Protein 2Q1F (pdb70)

GO terms:
  GO:0000287 magnesium ion binding (F, IDA)
  GO:0005509 calcium ion binding (F, IDA)
  GO:0034001 chondroitin-sulfate-ABC exolyase activity (F, IDA)
  GO:0030209 dermatan sulfate proteoglycan catabolic process (P, IDA)
  GO:0006027 glycosaminoglycan catabolic process (P, IDA)

CATH classification: 2.60.120.430 (+3 more: 1.50.10.100, 2.70.98.10, 2.60.220.10)

Structure (mmCIF, N/CA/C/O backbone):
data_2Q1F
#
_entry.id   2Q1F
#
_cell.length_a   223.362
_cell.length_b   223.362
_cell.length_c   112.639
_cell.angle_alpha   90.00
_cell.angle_beta   90.00
_cell.angle_gamma   120.00
#
_symmetry.space_group_name_H-M   'P 63'
#
loop_
_entity.id
_entity.type
_entity.pdbx_description
1 polymer Chondroitinase
2 non-polymer 'CALCIUM ION'
3 non-polymer 'PHOSPHATE ION'
4 water water
#
loop_
_atom_site.group_PDB
_atom_site.id
_atom_site.type_symbol
_atom_site.label_atom_id
_atom_site.label_alt_id
_atom_site.label_comp_id
_atom_site.label_asym_id
_atom_site.label_entity_id
_atom_site.label_seq_id
_atom_site.pdbx_PDB_ins_code
_atom_site.Cartn_x
_atom_site.Cartn_y
_atom_site.Cartn_z
_atom_site.occupancy
_atom_site.B_iso_or_equiv
_atom_site.auth_seq_id
_atom_site.auth_comp_id
_atom_site.auth_asym_id
_atom_site.auth_atom_id
_atom_site.pdbx_PDB_model_num
ATOM 1 N N . ALA A 1 14 ? 4.493 49.213 16.264 1.00 66.60 14 ALA A N 1
ATOM 2 C CA . ALA A 1 14 ? 5.103 50.384 15.564 1.00 67.07 14 ALA A CA 1
ATOM 3 C C . ALA A 1 14 ? 5.686 49.984 14.214 1.00 67.55 14 ALA A C 1
ATOM 4 O O . ALA A 1 14 ? 6.202 48.873 14.055 1.00 67.77 14 ALA A O 1
ATOM 6 N N . GLN A 1 15 ? 5.595 50.896 13.246 1.00 68.17 15 GLN A N 1
ATOM 7 C CA . GLN A 1 15 ? 6.201 50.693 11.928 1.00 68.50 15 GLN A CA 1
ATOM 8 C C . GLN A 1 15 ? 7.687 51.033 11.969 1.00 68.66 15 GLN A C 1
ATOM 9 O O . GLN A 1 15 ? 8.088 52.057 12.528 1.00 68.99 15 GLN A O 1
ATOM 15 N N . ILE A 1 16 ? 8.503 50.161 11.389 1.00 69.32 16 ILE A N 1
ATOM 16 C CA . ILE A 1 16 ? 9.943 50.395 11.308 1.00 69.97 16 ILE A CA 1
ATOM 17 C C . ILE A 1 16 ? 10.238 51.351 10.158 1.00 69.10 16 ILE A C 1
ATOM 18 O O . ILE A 1 16 ? 9.784 51.126 9.035 1.00 69.47 16 ILE A O 1
ATOM 23 N N . VAL A 1 17 ? 10.985 52.417 10.454 1.00 68.15 17 VAL A N 1
ATOM 24 C CA . VAL A 1 17 ? 11.317 53.478 9.483 1.00 67.50 17 VAL A CA 1
ATOM 25 C C . VAL A 1 17 ? 10.119 54.379 9.157 1.00 66.18 17 VAL A C 1
ATOM 26 O O . VAL A 1 17 ? 9.128 53.932 8.568 1.00 65.51 17 VAL A O 1
ATOM 30 N N . THR A 1 18 ? 10.227 55.647 9.548 1.00 65.19 18 THR A N 1
ATOM 31 C CA . THR A 1 18 ? 9.231 56.656 9.196 1.00 64.40 18 THR A CA 1
ATOM 32 C C . THR A 1 18 ? 9.849 57.663 8.234 1.00 63.34 18 THR A C 1
ATOM 33 O O . THR A 1 18 ? 10.836 58.330 8.557 1.00 63.26 18 THR A O 1
ATOM 37 N N . ASP A 1 19 ? 9.257 57.758 7.048 1.00 62.61 19 ASP A N 1
ATOM 38 C CA . ASP A 1 19 ? 9.786 58.590 5.978 1.00 62.11 19 ASP A CA 1
ATOM 39 C C . ASP A 1 19 ? 8.659 59.134 5.111 1.00 61.78 19 ASP A C 1
ATOM 40 O O . ASP A 1 19 ? 7.624 58.489 4.943 1.00 61.44 19 ASP A O 1
ATOM 45 N N . GLU A 1 20 ? 8.882 60.321 4.559 1.00 61.90 20 GLU A N 1
ATOM 46 C CA . GLU A 1 20 ? 7.940 60.981 3.658 1.00 62.30 20 GLU A CA 1
ATOM 47 C C . GLU A 1 20 ? 7.641 60.143 2.409 1.00 61.30 20 GLU A C 1
ATOM 48 O O . GLU A 1 20 ? 6.577 60.277 1.805 1.00 61.12 20 GLU A O 1
ATOM 54 N N . ARG A 1 21 ? 8.594 59.290 2.034 1.00 60.93 21 ARG A N 1
ATOM 55 C CA . ARG A 1 21 ? 8.484 58.416 0.862 1.00 60.39 21 ARG A CA 1
ATOM 56 C C . ARG A 1 21 ? 7.875 57.072 1.236 1.00 60.58 21 ARG A C 1
ATOM 57 O O . ARG A 1 21 ? 7.498 56.285 0.363 1.00 59.98 21 ARG A O 1
ATOM 73 N N . PHE A 1 23 ? 5.084 54.730 2.714 1.00 60.18 23 PHE A N 1
ATOM 74 C CA . PHE A 1 23 ? 3.650 54.577 2.955 1.00 59.38 23 PHE A CA 1
ATOM 75 C C . PHE A 1 23 ? 3.349 53.243 3.634 1.00 59.13 23 PHE A C 1
ATOM 76 O O . PHE A 1 23 ? 3.522 52.179 3.036 1.00 58.82 23 PHE A O 1
ATOM 84 N N . SER A 1 24 ? 2.889 53.312 4.879 1.00 59.22 24 SER A N 1
ATOM 85 C CA . SER A 1 24 ? 2.625 52.123 5.683 1.00 59.18 24 SER A CA 1
ATOM 86 C C . SER A 1 24 ? 1.190 52.089 6.236 1.00 59.03 24 SER A C 1
ATOM 87 O O . SER A 1 24 ? 0.764 51.082 6.812 1.00 58.50 24 SER A O 1
ATOM 90 N N . PHE A 1 25 ? 0.462 53.194 6.053 1.00 58.48 25 PHE A N 1
ATOM 91 C CA . PHE A 1 25 ? -0.977 53.289 6.348 1.00 57.76 25 PHE A CA 1
ATOM 92 C C . PHE A 1 25 ? -1.346 53.011 7.809 1.00 58.33 25 PHE A C 1
ATOM 93 O O . PHE A 1 25 ? -2.354 52.359 8.090 1.00 58.54 25 PHE A O 1
ATOM 101 N N . GLU A 1 26 ? -0.541 53.516 8.739 1.00 58.80 26 GLU A N 1
ATOM 102 C CA . GLU A 1 26 ? -0.779 53.243 10.155 1.00 59.69 26 GLU A CA 1
ATOM 103 C C . GLU A 1 26 ? -1.649 54.296 10.828 1.00 60.58 26 GLU A C 1
ATOM 104 O O . GLU A 1 26 ? -1.897 54.233 12.034 1.00 61.32 26 GLU A O 1
ATOM 110 N N . GLU A 1 27 ? -2.116 55.257 10.037 1.00 61.82 27 GLU A N 1
ATOM 111 C CA . GLU A 1 27 ? -2.970 56.331 10.535 1.00 62.61 27 GLU A CA 1
ATOM 112 C C . GLU A 1 27 ? -4.449 55.984 10.358 1.00 62.24 27 GLU A C 1
ATOM 113 O O . GLU A 1 27 ? -4.801 55.257 9.427 1.00 62.09 27 GLU A O 1
ATOM 119 N N . PRO A 1 28 ? -5.318 56.494 11.256 1.00 62.05 28 PRO A N 1
ATOM 120 C CA . PRO A 1 28 ? -6.755 56.204 11.209 1.00 61.78 28 PRO A CA 1
ATOM 121 C C . PRO A 1 28 ? -7.409 56.619 9.889 1.00 61.94 28 PRO A C 1
ATOM 122 O O . PRO A 1 28 ? -8.204 55.856 9.334 1.00 61.75 28 PRO A O 1
ATOM 126 N N . GLN A 1 29 ? -7.073 57.812 9.397 1.00 62.08 29 GLN A N 1
ATOM 127 C CA . GLN A 1 29 ? -7.561 58.280 8.101 1.00 62.47 29 GLN A CA 1
ATOM 128 C C . GLN A 1 29 ? -6.598 57.934 6.969 1.00 62.45 29 GLN A C 1
ATOM 129 O O . GLN A 1 29 ? -5.385 57.840 7.181 1.00 62.55 29 GLN A O 1
ATOM 135 N N . LEU A 1 30 ? -7.154 57.738 5.774 1.00 62.21 30 LEU A N 1
ATOM 136 C CA . LEU A 1 30 ? -6.375 57.555 4.546 1.00 61.65 30 LEU A CA 1
ATOM 137 C C . LEU A 1 30 ? -5.576 58.808 4.208 1.00 60.97 30 LEU A C 1
ATOM 138 O O . LEU A 1 30 ? -6.043 59.920 4.476 1.00 61.40 30 LEU A O 1
ATOM 143 N N . PRO A 1 31 ? -4.379 58.640 3.608 1.00 60.13 31 PRO A N 1
ATOM 144 C CA . PRO A 1 31 ? -3.640 59.796 3.095 1.00 59.55 31 PRO A CA 1
ATOM 145 C C . PRO A 1 31 ? -4.431 60.514 2.006 1.00 59.19 31 PRO A C 1
ATOM 146 O O . PRO A 1 31 ? -4.962 59.869 1.097 1.00 58.60 31 PRO A O 1
ATOM 150 N N . ALA A 1 32 ? -4.511 61.840 2.119 1.00 59.50 32 ALA A N 1
ATOM 151 C CA . ALA A 1 32 ? -5.266 62.686 1.187 1.00 59.28 32 ALA A CA 1
ATOM 152 C C . ALA A 1 32 ? -4.767 62.594 -0.259 1.00 59.56 32 ALA A C 1
ATOM 153 O O . ALA A 1 32 ? -5.535 62.797 -1.201 1.00 59.95 32 ALA A O 1
ATOM 155 N N . CYS A 1 33 ? -3.483 62.279 -0.420 1.00 59.65 33 CYS A N 1
ATOM 156 C CA . CYS A 1 33 ? -2.849 62.193 -1.734 1.00 59.74 33 CYS A CA 1
ATOM 157 C C . CYS A 1 33 ? -3.213 60.924 -2.513 1.00 59.81 33 CYS A C 1
ATOM 158 O O . CYS A 1 33 ? -2.887 60.808 -3.697 1.00 59.96 33 CYS A O 1
ATOM 161 N N . ILE A 1 34 ? -3.878 59.977 -1.851 1.00 59.85 34 ILE A N 1
ATOM 162 C CA . ILE A 1 34 ? -4.291 58.725 -2.491 1.00 60.06 34 ILE A CA 1
ATOM 163 C C . ILE A 1 34 ? -5.788 58.721 -2.785 1.00 59.68 34 ILE A C 1
ATOM 164 O O . ILE A 1 34 ? -6.608 58.831 -1.874 1.00 60.35 34 ILE A O 1
ATOM 169 N N . THR A 1 35 ? -6.129 58.595 -4.064 1.00 59.22 35 THR A N 1
ATOM 170 C CA . THR A 1 35 ? -7.524 58.569 -4.511 1.00 58.92 35 THR A CA 1
ATOM 171 C C . THR A 1 35 ? -7.802 57.330 -5.363 1.00 58.99 35 THR A C 1
ATOM 172 O O . THR A 1 35 ? -6.898 56.794 -6.007 1.00 58.66 35 THR A O 1
ATOM 176 N N . GLY A 1 36 ? -9.055 56.879 -5.357 1.00 59.42 36 GLY A N 1
ATOM 177 C CA . GLY A 1 36 ? -9.452 55.676 -6.088 1.00 59.33 36 GLY A CA 1
ATOM 178 C C . GLY A 1 36 ? -10.465 55.961 -7.179 1.00 59.59 36 GLY A C 1
ATOM 179 O O . GLY A 1 36 ? -11.443 56.677 -6.959 1.00 59.43 36 GLY A O 1
ATOM 180 N N . VAL A 1 37 ? -10.221 55.395 -8.359 1.00 59.80 37 VAL A N 1
ATOM 181 C CA . VAL A 1 37 ? -11.109 55.553 -9.510 1.00 59.95 37 VAL A CA 1
ATOM 182 C C . VAL A 1 37 ? -11.823 54.231 -9.793 1.00 59.94 37 VAL A C 1
ATOM 183 O O . VAL A 1 37 ? -11.173 53.193 -9.960 1.00 59.90 37 VAL A O 1
ATOM 187 N N . GLN A 1 38 ? -13.156 54.283 -9.834 1.00 60.17 38 GLN A N 1
ATOM 188 C CA . GLN A 1 38 ? -14.015 53.102 -10.009 1.00 60.32 38 GLN A CA 1
ATOM 189 C C . GLN A 1 38 ? -13.586 51.961 -9.074 1.00 60.34 38 GLN A C 1
ATOM 190 O O . GLN A 1 38 ? -13.508 50.796 -9.468 1.00 60.46 38 GLN A O 1
ATOM 196 N N . SER A 1 39 ? -13.307 52.332 -7.828 1.00 60.35 39 SER A N 1
ATOM 197 C CA . SER A 1 39 ? -12.821 51.418 -6.800 1.00 60.58 39 SER A CA 1
ATOM 198 C C . SER A 1 39 ? -12.997 52.064 -5.428 1.00 60.78 39 SER A C 1
ATOM 199 O O . SER A 1 39 ? -13.174 53.284 -5.324 1.00 60.53 39 SER A O 1
ATOM 202 N N . GLN A 1 40 ? -12.953 51.244 -4.380 1.00 60.85 40 GLN A N 1
ATOM 203 C CA . GLN A 1 40 ? -13.077 51.747 -3.015 1.00 61.58 40 GLN A CA 1
ATOM 204 C C . GLN A 1 40 ? -11.845 51.438 -2.169 1.00 60.90 40 GLN A C 1
ATOM 205 O O . GLN A 1 40 ? -11.262 50.354 -2.262 1.00 61.57 40 GLN A O 1
ATOM 211 N N . LEU A 1 41 ? -11.458 52.407 -1.347 1.00 60.24 41 LEU A N 1
ATOM 212 C CA . LEU A 1 41 ? -10.264 52.300 -0.518 1.00 59.39 41 LEU A CA 1
ATOM 213 C C . LEU A 1 41 ? -10.627 52.270 0.961 1.00 59.14 41 LEU A C 1
ATOM 214 O O . LEU A 1 41 ? -11.643 52.831 1.373 1.00 59.10 41 LEU A O 1
ATOM 219 N N . GLY A 1 42 ? -9.787 51.617 1.756 1.00 59.08 42 GLY A N 1
ATOM 220 C CA . GLY A 1 42 ? -9.994 51.549 3.197 1.00 59.17 42 GLY A CA 1
ATOM 221 C C . GLY A 1 42 ? -8.779 51.029 3.935 1.00 59.27 42 GLY A C 1
ATOM 222 O O . GLY A 1 42 ? -7.969 50.292 3.369 1.00 59.27 42 GLY A O 1
ATOM 223 N N . ILE A 1 43 ? -8.652 51.429 5.200 1.00 59.20 43 ILE A N 1
ATOM 224 C CA . ILE A 1 43 ? -7.600 50.924 6.078 1.00 58.97 43 ILE A CA 1
ATOM 225 C C . ILE A 1 43 ? -8.073 49.606 6.682 1.00 58.78 43 ILE A C 1
ATOM 226 O O . ILE A 1 43 ? -9.121 49.554 7.327 1.00 58.86 43 ILE A O 1
ATOM 231 N N . SER A 1 44 ? -7.300 48.547 6.459 1.00 58.74 44 SER A N 1
ATOM 232 C CA . SER A 1 44 ? -7.644 47.215 6.946 1.00 58.62 44 SER A CA 1
ATOM 233 C C . SER A 1 44 ? -6.595 46.674 7.910 1.00 58.59 44 SER A C 1
ATOM 234 O O . SER A 1 44 ? -5.395 46.887 7.719 1.00 58.90 44 SER A O 1
ATOM 237 N N . GLY A 1 45 ? -7.058 45.967 8.938 1.00 58.12 45 GLY A N 1
ATOM 238 C CA . GLY A 1 45 ? -6.172 45.323 9.907 1.00 56.91 45 GLY A CA 1
ATOM 239 C C . GLY A 1 45 ? -6.088 43.822 9.705 1.00 56.44 45 GLY A C 1
ATOM 240 O O . GLY A 1 45 ? -5.513 43.109 10.528 1.00 56.67 45 GLY A O 1
ATOM 241 N N . ALA A 1 46 ? -6.661 43.345 8.603 1.00 56.04 46 ALA A N 1
ATOM 242 C CA . ALA A 1 46 ? -6.714 41.916 8.302 1.00 56.27 46 ALA A CA 1
ATOM 243 C C . ALA A 1 46 ? -5.380 41.369 7.792 1.00 56.09 46 ALA A C 1
ATOM 244 O O . ALA A 1 46 ? -5.062 40.198 8.001 1.00 55.59 46 ALA A O 1
ATOM 246 N N . HIS A 1 47 ? -4.619 42.220 7.109 1.00 56.33 47 HIS A N 1
ATOM 247 C CA . HIS A 1 47 ? -3.306 41.860 6.577 1.00 56.86 47 HIS A CA 1
ATOM 248 C C . HIS A 1 47 ? -2.355 43.043 6.717 1.00 57.46 47 HIS A C 1
ATOM 249 O O . HIS A 1 47 ? -2.775 44.190 6.568 1.00 57.77 47 HIS A O 1
ATOM 256 N N . TYR A 1 48 ? -1.084 42.761 7.005 1.00 57.50 48 TYR A N 1
ATOM 257 C CA . TYR A 1 48 ? -0.068 43.808 7.190 1.00 57.28 48 TYR A CA 1
ATOM 258 C C . TYR A 1 48 ? 1.351 43.265 7.068 1.00 58.24 48 TYR A C 1
ATOM 259 O O . TYR A 1 48 ? 1.657 42.184 7.581 1.00 59.15 48 TYR A O 1
ATOM 268 N N . LYS A 1 49 ? 2.213 44.019 6.387 1.00 58.42 49 LYS A N 1
ATOM 269 C CA . LYS A 1 49 ? 3.619 43.642 6.245 1.00 58.03 49 LYS A CA 1
ATOM 270 C C . LYS A 1 49 ? 4.526 44.475 7.156 1.00 58.29 49 LYS A C 1
ATOM 271 O O . LYS A 1 49 ? 5.649 44.074 7.464 1.00 58.17 49 LYS A O 1
ATOM 277 N N . ASP A 1 50 ? 4.036 45.638 7.576 1.00 58.67 50 ASP A N 1
ATOM 278 C CA . ASP A 1 50 ? 4.665 46.385 8.661 1.00 59.68 50 ASP A CA 1
ATOM 279 C C . ASP A 1 50 ? 3.621 47.195 9.421 1.00 59.10 50 ASP A C 1
ATOM 280 O O . ASP A 1 50 ? 2.588 47.575 8.863 1.00 58.60 50 ASP A O 1
ATOM 285 N N . GLY A 1 51 ? 3.895 47.450 10.694 1.00 58.81 51 GLY A N 1
ATOM 286 C CA . GLY A 1 51 ? 2.911 48.055 11.568 1.00 58.19 51 GLY A CA 1
ATOM 287 C C . GLY A 1 51 ? 1.832 47.035 11.848 1.00 58.33 51 GLY A C 1
ATOM 288 O O . GLY A 1 51 ? 2.125 45.880 12.170 1.00 57.99 51 GLY A O 1
ATOM 289 N N . LYS A 1 52 ? 0.581 47.454 11.699 1.00 58.62 52 LYS A N 1
ATOM 290 C CA . LYS A 1 52 ? -0.554 46.609 12.041 1.00 59.08 52 LYS A CA 1
ATOM 291 C C . LYS A 1 52 ? -1.703 46.793 11.047 1.00 58.76 52 LYS A C 1
ATOM 292 O O . LYS A 1 52 ? -2.786 46.226 11.227 1.00 59.49 52 LYS A O 1
ATOM 298 N N . HIS A 1 53 ? -1.450 47.574 9.995 1.00 57.51 53 HIS A N 1
ATOM 299 C CA . HIS A 1 53 ? -2.472 47.917 9.006 1.00 56.80 53 HIS A CA 1
ATOM 300 C C . HIS A 1 53 ? -1.962 47.886 7.560 1.00 56.79 53 HIS A C 1
ATOM 301 O O . HIS A 1 53 ? -0.755 47.929 7.303 1.00 56.85 53 HIS A O 1
ATOM 308 N N . SER A 1 54 ? -2.900 47.807 6.619 1.00 56.39 54 SER A N 1
ATOM 309 C CA . SER A 1 54 ? -2.590 47.925 5.198 1.00 56.23 54 SER A CA 1
ATOM 310 C C . SER A 1 54 ? -3.729 48.617 4.453 1.00 56.25 54 SER A C 1
ATOM 311 O O . SER A 1 54 ? -4.807 48.835 5.011 1.00 55.70 54 SER A O 1
ATOM 314 N N . LEU A 1 55 ? -3.475 48.957 3.193 1.00 56.77 55 LEU A N 1
ATOM 315 C CA . LEU A 1 55 ? -4.464 49.609 2.347 1.00 57.43 55 LEU A CA 1
ATOM 316 C C . LEU A 1 55 ? -5.278 48.595 1.551 1.00 57.85 55 LEU A C 1
ATOM 317 O O . LEU A 1 55 ? -4.751 47.926 0.663 1.00 58.06 55 LEU A O 1
ATOM 322 N N . GLU A 1 56 ? -6.563 48.493 1.879 1.00 58.39 56 GLU A N 1
ATOM 323 C CA . GLU A 1 56 ? -7.477 47.619 1.158 1.00 58.49 56 GLU A CA 1
ATOM 324 C C . GLU A 1 56 ? -7.971 48.335 -0.089 1.00 58.68 56 GLU A C 1
ATOM 325 O O . GLU A 1 56 ? -8.669 49.350 -0.006 1.00 59.29 56 GLU A O 1
ATOM 331 N N . TRP A 1 57 ? -7.591 47.801 -1.242 1.00 58.48 57 TRP A N 1
ATOM 332 C CA . TRP A 1 57 ? -8.000 48.358 -2.518 1.00 58.87 57 TRP A CA 1
ATOM 333 C C . TRP A 1 57 ? -8.949 47.395 -3.226 1.00 59.24 57 TRP A C 1
ATOM 334 O O . TRP A 1 57 ? -8.510 46.434 -3.862 1.00 59.83 57 TRP A O 1
ATOM 345 N N . THR A 1 58 ? -10.249 47.650 -3.087 1.00 59.14 58 THR A N 1
ATOM 346 C CA . THR A 1 58 ? -11.281 46.825 -3.714 1.00 59.56 58 THR A CA 1
ATOM 347 C C . THR A 1 58 ? -11.709 47.471 -5.027 1.00 59.40 58 THR A C 1
ATOM 348 O O . THR A 1 58 ? -12.281 48.564 -5.034 1.00 59.30 58 THR A O 1
ATOM 352 N N . PHE A 1 59 ? -11.431 46.789 -6.135 1.00 59.44 59 PHE A N 1
ATOM 353 C CA . PHE A 1 59 ? -11.602 47.386 -7.458 1.00 59.61 59 PHE A CA 1
ATOM 354 C C . PHE A 1 59 ? -12.671 46.742 -8.334 1.00 60.01 59 PHE A C 1
ATOM 355 O O . PHE A 1 59 ? -12.942 45.543 -8.232 1.00 60.48 59 PHE A O 1
ATOM 363 N N . GLU A 1 60 ? -13.277 47.566 -9.185 1.00 60.24 60 GLU A N 1
ATOM 364 C CA . GLU A 1 60 ? -14.110 47.105 -10.291 1.00 60.31 60 GLU A CA 1
ATOM 365 C C . GLU A 1 60 ? -13.190 46.931 -11.503 1.00 59.81 60 GLU A C 1
ATOM 366 O O . GLU A 1 60 ? -12.045 47.392 -11.468 1.00 59.57 60 GLU A O 1
ATOM 372 N N . PRO A 1 61 ? -13.668 46.254 -12.572 1.00 59.66 61 PRO A N 1
ATOM 373 C CA . PRO A 1 61 ? -12.800 46.019 -13.731 1.00 59.29 61 PRO A CA 1
ATOM 374 C C . PRO A 1 61 ? -12.177 47.307 -14.264 1.00 59.12 61 PRO A C 1
ATOM 375 O O . PRO A 1 61 ? -12.891 48.284 -14.509 1.00 59.22 61 PRO A O 1
ATOM 379 N N . ASN A 1 62 ? -10.852 47.297 -14.410 1.00 58.75 62 ASN A N 1
ATOM 380 C CA . ASN A 1 62 ? -10.076 48.430 -14.945 1.00 58.59 62 ASN A CA 1
ATOM 381 C C . ASN A 1 62 ? -10.030 49.675 -14.047 1.00 58.55 62 ASN A C 1
ATOM 382 O O . ASN A 1 62 ? -9.776 50.787 -14.519 1.00 58.04 62 ASN A O 1
ATOM 387 N N . GLY A 1 63 ? -10.256 49.471 -12.750 1.00 58.78 63 GLY A N 1
ATOM 388 C CA . GLY A 1 63 ? -10.181 50.547 -11.763 1.00 59.20 63 GLY A CA 1
ATOM 389 C C . GLY A 1 63 ? -8.751 50.953 -11.461 1.00 59.64 63 GLY A C 1
ATOM 390 O O . GLY A 1 63 ? -7.833 50.137 -11.554 1.00 59.73 63 GLY A O 1
ATOM 391 N N . ARG A 1 64 ? -8.564 52.217 -11.095 1.00 60.05 64 ARG A N 1
ATOM 392 C CA . ARG A 1 64 ? -7.233 52.755 -10.819 1.00 60.51 64 ARG A CA 1
ATOM 393 C C . ARG A 1 64 ? -7.069 53.133 -9.350 1.00 60.31 64 ARG A C 1
ATOM 394 O O . ARG A 1 64 ? -8.033 53.529 -8.691 1.00 60.42 64 ARG A O 1
ATOM 402 N N . LEU A 1 65 ? -5.845 53.002 -8.845 1.00 59.98 65 LEU A N 1
ATOM 403 C CA . LEU A 1 65 ? -5.459 53.599 -7.570 1.00 60.03 65 LEU A CA 1
ATOM 404 C C . LEU A 1 65 ? -4.409 54.661 -7.861 1.00 60.15 65 LEU A C 1
ATOM 405 O O . LEU A 1 65 ? -3.366 54.363 -8.449 1.00 61.32 65 LEU A O 1
ATOM 410 N N . GLU A 1 66 ? -4.683 55.895 -7.451 1.00 59.26 66 GLU A N 1
ATOM 411 C CA . GLU A 1 66 ? -3.807 57.010 -7.783 1.00 58.89 66 GLU A CA 1
ATOM 412 C C . GLU A 1 66 ? -3.172 57.628 -6.547 1.00 58.30 66 GLU A C 1
ATOM 413 O O . GLU A 1 66 ? -3.868 58.050 -5.627 1.00 58.49 66 GLU A O 1
ATOM 419 N N . LEU A 1 67 ? -1.843 57.669 -6.535 1.00 57.80 67 LEU A N 1
ATOM 420 C CA . LEU A 1 67 ? -1.090 58.313 -5.466 1.00 57.68 67 LEU A CA 1
ATOM 421 C C . LEU A 1 67 ? -0.426 59.569 -6.025 1.00 57.74 67 LEU A C 1
ATOM 422 O O . LEU A 1 67 ? 0.525 59.477 -6.804 1.00 57.77 67 LEU A O 1
ATOM 427 N N . ARG A 1 68 ? -0.936 60.731 -5.623 1.00 57.58 68 ARG A N 1
ATOM 428 C CA . ARG A 1 68 ? -0.439 62.010 -6.126 1.00 58.15 68 ARG A CA 1
ATOM 429 C C . ARG A 1 68 ? 0.500 62.712 -5.143 1.00 58.16 68 ARG A C 1
ATOM 430 O O . ARG A 1 68 ? 0.078 63.528 -4.317 1.00 58.71 68 ARG A O 1
ATOM 438 N N . LYS A 1 69 ? 1.782 62.378 -5.253 1.00 57.95 69 LYS A N 1
ATOM 439 C CA . LYS A 1 69 ? 2.832 62.954 -4.424 1.00 58.10 69 LYS A CA 1
ATOM 440 C C . LYS A 1 69 ? 4.146 62.893 -5.187 1.00 58.07 69 LYS A C 1
ATOM 441 O O . LYS A 1 69 ? 4.347 62.000 -6.011 1.00 58.11 69 LYS A O 1
ATOM 447 N N . ASP A 1 70 ? 5.033 63.846 -4.914 1.00 58.42 70 ASP A N 1
ATOM 448 C CA . ASP A 1 70 ? 6.387 63.835 -5.461 1.00 59.08 70 ASP A CA 1
ATOM 449 C C . ASP A 1 70 ? 7.062 62.503 -5.124 1.00 58.63 70 ASP A C 1
ATOM 450 O O . ASP A 1 70 ? 7.318 62.211 -3.951 1.00 58.80 70 ASP A O 1
ATOM 455 N N . LEU A 1 71 ? 7.329 61.696 -6.152 1.00 57.69 71 LEU A N 1
ATOM 456 C CA . LEU A 1 71 ? 7.863 60.343 -5.958 1.00 57.52 71 LEU A CA 1
ATOM 457 C C . LEU A 1 71 ? 9.309 60.334 -5.461 1.00 57.89 71 LEU A C 1
ATOM 458 O O . LEU A 1 71 ? 9.794 59.317 -4.952 1.00 57.37 71 LEU A O 1
ATOM 463 N N . LYS A 1 72 ? 9.974 61.480 -5.611 1.00 58.17 72 LYS A N 1
ATOM 464 C CA . LYS A 1 72 ? 11.360 61.703 -5.167 1.00 58.13 72 LYS A CA 1
ATOM 465 C C . LYS A 1 72 ? 12.360 60.707 -5.759 1.00 57.41 72 LYS A C 1
ATOM 466 O O . LYS A 1 72 ? 13.271 60.236 -5.079 1.00 57.37 72 LYS A O 1
ATOM 472 N N . PHE A 1 73 ? 12.172 60.406 -7.041 1.00 57.09 73 PHE A N 1
ATOM 473 C CA . PHE A 1 73 ? 13.118 59.612 -7.811 1.00 57.32 73 PHE A CA 1
ATOM 474 C C . PHE A 1 73 ? 14.360 60.439 -8.113 1.00 57.88 73 PHE A C 1
ATOM 475 O O . PHE A 1 73 ? 14.259 61.609 -8.477 1.00 58.02 73 PHE A O 1
ATOM 483 N N . GLU A 1 74 ? 15.528 59.828 -7.951 1.00 58.88 74 GLU A N 1
ATOM 484 C CA . GLU A 1 74 ? 16.778 60.476 -8.327 1.00 59.93 74 GLU A CA 1
ATOM 485 C C . GLU A 1 74 ? 17.551 59.638 -9.338 1.00 59.77 74 GLU A C 1
ATOM 486 O O . GLU A 1 74 ? 17.677 58.421 -9.181 1.00 60.61 74 GLU A O 1
ATOM 492 N N . LYS A 1 75 ? 18.034 60.304 -10.385 1.00 59.40 75 LYS A N 1
ATOM 493 C CA . LYS A 1 75 ? 18.851 59.688 -11.430 1.00 59.45 75 LYS A CA 1
ATOM 494 C C . LYS A 1 75 ? 20.140 59.113 -10.848 1.00 59.37 75 LYS A C 1
ATOM 495 O O . LYS A 1 75 ? 20.683 59.650 -9.877 1.00 59.35 75 LYS A O 1
ATOM 501 N N . LYS A 1 76 ? 20.633 58.033 -11.454 1.00 58.90 76 LYS A N 1
ATOM 502 C CA . LYS A 1 76 ? 21.900 57.419 -11.054 1.00 58.58 76 LYS A CA 1
ATOM 503 C C . LYS A 1 76 ? 23.072 58.399 -11.133 1.00 58.55 76 LYS A C 1
ATOM 504 O O . LYS A 1 76 ? 23.057 59.336 -11.936 1.00 58.77 76 LYS A O 1
ATOM 510 N N . ASP A 1 77 ? 24.074 58.173 -10.286 1.00 58.36 77 ASP A N 1
ATOM 511 C CA . ASP A 1 77 ? 25.270 59.010 -10.213 1.00 58.19 77 ASP A CA 1
ATOM 512 C C . ASP A 1 77 ? 25.940 59.097 -11.586 1.00 58.61 77 ASP A C 1
ATOM 513 O O . ASP A 1 77 ? 26.393 58.084 -12.116 1.00 59.76 77 ASP A O 1
ATOM 518 N N . PRO A 1 78 ? 25.978 60.306 -12.179 1.00 58.74 78 PRO A N 1
ATOM 519 C CA . PRO A 1 78 ? 26.568 60.471 -13.508 1.00 58.90 78 PRO A CA 1
ATOM 520 C C . PRO A 1 78 ? 28.074 60.187 -13.573 1.00 59.19 78 PRO A C 1
ATOM 521 O O . PRO A 1 78 ? 28.581 59.855 -14.645 1.00 59.64 78 PRO A O 1
ATOM 525 N N . THR A 1 79 ? 28.772 60.313 -12.445 1.00 59.37 79 THR A N 1
ATOM 526 C CA . THR A 1 79 ? 30.222 60.080 -12.403 1.00 59.67 79 THR A CA 1
ATOM 527 C C . THR A 1 79 ? 30.576 58.595 -12.403 1.00 59.40 79 THR A C 1
ATOM 528 O O . THR A 1 79 ? 31.669 58.219 -12.821 1.00 60.14 79 THR A O 1
ATOM 532 N N . GLY A 1 80 ? 29.655 57.762 -11.925 1.00 58.87 80 GLY A N 1
ATOM 533 C CA . GLY A 1 80 ? 29.879 56.321 -11.843 1.00 58.21 80 GLY A CA 1
ATOM 534 C C . GLY A 1 80 ? 30.488 55.864 -10.528 1.00 58.56 80 GLY A C 1
ATOM 535 O O . GLY A 1 80 ? 30.630 54.662 -10.296 1.00 58.43 80 GLY A O 1
ATOM 536 N N . LYS A 1 81 ? 30.851 56.823 -9.672 1.00 58.98 81 LYS A N 1
ATOM 537 C CA . LYS A 1 81 ? 31.358 56.542 -8.324 1.00 59.36 81 LYS A CA 1
ATOM 538 C C . LYS A 1 81 ? 30.371 55.707 -7.506 1.00 59.16 81 LYS A C 1
ATOM 539 O O . LYS A 1 81 ? 30.745 54.712 -6.887 1.00 59.33 81 LYS A O 1
ATOM 545 N N . ASP A 1 82 ? 29.112 56.135 -7.499 1.00 59.24 82 ASP A N 1
ATOM 546 C CA . ASP A 1 82 ? 28.054 55.447 -6.772 1.00 59.05 82 ASP A CA 1
ATOM 547 C C . ASP A 1 82 ? 27.250 54.593 -7.745 1.00 58.40 82 ASP A C 1
ATOM 548 O O . ASP A 1 82 ? 26.731 55.091 -8.744 1.00 57.68 82 ASP A O 1
ATOM 553 N N . LEU A 1 83 ? 27.159 53.301 -7.446 1.00 58.57 83 LEU A N 1
ATOM 554 C CA . LEU A 1 83 ? 26.512 52.347 -8.345 1.00 58.73 83 LEU A CA 1
ATOM 555 C C . LEU A 1 83 ? 25.062 52.044 -7.972 1.00 58.55 83 LEU A C 1
ATOM 556 O O . LEU A 1 83 ? 24.368 51.341 -8.709 1.00 59.19 83 LEU A O 1
ATOM 561 N N . TYR A 1 84 ? 24.611 52.575 -6.837 1.00 57.68 84 TYR A N 1
ATOM 562 C CA . TYR A 1 84 ? 23.253 52.337 -6.354 1.00 57.58 84 TYR A CA 1
ATOM 563 C C . TYR A 1 84 ? 22.209 52.933 -7.296 1.00 57.83 84 TYR A C 1
ATOM 564 O O . TYR A 1 84 ? 22.370 54.049 -7.802 1.00 57.66 84 TYR A O 1
ATOM 573 N N . LEU A 1 85 ? 21.143 52.173 -7.525 1.00 57.88 85 LEU A N 1
ATOM 574 C CA . LEU A 1 85 ? 20.046 52.602 -8.382 1.00 58.23 85 LEU A CA 1
ATOM 575 C C . LEU A 1 85 ? 18.782 52.860 -7.572 1.00 58.43 85 LEU A C 1
ATOM 576 O O . LEU A 1 85 ? 18.495 52.145 -6.611 1.00 58.21 85 LEU A O 1
ATOM 581 N N . SER A 1 86 ? 18.038 53.892 -7.962 1.00 58.84 86 SER A N 1
ATOM 582 C CA . SER A 1 86 ? 16.768 54.231 -7.317 1.00 58.66 86 SER A CA 1
ATOM 583 C C . SER A 1 86 ? 15.708 53.175 -7.624 1.00 58.38 86 SER A C 1
ATOM 584 O O . SER A 1 86 ? 15.495 52.811 -8.781 1.00 58.67 86 SER A O 1
ATOM 587 N N . ALA A 1 87 ? 15.047 52.684 -6.582 1.00 57.91 87 ALA A N 1
ATOM 588 C CA . ALA A 1 87 ? 14.085 51.606 -6.744 1.00 57.75 87 ALA A CA 1
ATOM 589 C C . ALA A 1 87 ? 12.733 51.890 -6.102 1.00 57.79 87 ALA A C 1
ATOM 590 O O . ALA A 1 87 ? 12.639 52.604 -5.099 1.00 58.35 87 ALA A O 1
ATOM 592 N N . PHE A 1 88 ? 11.694 51.323 -6.708 1.00 56.54 88 PHE A N 1
ATOM 593 C CA . PHE A 1 88 ? 10.354 51.319 -6.157 1.00 55.63 88 PHE A CA 1
ATOM 594 C C . PHE A 1 88 ? 10.138 49.989 -5.442 1.00 56.00 88 PHE A C 1
ATOM 595 O O . PHE A 1 88 ? 10.489 48.933 -5.971 1.00 55.85 88 PHE A O 1
ATOM 603 N N . ILE A 1 89 ? 9.561 50.047 -4.242 1.00 55.52 89 ILE A N 1
ATOM 604 C CA . ILE A 1 89 ? 9.384 48.866 -3.400 1.00 55.10 89 ILE A CA 1
ATOM 605 C C . ILE A 1 89 ? 7.947 48.765 -2.871 1.00 56.77 89 ILE A C 1
ATOM 606 O O . ILE A 1 89 ? 7.435 49.715 -2.276 1.00 57.26 89 ILE A O 1
ATOM 611 N N . VAL A 1 90 ? 7.303 47.619 -3.096 1.00 57.66 90 VAL A N 1
ATOM 612 C CA . VAL A 1 90 ? 5.982 47.336 -2.511 1.00 59.09 90 VAL A CA 1
ATOM 613 C C . VAL A 1 90 ? 5.807 45.902 -2.050 1.00 59.66 90 VAL A C 1
ATOM 614 O O . VAL A 1 90 ? 6.485 44.992 -2.529 1.00 59.93 90 VAL A O 1
ATOM 618 N N . TRP A 1 91 ? 4.863 45.724 -1.129 1.00 59.81 91 TRP A N 1
ATOM 619 C CA . TRP A 1 91 ? 4.314 44.419 -0.790 1.00 59.38 91 TRP A CA 1
ATOM 620 C C . TRP A 1 91 ? 2.827 44.398 -1.139 1.00 59.03 91 TRP A C 1
ATOM 621 O O . TRP A 1 91 ? 2.066 45.261 -0.696 1.00 59.62 91 TRP A O 1
ATOM 632 N N . ILE A 1 92 ? 2.424 43.419 -1.943 1.00 58.40 92 ILE A N 1
ATOM 633 C CA . ILE A 1 92 ? 1.024 43.253 -2.324 1.00 58.32 92 ILE A CA 1
ATOM 634 C C . ILE A 1 92 ? 0.460 41.980 -1.692 1.00 57.79 92 ILE A C 1
ATOM 635 O O . ILE A 1 92 ? 1.128 40.949 -1.661 1.00 57.54 92 ILE A O 1
ATOM 640 N N . TYR A 1 93 ? -0.763 42.068 -1.175 1.00 58.22 93 TYR A N 1
ATOM 641 C CA . TYR A 1 93 ? -1.466 40.904 -0.648 1.00 58.83 93 TYR A CA 1
ATOM 642 C C . TYR A 1 93 ? -2.691 40.579 -1.478 1.00 58.86 93 TYR A C 1
ATOM 643 O O . TYR A 1 93 ? -3.447 41.471 -1.857 1.00 59.32 93 TYR A O 1
ATOM 652 N N . ASN A 1 94 ? -2.884 39.290 -1.733 1.00 59.02 94 ASN A N 1
ATOM 653 C CA . ASN A 1 94 ? -4.052 38.799 -2.446 1.00 58.92 94 ASN A CA 1
ATOM 654 C C . ASN A 1 94 ? -4.711 37.652 -1.682 1.00 59.38 94 ASN A C 1
ATOM 655 O O . ASN A 1 94 ? -4.046 36.680 -1.308 1.00 59.35 94 ASN A O 1
ATOM 660 N N . GLU A 1 95 ? -6.016 37.778 -1.446 1.00 59.52 95 GLU A N 1
ATOM 661 C CA . GLU A 1 95 ? -6.795 36.712 -0.817 1.00 59.27 95 GLU A CA 1
ATOM 662 C C . GLU A 1 95 ? -7.274 35.689 -1.843 1.00 59.31 95 GLU A C 1
ATOM 663 O O . GLU A 1 95 ? -7.368 34.501 -1.538 1.00 59.12 95 GLU A O 1
ATOM 669 N N . GLN A 1 96 ? -7.568 36.165 -3.052 1.00 59.61 96 GLN A N 1
ATOM 670 C CA . GLN A 1 96 ? -8.093 35.337 -4.140 1.00 60.78 96 GLN A CA 1
ATOM 671 C C . GLN A 1 96 ? -7.193 35.419 -5.375 1.00 60.54 96 GLN A C 1
ATOM 672 O O . GLN A 1 96 ? -7.210 36.431 -6.081 1.00 61.12 96 GLN A O 1
ATOM 678 N N . PRO A 1 97 ? -6.419 34.351 -5.657 1.00 60.12 97 PRO A N 1
ATOM 679 C CA . PRO A 1 97 ? -5.511 34.368 -6.806 1.00 59.83 97 PRO A CA 1
ATOM 680 C C . PRO A 1 97 ? -6.246 34.537 -8.135 1.00 60.08 97 PRO A C 1
ATOM 681 O O . PRO A 1 97 ? -7.314 33.951 -8.332 1.00 59.73 97 PRO A O 1
ATOM 685 N N . GLN A 1 98 ? -5.672 35.346 -9.024 1.00 60.40 98 GLN A N 1
ATOM 686 C CA . GLN A 1 98 ? -6.222 35.576 -10.359 1.00 60.87 98 GLN A CA 1
ATOM 687 C C . GLN A 1 98 ? -5.158 35.376 -11.427 1.00 60.23 98 GLN A C 1
ATOM 688 O O . GLN A 1 98 ? -4.043 35.884 -11.301 1.00 60.11 98 GLN A O 1
ATOM 694 N N . ASP A 1 99 ? -5.512 34.648 -12.483 1.00 60.19 99 ASP A N 1
ATOM 695 C CA . ASP A 1 99 ? -4.630 34.447 -13.634 1.00 60.26 99 ASP A CA 1
ATOM 696 C C . ASP A 1 99 ? -4.535 35.734 -14.463 1.00 60.06 99 ASP A C 1
ATOM 697 O O . ASP A 1 99 ? -4.910 35.764 -15.642 1.00 60.18 99 ASP A O 1
ATOM 702 N N . ALA A 1 100 ? -4.029 36.790 -13.827 1.00 59.54 100 ALA A N 1
ATOM 703 C CA . ALA A 1 100 ? -3.977 38.128 -14.412 1.00 59.62 100 ALA A CA 1
ATOM 704 C C . ALA A 1 100 ? -2.815 38.941 -13.834 1.00 60.20 100 ALA A C 1
ATOM 705 O O . ALA A 1 100 ? -2.051 38.444 -13.000 1.00 60.42 100 ALA A O 1
ATOM 707 N N . ALA A 1 101 ? -2.687 40.191 -14.278 1.00 60.73 101 ALA A N 1
ATOM 708 C CA . ALA A 1 101 ? -1.612 41.069 -13.819 1.00 60.99 101 ALA A CA 1
ATOM 709 C C . ALA A 1 101 ? -2.044 42.521 -13.612 1.00 61.47 101 ALA A C 1
ATOM 710 O O . ALA A 1 101 ? -2.806 43.084 -14.398 1.00 61.32 101 ALA A O 1
ATOM 712 N N . ILE A 1 102 ? -1.540 43.098 -12.527 1.00 62.30 102 ILE A N 1
ATOM 713 C CA . ILE A 1 102 ? -1.647 44.517 -12.212 1.00 62.42 102 ILE A CA 1
ATOM 714 C C . ILE A 1 102 ? -0.606 45.288 -13.015 1.00 61.60 102 ILE A C 1
ATOM 715 O O . ILE A 1 102 ? 0.465 44.759 -13.311 1.00 62.30 102 ILE A O 1
ATOM 720 N N . GLU A 1 103 ? -0.912 46.531 -13.368 1.00 60.85 103 GLU A N 1
ATOM 721 C CA . GLU A 1 103 ? 0.067 47.389 -14.024 1.00 60.80 103 GLU A CA 1
ATOM 722 C C . GLU A 1 103 ? 0.431 48.566 -13.125 1.00 60.45 103 GLU A C 1
ATOM 723 O O . GLU A 1 103 ? -0.447 49.264 -12.616 1.00 60.84 103 GLU A O 1
ATOM 729 N N . PHE A 1 104 ? 1.732 48.760 -12.918 1.00 60.10 104 PHE A N 1
ATOM 730 C CA . PHE A 1 104 ? 2.252 49.900 -12.165 1.00 59.65 104 PHE A CA 1
ATOM 731 C C . PHE A 1 104 ? 2.691 50.992 -13.124 1.00 60.07 104 PHE A C 1
ATOM 732 O O . PHE A 1 104 ? 3.533 50.760 -13.991 1.00 60.67 104 PHE A O 1
ATOM 740 N N . GLU A 1 105 ? 2.115 52.180 -12.970 1.00 60.08 105 GLU A N 1
ATOM 741 C CA . GLU A 1 105 ? 2.405 53.297 -13.869 1.00 59.87 105 GLU A CA 1
ATOM 742 C C . GLU A 1 105 ? 2.925 54.502 -13.105 1.00 59.72 105 GLU A C 1
ATOM 743 O O . GLU A 1 105 ? 2.419 54.839 -12.032 1.00 60.90 105 GLU A O 1
ATOM 749 N N . PHE A 1 106 ? 3.947 55.139 -13.663 1.00 58.77 106 PHE A N 1
ATOM 750 C CA . PHE A 1 106 ? 4.600 56.265 -13.016 1.00 58.82 106 PHE A CA 1
ATOM 751 C C . PHE A 1 106 ? 4.547 57.466 -13.948 1.00 59.30 106 PHE A C 1
ATOM 752 O O . PHE A 1 106 ? 5.005 57.388 -15.093 1.00 59.96 106 PHE A O 1
ATOM 760 N N . LEU A 1 107 ? 3.967 58.567 -13.473 1.00 59.21 107 LEU A N 1
ATOM 761 C CA . LEU A 1 107 ? 3.700 59.711 -14.347 1.00 59.35 107 LEU A CA 1
ATOM 762 C C . LEU A 1 107 ? 4.249 61.029 -13.815 1.00 58.98 107 LEU A C 1
ATOM 763 O O . LEU A 1 107 ? 4.278 61.262 -12.606 1.00 58.86 107 LEU A O 1
ATOM 768 N N . LYS A 1 108 ? 4.682 61.885 -14.738 1.00 58.79 108 LYS A N 1
ATOM 769 C CA . LYS A 1 108 ? 5.021 63.266 -14.421 1.00 58.72 108 LYS A CA 1
ATOM 770 C C . LYS A 1 108 ? 3.913 64.175 -14.947 1.00 59.04 108 LYS A C 1
ATOM 771 O O . LYS A 1 108 ? 3.686 64.262 -16.159 1.00 58.99 108 LYS A O 1
ATOM 777 N N . ASP A 1 109 ? 3.229 64.838 -14.017 1.00 59.82 109 ASP A N 1
ATOM 778 C CA . ASP A 1 109 ? 2.050 65.664 -14.305 1.00 61.02 109 ASP A CA 1
ATOM 779 C C . ASP A 1 109 ? 0.932 64.883 -15.011 1.00 61.31 109 ASP A C 1
ATOM 780 O O . ASP A 1 109 ? -0.009 64.427 -14.362 1.00 62.18 109 ASP A O 1
ATOM 785 N N . GLY A 1 110 ? 1.044 64.712 -16.323 1.00 61.22 110 GLY A N 1
ATOM 786 C CA . GLY A 1 110 ? 0.004 64.029 -17.083 1.00 61.03 110 GLY A CA 1
ATOM 787 C C . GLY A 1 110 ? 0.413 62.697 -17.681 1.00 60.47 110 GLY A C 1
ATOM 788 O O . GLY A 1 110 ? -0.269 61.690 -17.488 1.00 59.94 110 GLY A O 1
ATOM 789 N N . ARG A 1 111 ? 1.525 62.700 -18.412 1.00 60.53 111 ARG A N 1
ATOM 790 C CA . ARG A 1 111 ? 1.948 61.550 -19.215 1.00 61.13 111 ARG A CA 1
ATOM 791 C C . ARG A 1 111 ? 2.725 60.521 -18.407 1.00 61.39 111 ARG A C 1
ATOM 792 O O . ARG A 1 111 ? 3.484 60.873 -17.501 1.00 61.13 111 ARG A O 1
ATOM 800 N N . LYS A 1 112 ? 2.526 59.248 -18.744 1.00 61.69 112 LYS A N 1
ATOM 801 C CA . LYS A 1 112 ? 3.285 58.164 -18.130 1.00 62.26 112 LYS A CA 1
ATOM 802 C C . LYS A 1 112 ? 4.688 58.115 -18.729 1.00 61.62 112 LYS A C 1
ATOM 803 O O . LYS A 1 112 ? 4.867 58.348 -19.927 1.00 61.03 112 LYS A O 1
ATOM 809 N N . CYS A 1 113 ? 5.675 57.834 -17.882 1.00 61.33 113 CYS A N 1
ATOM 810 C CA . CYS A 1 113 ? 7.068 57.765 -18.309 1.00 61.27 113 CYS A CA 1
ATOM 811 C C . CYS A 1 113 ? 7.593 56.343 -18.170 1.00 61.03 113 CYS A C 1
ATOM 812 O O . CYS A 1 113 ? 8.300 55.838 -19.049 1.00 61.26 113 CYS A O 1
ATOM 815 N N . ALA A 1 114 ? 7.242 55.705 -17.058 1.00 60.08 114 ALA A N 1
ATOM 816 C CA . ALA A 1 114 ? 7.691 54.355 -16.771 1.00 59.42 114 ALA A CA 1
ATOM 817 C C . ALA A 1 114 ? 6.551 53.482 -16.262 1.00 59.28 114 ALA A C 1
ATOM 818 O O . ALA A 1 114 ? 5.645 53.964 -15.580 1.00 59.93 114 ALA A O 1
ATOM 820 N N . SER A 1 115 ? 6.602 52.198 -16.605 1.00 58.75 115 SER A N 1
ATOM 821 C CA . SER A 1 115 ? 5.597 51.231 -16.170 1.00 58.87 115 SER A CA 1
ATOM 822 C C . SER A 1 115 ? 6.206 49.845 -15.967 1.00 59.19 115 SER A C 1
ATOM 823 O O . SER A 1 115 ? 7.249 49.530 -16.542 1.00 59.75 115 SER A O 1
ATOM 826 N N . PHE A 1 116 ? 5.569 49.037 -15.121 1.00 58.97 116 PHE A N 1
ATOM 827 C CA . PHE A 1 116 ? 5.930 47.623 -14.983 1.00 58.83 116 PHE A CA 1
ATOM 828 C C . PHE A 1 116 ? 4.740 46.740 -14.581 1.00 58.98 116 PHE A C 1
ATOM 829 O O . PHE A 1 116 ? 3.924 47.144 -13.749 1.00 59.61 116 PHE A O 1
ATOM 837 N N . PRO A 1 117 ? 4.631 45.543 -15.189 1.00 58.23 117 PRO A N 1
ATOM 838 C CA . PRO A 1 117 ? 3.564 44.610 -14.833 1.00 57.72 117 PRO A CA 1
ATOM 839 C C . PRO A 1 117 ? 3.860 43.855 -13.537 1.00 57.44 117 PRO A C 1
ATOM 840 O O . PRO A 1 117 ? 5.022 43.647 -13.193 1.00 57.48 117 PRO A O 1
ATOM 844 N N . PHE A 1 118 ? 2.807 43.449 -12.832 1.00 56.94 118 PHE A N 1
ATOM 845 C CA . PHE A 1 118 ? 2.939 42.711 -11.578 1.00 56.74 118 PHE A CA 1
ATOM 846 C C . PHE A 1 118 ? 1.877 41.616 -11.518 1.00 57.16 118 PHE A C 1
ATOM 847 O O . PHE A 1 118 ? 0.686 41.909 -11.384 1.00 57.21 118 PHE A O 1
ATOM 855 N N . GLY A 1 119 ? 2.311 40.362 -11.628 1.00 57.47 119 GLY A N 1
ATOM 856 C CA . GLY A 1 119 ? 1.397 39.218 -11.598 1.00 58.63 119 GLY A CA 1
ATOM 857 C C . GLY A 1 119 ? 0.685 39.092 -10.263 1.00 59.44 119 GLY A C 1
ATOM 858 O O . GLY A 1 119 ? 1.269 39.373 -9.218 1.00 59.50 119 GLY A O 1
ATOM 859 N N . ILE A 1 120 ? -0.583 38.689 -10.295 1.00 59.91 120 ILE A N 1
ATOM 860 C CA . ILE A 1 120 ? -1.355 38.501 -9.061 1.00 59.91 120 ILE A CA 1
ATOM 861 C C . ILE A 1 120 ? -1.993 37.114 -8.959 1.00 60.61 120 ILE A C 1
ATOM 862 O O . ILE A 1 120 ? -3.090 36.952 -8.411 1.00 61.36 120 ILE A O 1
ATOM 867 N N . ASN A 1 121 ? -1.290 36.114 -9.484 1.00 60.68 121 ASN A N 1
ATOM 868 C CA . ASN A 1 121 ? -1.730 34.729 -9.380 1.00 60.35 121 ASN A CA 1
ATOM 869 C C . ASN A 1 121 ? -1.114 34.077 -8.144 1.00 60.44 121 ASN A C 1
ATOM 870 O O . ASN A 1 121 ? -0.363 33.102 -8.245 1.00 60.66 121 ASN A O 1
ATOM 875 N N . PHE A 1 122 ? -1.433 34.636 -6.979 1.00 59.75 122 PHE A N 1
ATOM 876 C CA . PHE A 1 122 ? -0.900 34.148 -5.716 1.00 59.01 122 PHE A CA 1
ATOM 877 C C . PHE A 1 122 ? -1.848 34.377 -4.544 1.00 59.43 122 PHE A C 1
ATOM 878 O O . PHE A 1 122 ? -2.772 35.185 -4.631 1.00 59.29 122 PHE A O 1
ATOM 886 N N . LYS A 1 123 ? -1.596 33.661 -3.450 1.00 60.07 123 LYS A N 1
ATOM 887 C CA . LYS A 1 123 ? -2.342 33.816 -2.211 1.00 60.52 123 LYS A CA 1
ATOM 888 C C . LYS A 1 123 ? -1.359 34.187 -1.111 1.00 61.09 123 LYS A C 1
ATOM 889 O O . LYS A 1 123 ? -0.441 33.421 -0.812 1.00 63.10 123 LYS A O 1
ATOM 895 N N . GLY A 1 124 ? -1.540 35.363 -0.517 1.00 61.08 124 GLY A N 1
ATOM 896 C CA . GLY A 1 124 ? -0.643 35.842 0.538 1.00 59.58 124 GLY A CA 1
ATOM 897 C C . GLY A 1 124 ? 0.130 37.081 0.130 1.00 58.85 124 GLY A C 1
ATOM 898 O O . GLY A 1 124 ? -0.284 37.807 -0.778 1.00 58.68 124 GLY A O 1
ATOM 899 N N . TRP A 1 125 ? 1.251 37.321 0.808 1.00 58.06 125 TRP A N 1
ATOM 900 C CA . TRP A 1 125 ? 2.117 38.467 0.528 1.00 57.36 125 TRP A CA 1
ATOM 901 C C . TRP A 1 125 ? 3.155 38.145 -0.544 1.00 57.62 125 TRP A C 1
ATOM 902 O O . TRP A 1 125 ? 3.759 37.069 -0.528 1.00 57.72 125 TRP A O 1
ATOM 913 N N . ARG A 1 126 ? 3.343 39.077 -1.476 1.00 57.72 126 ARG A N 1
ATOM 914 C CA . ARG A 1 126 ? 4.459 39.044 -2.425 1.00 57.82 126 ARG A CA 1
ATOM 915 C C . ARG A 1 126 ? 5.064 40.435 -2.557 1.00 58.04 126 ARG A C 1
ATOM 916 O O . ARG A 1 126 ? 4.349 41.437 -2.496 1.00 58.26 126 ARG A O 1
ATOM 924 N N . ALA A 1 127 ? 6.376 40.493 -2.756 1.00 57.67 127 ALA A N 1
ATOM 925 C CA . ALA A 1 127 ? 7.075 41.767 -2.879 1.00 57.71 127 ALA A CA 1
ATOM 926 C C . ALA A 1 127 ? 7.478 42.087 -4.312 1.00 58.55 127 ALA A C 1
ATOM 927 O O . ALA A 1 127 ? 7.418 41.230 -5.197 1.00 59.51 127 ALA A O 1
ATOM 929 N N . ALA A 1 128 ? 7.877 43.340 -4.525 1.00 58.98 128 ALA A N 1
ATOM 930 C CA . ALA A 1 128 ? 8.522 43.771 -5.760 1.00 58.75 128 ALA A CA 1
ATOM 931 C C . ALA A 1 128 ? 9.460 44.933 -5.464 1.00 58.66 128 ALA A C 1
ATOM 932 O O . ALA A 1 128 ? 9.021 45.988 -5.000 1.00 59.57 128 ALA A O 1
ATOM 934 N N . TRP A 1 129 ? 10.753 44.708 -5.690 1.00 57.70 129 TRP A N 1
ATOM 935 C CA . TRP A 1 129 ? 11.756 45.764 -5.684 1.00 56.79 129 TRP A CA 1
ATOM 936 C C . TRP A 1 129 ? 12.143 45.957 -7.135 1.00 57.58 129 TRP A C 1
ATOM 937 O O . TRP A 1 129 ? 12.747 45.063 -7.740 1.00 58.57 129 TRP A O 1
ATOM 948 N N . VAL A 1 130 ? 11.791 47.110 -7.697 1.00 57.70 130 VAL A N 1
ATOM 949 C CA . VAL A 1 130 ? 12.008 47.376 -9.119 1.00 58.01 130 VAL A CA 1
ATOM 950 C C . VAL A 1 130 ? 12.792 48.670 -9.308 1.00 58.56 130 VAL A C 1
ATOM 951 O O . VAL A 1 130 ? 12.378 49.729 -8.839 1.00 59.21 130 VAL A O 1
ATOM 955 N N . CYS A 1 131 ? 13.929 48.578 -9.990 1.00 58.90 131 CYS A N 1
ATOM 956 C CA . CYS A 1 131 ? 14.731 49.758 -10.290 1.00 59.58 131 CYS A CA 1
ATOM 957 C C . CYS A 1 131 ? 14.167 50.511 -11.489 1.00 59.82 131 CYS A C 1
ATOM 958 O O . CYS A 1 131 ? 13.937 49.923 -12.553 1.00 60.46 131 CYS A O 1
ATOM 961 N N . TYR A 1 132 ? 13.949 51.812 -11.296 1.00 59.14 132 TYR A N 1
ATOM 962 C CA . TYR A 1 132 ? 13.343 52.686 -12.298 1.00 58.30 132 TYR A CA 1
ATOM 963 C C . TYR A 1 132 ? 14.036 52.639 -13.660 1.00 58.91 132 TYR A C 1
ATOM 964 O O . TYR A 1 132 ? 13.372 52.560 -14.696 1.00 58.75 132 TYR A O 1
ATOM 973 N N . GLU A 1 133 ? 15.366 52.676 -13.649 1.00 58.87 133 GLU A N 1
ATOM 974 C CA . GLU A 1 133 ? 16.147 52.824 -14.872 1.00 59.28 133 GLU A CA 1
ATOM 975 C C . GLU A 1 133 ? 16.385 51.512 -15.616 1.00 59.78 133 GLU A C 1
ATOM 976 O O . GLU A 1 133 ? 16.352 51.478 -16.847 1.00 60.64 133 GLU A O 1
ATOM 982 N N . ARG A 1 134 ? 16.615 50.437 -14.868 1.00 59.50 134 ARG A N 1
ATOM 983 C CA . ARG A 1 134 ? 16.975 49.148 -15.451 1.00 59.14 134 ARG A CA 1
ATOM 984 C C . ARG A 1 134 ? 15.772 48.246 -15.724 1.00 59.48 134 ARG A C 1
ATOM 985 O O . ARG A 1 134 ? 15.642 47.698 -16.818 1.00 59.57 134 ARG A O 1
ATOM 993 N N . ASP A 1 135 ? 14.896 48.100 -14.734 1.00 60.32 135 ASP A N 1
ATOM 994 C CA . ASP A 1 135 ? 13.855 47.073 -14.770 1.00 61.50 135 ASP A CA 1
ATOM 995 C C . ASP A 1 135 ? 12.512 47.535 -15.343 1.00 62.72 135 ASP A C 1
ATOM 996 O O . ASP A 1 135 ? 11.661 46.710 -15.688 1.00 62.81 135 ASP A O 1
ATOM 1009 N N . GLN A 1 137 ? 9.732 49.556 -17.876 1.00 62.96 137 GLN A N 1
ATOM 1010 C CA . GLN A 1 137 ? 9.431 49.860 -19.267 1.00 62.14 137 GLN A CA 1
ATOM 1011 C C . GLN A 1 137 ? 9.401 51.376 -19.438 1.00 61.95 137 GLN A C 1
ATOM 1012 O O . GLN A 1 137 ? 8.897 52.090 -18.572 1.00 62.33 137 GLN A O 1
ATOM 1018 N N . GLY A 1 138 ? 9.949 51.867 -20.546 1.00 61.56 138 GLY A N 1
ATOM 1019 C CA . GLY A 1 138 ? 10.005 53.305 -20.804 1.00 61.01 138 GLY A CA 1
ATOM 1020 C C . GLY A 1 138 ? 11.231 53.969 -20.200 1.00 60.98 138 GLY A C 1
ATOM 1021 O O . GLY A 1 138 ? 12.286 53.338 -20.068 1.00 61.38 138 GLY A O 1
ATOM 1022 N N . THR A 1 139 ? 11.090 55.243 -19.831 1.00 60.16 139 THR A N 1
ATOM 1023 C CA . THR A 1 139 ? 12.203 56.033 -19.297 1.00 59.61 139 THR A CA 1
ATOM 1024 C C . THR A 1 139 ? 11.750 56.895 -18.114 1.00 59.26 139 THR A C 1
ATOM 1025 O O . THR A 1 139 ? 10.862 57.733 -18.271 1.00 59.68 139 THR A O 1
ATOM 1029 N N . PRO A 1 140 ? 12.357 56.693 -16.925 1.00 58.92 140 PRO A N 1
ATOM 1030 C CA . PRO A 1 140 ? 11.998 57.487 -15.743 1.00 58.59 140 PRO A CA 1
ATOM 1031 C C . PRO A 1 140 ? 12.550 58.910 -15.803 1.00 59.01 140 PRO A C 1
ATOM 1032 O O . PRO A 1 140 ? 13.609 59.144 -16.393 1.00 59.28 140 PRO A O 1
ATOM 1036 N N . GLU A 1 141 ? 11.823 59.847 -15.197 1.00 59.22 141 GLU A N 1
ATOM 1037 C CA . GLU A 1 141 ? 12.187 61.264 -15.218 1.00 59.22 141 GLU A CA 1
ATOM 1038 C C . GLU A 1 141 ? 12.198 61.835 -13.812 1.00 59.23 141 GLU A C 1
ATOM 1039 O O . GLU A 1 141 ? 11.295 61.564 -13.018 1.00 58.64 141 GLU A O 1
ATOM 1045 N N . GLU A 1 142 ? 13.209 62.645 -13.518 1.00 59.58 142 GLU A N 1
ATOM 1046 C CA . GLU A 1 142 ? 13.300 63.312 -12.228 1.00 59.64 142 GLU A CA 1
ATOM 1047 C C . GLU A 1 142 ? 12.198 64.359 -12.111 1.00 59.72 142 GLU A C 1
ATOM 1048 O O . GLU A 1 142 ? 12.111 65.284 -12.923 1.00 60.32 142 GLU A O 1
ATOM 1054 N N . GLY A 1 143 ? 11.339 64.185 -11.112 1.00 59.86 143 GLY A N 1
ATOM 1055 C CA . GLY A 1 143 ? 10.242 65.115 -10.864 1.00 59.74 143 GLY A CA 1
ATOM 1056 C C . GLY A 1 143 ? 8.860 64.558 -11.150 1.00 60.08 143 GLY A C 1
ATOM 1057 O O . GLY A 1 143 ? 7.883 65.306 -11.159 1.00 59.33 143 GLY A O 1
ATOM 1066 N N . ASN A 1 145 ? 5.426 62.836 -10.298 1.00 60.23 145 ASN A N 1
ATOM 1067 C CA . ASN A 1 145 ? 4.642 63.025 -9.077 1.00 59.66 145 ASN A CA 1
ATOM 1068 C C . ASN A 1 145 ? 3.315 62.268 -9.003 1.00 59.20 145 ASN A C 1
ATOM 1069 O O . ASN A 1 145 ? 2.368 62.732 -8.360 1.00 59.09 145 ASN A O 1
ATOM 1074 N N . GLU A 1 146 ? 3.247 61.107 -9.649 1.00 58.51 146 GLU A N 1
ATOM 1075 C CA . GLU A 1 146 ? 2.028 60.304 -9.624 1.00 58.73 146 GLU A CA 1
ATOM 1076 C C . GLU A 1 146 ? 2.309 58.822 -9.780 1.00 58.79 146 GLU A C 1
ATOM 1077 O O . GLU A 1 146 ? 3.137 58.417 -10.596 1.00 59.17 146 GLU A O 1
ATOM 1083 N N . LEU A 1 147 ? 1.606 58.022 -8.985 1.00 58.90 147 LEU A N 1
ATOM 1084 C CA . LEU A 1 147 ? 1.658 56.575 -9.103 1.00 59.20 147 LEU A CA 1
ATOM 1085 C C . LEU A 1 147 ? 0.266 56.032 -9.410 1.00 59.84 147 LEU A C 1
ATOM 1086 O O . LEU A 1 147 ? -0.671 56.226 -8.631 1.00 60.17 147 LEU A O 1
ATOM 1091 N N . ARG A 1 148 ? 0.141 55.371 -10.558 1.00 59.89 148 ARG A N 1
ATOM 1092 C CA . ARG A 1 148 ? -1.094 54.710 -10.965 1.00 59.74 148 ARG A CA 1
ATOM 1093 C C . ARG A 1 148 ? -0.937 53.205 -10.828 1.00 60.03 148 ARG A C 1
ATOM 1094 O O . ARG A 1 148 ? 0.079 52.643 -11.242 1.00 60.19 148 ARG A O 1
ATOM 1102 N N . ILE A 1 149 ? -1.938 52.556 -10.243 1.00 60.24 149 ILE A N 1
ATOM 1103 C CA . ILE A 1 149 ? -1.978 51.097 -10.199 1.00 60.40 149 ILE A CA 1
ATOM 1104 C C . ILE A 1 149 ? -3.219 50.616 -10.956 1.00 61.00 149 ILE A C 1
ATOM 1105 O O . ILE A 1 149 ? -4.323 50.587 -10.408 1.00 61.75 149 ILE A O 1
ATOM 1110 N N . VAL A 1 150 ? -3.029 50.255 -12.223 1.00 60.79 150 VAL A N 1
ATOM 1111 C CA . VAL A 1 150 ? -4.145 49.879 -13.089 1.00 60.95 150 VAL A CA 1
ATOM 1112 C C . VAL A 1 150 ? -4.512 48.403 -12.931 1.00 61.08 150 VAL A C 1
ATOM 1113 O O . VAL A 1 150 ? -3.687 47.519 -13.164 1.00 61.76 150 VAL A O 1
ATOM 1117 N N . ALA A 1 151 ? -5.760 48.161 -12.534 1.00 60.82 151 ALA A N 1
ATOM 1118 C CA . ALA A 1 151 ? -6.306 46.814 -12.390 1.00 60.54 151 ALA A CA 1
ATOM 1119 C C . ALA A 1 151 ? -6.527 46.157 -13.753 1.00 60.76 151 ALA A C 1
ATOM 1120 O O . ALA A 1 151 ? -6.657 46.857 -14.755 1.00 62.14 151 ALA A O 1
ATOM 1122 N N . PRO A 1 152 ? -6.570 44.810 -13.797 1.00 60.79 152 PRO A N 1
ATOM 1123 C CA . PRO A 1 152 ? -6.887 44.105 -15.040 1.00 60.72 152 PRO A CA 1
ATOM 1124 C C . PRO A 1 152 ? -8.368 44.223 -15.416 1.00 60.72 152 PRO A C 1
ATOM 1125 O O . PRO A 1 152 ? -9.139 44.875 -14.707 1.00 60.66 152 PRO A O 1
ATOM 1129 N N . ASP A 1 153 ? -8.757 43.586 -16.518 1.00 60.80 153 ASP A N 1
ATOM 1130 C CA . ASP A 1 153 ? -10.131 43.651 -17.013 1.00 60.61 153 ASP A CA 1
ATOM 1131 C C . ASP A 1 153 ? -11.081 42.723 -16.240 1.00 60.49 153 ASP A C 1
ATOM 1132 O O . ASP A 1 153 ? -11.926 42.044 -16.829 1.00 60.07 153 ASP A O 1
ATOM 1137 N N . ALA A 1 154 ? -10.935 42.712 -14.915 1.00 60.69 154 ALA A N 1
ATOM 1138 C CA . ALA A 1 154 ? -11.748 41.882 -14.026 1.00 60.98 154 ALA A CA 1
ATOM 1139 C C . ALA A 1 154 ? -11.816 42.507 -12.639 1.00 60.98 154 ALA A C 1
ATOM 1140 O O . ALA A 1 154 ? -10.947 43.294 -12.268 1.00 61.47 154 ALA A O 1
ATOM 1142 N N . LYS A 1 155 ? -12.849 42.155 -11.876 1.00 60.87 155 LYS A N 1
ATOM 1143 C CA . LYS A 1 155 ? -12.987 42.627 -10.498 1.00 60.84 155 LYS A CA 1
ATOM 1144 C C . LYS A 1 155 ? -12.135 41.798 -9.530 1.00 61.05 155 LYS A C 1
ATOM 1145 O O . LYS A 1 155 ? -11.692 40.694 -9.863 1.00 61.13 155 LYS A O 1
ATOM 1151 N N . GLY A 1 156 ? -11.911 42.343 -8.336 1.00 60.68 156 GLY A N 1
ATOM 1152 C CA . GLY A 1 156 ? -11.131 41.668 -7.306 1.00 60.09 156 GLY A CA 1
ATOM 1153 C C . GLY A 1 156 ? -10.637 42.617 -6.233 1.00 60.17 156 GLY A C 1
ATOM 1154 O O . GLY A 1 156 ? -10.958 43.807 -6.245 1.00 59.80 156 GLY A O 1
ATOM 1155 N N . ARG A 1 157 ? -9.844 42.086 -5.307 1.00 60.45 157 ARG A N 1
ATOM 1156 C CA . ARG A 1 157 ? -9.350 42.863 -4.178 1.00 61.13 157 ARG A CA 1
ATOM 1157 C C . ARG A 1 157 ? -7.872 42.590 -3.907 1.00 60.87 157 ARG A C 1
ATOM 1158 O O . ARG A 1 157 ? -7.406 41.457 -4.032 1.00 61.31 157 ARG A O 1
ATOM 1166 N N . LEU A 1 158 ? -7.144 43.642 -3.542 1.00 60.40 158 LEU A N 1
ATOM 1167 C CA . LEU A 1 158 ? -5.746 43.524 -3.136 1.00 59.78 158 LEU A CA 1
ATOM 1168 C C . LEU A 1 158 ? -5.456 44.420 -1.942 1.00 59.49 158 LEU A C 1
ATOM 1169 O O . LEU A 1 158 ? -6.057 45.486 -1.797 1.00 60.47 158 LEU A O 1
ATOM 1174 N N . PHE A 1 159 ? -4.535 43.984 -1.092 1.00 58.89 159 PHE A N 1
ATOM 1175 C CA . PHE A 1 159 ? -4.074 44.796 0.026 1.00 58.70 159 PHE A CA 1
ATOM 1176 C C . PHE A 1 159 ? -2.651 45.269 -0.241 1.00 59.00 159 PHE A C 1
ATOM 1177 O O . PHE A 1 159 ? -1.789 44.481 -0.633 1.00 58.99 159 PHE A O 1
ATOM 1185 N N . ILE A 1 160 ? -2.418 46.560 -0.028 1.00 59.43 160 ILE A N 1
ATOM 1186 C CA . ILE A 1 160 ? -1.121 47.185 -0.291 1.00 59.51 160 ILE A CA 1
ATOM 1187 C C . ILE A 1 160 ? -0.484 47.674 1.010 1.00 59.64 160 ILE A C 1
ATOM 1188 O O . ILE A 1 160 ? -1.130 48.360 1.806 1.00 60.32 160 ILE A O 1
ATOM 1193 N N . ASP A 1 161 ? 0.779 47.309 1.220 1.00 58.79 161 ASP A N 1
ATOM 1194 C CA . ASP A 1 161 ? 1.543 47.778 2.375 1.00 58.44 161 ASP A CA 1
ATOM 1195 C C . ASP A 1 161 ? 3.026 47.888 2.039 1.00 58.58 161 ASP A C 1
ATOM 1196 O O . ASP A 1 161 ? 3.479 47.333 1.031 1.00 58.61 161 ASP A O 1
ATOM 1201 N N . HIS A 1 162 ? 3.771 48.606 2.884 1.00 58.09 162 HIS A N 1
ATOM 1202 C CA . HIS A 1 162 ? 5.220 48.773 2.734 1.00 58.30 162 HIS A CA 1
ATOM 1203 C C . HIS A 1 162 ? 5.560 49.351 1.358 1.00 58.55 162 HIS A C 1
ATOM 1204 O O . HIS A 1 162 ? 6.302 48.747 0.576 1.00 59.19 162 HIS A O 1
ATOM 1211 N N . LEU A 1 163 ? 4.993 50.516 1.061 1.00 58.28 163 LEU A N 1
ATOM 1212 C CA . LEU A 1 163 ? 5.231 51.174 -0.221 1.00 58.43 163 LEU A CA 1
ATOM 1213 C C . LEU A 1 163 ? 6.268 52.286 -0.080 1.00 58.55 163 LEU A C 1
ATOM 1214 O O . LEU A 1 163 ? 6.020 53.302 0.578 1.00 59.48 163 LEU A O 1
ATOM 1219 N N . ILE A 1 164 ? 7.434 52.085 -0.684 1.00 57.77 164 ILE A N 1
ATOM 1220 C CA . ILE A 1 164 ? 8.423 53.153 -0.787 1.00 57.84 164 ILE A CA 1
ATOM 1221 C C . ILE A 1 164 ? 8.445 53.632 -2.236 1.00 58.49 164 ILE A C 1
ATOM 1222 O O . ILE A 1 164 ? 8.702 52.845 -3.151 1.00 59.31 164 ILE A O 1
ATOM 1227 N N . THR A 1 165 ? 8.165 54.918 -2.439 1.00 58.51 165 THR A N 1
ATOM 1228 C CA . THR A 1 165 ? 8.072 55.483 -3.785 1.00 58.65 165 THR A CA 1
ATOM 1229 C C . THR A 1 165 ? 9.389 55.331 -4.538 1.00 58.85 165 THR A C 1
ATOM 1230 O O . THR A 1 165 ? 9.440 54.671 -5.579 1.00 59.61 165 THR A O 1
ATOM 1234 N N . ALA A 1 166 ? 10.451 55.930 -4.006 1.00 58.76 166 ALA A N 1
ATOM 1235 C CA . ALA A 1 166 ? 11.775 55.825 -4.613 1.00 58.87 166 ALA A CA 1
ATOM 1236 C C . ALA A 1 166 ? 12.870 56.001 -3.578 1.00 58.88 166 ALA A C 1
ATOM 1237 O O . ALA A 1 166 ? 12.815 56.915 -2.750 1.00 59.42 166 ALA A O 1
ATOM 1239 N N . THR A 1 167 ? 13.860 55.115 -3.628 1.00 58.12 167 THR A N 1
ATOM 1240 C CA . THR A 1 167 ? 15.049 55.230 -2.783 1.00 57.84 167 THR A CA 1
ATOM 1241 C C . THR A 1 167 ? 16.236 54.490 -3.405 1.00 57.70 167 THR A C 1
ATOM 1242 O O . THR A 1 167 ? 16.058 53.471 -4.082 1.00 57.82 167 THR A O 1
ATOM 1246 N N . LYS A 1 168 ? 17.440 55.015 -3.185 1.00 57.72 168 LYS A N 1
ATOM 1247 C CA . LYS A 1 168 ? 18.653 54.397 -3.730 1.00 57.63 168 LYS A CA 1
ATOM 1248 C C . LYS A 1 168 ? 18.945 53.080 -3.030 1.00 57.36 168 LYS A C 1
ATOM 1249 O O . LYS A 1 168 ? 18.875 52.981 -1.801 1.00 57.77 168 LYS A O 1
ATOM 1255 N N . VAL A 1 169 ? 19.270 52.073 -3.831 1.00 57.42 169 VAL A N 1
ATOM 1256 C CA . VAL A 1 169 ? 19.404 50.699 -3.362 1.00 57.44 169 VAL A CA 1
ATOM 1257 C C . VAL A 1 169 ? 20.554 49.985 -4.090 1.00 57.61 169 VAL A C 1
ATOM 1258 O O . VAL A 1 169 ? 20.819 50.270 -5.258 1.00 57.43 169 VAL A O 1
ATOM 1262 N N . ASP A 1 170 ? 21.247 49.086 -3.387 1.00 58.37 170 ASP A N 1
ATOM 1263 C CA . ASP A 1 170 ? 22.274 48.227 -3.996 1.00 58.50 170 ASP A CA 1
ATOM 1264 C C . ASP A 1 170 ? 21.694 47.505 -5.211 1.00 58.65 170 ASP A C 1
ATOM 1265 O O . ASP A 1 170 ? 20.870 46.599 -5.075 1.00 58.92 170 ASP A O 1
ATOM 1270 N N . ALA A 1 171 ? 22.153 47.921 -6.391 1.00 58.81 171 ALA A N 1
ATOM 1271 C CA . ALA A 1 171 ? 21.563 47.528 -7.668 1.00 58.81 171 ALA A CA 1
ATOM 1272 C C . ALA A 1 171 ? 21.795 46.068 -8.064 1.00 59.52 171 ALA A C 1
ATOM 1273 O O . ALA A 1 171 ? 21.147 45.567 -8.984 1.00 60.83 171 ALA A O 1
ATOM 1275 N N . ARG A 1 172 ? 22.705 45.389 -7.371 1.00 58.85 172 ARG A N 1
ATOM 1276 C CA . ARG A 1 172 ? 23.055 44.009 -7.699 1.00 58.56 172 ARG A CA 1
ATOM 1277 C C . ARG A 1 172 ? 21.986 42.995 -7.289 1.00 59.16 172 ARG A C 1
ATOM 1278 O O . ARG A 1 172 ? 21.910 41.908 -7.865 1.00 59.06 172 ARG A O 1
ATOM 1286 N N . GLN A 1 173 ? 21.153 43.368 -6.316 1.00 59.68 173 GLN A N 1
ATOM 1287 C CA . GLN A 1 173 ? 20.462 42.396 -5.453 1.00 59.43 173 GLN A CA 1
ATOM 1288 C C . GLN A 1 173 ? 18.986 42.101 -5.725 1.00 59.98 173 GLN A C 1
ATOM 1289 O O . GLN A 1 173 ? 18.468 41.088 -5.242 1.00 60.39 173 GLN A O 1
ATOM 1295 N N . GLN A 1 174 ? 18.304 42.965 -6.474 1.00 60.04 174 GLN A N 1
ATOM 1296 C CA . GLN A 1 174 ? 16.882 42.724 -6.768 1.00 60.37 174 GLN A CA 1
ATOM 1297 C C . GLN A 1 174 ? 16.685 41.486 -7.628 1.00 60.49 174 GLN A C 1
ATOM 1298 O O . GLN A 1 174 ? 17.354 41.309 -8.643 1.00 60.64 174 GLN A O 1
ATOM 1304 N N . THR A 1 175 ? 15.764 40.635 -7.193 1.00 60.51 175 THR A N 1
ATOM 1305 C CA . THR A 1 175 ? 15.584 39.313 -7.774 1.00 61.41 175 THR A CA 1
ATOM 1306 C C . THR A 1 175 ? 14.217 39.146 -8.434 1.00 60.90 175 THR A C 1
ATOM 1307 O O . THR A 1 175 ? 13.214 39.677 -7.954 1.00 61.13 175 THR A O 1
ATOM 1311 N N . ALA A 1 176 ? 14.199 38.398 -9.535 1.00 60.57 176 ALA A N 1
ATOM 1312 C CA . ALA A 1 176 ? 12.978 38.110 -10.278 1.00 59.82 176 ALA A CA 1
ATOM 1313 C C . ALA A 1 176 ? 12.253 36.897 -9.703 1.00 60.15 176 ALA A C 1
ATOM 1314 O O . ALA A 1 176 ? 12.880 36.000 -9.131 1.00 61.12 176 ALA A O 1
ATOM 1316 N N . ASP A 1 177 ? 10.929 36.884 -9.851 1.00 59.53 177 ASP A N 1
ATOM 1317 C CA . ASP A 1 177 ? 10.105 35.726 -9.500 1.00 58.76 177 ASP A CA 1
ATOM 1318 C C . ASP A 1 177 ? 8.884 35.653 -10.408 1.00 58.18 177 ASP A C 1
ATOM 1319 O O . ASP A 1 177 ? 8.847 36.307 -11.447 1.00 58.52 177 ASP A O 1
ATOM 1324 N N . LEU A 1 178 ? 7.886 34.868 -10.010 1.00 57.87 178 LEU A N 1
ATOM 1325 C CA . LEU A 1 178 ? 6.669 34.677 -10.807 1.00 57.31 178 LEU A CA 1
ATOM 1326 C C . LEU A 1 178 ? 5.851 35.951 -11.009 1.00 57.59 178 LEU A C 1
ATOM 1327 O O . LEU A 1 178 ? 5.149 36.083 -12.010 1.00 58.21 178 LEU A O 1
ATOM 1332 N N . GLN A 1 179 ? 5.952 36.881 -10.063 1.00 57.66 179 GLN A N 1
ATOM 1333 C CA . GLN A 1 179 ? 5.243 38.159 -10.139 1.00 57.87 179 GLN A CA 1
ATOM 1334 C C . GLN A 1 179 ? 5.995 39.193 -10.963 1.00 58.19 179 GLN A C 1
ATOM 1335 O O . GLN A 1 179 ? 5.377 40.001 -11.661 1.00 59.68 179 GLN A O 1
ATOM 1341 N N . VAL A 1 180 ? 7.323 39.171 -10.879 1.00 57.78 180 VAL A N 1
ATOM 1342 C CA . VAL A 1 180 ? 8.163 40.114 -11.626 1.00 57.74 180 VAL A CA 1
ATOM 1343 C C . VAL A 1 180 ? 9.341 39.422 -12.348 1.00 57.91 180 VAL A C 1
ATOM 1344 O O . VAL A 1 180 ? 10.496 39.581 -11.948 1.00 58.64 180 VAL A O 1
ATOM 1348 N N . PRO A 1 181 ? 9.051 38.668 -13.427 1.00 57.65 181 PRO A N 1
ATOM 1349 C CA . PRO A 1 181 ? 10.071 37.851 -14.101 1.00 58.13 181 PRO A CA 1
ATOM 1350 C C . PRO A 1 181 ? 11.137 38.658 -14.854 1.00 58.62 181 PRO A C 1
ATOM 1351 O O . PRO A 1 181 ? 12.209 38.133 -15.163 1.00 59.18 181 PRO A O 1
ATOM 1355 N N . PHE A 1 182 ? 10.831 39.922 -15.131 1.00 58.74 182 PHE A N 1
ATOM 1356 C CA . PHE A 1 182 ? 11.685 40.808 -15.920 1.00 58.05 182 PHE A CA 1
ATOM 1357 C C . PHE A 1 182 ? 12.832 41.437 -15.124 1.00 58.17 182 PHE A C 1
ATOM 1358 O O . PHE A 1 182 ? 13.801 41.920 -15.713 1.00 58.43 182 PHE A O 1
ATOM 1366 N N . VAL A 1 183 ? 12.708 41.447 -13.797 1.00 58.23 183 VAL A N 1
ATOM 1367 C CA . VAL A 1 183 ? 13.668 42.134 -12.921 1.00 58.69 183 VAL A CA 1
ATOM 1368 C C . VAL A 1 183 ? 15.078 41.559 -13.038 1.00 58.57 183 VAL A C 1
ATOM 1369 O O . VAL A 1 183 ? 15.258 40.343 -13.108 1.00 58.45 183 VAL A O 1
ATOM 1373 N N . ASN A 1 184 ? 16.059 42.460 -13.074 1.00 58.77 184 ASN A N 1
ATOM 1374 C CA . ASN A 1 184 ? 17.480 42.121 -13.152 1.00 58.95 184 ASN A CA 1
ATOM 1375 C C . ASN A 1 184 ? 17.783 41.036 -14.188 1.00 59.16 184 ASN A C 1
ATOM 1376 O O . ASN A 1 184 ? 18.400 40.020 -13.874 1.00 59.65 184 ASN A O 1
ATOM 1381 N N . ALA A 1 185 ? 17.348 41.268 -15.424 1.00 59.44 185 ALA A N 1
ATOM 1382 C CA . ALA A 1 185 ? 17.452 40.275 -16.490 1.00 59.82 185 ALA A CA 1
ATOM 1383 C C . ALA A 1 185 ? 18.895 39.854 -16.798 1.00 60.76 185 ALA A C 1
ATOM 1384 O O . ALA A 1 185 ? 19.141 38.715 -17.214 1.00 60.80 185 ALA A O 1
ATOM 1386 N N . GLY A 1 186 ? 19.838 40.768 -16.571 1.00 60.81 186 GLY A N 1
ATOM 1387 C CA . GLY A 1 186 ? 21.245 40.532 -16.893 1.00 61.34 186 GLY A CA 1
ATOM 1388 C C . GLY A 1 186 ? 22.003 39.591 -15.969 1.00 61.16 186 GLY A C 1
ATOM 1389 O O . GLY A 1 186 ? 22.931 38.904 -16.408 1.00 61.42 186 GLY A O 1
ATOM 1390 N N . THR A 1 187 ? 21.604 39.549 -14.698 1.00 60.85 187 THR A N 1
ATOM 1391 C CA . THR A 1 187 ? 22.373 38.866 -13.649 1.00 60.61 187 THR A CA 1
ATOM 1392 C C . THR A 1 187 ? 22.566 37.361 -13.848 1.00 60.33 187 THR A C 1
ATOM 1393 O O . THR A 1 187 ? 21.690 36.667 -14.372 1.00 60.43 187 THR A O 1
ATOM 1397 N N . THR A 1 188 ? 23.735 36.880 -13.430 1.00 60.10 188 THR A N 1
ATOM 1398 C CA . THR A 1 188 ? 24.050 35.450 -13.412 1.00 59.37 188 THR A CA 1
ATOM 1399 C C . THR A 1 188 ? 24.412 35.014 -11.992 1.00 59.24 188 THR A C 1
ATOM 1400 O O . THR A 1 188 ? 24.926 33.914 -11.780 1.00 59.27 188 THR A O 1
ATOM 1404 N N . ASN A 1 189 ? 24.136 35.896 -11.032 1.00 59.61 189 ASN A N 1
ATOM 1405 C CA . ASN A 1 189 ? 24.381 35.660 -9.612 1.00 60.28 189 ASN A CA 1
ATOM 1406 C C . ASN A 1 189 ? 23.655 34.399 -9.133 1.00 60.98 189 ASN A C 1
ATOM 1407 O O . ASN A 1 189 ? 22.427 34.308 -9.229 1.00 60.78 189 ASN A O 1
ATOM 1412 N N . HIS A 1 190 ? 24.421 33.436 -8.619 1.00 61.36 190 HIS A N 1
ATOM 1413 C CA . HIS A 1 190 ? 23.870 32.140 -8.215 1.00 62.09 190 HIS A CA 1
ATOM 1414 C C . HIS A 1 190 ? 22.769 32.237 -7.158 1.00 61.97 190 HIS A C 1
ATOM 1415 O O . HIS A 1 190 ? 21.964 31.317 -7.011 1.00 62.78 190 HIS A O 1
ATOM 1422 N N . TRP A 1 191 ? 22.729 33.355 -6.442 1.00 61.68 191 TRP A N 1
ATOM 1423 C CA . TRP A 1 191 ? 21.730 33.565 -5.399 1.00 62.04 191 TRP A CA 1
ATOM 1424 C C . TRP A 1 191 ? 20.369 33.942 -5.970 1.00 62.15 191 TRP A C 1
ATOM 1425 O O . TRP A 1 191 ? 19.335 33.633 -5.375 1.00 62.80 191 TRP A O 1
ATOM 1436 N N . LEU A 1 192 ? 20.380 34.611 -7.121 1.00 61.86 192 LEU A N 1
ATOM 1437 C CA . LEU A 1 192 ? 19.205 35.329 -7.615 1.00 61.17 192 LEU A CA 1
ATOM 1438 C C . LEU A 1 192 ? 18.457 34.619 -8.741 1.00 60.32 192 LEU A C 1
ATOM 1439 O O . LEU A 1 192 ? 17.418 35.094 -9.200 1.00 61.19 192 LEU A O 1
ATOM 1444 N N . VAL A 1 193 ? 18.973 33.473 -9.165 1.00 59.67 193 VAL A N 1
ATOM 1445 C CA . VAL A 1 193 ? 18.455 32.786 -10.347 1.00 58.77 193 VAL A CA 1
ATOM 1446 C C . VAL A 1 193 ? 17.404 3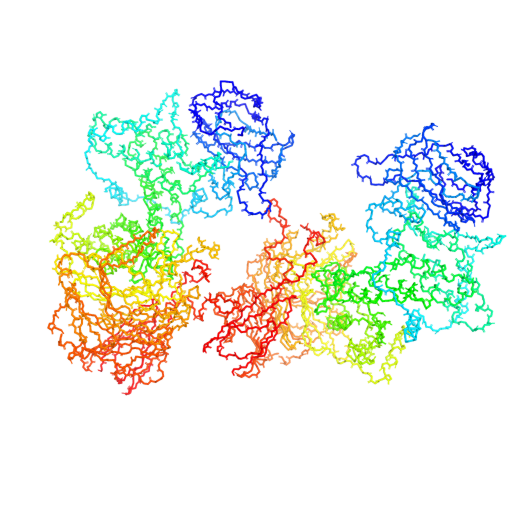1.710 -10.044 1.00 58.68 193 VAL A C 1
ATOM 1447 O O . VAL A 1 193 ? 17.255 30.759 -10.817 1.00 58.56 193 VAL A O 1
ATOM 1451 N N . LEU A 1 194 ? 16.671 31.867 -8.939 1.00 58.12 194 LEU A N 1
ATOM 1452 C CA . LEU A 1 194 ? 15.635 30.899 -8.560 1.00 57.76 194 LEU A CA 1
ATOM 1453 C C . LEU A 1 194 ? 14.593 30.738 -9.665 1.00 58.49 194 LEU A C 1
ATOM 1454 O O . LEU A 1 194 ? 14.230 29.614 -10.018 1.00 59.00 194 LEU A O 1
ATOM 1459 N N . TYR A 1 195 ? 14.123 31.860 -10.207 1.00 58.68 195 TYR A N 1
ATOM 1460 C CA . TYR A 1 195 ? 13.109 31.839 -11.255 1.00 58.41 195 TYR A CA 1
ATOM 1461 C C . TYR A 1 195 ? 13.642 31.276 -12.572 1.00 59.18 195 TYR A C 1
ATOM 1462 O O . TYR A 1 195 ? 13.029 30.380 -13.159 1.00 59.59 195 TYR A O 1
ATOM 1471 N N . LYS A 1 196 ? 14.779 31.807 -13.025 1.00 59.82 196 LYS A N 1
ATOM 1472 C CA . LYS A 1 196 ? 15.382 31.413 -14.300 1.00 60.51 196 LYS A CA 1
ATOM 1473 C C . LYS A 1 196 ? 15.613 29.906 -14.359 1.00 60.11 196 LYS A C 1
ATOM 1474 O O . LYS A 1 196 ? 15.247 29.260 -15.337 1.00 59.81 196 LYS A O 1
ATOM 1480 N N . HIS A 1 197 ? 16.197 29.356 -13.296 1.00 60.11 197 HIS A N 1
ATOM 1481 C CA . HIS A 1 197 ? 16.539 27.936 -13.245 1.00 59.98 197 HIS A CA 1
ATOM 1482 C C . HIS A 1 197 ? 15.387 27.006 -12.869 1.00 59.91 197 HIS A C 1
ATOM 1483 O O . HIS A 1 197 ? 15.496 25.791 -13.051 1.00 60.43 197 HIS A O 1
ATOM 1490 N N . SER A 1 198 ? 14.291 27.567 -12.358 1.00 58.94 198 SER A N 1
ATOM 1491 C CA . SER A 1 198 ? 13.083 26.785 -12.085 1.00 57.93 198 SER A CA 1
ATOM 1492 C C . SER A 1 198 ? 12.385 26.381 -13.383 1.00 57.89 198 SER A C 1
ATOM 1493 O O . SER A 1 198 ? 11.561 25.470 -13.393 1.00 58.13 198 SER A O 1
ATOM 1496 N N . LEU A 1 199 ? 12.729 27.065 -14.471 1.00 58.42 199 LEU A N 1
ATOM 1497 C CA . LEU A 1 199 ? 12.160 26.801 -15.793 1.00 58.77 199 LEU A CA 1
ATOM 1498 C C . LEU A 1 199 ? 12.835 25.627 -16.500 1.00 58.85 199 LEU A C 1
ATOM 1499 O O . LEU A 1 199 ? 12.330 25.138 -17.513 1.00 59.25 199 LEU A O 1
ATOM 1504 N N . LEU A 1 200 ? 13.976 25.188 -15.971 1.00 59.05 200 LEU A N 1
ATOM 1505 C CA . LEU A 1 200 ? 14.744 24.096 -16.570 1.00 59.82 200 LEU A CA 1
ATOM 1506 C C . LEU A 1 200 ? 13.963 22.782 -16.611 1.00 60.13 200 LEU A C 1
ATOM 1507 O O . LEU A 1 200 ? 13.192 22.477 -15.699 1.00 60.03 200 LEU A O 1
ATOM 1512 N N . LYS A 1 201 ? 14.168 22.021 -17.684 1.00 60.44 201 LYS A N 1
ATOM 1513 C CA . LYS A 1 201 ? 13.453 20.769 -17.908 1.00 61.17 201 LYS A CA 1
ATOM 1514 C C . LYS A 1 201 ? 14.418 19.577 -17.893 1.00 60.82 201 LYS A C 1
ATOM 1515 O O . LYS A 1 201 ? 15.590 19.727 -18.250 1.00 60.82 201 LYS A O 1
ATOM 1521 N N . PRO A 1 202 ? 13.930 18.389 -17.476 1.00 60.57 202 PRO A N 1
ATOM 1522 C CA . PRO A 1 202 ? 14.756 17.176 -17.445 1.00 60.02 202 PRO A CA 1
ATOM 1523 C C . PRO A 1 202 ? 15.125 16.661 -18.832 1.00 59.99 202 PRO A C 1
ATOM 1524 O O . PRO A 1 202 ? 14.452 16.982 -19.810 1.00 59.91 202 PRO A O 1
ATOM 1528 N N . ASP A 1 203 ? 16.188 15.865 -18.903 1.00 60.64 203 ASP A N 1
ATOM 1529 C CA . ASP A 1 203 ? 16.561 15.177 -20.138 1.00 60.97 203 ASP A CA 1
ATOM 1530 C C . ASP A 1 203 ? 16.564 13.659 -19.955 1.00 60.60 203 ASP A C 1
ATOM 1531 O O . ASP A 1 203 ? 16.383 12.916 -20.919 1.00 61.35 203 ASP A O 1
ATOM 1536 N N . ILE A 1 204 ? 16.783 13.208 -18.720 1.00 60.27 204 ILE A N 1
ATOM 1537 C CA . ILE A 1 204 ? 16.582 11.807 -18.353 1.00 60.21 204 ILE A CA 1
ATOM 1538 C C . ILE A 1 204 ? 15.117 11.470 -18.592 1.00 60.39 204 ILE A C 1
ATOM 1539 O O . ILE A 1 204 ? 14.230 12.163 -18.094 1.00 59.72 204 ILE A O 1
ATOM 1544 N N . GLU A 1 205 ? 14.871 10.413 -19.359 1.00 61.52 205 GLU A N 1
ATOM 1545 C CA . GLU A 1 205 ? 13.514 10.064 -19.773 1.00 63.34 205 GLU A CA 1
ATOM 1546 C C . GLU A 1 205 ? 12.626 9.584 -18.622 1.00 62.20 205 GLU A C 1
ATOM 1547 O O . GLU A 1 205 ? 13.093 8.914 -17.696 1.00 61.80 205 GLU A O 1
ATOM 1553 N N . LEU A 1 206 ? 11.348 9.952 -18.695 1.00 61.50 206 LEU A N 1
ATOM 1554 C CA . LEU A 1 206 ? 10.336 9.522 -17.733 1.00 61.01 206 LEU A CA 1
ATOM 1555 C C . LEU A 1 206 ? 10.057 8.029 -17.835 1.00 60.23 206 LEU A C 1
ATOM 1556 O O . LEU A 1 206 ? 9.798 7.510 -18.921 1.00 60.45 206 LEU A O 1
ATOM 1561 N N . THR A 1 207 ? 10.118 7.346 -16.697 1.00 59.56 207 THR A N 1
ATOM 1562 C CA . THR A 1 207 ? 9.770 5.929 -16.612 1.00 59.17 207 THR A CA 1
ATOM 1563 C C . THR A 1 207 ? 8.786 5.736 -15.456 1.00 58.91 207 THR A C 1
ATOM 1564 O O . THR A 1 207 ? 8.783 6.535 -14.516 1.00 58.64 207 THR A O 1
ATOM 1568 N N . PRO A 1 208 ? 7.929 4.695 -15.527 1.00 58.91 208 PRO A N 1
ATOM 1569 C CA . PRO A 1 208 ? 7.095 4.390 -14.362 1.00 59.01 208 PRO A CA 1
ATOM 1570 C C . PRO A 1 208 ? 7.935 3.865 -13.195 1.00 59.39 208 PRO A C 1
ATOM 1571 O O . PRO A 1 208 ? 9.110 3.522 -13.379 1.00 58.97 208 PRO A O 1
ATOM 1575 N N . VAL A 1 209 ? 7.340 3.815 -12.006 1.00 59.72 209 VAL A N 1
ATOM 1576 C CA . VAL A 1 209 ? 8.053 3.362 -10.810 1.00 59.50 209 VAL A CA 1
ATOM 1577 C C . VAL A 1 209 ? 7.792 1.877 -10.539 1.00 59.72 209 VAL A C 1
ATOM 1578 O O . VAL A 1 209 ? 6.640 1.446 -10.428 1.00 59.75 209 VAL A O 1
ATOM 1582 N N . SER A 1 210 ? 8.873 1.104 -10.450 1.00 59.53 210 SER A N 1
ATOM 1583 C CA . SER A 1 210 ? 8.794 -0.322 -10.150 1.00 59.57 210 SER A CA 1
ATOM 1584 C C . SER A 1 210 ? 8.737 -0.558 -8.645 1.00 59.86 210 SER A C 1
ATOM 1585 O O . SER A 1 210 ? 9.053 0.337 -7.857 1.00 59.52 210 SER A O 1
ATOM 1588 N N . ASP A 1 211 ? 8.336 -1.769 -8.260 1.00 60.42 211 ASP A N 1
ATOM 1589 C CA . ASP A 1 211 ? 8.241 -2.165 -6.853 1.00 61.35 211 ASP A CA 1
ATOM 1590 C C . ASP A 1 211 ? 9.567 -1.986 -6.109 1.00 61.94 211 ASP A C 1
ATOM 1591 O O . ASP A 1 211 ? 9.589 -1.488 -4.981 1.00 62.00 211 ASP A O 1
ATOM 1596 N N . LYS A 1 212 ? 10.661 -2.391 -6.754 1.00 62.30 212 LYS A N 1
ATOM 1597 C CA . LYS A 1 212 ? 12.007 -2.245 -6.207 1.00 62.52 212 LYS A CA 1
ATOM 1598 C C . LYS A 1 212 ? 12.367 -0.776 -6.036 1.00 62.39 212 LYS A C 1
ATOM 1599 O O . LYS A 1 212 ? 12.951 -0.393 -5.020 1.00 63.45 212 LYS A O 1
ATOM 1605 N N . GLN A 1 213 ? 12.016 0.035 -7.034 1.00 61.88 213 GLN A N 1
ATOM 1606 C CA . GLN A 1 213 ? 12.266 1.480 -7.003 1.00 60.78 213 GLN A CA 1
ATOM 1607 C C . GLN A 1 213 ? 11.439 2.194 -5.939 1.00 61.04 213 GLN A C 1
ATOM 1608 O O . GLN A 1 213 ? 11.896 3.173 -5.355 1.00 60.75 213 GLN A O 1
ATOM 1614 N N . ARG A 1 214 ? 10.225 1.707 -5.690 1.00 61.83 214 ARG A N 1
ATOM 1615 C CA . ARG A 1 214 ? 9.377 2.290 -4.651 1.00 62.55 214 ARG A CA 1
ATOM 1616 C C . ARG A 1 214 ? 9.920 1.993 -3.253 1.00 62.36 214 ARG A C 1
ATOM 1617 O O . ARG A 1 214 ? 9.878 2.857 -2.374 1.00 62.12 214 ARG A O 1
ATOM 1625 N N . GLN A 1 215 ? 10.437 0.777 -3.064 1.00 62.61 215 GLN A N 1
ATOM 1626 C CA . GLN A 1 215 ? 11.106 0.393 -1.813 1.00 62.99 215 GLN A CA 1
ATOM 1627 C C . GLN A 1 215 ? 12.417 1.153 -1.588 1.00 62.27 215 GLN A C 1
ATOM 1628 O O . GLN A 1 215 ? 12.790 1.425 -0.447 1.00 62.16 215 GLN A O 1
ATOM 1634 N N . GLU A 1 216 ? 13.098 1.499 -2.678 1.00 62.05 216 GLU A N 1
ATOM 1635 C CA . GLU A 1 216 ? 14.345 2.253 -2.612 1.00 62.64 216 GLU A CA 1
ATOM 1636 C C . GLU A 1 216 ? 14.115 3.700 -2.191 1.00 63.30 216 GLU A C 1
ATOM 1637 O O . GLU A 1 216 ? 14.890 4.254 -1.411 1.00 63.50 216 GLU A O 1
ATOM 1651 N N . LYS A 1 218 ? 11.658 4.632 -0.382 1.00 63.76 218 LYS A N 1
ATOM 1652 C CA . LYS A 1 218 ? 11.311 4.473 1.023 1.00 62.78 218 LYS A CA 1
ATOM 1653 C C . LYS A 1 218 ? 12.583 4.433 1.869 1.00 61.64 218 LYS A C 1
ATOM 1654 O O . LYS A 1 218 ? 12.626 5.002 2.961 1.00 61.83 218 LYS A O 1
ATOM 1660 N N . LEU A 1 219 ? 13.614 3.772 1.338 1.00 60.06 219 LEU A N 1
ATOM 1661 C CA . LEU A 1 219 ? 14.902 3.615 2.013 1.00 58.30 219 LEU A CA 1
ATOM 1662 C C . LEU A 1 219 ? 15.687 4.925 2.098 1.00 58.78 219 LEU A C 1
ATOM 1663 O O . LEU A 1 219 ? 16.308 5.201 3.124 1.00 59.54 219 LEU A O 1
ATOM 1668 N N . LEU A 1 220 ? 15.664 5.726 1.032 1.00 58.56 220 LEU A N 1
ATOM 1669 C CA . LEU A 1 220 ? 16.362 7.019 1.044 1.00 58.50 220 LEU A CA 1
ATOM 1670 C C . LEU A 1 220 ? 15.766 7.948 2.093 1.00 58.57 220 LEU A C 1
ATOM 1671 O O . LEU A 1 220 ? 16.493 8.689 2.752 1.00 59.35 220 LEU A O 1
ATOM 1676 N N . GLU A 1 221 ? 14.447 7.889 2.253 1.00 58.84 221 GLU A N 1
ATOM 1677 C CA . GLU A 1 221 ? 13.754 8.695 3.256 1.00 59.99 221 GLU A CA 1
ATOM 1678 C C . GLU A 1 221 ? 14.148 8.314 4.678 1.00 59.77 221 GLU A C 1
ATOM 1679 O O . GLU A 1 221 ? 14.384 9.193 5.506 1.00 59.63 221 GLU A O 1
ATOM 1685 N N . LYS A 1 222 ? 14.215 7.012 4.959 1.00 59.61 222 LYS A N 1
ATOM 1686 C CA . LYS A 1 222 ? 14.649 6.539 6.273 1.00 59.87 222 LYS A CA 1
ATOM 1687 C C . LYS A 1 222 ? 16.089 6.970 6.531 1.00 59.34 222 LYS A C 1
ATOM 1688 O O . LYS A 1 222 ? 16.402 7.501 7.597 1.00 59.99 222 LYS A O 1
ATOM 1694 N N . ARG A 1 223 ? 16.952 6.750 5.542 1.00 57.98 223 ARG A N 1
ATOM 1695 C CA . ARG A 1 223 ? 18.349 7.140 5.626 1.00 57.24 223 ARG A CA 1
ATOM 1696 C C . ARG A 1 223 ? 18.509 8.641 5.874 1.00 58.09 223 ARG A C 1
ATOM 1697 O O . ARG A 1 223 ? 19.338 9.054 6.693 1.00 58.93 223 ARG A O 1
ATOM 1705 N N . PHE A 1 224 ? 17.708 9.449 5.178 1.00 58.06 224 PHE A N 1
ATOM 1706 C CA . PHE A 1 224 ? 17.761 10.903 5.336 1.00 58.09 224 PHE A CA 1
ATOM 1707 C C . PHE A 1 224 ? 17.216 11.373 6.686 1.00 57.92 224 PHE A C 1
ATOM 1708 O O . PHE A 1 224 ? 17.796 12.256 7.320 1.00 58.30 224 PHE A O 1
ATOM 1716 N N . ARG A 1 225 ? 16.105 10.788 7.118 1.00 57.41 225 ARG A N 1
ATOM 1717 C CA . ARG A 1 225 ? 15.528 11.131 8.412 1.00 57.85 225 ARG A CA 1
ATOM 1718 C C . ARG A 1 225 ? 16.501 10.812 9.549 1.00 59.31 225 ARG A C 1
ATOM 1719 O O . ARG A 1 225 ? 16.702 11.630 10.446 1.00 59.97 225 ARG A O 1
ATOM 1727 N N . ASP A 1 226 ? 17.116 9.631 9.490 1.00 61.07 226 ASP A N 1
ATOM 1728 C CA . ASP A 1 226 ? 18.100 9.202 10.487 1.00 62.53 226 ASP A CA 1
ATOM 1729 C C . ASP A 1 226 ? 19.340 10.089 10.479 1.00 63.62 226 ASP A C 1
ATOM 1730 O O . ASP A 1 226 ? 20.053 10.189 11.483 1.00 63.78 226 ASP A O 1
ATOM 1743 N N . ILE A 1 228 ? 19.410 13.495 9.725 1.00 62.32 228 ILE A N 1
ATOM 1744 C CA . ILE A 1 228 ? 19.145 14.837 10.233 1.00 59.84 228 ILE A CA 1
ATOM 1745 C C . ILE A 1 228 ? 18.490 14.809 11.605 1.00 58.31 228 ILE A C 1
ATOM 1746 O O . ILE A 1 228 ? 18.350 15.848 12.243 1.00 57.93 228 ILE A O 1
ATOM 1751 N N . TYR A 1 229 ? 18.093 13.620 12.055 1.00 57.69 229 TYR A N 1
ATOM 1752 C CA . TYR A 1 229 ? 17.330 13.475 13.296 1.00 57.66 229 TYR A CA 1
ATOM 1753 C C . TYR A 1 229 ? 17.562 12.132 14.000 1.00 58.35 229 TYR A C 1
ATOM 1754 O O . TYR A 1 229 ? 17.627 11.085 13.354 1.00 59.26 229 TYR A O 1
ATOM 1763 N N . THR A 1 230 ? 17.673 12.182 15.326 1.00 59.11 230 THR A N 1
ATOM 1764 C CA . THR A 1 230 ? 17.775 10.988 16.163 1.00 60.19 230 THR A CA 1
ATOM 1765 C C . THR A 1 230 ? 16.835 11.147 17.356 1.00 60.52 230 THR A C 1
ATOM 1766 O O . THR A 1 230 ? 16.810 12.204 17.991 1.00 60.41 230 THR A O 1
ATOM 1770 N N . LYS A 1 231 ? 16.060 10.104 17.653 1.00 61.33 231 LYS A N 1
ATOM 1771 C CA . LYS A 1 231 ? 15.069 10.174 18.727 1.00 62.52 231 LYS A CA 1
ATOM 1772 C C . LYS A 1 231 ? 15.703 10.567 20.058 1.00 62.38 231 LYS A C 1
ATOM 1773 O O . LYS A 1 231 ? 16.721 10.002 20.471 1.00 63.09 231 LYS A O 1
ATOM 1779 N N . GLY A 1 232 ? 15.096 11.554 20.708 1.00 61.71 232 GLY A N 1
ATOM 1780 C CA . GLY A 1 232 ? 15.563 12.055 21.992 1.00 61.19 232 GLY A CA 1
ATOM 1781 C C . GLY A 1 232 ? 14.414 12.376 22.929 1.00 61.34 232 GLY A C 1
ATOM 1782 O O . GLY A 1 232 ? 13.276 11.960 22.703 1.00 61.81 232 GLY A O 1
ATOM 1783 N N . LYS A 1 233 ? 14.719 13.123 23.984 1.00 61.39 233 LYS A N 1
ATOM 1784 C CA . LYS A 1 233 ? 13.744 13.463 25.012 1.00 61.75 233 LYS A CA 1
ATOM 1785 C C . LYS A 1 233 ? 13.441 14.959 24.975 1.00 61.05 233 LYS A C 1
ATOM 1786 O O . LYS A 1 233 ? 14.334 15.773 24.744 1.00 61.24 233 LYS A O 1
ATOM 1792 N N . VAL A 1 234 ? 12.183 15.317 25.199 1.00 59.73 234 VAL A N 1
ATOM 1793 C CA . VAL A 1 234 ? 11.800 16.723 25.276 1.00 58.74 234 VAL A CA 1
ATOM 1794 C C . VAL A 1 234 ? 11.708 17.171 26.743 1.00 57.97 234 VAL A C 1
ATOM 1795 O O . VAL A 1 234 ? 10.771 16.813 27.465 1.00 58.08 234 VAL A O 1
ATOM 1799 N N . THR A 1 235 ? 12.707 17.938 27.172 1.00 56.76 235 THR A N 1
ATOM 1800 C CA . THR A 1 235 ? 12.795 18.418 28.554 1.00 55.63 235 THR A CA 1
ATOM 1801 C C . THR A 1 235 ? 11.803 19.548 28.823 1.00 54.12 235 THR A C 1
ATOM 1802 O O . THR A 1 235 ? 11.391 20.251 27.901 1.00 53.56 235 THR A O 1
ATOM 1806 N N . GLU A 1 236 ? 11.433 19.714 30.093 1.00 53.21 236 GLU A N 1
ATOM 1807 C CA . GLU A 1 236 ? 10.551 20.801 30.531 1.00 53.37 236 GLU A CA 1
ATOM 1808 C C . GLU A 1 236 ? 11.144 22.171 30.175 1.00 51.83 236 GLU A C 1
ATOM 1809 O O . GLU A 1 236 ? 10.412 23.110 29.845 1.00 50.46 236 GLU A O 1
ATOM 1815 N N . LYS A 1 237 ? 12.472 22.263 30.244 1.00 52.08 237 LYS A N 1
ATOM 1816 C CA . LYS A 1 237 ? 13.217 23.473 29.895 1.00 53.43 237 LYS A CA 1
ATOM 1817 C C . LYS A 1 237 ? 13.111 23.762 28.402 1.00 53.56 237 LYS A C 1
ATOM 1818 O O . LYS A 1 237 ? 12.838 24.900 28.000 1.00 52.86 237 LYS A O 1
ATOM 1824 N N . GLU A 1 238 ? 13.316 22.725 27.592 1.00 54.56 238 GLU A N 1
ATOM 1825 C CA . GLU A 1 238 ? 13.179 22.827 26.137 1.00 56.59 238 GLU A CA 1
ATOM 1826 C C . GLU A 1 238 ? 11.772 23.283 25.722 1.00 57.64 238 GLU A C 1
ATOM 1827 O O . GLU A 1 238 ? 11.621 24.123 24.831 1.00 57.99 238 GLU A O 1
ATOM 1833 N N . ALA A 1 239 ? 10.756 22.731 26.383 1.00 58.37 239 ALA A N 1
ATOM 1834 C CA . ALA A 1 239 ? 9.363 23.061 26.103 1.00 59.46 239 ALA A CA 1
ATOM 1835 C C . ALA A 1 239 ? 9.022 24.499 26.492 1.00 60.74 239 ALA A C 1
ATOM 1836 O O . ALA A 1 239 ? 8.277 25.174 25.777 1.00 61.16 239 ALA A O 1
ATOM 1838 N N . GLU A 1 240 ? 9.561 24.964 27.619 1.00 61.61 240 GLU A N 1
ATOM 1839 C CA . GLU A 1 240 ? 9.333 26.343 28.056 1.00 62.31 240 GLU A CA 1
ATOM 1840 C C . GLU A 1 240 ? 9.991 27.365 27.126 1.00 61.50 240 GLU A C 1
ATOM 1841 O O . GLU A 1 240 ? 9.397 28.398 26.822 1.00 61.31 240 GLU A O 1
ATOM 1847 N N . THR A 1 241 ? 11.204 27.063 26.665 1.00 60.73 241 THR A N 1
ATOM 1848 C CA . THR A 1 241 ? 11.896 27.922 25.704 1.00 60.07 241 THR A CA 1
ATOM 1849 C C . THR A 1 241 ? 11.097 28.054 24.407 1.00 59.57 241 THR A C 1
ATOM 1850 O O . THR A 1 241 ? 10.965 29.157 23.868 1.00 59.67 241 THR A O 1
ATOM 1854 N N . ILE A 1 242 ? 10.565 26.929 23.927 1.00 58.41 242 ILE A N 1
ATOM 1855 C CA . ILE A 1 242 ? 9.756 26.892 22.704 1.00 56.65 242 ILE A CA 1
ATOM 1856 C C . ILE A 1 242 ? 8.540 27.809 22.817 1.00 56.81 242 ILE A C 1
ATOM 1857 O O . ILE A 1 242 ? 8.269 28.598 21.914 1.00 57.15 242 ILE A O 1
ATOM 1862 N N . ARG A 1 243 ? 7.828 27.717 23.934 1.00 56.81 243 ARG A N 1
ATOM 1863 C CA . ARG A 1 243 ? 6.624 28.512 24.135 1.00 57.67 243 ARG A CA 1
ATOM 1864 C C . ARG A 1 243 ? 6.928 30.006 24.201 1.00 58.36 243 ARG A C 1
ATOM 1865 O O . ARG A 1 243 ? 6.188 30.813 23.641 1.00 58.19 243 ARG A O 1
ATOM 1873 N N . LYS A 1 244 ? 8.030 30.359 24.863 1.00 59.78 244 LYS A N 1
ATOM 1874 C CA . LYS A 1 244 ? 8.461 31.752 24.992 1.00 60.74 244 LYS A CA 1
ATOM 1875 C C . LYS A 1 244 ? 8.817 32.361 23.636 1.00 59.93 244 LYS A C 1
ATOM 1876 O O . LYS A 1 244 ? 8.399 33.476 23.329 1.00 60.10 244 LYS A O 1
ATOM 1882 N N . LYS A 1 245 ? 9.579 31.618 22.835 1.00 59.32 245 LYS A N 1
ATOM 1883 C CA . LYS A 1 245 ? 9.980 32.060 21.500 1.00 59.57 245 LYS A CA 1
ATOM 1884 C C . LYS A 1 245 ? 8.803 32.152 20.522 1.00 59.75 245 LYS A C 1
ATOM 1885 O O . LYS A 1 245 ? 8.742 33.068 19.700 1.00 60.53 245 LYS A O 1
ATOM 1891 N N . TYR A 1 246 ? 7.875 31.202 20.619 1.00 59.16 246 TYR A N 1
ATOM 1892 C CA . TYR A 1 246 ? 6.724 31.135 19.722 1.00 58.62 246 TYR A CA 1
ATOM 1893 C C . TYR A 1 246 ? 5.707 32.249 19.977 1.00 59.10 246 TYR A C 1
ATOM 1894 O O . TYR A 1 246 ? 5.107 32.771 19.034 1.00 59.35 246 TYR A O 1
ATOM 1903 N N . ASP A 1 247 ? 5.516 32.607 21.245 1.00 59.47 247 ASP A N 1
ATOM 1904 C CA . ASP A 1 247 ? 4.535 33.629 21.620 1.00 59.73 247 ASP A CA 1
ATOM 1905 C C . ASP A 1 247 ? 4.870 35.024 21.091 1.00 59.70 247 ASP A C 1
ATOM 1906 O O . ASP A 1 247 ? 3.966 35.822 20.830 1.00 60.09 247 ASP A O 1
ATOM 1911 N N . LEU A 1 248 ? 6.160 35.304 20.914 1.00 59.35 248 LEU A N 1
ATOM 1912 C CA . LEU A 1 248 ? 6.613 36.619 20.469 1.00 58.87 248 LEU A CA 1
ATOM 1913 C C . LEU A 1 248 ? 6.244 36.906 19.019 1.00 58.57 248 LEU A C 1
ATOM 1914 O O . LEU A 1 248 ? 6.251 38.061 18.590 1.00 58.85 248 LEU A O 1
ATOM 1919 N N . TYR A 1 249 ? 5.916 35.852 18.275 1.00 57.76 249 TYR A N 1
ATOM 1920 C CA . TYR A 1 249 ? 5.503 35.989 16.883 1.00 57.00 249 TYR A CA 1
ATOM 1921 C C . TYR A 1 249 ? 4.036 36.384 16.759 1.00 57.37 249 TYR A C 1
ATOM 1922 O O . TYR A 1 249 ? 3.600 36.828 15.698 1.00 57.42 249 TYR A O 1
ATOM 1931 N N . GLN A 1 250 ? 3.286 36.222 17.849 1.00 58.00 250 GLN A N 1
ATOM 1932 C CA . GLN A 1 250 ? 1.882 36.658 17.940 1.00 58.33 250 GLN A CA 1
ATOM 1933 C C . GLN A 1 250 ? 1.009 36.128 16.809 1.00 57.36 250 GLN A C 1
ATOM 1934 O O . GLN A 1 250 ? 0.173 36.861 16.272 1.00 57.63 250 GLN A O 1
ATOM 1940 N N . ILE A 1 251 ? 1.203 34.865 16.443 1.00 56.41 251 ILE A N 1
ATOM 1941 C CA . ILE A 1 251 ? 0.420 34.258 15.368 1.00 55.31 251 ILE A CA 1
ATOM 1942 C C . ILE A 1 251 ? -1.033 34.062 15.809 1.00 55.33 251 ILE A C 1
ATOM 1943 O O . ILE A 1 251 ? -1.305 33.399 16.810 1.00 54.65 251 ILE A O 1
ATOM 1948 N N . THR A 1 252 ? -1.951 34.664 15.059 1.00 55.68 252 THR A N 1
ATOM 1949 C CA . THR A 1 252 ? -3.380 34.623 15.375 1.00 56.29 252 THR A CA 1
ATOM 1950 C C . THR A 1 252 ? -4.248 34.480 14.122 1.00 56.21 252 THR A C 1
ATOM 1951 O O . THR A 1 252 ? -3.785 34.723 13.005 1.00 56.88 252 THR A O 1
ATOM 1955 N N . TYR A 1 253 ? -5.509 34.095 14.326 1.00 55.61 253 TYR A N 1
ATOM 1956 C CA . TYR A 1 253 ? -6.468 33.887 13.236 1.00 54.22 253 TYR A CA 1
ATOM 1957 C C . TYR A 1 253 ? -7.686 34.799 13.344 1.00 55.53 253 TYR A C 1
ATOM 1958 O O . TYR A 1 253 ? -8.273 34.944 14.421 1.00 55.82 253 TYR A O 1
ATOM 1967 N N . LYS A 1 254 ? -8.053 35.410 12.219 1.00 56.92 254 LYS A N 1
ATOM 1968 C CA . LYS A 1 254 ? -9.233 36.270 12.123 1.00 58.07 254 LYS A CA 1
ATOM 1969 C C . LYS A 1 254 ? -10.029 35.933 10.872 1.00 57.68 254 LYS A C 1
ATOM 1970 O O . LYS A 1 254 ? -9.541 36.101 9.757 1.00 57.72 254 LYS A O 1
ATOM 1976 N N . ASP A 1 255 ? -11.256 35.455 11.067 1.00 57.63 255 ASP A N 1
ATOM 1977 C CA . ASP A 1 255 ? -12.156 35.078 9.969 1.00 57.27 255 ASP A CA 1
ATOM 1978 C C . ASP A 1 255 ? -11.507 34.118 8.976 1.00 57.19 255 ASP A C 1
ATOM 1979 O O . ASP A 1 255 ? -11.717 34.233 7.768 1.00 57.52 255 ASP A O 1
ATOM 1984 N N . GLY A 1 256 ? -10.720 33.176 9.484 1.00 57.02 256 GLY A N 1
ATOM 1985 C CA . GLY A 1 256 ? -10.012 32.230 8.632 1.00 58.19 256 GLY A CA 1
ATOM 1986 C C . GLY A 1 256 ? -8.641 32.707 8.188 1.00 59.14 256 GLY A C 1
ATOM 1987 O O . GLY A 1 256 ? -7.818 31.899 7.764 1.00 59.60 256 GLY A O 1
ATOM 1988 N N . GLN A 1 257 ? -8.393 34.013 8.294 1.00 59.74 257 GLN A N 1
ATOM 1989 C CA . GLN A 1 257 ? -7.128 34.617 7.863 1.00 60.52 257 GLN A CA 1
ATOM 1990 C C . GLN A 1 257 ? -6.041 34.514 8.924 1.00 60.73 257 GLN A C 1
ATOM 1991 O O . GLN A 1 257 ? -6.310 34.682 10.112 1.00 60.79 257 GLN A O 1
ATOM 1997 N N . VAL A 1 258 ? -4.811 34.264 8.478 1.00 60.72 258 VAL A N 1
ATOM 1998 C CA . VAL A 1 258 ? -3.654 34.156 9.371 1.00 60.40 258 VAL A CA 1
ATOM 1999 C C . VAL A 1 258 ? -2.890 35.466 9.393 1.00 59.82 258 VAL A C 1
ATOM 2000 O O . VAL A 1 258 ? -2.645 36.067 8.349 1.00 59.63 258 VAL A O 1
ATOM 2004 N N . SER A 1 259 ? -2.505 35.899 10.586 1.00 60.03 259 SER A N 1
ATOM 2005 C CA . SER A 1 259 ? -1.667 37.085 10.741 1.00 59.90 259 SER A CA 1
ATOM 2006 C C . SER A 1 259 ? -0.698 36.908 11.911 1.00 59.68 259 SER A C 1
ATOM 2007 O O . SER A 1 259 ? -0.852 35.990 12.724 1.00 60.10 259 SER A O 1
ATOM 2010 N N . GLY A 1 260 ? 0.294 37.791 11.982 1.00 58.76 260 GLY A N 1
ATOM 2011 C CA . GLY A 1 260 ? 1.271 37.785 13.063 1.00 58.49 260 GLY A CA 1
ATOM 2012 C C . GLY A 1 260 ? 2.403 38.745 12.773 1.00 58.64 260 GLY A C 1
ATOM 2013 O O . GLY A 1 260 ? 2.347 39.507 11.805 1.00 59.60 260 GLY A O 1
ATOM 2014 N N . VAL A 1 261 ? 3.433 38.712 13.611 1.00 57.84 261 VAL A N 1
ATOM 2015 C CA . VAL A 1 261 ? 4.594 39.572 13.427 1.00 56.73 261 VAL A CA 1
ATOM 2016 C C . VAL A 1 261 ? 5.250 39.254 12.088 1.00 57.11 261 VAL A C 1
ATOM 2017 O O . VAL A 1 261 ? 5.623 38.106 11.842 1.00 58.67 261 VAL A O 1
ATOM 2021 N N . PRO A 1 262 ? 5.369 40.265 11.207 1.00 56.55 262 PRO A N 1
ATOM 2022 C CA . PRO A 1 262 ? 5.994 40.076 9.900 1.00 56.02 262 PRO A CA 1
ATOM 2023 C C . PRO A 1 262 ? 7.455 39.652 10.017 1.00 56.55 262 PRO A C 1
ATOM 2024 O O . PRO A 1 262 ? 8.195 40.190 10.842 1.00 57.17 262 PRO A O 1
ATOM 2028 N N . VAL A 1 263 ? 7.855 38.685 9.199 1.00 56.62 263 VAL A N 1
ATOM 2029 C CA . VAL A 1 263 ? 9.219 38.168 9.220 1.00 57.13 263 VAL A CA 1
ATOM 2030 C C . VAL A 1 263 ? 9.896 38.407 7.876 1.00 57.77 263 VAL A C 1
ATOM 2031 O O . VAL A 1 263 ? 9.338 38.080 6.827 1.00 57.97 263 VAL A O 1
ATOM 2035 N N . PHE A 1 264 ? 11.092 38.994 7.928 1.00 57.98 264 PHE A N 1
ATOM 2036 C CA . PHE A 1 264 ? 11.895 39.286 6.741 1.00 57.70 264 PHE A CA 1
ATOM 2037 C C . PHE A 1 264 ? 13.185 38.485 6.787 1.00 58.33 264 PHE A C 1
ATOM 2038 O O . PHE A 1 264 ? 13.604 38.037 7.856 1.00 58.42 264 PHE A O 1
ATOM 2054 N N . VAL A 1 266 ? 17.265 38.769 6.400 1.00 58.52 266 VAL A N 1
ATOM 2055 C CA . VAL A 1 266 ? 18.140 39.863 6.856 1.00 57.36 266 VAL A CA 1
ATOM 2056 C C . VAL A 1 266 ? 18.371 40.999 5.847 1.00 57.58 266 VAL A C 1
ATOM 2057 O O . VAL A 1 266 ? 18.312 42.171 6.215 1.00 58.75 266 VAL A O 1
ATOM 2061 N N . ARG A 1 267 ? 18.596 40.647 4.584 1.00 57.15 267 ARG A N 1
ATOM 2062 C CA . ARG A 1 267 ? 18.980 41.616 3.558 1.00 56.82 267 ARG A CA 1
ATOM 2063 C C . ARG A 1 267 ? 17.867 42.578 3.153 1.00 57.20 267 ARG A C 1
ATOM 2064 O O . ARG A 1 267 ? 18.117 43.549 2.439 1.00 57.83 267 ARG A O 1
ATOM 2072 N N . ALA A 1 268 ? 16.646 42.314 3.609 1.00 57.44 268 ALA A N 1
ATOM 2073 C CA . ALA A 1 268 ? 15.518 43.207 3.351 1.00 57.08 268 ALA A CA 1
ATOM 2074 C C . ALA A 1 268 ? 15.762 44.596 3.938 1.00 56.69 268 ALA A C 1
ATOM 2075 O O . ALA A 1 268 ? 15.072 45.551 3.590 1.00 57.12 268 ALA A O 1
ATOM 2077 N N . SER A 1 269 ? 16.758 44.693 4.816 1.00 56.45 269 SER A N 1
ATOM 2078 C CA . SER A 1 269 ? 17.135 45.947 5.461 1.00 56.94 269 SER A CA 1
ATOM 2079 C C . SER A 1 269 ? 17.787 46.916 4.482 1.00 57.25 269 SER A C 1
ATOM 2080 O O . SER A 1 269 ? 17.875 48.115 4.751 1.00 57.59 269 SER A O 1
ATOM 2083 N N . GLU A 1 270 ? 18.242 46.384 3.350 1.00 57.24 270 GLU A N 1
ATOM 2084 C CA . GLU A 1 270 ? 18.924 47.176 2.331 1.00 57.29 270 GLU A CA 1
ATOM 2085 C C . GLU A 1 270 ? 17.998 48.206 1.680 1.00 57.33 270 GLU A C 1
ATOM 2086 O O . GLU A 1 270 ? 18.460 49.115 0.986 1.00 57.97 270 GLU A O 1
ATOM 2092 N N . ALA A 1 271 ? 16.697 48.053 1.921 1.00 56.91 271 ALA A N 1
ATOM 2093 C CA . ALA A 1 271 ? 15.688 49.016 1.494 1.00 56.43 271 ALA A CA 1
ATOM 2094 C C . ALA A 1 271 ? 15.846 50.350 2.222 1.00 56.49 271 ALA A C 1
ATOM 2095 O O . ALA A 1 271 ? 15.678 51.413 1.624 1.00 57.13 271 ALA A O 1
ATOM 2097 N N . TYR A 1 272 ? 16.182 50.284 3.508 1.00 56.32 272 TYR A N 1
ATOM 2098 C CA . TYR A 1 272 ? 16.288 51.474 4.350 1.00 55.83 272 TYR A CA 1
ATOM 2099 C C . TYR A 1 272 ? 17.714 52.025 4.418 1.00 55.95 272 TYR A C 1
ATOM 2100 O O . TYR A 1 272 ? 17.978 52.978 5.152 1.00 56.16 272 TYR A O 1
ATOM 2109 N N . GLU A 1 273 ? 18.619 51.438 3.634 1.00 55.68 273 GLU A N 1
ATOM 2110 C CA . GLU A 1 273 ? 20.044 51.778 3.672 1.00 55.50 273 GLU A CA 1
ATOM 2111 C C . GLU A 1 273 ? 20.322 53.262 3.463 1.00 56.29 273 GLU A C 1
ATOM 2112 O O . GLU A 1 273 ? 21.089 53.857 4.218 1.00 57.58 273 GLU A O 1
ATOM 2118 N N . ARG A 1 274 ? 19.697 53.852 2.445 1.00 57.02 274 ARG A N 1
ATOM 2119 C CA . ARG A 1 274 ? 19.860 55.279 2.144 1.00 57.14 274 ARG A CA 1
ATOM 2120 C C . ARG A 1 274 ? 18.734 56.119 2.757 1.00 58.31 274 ARG A C 1
ATOM 2121 O O . ARG A 1 274 ? 18.501 57.257 2.345 1.00 57.71 274 ARG A O 1
ATOM 2137 N N . ILE A 1 276 ? 17.847 55.750 6.575 1.00 62.14 276 ILE A N 1
ATOM 2138 C CA . ILE A 1 276 ? 18.149 56.067 7.974 1.00 62.06 276 ILE A CA 1
ATOM 2139 C C . ILE A 1 276 ? 19.640 56.331 8.229 1.00 62.34 276 ILE A C 1
ATOM 2140 O O . ILE A 1 276 ? 20.503 55.584 7.758 1.00 61.76 276 ILE A O 1
ATOM 2145 N N . PRO A 1 277 ? 19.939 57.422 8.961 1.00 62.85 277 PRO A N 1
ATOM 2146 C CA . PRO A 1 277 ? 21.308 57.921 9.159 1.00 63.60 277 PRO A CA 1
ATOM 2147 C C . PRO A 1 277 ? 22.222 56.950 9.916 1.00 64.25 277 PRO A C 1
ATOM 2148 O O . PRO A 1 277 ? 23.440 56.944 9.701 1.00 64.12 277 PRO A O 1
ATOM 2152 N N . ASP A 1 278 ? 21.615 56.137 10.779 1.00 64.65 278 ASP A N 1
ATOM 2153 C CA . ASP A 1 278 ? 22.304 55.199 11.664 1.00 64.53 278 ASP A CA 1
ATOM 2154 C C . ASP A 1 278 ? 22.082 53.754 11.214 1.00 63.11 278 ASP A C 1
ATOM 2155 O O . ASP A 1 278 ? 21.874 52.864 12.044 1.00 63.71 278 ASP A O 1
ATOM 2160 N N . TRP A 1 279 ? 22.122 53.524 9.905 1.00 60.31 279 TRP A N 1
ATOM 2161 C CA . TRP A 1 279 ? 21.698 52.247 9.342 1.00 57.16 279 TRP A CA 1
ATOM 2162 C C . TRP A 1 279 ? 22.573 51.078 9.789 1.00 56.88 279 TRP A C 1
ATOM 2163 O O . TRP A 1 279 ? 23.802 51.177 9.825 1.00 57.18 279 TRP A O 1
ATOM 2174 N N . ASP A 1 280 ? 21.907 49.982 10.141 1.00 56.19 280 ASP A N 1
ATOM 2175 C CA . ASP A 1 280 ? 22.551 48.748 10.561 1.00 55.75 280 ASP A CA 1
ATOM 2176 C C . ASP A 1 280 ? 22.089 47.619 9.644 1.00 55.84 280 ASP A C 1
ATOM 2177 O O . ASP A 1 280 ? 20.896 47.337 9.552 1.00 55.21 280 ASP A O 1
ATOM 2182 N N . LYS A 1 281 ? 23.035 46.974 8.968 1.00 56.42 281 LYS A N 1
ATOM 2183 C CA . LYS A 1 281 ? 22.713 45.888 8.043 1.00 56.69 281 LYS A CA 1
ATOM 2184 C C . LYS A 1 281 ? 21.989 44.723 8.720 1.00 57.31 281 LYS A C 1
ATOM 2185 O O . LYS A 1 281 ? 21.267 43.971 8.063 1.00 57.89 281 LYS A O 1
ATOM 2191 N N . ASP A 1 282 ? 22.172 44.594 10.033 1.00 58.02 282 ASP A N 1
ATOM 2192 C CA . ASP A 1 282 ? 21.641 43.460 10.792 1.00 59.03 282 ASP A CA 1
ATOM 2193 C C . ASP A 1 282 ? 20.477 43.842 11.707 1.00 59.63 282 ASP A C 1
ATOM 2194 O O . ASP A 1 282 ? 20.104 43.083 12.608 1.00 59.06 282 ASP A O 1
ATOM 2207 N N . LEU A 1 284 ? 17.279 43.896 11.381 1.00 59.13 284 LEU A N 1
ATOM 2208 C CA . LEU A 1 284 ? 16.144 42.985 11.427 1.00 57.99 284 LEU A CA 1
ATOM 2209 C C . LEU A 1 284 ? 16.426 41.765 12.302 1.00 58.39 284 LEU A C 1
ATOM 2210 O O . LEU A 1 284 ? 15.519 41.250 12.951 1.00 59.14 284 LEU A O 1
ATOM 2215 N N . THR A 1 285 ? 17.681 41.320 12.336 1.00 58.28 285 THR A N 1
ATOM 2216 C CA . THR A 1 285 ? 18.065 40.221 13.214 1.00 58.28 285 THR A CA 1
ATOM 2217 C C . THR A 1 285 ? 18.026 40.676 14.668 1.00 59.80 285 THR A C 1
ATOM 2218 O O . THR A 1 285 ? 17.610 39.921 15.546 1.00 60.98 285 THR A O 1
ATOM 2222 N N . LYS A 1 286 ? 18.438 41.919 14.913 1.00 60.95 286 LYS A N 1
ATOM 2223 C CA . LYS A 1 286 ? 18.456 42.477 16.267 1.00 61.65 286 LYS A CA 1
ATOM 2224 C C . LYS A 1 286 ? 17.053 42.705 16.809 1.00 62.26 286 LYS A C 1
ATOM 2225 O O . LYS A 1 286 ? 16.868 42.835 18.014 1.00 62.65 286 LYS A O 1
ATOM 2239 N N . GLY A 1 288 ? 14.587 40.508 16.272 1.00 62.65 288 GLY A N 1
ATOM 2240 C CA . GLY A 1 288 ? 13.970 39.187 16.403 1.00 61.42 288 GLY A CA 1
ATOM 2241 C C . GLY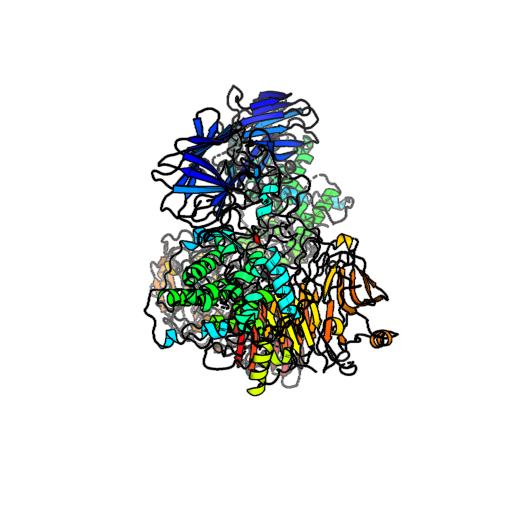 A 1 288 ? 12.942 38.922 15.319 1.00 60.87 288 GLY A C 1
ATOM 2242 O O . GLY A 1 288 ? 12.017 38.125 15.497 1.00 61.12 288 GLY A O 1
ATOM 2243 N N . ILE A 1 289 ? 13.135 39.585 14.185 1.00 60.34 289 ILE A N 1
ATOM 2244 C CA . ILE A 1 289 ? 12.175 39.617 13.090 1.00 59.18 289 ILE A CA 1
ATOM 2245 C C . ILE A 1 289 ? 12.702 38.893 11.837 1.00 59.00 289 ILE A C 1
ATOM 2246 O O . ILE A 1 289 ? 12.014 38.816 10.817 1.00 58.84 289 ILE A O 1
ATOM 2251 N N . GLU A 1 290 ? 13.908 38.336 11.940 1.00 58.89 290 GLU A N 1
ATOM 2252 C CA . GLU A 1 290 ? 14.592 37.709 10.808 1.00 58.67 290 GLU A CA 1
ATOM 2253 C C . GLU A 1 290 ? 14.215 36.225 10.645 1.00 58.24 290 GLU A C 1
ATOM 2254 O O . GLU A 1 290 ? 13.657 35.610 11.555 1.00 58.04 290 GLU A O 1
ATOM 2268 N N . ARG A 1 292 ? 16.146 33.351 10.036 1.00 59.48 292 ARG A N 1
ATOM 2269 C CA . ARG A 1 292 ? 16.957 32.288 10.630 1.00 60.05 292 ARG A CA 1
ATOM 2270 C C . ARG A 1 292 ? 16.338 31.784 11.932 1.00 58.62 292 ARG A C 1
ATOM 2271 O O . ARG A 1 292 ? 16.085 30.588 12.072 1.00 58.27 292 ARG A O 1
ATOM 2279 N N . ALA A 1 293 ? 16.072 32.709 12.853 1.00 56.94 293 ALA A N 1
ATOM 2280 C CA . ALA A 1 293 ? 15.427 32.407 14.127 1.00 56.32 293 ALA A CA 1
ATOM 2281 C C . ALA A 1 293 ? 14.098 31.685 13.945 1.00 57.35 293 ALA A C 1
ATOM 2282 O O . ALA A 1 293 ? 13.782 30.765 14.703 1.00 58.76 293 ALA A O 1
ATOM 2284 N N . TYR A 1 294 ? 13.333 32.109 12.938 1.00 56.58 294 TYR A N 1
ATOM 2285 C CA . TYR A 1 294 ? 12.009 31.565 12.661 1.00 55.22 294 TYR A CA 1
ATOM 2286 C C . TYR A 1 294 ? 12.092 30.109 12.228 1.00 55.31 294 TYR A C 1
ATOM 2287 O O . TYR A 1 294 ? 11.444 29.250 12.817 1.00 56.03 294 TYR A O 1
ATOM 2296 N N . PHE A 1 295 ? 12.894 29.831 11.205 1.00 55.54 295 PHE A N 1
ATOM 2297 C CA . PHE A 1 295 ? 13.048 28.467 10.710 1.00 56.32 295 PHE A CA 1
ATOM 2298 C C . PHE A 1 295 ? 13.805 27.568 11.689 1.00 57.77 295 PHE A C 1
ATOM 2299 O O . PHE A 1 295 ? 13.629 26.345 11.663 1.00 58.18 295 PHE A O 1
ATOM 2307 N N . ASP A 1 296 ? 14.640 28.168 12.544 1.00 58.62 296 ASP A N 1
ATOM 2308 C CA . ASP A 1 296 ? 15.319 27.425 13.612 1.00 58.91 296 ASP A CA 1
ATOM 2309 C C . ASP A 1 296 ? 14.305 26.923 14.633 1.00 58.74 296 ASP A C 1
ATOM 2310 O O . ASP A 1 296 ? 14.410 25.794 15.116 1.00 59.25 296 ASP A O 1
ATOM 2315 N N . LEU A 1 297 ? 13.321 27.763 14.948 1.00 57.62 297 LEU A N 1
ATOM 2316 C CA . LEU A 1 297 ? 12.263 27.411 15.890 1.00 56.98 297 LEU A CA 1
ATOM 2317 C C . LEU A 1 297 ? 11.367 26.313 15.316 1.00 57.98 297 LEU A C 1
ATOM 2318 O O . LEU A 1 297 ? 10.909 25.432 16.043 1.00 57.99 297 LEU A O 1
ATOM 2331 N N . LYS A 1 299 ? 12.235 23.946 13.113 1.00 58.52 299 LYS A N 1
ATOM 2332 C CA . LYS A 1 299 ? 13.026 22.723 13.259 1.00 57.66 299 LYS A CA 1
ATOM 2333 C C . LYS A 1 299 ? 12.933 22.224 14.704 1.00 57.22 299 LYS A C 1
ATOM 2334 O O . LYS A 1 299 ? 12.639 21.054 14.948 1.00 56.97 299 LYS A O 1
ATOM 2340 N N . ARG A 1 300 ? 13.168 23.140 15.642 1.00 57.24 300 ARG A N 1
ATOM 2341 C CA . ARG A 1 300 ? 13.112 22.879 17.076 1.00 57.57 300 ARG A CA 1
ATOM 2342 C C . ARG A 1 300 ? 11.784 22.222 17.463 1.00 57.41 300 ARG A C 1
ATOM 2343 O O . ARG A 1 300 ? 11.757 21.227 18.196 1.00 57.34 300 ARG A O 1
ATOM 2351 N N . ILE A 1 301 ? 10.693 22.795 16.957 1.00 56.54 301 ILE A N 1
ATOM 2352 C CA . ILE A 1 301 ? 9.339 22.303 17.203 1.00 55.28 301 ILE A CA 1
ATOM 2353 C C . ILE A 1 301 ? 9.103 20.969 16.489 1.00 55.45 301 ILE A C 1
ATOM 2354 O O . ILE A 1 301 ? 8.528 20.047 17.070 1.00 56.19 301 ILE A O 1
ATOM 2359 N N . ALA A 1 302 ? 9.556 20.865 15.240 1.00 55.02 302 ALA A N 1
ATOM 2360 C CA . ALA A 1 302 ? 9.434 19.620 14.480 1.00 55.45 302 ALA A CA 1
ATOM 2361 C C . ALA A 1 302 ? 10.148 18.465 15.179 1.00 56.41 302 ALA A C 1
ATOM 2362 O O . ALA A 1 302 ? 9.638 17.344 15.204 1.00 57.27 302 ALA A O 1
ATOM 2364 N N . VAL A 1 303 ? 11.318 18.750 15.749 1.00 56.70 303 VAL A N 1
ATOM 2365 C CA . VAL A 1 303 ? 12.079 17.762 16.517 1.00 56.81 303 VAL A CA 1
ATOM 2366 C C . VAL A 1 303 ? 11.320 17.359 17.788 1.00 56.93 303 VAL A C 1
ATOM 2367 O O . VAL A 1 303 ? 11.246 16.175 18.121 1.00 57.65 303 VAL A O 1
ATOM 2371 N N . ALA A 1 304 ? 10.738 18.344 18.472 1.00 56.47 304 ALA A N 1
ATOM 2372 C CA . ALA A 1 304 ? 9.986 18.109 19.705 1.00 55.69 304 ALA A CA 1
ATOM 2373 C C . ALA A 1 304 ? 8.749 17.247 19.476 1.00 56.24 304 ALA A C 1
ATOM 2374 O O . ALA A 1 304 ? 8.400 16.416 20.321 1.00 57.00 304 ALA A O 1
ATOM 2376 N N . TYR A 1 305 ? 8.095 17.450 18.333 1.00 56.15 305 TYR A N 1
ATOM 2377 C CA . TYR A 1 305 ? 6.926 16.664 17.944 1.00 56.08 305 TYR A CA 1
ATOM 2378 C C . TYR A 1 305 ? 7.280 15.192 17.751 1.00 56.48 305 TYR A C 1
ATOM 2379 O O . TYR A 1 305 ? 6.553 14.307 18.214 1.00 56.71 305 TYR A O 1
ATOM 2388 N N . ASN A 1 306 ? 8.397 14.944 17.068 1.00 55.97 306 ASN A N 1
ATOM 2389 C CA . ASN A 1 306 ? 8.869 13.585 16.812 1.00 56.07 306 ASN A CA 1
ATOM 2390 C C . ASN A 1 306 ? 9.423 12.886 18.055 1.00 56.65 306 ASN A C 1
ATOM 2391 O O . ASN A 1 306 ? 9.525 11.657 18.089 1.00 57.03 306 ASN A O 1
ATOM 2396 N N . ASN A 1 307 ? 9.765 13.676 19.072 1.00 56.97 307 ASN A N 1
ATOM 2397 C CA . ASN A 1 307 ? 10.253 13.153 20.345 1.00 57.25 307 ASN A CA 1
ATOM 2398 C C . ASN A 1 307 ? 9.149 13.007 21.394 1.00 57.97 307 ASN A C 1
ATOM 2399 O O . ASN A 1 307 ? 9.429 12.834 22.582 1.00 58.59 307 ASN A O 1
ATOM 2404 N N . SER A 1 308 ? 7.897 13.073 20.953 1.00 58.47 308 SER A N 1
ATOM 2405 C CA . SER A 1 308 ? 6.758 12.961 21.864 1.00 59.56 308 SER A CA 1
ATOM 2406 C C . SER A 1 308 ? 5.858 11.768 21.541 1.00 60.05 308 SER A C 1
ATOM 2407 O O . SER A 1 308 ? 5.693 11.396 20.378 1.00 60.02 308 SER A O 1
ATOM 2410 N N . GLU A 1 309 ? 5.285 11.180 22.590 1.00 60.52 309 GLU A N 1
ATOM 2411 C CA . GLU A 1 309 ? 4.415 10.009 22.486 1.00 61.34 309 GLU A CA 1
ATOM 2412 C C . GLU A 1 309 ? 3.111 10.349 21.764 1.00 61.07 309 GLU A C 1
ATOM 2413 O O . GLU A 1 309 ? 2.487 11.373 22.047 1.00 60.45 309 GLU A O 1
ATOM 2419 N N . ALA A 1 310 ? 2.703 9.480 20.840 1.00 61.16 310 ALA A N 1
ATOM 2420 C CA . ALA A 1 310 ? 1.470 9.666 20.069 1.00 60.86 310 ALA A CA 1
ATOM 2421 C C . ALA A 1 310 ? 0.243 9.765 20.971 1.00 60.73 310 ALA A C 1
ATOM 2422 O O . ALA A 1 310 ? -0.014 8.876 21.785 1.00 60.78 310 ALA A O 1
ATOM 2424 N N . GLY A 1 311 ? -0.500 10.859 20.826 1.00 60.97 311 GLY A N 1
ATOM 2425 C CA . GLY A 1 311 ? -1.718 11.087 21.603 1.00 60.92 311 GLY A CA 1
ATOM 2426 C C . GLY A 1 311 ? -1.530 11.909 22.867 1.00 60.99 311 GLY A C 1
ATOM 2427 O O . GLY A 1 311 ? -2.494 12.158 23.594 1.00 60.77 311 GLY A O 1
ATOM 2428 N N . SER A 1 312 ? -0.292 12.328 23.134 1.00 61.05 312 SER A N 1
ATOM 2429 C CA . SER A 1 312 ? 0.013 13.156 24.303 1.00 60.94 312 SER A CA 1
ATOM 2430 C C . SER A 1 312 ? -0.298 14.631 24.025 1.00 60.86 312 SER A C 1
ATOM 2431 O O . SER A 1 312 ? -0.283 15.051 22.865 1.00 60.88 312 SER A O 1
ATOM 2434 N N . PRO A 1 313 ? -0.589 15.418 25.086 1.00 60.82 313 PRO A N 1
ATOM 2435 C CA . PRO A 1 313 ? -0.916 16.838 24.920 1.00 60.57 313 PRO A CA 1
ATOM 2436 C C . PRO A 1 313 ? 0.226 17.657 24.316 1.00 60.73 313 PRO A C 1
ATOM 2437 O O . PRO A 1 313 ? -0.030 18.615 23.583 1.00 61.57 313 PRO A O 1
ATOM 2441 N N . ILE A 1 314 ? 1.468 17.279 24.617 1.00 60.26 314 ILE A N 1
ATOM 2442 C CA . ILE A 1 314 ? 2.642 17.982 24.091 1.00 59.82 314 ILE A CA 1
ATOM 2443 C C . ILE A 1 314 ? 2.846 17.738 22.591 1.00 59.75 314 ILE A C 1
ATOM 2444 O O . ILE A 1 314 ? 3.216 18.655 21.861 1.00 60.24 314 ILE A O 1
ATOM 2449 N N . ARG A 1 315 ? 2.596 16.509 22.137 1.00 59.45 315 ARG A N 1
ATOM 2450 C CA . ARG A 1 315 ? 2.677 16.182 20.714 1.00 58.90 315 ARG A CA 1
ATOM 2451 C C . ARG A 1 315 ? 1.645 16.986 19.935 1.00 59.33 315 ARG A C 1
ATOM 2452 O O . ARG A 1 315 ? 1.963 17.574 18.900 1.00 59.67 315 ARG A O 1
ATOM 2460 N N . LYS A 1 316 ? 0.416 17.017 20.446 1.00 59.52 316 LYS A N 1
ATOM 2461 C CA . LYS A 1 316 ? -0.645 17.812 19.840 1.00 60.34 316 LYS A CA 1
ATOM 2462 C C . LYS A 1 316 ? -0.318 19.302 19.881 1.00 60.22 316 LYS A C 1
ATOM 2463 O O . LYS A 1 316 ? -0.642 20.033 18.944 1.00 60.13 316 LYS A O 1
ATOM 2469 N N . GLU A 1 317 ? 0.335 19.739 20.958 1.00 60.01 317 GLU A N 1
ATOM 2470 C CA . GLU A 1 317 ? 0.735 21.139 21.108 1.00 60.18 317 GLU A CA 1
ATOM 2471 C C . GLU A 1 317 ? 1.788 21.540 20.069 1.00 60.06 317 GLU A C 1
ATOM 2472 O O . GLU A 1 317 ? 1.657 22.581 19.416 1.00 59.94 317 GLU A O 1
ATOM 2486 N N . ARG A 1 319 ? 2.467 19.946 17.254 1.00 58.83 319 ARG A N 1
ATOM 2487 C CA . ARG A 1 319 ? 1.814 19.833 15.949 1.00 58.92 319 ARG A CA 1
ATOM 2488 C C . ARG A 1 319 ? 1.045 21.111 15.623 1.00 59.41 319 ARG A C 1
ATOM 2489 O O . ARG A 1 319 ? 1.116 21.617 14.499 1.00 59.64 319 ARG A O 1
ATOM 2497 N N . ARG A 1 320 ? 0.321 21.618 16.622 1.00 59.84 320 ARG A N 1
ATOM 2498 C CA . ARG A 1 320 ? -0.453 22.856 16.518 1.00 60.23 320 ARG A CA 1
ATOM 2499 C C . ARG A 1 320 ? 0.454 24.065 16.265 1.00 59.54 320 ARG A C 1
ATOM 2500 O O . ARG A 1 320 ? 0.176 24.873 15.375 1.00 59.65 320 ARG A O 1
ATOM 2508 N N . LYS A 1 321 ? 1.540 24.170 17.035 1.00 58.48 321 LYS A N 1
ATOM 2509 C CA . LYS A 1 321 ? 2.499 25.269 16.884 1.00 57.34 321 LYS A CA 1
ATOM 2510 C C . LYS A 1 321 ? 3.207 25.253 15.529 1.00 56.74 321 LYS A C 1
ATOM 2511 O O . LYS A 1 321 ? 3.380 26.304 14.907 1.00 57.24 321 LYS A O 1
ATOM 2517 N N . PHE A 1 322 ? 3.615 24.069 15.075 1.00 55.66 322 PHE A N 1
ATOM 2518 C CA . PHE A 1 322 ? 4.299 23.953 13.789 1.00 54.91 322 PHE A CA 1
ATOM 2519 C C . PHE A 1 322 ? 3.417 24.478 12.660 1.00 55.46 322 PHE A C 1
ATOM 2520 O O . PHE A 1 322 ? 3.856 25.300 11.853 1.00 56.31 322 PHE A O 1
ATOM 2528 N N . LEU A 1 323 ? 2.174 24.000 12.615 1.00 55.21 323 LEU A N 1
ATOM 2529 C CA . LEU A 1 323 ? 1.243 24.371 11.552 1.00 54.74 323 LEU A CA 1
ATOM 2530 C C . LEU A 1 323 ? 0.928 25.864 11.547 1.00 54.91 323 LEU A C 1
ATOM 2531 O O . LEU A 1 323 ? 0.886 26.488 10.485 1.00 54.51 323 LEU A O 1
ATOM 2536 N N . ALA A 1 324 ? 0.718 26.427 12.736 1.00 55.00 324 ALA A N 1
ATOM 2537 C CA . ALA A 1 324 ? 0.489 27.860 12.882 1.00 55.49 324 ALA A CA 1
ATOM 2538 C C . ALA A 1 324 ? 1.668 28.662 12.331 1.00 56.93 324 ALA A C 1
ATOM 2539 O O . ALA A 1 324 ? 1.474 29.670 11.652 1.00 57.37 324 ALA A O 1
ATOM 2549 N N . TYR A 1 326 ? 3.789 27.446 10.094 1.00 57.19 326 TYR A N 1
ATOM 2550 C CA . TYR A 1 326 ? 3.766 27.149 8.665 1.00 55.90 326 TYR A CA 1
ATOM 2551 C C . TYR A 1 326 ? 2.826 28.088 7.924 1.00 56.13 326 TYR A C 1
ATOM 2552 O O . TYR A 1 326 ? 3.209 28.694 6.924 1.00 56.53 326 TYR A O 1
ATOM 2561 N N . ASP A 1 327 ? 1.593 28.193 8.412 1.00 56.39 327 ASP A N 1
ATOM 2562 C CA . ASP A 1 327 ? 0.582 29.017 7.759 1.00 56.56 327 ASP A CA 1
ATOM 2563 C C . ASP A 1 327 ? 1.049 30.459 7.657 1.00 55.72 327 ASP A C 1
ATOM 2564 O O . ASP A 1 327 ? 0.934 31.080 6.600 1.00 57.07 327 ASP A O 1
ATOM 2569 N N . HIS A 1 328 ? 1.605 30.973 8.749 1.00 53.54 328 HIS A N 1
ATOM 2570 C CA . HIS A 1 328 ? 2.041 32.361 8.800 1.00 51.75 328 HIS A CA 1
ATOM 2571 C C . HIS A 1 328 ? 3.225 32.660 7.869 1.00 51.33 328 HIS A C 1
ATOM 2572 O O . HIS A 1 328 ? 3.192 33.643 7.129 1.00 51.88 328 HIS A O 1
ATOM 2579 N N . ILE A 1 329 ? 4.257 31.818 7.885 1.00 50.66 329 ILE A N 1
ATOM 2580 C CA . ILE A 1 329 ? 5.411 32.046 7.012 1.00 50.24 329 ILE A CA 1
ATOM 2581 C C . ILE A 1 329 ? 5.089 31.889 5.532 1.00 50.64 329 ILE A C 1
ATOM 2582 O O . ILE A 1 329 ? 5.653 32.594 4.692 1.00 50.42 329 ILE A O 1
ATOM 2587 N N . THR A 1 330 ? 4.177 30.972 5.221 1.00 51.74 330 THR A N 1
ATOM 2588 C CA . THR A 1 330 ? 3.709 30.793 3.850 1.00 53.38 330 THR A CA 1
ATOM 2589 C C . THR A 1 330 ? 2.913 32.029 3.436 1.00 54.69 330 THR A C 1
ATOM 2590 O O . THR A 1 330 ? 3.052 32.513 2.312 1.00 55.64 330 THR A O 1
ATOM 2594 N N . ASP A 1 331 ? 2.105 32.547 4.363 1.00 55.30 331 ASP A N 1
ATOM 2595 C CA . ASP A 1 331 ? 1.337 33.773 4.144 1.00 55.60 331 ASP A CA 1
ATOM 2596 C C . ASP A 1 331 ? 2.253 34.981 3.968 1.00 55.87 331 ASP A C 1
ATOM 2597 O O . ASP A 1 331 ? 1.952 35.885 3.191 1.00 56.52 331 ASP A O 1
ATOM 2602 N N . GLN A 1 332 ? 3.371 34.990 4.688 1.00 55.95 332 GLN A N 1
ATOM 2603 C CA . GLN A 1 332 ? 4.320 36.097 4.601 1.00 56.51 332 GLN A CA 1
ATOM 2604 C C . GLN A 1 332 ? 5.078 36.122 3.273 1.00 55.76 332 GLN A C 1
ATOM 2605 O O . GLN A 1 332 ? 5.650 37.145 2.908 1.00 55.67 332 GLN A O 1
ATOM 2611 N N . GLY A 1 333 ? 5.082 35.001 2.559 1.00 54.90 333 GLY A N 1
ATOM 2612 C CA . GLY A 1 333 ? 5.686 34.957 1.234 1.00 55.26 333 GLY A CA 1
ATOM 2613 C C . GLY A 1 333 ? 6.747 33.901 0.993 1.00 55.36 333 GLY A C 1
ATOM 2614 O O . GLY A 1 333 ? 7.358 33.867 -0.074 1.00 55.60 333 GLY A O 1
ATOM 2615 N N . VAL A 1 334 ? 6.980 33.041 1.977 1.00 55.34 334 VAL A N 1
ATOM 2616 C CA . VAL A 1 334 ? 7.877 31.915 1.780 1.00 55.48 334 VAL A CA 1
ATOM 2617 C C . VAL A 1 334 ? 7.071 30.831 1.076 1.00 56.29 334 VAL A C 1
ATOM 2618 O O . VAL A 1 334 ? 6.420 30.004 1.726 1.00 57.65 334 VAL A O 1
ATOM 2622 N N . ALA A 1 335 ? 7.097 30.876 -0.257 1.00 55.84 335 ALA A N 1
ATOM 2623 C CA . ALA A 1 335 ? 6.311 29.983 -1.111 1.00 55.71 335 ALA A CA 1
ATOM 2624 C C . ALA A 1 335 ? 6.908 29.927 -2.508 1.00 56.01 335 ALA A C 1
ATOM 2625 O O . ALA A 1 335 ? 7.765 30.743 -2.851 1.00 56.52 335 ALA A O 1
ATOM 2627 N N . TYR A 1 336 ? 6.449 28.967 -3.311 1.00 55.76 336 TYR A N 1
ATOM 2628 C CA . TYR A 1 336 ? 6.916 28.821 -4.688 1.00 55.74 336 TYR A CA 1
ATOM 2629 C C . TYR A 1 336 ? 6.649 30.089 -5.488 1.00 56.38 336 TYR A C 1
ATOM 2630 O O . TYR A 1 336 ? 5.564 30.664 -5.407 1.00 57.47 336 TYR A O 1
ATOM 2639 N N . GLY A 1 337 ? 7.646 30.517 -6.256 1.00 56.57 337 GLY A N 1
ATOM 2640 C CA . GLY A 1 337 ? 7.503 31.671 -7.137 1.00 57.10 337 GLY A CA 1
ATOM 2641 C C . GLY A 1 337 ? 7.587 33.003 -6.418 1.00 57.57 337 GLY A C 1
ATOM 2642 O O . GLY A 1 337 ? 7.063 34.006 -6.905 1.00 58.32 337 GLY A O 1
ATOM 2643 N N . SER A 1 338 ? 8.249 33.013 -5.262 1.00 56.71 338 SER A N 1
ATOM 2644 C CA . SER A 1 338 ? 8.368 34.214 -4.444 1.00 56.32 338 SER A CA 1
ATOM 2645 C C . SER A 1 338 ? 9.809 34.432 -4.005 1.00 57.02 338 SER A C 1
ATOM 2646 O O . SER A 1 338 ? 10.434 33.533 -3.434 1.00 57.88 338 SER A O 1
ATOM 2649 N N . CYS A 1 339 ? 10.331 35.627 -4.268 1.00 56.79 339 CYS A N 1
ATOM 2650 C CA . CYS A 1 339 ? 11.716 35.940 -3.925 1.00 56.56 339 CYS A CA 1
ATOM 2651 C C . CYS A 1 339 ? 11.880 37.227 -3.123 1.00 56.83 339 CYS A C 1
ATOM 2652 O O . CYS A 1 339 ? 13.000 37.679 -2.891 1.00 57.69 339 CYS A O 1
ATOM 2655 N N . TRP A 1 340 ? 10.753 37.798 -2.697 1.00 56.68 340 TRP A N 1
ATOM 2656 C CA . TRP A 1 340 ? 10.706 38.919 -1.739 1.00 56.20 340 TRP A CA 1
ATOM 2657 C C . TRP A 1 340 ? 11.426 40.195 -2.185 1.00 56.11 340 TRP A C 1
ATOM 2658 O O . TRP A 1 340 ? 11.769 41.038 -1.355 1.00 55.70 340 TRP A O 1
ATOM 2669 N N . GLY A 1 341 ? 11.641 40.338 -3.489 1.00 56.40 341 GLY A N 1
ATOM 2670 C CA . GLY A 1 341 ? 12.278 41.530 -4.048 1.00 56.36 341 GLY A CA 1
ATOM 2671 C C . GLY A 1 341 ? 13.792 41.534 -3.966 1.00 56.07 341 GLY A C 1
ATOM 2672 O O . GLY A 1 341 ? 14.461 42.127 -4.808 1.00 55.50 341 GLY A O 1
ATOM 2673 N N . ASN A 1 342 ? 14.327 40.867 -2.945 1.00 56.26 342 ASN A N 1
ATOM 2674 C CA . ASN A 1 342 ? 15.761 40.806 -2.685 1.00 56.59 342 ASN A CA 1
ATOM 2675 C C . ASN A 1 342 ? 16.085 39.531 -1.921 1.00 57.35 342 ASN A C 1
ATOM 2676 O O . ASN A 1 342 ? 15.657 39.366 -0.777 1.00 58.33 342 ASN A O 1
ATOM 2681 N N . ILE A 1 343 ? 16.853 38.639 -2.544 1.00 57.66 343 ILE A N 1
ATOM 2682 C CA . ILE A 1 343 ? 17.081 37.308 -1.979 1.00 57.48 343 ILE A CA 1
ATOM 2683 C C . ILE A 1 343 ? 18.566 36.904 -1.852 1.00 57.96 343 ILE A C 1
ATOM 2684 O O . ILE A 1 343 ? 18.874 35.765 -1.501 1.00 58.31 343 ILE A O 1
ATOM 2689 N N . HIS A 1 344 ? 19.482 37.839 -2.096 1.00 57.89 344 HIS A N 1
ATOM 2690 C CA . HIS A 1 344 ? 20.907 37.508 -2.057 1.00 57.91 344 HIS A CA 1
ATOM 2691 C C . HIS A 1 344 ? 21.364 37.040 -0.664 1.00 57.79 344 HIS A C 1
ATOM 2692 O O . HIS A 1 344 ? 21.072 37.684 0.343 1.00 57.34 344 HIS A O 1
ATOM 2699 N N . HIS A 1 345 ? 22.063 35.904 -0.632 1.00 57.51 345 HIS A N 1
ATOM 2700 C CA . HIS A 1 345 ? 22.563 35.281 0.601 1.00 56.78 345 HIS A CA 1
ATOM 2701 C C . HIS A 1 345 ? 21.457 34.740 1.500 1.00 56.92 345 HIS A C 1
ATOM 2702 O O . HIS A 1 345 ? 21.599 34.738 2.726 1.00 58.51 345 HIS A O 1
ATOM 2709 N N . TYR A 1 346 ? 20.369 34.266 0.896 1.00 55.84 346 TYR A N 1
ATOM 2710 C CA . TYR A 1 346 ? 19.243 33.716 1.658 1.00 55.52 346 TYR A CA 1
ATOM 2711 C C . TYR A 1 346 ? 19.553 32.361 2.276 1.00 55.57 346 TYR A C 1
ATOM 2712 O O . TYR A 1 346 ? 18.895 31.943 3.228 1.00 55.65 346 TYR A O 1
ATOM 2721 N N . GLY A 1 347 ? 20.554 31.684 1.722 1.00 55.80 347 GLY A N 1
ATOM 2722 C CA . GLY A 1 347 ? 20.971 30.359 2.183 1.00 56.42 347 GLY A CA 1
ATOM 2723 C C . GLY A 1 347 ? 21.051 30.189 3.689 1.00 57.09 347 GLY A C 1
ATOM 2724 O O . GLY A 1 347 ? 20.474 29.249 4.239 1.00 56.65 347 GLY A O 1
ATOM 2725 N N . TYR A 1 348 ? 21.751 31.109 4.349 1.00 58.45 348 TYR A N 1
ATOM 2726 C CA . TYR A 1 348 ? 21.991 31.039 5.795 1.00 60.70 348 TYR A CA 1
ATOM 2727 C C . TYR A 1 348 ? 20.723 31.222 6.630 1.00 59.83 348 TYR A C 1
ATOM 2728 O O . TYR A 1 348 ? 20.567 30.594 7.678 1.00 61.11 348 TYR A O 1
ATOM 2737 N N . SER A 1 349 ? 19.811 32.065 6.154 1.00 58.20 349 SER A N 1
ATOM 2738 C CA . SER A 1 349 ? 18.556 32.327 6.855 1.00 56.46 349 SER A CA 1
ATOM 2739 C C . SER A 1 349 ? 17.568 31.175 6.703 1.00 56.23 349 SER A C 1
ATOM 2740 O O . SER A 1 349 ? 16.646 31.022 7.507 1.00 57.36 349 SER A O 1
ATOM 2743 N N . VAL A 1 350 ? 17.776 30.361 5.675 1.00 55.15 350 VAL A N 1
ATOM 2744 C CA . VAL A 1 350 ? 16.790 29.373 5.266 1.00 54.19 350 VAL A CA 1
ATOM 2745 C C . VAL A 1 350 ? 17.248 27.931 5.579 1.00 54.38 350 VAL A C 1
ATOM 2746 O O . VAL A 1 350 ? 16.612 26.958 5.177 1.00 53.67 350 VAL A O 1
ATOM 2750 N N . ARG A 1 351 ? 18.344 27.816 6.330 1.00 55.89 351 ARG A N 1
ATOM 2751 C CA . ARG A 1 351 ? 18.951 26.529 6.684 1.00 56.78 351 ARG A CA 1
ATOM 2752 C C . ARG A 1 351 ? 17.973 25.611 7.418 1.00 55.59 351 ARG A C 1
ATOM 2753 O O . ARG A 1 351 ? 17.939 24.406 7.167 1.00 55.63 351 ARG A O 1
ATOM 2761 N N . GLY A 1 352 ? 17.181 26.188 8.319 1.00 55.09 352 GLY A N 1
ATOM 2762 C CA . GLY A 1 352 ? 16.200 25.430 9.095 1.00 55.42 352 GLY A CA 1
ATOM 2763 C C . GLY A 1 352 ? 14.993 24.937 8.309 1.00 55.71 352 GLY A C 1
ATOM 2764 O O . GLY A 1 352 ? 14.385 23.931 8.667 1.00 56.38 352 GLY A O 1
ATOM 2765 N N . LEU A 1 353 ? 14.651 25.651 7.240 1.00 55.90 353 LEU A N 1
ATOM 2766 C CA . LEU A 1 353 ? 13.488 25.357 6.401 1.00 56.54 353 LEU A CA 1
ATOM 2767 C C . LEU A 1 353 ? 13.355 23.872 6.055 1.00 57.43 353 LEU A C 1
ATOM 2768 O O . LEU A 1 353 ? 12.346 23.237 6.373 1.00 58.87 353 LEU A O 1
ATOM 2773 N N . TYR A 1 354 ? 14.384 23.327 5.413 1.00 57.15 354 TYR A N 1
ATOM 2774 C CA . TYR A 1 354 ? 14.304 22.002 4.797 1.00 56.75 354 TYR A CA 1
ATOM 2775 C C . TYR A 1 354 ? 14.152 20.835 5.781 1.00 57.54 354 TYR A C 1
ATOM 2776 O O . TYR A 1 354 ? 13.273 19.999 5.587 1.00 58.30 354 TYR A O 1
ATOM 2785 N N . PRO A 1 355 ? 14.994 20.763 6.833 1.00 58.11 355 PRO A N 1
ATOM 2786 C CA . PRO A 1 355 ? 14.765 19.684 7.803 1.00 57.93 355 PRO A CA 1
ATOM 2787 C C . PRO A 1 355 ? 13.452 19.829 8.581 1.00 57.67 355 PRO A C 1
ATOM 2788 O O . PRO A 1 355 ? 12.841 18.824 8.935 1.00 57.78 355 PRO A O 1
ATOM 2792 N N . ALA A 1 356 ? 13.024 21.065 8.830 1.00 57.29 356 ALA A N 1
ATOM 2793 C CA . ALA A 1 356 ? 11.788 21.325 9.569 1.00 57.32 356 ALA A CA 1
ATOM 2794 C C . ALA A 1 356 ? 10.569 20.819 8.811 1.00 57.19 356 ALA A C 1
ATOM 2795 O O . ALA A 1 356 ? 9.655 20.243 9.403 1.00 57.65 356 ALA A O 1
ATOM 2797 N N . TYR A 1 357 ? 10.565 21.034 7.499 1.00 56.56 357 TYR A N 1
ATOM 2798 C CA . TYR A 1 357 ? 9.459 20.602 6.650 1.00 55.47 357 TYR A CA 1
ATOM 2799 C C . TYR A 1 357 ? 9.478 19.096 6.402 1.00 55.45 357 TYR A C 1
ATOM 2800 O O . TYR A 1 357 ? 8.423 18.463 6.350 1.00 55.96 357 TYR A O 1
ATOM 2809 N N . PHE A 1 358 ? 10.674 18.526 6.256 1.00 55.22 358 PHE A N 1
ATOM 2810 C CA . PHE A 1 358 ? 10.799 17.093 6.014 1.00 54.84 358 PHE A CA 1
ATOM 2811 C C . PHE A 1 358 ? 10.378 16.257 7.221 1.00 55.42 358 PHE A C 1
ATOM 2812 O O . PHE A 1 358 ? 9.647 15.277 7.072 1.00 55.43 358 PHE A O 1
ATOM 2820 N N . LEU A 1 359 ? 10.843 16.649 8.406 1.00 55.82 359 LEU A N 1
ATOM 2821 C CA . LEU A 1 359 ? 10.514 15.954 9.650 1.00 56.35 359 LEU A CA 1
ATOM 2822 C C . LEU A 1 359 ? 9.019 15.964 9.922 1.00 57.22 359 LEU A C 1
ATOM 2823 O O . LEU A 1 359 ? 8.531 15.281 10.827 1.00 57.91 359 LEU A O 1
ATOM 2836 N N . LYS A 1 361 ? 6.581 15.737 7.292 1.00 58.39 361 LYS A N 1
ATOM 2837 C CA . LYS A 1 361 ? 5.989 15.329 6.016 1.00 57.82 361 LYS A CA 1
ATOM 2838 C C . LYS A 1 361 ? 4.564 14.803 6.152 1.00 57.98 361 LYS A C 1
ATOM 2839 O O . LYS A 1 361 ? 3.648 15.326 5.524 1.00 58.19 361 LYS A O 1
ATOM 2845 N N . ASP A 1 362 ? 4.398 13.766 6.973 1.00 58.77 362 ASP A N 1
ATOM 2846 C CA . ASP A 1 362 ? 3.121 13.061 7.128 1.00 59.07 362 ASP A CA 1
ATOM 2847 C C . ASP A 1 362 ? 1.998 13.952 7.652 1.00 58.91 362 ASP A C 1
ATOM 2848 O O . ASP A 1 362 ? 0.850 13.829 7.215 1.00 59.21 362 ASP A O 1
ATOM 2853 N N . VAL A 1 363 ? 2.334 14.843 8.582 1.00 57.74 363 VAL A N 1
ATOM 2854 C CA . VAL A 1 363 ? 1.355 15.765 9.154 1.00 57.22 363 VAL A CA 1
ATOM 2855 C C . VAL A 1 363 ? 0.950 16.840 8.142 1.00 57.01 363 VAL A C 1
ATOM 2856 O O . VAL A 1 363 ? -0.218 17.236 8.083 1.00 57.71 363 VAL A O 1
ATOM 2860 N N . LEU A 1 364 ? 1.903 17.278 7.324 1.00 55.97 364 LEU A N 1
ATOM 2861 C CA . LEU A 1 364 ? 1.603 18.210 6.239 1.00 55.16 364 LEU A CA 1
ATOM 2862 C C . LEU A 1 364 ? 0.690 17.597 5.176 1.00 56.32 364 LEU A C 1
ATOM 2863 O O . LEU A 1 364 ? -0.147 18.295 4.603 1.00 56.75 364 LEU A O 1
ATOM 2868 N N . ARG A 1 365 ? 0.844 16.298 4.923 1.00 56.95 365 ARG A N 1
ATOM 2869 C CA . ARG A 1 365 ? -0.042 15.588 3.997 1.00 57.77 365 ARG A CA 1
ATOM 2870 C C . ARG A 1 365 ? -1.455 15.471 4.573 1.00 58.05 365 ARG A C 1
ATOM 2871 O O . ARG A 1 365 ? -2.434 15.696 3.867 1.00 58.19 365 ARG A O 1
ATOM 2879 N N . GLU A 1 366 ? -1.542 15.124 5.856 1.00 58.50 366 GLU A N 1
ATOM 2880 C CA . GLU A 1 366 ? -2.817 15.003 6.557 1.00 59.40 366 GLU A CA 1
ATOM 2881 C C . GLU A 1 366 ? -3.601 16.307 6.512 1.00 58.71 366 GLU A C 1
ATOM 2882 O O . GLU A 1 366 ? -4.828 16.304 6.456 1.00 58.34 366 GLU A O 1
ATOM 2888 N N . GLU A 1 367 ? -2.870 17.417 6.523 1.00 58.65 367 GLU A N 1
ATOM 2889 C CA . GLU A 1 367 ? -3.457 18.748 6.510 1.00 58.73 367 GLU A CA 1
ATOM 2890 C C . GLU A 1 367 ? -3.699 19.236 5.080 1.00 58.28 367 GLU A C 1
ATOM 2891 O O . GLU A 1 367 ? -4.240 20.321 4.870 1.00 58.43 367 GLU A O 1
ATOM 2897 N N . GLY A 1 368 ? -3.294 18.422 4.107 1.00 58.26 368 GLY A N 1
ATOM 2898 C CA . GLY A 1 368 ? -3.481 18.724 2.690 1.00 58.13 368 GLY A CA 1
ATOM 2899 C C . GLY A 1 368 ? -2.562 19.814 2.180 1.00 58.29 368 GLY A C 1
ATOM 2900 O O . GLY A 1 368 ? -2.880 20.494 1.208 1.00 58.42 368 GLY A O 1
ATOM 2901 N N . LYS A 1 369 ? -1.412 19.966 2.830 1.00 58.48 369 LYS A N 1
ATOM 2902 C CA . LYS A 1 369 ? -0.484 21.054 2.532 1.00 57.96 369 LYS A CA 1
ATOM 2903 C C . LYS A 1 369 ? 0.883 20.576 2.034 1.00 57.47 369 LYS A C 1
ATOM 2904 O O . LYS A 1 369 ? 1.785 21.389 1.819 1.00 57.93 369 LYS A O 1
ATOM 2910 N N . LEU A 1 370 ? 1.027 19.267 1.841 1.00 57.15 370 LEU A N 1
ATOM 2911 C CA . LEU A 1 370 ? 2.304 18.675 1.435 1.00 56.96 370 LEU A CA 1
ATOM 2912 C C . LEU A 1 370 ? 2.773 19.111 0.045 1.00 57.69 370 LEU A C 1
ATOM 2913 O O . LEU A 1 370 ? 3.935 19.487 -0.120 1.00 58.43 370 LEU A O 1
ATOM 2918 N N . LEU A 1 371 ? 1.879 19.057 -0.945 1.00 58.23 371 LEU A N 1
ATOM 2919 C CA . LEU A 1 371 ? 2.227 19.427 -2.321 1.00 58.64 371 LEU A CA 1
ATOM 2920 C C . LEU A 1 371 ? 2.731 20.866 -2.360 1.00 59.21 371 LEU A C 1
ATOM 2921 O O . LEU A 1 371 ? 3.738 21.162 -3.005 1.00 59.43 371 LEU A O 1
ATOM 2926 N N . GLU A 1 372 ? 2.024 21.749 -1.659 1.00 59.33 372 GLU A N 1
ATOM 2927 C CA . GLU A 1 372 ? 2.461 23.126 -1.489 1.00 59.14 372 GLU A CA 1
ATOM 2928 C C . GLU A 1 372 ? 3.865 23.164 -0.888 1.00 58.63 372 GLU A C 1
ATOM 2929 O O . GLU A 1 372 ? 4.775 23.744 -1.477 1.00 58.69 372 GLU A O 1
ATOM 2935 N N . ALA A 1 373 ? 4.031 22.517 0.266 1.00 58.02 373 ALA A N 1
ATOM 2936 C CA . ALA A 1 373 ? 5.311 22.474 0.977 1.00 58.03 373 ALA A CA 1
ATOM 2937 C C . ALA A 1 373 ? 6.454 21.963 0.098 1.00 58.07 373 ALA A C 1
ATOM 2938 O O . ALA A 1 373 ? 7.533 22.551 0.071 1.00 57.40 373 ALA A O 1
ATOM 2940 N N . GLU A 1 374 ? 6.194 20.871 -0.617 1.00 58.49 374 GLU A N 1
ATOM 2941 C CA . GLU A 1 374 ? 7.127 20.293 -1.582 1.00 58.63 374 GLU A CA 1
ATOM 2942 C C . GLU A 1 374 ? 7.628 21.340 -2.577 1.00 58.76 374 GLU A C 1
ATOM 2943 O O . GLU A 1 374 ? 8.834 21.479 -2.795 1.00 58.51 374 GLU A O 1
ATOM 2949 N N . ARG A 1 375 ? 6.692 22.079 -3.166 1.00 58.76 375 ARG A N 1
ATOM 2950 C CA . ARG A 1 375 ? 7.020 23.060 -4.196 1.00 58.43 375 ARG A CA 1
ATOM 2951 C C . ARG A 1 375 ? 7.859 24.226 -3.670 1.00 58.12 375 ARG A C 1
ATOM 2952 O O . ARG A 1 375 ? 8.751 24.704 -4.371 1.00 58.15 375 ARG A O 1
ATOM 2960 N N . THR A 1 376 ? 7.599 24.674 -2.442 1.00 57.59 376 THR A N 1
ATOM 2961 C CA . THR A 1 376 ? 8.365 25.796 -1.903 1.00 57.39 376 THR A CA 1
ATOM 2962 C C . THR A 1 376 ? 9.811 25.379 -1.641 1.00 57.39 376 THR A C 1
ATOM 2963 O O . THR A 1 376 ? 10.735 26.153 -1.892 1.00 58.14 376 THR A O 1
ATOM 2967 N N . LEU A 1 377 ? 9.997 24.149 -1.163 1.00 56.56 377 LEU A N 1
ATOM 2968 C CA . LEU A 1 377 ? 11.333 23.609 -0.931 1.00 55.65 377 LEU A CA 1
ATOM 2969 C C . LEU A 1 377 ? 12.099 23.483 -2.240 1.00 55.60 377 LEU A C 1
ATOM 2970 O O . LEU A 1 377 ? 13.260 23.878 -2.319 1.00 55.90 377 LEU A O 1
ATOM 2975 N N . ARG A 1 378 ? 11.440 22.948 -3.265 1.00 55.63 378 ARG A N 1
ATOM 2976 C CA . ARG A 1 378 ? 12.042 22.842 -4.591 1.00 55.41 378 ARG A CA 1
ATOM 2977 C C . ARG A 1 378 ? 12.445 24.208 -5.130 1.00 55.90 378 ARG A C 1
ATOM 2978 O O . ARG A 1 378 ? 13.507 24.353 -5.732 1.00 57.18 378 ARG A O 1
ATOM 2986 N N . TRP A 1 379 ? 11.598 25.204 -4.883 1.00 55.70 379 TRP A N 1
ATOM 2987 C CA . TRP A 1 379 ? 11.850 26.575 -5.310 1.00 55.49 379 TRP A CA 1
ATOM 2988 C C . TRP A 1 379 ? 13.113 27.159 -4.667 1.00 56.11 379 TRP A C 1
ATOM 2989 O O . TRP A 1 379 ? 14.007 27.635 -5.367 1.00 57.01 379 TRP A O 1
ATOM 3000 N N . TYR A 1 380 ? 13.183 27.111 -3.339 1.00 55.83 380 TYR A N 1
ATOM 3001 C CA . TYR A 1 380 ? 14.269 27.759 -2.599 1.00 55.52 380 TYR A CA 1
ATOM 3002 C C . TYR A 1 380 ? 15.581 26.976 -2.586 1.00 55.46 380 TYR A C 1
ATOM 3003 O O . TYR A 1 380 ? 16.632 27.535 -2.283 1.00 55.30 380 TYR A O 1
ATOM 3012 N N . ALA A 1 381 ? 15.513 25.689 -2.913 1.00 55.49 381 ALA A N 1
ATOM 3013 C CA . ALA A 1 381 ? 16.705 24.858 -3.036 1.00 55.05 381 ALA A CA 1
ATOM 3014 C C . ALA A 1 381 ? 17.233 24.861 -4.467 1.00 55.59 381 ALA A C 1
ATOM 3015 O O . ALA A 1 381 ? 18.299 24.307 -4.738 1.00 55.73 381 ALA A O 1
ATOM 3017 N N . ILE A 1 382 ? 16.485 25.503 -5.367 1.00 56.36 382 ILE A N 1
ATOM 3018 C CA . ILE A 1 382 ? 16.762 25.503 -6.813 1.00 56.94 382 ILE A CA 1
ATOM 3019 C C . ILE A 1 382 ? 17.069 24.084 -7.303 1.00 57.44 382 ILE A C 1
ATOM 3020 O O . ILE A 1 382 ? 18.104 23.832 -7.923 1.00 58.00 382 ILE A O 1
ATOM 3025 N N . THR A 1 383 ? 16.152 23.165 -7.008 1.00 57.50 383 THR A N 1
ATOM 3026 C CA . THR A 1 383 ? 16.339 21.743 -7.271 1.00 56.97 383 THR A CA 1
ATOM 3027 C C . THR A 1 383 ? 16.449 21.438 -8.763 1.00 57.34 383 THR A C 1
ATOM 3028 O O . THR A 1 383 ? 17.151 20.510 -9.156 1.00 57.67 383 THR A O 1
ATOM 3032 N N . ASN A 1 384 ? 15.771 22.228 -9.592 1.00 57.53 384 ASN A N 1
ATOM 3033 C CA . ASN A 1 384 ? 15.823 22.033 -11.039 1.00 57.13 384 ASN A CA 1
ATOM 3034 C C . ASN A 1 384 ? 17.221 22.201 -11.630 1.00 57.34 384 ASN A C 1
ATOM 3035 O O . ASN A 1 384 ? 17.463 21.791 -12.762 1.00 57.86 384 ASN A O 1
ATOM 3040 N N . GLU A 1 385 ? 18.135 22.797 -10.862 1.00 58.01 385 GLU A N 1
ATOM 3041 C CA . GLU A 1 385 ? 19.540 22.915 -11.271 1.00 59.44 385 GLU A CA 1
ATOM 3042 C C . GLU A 1 385 ? 20.187 21.542 -11.424 1.00 59.17 385 GLU A C 1
ATOM 3043 O O . GLU A 1 385 ? 21.282 21.415 -11.973 1.00 59.65 385 GLU A O 1
ATOM 3049 N N . VAL A 1 386 ? 19.488 20.522 -10.940 1.00 58.66 386 VAL A N 1
ATOM 3050 C CA . VAL A 1 386 ? 19.978 19.155 -10.959 1.00 58.16 386 VAL A CA 1
ATOM 3051 C C . VAL A 1 386 ? 19.645 18.459 -12.283 1.00 58.29 386 VAL A C 1
ATOM 3052 O O . VAL A 1 386 ? 20.201 17.402 -12.594 1.00 58.77 386 VAL A O 1
ATOM 3056 N N . TYR A 1 387 ? 18.750 19.075 -13.057 1.00 57.84 387 TYR A N 1
ATOM 3057 C CA . TYR A 1 387 ? 18.275 18.529 -14.331 1.00 57.07 387 TYR A CA 1
ATOM 3058 C C . TYR A 1 387 ? 19.329 18.418 -15.439 1.00 57.34 387 TYR A C 1
ATOM 3059 O O . TYR A 1 387 ? 19.471 17.348 -16.033 1.00 57.56 387 TYR A O 1
ATOM 3068 N N . PRO A 1 388 ? 20.058 19.518 -15.733 1.00 57.71 388 PRO A N 1
ATOM 3069 C CA . PRO A 1 388 ? 21.012 19.495 -16.846 1.00 58.15 388 PRO A CA 1
ATOM 3070 C C . PRO A 1 388 ? 22.045 18.374 -16.759 1.00 58.89 388 PRO A C 1
ATOM 3071 O O . PRO A 1 388 ? 22.440 17.973 -15.663 1.00 59.39 388 PRO A O 1
ATOM 3075 N N . LYS A 1 389 ? 22.459 17.880 -17.921 1.00 60.01 389 LYS A N 1
ATOM 3076 C CA . LYS A 1 389 ? 23.543 16.914 -18.033 1.00 60.97 389 LYS A CA 1
ATOM 3077 C C . LYS A 1 389 ? 24.870 17.622 -17.766 1.00 60.86 389 LYS A C 1
ATOM 3078 O O . LYS A 1 389 ? 25.197 18.593 -18.448 1.00 61.57 389 LYS A O 1
ATOM 3084 N N . PRO A 1 390 ? 25.631 17.153 -16.762 1.00 61.04 390 PRO A N 1
ATOM 3085 C CA . PRO A 1 390 ? 26.947 17.723 -16.478 1.00 61.66 390 PRO A CA 1
ATOM 3086 C C . PRO A 1 390 ? 27.834 17.722 -17.717 1.00 62.46 390 PRO A C 1
ATOM 3087 O O . PRO A 1 390 ? 27.924 16.708 -18.415 1.00 62.38 390 PRO A O 1
ATOM 3091 N N . GLU A 1 391 ? 28.466 18.861 -17.993 1.00 64.19 391 GLU A N 1
ATOM 3092 C CA . GLU A 1 391 ? 29.316 18.996 -19.180 1.00 65.63 391 GLU A CA 1
ATOM 3093 C C . GLU A 1 391 ? 30.691 18.365 -18.964 1.00 64.67 391 GLU A C 1
ATOM 3094 O O . GLU A 1 391 ? 31.361 17.982 -19.928 1.00 64.67 391 GLU A O 1
ATOM 3100 N N . GLY A 1 392 ? 31.095 18.254 -17.699 1.00 62.92 392 GLY A N 1
ATOM 3101 C CA . GLY A 1 392 ? 32.355 17.612 -17.337 1.00 61.87 392 GLY A CA 1
ATOM 3102 C C . GLY A 1 392 ? 32.367 17.117 -15.906 1.00 61.32 392 GLY A C 1
ATOM 3103 O O . GLY A 1 392 ? 31.333 17.104 -15.235 1.00 61.72 392 GLY A O 1
ATOM 3104 N N . ASN A 1 393 ? 33.544 16.713 -15.436 1.00 60.79 393 ASN A N 1
ATOM 3105 C CA . ASN A 1 393 ? 33.709 16.257 -14.057 1.00 60.11 393 ASN A CA 1
ATOM 3106 C C . ASN A 1 393 ? 33.831 17.418 -13.082 1.00 60.11 393 ASN A C 1
ATOM 3107 O O . ASN A 1 393 ? 34.427 18.447 -13.400 1.00 60.67 393 ASN A O 1
ATOM 3112 N N . GLY A 1 394 ? 33.265 17.239 -11.893 1.00 60.04 394 GLY A N 1
ATOM 3113 C CA . GLY A 1 394 ? 33.445 18.177 -10.795 1.00 59.63 394 GLY A CA 1
ATOM 3114 C C . GLY A 1 394 ? 32.444 19.309 -10.737 1.00 59.84 394 GLY A C 1
ATOM 3115 O O . GLY A 1 394 ? 31.953 19.773 -11.764 1.00 60.40 394 GLY A O 1
ATOM 3116 N N . ILE A 1 395 ? 32.138 19.735 -9.515 1.00 60.06 395 ILE A N 1
ATOM 3117 C CA . ILE A 1 395 ? 31.355 20.942 -9.249 1.00 59.62 395 ILE A CA 1
ATOM 3118 C C . ILE A 1 395 ? 32.034 21.735 -8.132 1.00 60.65 395 ILE A C 1
ATOM 3119 O O . ILE A 1 395 ? 32.973 21.240 -7.496 1.00 60.41 395 ILE A O 1
ATOM 3124 N N . ASP A 1 396 ? 31.563 22.963 -7.911 1.00 61.33 396 ASP A N 1
ATOM 3125 C CA . ASP A 1 396 ? 32.080 23.841 -6.862 1.00 62.17 396 ASP A CA 1
ATOM 3126 C C . ASP A 1 396 ? 31.983 23.136 -5.511 1.00 62.90 396 ASP A C 1
ATOM 3127 O O . ASP A 1 396 ? 30.925 22.620 -5.156 1.00 63.09 396 ASP A O 1
ATOM 3140 N N . ASP A 1 398 ? 31.664 24.363 -2.776 1.00 64.50 398 ASP A N 1
ATOM 3141 C CA . ASP A 1 398 ? 30.611 25.046 -2.030 1.00 65.13 398 ASP A CA 1
ATOM 3142 C C . ASP A 1 398 ? 29.221 24.473 -2.312 1.00 63.77 398 ASP A C 1
ATOM 3143 O O . ASP A 1 398 ? 28.332 24.584 -1.469 1.00 63.78 398 ASP A O 1
ATOM 3148 N N . SER A 1 399 ? 29.042 23.861 -3.485 1.00 62.33 399 SER A N 1
ATOM 3149 C CA . SER A 1 399 ? 27.787 23.185 -3.818 1.00 61.58 399 SER A CA 1
ATOM 3150 C C . SER A 1 399 ? 27.547 21.993 -2.894 1.00 61.25 399 SER A C 1
ATOM 3151 O O . SER A 1 399 ? 26.481 21.885 -2.278 1.00 61.44 399 SER A O 1
ATOM 3154 N N . PHE A 1 400 ? 28.543 21.110 -2.792 1.00 60.38 400 PHE A N 1
ATOM 3155 C CA . PHE A 1 400 ? 28.495 19.986 -1.852 1.00 59.62 400 PHE A CA 1
ATOM 3156 C C . PHE A 1 400 ? 28.260 20.489 -0.433 1.00 59.60 400 PHE A C 1
ATOM 3157 O O . PHE A 1 400 ? 27.576 19.843 0.362 1.00 59.39 400 PHE A O 1
ATOM 3165 N N . ASN A 1 401 ? 28.820 21.659 -0.140 1.00 59.85 401 ASN A N 1
ATOM 3166 C CA . ASN A 1 401 ? 28.785 22.242 1.196 1.00 60.41 401 ASN A CA 1
ATOM 3167 C C . ASN A 1 401 ? 27.433 22.828 1.607 1.00 60.83 401 ASN A C 1
ATOM 3168 O O . ASN A 1 401 ? 27.116 22.857 2.794 1.00 61.64 401 ASN A O 1
ATOM 3173 N N . THR A 1 402 ? 26.646 23.297 0.637 1.00 60.36 402 THR A N 1
ATOM 3174 C CA . THR A 1 402 ? 25.444 24.079 0.947 1.00 60.92 402 THR A CA 1
ATOM 3175 C C . THR A 1 402 ? 24.171 23.660 0.204 1.00 62.03 402 THR A C 1
ATOM 3176 O O . THR A 1 402 ? 23.064 23.882 0.701 1.00 63.02 402 THR A O 1
ATOM 3180 N N . GLN A 1 403 ? 24.319 23.066 -0.976 1.00 61.56 403 GLN A N 1
ATOM 3181 C CA . GLN A 1 403 ? 23.167 22.792 -1.833 1.00 61.69 403 GLN A CA 1
ATOM 3182 C C . GLN A 1 403 ? 22.587 21.373 -1.734 1.00 61.13 403 GLN A C 1
ATOM 3183 O O . GLN A 1 403 ? 21.511 21.109 -2.270 1.00 61.80 403 GLN A O 1
ATOM 3189 N N . THR A 1 404 ? 23.280 20.466 -1.051 1.00 59.94 404 THR A N 1
ATOM 3190 C CA . THR A 1 404 ? 22.849 19.064 -1.026 1.00 58.27 404 THR A CA 1
ATOM 3191 C C . THR A 1 404 ? 21.637 18.807 -0.128 1.00 57.84 404 THR A C 1
ATOM 3192 O O . THR A 1 404 ? 20.679 18.171 -0.562 1.00 57.61 404 THR A O 1
ATOM 3196 N N . THR A 1 405 ? 21.679 19.300 1.111 1.00 57.36 405 THR A N 1
ATOM 3197 C CA . THR A 1 405 ? 20.618 19.032 2.088 1.00 57.27 405 THR A CA 1
ATOM 3198 C C . THR A 1 405 ? 19.238 19.493 1.612 1.00 57.42 405 THR A C 1
ATOM 3199 O O . THR A 1 405 ? 18.275 18.726 1.637 1.00 57.58 405 THR A O 1
ATOM 3203 N N . GLY A 1 406 ? 19.154 20.742 1.171 1.00 57.85 406 GLY A N 1
ATOM 3204 C CA . GLY A 1 406 ? 17.896 21.317 0.714 1.00 57.38 406 GLY A CA 1
ATOM 3205 C C . GLY A 1 406 ? 17.323 20.610 -0.493 1.00 57.45 406 GLY A C 1
ATOM 3206 O O . GLY A 1 406 ? 16.129 20.310 -0.535 1.00 58.42 406 GLY A O 1
ATOM 3207 N N . ARG A 1 407 ? 18.177 20.336 -1.474 1.00 56.83 407 ARG A N 1
ATOM 3208 C CA . ARG A 1 407 ? 17.738 19.710 -2.719 1.00 56.58 407 ARG A CA 1
ATOM 3209 C C . ARG A 1 407 ? 17.214 18.290 -2.523 1.00 57.11 407 ARG A C 1
ATOM 3210 O O . ARG A 1 407 ? 16.189 17.921 -3.094 1.00 57.59 407 ARG A O 1
ATOM 3218 N N . ILE A 1 408 ? 17.907 17.497 -1.710 1.00 56.92 408 ILE A N 1
ATOM 3219 C CA . ILE A 1 408 ? 17.478 16.125 -1.476 1.00 56.88 408 ILE A CA 1
ATOM 3220 C C . ILE A 1 408 ? 16.201 16.071 -0.637 1.00 57.77 408 ILE A C 1
ATOM 3221 O O . ILE A 1 408 ? 15.335 15.227 -0.879 1.00 58.95 408 ILE A O 1
ATOM 3226 N N . ALA A 1 409 ? 16.078 16.985 0.324 1.00 58.14 409 ALA A N 1
ATOM 3227 C CA . ALA A 1 409 ? 14.880 17.069 1.160 1.00 58.26 409 ALA A CA 1
ATOM 3228 C C . ALA A 1 409 ? 13.657 17.390 0.310 1.00 58.53 409 ALA A C 1
ATOM 3229 O O . ALA A 1 409 ? 12.602 16.778 0.473 1.00 59.23 409 ALA A O 1
ATOM 3231 N N . SER A 1 410 ? 13.820 18.337 -0.611 1.00 58.45 410 SER A N 1
ATOM 3232 C CA . SER A 1 410 ? 12.741 18.765 -1.493 1.00 58.61 410 SER A CA 1
ATOM 3233 C C . SER A 1 410 ? 12.246 17.633 -2.388 1.00 58.21 410 SER A C 1
ATOM 3234 O O . SER A 1 410 ? 11.055 17.560 -2.691 1.00 59.07 410 SER A O 1
ATOM 3237 N N . ILE A 1 411 ? 13.158 16.755 -2.800 1.00 57.56 411 ILE A N 1
ATOM 3238 C CA . ILE A 1 411 ? 12.799 15.620 -3.647 1.00 57.32 411 ILE A CA 1
ATOM 3239 C C . ILE A 1 411 ? 12.109 14.520 -2.844 1.00 57.58 411 ILE A C 1
ATOM 3240 O O . ILE A 1 411 ? 11.190 13.862 -3.340 1.00 57.10 411 ILE A O 1
ATOM 3245 N N . LEU A 1 412 ? 12.544 14.337 -1.602 1.00 58.00 412 LEU A N 1
ATOM 3246 C CA . LEU A 1 412 ? 11.954 13.326 -0.729 1.00 58.73 412 LEU A CA 1
ATOM 3247 C C . LEU A 1 412 ? 10.590 13.754 -0.194 1.00 60.19 412 LEU A C 1
ATOM 3248 O O . LEU A 1 412 ? 9.850 12.939 0.358 1.00 60.58 412 LEU A O 1
ATOM 3269 N N . GLU A 1 415 ? 5.466 12.836 -3.574 1.00 63.00 415 GLU A N 1
ATOM 3270 C CA . GLU A 1 415 ? 4.782 11.556 -3.558 1.00 62.71 415 GLU A CA 1
ATOM 3271 C C . GLU A 1 415 ? 5.550 10.607 -4.472 1.00 62.46 415 GLU A C 1
ATOM 3272 O O . GLU A 1 415 ? 6.302 11.056 -5.343 1.00 62.03 415 GLU A O 1
ATOM 3278 N N . ASP A 1 416 ? 5.375 9.303 -4.267 1.00 62.45 416 ASP A N 1
ATOM 3279 C CA . ASP A 1 416 ? 6.162 8.296 -4.984 1.00 62.42 416 ASP A CA 1
ATOM 3280 C C . ASP A 1 416 ? 5.766 8.175 -6.459 1.00 61.51 416 ASP A C 1
ATOM 3281 O O . ASP A 1 416 ? 5.268 7.141 -6.910 1.00 62.02 416 ASP A O 1
ATOM 3286 N N . THR A 1 417 ? 6.020 9.250 -7.200 1.00 60.75 417 THR A N 1
ATOM 3287 C CA . THR A 1 417 ? 5.578 9.402 -8.582 1.00 60.17 417 THR A CA 1
ATOM 3288 C C . THR A 1 417 ? 6.758 9.258 -9.549 1.00 59.68 417 THR A C 1
ATOM 3289 O O . THR A 1 417 ? 7.909 9.408 -9.137 1.00 59.30 417 THR A O 1
ATOM 3293 N N . PRO A 1 418 ? 6.478 8.950 -10.834 1.00 59.51 418 PRO A N 1
ATOM 3294 C CA . PRO A 1 418 ? 7.524 8.904 -11.863 1.00 59.37 418 PRO A CA 1
ATOM 3295 C C . PRO A 1 418 ? 8.351 10.191 -11.953 1.00 59.31 418 PRO A C 1
ATOM 3296 O O . PRO A 1 418 ? 9.522 10.146 -12.336 1.00 59.57 418 PRO A O 1
ATOM 3300 N N . GLU A 1 419 ? 7.741 11.318 -11.591 1.00 59.52 419 GLU A N 1
ATOM 3301 C CA . GLU A 1 419 ? 8.417 12.617 -11.579 1.00 59.68 419 GLU A CA 1
ATOM 3302 C C . GLU A 1 419 ? 9.494 12.685 -10.494 1.00 59.18 419 GLU A C 1
ATOM 3303 O O . GLU A 1 419 ? 10.529 13.332 -10.679 1.00 59.37 419 GLU A O 1
ATOM 3309 N N . LYS A 1 420 ? 9.238 12.012 -9.372 1.00 58.31 420 LYS A N 1
ATOM 3310 C CA . LYS A 1 420 ? 10.186 11.921 -8.256 1.00 57.45 420 LYS A CA 1
ATOM 3311 C C . LYS A 1 420 ? 11.402 11.058 -8.613 1.00 57.63 420 LYS A C 1
ATOM 3312 O O . LYS A 1 420 ? 12.528 11.375 -8.222 1.00 57.73 420 LYS A O 1
ATOM 3318 N N . LEU A 1 421 ? 11.165 9.975 -9.351 1.00 57.57 421 LEU A N 1
ATOM 3319 C CA . LEU A 1 421 ? 12.234 9.089 -9.816 1.00 57.47 421 LEU A CA 1
ATOM 3320 C C . LEU A 1 421 ? 13.151 9.832 -10.786 1.00 57.60 421 LEU A C 1
ATOM 3321 O O . LEU A 1 421 ? 14.374 9.708 -10.714 1.00 57.29 421 LEU A O 1
ATOM 3326 N N . GLN A 1 422 ? 12.542 10.603 -11.685 1.00 58.04 422 GLN A N 1
ATOM 3327 C CA . GLN A 1 422 ? 13.262 11.430 -12.648 1.00 58.52 422 GLN A CA 1
ATOM 3328 C C . GLN A 1 422 ? 14.164 12.444 -11.935 1.00 58.48 422 GLN A C 1
ATOM 3329 O O . GLN A 1 422 ? 15.309 12.658 -12.338 1.00 58.58 422 GLN A O 1
ATOM 3335 N N . TYR A 1 423 ? 13.637 13.054 -10.875 1.00 58.17 423 TYR A N 1
ATOM 3336 C CA . TYR A 1 423 ? 14.406 13.954 -10.021 1.00 58.30 423 TYR A CA 1
ATOM 3337 C C . TYR A 1 423 ? 15.567 13.230 -9.333 1.00 58.08 423 TYR A C 1
ATOM 3338 O O . TYR A 1 423 ? 16.689 13.733 -9.309 1.00 58.34 423 TYR A O 1
ATOM 3347 N N . LEU A 1 424 ? 15.281 12.053 -8.777 1.00 57.08 424 LEU A N 1
ATOM 3348 C CA . LEU A 1 424 ? 16.286 11.215 -8.125 1.00 56.26 424 LEU A CA 1
ATOM 3349 C C . LEU A 1 424 ? 17.409 10.799 -9.076 1.00 56.24 424 LEU A C 1
ATOM 3350 O O . LEU A 1 424 ? 18.590 10.935 -8.741 1.00 55.66 424 LEU A O 1
ATOM 3355 N N . LYS A 1 425 ? 17.036 10.305 -10.258 1.00 55.96 425 LYS A N 1
ATOM 3356 C CA . LYS A 1 425 ? 18.010 9.951 -11.291 1.00 56.03 425 LYS A CA 1
ATOM 3357 C C . LYS A 1 425 ? 18.878 11.158 -11.639 1.00 56.56 425 LYS A C 1
ATOM 3358 O O . LYS A 1 425 ? 20.098 11.033 -11.770 1.00 57.52 425 LYS A O 1
ATOM 3364 N N . SER A 1 426 ? 18.242 12.321 -11.763 1.00 56.13 426 SER A N 1
ATOM 3365 C CA . SER A 1 426 ? 18.932 13.570 -12.064 1.00 56.12 426 SER A CA 1
ATOM 3366 C C . SER A 1 426 ? 19.869 13.998 -10.939 1.00 56.50 426 SER A C 1
ATOM 3367 O O . SER A 1 426 ? 20.965 14.493 -11.195 1.00 56.92 426 SER A O 1
ATOM 3370 N N . PHE A 1 427 ? 19.428 13.808 -9.697 1.00 56.72 427 PHE A N 1
ATOM 3371 C CA . PHE A 1 427 ? 20.195 14.204 -8.519 1.00 56.22 427 PHE A CA 1
ATOM 3372 C C . PHE A 1 427 ? 21.428 13.330 -8.369 1.00 57.44 427 PHE A C 1
ATOM 3373 O O . PHE A 1 427 ? 22.527 13.835 -8.138 1.00 57.95 427 PHE A O 1
ATOM 3381 N N . SER A 1 428 ? 21.238 12.019 -8.510 1.00 58.14 428 SER A N 1
ATOM 3382 C CA . SER A 1 428 ? 22.334 11.062 -8.435 1.00 57.61 428 SER A CA 1
ATOM 3383 C C . SER A 1 428 ? 23.387 11.366 -9.492 1.00 57.40 428 SER A C 1
ATOM 3384 O O . SER A 1 428 ? 24.583 11.331 -9.208 1.00 58.27 428 SER A O 1
ATOM 3387 N N . ARG A 1 429 ? 22.932 11.684 -10.701 1.00 57.14 429 ARG A N 1
ATOM 3388 C CA . ARG A 1 429 ? 23.824 12.005 -11.809 1.00 57.03 429 ARG A CA 1
ATOM 3389 C C . ARG A 1 429 ? 24.658 13.249 -11.498 1.00 56.55 429 ARG A C 1
ATOM 3390 O O . ARG A 1 429 ? 25.840 13.319 -11.839 1.00 56.94 429 ARG A O 1
ATOM 3398 N N . TRP A 1 430 ? 24.031 14.216 -10.836 1.00 55.89 430 TRP A N 1
ATOM 3399 C CA . TRP A 1 430 ? 24.666 15.479 -10.484 1.00 55.37 430 TRP A CA 1
ATOM 3400 C C . TRP A 1 430 ? 25.781 15.265 -9.461 1.00 55.79 430 TRP A C 1
ATOM 3401 O O . TRP A 1 430 ? 26.902 15.749 -9.646 1.00 56.46 430 TRP A O 1
ATOM 3412 N N . ILE A 1 431 ? 25.466 14.527 -8.399 1.00 55.62 431 ILE A N 1
ATOM 3413 C CA . ILE A 1 431 ? 26.441 14.147 -7.380 1.00 55.07 431 ILE A CA 1
ATOM 3414 C C . ILE A 1 431 ? 27.555 13.285 -7.983 1.00 55.82 431 ILE A C 1
ATOM 3415 O O . ILE A 1 431 ? 28.736 13.494 -7.683 1.00 55.85 431 ILE A O 1
ATOM 3420 N N . ASP A 1 432 ? 27.169 12.333 -8.838 1.00 55.40 432 ASP A N 1
ATOM 3421 C CA . ASP A 1 432 ? 28.106 11.411 -9.471 1.00 55.45 432 ASP A CA 1
ATOM 3422 C C . ASP A 1 432 ? 29.233 12.159 -10.177 1.00 56.40 432 ASP A C 1
ATOM 3423 O O . ASP A 1 432 ? 30.395 12.043 -9.789 1.00 57.39 432 ASP A O 1
ATOM 3428 N N . TYR A 1 433 ? 28.888 12.942 -11.194 1.00 56.45 433 TYR A N 1
ATOM 3429 C CA . TYR A 1 433 ? 29.885 13.691 -11.953 1.00 56.11 433 TYR A CA 1
ATOM 3430 C C . TYR A 1 433 ? 30.596 14.742 -11.105 1.00 56.38 433 TYR A C 1
ATOM 3431 O O . TYR A 1 433 ? 31.755 15.058 -11.358 1.00 56.77 433 TYR A O 1
ATOM 3440 N N . GLY A 1 434 ? 29.905 15.259 -10.088 1.00 56.72 434 GLY A N 1
ATOM 3441 C CA . GLY A 1 434 ? 30.491 16.215 -9.145 1.00 57.02 434 GLY A CA 1
ATOM 3442 C C . GLY A 1 434 ? 31.655 15.640 -8.354 1.00 58.36 434 GLY A C 1
ATOM 3443 O O . GLY A 1 434 ? 32.616 16.349 -8.043 1.00 59.44 434 GLY A O 1
ATOM 3444 N N . CYS A 1 435 ? 31.572 14.350 -8.037 1.00 58.18 435 CYS A N 1
ATOM 3445 C CA . CYS A 1 435 ? 32.612 13.661 -7.277 1.00 57.51 435 CYS A CA 1
ATOM 3446 C C . CYS A 1 435 ? 33.801 13.218 -8.129 1.00 57.04 435 CYS A C 1
ATOM 3447 O O . CYS A 1 435 ? 34.870 12.938 -7.595 1.00 57.72 435 CYS A O 1
ATOM 3450 N N . ARG A 1 436 ? 33.617 13.152 -9.445 1.00 56.01 436 ARG A N 1
ATOM 3451 C CA . ARG A 1 436 ? 34.656 12.649 -10.350 1.00 55.54 436 ARG A CA 1
ATOM 3452 C C . ARG A 1 436 ? 35.861 13.584 -10.470 1.00 55.67 436 ARG A C 1
ATOM 3453 O O . ARG A 1 436 ? 35.718 14.789 -10.281 1.00 56.72 436 ARG A O 1
ATOM 3461 N N . PRO A 1 437 ? 37.052 13.029 -10.788 1.00 55.61 437 PRO A N 1
ATOM 3462 C CA . PRO A 1 437 ? 38.276 13.827 -10.855 1.00 55.40 437 PRO A CA 1
ATOM 3463 C C . PRO A 1 437 ? 38.141 15.040 -11.773 1.00 56.10 437 PRO A C 1
ATOM 3464 O O . PRO A 1 437 ? 37.949 14.893 -12.986 1.00 56.17 437 PRO A O 1
ATOM 3468 N N . ALA A 1 438 ? 38.239 16.225 -11.176 1.00 56.60 438 ALA A N 1
ATOM 3469 C CA . ALA A 1 438 ? 38.078 17.487 -11.889 1.00 57.23 438 ALA A CA 1
ATOM 3470 C C . ALA A 1 438 ? 39.381 17.948 -12.539 1.00 57.65 438 ALA A C 1
ATOM 3471 O O . ALA A 1 438 ? 40.460 17.728 -11.984 1.00 58.05 438 ALA A O 1
ATOM 3473 N N . PRO A 1 439 ? 39.286 18.589 -13.721 1.00 57.73 439 PRO A N 1
ATOM 3474 C CA . PRO A 1 439 ? 40.486 19.056 -14.417 1.00 58.19 439 PRO A CA 1
ATOM 3475 C C . PRO A 1 439 ? 41.099 20.315 -13.793 1.00 59.16 439 PRO A C 1
ATOM 3476 O O . PRO A 1 439 ? 40.418 21.048 -13.067 1.00 59.93 439 PRO A O 1
ATOM 3480 N N . GLY A 1 440 ? 42.381 20.542 -14.077 1.00 59.27 440 GLY A N 1
ATOM 3481 C CA . GLY A 1 440 ? 43.083 21.761 -13.676 1.00 58.68 440 GLY A CA 1
ATOM 3482 C C . GLY A 1 440 ? 42.956 22.124 -12.212 1.00 58.63 440 GLY A C 1
ATOM 3483 O O . GLY A 1 440 ? 43.175 21.288 -11.334 1.00 59.57 440 GLY A O 1
ATOM 3484 N N . LEU A 1 441 ? 42.600 23.380 -11.959 1.00 58.07 441 LEU A N 1
ATOM 3485 C CA . LEU A 1 441 ? 42.433 23.884 -10.599 1.00 58.22 441 LEU A CA 1
ATOM 3486 C C . LEU A 1 441 ? 40.958 23.909 -10.212 1.00 58.89 441 LEU A C 1
ATOM 3487 O O . LEU A 1 441 ? 40.594 24.400 -9.140 1.00 59.57 441 LEU A O 1
ATOM 3492 N N . ALA A 1 442 ? 40.118 23.357 -11.084 1.00 58.82 442 ALA A N 1
ATOM 3493 C CA . ALA A 1 442 ? 38.663 23.436 -10.945 1.00 59.32 442 ALA A CA 1
ATOM 3494 C C . ALA A 1 442 ? 38.062 22.374 -10.025 1.00 60.13 442 ALA A C 1
ATOM 3495 O O . ALA A 1 442 ? 38.762 21.772 -9.202 1.00 58.77 442 ALA A O 1
ATOM 3497 N N . GLY A 1 443 ? 36.747 22.185 -10.175 1.00 61.89 443 GLY A N 1
ATOM 3498 C CA . GLY A 1 443 ? 35.988 21.092 -9.562 1.00 60.91 443 GLY A CA 1
ATOM 3499 C C . GLY A 1 443 ? 36.240 20.929 -8.086 1.00 60.55 443 GLY A C 1
ATOM 3500 O O . GLY A 1 443 ? 36.681 21.869 -7.418 1.00 61.04 443 GLY A O 1
ATOM 3501 N N . SER A 1 444 ? 35.968 19.729 -7.581 1.00 59.87 444 SER A N 1
ATOM 3502 C CA . SER A 1 444 ? 36.162 19.435 -6.163 1.00 58.92 444 SER A CA 1
ATOM 3503 C C . SER A 1 444 ? 37.325 18.489 -5.897 1.00 58.13 444 SER A C 1
ATOM 3504 O O . SER A 1 444 ? 38.267 18.850 -5.192 1.00 58.71 444 SER A O 1
ATOM 3507 N N . PHE A 1 445 ? 37.266 17.290 -6.469 1.00 57.45 445 PHE A N 1
ATOM 3508 C CA . PHE A 1 445 ? 38.209 16.232 -6.110 1.00 57.42 445 PHE A CA 1
ATOM 3509 C C . PHE A 1 445 ? 39.128 15.810 -7.258 1.00 57.40 445 PHE A C 1
ATOM 3510 O O . PHE A 1 445 ? 38.749 15.899 -8.429 1.00 58.53 445 PHE A O 1
ATOM 3518 N N . LYS A 1 446 ? 40.337 15.367 -6.911 1.00 56.55 446 LYS A N 1
ATOM 3519 C CA . LYS A 1 446 ? 41.381 15.086 -7.902 1.00 57.09 446 LYS A CA 1
ATOM 3520 C C . LYS A 1 446 ? 41.788 13.610 -7.932 1.00 57.36 446 LYS A C 1
ATOM 3521 O O . LYS A 1 446 ? 41.480 12.861 -7.009 1.00 57.86 446 LYS A O 1
ATOM 3527 N N . VAL A 1 447 ? 42.480 13.204 -8.997 1.00 57.69 447 VAL A N 1
ATOM 3528 C CA . VAL A 1 447 ? 42.930 11.814 -9.169 1.00 57.58 447 VAL A CA 1
ATOM 3529 C C . VAL A 1 447 ? 43.898 11.324 -8.100 1.00 58.00 447 VAL A C 1
ATOM 3530 O O . VAL A 1 447 ? 43.926 10.133 -7.801 1.00 58.79 447 VAL A O 1
ATOM 3534 N N . ASP A 1 448 ? 44.689 12.231 -7.535 1.00 58.43 448 ASP A N 1
ATOM 3535 C CA . ASP A 1 448 ? 45.685 11.862 -6.530 1.00 59.13 448 ASP A CA 1
ATOM 3536 C C . ASP A 1 448 ? 45.178 12.011 -5.095 1.00 59.50 448 ASP A C 1
ATOM 3537 O O . ASP A 1 448 ? 45.911 11.742 -4.143 1.00 60.29 448 ASP A O 1
ATOM 3542 N N . GLY A 1 449 ? 43.925 12.435 -4.948 1.00 59.58 449 GLY A N 1
ATOM 3543 C CA . GLY A 1 449 ? 43.307 12.603 -3.634 1.00 59.55 449 GLY A CA 1
ATOM 3544 C C . GLY A 1 449 ? 43.229 14.041 -3.148 1.00 59.36 449 GLY A C 1
ATOM 3545 O O . GLY A 1 449 ? 42.789 14.296 -2.026 1.00 59.47 449 GLY A O 1
ATOM 3546 N N . GLY A 1 450 ? 43.662 14.980 -3.986 1.00 58.68 450 GLY A N 1
ATOM 3547 C CA . GLY A 1 450 ? 43.598 16.400 -3.655 1.00 58.44 450 GLY A CA 1
ATOM 3548 C C . GLY A 1 450 ? 42.170 16.907 -3.693 1.00 59.06 450 GLY A C 1
ATOM 3549 O O . GLY A 1 450 ? 41.336 16.378 -4.436 1.00 59.73 450 GLY A O 1
ATOM 3550 N N . ALA A 1 451 ? 41.889 17.925 -2.883 1.00 58.57 451 ALA A N 1
ATOM 3551 C CA . ALA A 1 451 ? 40.558 18.518 -2.817 1.00 57.62 451 ALA A CA 1
ATOM 3552 C C . ALA A 1 451 ? 40.647 20.037 -2.950 1.00 57.36 451 ALA A C 1
ATOM 3553 O O . ALA A 1 451 ? 41.243 20.710 -2.104 1.00 57.79 451 ALA A O 1
ATOM 3555 N N . PHE A 1 452 ? 40.040 20.568 -4.009 1.00 56.50 452 PHE A N 1
ATOM 3556 C CA . PHE A 1 452 ? 40.288 21.945 -4.429 1.00 56.18 452 PHE A CA 1
ATOM 3557 C C . PHE A 1 452 ? 39.166 22.948 -4.168 1.00 56.60 452 PHE A C 1
ATOM 3558 O O . PHE A 1 452 ? 37.990 22.682 -4.421 1.00 56.59 452 PHE A O 1
ATOM 3566 N N . HIS A 1 453 ? 39.568 24.107 -3.657 1.00 57.58 453 HIS A N 1
ATOM 3567 C CA . HIS A 1 453 ? 38.720 25.290 -3.544 1.00 58.63 453 HIS A CA 1
ATOM 3568 C C . HIS A 1 453 ? 39.645 26.509 -3.513 1.00 59.02 453 HIS A C 1
ATOM 3569 O O . HIS A 1 453 ? 40.751 26.432 -2.969 1.00 59.47 453 HIS A O 1
ATOM 3576 N N . HIS A 1 454 ? 39.196 27.622 -4.095 1.00 58.46 454 HIS A N 1
ATOM 3577 C CA . HIS A 1 454 ? 40.057 28.791 -4.347 1.00 58.21 454 HIS A CA 1
ATOM 3578 C C . HIS A 1 454 ? 41.292 28.428 -5.184 1.00 58.38 454 HIS A C 1
ATOM 3579 O O . HIS A 1 454 ? 42.361 29.027 -5.033 1.00 59.04 454 HIS A O 1
ATOM 3586 N N . ARG A 1 455 ? 41.127 27.432 -6.056 1.00 58.31 455 ARG A N 1
ATOM 3587 C CA . ARG A 1 455 ? 42.136 27.037 -7.055 1.00 57.93 455 ARG A CA 1
ATOM 3588 C C . ARG A 1 455 ? 43.426 26.426 -6.484 1.00 57.52 455 ARG A C 1
ATOM 3589 O O . ARG A 1 455 ? 44.486 26.488 -7.114 1.00 58.45 455 ARG A O 1
ATOM 3597 N N . ASN A 1 456 ? 43.322 25.839 -5.294 1.00 56.43 456 ASN A N 1
ATOM 3598 C CA . ASN A 1 456 ? 44.393 25.024 -4.711 1.00 56.19 456 ASN A CA 1
ATOM 3599 C C . ASN A 1 456 ? 43.798 23.995 -3.754 1.00 56.34 456 ASN A C 1
ATOM 3600 O O . ASN A 1 456 ? 42.594 24.004 -3.492 1.00 57.06 456 ASN A O 1
ATOM 3605 N N . ASN A 1 457 ? 44.644 23.102 -3.252 1.00 56.18 457 ASN A N 1
ATOM 3606 C CA . ASN A 1 457 ? 44.260 22.142 -2.228 1.00 56.54 457 ASN A CA 1
ATOM 3607 C C . ASN A 1 457 ? 43.961 22.878 -0.919 1.00 57.14 457 ASN A C 1
ATOM 3608 O O . ASN A 1 457 ? 44.853 23.483 -0.315 1.00 58.50 457 ASN A O 1
ATOM 3613 N N . TYR A 1 458 ? 42.700 22.837 -0.496 1.00 56.79 458 TYR A N 1
ATOM 3614 C CA . TYR A 1 458 ? 42.245 23.628 0.644 1.00 56.19 458 TYR A CA 1
ATOM 3615 C C . TYR A 1 458 ? 41.449 22.771 1.634 1.00 55.74 458 TYR A C 1
ATOM 3616 O O . TYR A 1 458 ? 40.217 22.740 1.575 1.00 55.14 458 TYR A O 1
ATOM 3625 N N . PRO A 1 459 ? 42.153 22.074 2.549 1.00 55.27 459 PRO A N 1
ATOM 3626 C CA . PRO A 1 459 ? 41.505 21.196 3.526 1.00 56.08 459 PRO A CA 1
ATOM 3627 C C . PRO A 1 459 ? 40.316 21.834 4.256 1.00 57.07 459 PRO A C 1
ATOM 3628 O O . PRO A 1 459 ? 39.249 21.225 4.322 1.00 57.30 459 PRO A O 1
ATOM 3632 N N . ALA A 1 460 ? 40.496 23.053 4.769 1.00 58.43 460 ALA A N 1
ATOM 3633 C CA . ALA A 1 460 ? 39.444 23.769 5.508 1.00 59.35 460 ALA A CA 1
ATOM 3634 C C . ALA A 1 460 ? 38.117 23.870 4.750 1.00 59.50 460 ALA A C 1
ATOM 3635 O O . ALA A 1 460 ? 37.049 23.810 5.359 1.00 60.69 460 ALA A O 1
ATOM 3637 N N . TYR A 1 461 ? 38.192 24.024 3.431 1.00 59.19 461 TYR A N 1
ATOM 3638 C CA . TYR A 1 461 ? 37.004 24.044 2.588 1.00 59.61 461 TYR A CA 1
ATOM 3639 C C . TYR A 1 461 ? 36.562 22.636 2.203 1.00 59.89 461 TYR A C 1
ATOM 3640 O O . TYR A 1 461 ? 35.362 22.355 2.111 1.00 60.40 461 TYR A O 1
ATOM 3649 N N . ALA A 1 462 ? 37.544 21.764 1.974 1.00 60.00 462 ALA A N 1
ATOM 3650 C CA . ALA A 1 462 ? 37.304 20.373 1.585 1.00 59.20 462 ALA A CA 1
ATOM 3651 C C . ALA A 1 462 ? 36.440 19.670 2.620 1.00 58.94 462 ALA A C 1
ATOM 3652 O O . ALA A 1 462 ? 35.482 18.980 2.282 1.00 58.76 462 ALA A O 1
ATOM 3654 N N . VAL A 1 463 ? 36.799 19.876 3.883 1.00 58.97 463 VAL A N 1
ATOM 3655 C CA . VAL A 1 463 ? 36.079 19.360 5.038 1.00 58.22 463 VAL A CA 1
ATOM 3656 C C . VAL A 1 463 ? 34.567 19.633 4.962 1.00 58.68 463 VAL A C 1
ATOM 3657 O O . VAL A 1 463 ? 33.761 18.754 5.252 1.00 59.91 463 VAL A O 1
ATOM 3661 N N . GLY A 1 464 ? 34.191 20.837 4.544 1.00 58.27 464 GLY A N 1
ATOM 3662 C CA . GLY A 1 464 ? 32.784 21.206 4.443 1.00 57.98 464 GLY A CA 1
ATOM 3663 C C . GLY A 1 464 ? 32.126 20.556 3.245 1.00 58.18 464 GLY A C 1
ATOM 3664 O O . GLY A 1 464 ? 30.996 20.069 3.331 1.00 58.77 464 GLY A O 1
ATOM 3665 N N . GLY A 1 465 ? 32.840 20.551 2.123 1.00 58.23 465 GLY A N 1
ATOM 3666 C CA . GLY A 1 465 ? 32.353 19.926 0.898 1.00 57.53 465 GLY A CA 1
ATOM 3667 C C . GLY A 1 465 ? 32.196 18.427 1.051 1.00 57.40 465 GLY A C 1
ATOM 3668 O O . GLY A 1 465 ? 31.266 17.834 0.512 1.00 57.42 465 GLY A O 1
ATOM 3669 N N . LEU A 1 466 ? 33.106 17.812 1.799 1.00 57.60 466 LEU A N 1
ATOM 3670 C CA . LEU A 1 466 ? 33.046 16.376 2.037 1.00 58.07 466 LEU A CA 1
ATOM 3671 C C . LEU A 1 466 ? 31.772 15.972 2.776 1.00 59.33 466 LEU A C 1
ATOM 3672 O O . LEU A 1 466 ? 31.187 14.945 2.457 1.00 60.18 466 LEU A O 1
ATOM 3677 N N . ASP A 1 467 ? 31.327 16.796 3.727 1.00 60.16 467 ASP A N 1
ATOM 3678 C CA . ASP A 1 467 ? 30.036 16.595 4.392 1.00 60.02 467 ASP A CA 1
ATOM 3679 C C . ASP A 1 467 ? 28.941 16.253 3.389 1.00 59.53 467 ASP A C 1
ATOM 3680 O O . ASP A 1 467 ? 28.214 15.277 3.562 1.00 59.69 467 ASP A O 1
ATOM 3685 N N . GLY A 1 468 ? 28.837 17.057 2.336 1.00 58.67 468 GLY A N 1
ATOM 3686 C CA . GLY A 1 468 ? 27.816 16.860 1.318 1.00 58.24 468 GLY A CA 1
ATOM 3687 C C . GLY A 1 468 ? 28.041 15.619 0.486 1.00 57.92 468 GLY A C 1
ATOM 3688 O O . GLY A 1 468 ? 27.166 14.752 0.410 1.00 58.11 468 GLY A O 1
ATOM 3689 N N . ALA A 1 469 ? 29.217 15.536 -0.135 1.00 57.90 469 ALA A N 1
ATOM 3690 C CA . ALA A 1 469 ? 29.567 14.409 -0.998 1.00 57.83 469 ALA A CA 1
ATOM 3691 C C . ALA A 1 469 ? 29.445 13.090 -0.247 1.00 57.95 469 ALA A C 1
ATOM 3692 O O . ALA A 1 469 ? 28.793 12.158 -0.717 1.00 58.54 469 ALA A O 1
ATOM 3694 N N . THR A 1 470 ? 30.048 13.043 0.937 1.00 56.98 470 THR A N 1
ATOM 3695 C CA . THR A 1 470 ? 30.048 11.859 1.778 1.00 56.86 470 THR A CA 1
ATOM 3696 C C . THR A 1 470 ? 28.617 11.417 2.118 1.00 57.01 470 THR A C 1
ATOM 3697 O O . THR A 1 470 ? 28.269 10.248 1.933 1.00 57.61 470 THR A O 1
ATOM 3701 N N . ASN A 1 471 ? 27.784 12.362 2.555 1.00 56.98 471 ASN A N 1
ATOM 3702 C CA . ASN A 1 471 ? 26.401 12.062 2.941 1.00 57.39 471 ASN A CA 1
ATOM 3703 C C . ASN A 1 471 ? 25.518 11.608 1.777 1.00 58.08 471 ASN A C 1
ATOM 3704 O O . ASN A 1 471 ? 24.681 10.723 1.937 1.00 58.47 471 ASN A O 1
ATOM 3717 N N . ILE A 1 473 ? 26.653 10.211 -1.138 1.00 57.67 473 ILE A N 1
ATOM 3718 C CA . ILE A 1 473 ? 27.167 8.900 -1.550 1.00 56.53 473 ILE A CA 1
ATOM 3719 C C . ILE A 1 473 ? 26.480 7.803 -0.741 1.00 55.77 473 ILE A C 1
ATOM 3720 O O . ILE A 1 473 ? 25.943 6.857 -1.310 1.00 56.10 473 ILE A O 1
ATOM 3725 N N . TYR A 1 474 ? 26.499 7.942 0.583 1.00 55.30 474 TYR A N 1
ATOM 3726 C CA . TYR A 1 474 ? 25.872 6.964 1.468 1.00 55.56 474 TYR A CA 1
ATOM 3727 C C . TYR A 1 474 ? 24.378 6.853 1.210 1.00 56.39 474 TYR A C 1
ATOM 3728 O O . TYR A 1 474 ? 23.839 5.748 1.112 1.00 56.75 474 TYR A O 1
ATOM 3737 N N . LEU A 1 475 ? 23.716 8.002 1.109 1.00 56.99 475 LEU A N 1
ATOM 3738 C CA . LEU A 1 475 ? 22.273 8.044 0.916 1.00 57.51 475 LEU A CA 1
ATOM 3739 C C . LEU A 1 475 ? 21.841 7.212 -0.291 1.00 57.82 475 LEU A C 1
ATOM 3740 O O . LEU A 1 475 ? 20.879 6.454 -0.211 1.00 58.25 475 LEU A O 1
ATOM 3745 N N . PHE A 1 476 ? 22.579 7.341 -1.391 1.00 57.58 476 PHE A N 1
ATOM 3746 C CA . PHE A 1 476 ? 22.253 6.647 -2.628 1.00 57.52 476 PHE A CA 1
ATOM 3747 C C . PHE A 1 476 ? 22.900 5.272 -2.750 1.00 57.40 476 PHE A C 1
ATOM 3748 O O . PHE A 1 476 ? 22.604 4.532 -3.688 1.00 58.22 476 PHE A O 1
ATOM 3756 N N . SER A 1 477 ? 23.757 4.925 -1.792 1.00 57.03 477 SER A N 1
ATOM 3757 C CA . SER A 1 477 ? 24.554 3.697 -1.855 1.00 57.01 477 SER A CA 1
ATOM 3758 C C . SER A 1 477 ? 23.735 2.402 -1.856 1.00 57.17 477 SER A C 1
ATOM 3759 O O . SER A 1 477 ? 22.621 2.360 -1.325 1.00 56.17 477 SER A O 1
ATOM 3762 N N . ARG A 1 478 ? 24.314 1.354 -2.452 1.00 58.00 478 ARG A N 1
ATOM 3763 C CA . ARG A 1 478 ? 23.728 0.006 -2.490 1.00 58.85 478 ARG A CA 1
ATOM 3764 C C . ARG A 1 478 ? 22.271 0.042 -2.954 1.00 58.40 478 ARG A C 1
ATOM 3765 O O . ARG A 1 478 ? 21.371 -0.486 -2.296 1.00 58.58 478 ARG A O 1
ATOM 3773 N N . THR A 1 479 ? 22.072 0.673 -4.108 1.00 57.69 479 THR A N 1
ATOM 3774 C CA . THR A 1 479 ? 20.761 0.985 -4.651 1.00 57.00 479 THR A CA 1
ATOM 3775 C C . THR A 1 479 ? 20.925 1.195 -6.157 1.00 57.22 479 THR A C 1
ATOM 3776 O O . THR A 1 479 ? 22.025 1.509 -6.623 1.00 56.85 479 THR A O 1
ATOM 3780 N N . SER A 1 480 ? 19.847 0.994 -6.916 1.00 57.49 480 SER A N 1
ATOM 3781 C CA . SER A 1 480 ? 19.862 1.211 -8.366 1.00 57.89 480 SER A CA 1
ATOM 3782 C C . SER A 1 480 ? 20.262 2.645 -8.726 1.00 58.44 480 SER A C 1
ATOM 3783 O O . SER A 1 480 ? 20.657 2.918 -9.860 1.00 59.26 480 SER A O 1
ATOM 3786 N N . LEU A 1 481 ? 20.154 3.546 -7.750 1.00 57.82 481 LEU A N 1
ATOM 3787 C CA . LEU A 1 481 ? 20.462 4.961 -7.931 1.00 57.47 481 LEU A CA 1
ATOM 3788 C C . LEU A 1 481 ? 21.847 5.332 -7.395 1.00 57.53 481 LEU A C 1
ATOM 3789 O O . LEU A 1 481 ? 22.186 6.513 -7.304 1.00 57.57 481 LEU A O 1
ATOM 3794 N N . ALA A 1 482 ? 22.641 4.326 -7.037 1.00 57.45 482 ALA A N 1
ATOM 3795 C CA . ALA A 1 482 ? 23.990 4.548 -6.512 1.00 56.63 482 ALA A CA 1
ATOM 3796 C C . ALA A 1 482 ? 24.879 5.250 -7.531 1.00 56.62 482 ALA A C 1
ATOM 3797 O O . ALA A 1 482 ? 24.724 5.051 -8.737 1.00 57.24 482 ALA A O 1
ATOM 3799 N N . VAL A 1 483 ? 25.801 6.076 -7.042 1.00 56.70 483 VAL A N 1
ATOM 3800 C CA . VAL A 1 483 ? 26.760 6.758 -7.913 1.00 56.41 483 VAL A CA 1
ATOM 3801 C C . VAL A 1 483 ? 27.788 5.758 -8.437 1.00 56.89 483 VAL A C 1
ATOM 3802 O O . VAL A 1 483 ? 28.003 4.707 -7.831 1.00 57.38 483 VAL A O 1
ATOM 3806 N N . SER A 1 484 ? 28.415 6.090 -9.562 1.00 57.42 484 SER A N 1
ATOM 3807 C CA . SER A 1 484 ? 29.403 5.220 -10.198 1.00 58.05 484 SER A CA 1
ATOM 3808 C C . SER A 1 484 ? 30.571 4.880 -9.276 1.00 58.44 484 SER A C 1
ATOM 3809 O O . SER A 1 484 ? 30.842 5.597 -8.310 1.00 58.41 484 SER A O 1
ATOM 3812 N N . GLU A 1 485 ? 31.260 3.784 -9.590 1.00 59.23 485 GLU A N 1
ATOM 3813 C CA . GLU A 1 485 ? 32.445 3.363 -8.852 1.00 59.54 485 GLU A CA 1
ATOM 3814 C C . GLU A 1 485 ? 33.500 4.467 -8.839 1.00 59.18 485 GLU A C 1
ATOM 3815 O O . GLU A 1 485 ? 34.156 4.699 -7.820 1.00 59.02 485 GLU A O 1
ATOM 3821 N N . LEU A 1 486 ? 33.647 5.142 -9.978 1.00 58.63 486 LEU A N 1
ATOM 3822 C CA . LEU A 1 486 ? 34.618 6.216 -10.142 1.00 57.95 486 LEU A CA 1
ATOM 3823 C C . LEU A 1 486 ? 34.398 7.321 -9.115 1.00 57.75 486 LEU A C 1
ATOM 3824 O O . LEU A 1 486 ? 35.343 7.753 -8.447 1.00 57.92 486 LEU A O 1
ATOM 3829 N N . ALA A 1 487 ? 33.146 7.758 -8.989 1.00 56.94 487 ALA A N 1
ATOM 3830 C CA . ALA A 1 487 ? 32.774 8.822 -8.063 1.00 56.07 487 ALA A CA 1
ATOM 3831 C C . ALA A 1 487 ? 33.038 8.417 -6.616 1.00 55.54 487 ALA A C 1
ATOM 3832 O O . ALA A 1 487 ? 33.648 9.161 -5.846 1.00 55.40 487 ALA A O 1
ATOM 3834 N N . HIS A 1 488 ? 32.579 7.222 -6.268 1.00 55.86 488 HIS A N 1
ATOM 3835 C CA . HIS A 1 488 ? 32.728 6.661 -4.931 1.00 55.90 488 HIS A CA 1
ATOM 3836 C C . HIS A 1 488 ? 34.204 6.483 -4.543 1.00 56.98 488 HIS A C 1
ATOM 3837 O O . HIS A 1 488 ? 34.606 6.894 -3.455 1.00 57.55 488 HIS A O 1
ATOM 3844 N N . ARG A 1 489 ? 35.004 5.891 -5.431 1.00 57.29 489 ARG A N 1
ATOM 3845 C CA . ARG A 1 489 ? 36.432 5.682 -5.167 1.00 58.81 489 ARG A CA 1
ATOM 3846 C C . ARG A 1 489 ? 37.239 6.990 -5.056 1.00 58.29 489 ARG A C 1
ATOM 3847 O O . ARG A 1 489 ? 38.152 7.092 -4.225 1.00 57.87 489 ARG A O 1
ATOM 3855 N N . THR A 1 490 ? 36.900 7.981 -5.882 1.00 57.20 490 THR A N 1
ATOM 3856 C CA . THR A 1 490 ? 37.586 9.277 -5.846 1.00 57.32 490 THR A CA 1
ATOM 3857 C C . THR A 1 490 ? 37.513 9.920 -4.456 1.00 57.74 490 THR A C 1
ATOM 3858 O O . THR A 1 490 ? 38.541 10.299 -3.891 1.00 58.02 490 THR A O 1
ATOM 3862 N N . VAL A 1 491 ? 36.298 10.023 -3.918 1.00 57.55 491 VAL A N 1
ATOM 3863 C CA . VAL A 1 491 ? 36.059 10.588 -2.587 1.00 56.91 491 VAL A CA 1
ATOM 3864 C C . VAL A 1 491 ? 36.762 9.758 -1.511 1.00 56.57 491 VAL A C 1
ATOM 3865 O O . VAL A 1 491 ? 37.397 10.311 -0.609 1.00 57.33 491 VAL A O 1
ATOM 3869 N N . LYS A 1 492 ? 36.655 8.434 -1.621 1.00 55.77 492 LYS A N 1
ATOM 3870 C CA . LYS A 1 492 ? 37.354 7.524 -0.715 1.00 54.66 492 LYS A CA 1
ATOM 3871 C C . LYS A 1 492 ? 38.855 7.793 -0.689 1.00 54.98 492 LYS A C 1
ATOM 3872 O O . LYS A 1 492 ? 39.455 7.858 0.385 1.00 54.68 492 LYS A O 1
ATOM 3878 N N . ASP A 1 493 ? 39.446 7.959 -1.874 1.00 55.68 493 ASP A N 1
ATOM 3879 C CA . ASP A 1 493 ? 40.879 8.240 -2.009 1.00 55.93 493 ASP A CA 1
ATOM 3880 C C . ASP A 1 493 ? 41.261 9.611 -1.464 1.00 55.30 493 ASP A C 1
ATOM 3881 O O . ASP A 1 493 ? 42.361 9.778 -0.939 1.00 55.58 493 ASP A O 1
ATOM 3886 N N . VAL A 1 494 ? 40.355 10.579 -1.597 1.00 54.55 494 VAL A N 1
ATOM 3887 C CA . VAL A 1 494 ? 40.544 11.916 -1.026 1.00 54.20 494 VAL A CA 1
ATOM 3888 C C . VAL A 1 494 ? 40.618 11.830 0.497 1.00 54.35 494 VAL A C 1
ATOM 3889 O O . VAL A 1 494 ? 41.496 12.432 1.121 1.00 54.86 494 VAL A O 1
ATOM 3893 N N . LEU A 1 495 ? 39.699 11.068 1.080 1.00 54.09 495 LEU A N 1
ATOM 3894 C CA . LEU A 1 495 ? 39.662 10.874 2.522 1.00 54.52 495 LEU A CA 1
ATOM 3895 C C . LEU A 1 495 ? 40.875 10.105 3.028 1.00 54.03 495 LEU A C 1
ATOM 3896 O O . LEU A 1 495 ? 41.415 10.417 4.089 1.00 53.85 495 LEU A O 1
ATOM 3901 N N . LEU A 1 496 ? 41.308 9.114 2.256 1.00 54.23 496 LEU A N 1
ATOM 3902 C CA . LEU A 1 496 ? 42.494 8.335 2.601 1.00 55.03 496 LEU A CA 1
ATOM 3903 C C . LEU A 1 496 ? 43.753 9.186 2.528 1.00 55.64 496 LEU A C 1
ATOM 3904 O O . LEU A 1 496 ? 44.669 9.013 3.335 1.00 56.18 496 LEU A O 1
ATOM 3909 N N . ALA A 1 497 ? 43.789 10.104 1.565 1.00 56.26 497 ALA A N 1
ATOM 3910 C CA . ALA A 1 497 ? 44.887 11.060 1.450 1.00 57.09 497 ALA A CA 1
ATOM 3911 C C . ALA A 1 497 ? 44.892 12.032 2.623 1.00 58.17 497 ALA A C 1
ATOM 3912 O O . ALA A 1 497 ? 45.949 12.299 3.193 1.00 59.14 497 ALA A O 1
ATOM 3922 N N . ARG A 1 499 ? 43.602 11.678 5.703 1.00 56.62 499 ARG A N 1
ATOM 3923 C CA . ARG A 1 499 ? 44.041 10.909 6.863 1.00 55.21 499 ARG A CA 1
ATOM 3924 C C . ARG A 1 499 ? 45.561 10.752 6.867 1.00 55.32 499 ARG A C 1
ATOM 3925 O O . ARG A 1 499 ? 46.180 10.633 7.923 1.00 55.15 499 ARG A O 1
ATOM 3933 N N . PHE A 1 500 ? 46.151 10.748 5.674 1.00 55.89 500 PHE A N 1
ATOM 3934 C CA . PHE A 1 500 ? 47.593 10.584 5.509 1.00 55.59 500 PHE A CA 1
ATOM 3935 C C . PHE A 1 500 ? 48.353 11.882 5.777 1.00 55.45 500 PHE A C 1
ATOM 3936 O O . PHE A 1 500 ? 49.337 11.875 6.519 1.00 54.75 500 PHE A O 1
ATOM 3944 N N . TYR A 1 501 ? 47.904 12.990 5.184 1.00 55.26 501 TYR A N 1
ATOM 3945 C CA . TYR A 1 501 ? 48.606 14.263 5.374 1.00 54.79 501 TYR A CA 1
ATOM 3946 C C . TYR A 1 501 ? 48.247 15.025 6.656 1.00 54.76 501 TYR A C 1
ATOM 3947 O O . TYR A 1 501 ? 49.021 15.865 7.107 1.00 55.72 501 TYR A O 1
ATOM 3956 N N . CYS A 1 502 ? 47.090 14.727 7.243 1.00 53.69 502 CYS A N 1
ATOM 3957 C CA . CYS A 1 502 ? 46.778 15.207 8.585 1.00 52.00 502 CYS A CA 1
ATOM 3958 C C . CYS A 1 502 ? 47.454 14.283 9.576 1.00 52.41 502 CYS A C 1
ATOM 3959 O O . CYS A 1 502 ? 47.701 13.123 9.265 1.00 53.02 502 CYS A O 1
ATOM 3962 N N . ASN A 1 503 ? 47.764 14.802 10.760 1.00 52.72 503 ASN A N 1
ATOM 3963 C CA . ASN A 1 503 ? 48.399 14.010 11.806 1.00 53.00 503 ASN A CA 1
ATOM 3964 C C . ASN A 1 503 ? 48.191 14.653 13.180 1.00 55.05 503 ASN A C 1
ATOM 3965 O O . ASN A 1 503 ? 48.714 15.743 13.445 1.00 57.27 503 ASN A O 1
ATOM 3970 N N . LYS A 1 504 ? 47.391 14.020 14.041 1.00 55.49 504 LYS A N 1
ATOM 3971 C CA . LYS A 1 504 ? 46.591 12.854 13.687 1.00 54.35 504 LYS A CA 1
ATOM 3972 C C . LYS A 1 504 ? 45.349 13.313 12.939 1.00 54.53 504 LYS A C 1
ATOM 3973 O O . LYS A 1 504 ? 45.035 12.775 11.883 1.00 54.89 504 LYS A O 1
ATOM 3979 N N . LEU A 1 505 ? 44.670 14.326 13.473 1.00 54.59 505 LEU A N 1
ATOM 3980 C CA . LEU A 1 505 ? 43.471 14.871 12.841 1.00 54.79 505 LEU A CA 1
ATOM 3981 C C . LEU A 1 505 ? 43.699 16.258 12.252 1.00 55.54 505 LEU A C 1
ATOM 3982 O O . LEU A 1 505 ? 42.943 16.692 11.383 1.00 56.14 505 LEU A O 1
ATOM 3987 N N . ASN A 1 506 ? 44.744 16.941 12.721 1.00 56.58 506 ASN A N 1
ATOM 3988 C CA . ASN A 1 506 ? 45.002 18.345 12.367 1.00 56.58 506 ASN A CA 1
ATOM 3989 C C . ASN A 1 506 ? 45.651 18.529 11.004 1.00 56.80 506 ASN A C 1
ATOM 3990 O O . ASN A 1 506 ? 46.483 17.723 10.596 1.00 56.97 506 ASN A O 1
ATOM 3995 N N . PHE A 1 507 ? 45.294 19.617 10.324 1.00 57.07 507 PHE A N 1
ATOM 3996 C CA . PHE A 1 507 ? 45.997 20.031 9.111 1.00 56.53 507 PHE A CA 1
ATOM 3997 C C . PHE A 1 507 ? 47.407 20.470 9.476 1.00 56.48 507 PHE A C 1
ATOM 3998 O O . PHE A 1 507 ? 47.605 21.089 10.520 1.00 57.00 507 PHE A O 1
ATOM 4006 N N . PRO A 1 508 ? 48.397 20.147 8.624 1.00 56.63 508 PRO A N 1
ATOM 4007 C CA . PRO A 1 508 ? 49.722 20.721 8.829 1.00 56.77 508 PRO A CA 1
ATOM 4008 C C . PRO A 1 508 ? 49.688 22.223 8.573 1.00 57.05 508 PRO A C 1
ATOM 4009 O O . PRO A 1 508 ? 48.804 22.709 7.861 1.00 57.92 508 PRO A O 1
ATOM 4013 N N . LEU A 1 509 ? 50.646 22.941 9.151 1.00 57.23 509 LEU A N 1
ATOM 4014 C CA . LEU A 1 509 ? 50.701 24.402 9.082 1.00 57.52 509 LEU A CA 1
ATOM 4015 C C . LEU A 1 509 ? 50.622 24.948 7.656 1.00 57.81 509 LEU A C 1
ATOM 4016 O O . LEU A 1 509 ? 49.842 25.858 7.376 1.00 57.65 509 LEU A O 1
ATOM 4021 N N . SER A 1 510 ? 51.438 24.380 6.769 1.00 58.31 510 SER A N 1
ATOM 4022 C CA . SER A 1 510 ? 51.516 24.804 5.369 1.00 58.36 510 SER A CA 1
ATOM 4023 C C . SER A 1 510 ? 50.202 24.643 4.608 1.00 59.40 510 SER A C 1
ATOM 4024 O O . SER A 1 510 ? 49.971 25.319 3.602 1.00 59.75 510 SER A O 1
ATOM 4035 N N . SER A 1 512 ? 47.188 25.043 6.055 1.00 59.89 512 SER A N 1
ATOM 4036 C CA . SER A 1 512 ? 46.173 25.731 6.849 1.00 59.46 512 SER A CA 1
ATOM 4037 C C . SER A 1 512 ? 45.415 26.802 6.068 1.00 59.45 512 SER A C 1
ATOM 4038 O O . SER A 1 512 ? 44.425 27.348 6.564 1.00 60.66 512 SER A O 1
ATOM 4041 N N . GLY A 1 513 ? 45.875 27.103 4.856 1.00 58.57 513 GLY A N 1
ATOM 4042 C CA . GLY A 1 513 ? 45.251 28.134 4.030 1.00 58.10 513 GLY A CA 1
ATOM 4043 C C . GLY A 1 513 ? 45.375 29.513 4.649 1.00 58.62 513 GLY A C 1
ATOM 4044 O O . GLY A 1 513 ? 46.490 29.992 4.889 1.00 59.86 513 GLY A O 1
ATOM 4045 N N . ARG A 1 514 ? 44.235 30.153 4.913 1.00 57.50 514 ARG A N 1
ATOM 4046 C CA . ARG A 1 514 ? 44.233 31.497 5.510 1.00 56.18 514 ARG A CA 1
ATOM 4047 C C . ARG A 1 514 ? 43.990 31.474 7.022 1.00 56.69 514 ARG A C 1
ATOM 4048 O O . ARG A 1 514 ? 43.860 32.523 7.656 1.00 57.01 514 ARG A O 1
ATOM 4056 N N . HIS A 1 515 ? 43.952 30.271 7.594 1.00 57.11 515 HIS A N 1
ATOM 4057 C CA . HIS A 1 515 ? 43.808 30.111 9.040 1.00 56.65 515 HIS A CA 1
ATOM 4058 C C . HIS A 1 515 ? 44.936 29.266 9.639 1.00 56.33 515 HIS A C 1
ATOM 4059 O O . HIS A 1 515 ? 44.692 28.151 10.097 1.00 56.48 515 HIS A O 1
ATOM 4066 N N . PRO A 1 516 ? 46.178 29.793 9.645 1.00 56.65 516 PRO A N 1
ATOM 4067 C CA . PRO A 1 516 ? 47.258 29.050 10.294 1.00 57.01 516 PRO A CA 1
ATOM 4068 C C . PRO A 1 516 ? 47.198 29.144 11.823 1.00 58.31 516 PRO A C 1
ATOM 4069 O O . PRO A 1 516 ? 48.153 29.604 12.459 1.00 59.04 516 PRO A O 1
ATOM 4073 N N . ASP A 1 517 ? 46.077 28.705 12.396 1.00 58.62 517 ASP A N 1
ATOM 4074 C CA . ASP A 1 517 ? 45.867 28.752 13.842 1.00 59.21 517 ASP A CA 1
ATOM 4075 C C . ASP A 1 517 ? 46.131 27.406 14.513 1.00 59.33 517 ASP A C 1
ATOM 4076 O O . ASP A 1 517 ? 46.156 27.312 15.743 1.00 59.02 517 ASP A O 1
ATOM 4081 N N . GLY A 1 518 ? 46.329 26.373 13.697 1.00 59.48 518 GLY A N 1
ATOM 4082 C CA . GLY A 1 518 ? 46.571 25.018 14.189 1.00 59.22 518 GLY A CA 1
ATOM 4083 C C . GLY A 1 518 ? 45.326 24.362 14.756 1.00 59.17 518 GLY A C 1
ATOM 4084 O O . GLY A 1 518 ? 45.422 23.444 15.573 1.00 59.13 518 GLY A O 1
ATOM 4085 N N . LYS A 1 519 ? 44.158 24.829 14.322 1.00 58.72 519 LYS A N 1
ATOM 4086 C CA . LYS A 1 519 ? 42.895 24.328 14.852 1.00 59.01 519 LYS A CA 1
ATOM 4087 C C . LYS A 1 519 ? 42.167 23.400 13.871 1.00 59.03 519 LYS A C 1
ATOM 4088 O O . LYS A 1 519 ? 41.561 22.410 14.292 1.00 59.47 519 LYS A O 1
ATOM 4094 N N . GLY A 1 520 ? 42.245 23.719 12.577 1.00 58.41 520 GLY A N 1
ATOM 4095 C CA . GLY A 1 520 ? 41.587 22.942 11.524 1.00 58.05 520 GLY A CA 1
ATOM 4096 C C . GLY A 1 520 ? 41.874 21.455 11.603 1.00 58.37 520 GLY A C 1
ATOM 4097 O O . GLY A 1 520 ? 43.026 21.045 11.744 1.00 58.34 520 GLY A O 1
ATOM 4098 N N . LYS A 1 521 ? 40.813 20.654 11.528 1.00 59.05 521 LYS A N 1
ATOM 4099 C CA . LYS A 1 521 ? 40.901 19.199 11.653 1.00 58.53 521 LYS A CA 1
ATOM 4100 C C . LYS A 1 521 ? 40.064 18.514 10.580 1.00 57.26 521 LYS A C 1
ATOM 4101 O O . LYS A 1 521 ? 39.168 19.130 9.994 1.00 57.10 521 LYS A O 1
ATOM 4107 N N . LEU A 1 522 ? 40.358 17.241 10.327 1.00 56.61 522 LEU A N 1
ATOM 4108 C CA . LEU A 1 522 ? 39.502 16.410 9.479 1.00 56.93 522 LEU A CA 1
ATOM 4109 C C . LEU A 1 522 ? 38.291 15.950 10.285 1.00 56.98 522 LEU A C 1
ATOM 4110 O O . LEU A 1 522 ? 38.342 15.919 11.513 1.00 58.28 522 LEU A O 1
ATOM 4115 N N . VAL A 1 523 ? 37.208 15.595 9.601 1.00 56.66 523 VAL A N 1
ATOM 4116 C CA . VAL A 1 523 ? 35.995 15.143 10.286 1.00 55.78 523 VAL A CA 1
ATOM 4117 C C . VAL A 1 523 ? 35.870 13.620 10.267 1.00 54.71 523 VAL A C 1
ATOM 4118 O O . VAL A 1 523 ? 35.615 13.033 9.214 1.00 54.26 523 VAL A O 1
ATOM 4122 N N . PRO A 1 524 ? 36.065 12.973 11.433 1.00 54.45 524 PRO A N 1
ATOM 4123 C CA . PRO A 1 524 ? 35.906 11.525 11.547 1.00 55.31 524 PRO A CA 1
ATOM 4124 C C . PRO A 1 524 ? 34.605 10.989 10.951 1.00 56.54 524 PRO A C 1
ATOM 4125 O O . PRO A 1 524 ? 34.615 9.922 10.348 1.00 57.09 524 PRO A O 1
ATOM 4137 N N . HIS A 1 526 ? 32.996 11.663 8.269 1.00 57.42 526 HIS A N 1
ATOM 4138 C CA . HIS A 1 526 ? 33.155 11.348 6.848 1.00 55.89 526 HIS A CA 1
ATOM 4139 C C . HIS A 1 526 ? 33.528 9.890 6.638 1.00 55.86 526 HIS A C 1
ATOM 4140 O O . HIS A 1 526 ? 33.031 9.241 5.723 1.00 56.03 526 HIS A O 1
ATOM 4147 N N . TYR A 1 527 ? 34.415 9.389 7.492 1.00 55.32 527 TYR A N 1
ATOM 4148 C CA . TYR A 1 527 ? 34.918 8.028 7.389 1.00 54.90 527 TYR A CA 1
ATOM 4149 C C . TYR A 1 527 ? 33.880 7.001 7.825 1.00 56.15 527 TYR A C 1
ATOM 4150 O O . TYR A 1 527 ? 33.696 5.981 7.165 1.00 56.86 527 TYR A O 1
ATOM 4159 N N . ALA A 1 528 ? 33.188 7.281 8.924 1.00 57.01 528 ALA A N 1
ATOM 4160 C CA . ALA A 1 528 ? 32.139 6.388 9.404 1.00 56.42 528 ALA A CA 1
ATOM 4161 C C . ALA A 1 528 ? 30.974 6.297 8.426 1.00 56.63 528 ALA A C 1
ATOM 4162 O O . ALA A 1 528 ? 30.442 5.213 8.207 1.00 58.70 528 ALA A O 1
ATOM 4164 N N . ILE A 1 529 ? 30.586 7.427 7.837 1.00 56.11 529 ILE A N 1
ATOM 4165 C CA . ILE A 1 529 ? 29.504 7.453 6.851 1.00 55.71 529 ILE A CA 1
ATOM 4166 C C . ILE A 1 529 ? 29.868 6.639 5.611 1.00 56.48 529 ILE A C 1
ATOM 4167 O O . ILE A 1 529 ? 29.046 5.880 5.091 1.00 56.46 529 ILE A O 1
ATOM 4180 N N . ALA A 1 531 ? 32.054 4.250 5.541 1.00 55.89 531 ALA A N 1
ATOM 4181 C CA . ALA A 1 531 ? 32.218 2.861 5.941 1.00 55.45 531 ALA A CA 1
ATOM 4182 C C . ALA A 1 531 ? 30.917 2.100 5.740 1.00 55.87 531 ALA A C 1
ATOM 4183 O O . ALA A 1 531 ? 30.924 0.992 5.206 1.00 56.12 531 ALA A O 1
ATOM 4185 N N . ILE A 1 532 ? 29.801 2.700 6.154 1.00 55.24 532 ILE A N 1
ATOM 4186 C CA . ILE A 1 532 ? 28.491 2.069 5.983 1.00 54.65 532 ILE A CA 1
ATOM 4187 C C . ILE A 1 532 ? 27.877 2.345 4.603 1.00 54.98 532 ILE A C 1
ATOM 4188 O O . ILE A 1 532 ? 26.770 1.899 4.308 1.00 54.85 532 ILE A O 1
ATOM 4193 N N . ALA A 1 533 ? 28.608 3.075 3.762 1.00 55.46 533 ALA A N 1
ATOM 4194 C CA . ALA A 1 533 ? 28.218 3.255 2.366 1.00 56.64 533 ALA A CA 1
ATOM 4195 C C . ALA A 1 533 ? 28.578 2.019 1.539 1.00 57.40 533 ALA A C 1
ATOM 4196 O O . ALA A 1 533 ? 27.984 1.769 0.489 1.00 58.89 533 ALA A O 1
ATOM 4198 N N . GLY A 1 534 ? 29.546 1.247 2.026 1.00 57.62 534 GLY A N 1
ATOM 4199 C CA . GLY A 1 534 ? 30.005 0.046 1.338 1.00 57.84 534 GLY A CA 1
ATOM 4200 C C . GLY A 1 534 ? 31.108 0.338 0.342 1.00 58.10 534 GLY A C 1
ATOM 4201 O O . GLY A 1 534 ? 31.456 1.497 0.105 1.00 58.47 534 GLY A O 1
ATOM 4202 N N . THR A 1 535 ? 31.658 -0.719 -0.244 1.00 57.96 535 THR A N 1
ATOM 4203 C CA . THR A 1 535 ? 32.734 -0.586 -1.218 1.00 57.83 535 THR A CA 1
ATOM 4204 C C . THR A 1 535 ? 32.243 0.127 -2.482 1.00 58.15 535 THR A C 1
ATOM 4205 O O . THR A 1 535 ? 31.070 -0.004 -2.852 1.00 58.56 535 THR A O 1
ATOM 4209 N N . PRO A 1 536 ? 33.130 0.912 -3.129 1.00 58.07 536 PRO A N 1
ATOM 4210 C CA . PRO A 1 536 ? 32.805 1.632 -4.364 1.00 57.63 536 PRO A CA 1
ATOM 4211 C C . PRO A 1 536 ? 32.154 0.789 -5.465 1.00 58.19 536 PRO A C 1
ATOM 4212 O O . PRO A 1 536 ? 31.330 1.312 -6.215 1.00 58.49 536 PRO A O 1
ATOM 4216 N N . ASP A 1 537 ? 32.513 -0.492 -5.563 1.00 59.23 537 ASP A N 1
ATOM 4217 C CA . ASP A 1 537 ? 31.906 -1.382 -6.561 1.00 60.36 537 ASP A CA 1
ATOM 4218 C C . ASP A 1 537 ? 30.512 -1.880 -6.160 1.00 60.60 537 ASP A C 1
ATOM 4219 O O . ASP A 1 537 ? 29.775 -2.404 -6.994 1.00 61.61 537 ASP A O 1
ATOM 4224 N N . GLY A 1 538 ? 30.167 -1.722 -4.884 1.00 60.86 538 GLY A N 1
ATOM 4225 C CA . GLY A 1 538 ? 28.849 -2.099 -4.373 1.00 60.56 538 GLY A CA 1
ATOM 4226 C C . GLY A 1 538 ? 28.762 -3.525 -3.859 1.00 61.15 538 GLY A C 1
ATOM 4227 O O . GLY A 1 538 ? 27.730 -3.932 -3.323 1.00 61.82 538 GLY A O 1
ATOM 4228 N N . LYS A 1 539 ? 29.849 -4.277 -4.008 1.00 61.31 539 LYS A N 1
ATOM 4229 C CA . LYS A 1 539 ? 29.867 -5.703 -3.677 1.00 62.51 539 LYS A CA 1
ATOM 4230 C C . LYS A 1 539 ? 30.047 -5.993 -2.181 1.00 61.88 539 LYS A C 1
ATOM 4231 O O . LYS A 1 539 ? 29.763 -7.102 -1.719 1.00 61.96 539 LYS A O 1
ATOM 4237 N N . GLY A 1 540 ? 30.525 -4.999 -1.436 1.00 61.56 540 GLY A N 1
ATOM 4238 C CA . GLY A 1 540 ? 30.718 -5.127 0.009 1.00 60.76 540 GLY A CA 1
ATOM 4239 C C . GLY A 1 540 ? 29.749 -4.260 0.792 1.00 60.60 540 GLY A C 1
ATOM 4240 O O . GLY A 1 540 ? 29.520 -3.102 0.434 1.00 60.44 540 GLY A O 1
ATOM 4241 N N . ASP A 1 541 ? 29.177 -4.823 1.858 1.00 60.41 541 ASP A N 1
ATOM 4242 C CA . ASP A 1 541 ? 28.234 -4.101 2.713 1.00 60.13 541 ASP A CA 1
ATOM 4243 C C . ASP A 1 541 ? 28.928 -2.970 3.462 1.00 58.93 541 ASP A C 1
ATOM 4244 O O . ASP A 1 541 ? 28.360 -1.893 3.636 1.00 58.57 541 ASP A O 1
ATOM 4249 N N . PHE A 1 542 ? 30.156 -3.236 3.904 1.00 57.70 542 PHE A N 1
ATOM 4250 C CA . PHE A 1 542 ? 30.981 -2.255 4.597 1.00 55.94 542 PHE A CA 1
ATOM 4251 C C . PHE A 1 542 ? 32.230 -1.950 3.788 1.00 55.49 542 PHE A C 1
ATOM 4252 O O . PHE A 1 542 ? 32.682 -2.778 3.007 1.00 55.27 542 PHE A O 1
ATOM 4260 N N . ASP A 1 543 ? 32.779 -0.756 3.973 1.00 56.00 543 ASP A N 1
ATOM 4261 C CA . ASP A 1 543 ? 34.091 -0.434 3.437 1.00 55.62 543 ASP A CA 1
ATOM 4262 C C . ASP A 1 543 ? 35.145 -0.588 4.532 1.00 55.62 543 ASP A C 1
ATOM 4263 O O . ASP A 1 543 ? 35.201 0.206 5.468 1.00 54.43 543 ASP A O 1
ATOM 4268 N N . LYS A 1 544 ? 35.970 -1.623 4.396 1.00 56.73 544 LYS A N 1
ATOM 4269 C CA . LYS A 1 544 ? 36.961 -1.994 5.400 1.00 58.07 544 LYS A CA 1
ATOM 4270 C C . LYS A 1 544 ? 37.994 -0.898 5.649 1.00 57.42 544 LYS A C 1
ATOM 4271 O O . LYS A 1 544 ? 38.334 -0.615 6.801 1.00 56.90 544 LYS A O 1
ATOM 4277 N N . GLU A 1 545 ? 38.486 -0.288 4.572 1.00 57.17 545 GLU A N 1
ATOM 4278 C CA . GLU A 1 545 ? 39.505 0.761 4.664 1.00 57.49 545 GLU A CA 1
ATOM 4279 C C . GLU A 1 545 ? 38.957 1.978 5.387 1.00 56.88 545 GLU A C 1
ATOM 4280 O O . GLU A 1 545 ? 39.646 2.596 6.193 1.00 56.53 545 GLU A O 1
ATOM 4294 N N . ALA A 1 547 ? 36.267 2.009 7.494 1.00 55.87 547 ALA A N 1
ATOM 4295 C CA . ALA A 1 547 ? 35.879 1.671 8.857 1.00 55.66 547 ALA A CA 1
ATOM 4296 C C . ALA A 1 547 ? 37.054 1.711 9.832 1.00 55.87 547 ALA A C 1
ATOM 4297 O O . ALA A 1 547 ? 36.950 2.287 10.918 1.00 55.74 547 ALA A O 1
ATOM 4299 N N . SER A 1 548 ? 38.164 1.090 9.444 1.00 55.84 548 SER A N 1
ATOM 4300 C CA . SER A 1 548 ? 39.360 1.056 10.282 1.00 55.99 548 SER A CA 1
ATOM 4301 C C . SER A 1 548 ? 40.071 2.404 10.308 1.00 55.67 548 SER A C 1
ATOM 4302 O O . SER A 1 548 ? 40.705 2.762 11.302 1.00 55.40 548 SER A O 1
ATOM 4305 N N . ALA A 1 549 ? 39.959 3.154 9.217 1.00 54.99 549 ALA A N 1
ATOM 4306 C CA . ALA A 1 549 ? 40.425 4.529 9.212 1.00 55.50 549 ALA A CA 1
ATOM 4307 C C . ALA A 1 549 ? 39.622 5.349 10.222 1.00 55.46 549 ALA A C 1
ATOM 4308 O O . ALA A 1 549 ? 40.198 6.136 10.976 1.00 56.03 549 ALA A O 1
ATOM 4310 N N . TYR A 1 550 ? 38.303 5.145 10.249 1.00 54.71 550 TYR A N 1
ATOM 4311 C CA . TYR A 1 550 ? 37.443 5.856 11.192 1.00 54.69 550 TYR A CA 1
ATOM 4312 C C . TYR A 1 550 ? 37.816 5.552 12.638 1.00 54.70 550 TYR A C 1
ATOM 4313 O O . TYR A 1 550 ? 37.981 6.466 13.444 1.00 56.38 550 TYR A O 1
ATOM 4322 N N . LEU A 1 551 ? 37.940 4.267 12.957 1.00 53.56 551 LEU A N 1
ATOM 4323 C CA . LEU A 1 551 ? 38.182 3.827 14.324 1.00 52.71 551 LEU A CA 1
ATOM 4324 C C . LEU A 1 551 ? 39.558 4.209 14.867 1.00 53.90 551 LEU A C 1
ATOM 4325 O O . LEU A 1 551 ? 39.766 4.208 16.085 1.00 55.04 551 LEU A O 1
ATOM 4330 N N . ARG A 1 552 ? 40.493 4.531 13.972 1.00 54.33 552 ARG A N 1
ATOM 4331 C CA . ARG A 1 552 ? 41.794 5.060 14.385 1.00 53.60 552 ARG A CA 1
ATOM 4332 C C . ARG A 1 552 ? 41.644 6.517 14.800 1.00 53.40 552 ARG A C 1
ATOM 4333 O O . ARG A 1 552 ? 42.272 6.960 15.759 1.00 53.31 552 ARG A O 1
ATOM 4341 N N . LEU A 1 553 ? 40.798 7.247 14.080 1.00 53.26 553 LEU A N 1
ATOM 4342 C CA . LEU A 1 553 ? 40.649 8.684 14.285 1.00 53.34 553 LEU A CA 1
ATOM 4343 C C . LEU A 1 553 ? 39.885 9.026 15.557 1.00 54.80 553 LEU A C 1
ATOM 4344 O O . LEU A 1 553 ? 40.038 10.125 16.097 1.00 55.43 553 LEU A O 1
ATOM 4349 N N . VAL A 1 554 ? 39.081 8.078 16.037 1.00 56.35 554 VAL A N 1
ATOM 4350 C CA . VAL A 1 554 ? 38.324 8.249 17.282 1.00 57.25 554 VAL A CA 1
ATOM 4351 C C . VAL A 1 554 ? 38.865 7.372 18.412 1.00 58.36 554 VAL A C 1
ATOM 4352 O O . VAL A 1 554 ? 38.262 7.291 19.479 1.00 59.12 554 VAL A O 1
ATOM 4356 N N . SER A 1 555 ? 40.000 6.721 18.172 1.00 60.41 555 SER A N 1
ATOM 4357 C CA . SER A 1 555 ? 40.617 5.848 19.169 1.00 62.80 555 SER A CA 1
ATOM 4358 C C . SER A 1 555 ? 40.946 6.622 20.440 1.00 64.43 555 SER A C 1
ATOM 4359 O O . SER A 1 555 ? 41.518 7.714 20.389 1.00 64.86 555 SER A O 1
ATOM 4362 N N . SER A 1 556 ? 40.569 6.039 21.574 1.00 66.61 556 SER A N 1
ATOM 4363 C CA . SER A 1 556 ? 40.620 6.717 22.869 1.00 67.90 556 SER A CA 1
ATOM 4364 C C . SER A 1 556 ? 42.034 6.918 23.416 1.00 68.31 556 SER A C 1
ATOM 4365 O O . SER A 1 556 ? 42.367 8.020 23.860 1.00 68.41 556 SER A O 1
ATOM 4368 N N . ASP A 1 557 ? 42.847 5.859 23.371 1.00 69.18 557 ASP A N 1
ATOM 4369 C CA . ASP A 1 557 ? 44.181 5.812 24.004 1.00 70.21 557 ASP A CA 1
ATOM 4370 C C . ASP A 1 557 ? 44.207 6.410 25.416 1.00 69.44 557 ASP A C 1
ATOM 4371 O O . ASP A 1 557 ? 45.135 6.168 26.189 1.00 69.34 557 ASP A O 1
ATOM 4384 N N . PRO A 1 569 ? 34.467 3.066 21.127 1.00 76.06 569 PRO A N 1
ATOM 4385 C CA . PRO A 1 569 ? 35.036 4.390 21.402 1.00 74.96 569 PRO A CA 1
ATOM 4386 C C . PRO A 1 569 ? 34.035 5.354 22.045 1.00 74.04 569 PRO A C 1
ATOM 4387 O O . PRO A 1 569 ? 32.845 5.039 22.153 1.00 73.34 569 PRO A O 1
ATOM 4391 N N . LYS A 1 570 ? 34.529 6.515 22.472 1.00 73.91 570 LYS A N 1
ATOM 4392 C CA . LYS A 1 570 ? 33.682 7.568 23.034 1.00 74.16 570 LYS A CA 1
ATOM 4393 C C . LYS A 1 570 ? 33.479 8.702 22.026 1.00 72.85 570 LYS A C 1
ATOM 4394 O O . LYS A 1 570 ? 34.449 9.242 21.484 1.00 73.11 570 LYS A O 1
ATOM 4400 N N . VAL A 1 571 ? 32.216 9.037 21.767 1.00 71.54 571 VAL A N 1
ATOM 4401 C CA . VAL A 1 571 ? 31.868 10.104 20.827 1.00 71.46 571 VAL A CA 1
ATOM 4402 C C . VAL A 1 571 ? 30.603 10.856 21.272 1.00 71.35 571 VAL A C 1
ATOM 4403 O O . VAL A 1 571 ? 29.771 10.310 22.005 1.00 71.81 571 VAL A O 1
ATOM 4407 N N . SER A 1 572 ? 30.475 12.106 20.826 1.00 70.52 572 SER A N 1
ATOM 4408 C CA . SER A 1 572 ? 29.409 12.996 21.278 1.00 69.60 572 SER A CA 1
ATOM 4409 C C . SER A 1 572 ? 28.157 12.946 20.397 1.00 68.33 572 SER A C 1
ATOM 4410 O O . SER A 1 572 ? 27.056 12.718 20.902 1.00 68.23 572 SER A O 1
ATOM 4413 N N . ASN A 1 573 ? 28.332 13.164 19.092 1.00 66.98 573 ASN A N 1
ATOM 4414 C CA . ASN A 1 573 ? 27.218 13.218 18.136 1.00 66.19 573 ASN A CA 1
ATOM 4415 C C . ASN A 1 573 ? 26.430 11.906 18.071 1.00 65.81 573 ASN A C 1
ATOM 4416 O O . ASN A 1 573 ? 27.009 10.831 17.892 1.00 65.94 573 ASN A O 1
ATOM 4421 N N . ALA A 1 574 ? 25.109 12.011 18.208 1.00 65.59 574 ALA A N 1
ATOM 4422 C CA . ALA A 1 574 ? 24.233 10.842 18.358 1.00 64.89 574 ALA A CA 1
ATOM 4423 C C . ALA A 1 574 ? 24.244 9.879 17.165 1.00 64.53 574 ALA A C 1
ATOM 4424 O O . ALA A 1 574 ? 24.386 8.668 17.355 1.00 63.85 574 ALA A O 1
ATOM 4426 N N . GLN A 1 575 ? 24.092 10.409 15.948 1.00 64.09 575 GLN A N 1
ATOM 4427 C CA . GLN A 1 575 ? 24.063 9.555 14.752 1.00 65.04 575 GLN A CA 1
ATOM 4428 C C . GLN A 1 575 ? 25.418 8.919 14.398 1.00 65.13 575 GLN A C 1
ATOM 4429 O O . GLN A 1 575 ? 25.459 7.843 13.796 1.00 65.71 575 GLN A O 1
ATOM 4435 N N . GLU A 1 576 ? 26.513 9.580 14.778 1.00 64.34 576 GLU A N 1
ATOM 4436 C CA . GLU A 1 576 ? 27.857 9.022 14.621 1.00 62.91 576 GLU A CA 1
ATOM 4437 C C . GLU A 1 576 ? 28.078 7.872 15.593 1.00 62.58 576 GLU A C 1
ATOM 4438 O O . GLU A 1 576 ? 28.712 6.877 15.247 1.00 63.16 576 GLU A O 1
ATOM 4444 N N . ARG A 1 577 ? 27.558 8.014 16.808 1.00 62.25 577 ARG A N 1
ATOM 4445 C CA . ARG A 1 577 ? 27.698 6.985 17.834 1.00 62.29 577 ARG A CA 1
ATOM 4446 C C . ARG A 1 577 ? 26.994 5.697 17.408 1.00 61.80 577 ARG A C 1
ATOM 4447 O O . ARG A 1 577 ? 27.461 4.598 17.715 1.00 61.38 577 ARG A O 1
ATOM 4455 N N . LYS A 1 578 ? 25.885 5.848 16.683 1.00 61.41 578 LYS A N 1
ATOM 4456 C CA . LYS A 1 578 ? 25.137 4.715 16.150 1.00 61.42 578 LYS A CA 1
ATOM 4457 C C . LYS A 1 578 ? 25.993 3.923 15.161 1.00 59.80 578 LYS A C 1
ATOM 4458 O O . LYS A 1 578 ? 26.167 2.714 15.324 1.00 60.13 578 LYS A O 1
ATOM 4464 N N . ILE A 1 579 ? 26.534 4.613 14.156 1.00 57.92 579 ILE A N 1
ATOM 4465 C CA . ILE A 1 579 ? 27.415 4.003 13.154 1.00 56.89 579 ILE A CA 1
ATOM 4466 C C . ILE A 1 579 ? 28.612 3.301 13.803 1.00 57.12 579 ILE A C 1
ATOM 4467 O O . ILE A 1 579 ? 28.926 2.159 13.467 1.00 57.47 579 ILE A O 1
ATOM 4472 N N . ALA A 1 580 ? 29.267 3.992 14.733 1.00 57.37 580 ALA A N 1
ATOM 4473 C CA . ALA A 1 580 ? 30.441 3.459 15.421 1.00 57.95 580 ALA A CA 1
ATOM 4474 C C . ALA A 1 580 ? 30.131 2.167 16.173 1.00 58.10 580 ALA A C 1
ATOM 4475 O O . ALA A 1 580 ? 30.947 1.243 16.185 1.00 57.64 580 ALA A O 1
ATOM 4477 N N . LYS A 1 581 ? 28.949 2.112 16.788 1.00 58.44 581 LYS A N 1
ATOM 4478 C CA . LYS A 1 581 ? 28.497 0.921 17.503 1.00 58.57 581 LYS A CA 1
ATOM 4479 C C . LYS A 1 581 ? 28.335 -0.251 16.539 1.00 58.29 581 LYS A C 1
ATOM 4480 O O . LYS A 1 581 ? 28.731 -1.377 16.854 1.00 57.95 581 LYS A O 1
ATOM 4486 N N . ARG A 1 582 ? 27.767 0.030 15.364 1.00 57.68 582 ARG A N 1
ATOM 4487 C CA . ARG A 1 582 ? 27.582 -0.975 14.316 1.00 56.95 582 ARG A CA 1
ATOM 4488 C C . ARG A 1 582 ? 28.921 -1.518 13.826 1.00 56.29 582 ARG A C 1
ATOM 4489 O O . ARG A 1 582 ? 29.085 -2.727 13.674 1.00 55.81 582 ARG A O 1
ATOM 4497 N N . LEU A 1 583 ? 29.875 -0.618 13.597 1.00 55.75 583 LEU A N 1
ATOM 4498 C CA . LEU A 1 583 ? 31.197 -1.002 13.105 1.00 55.46 583 LEU A CA 1
ATOM 4499 C C . LEU A 1 583 ? 31.967 -1.879 14.090 1.00 56.15 583 LEU A C 1
ATOM 4500 O O . LEU A 1 583 ? 32.594 -2.857 13.690 1.00 57.14 583 LEU A O 1
ATOM 4505 N N . VAL A 1 584 ? 31.909 -1.538 15.373 1.00 56.46 584 VAL A N 1
ATOM 4506 C CA . VAL A 1 584 ? 32.563 -2.348 16.399 1.00 56.70 584 VAL A CA 1
ATOM 4507 C C . VAL A 1 584 ? 31.909 -3.728 16.503 1.00 56.99 584 VAL A C 1
ATOM 4508 O O . VAL A 1 584 ? 32.605 -4.736 16.613 1.00 57.07 584 VAL A O 1
ATOM 4512 N N . GLU A 1 585 ? 30.578 -3.765 16.440 1.00 57.84 585 GLU A N 1
ATOM 4513 C CA . GLU A 1 585 ? 29.821 -5.023 16.516 1.00 58.33 585 GLU A CA 1
ATOM 4514 C C . GLU A 1 585 ? 30.084 -5.936 15.324 1.00 56.95 585 GLU A C 1
ATOM 4515 O O . GLU A 1 585 ? 30.018 -7.157 15.445 1.00 57.16 585 GLU A O 1
ATOM 4521 N N . ASN A 1 586 ? 30.383 -5.336 14.176 1.00 55.92 586 ASN A N 1
ATOM 4522 C CA . ASN A 1 586 ? 30.736 -6.095 12.983 1.00 54.68 586 ASN A CA 1
ATOM 4523 C C . ASN A 1 586 ? 32.221 -6.451 12.903 1.00 54.24 586 ASN A C 1
ATOM 4524 O O . ASN A 1 586 ? 32.710 -6.870 11.857 1.00 53.65 586 ASN A O 1
ATOM 4529 N N . GLY A 1 587 ? 32.927 -6.275 14.016 1.00 54.29 587 GLY A N 1
ATOM 4530 C CA . GLY A 1 587 ? 34.282 -6.792 14.177 1.00 53.53 587 GLY A CA 1
ATOM 4531 C C . GLY A 1 587 ? 35.409 -5.942 13.632 1.00 53.88 587 GLY A C 1
ATOM 4532 O O . GLY A 1 587 ? 36.542 -6.409 13.537 1.00 53.96 587 GLY A O 1
ATOM 4533 N N . PHE A 1 588 ? 35.110 -4.696 13.272 1.00 53.94 588 PHE A N 1
ATOM 4534 C CA . PHE A 1 588 ? 36.131 -3.788 12.757 1.00 53.62 588 PHE A CA 1
ATOM 4535 C C . PHE A 1 588 ? 36.988 -3.222 13.874 1.00 54.11 588 PHE A C 1
ATOM 4536 O O . PHE A 1 588 ? 36.489 -2.912 14.954 1.00 54.50 588 PHE A O 1
ATOM 4544 N N . ARG A 1 589 ? 38.283 -3.105 13.600 1.00 54.83 589 ARG A N 1
ATOM 4545 C CA . ARG A 1 589 ? 39.253 -2.548 14.541 1.00 55.10 589 ARG A CA 1
ATOM 4546 C C . ARG A 1 589 ? 39.953 -1.350 13.912 1.00 52.49 589 ARG A C 1
ATOM 4547 O O . ARG A 1 589 ? 39.882 -1.154 12.700 1.00 51.77 589 ARG A O 1
ATOM 4555 N N . ALA A 1 590 ? 40.637 -0.563 14.739 1.00 51.26 590 ALA A N 1
ATOM 4556 C CA . ALA A 1 590 ? 41.367 0.614 14.269 1.00 49.47 590 ALA A CA 1
ATOM 4557 C C . ALA A 1 590 ? 42.567 0.260 13.396 1.00 49.28 590 ALA A C 1
ATOM 4558 O O . ALA A 1 590 ? 43.263 -0.729 13.635 1.00 48.57 590 ALA A O 1
ATOM 4560 N N . GLU A 1 591 ? 42.780 1.082 12.374 1.00 50.26 591 GLU A N 1
ATOM 4561 C CA . GLU A 1 591 ? 43.995 1.088 11.570 1.00 51.31 591 GLU A CA 1
ATOM 4562 C C . GLU A 1 591 ? 45.267 1.207 12.403 1.00 52.20 591 GLU A C 1
ATOM 4563 O O . GLU A 1 591 ? 45.278 1.895 13.432 1.00 53.30 591 GLU A O 1
ATOM 4569 N N . PRO A 1 592 ? 46.352 0.546 11.960 1.00 52.21 592 PRO A N 1
ATOM 4570 C CA . PRO A 1 592 ? 47.655 1.010 12.415 1.00 52.64 592 PRO A CA 1
ATOM 4571 C C . PRO A 1 592 ? 47.969 2.323 11.701 1.00 53.58 592 PRO A C 1
ATOM 4572 O O . PRO A 1 592 ? 47.436 2.557 10.611 1.00 53.94 592 PRO A O 1
ATOM 4576 N N . ASP A 1 593 ? 48.794 3.175 12.312 1.00 53.98 593 ASP A N 1
ATOM 4577 C CA . ASP A 1 593 ? 49.183 4.451 11.705 1.00 54.31 593 ASP A CA 1
ATOM 4578 C C . ASP A 1 593 ? 49.642 4.222 10.264 1.00 54.85 593 ASP A C 1
ATOM 4579 O O . ASP A 1 593 ? 50.532 3.401 10.029 1.00 55.57 593 ASP A O 1
ATOM 4584 N N . PRO A 1 594 ? 49.032 4.932 9.296 1.00 54.75 594 PRO A N 1
ATOM 4585 C CA . PRO A 1 594 ? 49.344 4.722 7.876 1.00 54.88 594 PRO A CA 1
ATOM 4586 C C . PRO A 1 594 ? 50.826 4.923 7.559 1.00 55.36 594 PRO A C 1
ATOM 4587 O O . PRO A 1 594 ? 51.444 5.850 8.078 1.00 55.79 594 PRO A O 1
ATOM 4591 N N . GLN A 1 595 ? 51.378 4.047 6.719 1.00 56.08 595 GLN A N 1
ATOM 4592 C CA . GLN A 1 595 ? 52.811 4.037 6.385 1.00 56.15 595 GLN A CA 1
ATOM 4593 C C . GLN A 1 595 ? 53.055 4.322 4.902 1.00 56.43 595 GLN A C 1
ATOM 4594 O O . GLN A 1 595 ? 52.183 4.078 4.075 1.00 56.60 595 GLN A O 1
ATOM 4600 N N . GLY A 1 596 ? 54.247 4.809 4.563 1.00 56.80 596 GLY A N 1
ATOM 4601 C CA . GLY A 1 596 ? 54.655 4.975 3.162 1.00 57.38 596 GLY A CA 1
ATOM 4602 C C . GLY A 1 596 ? 54.825 6.410 2.694 1.00 57.93 596 GLY A C 1
ATOM 4603 O O . GLY A 1 596 ? 55.213 7.281 3.477 1.00 57.71 596 GLY A O 1
ATOM 4604 N N . ASN A 1 597 ? 54.530 6.646 1.413 1.00 58.53 597 ASN A N 1
ATOM 4605 C CA . ASN A 1 597 ? 54.688 7.963 0.784 1.00 59.04 597 ASN A CA 1
ATOM 4606 C C . ASN A 1 597 ? 53.461 8.417 -0.001 1.00 60.04 597 ASN A C 1
ATOM 4607 O O . ASN A 1 597 ? 52.845 7.633 -0.730 1.00 61.26 597 ASN A O 1
ATOM 4612 N N . LEU A 1 598 ? 53.118 9.692 0.152 1.00 60.43 598 LEU A N 1
ATOM 4613 C CA . LEU A 1 598 ? 52.047 10.321 -0.612 1.00 60.89 598 LEU A CA 1
ATOM 4614 C C . LEU A 1 598 ? 52.651 11.448 -1.425 1.00 61.57 598 LEU A C 1
ATOM 4615 O O . LEU A 1 598 ? 53.476 12.208 -0.905 1.00 61.89 598 LEU A O 1
ATOM 4620 N N . SER A 1 599 ? 52.252 11.557 -2.692 1.00 61.70 599 SER A N 1
ATOM 4621 C CA . SER A 1 599 ? 52.589 12.736 -3.494 1.00 62.04 599 SER A CA 1
ATOM 4622 C C . SER A 1 599 ? 51.364 13.333 -4.186 1.00 61.45 599 SER A C 1
ATOM 4623 O O . SER A 1 599 ? 50.790 12.737 -5.105 1.00 61.98 599 SER A O 1
ATOM 4626 N N . LEU A 1 600 ? 50.963 14.504 -3.703 1.00 60.30 600 LEU A N 1
ATOM 4627 C CA . LEU A 1 600 ? 49.882 15.277 -4.291 1.00 59.50 600 LEU A CA 1
ATOM 4628 C C . LEU A 1 600 ? 50.425 16.205 -5.370 1.00 59.77 600 LEU A C 1
ATOM 4629 O O . LEU A 1 600 ? 50.971 17.269 -5.068 1.00 60.20 600 LEU A O 1
ATOM 4634 N N . GLY A 1 601 ? 50.296 15.785 -6.625 1.00 59.20 601 GLY A N 1
ATOM 4635 C CA . GLY A 1 601 ? 50.613 16.646 -7.759 1.00 58.70 601 GLY A CA 1
ATOM 4636 C C . GLY A 1 601 ? 49.685 17.845 -7.752 1.00 59.18 601 GLY A C 1
ATOM 4637 O O . GLY A 1 601 ? 50.123 18.986 -7.902 1.00 59.45 601 GLY A O 1
ATOM 4638 N N . TYR A 1 602 ? 48.394 17.579 -7.568 1.00 59.34 602 TYR A N 1
ATOM 4639 C CA . TYR A 1 602 ? 47.407 18.630 -7.387 1.00 58.92 602 TYR A CA 1
ATOM 4640 C C . TYR A 1 602 ? 47.455 19.139 -5.949 1.00 59.26 602 TYR A C 1
ATOM 4641 O O . TYR A 1 602 ? 46.729 18.655 -5.075 1.00 58.90 602 TYR A O 1
ATOM 4650 N N . GLY A 1 603 ? 48.329 20.113 -5.711 1.00 59.15 603 GLY A N 1
ATOM 4651 C CA . GLY A 1 603 ? 48.527 20.670 -4.376 1.00 59.46 603 GLY A CA 1
ATOM 4652 C C . GLY A 1 603 ? 49.993 20.815 -4.016 1.00 59.82 603 GLY A C 1
ATOM 4653 O O . GLY A 1 603 ? 50.330 21.452 -3.014 1.00 59.99 603 GLY A O 1
ATOM 4654 N N . CYS A 1 604 ? 50.857 20.212 -4.834 1.00 59.97 604 CYS A N 1
ATOM 4655 C CA . CYS A 1 604 ? 52.312 20.301 -4.690 1.00 59.20 604 CYS A CA 1
ATOM 4656 C C . CYS A 1 604 ? 52.796 19.908 -3.287 1.00 59.40 604 CYS A C 1
ATOM 4657 O O . CYS A 1 604 ? 53.554 20.640 -2.645 1.00 59.67 604 CYS A O 1
ATOM 4660 N N . VAL A 1 605 ? 52.346 18.742 -2.828 1.00 59.25 605 VAL A N 1
ATOM 4661 C CA . VAL A 1 605 ? 52.635 18.245 -1.482 1.00 59.04 605 VAL A CA 1
ATOM 4662 C C . VAL A 1 605 ? 53.145 16.804 -1.533 1.00 60.34 605 VAL A C 1
ATOM 4663 O O . VAL A 1 605 ? 52.599 15.965 -2.260 1.00 60.87 605 VAL A O 1
ATOM 4667 N N . SER A 1 606 ? 54.192 16.531 -0.757 1.00 60.18 606 SER A N 1
ATOM 4668 C CA . SER A 1 606 ? 54.706 15.178 -0.583 1.00 60.38 606 SER A CA 1
ATOM 4669 C C . SER A 1 606 ? 54.744 14.843 0.909 1.00 59.73 606 SER A C 1
ATOM 4670 O O . SER A 1 606 ? 55.119 15.685 1.728 1.00 60.54 606 SER A O 1
ATOM 4673 N N . VAL A 1 607 ? 54.337 13.626 1.266 1.00 58.20 607 VAL A N 1
ATOM 4674 C CA . VAL A 1 607 ? 54.310 13.211 2.672 1.00 57.44 607 VAL A CA 1
ATOM 4675 C C . VAL A 1 607 ? 54.975 11.854 2.866 1.00 57.50 607 VAL A C 1
ATOM 4676 O O . VAL A 1 607 ? 54.638 10.890 2.180 1.00 57.53 607 VAL A O 1
ATOM 4680 N N . GLN A 1 608 ? 55.915 11.785 3.804 1.00 56.62 608 GLN A N 1
ATOM 4681 C CA . GLN A 1 608 ? 56.543 10.522 4.179 1.00 56.58 608 GLN A CA 1
ATOM 4682 C C . GLN A 1 608 ? 56.054 10.100 5.558 1.00 56.65 608 GLN A C 1
ATOM 4683 O O . GLN A 1 608 ? 55.996 10.917 6.478 1.00 57.17 608 GLN A O 1
ATOM 4689 N N . ARG A 1 609 ? 55.707 8.824 5.699 1.00 56.62 609 ARG A N 1
ATOM 4690 C CA . ARG A 1 609 ? 55.169 8.308 6.956 1.00 56.59 609 ARG A CA 1
ATOM 4691 C C . ARG A 1 609 ? 55.810 6.992 7.383 1.00 56.54 609 ARG A C 1
ATOM 4692 O O . ARG A 1 609 ? 55.729 5.992 6.668 1.00 57.42 609 ARG A O 1
ATOM 4700 N N . ARG A 1 610 ? 56.453 7.006 8.544 1.00 56.10 610 ARG A N 1
ATOM 4701 C CA . ARG A 1 610 ? 56.879 5.779 9.208 1.00 56.25 610 ARG A CA 1
ATOM 4702 C C . ARG A 1 610 ? 56.476 5.866 10.665 1.00 56.12 610 ARG A C 1
ATOM 4703 O O . ARG A 1 610 ? 56.404 6.963 11.228 1.00 55.72 610 ARG A O 1
ATOM 4711 N N . GLU A 1 611 ? 56.215 4.709 11.268 1.00 55.96 611 GLU A N 1
ATOM 4712 C CA . GLU A 1 611 ? 55.821 4.630 12.665 1.00 56.40 611 GLU A CA 1
ATOM 4713 C C . GLU A 1 611 ? 54.584 5.503 12.872 1.00 56.83 611 GLU A C 1
ATOM 4714 O O . GLU A 1 611 ? 53.610 5.373 12.130 1.00 57.41 611 GLU A O 1
ATOM 4720 N N . ASN A 1 612 ? 54.632 6.403 13.851 1.00 57.10 612 ASN A N 1
ATOM 4721 C CA . ASN A 1 612 ? 53.517 7.306 14.135 1.00 56.82 612 ASN A CA 1
ATOM 4722 C C . ASN A 1 612 ? 53.697 8.715 13.562 1.00 56.83 612 ASN A C 1
ATOM 4723 O O . ASN A 1 612 ? 52.754 9.511 13.563 1.00 58.21 612 ASN A O 1
ATOM 4728 N N . TRP A 1 613 ? 54.904 9.016 13.082 1.00 55.78 613 TRP A N 1
ATOM 4729 C CA . TRP A 1 613 ? 55.243 10.366 12.626 1.00 54.80 613 TRP A CA 1
ATOM 4730 C C . TRP A 1 613 ? 54.947 10.610 11.155 1.00 55.08 613 TRP A C 1
ATOM 4731 O O . TRP A 1 613 ? 54.646 9.676 10.409 1.00 56.60 613 TRP A O 1
ATOM 4742 N N . SER A 1 614 ? 55.031 11.875 10.748 1.00 54.63 614 SER A N 1
ATOM 4743 C CA . SER A 1 614 ? 54.937 12.242 9.334 1.00 54.74 614 SER A CA 1
ATOM 4744 C C . SER A 1 614 ? 55.847 13.416 9.000 1.00 54.39 614 SER A C 1
ATOM 4745 O O . SER A 1 614 ? 56.151 14.239 9.857 1.00 55.01 614 SER A O 1
ATOM 4748 N N . ALA A 1 615 ? 56.295 13.476 7.753 1.00 54.33 615 ALA A N 1
ATOM 4749 C CA . ALA A 1 615 ? 57.075 14.602 7.273 1.00 54.68 615 ALA A CA 1
ATOM 4750 C C . ALA A 1 615 ? 56.406 15.137 6.025 1.00 55.45 615 ALA A C 1
ATOM 4751 O O . ALA A 1 615 ? 56.355 14.454 4.997 1.00 56.34 615 ALA A O 1
ATOM 4753 N N . VAL A 1 616 ? 55.875 16.352 6.115 1.00 55.83 616 VAL A N 1
ATOM 4754 C CA . VAL A 1 616 ? 55.089 16.908 5.015 1.00 56.40 616 VAL A CA 1
ATOM 4755 C C . VAL A 1 616 ? 55.767 18.087 4.339 1.00 56.96 616 VAL A C 1
ATOM 4756 O O . VAL A 1 616 ? 56.102 19.090 4.978 1.00 57.59 616 VAL A O 1
ATOM 4760 N N . ALA A 1 617 ? 55.988 17.932 3.037 1.00 57.18 617 ALA A N 1
ATOM 4761 C CA . ALA A 1 617 ? 56.631 18.948 2.215 1.00 57.28 617 ALA A CA 1
ATOM 4762 C C . ALA A 1 617 ? 55.595 19.647 1.360 1.00 58.00 617 ALA A C 1
ATOM 4763 O O . ALA A 1 617 ? 54.697 19.006 0.812 1.00 58.91 617 ALA A O 1
ATOM 4765 N N . ARG A 1 618 ? 55.713 20.966 1.258 1.00 58.13 618 ARG A N 1
ATOM 4766 C CA . ARG A 1 618 ? 54.843 21.743 0.387 1.00 58.08 618 ARG A CA 1
ATOM 4767 C C . ARG A 1 618 ? 55.612 22.830 -0.346 1.00 57.84 618 ARG A C 1
ATOM 4768 O O . ARG A 1 618 ? 56.391 23.571 0.259 1.00 57.91 618 ARG A O 1
ATOM 4776 N N . GLY A 1 619 ? 55.382 22.907 -1.653 1.00 57.39 619 GLY A N 1
ATOM 4777 C CA . GLY A 1 619 ? 55.914 23.980 -2.482 1.00 57.06 619 GLY A CA 1
ATOM 4778 C C . GLY A 1 619 ? 54.799 24.659 -3.253 1.00 56.58 619 GLY A C 1
ATOM 4779 O O . GLY A 1 619 ? 53.624 24.523 -2.905 1.00 56.12 619 GLY A O 1
ATOM 4780 N N . HIS A 1 620 ? 55.173 25.398 -4.295 1.00 56.78 620 HIS A N 1
ATOM 4781 C CA . HIS A 1 620 ? 54.208 26.037 -5.188 1.00 56.87 620 HIS A CA 1
ATOM 4782 C C . HIS A 1 620 ? 54.783 26.228 -6.589 1.00 57.38 620 HIS A C 1
ATOM 4783 O O . HIS A 1 620 ? 56.001 26.212 -6.776 1.00 58.56 620 HIS A O 1
ATOM 4790 N N . SER A 1 621 ? 53.898 26.411 -7.565 1.00 57.58 621 SER A N 1
ATOM 4791 C CA . SER A 1 621 ? 54.290 26.480 -8.969 1.00 58.05 621 SER A CA 1
ATOM 4792 C C . SER A 1 621 ? 53.642 27.666 -9.681 1.00 58.76 621 SER A C 1
ATOM 4793 O O . SER A 1 621 ? 53.090 28.558 -9.038 1.00 59.65 621 SER A O 1
ATOM 4796 N N . ARG A 1 622 ? 53.718 27.671 -11.011 1.00 58.76 622 ARG A N 1
ATOM 4797 C CA . ARG A 1 622 ? 53.036 28.676 -11.827 1.00 58.07 622 ARG A CA 1
ATOM 4798 C C . ARG A 1 622 ? 51.544 28.362 -11.985 1.00 57.88 622 ARG A C 1
ATOM 4799 O O . ARG A 1 622 ? 50.813 29.095 -12.658 1.00 57.70 622 ARG A O 1
ATOM 4807 N N . TYR A 1 623 ? 51.109 27.267 -11.363 1.00 57.90 623 TYR A N 1
ATOM 4808 C CA . TYR A 1 623 ? 49.710 26.851 -11.377 1.00 58.35 623 TYR A CA 1
ATOM 4809 C C . TYR A 1 623 ? 49.107 26.970 -9.985 1.00 58.34 623 TYR A C 1
ATOM 4810 O O . TYR A 1 623 ? 47.911 27.214 -9.838 1.00 59.29 623 TYR A O 1
ATOM 4819 N N . LEU A 1 624 ? 49.944 26.801 -8.965 1.00 57.90 624 LEU A N 1
ATOM 4820 C CA . LEU A 1 624 ? 49.468 26.726 -7.589 1.00 57.78 624 LEU A CA 1
ATOM 4821 C C . LEU A 1 624 ? 50.067 27.810 -6.703 1.00 57.38 624 LEU A C 1
ATOM 4822 O O . LEU A 1 624 ? 51.288 27.949 -6.619 1.00 56.85 624 LEU A O 1
ATOM 4827 N N . TRP A 1 625 ? 49.195 28.570 -6.045 1.00 57.30 625 TRP A N 1
ATOM 4828 C CA . TRP A 1 625 ? 49.626 29.678 -5.196 1.00 57.04 625 TRP A CA 1
ATOM 4829 C C . TRP A 1 625 ? 50.315 29.229 -3.914 1.00 57.22 625 TRP A C 1
ATOM 4830 O O . TRP A 1 625 ? 50.073 28.124 -3.425 1.00 57.34 625 TRP A O 1
ATOM 4841 N N . ALA A 1 626 ? 51.175 30.095 -3.382 1.00 57.70 626 ALA A N 1
ATOM 4842 C CA . ALA A 1 626 ? 51.945 29.797 -2.177 1.00 58.26 626 ALA A CA 1
ATOM 4843 C C . ALA A 1 626 ? 51.084 29.823 -0.912 1.00 58.47 626 ALA A C 1
ATOM 4844 O O . ALA A 1 626 ? 50.980 28.820 -0.211 1.00 58.41 626 ALA A O 1
ATOM 4846 N N . ALA A 1 627 ? 50.469 30.971 -0.632 1.00 59.67 627 ALA A N 1
ATOM 4847 C CA . ALA A 1 627 ? 49.645 31.153 0.569 1.00 59.52 627 ALA A CA 1
ATOM 4848 C C . ALA A 1 627 ? 48.488 32.120 0.328 1.00 58.77 627 ALA A C 1
ATOM 4849 O O . ALA A 1 627 ? 48.620 33.083 -0.431 1.00 58.78 627 ALA A O 1
ATOM 4851 N N . GLU A 1 628 ? 47.358 31.851 0.975 1.00 58.03 628 GLU A N 1
ATOM 4852 C CA . GLU A 1 628 ? 46.202 32.736 0.900 1.00 57.64 628 GLU A CA 1
ATOM 4853 C C . GLU A 1 628 ? 46.275 33.789 1.997 1.00 57.10 628 GLU A C 1
ATOM 4854 O O . GLU A 1 628 ? 46.388 33.457 3.179 1.00 56.95 628 GLU A O 1
ATOM 4860 N N . HIS A 1 629 ? 46.215 35.055 1.588 1.00 56.74 629 HIS A N 1
ATOM 4861 C CA . HIS A 1 629 ? 46.230 36.187 2.511 1.00 55.93 629 HIS A CA 1
ATOM 4862 C C . HIS A 1 629 ? 44.955 37.017 2.364 1.00 55.81 629 HIS A C 1
ATOM 4863 O O . HIS A 1 629 ? 44.645 37.510 1.277 1.00 55.24 629 HIS A O 1
ATOM 4870 N N . TYR A 1 630 ? 44.220 37.159 3.462 1.00 56.16 630 TYR A N 1
ATOM 4871 C CA . TYR A 1 630 ? 43.042 38.020 3.517 1.00 57.00 630 TYR A CA 1
ATOM 4872 C C . TYR A 1 630 ? 43.313 39.142 4.512 1.00 57.29 630 TYR A C 1
ATOM 4873 O O . TYR A 1 630 ? 44.282 39.075 5.275 1.00 57.98 630 TYR A O 1
ATOM 4882 N N . LEU A 1 631 ? 42.468 40.172 4.504 1.00 57.57 631 LEU A N 1
ATOM 4883 C CA . LEU A 1 631 ? 42.516 41.192 5.546 1.00 57.52 631 LEU A CA 1
ATOM 4884 C C . LEU A 1 631 ? 42.229 40.532 6.887 1.00 57.45 631 LEU A C 1
ATOM 4885 O O . LEU A 1 631 ? 41.199 39.874 7.054 1.00 57.78 631 LEU A O 1
ATOM 4890 N N . GLY A 1 632 ? 43.158 40.689 7.826 1.00 57.34 632 GLY A N 1
ATOM 4891 C CA . GLY A 1 632 ? 43.010 40.141 9.172 1.00 56.76 632 GLY A CA 1
ATOM 4892 C C . GLY A 1 632 ? 43.036 38.625 9.248 1.00 56.80 632 GLY A C 1
ATOM 4893 O O . GLY A 1 632 ? 42.510 38.045 10.197 1.00 56.76 632 GLY A O 1
ATOM 4894 N N . HIS A 1 633 ? 43.636 37.989 8.241 1.00 56.29 633 HIS A N 1
ATOM 4895 C CA . HIS A 1 633 ? 43.816 36.536 8.215 1.00 55.93 633 HIS A CA 1
ATOM 4896 C C . HIS A 1 633 ? 45.106 36.161 7.488 1.00 56.22 633 HIS A C 1
ATOM 4897 O O . HIS A 1 633 ? 45.308 36.542 6.331 1.00 56.88 633 HIS A O 1
ATOM 4904 N N . ASN A 1 634 ? 45.963 35.412 8.183 1.00 56.28 634 ASN A N 1
ATOM 4905 C CA . ASN A 1 634 ? 47.279 34.985 7.684 1.00 56.49 634 ASN A CA 1
ATOM 4906 C C . ASN A 1 634 ? 48.141 36.145 7.170 1.00 56.69 634 ASN A C 1
ATOM 4907 O O . ASN A 1 634 ? 48.434 36.245 5.974 1.00 56.85 634 ASN A O 1
ATOM 4912 N N . LEU A 1 635 ? 48.533 37.022 8.092 1.00 56.21 635 LEU A N 1
ATOM 4913 C CA . LEU A 1 635 ? 49.317 38.209 7.759 1.00 55.92 635 LEU A CA 1
ATOM 4914 C C . LEU A 1 635 ? 50.755 37.866 7.357 1.00 56.37 635 LEU A C 1
ATOM 4915 O O . LEU A 1 635 ? 51.313 38.486 6.453 1.00 57.23 635 LEU A O 1
ATOM 4920 N N . TYR A 1 636 ? 51.333 36.862 8.012 1.00 56.35 636 TYR A N 1
ATOM 4921 C CA . TYR A 1 636 ? 52.777 36.633 7.963 1.00 56.64 636 TYR A CA 1
ATOM 4922 C C . TYR A 1 636 ? 53.206 35.321 7.306 1.00 57.43 636 TYR A C 1
ATOM 4923 O O . TYR A 1 636 ? 54.367 34.919 7.416 1.00 58.08 636 TYR A O 1
ATOM 4932 N N . GLY A 1 637 ? 52.283 34.664 6.612 1.00 58.03 637 GLY A N 1
ATOM 4933 C CA . GLY A 1 637 ? 52.552 33.346 6.041 1.00 58.57 637 GLY A CA 1
ATOM 4934 C C . GLY A 1 637 ? 53.134 33.336 4.641 1.00 59.54 637 GLY A C 1
ATOM 4935 O O . GLY A 1 637 ? 52.905 32.392 3.882 1.00 60.47 637 GLY A O 1
ATOM 4936 N N . ARG A 1 638 ? 53.901 34.370 4.300 1.00 59.53 638 ARG A N 1
ATOM 4937 C CA . ARG A 1 638 ? 54.509 34.488 2.968 1.00 59.30 638 ARG A CA 1
ATOM 4938 C C . ARG A 1 638 ? 55.319 33.253 2.574 1.00 59.98 638 ARG A C 1
ATOM 4939 O O . ARG A 1 638 ? 55.354 32.873 1.400 1.00 60.32 638 ARG A O 1
ATOM 4947 N N . TYR A 1 639 ? 55.952 32.632 3.567 1.00 60.33 639 TYR A N 1
ATOM 4948 C CA . TYR A 1 639 ? 56.908 31.549 3.342 1.00 60.39 639 TYR A CA 1
ATOM 4949 C C . TYR A 1 639 ? 56.343 30.131 3.507 1.00 60.42 639 TYR A C 1
ATOM 4950 O O . TYR A 1 639 ? 57.087 29.154 3.397 1.00 60.93 639 TYR A O 1
ATOM 4959 N N . LEU A 1 640 ? 55.037 30.020 3.755 1.00 59.89 640 LEU A N 1
ATOM 4960 C CA . LEU A 1 640 ? 54.390 28.725 4.024 1.00 58.96 640 LEU A CA 1
ATOM 4961 C C . LEU A 1 640 ? 54.644 27.651 2.961 1.00 59.34 640 LEU A C 1
ATOM 4962 O O . LEU A 1 640 ? 54.623 26.460 3.272 1.00 59.75 640 LEU A O 1
ATOM 4967 N N . ALA A 1 641 ? 54.882 28.074 1.720 1.00 60.08 641 ALA A N 1
ATOM 4968 C CA . ALA A 1 641 ? 55.160 27.141 0.623 1.00 60.36 641 ALA A CA 1
ATOM 4969 C C . ALA A 1 641 ? 56.525 27.372 -0.039 1.00 60.85 641 ALA A C 1
ATOM 4970 O O . ALA A 1 641 ? 56.731 27.016 -1.203 1.00 61.83 641 ALA A O 1
ATOM 4972 N N . HIS A 1 642 ? 57.456 27.960 0.708 1.00 60.40 642 HIS A N 1
ATOM 4973 C CA . HIS A 1 642 ? 58.821 28.147 0.226 1.00 60.00 642 HIS A CA 1
ATOM 4974 C C . HIS A 1 642 ? 59.650 26.878 0.437 1.00 60.38 642 HIS A C 1
ATOM 4975 O O . HIS A 1 642 ? 60.780 26.931 0.929 1.00 60.75 642 HIS A O 1
ATOM 4982 N N . GLY A 1 643 ? 59.078 25.743 0.042 1.00 59.81 643 GLY A N 1
ATOM 4983 C CA . GLY A 1 643 ? 59.677 24.436 0.279 1.00 59.19 643 GLY A CA 1
ATOM 4984 C C . GLY A 1 643 ? 59.688 24.079 1.753 1.00 58.93 643 GLY A C 1
ATOM 4985 O O . GLY A 1 643 ? 60.730 23.717 2.296 1.00 59.80 643 GLY A O 1
ATOM 4986 N N . SER A 1 644 ? 58.530 24.191 2.403 1.00 58.14 644 SER A N 1
ATOM 4987 C CA . SER A 1 644 ? 58.419 23.882 3.827 1.00 58.89 644 SER A CA 1
ATOM 4988 C C . SER A 1 644 ? 58.473 22.381 4.069 1.00 59.90 644 SER A C 1
ATOM 4989 O O . SER A 1 644 ? 58.146 21.591 3.180 1.00 61.60 644 SER A O 1
ATOM 4992 N N . LEU A 1 645 ? 58.901 21.995 5.270 1.00 59.27 645 LEU A N 1
ATOM 4993 C CA . LEU A 1 645 ? 58.982 20.590 5.654 1.00 59.02 645 LEU A CA 1
ATOM 4994 C C . LEU A 1 645 ? 58.751 20.463 7.148 1.00 58.65 645 LEU A C 1
ATOM 4995 O O . LEU A 1 645 ? 59.661 20.678 7.951 1.00 59.44 645 LEU A O 1
ATOM 5000 N N . GLN A 1 646 ? 57.516 20.125 7.506 1.00 58.17 646 GLN A N 1
ATOM 5001 C CA . GLN A 1 646 ? 57.098 20.025 8.900 1.00 58.57 646 GLN A CA 1
ATOM 5002 C C . GLN A 1 646 ? 57.130 18.572 9.367 1.00 58.58 646 GLN A C 1
ATOM 5003 O O . GLN A 1 646 ? 56.678 17.670 8.654 1.00 58.79 646 GLN A O 1
ATOM 5009 N N . ILE A 1 647 ? 57.673 18.355 10.561 1.00 57.76 647 ILE A N 1
ATOM 5010 C CA . ILE A 1 647 ? 57.714 17.026 11.152 1.00 57.74 647 ILE A CA 1
ATOM 5011 C C . ILE A 1 647 ? 56.648 16.907 12.232 1.00 57.47 647 ILE A C 1
ATOM 5012 O O . ILE A 1 647 ? 56.756 17.518 13.290 1.00 58.26 647 ILE A O 1
ATOM 5017 N N . LEU A 1 648 ? 55.615 16.125 11.950 1.00 57.33 648 LEU A N 1
ATOM 5018 C CA . LEU A 1 648 ? 54.536 15.913 12.898 1.00 56.62 648 LEU A CA 1
ATOM 5019 C C . LEU A 1 648 ? 54.792 14.624 13.663 1.00 56.02 648 LEU A C 1
ATOM 5020 O O . LEU A 1 648 ? 54.853 13.549 13.069 1.00 55.46 648 LEU A O 1
ATOM 5025 N N . THR A 1 649 ? 54.955 14.743 14.981 1.00 55.89 649 THR A N 1
ATOM 5026 C CA . THR A 1 649 ? 55.387 13.616 15.812 1.00 56.48 649 THR A CA 1
ATOM 5027 C C . THR A 1 649 ? 54.858 13.648 17.247 1.00 56.86 649 THR A C 1
ATOM 5028 O O . THR A 1 649 ? 54.304 14.655 17.698 1.00 57.34 649 THR A O 1
ATOM 5032 N N . ALA A 1 650 ? 55.045 12.530 17.946 1.00 57.04 650 ALA A N 1
ATOM 5033 C CA . ALA A 1 650 ? 54.627 12.354 19.334 1.00 57.68 650 ALA A CA 1
ATOM 5034 C C . ALA A 1 650 ? 55.290 11.103 19.918 1.00 58.25 650 ALA A C 1
ATOM 5035 O O . ALA A 1 650 ? 55.667 10.199 19.170 1.00 58.75 650 ALA A O 1
ATOM 5037 N N . PRO A 1 651 ? 55.449 11.046 21.255 1.00 58.66 651 PRO A N 1
ATOM 5038 C CA . PRO A 1 651 ? 55.912 9.797 21.851 1.00 59.50 651 PRO A CA 1
ATOM 5039 C C . PRO A 1 651 ? 54.937 8.658 21.543 1.00 60.34 651 PRO A C 1
ATOM 5040 O O . PRO A 1 651 ? 53.731 8.815 21.752 1.00 60.51 651 PRO A O 1
ATOM 5044 N N . PRO A 1 652 ? 55.453 7.523 21.028 1.00 61.07 652 PRO A N 1
ATOM 5045 C CA . PRO A 1 652 ? 54.630 6.358 20.689 1.00 60.92 652 PRO A CA 1
ATOM 5046 C C . PRO A 1 652 ? 53.565 6.081 21.747 1.00 60.49 652 PRO A C 1
ATOM 5047 O O . PRO A 1 652 ? 53.888 5.946 22.928 1.00 59.81 652 PRO A O 1
ATOM 5051 N N . GLY A 1 653 ? 52.306 6.017 21.319 1.00 60.42 653 GLY A N 1
ATOM 5052 C CA . GLY A 1 653 ? 51.188 5.799 22.233 1.00 60.67 653 GLY A CA 1
ATOM 5053 C C . GLY A 1 653 ? 50.327 7.033 22.450 1.00 61.19 653 GLY A C 1
ATOM 5054 O O . GLY A 1 653 ? 49.152 6.916 22.808 1.00 62.05 653 GLY A O 1
ATOM 5055 N N . GLN A 1 654 ? 50.916 8.213 22.251 1.00 60.78 654 GLN A N 1
ATOM 5056 C CA . GLN A 1 654 ? 50.196 9.486 22.350 1.00 60.40 654 GLN A CA 1
ATOM 5057 C C . GLN A 1 654 ? 49.771 9.966 20.966 1.00 59.45 654 GLN A C 1
ATOM 5058 O O . GLN A 1 654 ? 50.460 9.693 19.981 1.00 60.05 654 GLN A O 1
ATOM 5064 N N . THR A 1 655 ? 48.649 10.682 20.889 1.00 58.36 655 THR A N 1
ATOM 5065 C CA . THR A 1 655 ? 48.137 11.153 19.595 1.00 57.86 655 THR A CA 1
ATOM 5066 C C . THR A 1 655 ? 48.904 12.382 19.120 1.00 57.04 655 THR A C 1
ATOM 5067 O O . THR A 1 655 ? 49.163 13.296 19.899 1.00 55.68 655 THR A O 1
ATOM 5071 N N . VAL A 1 656 ? 49.258 12.391 17.838 1.00 57.06 656 VAL A N 1
ATOM 5072 C CA . VAL A 1 656 ? 50.026 13.490 17.257 1.00 56.74 656 VAL A CA 1
ATOM 5073 C C . VAL A 1 656 ? 49.193 14.770 17.168 1.00 57.62 656 VAL A C 1
ATOM 5074 O O . VAL A 1 656 ? 48.084 14.777 16.630 1.00 58.18 656 VAL A O 1
ATOM 5078 N N . THR A 1 657 ? 49.760 15.840 17.714 1.00 58.40 657 THR A N 1
ATOM 5079 C CA . THR A 1 657 ? 49.141 17.156 17.783 1.00 59.26 657 THR A CA 1
ATOM 5080 C C . THR A 1 657 ? 50.237 18.157 17.408 1.00 59.94 657 THR A C 1
ATOM 5081 O O . THR A 1 657 ? 51.420 17.860 17.608 1.00 60.76 657 THR A O 1
ATOM 5085 N N . PRO A 1 658 ? 49.866 19.323 16.829 1.00 59.67 658 PRO A N 1
ATOM 5086 C CA . PRO A 1 658 ? 50.844 20.409 16.671 1.00 58.95 658 PRO A CA 1
ATOM 5087 C C . PRO A 1 658 ? 51.625 20.696 17.960 1.00 58.52 658 PRO A C 1
ATOM 5088 O O . PRO A 1 658 ? 52.841 20.883 17.915 1.00 59.18 658 PRO A O 1
ATOM 5092 N N . THR A 1 659 ? 50.926 20.712 19.092 1.00 58.23 659 THR A N 1
ATOM 5093 C CA . THR A 1 659 ? 51.551 20.903 20.400 1.00 58.10 659 THR A CA 1
ATOM 5094 C C . THR A 1 659 ? 52.613 19.838 20.676 1.00 58.75 659 THR A C 1
ATOM 5095 O O . THR A 1 659 ? 53.677 20.136 21.217 1.00 59.84 659 THR A O 1
ATOM 5099 N N . THR A 1 660 ? 52.324 18.604 20.283 1.00 59.05 660 THR A N 1
ATOM 5100 C CA . THR A 1 660 ? 53.245 17.496 20.489 1.00 59.59 660 THR A CA 1
ATOM 5101 C C . THR A 1 660 ? 54.381 17.535 19.463 1.00 59.35 660 THR A C 1
ATOM 5102 O O . THR A 1 660 ? 55.495 17.074 19.731 1.00 59.34 660 THR A O 1
ATOM 5106 N N . SER A 1 661 ? 54.086 18.107 18.298 1.00 59.09 661 SER A N 1
ATOM 5107 C CA . SER A 1 661 ? 55.056 18.257 17.221 1.00 58.58 661 SER A CA 1
ATOM 5108 C C . SER A 1 661 ? 55.928 19.494 17.425 1.00 58.78 661 SER A C 1
ATOM 5109 O O . SER A 1 661 ? 56.775 19.815 16.587 1.00 59.25 661 SER A O 1
ATOM 5112 N N . GLY A 1 662 ? 55.722 20.179 18.546 1.00 58.79 662 GLY A N 1
ATOM 5113 C CA . GLY A 1 662 ? 56.526 21.342 18.908 1.00 58.98 662 GLY A CA 1
ATOM 5114 C C . GLY A 1 662 ? 56.124 22.610 18.182 1.00 59.42 662 GLY A C 1
ATOM 5115 O O . GLY A 1 662 ? 56.980 23.416 17.811 1.00 60.20 662 GLY A O 1
ATOM 5116 N N . TRP A 1 663 ? 54.821 22.786 17.973 1.00 59.20 663 TRP A N 1
ATOM 5117 C CA . TRP A 1 663 ? 54.312 24.005 17.358 1.00 59.01 663 TRP A CA 1
ATOM 5118 C C . TRP A 1 663 ? 53.183 24.654 18.146 1.00 59.73 663 TRP A C 1
ATOM 5119 O O . TRP A 1 663 ? 52.231 23.995 18.575 1.00 60.61 663 TRP A O 1
ATOM 5130 N N . GLN A 1 664 ? 53.316 25.961 18.327 1.00 60.25 664 GLN A N 1
ATOM 5131 C CA . GLN A 1 664 ? 52.237 26.816 18.799 1.00 60.71 664 GLN A CA 1
ATOM 5132 C C . GLN A 1 664 ? 52.310 28.123 18.011 1.00 61.25 664 GLN A C 1
ATOM 5133 O O . GLN A 1 664 ? 53.310 28.400 17.345 1.00 61.63 664 GLN A O 1
ATOM 5139 N N . GLN A 1 665 ? 51.246 28.912 18.074 1.00 61.37 665 GLN A N 1
ATOM 5140 C CA . GLN A 1 665 ? 51.194 30.182 17.368 1.00 60.64 665 GLN A CA 1
ATOM 5141 C C . GLN A 1 665 ? 51.997 31.264 18.098 1.00 60.77 665 GLN A C 1
ATOM 5142 O O . GLN A 1 665 ? 52.800 31.974 17.483 1.00 60.58 665 GLN A O 1
ATOM 5148 N N . GLU A 1 666 ? 51.787 31.378 19.407 1.00 60.64 666 GLU A N 1
ATOM 5149 C CA . GLU A 1 666 ? 52.436 32.426 20.201 1.00 60.61 666 GLU A CA 1
ATOM 5150 C C . GLU A 1 666 ? 53.964 32.297 20.257 1.00 60.20 666 GLU A C 1
ATOM 5151 O O . GLU A 1 666 ? 54.497 31.283 20.714 1.00 60.32 666 GLU A O 1
ATOM 5157 N N . GLY A 1 667 ? 54.651 33.329 19.770 1.00 59.74 667 GLY A N 1
ATOM 5158 C CA . GLY A 1 667 ? 56.116 33.386 19.794 1.00 59.13 667 GLY A CA 1
ATOM 5159 C C . GLY A 1 667 ? 56.802 32.886 18.532 1.00 58.74 667 GLY A C 1
ATOM 5160 O O . GLY A 1 667 ? 58.020 33.029 18.380 1.00 58.35 667 GLY A O 1
ATOM 5161 N N . PHE A 1 668 ? 56.012 32.310 17.628 1.00 58.55 668 PHE A N 1
ATOM 5162 C CA . PHE A 1 668 ? 56.502 31.674 16.404 1.00 58.01 668 PHE A CA 1
ATOM 5163 C C . PHE A 1 668 ? 57.106 32.677 15.416 1.00 58.38 668 PHE A C 1
ATOM 5164 O O . PHE A 1 668 ? 56.442 33.621 14.984 1.00 58.71 668 PHE A O 1
ATOM 5172 N N . ASP A 1 669 ? 58.375 32.466 15.079 1.00 58.58 669 ASP A N 1
ATOM 5173 C CA . ASP A 1 669 ? 59.065 33.259 14.069 1.00 58.83 669 ASP A CA 1
ATOM 5174 C C . ASP A 1 669 ? 58.538 32.862 12.690 1.00 59.11 669 ASP A C 1
ATOM 5175 O O . ASP A 1 669 ? 58.900 31.808 12.157 1.00 59.20 669 ASP A O 1
ATOM 5180 N N . TRP A 1 670 ? 57.687 33.716 12.123 1.00 58.55 670 TRP A N 1
ATOM 5181 C CA . TRP A 1 670 ? 57.021 33.448 10.845 1.00 58.42 670 TRP A CA 1
ATOM 5182 C C . TRP A 1 670 ? 57.968 33.368 9.647 1.00 58.94 670 TRP A C 1
ATOM 5183 O O . TRP A 1 670 ? 57.620 32.794 8.608 1.00 58.84 670 TRP A O 1
ATOM 5194 N N . ASN A 1 671 ? 59.154 33.955 9.796 1.00 59.32 671 ASN A N 1
ATOM 5195 C CA . ASN A 1 671 ? 60.195 33.890 8.775 1.00 59.71 671 ASN A CA 1
ATOM 5196 C C . ASN A 1 671 ? 60.804 32.503 8.687 1.00 59.78 671 ASN A C 1
ATOM 5197 O O . ASN A 1 671 ? 61.178 32.052 7.605 1.00 59.96 671 ASN A O 1
ATOM 5202 N N . ARG A 1 672 ? 60.902 31.836 9.835 1.00 59.91 672 ARG A N 1
ATOM 5203 C CA . ARG A 1 672 ? 61.577 30.543 9.922 1.00 60.02 672 ARG A CA 1
ATOM 5204 C C . ARG A 1 672 ? 60.606 29.360 9.927 1.00 59.83 672 ARG A C 1
ATOM 5205 O O . ARG A 1 672 ? 60.587 28.549 10.858 1.00 59.60 672 ARG A O 1
ATOM 5213 N N . ILE A 1 673 ? 59.801 29.275 8.870 1.00 59.23 673 ILE A N 1
ATOM 5214 C CA . ILE A 1 673 ? 58.949 28.119 8.633 1.00 59.04 673 ILE A CA 1
ATOM 5215 C C . ILE A 1 673 ? 59.875 26.922 8.429 1.00 59.56 673 ILE A C 1
ATOM 5216 O O . ILE A 1 673 ? 60.748 26.967 7.560 1.00 60.35 673 ILE A O 1
ATOM 5221 N N . PRO A 1 674 ? 59.715 25.861 9.246 1.00 59.45 674 PRO A N 1
ATOM 5222 C CA . PRO A 1 674 ? 60.581 24.683 9.125 1.00 59.30 674 PRO A CA 1
ATOM 5223 C C . PRO A 1 674 ? 60.817 24.247 7.673 1.00 58.84 674 PRO A C 1
ATOM 5224 O O . PRO A 1 674 ? 59.857 24.034 6.926 1.00 58.72 674 PRO A O 1
ATOM 5228 N N . GLY A 1 675 ? 62.092 24.162 7.287 1.00 58.30 675 GLY A N 1
ATOM 5229 C CA . GLY A 1 675 ? 62.493 23.665 5.972 1.00 57.62 675 GLY A CA 1
ATOM 5230 C C . GLY A 1 675 ? 62.712 24.697 4.877 1.00 57.74 675 GLY A C 1
ATOM 5231 O O . GLY A 1 675 ? 63.421 24.422 3.910 1.00 57.87 675 GLY A O 1
ATOM 5232 N N . VAL A 1 676 ? 62.115 25.880 5.019 1.00 58.12 676 VAL A N 1
ATOM 5233 C CA . VAL A 1 676 ? 62.144 26.891 3.949 1.00 58.01 676 VAL A CA 1
ATOM 5234 C C . VAL A 1 676 ? 63.467 27.646 3.827 1.00 58.43 676 VAL A C 1
ATOM 5235 O O . VAL A 1 676 ? 64.218 27.766 4.799 1.00 59.13 676 VAL A O 1
ATOM 5239 N N . THR A 1 677 ? 63.734 28.145 2.619 1.00 58.61 677 THR A N 1
ATOM 5240 C CA . THR A 1 677 ? 64.793 29.120 2.370 1.00 58.31 677 THR A CA 1
ATOM 5241 C C . THR A 1 677 ? 64.129 30.470 2.177 1.00 58.34 677 THR A C 1
ATOM 5242 O O . THR A 1 677 ? 63.355 30.653 1.236 1.00 57.52 677 THR A O 1
ATOM 5246 N N . SER A 1 678 ? 64.440 31.414 3.061 1.00 58.57 678 SER A N 1
ATOM 5247 C CA . SER A 1 678 ? 63.750 32.700 3.078 1.00 58.69 678 SER A CA 1
ATOM 5248 C C . SER A 1 678 ? 64.595 33.826 3.658 1.00 58.86 678 SER A C 1
ATOM 5249 O O . SER A 1 678 ? 65.539 33.584 4.414 1.00 59.21 678 SER A O 1
ATOM 5252 N N . ILE A 1 679 ? 64.237 35.057 3.305 1.00 59.11 679 ILE A N 1
ATOM 5253 C CA . ILE A 1 679 ? 64.900 36.240 3.846 1.00 58.34 679 ILE A CA 1
ATOM 5254 C C . ILE A 1 679 ? 64.208 36.665 5.141 1.00 58.51 679 ILE A C 1
ATOM 5255 O O . ILE A 1 679 ? 62.993 36.874 5.168 1.00 59.16 679 ILE A O 1
ATOM 5260 N N . HIS A 1 680 ? 64.996 36.776 6.209 1.00 58.24 680 HIS A N 1
ATOM 5261 C CA . HIS A 1 680 ? 64.484 37.069 7.546 1.00 58.31 680 HIS A CA 1
ATOM 5262 C C . HIS A 1 680 ? 64.095 38.541 7.681 1.00 58.38 680 HIS A C 1
ATOM 5263 O O . HIS A 1 680 ? 64.956 39.416 7.783 1.00 59.74 680 HIS A O 1
ATOM 5270 N N . LEU A 1 681 ? 62.791 38.801 7.682 1.00 57.50 681 LEU A N 1
ATOM 5271 C CA . LEU A 1 681 ? 62.261 40.164 7.711 1.00 57.41 681 LEU A CA 1
ATOM 5272 C C . LEU A 1 681 ? 61.650 40.542 9.063 1.00 57.23 681 LEU A C 1
ATOM 5273 O O . LEU A 1 681 ? 61.236 39.665 9.822 1.00 56.84 681 LEU A O 1
ATOM 5278 N N . PRO A 1 682 ? 61.626 41.851 9.384 1.00 57.64 682 PRO A N 1
ATOM 5279 C CA . PRO A 1 682 ? 60.777 42.324 10.477 1.00 58.07 682 PRO A CA 1
ATOM 5280 C C . PRO A 1 682 ? 59.309 42.157 10.098 1.00 59.01 682 PRO A C 1
ATOM 5281 O O . PRO A 1 682 ? 58.959 42.291 8.920 1.00 59.07 682 PRO A O 1
ATOM 5285 N N . LEU A 1 683 ? 58.467 41.869 11.090 1.00 59.73 683 LEU A N 1
ATOM 5286 C CA . LEU A 1 683 ? 57.067 41.481 10.860 1.00 59.74 683 LEU A CA 1
ATOM 5287 C C . LEU A 1 683 ? 56.241 42.496 10.065 1.00 59.68 683 LEU A C 1
ATOM 5288 O O . LEU A 1 683 ? 55.333 42.114 9.328 1.00 59.87 683 LEU A O 1
ATOM 5293 N N . ASP A 1 684 ? 56.556 43.781 10.216 1.00 59.57 684 ASP A N 1
ATOM 5294 C CA . ASP A 1 684 ? 55.868 44.839 9.469 1.00 59.44 684 ASP A CA 1
ATOM 5295 C C . ASP A 1 684 ? 56.213 44.809 7.974 1.00 59.35 684 ASP A C 1
ATOM 5296 O O . ASP A 1 684 ? 55.436 45.282 7.141 1.00 60.06 684 ASP A O 1
ATOM 5301 N N . LEU A 1 685 ? 57.374 44.245 7.647 1.00 58.65 685 LEU A N 1
ATOM 5302 C CA . LEU A 1 685 ? 57.779 44.055 6.255 1.00 57.87 685 LEU A CA 1
ATOM 5303 C C . LEU A 1 685 ? 57.397 42.677 5.722 1.00 58.02 685 LEU A C 1
ATOM 5304 O O . LEU A 1 685 ? 57.252 42.503 4.511 1.00 58.54 685 LEU A O 1
ATOM 5309 N N . LEU A 1 686 ? 57.238 41.708 6.626 1.00 58.03 686 LEU A N 1
ATOM 5310 C CA . LEU A 1 686 ? 56.792 40.358 6.260 1.00 57.43 686 LEU A CA 1
ATOM 5311 C C . LEU A 1 686 ? 55.278 40.292 6.059 1.00 57.54 686 LEU A C 1
ATOM 5312 O O . LEU A 1 686 ? 54.787 39.463 5.295 1.00 58.73 686 LEU A O 1
ATOM 5317 N N . LYS A 1 687 ? 54.549 41.165 6.752 1.00 57.35 687 LYS A N 1
ATOM 5318 C CA . LYS A 1 687 ? 53.095 41.258 6.616 1.00 57.34 687 LYS A CA 1
ATOM 5319 C C . LYS A 1 687 ? 52.697 41.370 5.146 1.00 57.52 687 LYS A C 1
ATOM 5320 O O . LYS A 1 687 ? 53.380 42.022 4.353 1.00 58.14 687 LYS A O 1
ATOM 5326 N N . ALA A 1 688 ? 51.602 40.711 4.785 1.00 57.28 688 ALA A N 1
ATOM 5327 C CA . ALA A 1 688 ? 51.115 40.750 3.416 1.00 57.49 688 ALA A CA 1
ATOM 5328 C C . ALA A 1 688 ? 50.427 42.081 3.130 1.00 57.54 688 ALA A C 1
ATOM 5329 O O . ALA A 1 688 ? 49.508 42.484 3.846 1.00 57.53 688 ALA A O 1
ATOM 5331 N N . ASN A 1 689 ? 50.905 42.765 2.094 1.00 57.88 689 ASN A N 1
ATOM 5332 C CA . ASN A 1 689 ? 50.298 44.000 1.618 1.00 58.10 689 ASN A CA 1
ATOM 5333 C C . ASN A 1 689 ? 49.114 43.660 0.713 1.00 57.85 689 ASN A C 1
ATOM 5334 O O . ASN A 1 689 ? 49.234 43.611 -0.515 1.00 57.92 689 ASN A O 1
ATOM 5339 N N . VAL A 1 690 ? 47.973 43.420 1.349 1.00 57.52 690 VAL A N 1
ATOM 5340 C CA . VAL A 1 690 ? 46.784 42.897 0.683 1.00 56.97 690 VAL A CA 1
ATOM 5341 C C . VAL A 1 690 ? 46.100 43.969 -0.170 1.00 56.96 690 VAL A C 1
ATOM 5342 O O . VAL A 1 690 ? 45.767 45.048 0.324 1.00 56.99 690 VAL A O 1
ATOM 5346 N N . LEU A 1 691 ? 45.905 43.656 -1.450 1.00 56.72 691 LEU A N 1
ATOM 5347 C CA . LEU A 1 691 ? 45.282 44.570 -2.409 1.00 57.01 691 LEU A CA 1
ATOM 5348 C C . LEU A 1 691 ? 44.184 43.901 -3.232 1.00 57.45 691 LEU A C 1
ATOM 5349 O O . LEU A 1 691 ? 44.122 42.671 -3.323 1.00 57.93 691 LEU A O 1
ATOM 5354 N N . ASN A 1 692 ? 43.315 44.723 -3.817 1.00 57.50 692 ASN A N 1
ATOM 5355 C CA . ASN A 1 692 ? 42.359 44.265 -4.820 1.00 57.93 692 ASN A CA 1
ATOM 5356 C C . ASN A 1 692 ? 42.957 44.503 -6.201 1.00 58.16 692 ASN A C 1
ATOM 5357 O O . ASN A 1 692 ? 42.854 45.596 -6.760 1.00 58.58 692 ASN A O 1
ATOM 5362 N N . VAL A 1 693 ? 43.584 43.466 -6.743 1.00 58.68 693 VAL A N 1
ATOM 5363 C CA . VAL A 1 693 ? 44.414 43.606 -7.937 1.00 58.73 693 VAL A CA 1
ATOM 5364 C C . VAL A 1 693 ? 43.621 43.745 -9.240 1.00 59.14 693 VAL A C 1
ATOM 5365 O O . VAL A 1 693 ? 44.019 44.499 -10.126 1.00 59.99 693 VAL A O 1
ATOM 5369 N N . ASP A 1 694 ? 42.514 43.014 -9.355 1.00 59.46 694 ASP A N 1
ATOM 5370 C CA . ASP A 1 694 ? 41.682 43.055 -10.562 1.00 59.88 694 ASP A CA 1
ATOM 5371 C C . ASP A 1 694 ? 40.198 42.812 -10.271 1.00 60.01 694 ASP A C 1
ATOM 5372 O O . ASP A 1 694 ? 39.800 42.628 -9.118 1.00 60.29 694 ASP A O 1
ATOM 5377 N N . THR A 1 695 ? 39.392 42.810 -11.331 1.00 60.01 695 THR A N 1
ATOM 5378 C CA . THR A 1 695 ? 37.945 42.612 -11.236 1.00 60.30 695 THR A CA 1
ATOM 5379 C C . THR A 1 695 ? 37.538 41.175 -10.862 1.00 60.36 695 THR A C 1
ATOM 5380 O O . THR A 1 695 ? 36.387 40.927 -10.493 1.00 60.80 695 THR A O 1
ATOM 5384 N N . PHE A 1 696 ? 38.488 40.245 -10.951 1.00 60.37 696 PHE A N 1
ATOM 5385 C CA . PHE A 1 696 ? 38.223 38.825 -10.719 1.00 60.04 696 PHE A CA 1
ATOM 5386 C C . PHE A 1 696 ? 38.394 38.387 -9.264 1.00 60.06 696 PHE A C 1
ATOM 5387 O O . PHE A 1 696 ? 38.199 37.214 -8.939 1.00 60.68 696 PHE A O 1
ATOM 5395 N N . SER A 1 697 ? 38.749 39.326 -8.391 1.00 59.67 697 SER A N 1
ATOM 5396 C CA . SER A 1 697 ? 39.020 39.009 -6.990 1.00 59.36 697 SER A CA 1
ATOM 5397 C C . SER A 1 697 ? 38.558 40.108 -6.031 1.00 59.06 697 SER A C 1
ATOM 5398 O O . SER A 1 697 ? 38.057 41.149 -6.460 1.00 59.34 697 SER A O 1
ATOM 5401 N N . GLY A 1 698 ? 38.720 39.856 -4.734 1.00 59.06 698 GLY A N 1
ATOM 5402 C CA . GLY A 1 698 ? 38.454 40.847 -3.695 1.00 59.47 698 GLY A CA 1
ATOM 5403 C C . GLY A 1 698 ? 39.744 41.287 -3.029 1.00 60.09 698 GLY A C 1
ATOM 5404 O O . GLY A 1 698 ? 40.797 41.331 -3.670 1.00 59.78 698 GLY A O 1
ATOM 5413 N N . GLU A 1 700 ? 42.529 40.333 -1.412 1.00 61.52 700 GLU A N 1
ATOM 5414 C CA . GLU A 1 700 ? 43.244 39.068 -1.223 1.00 61.18 700 GLU A CA 1
ATOM 5415 C C . GLU A 1 700 ? 44.620 39.040 -1.889 1.00 60.95 700 GLU A C 1
ATOM 5416 O O . GLU A 1 700 ? 44.851 39.733 -2.884 1.00 61.39 700 GLU A O 1
ATOM 5422 N N . GLU A 1 701 ? 45.524 38.239 -1.325 1.00 60.81 701 GLU A N 1
ATOM 5423 C CA . GLU A 1 701 ? 46.832 37.973 -1.928 1.00 61.63 701 GLU A CA 1
ATOM 5424 C C . GLU A 1 701 ? 47.077 36.472 -2.054 1.00 62.46 701 GLU A C 1
ATOM 5425 O O . GLU A 1 701 ? 47.061 35.746 -1.057 1.00 61.67 701 GLU A O 1
ATOM 5439 N N . LEU A 1 703 ? 49.830 34.380 -4.263 1.00 62.94 703 LEU A N 1
ATOM 5440 C CA . LEU A 1 703 ? 50.964 34.489 -5.184 1.00 61.21 703 LEU A CA 1
ATOM 5441 C C . LEU A 1 703 ? 51.496 33.153 -5.701 1.00 61.08 703 LEU A C 1
ATOM 5442 O O . LEU A 1 703 ? 52.019 32.337 -4.935 1.00 61.66 703 LEU A O 1
ATOM 5447 N N . TYR A 1 704 ? 51.350 32.943 -7.006 1.00 60.78 704 TYR A N 1
ATOM 5448 C CA . TYR A 1 704 ? 51.911 31.770 -7.676 1.00 60.90 704 TYR A CA 1
ATOM 5449 C C . TYR A 1 704 ? 53.171 32.163 -8.441 1.00 60.64 704 TYR A C 1
ATOM 5450 O O . TYR A 1 704 ? 53.298 33.306 -8.889 1.00 60.48 704 TYR A O 1
ATOM 5459 N N . SER A 1 705 ? 54.099 31.219 -8.580 1.00 60.22 705 SER A N 1
ATOM 5460 C CA . SER A 1 705 ? 55.404 31.501 -9.181 1.00 60.67 705 SER A CA 1
ATOM 5461 C C . SER A 1 705 ? 55.368 31.534 -10.715 1.00 60.72 705 SER A C 1
ATOM 5462 O O . SER A 1 705 ? 54.295 31.516 -11.324 1.00 60.98 705 SER A O 1
ATOM 5465 N N . ASP A 1 706 ? 56.550 31.612 -11.322 1.00 60.43 706 ASP A N 1
ATOM 5466 C CA . ASP A 1 706 ? 56.700 31.590 -12.775 1.00 59.89 706 ASP A CA 1
ATOM 5467 C C . ASP A 1 706 ? 57.405 30.312 -13.224 1.00 60.18 706 ASP A C 1
ATOM 5468 O O . ASP A 1 706 ? 57.740 30.153 -14.404 1.00 60.39 706 ASP A O 1
ATOM 5473 N N . GLU A 1 707 ? 57.634 29.412 -12.270 1.00 59.76 707 GLU A N 1
ATOM 5474 C CA . GLU A 1 707 ? 58.301 28.147 -12.540 1.00 59.98 707 GLU A CA 1
ATOM 5475 C C . GLU A 1 707 ? 57.281 27.022 -12.520 1.00 60.21 707 GLU A C 1
ATOM 5476 O O . GLU A 1 707 ? 56.404 26.986 -11.651 1.00 60.78 707 GLU A O 1
ATOM 5482 N N . ALA A 1 708 ? 57.400 26.112 -13.483 1.00 60.02 708 ALA A N 1
ATOM 5483 C CA . ALA A 1 708 ? 56.505 24.962 -13.576 1.00 59.60 708 ALA A CA 1
ATOM 5484 C C . ALA A 1 708 ? 57.017 23.769 -12.771 1.00 59.63 708 ALA A C 1
ATOM 5485 O O . ALA A 1 708 ? 56.245 22.864 -12.437 1.00 60.89 708 ALA A O 1
ATOM 5487 N N . PHE A 1 709 ? 58.311 23.776 -12.456 1.00 58.95 709 PHE A N 1
ATOM 5488 C CA . PHE A 1 709 ? 58.955 22.630 -11.824 1.00 58.67 709 PHE A CA 1
ATOM 5489 C C . PHE A 1 709 ? 58.851 22.661 -10.307 1.00 58.65 709 PHE A C 1
ATOM 5490 O O . PHE A 1 709 ? 59.703 23.235 -9.627 1.00 58.50 709 PHE A O 1
ATOM 5498 N N . ALA A 1 710 ? 57.794 22.036 -9.792 1.00 59.22 710 ALA A N 1
ATOM 5499 C CA . ALA A 1 710 ? 57.579 21.878 -8.358 1.00 59.39 710 ALA A CA 1
ATOM 5500 C C . ALA A 1 710 ? 56.630 20.712 -8.108 1.00 59.62 710 ALA A C 1
ATOM 5501 O O . ALA A 1 710 ? 55.509 20.698 -8.609 1.00 60.09 710 ALA A O 1
ATOM 5503 N N . GLY A 1 711 ? 57.089 19.733 -7.334 1.00 59.79 711 GLY A N 1
ATOM 5504 C CA . GLY A 1 711 ? 56.290 18.551 -7.022 1.00 59.53 711 GLY A CA 1
ATOM 5505 C C . GLY A 1 711 ? 57.141 17.381 -6.565 1.00 59.88 711 GLY A C 1
ATOM 5506 O O . GLY A 1 711 ? 58.349 17.528 -6.339 1.00 60.37 711 GLY A O 1
ATOM 5507 N N . GLY A 1 712 ? 56.509 16.218 -6.428 1.00 59.39 712 GLY A N 1
ATOM 5508 C CA . GLY A 1 712 ? 57.194 15.020 -5.955 1.00 59.57 712 GLY A CA 1
ATOM 5509 C C . GLY A 1 712 ? 56.851 13.755 -6.719 1.00 59.98 712 GLY A C 1
ATOM 5510 O O . GLY A 1 712 ? 55.923 13.746 -7.535 1.00 60.10 712 GLY A O 1
ATOM 5511 N N . LEU A 1 713 ? 57.623 12.695 -6.472 1.00 59.85 713 LEU A N 1
ATOM 5512 C CA . LEU A 1 713 ? 57.254 11.349 -6.919 1.00 59.80 713 LEU A CA 1
ATOM 5513 C C . LEU A 1 713 ? 57.136 10.395 -5.748 1.00 59.66 713 LEU A C 1
ATOM 5514 O O . LEU A 1 713 ? 57.776 10.582 -4.718 1.00 60.52 713 LEU A O 1
ATOM 5519 N N . SER A 1 714 ? 56.314 9.369 -5.927 1.00 59.84 714 SER A N 1
ATOM 5520 C CA . SER A 1 714 ? 56.038 8.389 -4.894 1.00 59.21 714 SER A CA 1
ATOM 5521 C C . SER A 1 714 ? 56.318 6.995 -5.452 1.00 59.58 714 SER A C 1
ATOM 5522 O O . SER A 1 714 ? 55.602 6.527 -6.343 1.00 60.26 714 SER A O 1
ATOM 5525 N N . GLN A 1 715 ? 57.369 6.346 -4.950 1.00 59.27 715 GLN A N 1
ATOM 5526 C CA . GLN A 1 715 ? 57.717 4.992 -5.390 1.00 59.74 715 GLN A CA 1
ATOM 5527 C C . GLN A 1 715 ? 57.022 3.937 -4.542 1.00 58.77 715 GLN A C 1
ATOM 5528 O O . GLN A 1 715 ? 57.177 3.918 -3.322 1.00 58.79 715 GLN A O 1
ATOM 5534 N N . GLY A 1 716 ? 56.259 3.072 -5.207 1.00 58.21 716 GLY A N 1
ATOM 5535 C CA . GLY A 1 716 ? 55.513 1.994 -4.560 1.00 58.34 716 GLY A CA 1
ATOM 5536 C C . GLY A 1 716 ? 54.727 2.411 -3.332 1.00 58.82 716 GLY A C 1
ATOM 5537 O O . GLY A 1 716 ? 54.618 1.639 -2.379 1.00 58.78 716 GLY A O 1
ATOM 5538 N N . LYS A 1 717 ? 54.192 3.636 -3.361 1.00 59.17 717 LYS A N 1
ATOM 5539 C CA . LYS A 1 717 ? 53.477 4.254 -2.236 1.00 59.87 717 LYS A CA 1
ATOM 5540 C C . LYS A 1 717 ? 54.270 4.200 -0.925 1.00 60.75 717 LYS A C 1
ATOM 5541 O O . LYS A 1 717 ? 53.699 4.343 0.159 1.00 60.72 717 LYS A O 1
ATOM 5555 N N . ASN A 1 719 ? 58.200 5.155 -0.716 1.00 59.65 719 ASN A N 1
ATOM 5556 C CA . ASN A 1 719 ? 59.250 6.169 -0.669 1.00 58.71 719 ASN A CA 1
ATOM 5557 C C . ASN A 1 719 ? 59.059 7.198 -1.776 1.00 58.74 719 ASN A C 1
ATOM 5558 O O . ASN A 1 719 ? 58.111 7.105 -2.554 1.00 59.81 719 ASN A O 1
ATOM 5563 N N . GLY A 1 720 ? 59.955 8.176 -1.852 1.00 58.12 720 GLY A N 1
ATOM 5564 C CA . GLY A 1 720 ? 59.905 9.149 -2.935 1.00 58.42 720 GLY A CA 1
ATOM 5565 C C . GLY A 1 720 ? 60.796 10.357 -2.747 1.00 58.69 720 GLY A C 1
ATOM 5566 O O . GLY A 1 720 ? 61.594 10.415 -1.810 1.00 58.88 720 GLY A O 1
ATOM 5567 N N . ASN A 1 721 ? 60.660 11.320 -3.654 1.00 58.46 721 ASN A N 1
ATOM 5568 C CA . ASN A 1 721 ? 61.420 12.562 -3.580 1.00 59.09 721 ASN A CA 1
ATOM 5569 C C . ASN A 1 721 ? 60.599 13.776 -3.999 1.00 59.31 721 ASN A C 1
ATOM 5570 O O . ASN A 1 721 ? 59.517 13.634 -4.563 1.00 59.82 721 ASN A O 1
ATOM 5575 N N . PHE A 1 722 ? 61.128 14.961 -3.713 1.00 59.74 722 PHE A N 1
ATOM 5576 C CA . PHE A 1 722 ? 60.458 16.226 -3.992 1.00 60.12 722 PHE A CA 1
ATOM 5577 C C . PHE A 1 722 ? 61.497 17.219 -4.487 1.00 60.78 722 PHE A C 1
ATOM 5578 O O . PHE A 1 722 ? 62.632 17.224 -4.013 1.00 60.62 722 PHE A O 1
ATOM 5586 N N . GLY A 1 723 ? 61.110 18.057 -5.440 1.00 61.45 723 GLY A N 1
ATOM 5587 C CA . GLY A 1 723 ? 62.011 19.080 -5.965 1.00 62.24 723 GLY A CA 1
ATOM 5588 C C . GLY A 1 723 ? 61.261 20.313 -6.424 1.00 62.98 723 GLY A C 1
ATOM 5589 O O . GLY A 1 723 ? 60.132 20.213 -6.918 1.00 63.34 723 GLY A O 1
ATOM 5598 N N . LYS A 1 725 ? 61.880 24.578 -8.108 1.00 61.83 725 LYS A N 1
ATOM 5599 C CA . LYS A 1 725 ? 62.551 25.821 -8.438 1.00 61.31 725 LYS A CA 1
ATOM 5600 C C . LYS A 1 725 ? 61.791 26.924 -7.715 1.00 60.79 725 LYS A C 1
ATOM 5601 O O . LYS A 1 725 ? 60.749 27.382 -8.189 1.00 61.10 725 LYS A O 1
ATOM 5607 N N . LEU A 1 726 ? 62.301 27.320 -6.550 1.00 60.21 726 LEU A N 1
ATOM 5608 C CA . LEU A 1 726 ? 61.710 28.399 -5.757 1.00 59.33 726 LEU A CA 1
ATOM 5609 C C . LEU A 1 726 ? 62.005 29.744 -6.402 1.00 58.73 726 LEU A C 1
ATOM 5610 O O . LEU A 1 726 ? 63.131 29.990 -6.819 1.00 58.70 726 LEU A O 1
ATOM 5615 N N . HIS A 1 727 ? 60.984 30.593 -6.493 1.00 59.11 727 HIS A N 1
ATOM 5616 C CA . HIS A 1 727 ? 61.118 31.947 -7.040 1.00 59.40 727 HIS A CA 1
ATOM 5617 C C . HIS A 1 727 ? 60.036 32.869 -6.467 1.00 59.54 727 HIS A C 1
ATOM 5618 O O . HIS A 1 727 ? 58.890 32.866 -6.927 1.00 59.48 727 HIS A O 1
ATOM 5625 N N . GLU A 1 728 ? 60.412 33.652 -5.460 1.00 59.53 728 GLU A N 1
ATOM 5626 C CA . GLU A 1 728 ? 59.494 34.590 -4.810 1.00 59.91 728 GLU A CA 1
ATOM 5627 C C . GLU A 1 728 ? 58.964 35.634 -5.797 1.00 59.88 728 GLU A C 1
ATOM 5628 O O . GLU A 1 728 ? 59.681 36.073 -6.703 1.00 60.09 728 GLU A O 1
ATOM 5634 N N . HIS A 1 729 ? 57.701 36.013 -5.617 1.00 59.68 729 HIS A N 1
ATOM 5635 C CA . HIS A 1 729 ? 57.031 36.968 -6.497 1.00 59.98 729 HIS A CA 1
ATOM 5636 C C . HIS A 1 729 ? 57.704 38.339 -6.437 1.00 59.90 729 HIS A C 1
ATOM 5637 O O . HIS A 1 729 ? 58.242 38.732 -5.398 1.00 59.88 729 HIS A O 1
ATOM 5644 N N . ASP A 1 730 ? 57.667 39.058 -7.558 1.00 59.73 730 ASP A N 1
ATOM 5645 C CA . ASP A 1 730 ? 58.300 40.376 -7.678 1.00 59.74 730 ASP A CA 1
ATOM 5646 C C . ASP A 1 730 ? 57.679 41.442 -6.776 1.00 59.97 730 ASP A C 1
ATOM 5647 O O . ASP A 1 730 ? 58.283 42.494 -6.550 1.00 60.40 730 ASP A O 1
ATOM 5652 N N . LYS A 1 731 ? 56.480 41.161 -6.268 1.00 59.86 731 LYS A N 1
ATOM 5653 C CA . LYS A 1 731 ? 55.779 42.043 -5.334 1.00 59.43 731 LYS A CA 1
ATOM 5654 C C . LYS A 1 731 ? 56.629 42.310 -4.092 1.00 59.64 731 LYS A C 1
ATOM 5655 O O . LYS A 1 731 ? 56.640 43.424 -3.569 1.00 60.98 731 LYS A O 1
ATOM 5661 N N . TYR A 1 732 ? 57.344 41.283 -3.637 1.00 59.43 732 TYR A N 1
ATOM 5662 C CA . TYR A 1 732 ? 58.253 41.406 -2.502 1.00 59.45 732 TYR A CA 1
ATOM 5663 C C . TYR A 1 732 ? 59.701 41.220 -2.962 1.00 59.40 732 TYR A C 1
ATOM 5664 O O . TYR A 1 732 ? 60.175 41.980 -3.806 1.00 60.41 732 TYR A O 1
ATOM 5673 N N . ASN A 1 733 ? 60.395 40.221 -2.424 1.00 59.12 733 ASN A N 1
ATOM 5674 C CA . ASN A 1 733 ? 61.781 39.963 -2.814 1.00 58.96 733 ASN A CA 1
ATOM 5675 C C . ASN A 1 733 ? 61.882 39.077 -4.054 1.00 59.25 733 ASN A C 1
ATOM 5676 O O . ASN A 1 733 ? 62.117 37.872 -3.953 1.00 59.84 733 ASN A O 1
ATOM 5681 N N . GLY A 1 734 ? 61.715 39.692 -5.222 1.00 59.31 734 GLY A N 1
ATOM 5682 C CA . GLY A 1 734 ? 61.655 38.969 -6.493 1.00 59.32 734 GLY A CA 1
ATOM 5683 C C . GLY A 1 734 ? 62.959 38.381 -7.000 1.00 59.51 734 GLY A C 1
ATOM 5684 O O . GLY A 1 734 ? 62.956 37.543 -7.902 1.00 60.24 734 GLY A O 1
ATOM 5685 N N . THR A 1 735 ? 64.075 38.819 -6.428 1.00 59.38 735 THR A N 1
ATOM 5686 C CA . THR A 1 735 ? 65.387 38.307 -6.816 1.00 59.66 735 THR A CA 1
ATOM 5687 C C . THR A 1 735 ? 65.683 36.978 -6.127 1.00 59.74 735 THR A C 1
ATOM 5688 O O . THR A 1 735 ? 66.591 36.246 -6.535 1.00 60.46 735 THR A O 1
ATOM 5692 N N . HIS A 1 736 ? 64.902 36.670 -5.093 1.00 59.37 736 HIS A N 1
ATOM 5693 C CA . HIS A 1 736 ? 65.120 35.484 -4.273 1.00 58.75 736 HIS A CA 1
ATOM 5694 C C . HIS A 1 736 ? 64.649 34.210 -4.952 1.00 58.69 736 HIS A C 1
ATOM 5695 O O . HIS A 1 736 ? 63.447 33.977 -5.102 1.00 58.89 736 HIS A O 1
ATOM 5702 N N . ARG A 1 737 ? 65.610 33.389 -5.359 1.00 58.89 737 ARG A N 1
ATOM 5703 C CA . ARG A 1 737 ? 65.314 32.077 -5.935 1.00 59.73 737 ARG A CA 1
ATOM 5704 C C . ARG A 1 737 ? 66.244 30.982 -5.400 1.00 59.87 737 ARG A C 1
ATOM 5705 O O . ARG A 1 737 ? 67.345 31.269 -4.924 1.00 60.75 737 ARG A O 1
ATOM 5713 N N . ALA A 1 738 ? 65.779 29.735 -5.456 1.00 59.84 738 ALA A N 1
ATOM 5714 C CA . ALA A 1 738 ? 66.517 28.598 -4.909 1.00 59.49 738 ALA A CA 1
ATOM 5715 C C . ALA A 1 738 ? 66.085 27.285 -5.546 1.00 59.36 738 ALA A C 1
ATOM 5716 O O . ALA A 1 738 ? 64.939 27.139 -5.970 1.00 59.47 738 ALA A O 1
ATOM 5718 N N . ARG A 1 739 ? 67.016 26.336 -5.616 1.00 58.90 739 ARG A N 1
ATOM 5719 C CA . ARG A 1 739 ? 66.694 24.965 -5.988 1.00 58.47 739 ARG A CA 1
ATOM 5720 C C . ARG A 1 739 ? 66.757 24.075 -4.751 1.00 58.22 739 ARG A C 1
ATOM 5721 O O . ARG A 1 739 ? 67.821 23.882 -4.162 1.00 58.20 739 ARG A O 1
ATOM 5729 N N . LYS A 1 740 ? 65.602 23.552 -4.359 1.00 58.29 740 LYS A N 1
ATOM 5730 C CA . LYS A 1 740 ? 65.482 22.743 -3.153 1.00 58.41 740 LYS A CA 1
ATOM 5731 C C . LYS A 1 740 ? 64.915 21.362 -3.474 1.00 58.89 740 LYS A C 1
ATOM 5732 O O . LYS A 1 740 ? 64.053 21.221 -4.350 1.00 59.11 740 LYS A O 1
ATOM 5738 N N . SER A 1 741 ? 65.400 20.350 -2.756 1.00 58.47 741 SER A N 1
ATOM 5739 C CA . SER A 1 741 ? 64.932 18.979 -2.941 1.00 57.81 741 SER A CA 1
ATOM 5740 C C . SER A 1 741 ? 64.822 18.214 -1.628 1.00 57.45 741 SER A C 1
ATOM 5741 O O . SER A 1 741 ? 65.571 18.464 -0.680 1.00 58.23 741 SER A O 1
ATOM 5744 N N . PHE A 1 742 ? 63.873 17.287 -1.585 1.00 56.76 742 PHE A N 1
ATOM 5745 C CA . PHE A 1 742 ? 63.697 16.400 -0.448 1.00 56.32 742 PHE A CA 1
ATOM 5746 C C . PHE A 1 742 ? 63.784 14.964 -0.929 1.00 56.00 742 PHE A C 1
ATOM 5747 O O . PHE A 1 742 ? 63.282 14.638 -2.004 1.00 55.08 742 PHE A O 1
ATOM 5755 N N . HIS A 1 743 ? 64.422 14.109 -0.138 1.00 56.00 743 HIS A N 1
ATOM 5756 C CA . HIS A 1 743 ? 64.558 12.703 -0.497 1.00 56.40 743 HIS A CA 1
ATOM 5757 C C . HIS A 1 743 ? 64.110 11.820 0.660 1.00 56.84 743 HIS A C 1
ATOM 5758 O O . HIS A 1 743 ? 64.782 11.732 1.692 1.00 57.12 743 HIS A O 1
ATOM 5765 N N . PHE A 1 744 ? 62.957 11.184 0.473 1.00 56.87 744 PHE A N 1
ATOM 5766 C CA . PHE A 1 744 ? 62.311 10.391 1.512 1.00 56.42 744 PHE A CA 1
ATOM 5767 C C . PHE A 1 744 ? 62.644 8.907 1.357 1.00 57.18 744 PHE A C 1
ATOM 5768 O O . PHE A 1 744 ? 62.050 8.211 0.531 1.00 57.70 744 PHE A O 1
ATOM 5776 N N . ILE A 1 745 ? 63.601 8.437 2.153 1.00 57.79 745 ILE A N 1
ATOM 5777 C CA . ILE A 1 745 ? 64.026 7.039 2.141 1.00 58.47 745 ILE A CA 1
ATOM 5778 C C . ILE A 1 745 ? 63.778 6.432 3.522 1.00 59.15 745 ILE A C 1
ATOM 5779 O O . ILE A 1 745 ? 64.375 6.865 4.509 1.00 59.45 745 ILE A O 1
ATOM 5784 N N . ASP A 1 746 ? 62.901 5.432 3.582 1.00 59.80 746 ASP A N 1
ATOM 5785 C CA . ASP A 1 746 ? 62.530 4.772 4.834 1.00 60.31 746 ASP A CA 1
ATOM 5786 C C . ASP A 1 746 ? 62.231 5.787 5.947 1.00 60.34 746 ASP A C 1
ATOM 5787 O O . ASP A 1 746 ? 61.365 6.650 5.781 1.00 60.18 746 ASP A O 1
ATOM 5792 N N . GLY A 1 747 ? 62.954 5.694 7.063 1.00 60.16 747 GLY A N 1
ATOM 5793 C CA . GLY A 1 747 ? 62.751 6.589 8.200 1.00 60.44 747 GLY A CA 1
ATOM 5794 C C . GLY A 1 747 ? 63.700 7.773 8.210 1.00 61.13 747 GLY A C 1
ATOM 5795 O O . GLY A 1 747 ? 64.149 8.211 9.274 1.00 61.06 747 GLY A O 1
ATOM 5804 N N . ILE A 1 749 ? 64.704 11.619 6.016 1.00 60.32 749 ILE A N 1
ATOM 5805 C CA . ILE A 1 749 ? 64.354 12.670 5.066 1.00 59.32 749 ILE A CA 1
ATOM 5806 C C . ILE A 1 749 ? 65.568 13.562 4.860 1.00 59.72 749 ILE A C 1
ATOM 5807 O O . ILE A 1 749 ? 65.933 14.344 5.741 1.00 60.19 749 ILE A O 1
ATOM 5812 N N . VAL A 1 750 ? 66.200 13.441 3.701 1.00 59.79 750 VAL A N 1
ATOM 5813 C CA . VAL A 1 750 ? 67.400 14.223 3.427 1.00 60.22 750 VAL A CA 1
ATOM 5814 C C . VAL A 1 750 ? 67.080 15.449 2.568 1.00 60.23 750 VAL A C 1
ATOM 5815 O O . VAL A 1 750 ? 66.493 15.335 1.488 1.00 60.02 750 VAL A O 1
ATOM 5819 N N . CYS A 1 751 ? 67.458 16.617 3.087 1.00 60.39 751 CYS A N 1
ATOM 5820 C CA . CYS A 1 751 ? 67.160 17.901 2.462 1.00 60.38 751 CYS A CA 1
ATOM 5821 C C . CYS A 1 751 ? 68.395 18.491 1.798 1.00 59.81 751 CYS A C 1
ATOM 5822 O O . CYS A 1 751 ? 69.425 18.701 2.445 1.00 59.77 751 CYS A O 1
ATOM 5825 N N . LEU A 1 752 ? 68.278 18.749 0.499 1.00 59.68 752 LEU A N 1
ATOM 5826 C CA . LEU A 1 752 ? 69.373 19.292 -0.302 1.00 59.78 752 LEU A CA 1
ATOM 5827 C C . LEU A 1 752 ? 68.983 20.613 -0.955 1.00 59.28 752 LEU A C 1
ATOM 5828 O O . LEU A 1 752 ? 67.842 20.789 -1.393 1.00 59.46 752 LEU A O 1
ATOM 5833 N N . GLY A 1 753 ? 69.936 21.537 -1.020 1.00 58.55 753 GLY A N 1
ATOM 5834 C CA . GLY A 1 753 ? 69.685 22.842 -1.615 1.00 58.54 753 GLY A CA 1
ATOM 5835 C C . GLY A 1 753 ? 70.895 23.453 -2.281 1.00 58.09 753 GLY A C 1
ATOM 5836 O O . GLY A 1 753 ? 72.021 23.290 -1.812 1.00 57.61 753 GLY A O 1
ATOM 5837 N N . SER A 1 754 ? 70.652 24.155 -3.384 1.00 58.16 754 SER A N 1
ATOM 5838 C CA . SER A 1 754 ? 71.702 24.865 -4.109 1.00 59.15 754 SER A CA 1
ATOM 5839 C C . SER A 1 754 ? 71.128 26.056 -4.870 1.00 59.71 754 SER A C 1
ATOM 5840 O O . SER A 1 754 ? 69.905 26.201 -4.979 1.00 59.85 754 SER A O 1
ATOM 5843 N N . ASP A 1 755 ? 72.024 26.903 -5.379 1.00 60.08 755 ASP A N 1
ATOM 5844 C CA . ASP A 1 755 ? 71.671 28.069 -6.202 1.00 60.76 755 ASP A CA 1
ATOM 5845 C C . ASP A 1 755 ? 70.766 29.071 -5.481 1.00 60.85 755 ASP A C 1
ATOM 5846 O O . ASP A 1 755 ? 69.914 29.715 -6.100 1.00 61.42 755 ASP A O 1
ATOM 5851 N N . ILE A 1 756 ? 70.969 29.193 -4.171 1.00 60.77 756 ILE A N 1
ATOM 5852 C CA . ILE A 1 756 ? 70.241 30.148 -3.343 1.00 60.87 756 ILE A CA 1
ATOM 5853 C C . ILE A 1 756 ? 70.809 31.548 -3.578 1.00 60.61 756 ILE A C 1
ATOM 5854 O O . ILE A 1 756 ? 72.017 31.767 -3.435 1.00 61.01 756 ILE A O 1
ATOM 5859 N N . GLU A 1 757 ? 69.934 32.482 -3.951 1.00 60.12 757 GLU A N 1
ATOM 5860 C CA . GLU A 1 757 ? 70.361 33.827 -4.344 1.00 60.65 757 GLU A CA 1
ATOM 5861 C C . GLU A 1 757 ? 69.280 34.893 -4.182 1.00 59.82 757 GLU A C 1
ATOM 5862 O O . GLU A 1 757 ? 68.103 34.636 -4.429 1.00 59.89 757 GLU A O 1
ATOM 5868 N N . ASN A 1 758 ? 69.707 36.080 -3.753 1.00 59.33 758 ASN A N 1
ATOM 5869 C CA . ASN A 1 758 ? 68.912 37.312 -3.814 1.00 59.30 758 ASN A CA 1
ATOM 5870 C C . ASN A 1 758 ? 69.823 38.537 -3.736 1.00 59.17 758 ASN A C 1
ATOM 5871 O O . ASN A 1 758 ? 71.033 38.398 -3.537 1.00 59.23 758 ASN A O 1
ATOM 5876 N N . THR A 1 759 ? 69.249 39.728 -3.906 1.00 59.01 759 THR A N 1
ATOM 5877 C CA . THR A 1 759 ? 70.027 40.972 -3.855 1.00 59.13 759 THR A CA 1
ATOM 5878 C C . THR A 1 759 ? 69.677 41.833 -2.638 1.00 59.94 759 THR A C 1
ATOM 5879 O O . THR A 1 759 ? 69.982 43.027 -2.603 1.00 60.94 759 THR A O 1
ATOM 5883 N N . ASN A 1 760 ? 69.038 41.222 -1.643 1.00 60.53 760 ASN A N 1
ATOM 5884 C CA . ASN A 1 760 ? 68.699 41.921 -0.410 1.00 61.61 760 ASN A CA 1
ATOM 5885 C C . ASN A 1 760 ? 69.904 42.024 0.522 1.00 63.12 760 ASN A C 1
ATOM 5886 O O . ASN A 1 760 ? 70.345 41.028 1.100 1.00 63.56 760 ASN A O 1
ATOM 5899 N N . ASP A 1 762 ? 69.981 44.115 3.186 1.00 62.98 762 ASP A N 1
ATOM 5900 C CA . ASP A 1 762 ? 69.524 44.624 4.475 1.00 61.34 762 ASP A CA 1
ATOM 5901 C C . ASP A 1 762 ? 69.267 43.491 5.457 1.00 60.16 762 ASP A C 1
ATOM 5902 O O . ASP A 1 762 ? 69.463 43.654 6.664 1.00 59.75 762 ASP A O 1
ATOM 5907 N N . TYR A 1 763 ? 68.821 42.349 4.933 1.00 59.08 763 TYR A N 1
ATOM 5908 C CA . TYR A 1 763 ? 68.386 41.224 5.765 1.00 58.21 763 TYR A CA 1
ATOM 5909 C C . TYR A 1 763 ? 68.901 39.872 5.254 1.00 57.85 763 TYR A C 1
ATOM 5910 O O . TYR A 1 763 ? 68.921 39.633 4.044 1.00 58.11 763 TYR A O 1
ATOM 5919 N N . PRO A 1 764 ? 69.321 38.986 6.182 1.00 57.59 764 PRO A N 1
ATOM 5920 C CA . PRO A 1 764 ? 69.956 37.705 5.846 1.00 57.70 764 PRO A CA 1
ATOM 5921 C C . PRO A 1 764 ? 69.014 36.663 5.242 1.00 57.88 764 PRO A C 1
ATOM 5922 O O . PRO A 1 764 ? 67.811 36.685 5.502 1.00 58.75 764 PRO A O 1
ATOM 5926 N N . THR A 1 765 ? 69.576 35.757 4.445 1.00 58.00 765 THR A N 1
ATOM 5927 C CA . THR A 1 765 ? 68.839 34.610 3.917 1.00 58.15 765 THR A CA 1
ATOM 5928 C C . THR A 1 765 ? 69.144 33.385 4.774 1.00 58.76 765 THR A C 1
ATOM 5929 O O . THR A 1 765 ? 70.302 33.123 5.111 1.00 58.46 765 THR A O 1
ATOM 5933 N N . GLU A 1 766 ? 68.094 32.652 5.137 1.00 59.22 766 GLU A N 1
ATOM 5934 C CA . GLU A 1 766 ? 68.224 31.494 6.013 1.00 59.82 766 GLU A CA 1
ATOM 5935 C C . GLU A 1 766 ? 67.388 30.319 5.531 1.00 60.23 766 GLU A C 1
ATOM 5936 O O . GLU A 1 766 ? 66.260 30.494 5.064 1.00 60.93 766 GLU A O 1
ATOM 5942 N N . THR A 1 767 ? 67.958 29.124 5.640 1.00 60.36 767 THR A N 1
ATOM 5943 C CA . THR A 1 767 ? 67.178 27.892 5.640 1.00 60.45 767 THR A CA 1
ATOM 5944 C C . THR A 1 767 ? 67.098 27.438 7.082 1.00 60.17 767 THR A C 1
ATOM 5945 O O . THR A 1 767 ? 68.101 27.466 7.803 1.00 60.55 767 THR A O 1
ATOM 5949 N N . THR A 1 768 ? 65.913 27.022 7.509 1.00 59.61 768 THR A N 1
ATOM 5950 C CA . THR A 1 768 ? 65.729 26.605 8.893 1.00 59.14 768 THR A CA 1
ATOM 5951 C C . THR A 1 768 ? 65.583 25.096 9.004 1.00 58.45 768 THR A C 1
ATOM 5952 O O . THR A 1 768 ? 64.655 24.506 8.453 1.00 58.77 768 THR A O 1
ATOM 5956 N N . ILE A 1 769 ? 66.533 24.482 9.705 1.00 58.03 769 ILE A N 1
ATOM 5957 C CA . ILE A 1 769 ? 66.522 23.044 9.943 1.00 57.64 769 ILE A CA 1
ATOM 5958 C C . ILE A 1 769 ? 65.346 22.685 10.851 1.00 57.82 769 ILE A C 1
ATOM 5959 O O . ILE A 1 769 ? 64.553 21.807 10.512 1.00 58.01 769 ILE A O 1
ATOM 5964 N N . PHE A 1 770 ? 65.231 23.372 11.987 1.00 57.78 770 PHE A N 1
ATOM 5965 C CA . PHE A 1 770 ? 64.050 23.247 12.845 1.00 58.24 770 PHE A CA 1
ATOM 5966 C C . PHE A 1 770 ? 63.768 24.495 13.682 1.00 58.87 770 PHE A C 1
ATOM 5967 O O . PHE A 1 770 ? 64.688 25.217 14.069 1.00 59.56 770 PHE A O 1
ATOM 5975 N N . GLN A 1 771 ? 62.484 24.738 13.936 1.00 59.24 771 GLN A N 1
ATOM 5976 C CA . GLN A 1 771 ? 62.033 25.719 14.919 1.00 59.30 771 GLN A CA 1
ATOM 5977 C C . GLN A 1 771 ? 60.965 25.046 15.776 1.00 59.42 771 GLN A C 1
ATOM 5978 O O . GLN A 1 771 ? 59.910 24.655 15.268 1.00 60.43 771 GLN A O 1
ATOM 5984 N N . LEU A 1 772 ? 61.245 24.901 17.068 1.00 58.61 772 LEU A N 1
ATOM 5985 C CA . LEU A 1 772 ? 60.385 24.113 17.946 1.00 58.27 772 LEU A CA 1
ATOM 5986 C C . LEU A 1 772 ? 60.039 24.821 19.243 1.00 58.54 772 LEU A C 1
ATOM 5987 O O . LEU A 1 772 ? 60.885 25.474 19.857 1.00 59.08 772 LEU A O 1
ATOM 5992 N N . ALA A 1 773 ? 58.782 24.680 19.650 1.00 58.45 773 ALA A N 1
ATOM 5993 C CA . ALA A 1 773 ? 58.283 25.287 20.873 1.00 58.14 773 ALA A CA 1
ATOM 5994 C C . ALA A 1 773 ? 58.702 24.478 22.094 1.00 58.00 773 ALA A C 1
ATOM 5995 O O . ALA A 1 773 ? 58.703 23.244 22.069 1.00 57.60 773 ALA A O 1
ATOM 5997 N N . VAL A 1 774 ? 59.069 25.189 23.156 1.00 58.47 774 VAL A N 1
ATOM 5998 C CA . VAL A 1 774 ? 59.430 24.572 24.426 1.00 59.03 774 VAL A CA 1
ATOM 5999 C C . VAL A 1 774 ? 58.358 24.948 25.448 1.00 59.59 774 VAL A C 1
ATOM 6000 O O . VAL A 1 774 ? 58.271 26.101 25.880 1.00 59.47 774 VAL A O 1
ATOM 6004 N N . THR A 1 775 ? 57.534 23.970 25.814 1.00 60.34 775 THR A N 1
ATOM 6005 C CA . THR A 1 775 ? 56.332 24.239 26.605 1.00 61.83 775 THR A CA 1
ATOM 6006 C C . THR A 1 775 ? 56.377 23.666 28.021 1.00 62.00 775 THR A C 1
ATOM 6007 O O . THR A 1 775 ? 56.338 24.421 28.994 1.00 62.88 775 THR A O 1
ATOM 6011 N N . ASP A 1 776 ? 56.458 22.341 28.138 1.00 61.92 776 ASP A N 1
ATOM 6012 C CA . ASP A 1 776 ? 56.479 21.689 29.453 1.00 61.59 776 ASP A CA 1
ATOM 6013 C C . ASP A 1 776 ? 57.847 21.771 30.138 1.00 60.84 776 ASP A C 1
ATOM 6014 O O . ASP A 1 776 ? 58.836 22.186 29.527 1.00 60.36 776 ASP A O 1
ATOM 6019 N N . LYS A 1 777 ? 57.878 21.391 31.414 1.00 60.53 777 LYS A N 1
ATOM 6020 C CA . LYS A 1 777 ? 59.092 21.403 32.234 1.00 60.32 777 LYS A CA 1
ATOM 6021 C C . LYS A 1 777 ? 60.215 20.555 31.632 1.00 59.83 777 LYS A C 1
ATOM 6022 O O . LYS A 1 777 ? 61.369 20.988 31.578 1.00 59.51 777 LYS A O 1
ATOM 6028 N N . ALA A 1 778 ? 59.863 19.350 31.184 1.00 59.68 778 ALA A N 1
ATOM 6029 C CA . ALA A 1 778 ? 60.826 18.396 30.628 1.00 59.66 778 ALA A CA 1
ATOM 6030 C C . ALA A 1 778 ? 61.554 18.932 29.393 1.00 59.77 778 ALA A C 1
ATOM 6031 O O . ALA A 1 778 ? 62.729 18.624 29.176 1.00 59.70 778 ALA A O 1
ATOM 6033 N N . ALA A 1 779 ? 60.852 19.733 28.595 1.00 59.83 779 ALA A N 1
ATOM 6034 C CA . ALA A 1 779 ? 61.433 20.358 27.411 1.00 60.12 779 ALA A CA 1
ATOM 6035 C C . ALA A 1 779 ? 62.478 21.412 27.777 1.00 60.35 779 ALA A C 1
ATOM 6036 O O . ALA A 1 779 ? 63.499 21.539 27.097 1.00 60.76 779 ALA A O 1
ATOM 6038 N N . HIS A 1 780 ? 62.218 22.160 28.849 1.00 60.62 780 HIS A N 1
ATOM 6039 C CA . HIS A 1 780 ? 63.151 23.180 29.334 1.00 60.74 780 HIS A CA 1
ATOM 6040 C C . HIS A 1 780 ? 64.436 22.569 29.890 1.00 60.44 780 HIS A C 1
ATOM 6041 O O . HIS A 1 780 ? 65.530 23.085 29.648 1.00 60.55 780 HIS A O 1
ATOM 6048 N N . ASP A 1 781 ? 64.290 21.466 30.624 1.00 60.03 781 ASP A N 1
ATOM 6049 C CA . ASP A 1 781 ? 65.423 20.759 31.225 1.00 59.64 781 ASP A CA 1
ATOM 6050 C C . ASP A 1 781 ? 66.323 20.092 30.184 1.00 58.87 781 ASP A C 1
ATOM 6051 O O . ASP A 1 781 ? 67.529 19.958 30.392 1.00 58.43 781 ASP A O 1
ATOM 6056 N N . TYR A 1 782 ? 65.726 19.680 29.067 1.00 58.24 782 TYR A N 1
ATOM 6057 C CA . TYR A 1 782 ? 66.456 19.019 27.986 1.00 57.59 782 TYR A CA 1
ATOM 6058 C C . TYR A 1 782 ? 67.464 19.948 27.315 1.00 58.10 782 TYR A C 1
ATOM 6059 O O . TYR A 1 782 ? 68.526 19.501 26.877 1.00 58.51 782 TYR A O 1
ATOM 6068 N N . TRP A 1 783 ? 67.124 21.234 27.240 1.00 58.22 783 TRP A N 1
ATOM 6069 C CA . TRP A 1 783 ? 67.958 22.219 26.552 1.00 58.52 783 TRP A CA 1
ATOM 6070 C C . TRP A 1 783 ? 68.955 22.942 27.456 1.00 59.41 783 TRP A C 1
ATOM 6071 O O . TRP A 1 783 ? 69.735 23.769 26.979 1.00 59.32 783 TRP A O 1
ATOM 6082 N N . LYS A 1 784 ? 68.942 22.616 28.749 1.00 60.75 784 LYS A N 1
ATOM 6083 C CA . LYS A 1 784 ? 69.788 23.299 29.737 1.00 62.35 784 LYS A CA 1
ATOM 6084 C C . LYS A 1 784 ? 71.247 23.467 29.305 1.00 63.33 784 LYS A C 1
ATOM 6085 O O . LYS A 1 784 ? 71.841 24.525 29.533 1.00 63.88 784 LYS A O 1
ATOM 6091 N N . ASN A 1 785 ? 71.813 22.433 28.681 1.00 63.94 785 ASN A N 1
ATOM 6092 C CA . ASN A 1 785 ? 73.186 22.494 28.159 1.00 64.45 785 ASN A CA 1
ATOM 6093 C C . ASN A 1 785 ? 73.450 21.574 26.956 1.00 64.19 785 ASN A C 1
ATOM 6094 O O . ASN A 1 785 ? 74.607 21.278 26.632 1.00 63.80 785 ASN A O 1
ATOM 6099 N N . ASN A 1 786 ? 72.377 21.143 26.291 1.00 63.88 786 ASN A N 1
ATOM 6100 C CA . ASN A 1 786 ? 72.488 20.250 25.137 1.00 64.08 786 ASN A CA 1
ATOM 6101 C C . ASN A 1 786 ? 73.124 20.951 23.934 1.00 64.05 786 ASN A C 1
ATOM 6102 O O . ASN A 1 786 ? 72.511 21.823 23.308 1.00 63.39 786 ASN A O 1
ATOM 6107 N N . ALA A 1 787 ? 74.356 20.548 23.625 1.00 64.63 787 ALA A N 1
ATOM 6108 C CA . ALA A 1 787 ? 75.224 21.267 22.680 1.00 64.73 787 ALA A CA 1
ATOM 6109 C C . ALA A 1 787 ? 74.744 21.390 21.216 1.00 64.72 787 ALA A C 1
ATOM 6110 O O . ALA A 1 787 ? 74.817 22.488 20.664 1.00 64.84 787 ALA A O 1
ATOM 6112 N N . GLY A 1 788 ? 74.285 20.312 20.566 1.00 64.77 788 GLY A N 1
ATOM 6113 C CA . GLY A 1 788 ? 74.310 18.930 21.064 1.00 65.45 788 GLY A CA 1
ATOM 6114 C C . GLY A 1 788 ? 75.631 18.255 20.738 1.00 66.29 788 GLY A C 1
ATOM 6115 O O . GLY A 1 788 ? 76.227 17.595 21.595 1.00 65.80 788 GLY A O 1
ATOM 6116 N N . GLU A 1 789 ? 76.081 18.419 19.494 1.00 67.21 789 GLU A N 1
ATOM 6117 C CA . GLU A 1 789 ? 77.450 18.070 19.099 1.00 68.03 789 GLU A CA 1
ATOM 6118 C C . GLU A 1 789 ? 78.129 19.268 18.376 1.00 67.87 789 GLU A C 1
ATOM 6119 O O . GLU A 1 789 ? 78.038 20.388 18.885 1.00 68.30 789 GLU A O 1
ATOM 6125 N N . GLY A 1 790 ? 78.791 19.095 17.224 1.00 66.97 790 GLY A N 1
ATOM 6126 C CA . GLY A 1 790 ? 78.888 17.852 16.460 1.00 64.91 790 GLY A CA 1
ATOM 6127 C C . GLY A 1 790 ? 78.138 17.958 15.146 1.00 63.45 790 GLY A C 1
ATOM 6128 O O . GLY A 1 790 ? 77.474 18.965 14.884 1.00 62.58 790 GLY A O 1
ATOM 6129 N N . LYS A 1 791 ? 78.245 16.918 14.322 1.00 62.59 791 LYS A N 1
ATOM 6130 C CA . LYS A 1 791 ? 77.480 16.825 13.076 1.00 61.98 791 LYS A CA 1
ATOM 6131 C C . LYS A 1 791 ? 76.080 16.257 13.334 1.00 61.36 791 LYS A C 1
ATOM 6132 O O . LYS A 1 791 ? 75.314 16.008 12.396 1.00 61.10 791 LYS A O 1
ATOM 6138 N N . VAL A 1 792 ? 75.752 16.065 14.610 1.00 60.81 792 VAL A N 1
ATOM 6139 C CA . VAL A 1 792 ? 74.514 15.401 15.005 1.00 60.86 792 VAL A CA 1
ATOM 6140 C C . VAL A 1 792 ? 73.742 16.161 16.091 1.00 60.98 792 VAL A C 1
ATOM 6141 O O . VAL A 1 792 ? 74.271 16.461 17.164 1.00 61.01 792 VAL A O 1
ATOM 6145 N N . TRP A 1 793 ? 72.487 16.476 15.779 1.00 61.81 793 TRP A N 1
ATOM 6146 C CA . TRP A 1 793 ? 71.570 17.129 16.707 1.00 63.04 793 TRP A CA 1
ATOM 6147 C C . TRP A 1 793 ? 70.402 16.207 17.040 1.00 64.44 793 TRP A C 1
ATOM 6148 O O . TRP A 1 793 ? 70.068 15.308 16.262 1.00 64.48 793 TRP A O 1
ATOM 6167 N N . ASP A 1 795 ? 66.472 16.833 19.102 1.00 62.32 795 ASP A N 1
ATOM 6168 C CA . ASP A 1 795 ? 65.570 17.695 19.858 1.00 60.71 795 ASP A CA 1
ATOM 6169 C C . ASP A 1 795 ? 64.871 16.974 21.012 1.00 59.54 795 ASP A C 1
ATOM 6170 O O . ASP A 1 795 ? 65.121 15.793 21.265 1.00 58.97 795 ASP A O 1
ATOM 6175 N N . HIS A 1 796 ? 63.996 17.701 21.702 1.00 58.90 796 HIS A N 1
ATOM 6176 C CA . HIS A 1 796 ? 63.260 17.177 22.853 1.00 58.63 796 HIS A CA 1
ATOM 6177 C C . HIS A 1 796 ? 62.073 16.309 22.444 1.00 58.53 796 HIS A C 1
ATOM 6178 O O . HIS A 1 796 ? 61.423 15.692 23.291 1.00 58.52 796 HIS A O 1
ATOM 6185 N N . LEU A 1 797 ? 61.804 16.255 21.143 1.00 58.20 797 LEU A N 1
ATOM 6186 C CA . LEU A 1 797 ? 60.694 15.469 20.614 1.00 57.67 797 LEU A CA 1
ATOM 6187 C C . LEU A 1 797 ? 61.160 14.132 20.040 1.00 57.83 797 LEU A C 1
ATOM 6188 O O . LEU A 1 797 ? 60.374 13.399 19.438 1.00 58.40 797 LEU A O 1
ATOM 6193 N N . GLY A 1 798 ? 62.441 13.824 20.231 1.00 57.83 798 GLY A N 1
ATOM 6194 C CA . GLY A 1 798 ? 63.003 12.536 19.837 1.00 57.94 798 GLY A CA 1
ATOM 6195 C C . GLY A 1 798 ? 63.408 12.402 18.379 1.00 58.14 798 GLY A C 1
ATOM 6196 O O . GLY A 1 798 ? 63.732 11.301 17.924 1.00 58.37 798 GLY A O 1
ATOM 6197 N N . THR A 1 799 ? 63.390 13.513 17.642 1.00 57.56 799 THR A N 1
ATOM 6198 C CA . THR A 1 799 ? 63.818 13.514 16.237 1.00 57.55 799 THR A CA 1
ATOM 6199 C C . THR A 1 799 ? 65.258 14.003 16.061 1.00 57.71 799 THR A C 1
ATOM 6200 O O . THR A 1 799 ? 65.643 15.039 16.611 1.00 57.69 799 THR A O 1
ATOM 6204 N N . GLY A 1 800 ? 66.039 13.247 15.288 1.00 57.58 800 GLY A N 1
ATOM 6205 C CA . GLY A 1 800 ? 67.458 13.531 15.065 1.00 57.42 800 GLY A CA 1
ATOM 6206 C C . GLY A 1 800 ? 67.744 14.330 13.807 1.00 57.76 800 GLY A C 1
ATOM 6207 O O . GLY A 1 800 ? 67.001 14.255 12.828 1.00 57.49 800 GLY A O 1
ATOM 6208 N N . TYR A 1 801 ? 68.829 15.099 13.841 1.00 58.37 801 TYR A N 1
ATOM 6209 C CA . TYR A 1 801 ? 69.232 15.939 12.714 1.00 58.70 801 TYR A CA 1
ATOM 6210 C C . TYR A 1 801 ? 70.716 15.772 12.406 1.00 58.76 801 TYR A C 1
ATOM 6211 O O . TYR A 1 801 ? 71.569 16.140 13.218 1.00 58.91 801 TYR A O 1
ATOM 6220 N N . TYR A 1 802 ? 71.021 15.215 11.238 1.00 58.46 802 TYR A N 1
ATOM 6221 C CA . TYR A 1 802 ? 72.403 15.114 10.784 1.00 58.56 802 TYR A CA 1
ATOM 6222 C C . TYR A 1 802 ? 72.754 16.352 9.968 1.00 58.92 802 TYR A C 1
ATOM 6223 O O . TYR A 1 802 ? 72.220 16.553 8.872 1.00 58.94 802 TYR A O 1
ATOM 6232 N N . VAL A 1 803 ? 73.638 17.182 10.521 1.00 58.77 803 VAL A N 1
ATOM 6233 C CA . VAL A 1 803 ? 73.994 18.468 9.915 1.00 58.40 803 VAL A CA 1
ATOM 6234 C C . VAL A 1 803 ? 75.511 18.580 9.705 1.00 58.70 803 VAL A C 1
ATOM 6235 O O . VAL A 1 803 ? 76.241 18.977 10.621 1.00 58.64 803 VAL A O 1
ATOM 6239 N N . PRO A 1 804 ? 75.989 18.208 8.499 1.00 58.90 804 PRO A N 1
ATOM 6240 C CA . PRO A 1 804 ? 77.409 18.315 8.136 1.00 58.91 804 PRO A CA 1
ATOM 6241 C C . PRO A 1 804 ? 77.870 19.741 7.805 1.00 59.13 804 PRO A C 1
ATOM 6242 O O . PRO A 1 804 ? 79.052 20.053 7.967 1.00 59.31 804 PRO A O 1
ATOM 6246 N N . VAL A 1 805 ? 76.950 20.585 7.342 1.00 59.55 805 VAL A N 1
ATOM 6247 C CA . VAL A 1 805 ? 77.258 21.984 7.023 1.00 59.89 805 VAL A CA 1
ATOM 6248 C C . VAL A 1 805 ? 77.181 22.874 8.267 1.00 60.01 805 VAL A C 1
ATOM 6249 O O . VAL A 1 805 ? 76.553 22.505 9.262 1.00 60.27 805 VAL A O 1
ATOM 6253 N N . ALA A 1 806 ? 77.825 24.039 8.201 1.00 59.86 806 ALA A N 1
ATOM 6254 C CA . ALA A 1 806 ? 77.817 25.002 9.303 1.00 59.25 806 ALA A CA 1
ATOM 6255 C C . ALA A 1 806 ? 76.410 25.537 9.577 1.00 58.89 806 ALA A C 1
ATOM 6256 O O . ALA A 1 806 ? 75.717 25.984 8.659 1.00 58.15 806 ALA A O 1
ATOM 6258 N N . ALA A 1 807 ? 75.998 25.478 10.843 1.00 58.91 807 ALA A N 1
ATOM 6259 C CA . ALA A 1 807 ? 74.655 25.892 11.261 1.00 59.17 807 ALA A CA 1
ATOM 6260 C C . ALA A 1 807 ? 74.659 26.663 12.586 1.00 59.46 807 ALA A C 1
ATOM 6261 O O . ALA A 1 807 ? 75.479 26.395 13.468 1.00 58.96 807 ALA A O 1
ATOM 6263 N N . ARG A 1 808 ? 73.729 27.609 12.712 1.00 60.60 808 ARG A N 1
ATOM 6264 C CA . ARG A 1 808 ? 73.613 28.458 13.898 1.00 62.06 808 ARG A CA 1
ATOM 6265 C C . ARG A 1 808 ? 72.430 28.048 14.772 1.00 61.98 808 ARG A C 1
ATOM 6266 O O . ARG A 1 808 ? 71.324 27.829 14.276 1.00 61.87 808 ARG A O 1
ATOM 6274 N N . PHE A 1 809 ? 72.672 27.976 16.077 1.00 62.21 809 PHE A N 1
ATOM 6275 C CA . PHE A 1 809 ? 71.673 27.546 17.049 1.00 61.64 809 PHE A CA 1
ATOM 6276 C C . PHE A 1 809 ? 71.231 28.717 17.925 1.00 61.00 809 PHE A C 1
ATOM 6277 O O . PHE A 1 809 ? 72.067 29.455 18.454 1.00 61.16 809 PHE A O 1
ATOM 6285 N N . GLU A 1 810 ? 69.917 28.879 18.071 1.00 60.15 810 GLU A N 1
ATOM 6286 C CA . GLU A 1 810 ? 69.350 29.944 18.900 1.00 59.94 810 GLU A CA 1
ATOM 6287 C C . GLU A 1 810 ? 68.430 29.401 19.985 1.00 59.44 810 GLU A C 1
ATOM 6288 O O . GLU A 1 810 ? 67.544 28.588 19.712 1.00 60.20 810 GLU A O 1
ATOM 6294 N N . LYS A 1 811 ? 68.654 29.849 21.216 1.00 58.81 811 LYS A N 1
ATOM 6295 C CA . LYS A 1 811 ? 67.791 29.502 22.338 1.00 58.63 811 LYS A CA 1
ATOM 6296 C C . LYS A 1 811 ? 67.134 30.777 22.865 1.00 58.79 811 LYS A C 1
ATOM 6297 O O . LYS A 1 811 ? 67.659 31.445 23.763 1.00 59.85 811 LYS A O 1
ATOM 6303 N N . ASN A 1 812 ? 65.986 31.115 22.286 1.00 58.28 812 ASN A N 1
ATOM 6304 C CA . ASN A 1 812 ? 65.299 32.356 22.618 1.00 58.07 812 ASN A CA 1
ATOM 6305 C C . ASN A 1 812 ? 64.194 32.144 23.653 1.00 58.56 812 ASN A C 1
ATOM 6306 O O . ASN A 1 812 ? 63.057 31.808 23.308 1.00 58.60 812 ASN A O 1
ATOM 6311 N N . PHE A 1 813 ? 64.553 32.320 24.923 1.00 59.18 813 PHE A N 1
ATOM 6312 C CA . PHE A 1 813 ? 63.601 32.259 26.030 1.00 59.91 813 PHE A CA 1
ATOM 6313 C C . PHE A 1 813 ? 63.416 33.655 26.648 1.00 60.30 813 PHE A C 1
ATOM 6314 O O . PHE A 1 813 ? 64.234 34.078 27.469 1.00 60.69 813 PHE A O 1
ATOM 6322 N N . PRO A 1 814 ? 62.344 34.373 26.258 1.00 60.30 814 PRO A N 1
ATOM 6323 C CA . PRO A 1 814 ? 61.340 33.978 25.273 1.00 60.53 814 PRO A CA 1
ATOM 6324 C C . PRO A 1 814 ? 61.636 34.500 23.860 1.00 60.43 814 PRO A C 1
ATOM 6325 O O . PRO A 1 814 ? 62.698 35.079 23.621 1.00 60.93 814 PRO A O 1
ATOM 6329 N N . GLN A 1 815 ? 60.705 34.265 22.938 1.00 59.83 815 GLN A N 1
ATOM 6330 C CA . GLN A 1 815 ? 60.778 34.801 21.580 1.00 59.17 815 GLN A CA 1
ATOM 6331 C C . GLN A 1 815 ? 59.488 35.558 21.288 1.00 58.80 815 GLN A C 1
ATOM 6332 O O . GLN A 1 815 ? 58.407 35.128 21.691 1.00 58.96 815 GLN A O 1
ATOM 6338 N N . TYR A 1 816 ? 59.605 36.686 20.594 1.00 58.23 816 TYR A N 1
ATOM 6339 C CA . TYR A 1 816 ? 58.455 37.549 20.341 1.00 58.35 816 TYR A CA 1
ATOM 6340 C C . TYR A 1 816 ? 57.933 37.432 18.914 1.00 57.97 816 TYR A C 1
ATOM 6341 O O . TYR A 1 816 ? 58.705 37.285 17.967 1.00 58.06 816 TYR A O 1
ATOM 6350 N N . SER A 1 817 ? 56.611 37.502 18.780 1.00 57.76 817 SER A N 1
ATOM 6351 C CA . SER A 1 817 ? 55.931 37.391 17.490 1.00 57.99 817 SER A CA 1
ATOM 6352 C C . SER A 1 817 ? 54.579 38.100 17.543 1.00 58.10 817 SER A C 1
ATOM 6353 O O . SER A 1 817 ? 54.295 38.842 18.487 1.00 58.42 817 SER A O 1
ATOM 6356 N N . ARG A 1 818 ? 53.754 37.877 16.522 1.00 58.54 818 ARG A N 1
ATOM 6357 C CA . ARG A 1 818 ? 52.408 38.441 16.462 1.00 59.54 818 ARG A CA 1
ATOM 6358 C C . ARG A 1 818 ? 51.401 37.379 15.999 1.00 60.27 818 ARG A C 1
ATOM 6359 O O . ARG A 1 818 ? 51.781 36.405 15.345 1.00 59.69 818 ARG A O 1
ATOM 6375 N N . GLN A 1 820 ? 48.459 35.539 13.891 1.00 60.26 820 GLN A N 1
ATOM 6376 C CA . GLN A 1 820 ? 48.242 35.418 12.441 1.00 59.23 820 GLN A CA 1
ATOM 6377 C C . GLN A 1 820 ? 47.129 36.321 11.913 1.00 58.86 820 GLN A C 1
ATOM 6378 O O . GLN A 1 820 ? 47.182 36.775 10.768 1.00 58.44 820 GLN A O 1
ATOM 6384 N N . ASP A 1 821 ? 46.129 36.569 12.756 1.00 58.92 821 ASP A N 1
ATOM 6385 C CA . ASP A 1 821 ? 44.944 37.327 12.365 1.00 59.01 821 ASP A CA 1
ATOM 6386 C C . ASP A 1 821 ? 44.935 38.761 12.898 1.00 58.82 821 ASP A C 1
ATOM 6387 O O . ASP A 1 821 ? 44.819 39.713 12.125 1.00 59.17 821 ASP A O 1
ATOM 6392 N N . THR A 1 822 ? 45.064 38.904 14.215 1.00 58.78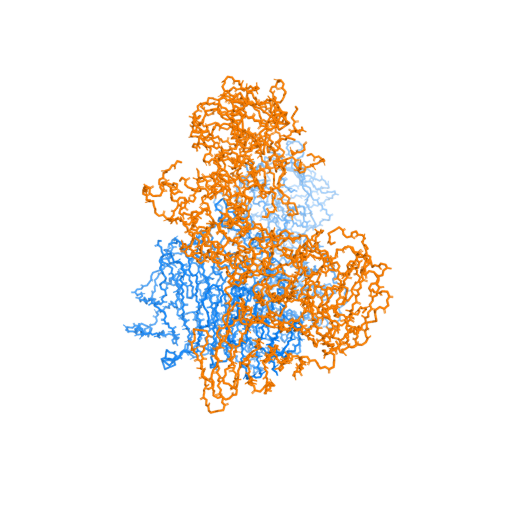 822 THR A N 1
ATOM 6393 C CA . THR A 1 822 ? 44.931 40.195 14.885 1.00 59.02 822 THR A CA 1
ATOM 6394 C C . THR A 1 822 ? 46.214 41.017 14.798 1.00 58.94 822 THR A C 1
ATOM 6395 O O . THR A 1 822 ? 46.170 42.249 14.778 1.00 58.57 822 THR A O 1
ATOM 6399 N N . GLY A 1 823 ? 47.352 40.329 14.760 1.00 59.22 823 GLY A N 1
ATOM 6400 C CA . GLY A 1 823 ? 48.656 40.989 14.764 1.00 59.24 823 GLY A CA 1
ATOM 6401 C C . GLY A 1 823 ? 49.121 41.394 16.151 1.00 59.13 823 GLY A C 1
ATOM 6402 O O . GLY A 1 823 ? 50.162 42.036 16.294 1.00 59.58 823 GLY A O 1
ATOM 6403 N N . LYS A 1 824 ? 48.343 41.024 17.169 1.00 58.96 824 LYS A N 1
ATOM 6404 C CA . LYS A 1 824 ? 48.672 41.302 18.568 1.00 59.45 824 LYS A CA 1
ATOM 6405 C C . LYS A 1 824 ? 49.955 40.602 18.992 1.00 59.32 824 LYS A C 1
ATOM 6406 O O . LYS A 1 824 ? 50.235 39.492 18.549 1.00 58.51 824 LYS A O 1
ATOM 6412 N N . GLU A 1 825 ? 50.725 41.259 19.856 1.00 60.32 825 GLU A N 1
ATOM 6413 C CA . GLU A 1 825 ? 52.012 40.729 20.310 1.00 61.58 825 GLU A CA 1
ATOM 6414 C C . GLU A 1 825 ? 51.871 39.433 21.104 1.00 60.93 825 GLU A C 1
ATOM 6415 O O . GLU A 1 825 ? 51.064 39.342 22.032 1.00 61.12 825 GLU A O 1
ATOM 6421 N N . THR A 1 826 ? 52.660 38.435 20.714 1.00 60.27 826 THR A N 1
ATOM 6422 C CA . THR A 1 826 ? 52.663 37.123 21.360 1.00 60.15 826 THR A CA 1
ATOM 6423 C C . THR A 1 826 ? 54.078 36.686 21.702 1.00 60.42 826 THR A C 1
ATOM 6424 O O . THR A 1 826 ? 55.035 37.083 21.032 1.00 60.82 826 THR A O 1
ATOM 6428 N N . LYS A 1 827 ? 54.206 35.859 22.737 1.00 60.60 827 LYS A N 1
ATOM 6429 C CA . LYS A 1 827 ? 55.509 35.329 23.142 1.00 60.85 827 LYS A CA 1
ATOM 6430 C C . LYS A 1 827 ? 55.468 33.837 23.476 1.00 60.47 827 LYS A C 1
ATOM 6431 O O . LYS A 1 827 ? 54.409 33.286 23.786 1.00 60.34 827 LYS A O 1
ATOM 6437 N N . GLY A 1 828 ? 56.635 33.202 23.407 1.00 60.48 828 GLY A N 1
ATOM 6438 C CA . GLY A 1 828 ? 56.799 31.796 23.765 1.00 59.54 828 GLY A CA 1
ATOM 6439 C C . GLY A 1 828 ? 58.264 31.406 23.803 1.00 59.31 828 GLY A C 1
ATOM 6440 O O . GLY A 1 828 ? 59.111 32.086 23.221 1.00 58.90 828 GLY A O 1
ATOM 6441 N N . ASP A 1 829 ? 58.562 30.312 24.498 1.00 59.26 829 ASP A N 1
ATOM 6442 C CA . ASP A 1 829 ? 59.918 29.768 24.542 1.00 59.24 829 ASP A CA 1
ATOM 6443 C C . ASP A 1 829 ? 60.192 28.915 23.305 1.00 59.34 829 ASP A C 1
ATOM 6444 O O . ASP A 1 829 ? 59.569 27.870 23.110 1.00 58.97 829 ASP A O 1
ATOM 6449 N N . TRP A 1 830 ? 61.127 29.371 22.475 1.00 59.95 830 TRP A N 1
ATOM 6450 C CA . TRP A 1 830 ? 61.425 28.713 21.204 1.00 60.00 830 TRP A CA 1
ATOM 6451 C C . TRP A 1 830 ? 62.901 28.376 21.022 1.00 60.54 830 TRP A C 1
ATOM 6452 O O . TRP A 1 830 ? 63.786 29.111 21.467 1.00 60.82 830 TRP A O 1
ATOM 6463 N N . VAL A 1 831 ? 63.146 27.259 20.346 1.00 60.67 831 VAL A N 1
ATOM 6464 C CA . VAL A 1 831 ? 64.492 26.780 20.072 1.00 60.75 831 VAL A CA 1
ATOM 6465 C C . VAL A 1 831 ? 64.653 26.573 18.557 1.00 61.06 831 VAL A C 1
ATOM 6466 O O . VAL A 1 831 ? 63.779 25.990 17.910 1.00 61.78 831 VAL A O 1
ATOM 6470 N N . SER A 1 832 ? 65.748 27.081 17.992 1.00 60.94 832 SER A N 1
ATOM 6471 C CA . SER A 1 832 ? 65.929 27.087 16.533 1.00 60.31 832 SER A CA 1
ATOM 6472 C C . SER A 1 832 ? 67.336 26.706 16.071 1.00 60.12 832 SER A C 1
ATOM 6473 O O . SER A 1 832 ? 68.329 27.081 16.698 1.00 59.98 832 SER A O 1
ATOM 6476 N N . LEU A 1 833 ? 67.402 25.965 14.966 1.00 59.78 833 LEU A N 1
ATOM 6477 C CA . LEU A 1 833 ? 68.663 25.651 14.297 1.00 59.35 833 LEU A CA 1
ATOM 6478 C C . LEU A 1 833 ? 68.540 26.057 12.834 1.00 59.59 833 LEU A C 1
ATOM 6479 O O . LEU A 1 833 ? 67.705 25.523 12.100 1.00 59.69 833 LEU A O 1
ATOM 6484 N N . ILE A 1 834 ? 69.363 27.013 12.418 1.00 59.99 834 ILE A N 1
ATOM 6485 C CA . ILE A 1 834 ? 69.284 27.561 11.064 1.00 60.54 834 ILE A CA 1
ATOM 6486 C C . ILE A 1 834 ? 70.618 27.482 10.331 1.00 59.86 834 ILE A C 1
ATOM 6487 O O . ILE A 1 834 ? 71.680 27.508 10.954 1.00 59.77 834 ILE A O 1
ATOM 6492 N N . ILE A 1 835 ? 70.555 27.375 9.007 1.00 59.12 835 ILE A N 1
ATOM 6493 C CA . ILE A 1 835 ? 71.748 27.477 8.178 1.00 58.82 835 ILE A CA 1
ATOM 6494 C C . ILE A 1 835 ? 71.846 28.907 7.667 1.00 58.96 835 ILE A C 1
ATOM 6495 O O . ILE A 1 835 ? 70.984 29.378 6.919 1.00 59.05 835 ILE A O 1
ATOM 6500 N N . ASP A 1 836 ? 72.902 29.587 8.101 1.00 59.19 836 ASP A N 1
ATOM 6501 C CA . ASP A 1 836 ? 73.100 30.996 7.821 1.00 59.06 836 ASP A CA 1
ATOM 6502 C C . ASP A 1 836 ? 73.774 31.207 6.470 1.00 59.09 836 ASP A C 1
ATOM 6503 O O . ASP A 1 836 ? 74.996 31.096 6.355 1.00 58.36 836 ASP A O 1
ATOM 6508 N N . HIS A 1 837 ? 72.970 31.485 5.446 1.00 59.42 837 HIS A N 1
ATOM 6509 C CA . HIS A 1 837 ? 73.485 32.073 4.216 1.00 60.27 837 HIS A CA 1
ATOM 6510 C C . HIS A 1 837 ? 73.673 33.559 4.522 1.00 60.52 837 HIS A C 1
ATOM 6511 O O . HIS A 1 837 ? 73.070 34.078 5.466 1.00 61.50 837 HIS A O 1
ATOM 6518 N N . GLY A 1 838 ? 74.506 34.246 3.748 1.00 59.99 838 GLY A N 1
ATOM 6519 C CA . GLY A 1 838 ? 74.794 35.654 4.028 1.00 60.80 838 GLY A CA 1
ATOM 6520 C C . GLY A 1 838 ? 73.654 36.604 3.698 1.00 60.96 838 GLY A C 1
ATOM 6521 O O . GLY A 1 838 ? 72.519 36.182 3.451 1.00 60.72 838 GLY A O 1
ATOM 6522 N N . LYS A 1 839 ? 73.959 37.897 3.721 1.00 60.61 839 LYS A N 1
ATOM 6523 C CA . LYS A 1 839 ? 73.076 38.903 3.150 1.00 59.62 839 LYS A CA 1
ATOM 6524 C C . LYS A 1 839 ? 73.357 38.939 1.652 1.00 59.20 839 LYS A C 1
ATOM 6525 O O . LYS A 1 839 ? 74.518 38.968 1.238 1.00 59.14 839 LYS A O 1
ATOM 6531 N N . ALA A 1 840 ? 72.293 38.916 0.851 1.00 59.28 840 ALA A N 1
ATOM 6532 C CA . ALA A 1 840 ? 72.383 38.836 -0.615 1.00 59.06 840 ALA A CA 1
ATOM 6533 C C . ALA A 1 840 ? 73.332 37.737 -1.127 1.00 59.29 840 ALA A C 1
ATOM 6534 O O . ALA A 1 840 ? 74.377 38.043 -1.707 1.00 59.67 840 ALA A O 1
ATOM 6536 N N . PRO A 1 841 ? 72.963 36.454 -0.924 1.00 59.51 841 PRO A N 1
ATOM 6537 C CA . PRO A 1 841 ? 73.827 35.350 -1.347 1.00 59.88 841 PRO A CA 1
ATOM 6538 C C . PRO A 1 841 ? 73.889 35.222 -2.866 1.00 60.65 841 PRO A C 1
ATOM 6539 O O . PRO A 1 841 ? 72.947 35.615 -3.558 1.00 60.91 841 PRO A O 1
ATOM 6543 N N . LYS A 1 842 ? 74.993 34.674 -3.367 1.00 61.37 842 LYS A N 1
ATOM 6544 C CA . LYS A 1 842 ? 75.215 34.538 -4.805 1.00 61.51 842 LYS A CA 1
ATOM 6545 C C . LYS A 1 842 ? 74.933 33.121 -5.310 1.00 61.75 842 LYS A C 1
ATOM 6546 O O . LYS A 1 842 ? 74.288 32.948 -6.347 1.00 62.29 842 LYS A O 1
ATOM 6552 N N . ALA A 1 843 ? 75.405 32.115 -4.572 1.00 61.26 843 ALA A N 1
ATOM 6553 C CA . ALA A 1 843 ? 75.171 30.710 -4.927 1.00 60.85 843 ALA A CA 1
ATOM 6554 C C . ALA A 1 843 ? 75.124 29.786 -3.700 1.00 60.45 843 ALA A C 1
ATOM 6555 O O . ALA A 1 843 ? 75.778 28.737 -3.672 1.00 60.41 843 ALA A O 1
ATOM 6557 N N . GLY A 1 844 ? 74.332 30.177 -2.701 1.00 59.65 844 GLY A N 1
ATOM 6558 C CA . GLY A 1 844 ? 74.244 29.454 -1.430 1.00 58.83 844 GLY A CA 1
ATOM 6559 C C . GLY A 1 844 ? 73.731 28.029 -1.546 1.00 58.82 844 GLY A C 1
ATOM 6560 O O . GLY A 1 844 ? 73.000 27.694 -2.482 1.00 59.03 844 GLY A O 1
ATOM 6561 N N . SER A 1 845 ? 74.113 27.194 -0.581 1.00 58.56 845 SER A N 1
ATOM 6562 C CA . SER A 1 845 ? 73.761 25.774 -0.585 1.00 58.28 845 SER A CA 1
ATOM 6563 C C . SER A 1 845 ? 73.601 25.216 0.831 1.00 58.74 845 SER A C 1
ATOM 6564 O O . SER A 1 845 ? 74.084 25.815 1.800 1.00 58.86 845 SER A O 1
ATOM 6567 N N . TYR A 1 846 ? 72.928 24.068 0.938 1.00 58.31 846 TYR A N 1
ATOM 6568 C CA . TYR A 1 846 ? 72.804 23.351 2.211 1.00 57.82 846 TYR A CA 1
ATOM 6569 C C . TYR A 1 846 ? 72.659 21.839 2.020 1.00 58.33 846 TYR A C 1
ATOM 6570 O O . TYR A 1 846 ? 72.239 21.376 0.957 1.00 58.75 846 TYR A O 1
ATOM 6579 N N . GLU A 1 847 ? 73.014 21.083 3.059 1.00 58.96 847 GLU A N 1
ATOM 6580 C CA . GLU A 1 847 ? 72.818 19.632 3.101 1.00 59.78 847 GLU A CA 1
ATOM 6581 C C . GLU A 1 847 ? 72.625 19.183 4.545 1.00 59.69 847 GLU A C 1
ATOM 6582 O O . GLU A 1 847 ? 73.527 19.342 5.369 1.00 60.15 847 GLU A O 1
ATOM 6588 N N . TYR A 1 848 ? 71.450 18.632 4.844 1.00 59.44 848 TYR A N 1
ATOM 6589 C CA . TYR A 1 848 ? 71.153 18.060 6.162 1.00 59.73 848 TYR A CA 1
ATOM 6590 C C . TYR A 1 848 ? 70.072 16.973 6.062 1.00 60.45 848 TYR A C 1
ATOM 6591 O O . TYR A 1 848 ? 69.275 16.964 5.117 1.00 60.92 848 TYR A O 1
ATOM 6600 N N . ALA A 1 849 ? 70.045 16.063 7.036 1.00 60.09 849 ALA A N 1
ATOM 6601 C CA . ALA A 1 849 ? 69.056 14.977 7.053 1.00 59.42 849 ALA A CA 1
ATOM 6602 C C . ALA A 1 849 ? 68.298 14.888 8.379 1.00 59.44 849 ALA A C 1
ATOM 6603 O O . ALA A 1 849 ? 68.871 15.115 9.446 1.00 59.75 849 ALA A O 1
ATOM 6605 N N . ILE A 1 850 ? 67.011 14.549 8.291 1.00 58.82 850 ILE A N 1
ATOM 6606 C CA . ILE A 1 850 ? 66.133 14.444 9.456 1.00 57.85 850 ILE A CA 1
ATOM 6607 C C . ILE A 1 850 ? 65.666 13.002 9.662 1.00 57.70 850 ILE A C 1
ATOM 6608 O O . ILE A 1 850 ? 65.108 12.386 8.750 1.00 58.05 850 ILE A O 1
ATOM 6613 N N . LEU A 1 851 ? 65.906 12.471 10.859 1.00 57.34 851 LEU A N 1
ATOM 6614 C CA . LEU A 1 851 ? 65.405 11.151 11.233 1.00 57.40 851 LEU A CA 1
ATOM 6615 C C . LEU A 1 851 ? 64.472 11.270 12.438 1.00 57.59 851 LEU A C 1
ATOM 6616 O O . LEU A 1 851 ? 64.934 11.380 13.572 1.00 57.94 851 LEU A O 1
ATOM 6621 N N . PRO A 1 852 ? 63.150 11.262 12.195 1.00 57.97 852 PRO A N 1
ATOM 6622 C CA . PRO A 1 852 ? 62.184 11.385 13.283 1.00 58.11 852 PRO A CA 1
ATOM 6623 C C . PRO A 1 852 ? 62.045 10.103 14.100 1.00 58.40 852 PRO A C 1
ATOM 6624 O O . PRO A 1 852 ? 62.233 9.006 13.565 1.00 59.06 852 PRO A O 1
ATOM 6628 N N . GLY A 1 853 ? 61.719 10.254 15.384 1.00 58.15 853 GLY A N 1
ATOM 6629 C CA . GLY A 1 853 ? 61.514 9.122 16.292 1.00 58.82 853 GLY A CA 1
ATOM 6630 C C . GLY A 1 853 ? 62.691 8.166 16.370 1.00 59.03 853 GLY A C 1
ATOM 6631 O O . GLY A 1 853 ? 62.535 6.958 16.177 1.00 58.81 853 GLY A O 1
ATOM 6632 N N . THR A 1 854 ? 63.869 8.712 16.655 1.00 59.43 854 THR A N 1
ATOM 6633 C CA . THR A 1 854 ? 65.104 7.929 16.692 1.00 59.76 854 THR A CA 1
ATOM 6634 C C . THR A 1 854 ? 65.713 7.867 18.095 1.00 60.07 854 THR A C 1
ATOM 6635 O O . THR A 1 854 ? 65.099 8.303 19.070 1.00 60.00 854 THR A O 1
ATOM 6639 N N . ASP A 1 855 ? 66.919 7.309 18.182 1.00 60.57 855 ASP A N 1
ATOM 6640 C CA . ASP A 1 855 ? 67.673 7.248 19.429 1.00 61.28 855 ASP A CA 1
ATOM 6641 C C . ASP A 1 855 ? 69.094 7.780 19.239 1.00 61.20 855 ASP A C 1
ATOM 6642 O O . ASP A 1 855 ? 69.566 7.927 18.107 1.00 60.60 855 ASP A O 1
ATOM 6647 N N . ARG A 1 856 ? 69.759 8.059 20.360 1.00 61.69 856 ARG A N 1
ATOM 6648 C CA . ARG A 1 856 ? 71.126 8.584 20.399 1.00 62.18 856 ARG A CA 1
ATOM 6649 C C . ARG A 1 856 ? 72.119 7.693 19.645 1.00 61.77 856 ARG A C 1
ATOM 6650 O O . ARG A 1 856 ? 72.974 8.190 18.908 1.00 61.18 856 ARG A O 1
ATOM 6658 N N . LYS A 1 857 ? 71.985 6.381 19.837 1.00 61.86 857 LYS A N 1
ATOM 6659 C CA . LYS A 1 857 ? 72.867 5.378 19.236 1.00 61.99 857 LYS A CA 1
ATOM 6660 C C . LYS A 1 857 ? 72.845 5.391 17.706 1.00 61.33 857 LYS A C 1
ATOM 6661 O O . LYS A 1 857 ? 73.901 5.381 17.068 1.00 61.58 857 LYS A O 1
ATOM 6667 N N . THR A 1 858 ? 71.644 5.399 17.129 1.00 60.54 858 THR A N 1
ATOM 6668 C CA . THR A 1 858 ? 71.467 5.428 15.674 1.00 60.26 858 THR A CA 1
ATOM 6669 C C . THR A 1 858 ? 72.083 6.694 15.076 1.00 60.46 858 THR A C 1
ATOM 6670 O O . THR A 1 858 ? 72.703 6.648 14.011 1.00 59.90 858 THR A O 1
ATOM 6682 N N . THR A 1 860 ? 74.611 8.690 16.350 1.00 61.93 860 THR A N 1
ATOM 6683 C CA . THR A 1 860 ? 76.078 8.668 16.390 1.00 62.17 860 THR A CA 1
ATOM 6684 C C . THR A 1 860 ? 76.642 7.759 15.296 1.00 61.73 860 THR A C 1
ATOM 6685 O O . THR A 1 860 ? 77.656 8.087 14.678 1.00 62.15 860 THR A O 1
ATOM 6689 N N . ALA A 1 861 ? 75.970 6.633 15.056 1.00 60.67 861 ALA A N 1
ATOM 6690 C CA . ALA A 1 861 ? 76.358 5.692 14.004 1.00 59.83 861 ALA A CA 1
ATOM 6691 C C . ALA A 1 861 ? 76.120 6.279 12.616 1.00 59.35 861 ALA A C 1
ATOM 6692 O O . ALA A 1 861 ? 76.846 5.970 11.670 1.00 59.35 861 ALA A O 1
ATOM 6694 N N . PHE A 1 862 ? 75.095 7.123 12.510 1.00 59.17 862 PHE A N 1
ATOM 6695 C CA . PHE A 1 862 ? 74.761 7.814 11.266 1.00 58.79 862 PHE A CA 1
ATOM 6696 C C . PHE A 1 862 ? 75.810 8.876 10.946 1.00 58.72 862 PHE A C 1
ATOM 6697 O O . PHE A 1 862 ? 76.139 9.102 9.783 1.00 58.54 862 PHE A O 1
ATOM 6705 N N . ALA A 1 863 ? 76.328 9.525 11.986 1.00 58.72 863 ALA A N 1
ATOM 6706 C CA . ALA A 1 863 ? 77.355 10.549 11.828 1.00 59.18 863 ALA A CA 1
ATOM 6707 C C . ALA A 1 863 ? 78.674 9.956 11.325 1.00 59.48 863 ALA A C 1
ATOM 6708 O O . ALA A 1 863 ? 79.348 10.560 10.488 1.00 59.63 863 ALA A O 1
ATOM 6710 N N . LYS A 1 864 ? 79.027 8.774 11.832 1.00 59.52 864 LYS A N 1
ATOM 6711 C CA . LYS A 1 864 ? 80.246 8.075 11.417 1.00 59.52 864 LYS A CA 1
ATOM 6712 C C . LYS A 1 864 ? 80.107 7.525 10.001 1.00 59.37 864 LYS A C 1
ATOM 6713 O O . LYS A 1 864 ? 81.027 7.651 9.189 1.00 59.26 864 LYS A O 1
ATOM 6719 N N . LYS A 1 865 ? 78.958 6.906 9.721 1.00 59.13 865 LYS A N 1
ATOM 6720 C CA . LYS A 1 865 ? 78.650 6.357 8.398 1.00 58.78 865 LYS A CA 1
ATOM 6721 C C . LYS A 1 865 ? 77.247 6.775 7.957 1.00 58.69 865 LYS A C 1
ATOM 6722 O O . LYS A 1 865 ? 76.267 6.101 8.290 1.00 58.82 865 LYS A O 1
ATOM 6728 N N . PRO A 1 866 ? 77.138 7.907 7.232 1.00 58.51 866 PRO A N 1
ATOM 6729 C CA . PRO A 1 866 ? 75.841 8.336 6.697 1.00 58.09 866 PRO A CA 1
ATOM 6730 C C . PRO A 1 866 ? 75.241 7.305 5.744 1.00 57.85 866 PRO A C 1
ATOM 6731 O O . PRO A 1 866 ? 75.959 6.704 4.942 1.00 57.58 866 PRO A O 1
ATOM 6735 N N . ALA A 1 867 ? 73.929 7.106 5.848 1.00 57.80 867 ALA A N 1
ATOM 6736 C CA . ALA A 1 867 ? 73.221 6.093 5.065 1.00 57.35 867 ALA A CA 1
ATOM 6737 C C . ALA A 1 867 ? 73.034 6.493 3.600 1.00 57.29 867 ALA A C 1
ATOM 6738 O O . ALA A 1 867 ? 72.579 5.685 2.782 1.00 57.30 867 ALA A O 1
ATOM 6740 N N . TYR A 1 868 ? 73.393 7.736 3.279 1.00 57.23 868 TYR A N 1
ATOM 6741 C CA . TYR A 1 868 ? 73.329 8.248 1.912 1.00 57.18 868 TYR A CA 1
ATOM 6742 C C . TYR A 1 868 ? 74.671 8.827 1.449 1.00 57.42 868 TYR A C 1
ATOM 6743 O O . TYR A 1 868 ? 75.551 9.117 2.263 1.00 56.91 868 TYR A O 1
ATOM 6752 N N . SER A 1 869 ? 74.805 8.991 0.133 1.00 58.06 869 SER A N 1
ATOM 6753 C CA . SER A 1 869 ? 75.934 9.689 -0.482 1.00 58.74 869 SER A CA 1
ATOM 6754 C C . SER A 1 869 ? 75.416 10.581 -1.603 1.00 59.35 869 SER A C 1
ATOM 6755 O O . SER A 1 869 ? 74.617 10.141 -2.435 1.00 60.30 869 SER A O 1
ATOM 6758 N N . VAL A 1 870 ? 75.860 11.835 -1.617 1.00 59.32 870 VAL A N 1
ATOM 6759 C CA . VAL A 1 870 ? 75.450 12.787 -2.653 1.00 59.07 870 VAL A CA 1
ATOM 6760 C C . VAL A 1 870 ? 76.202 12.541 -3.958 1.00 58.69 870 VAL A C 1
ATOM 6761 O O . VAL A 1 870 ? 77.434 12.523 -3.977 1.00 58.55 870 VAL A O 1
ATOM 6765 N N . LEU A 1 871 ? 75.456 12.341 -5.041 1.00 58.33 871 LEU A N 1
ATOM 6766 C CA . LEU A 1 871 ? 76.059 12.095 -6.349 1.00 58.25 871 LEU A CA 1
ATOM 6767 C C . LEU A 1 871 ? 76.360 13.395 -7.095 1.00 58.17 871 LEU A C 1
ATOM 6768 O O . LEU A 1 871 ? 77.462 13.568 -7.617 1.00 58.17 871 LEU A O 1
ATOM 6773 N N . GLN A 1 872 ? 75.377 14.292 -7.153 1.00 58.15 872 GLN A N 1
ATOM 6774 C CA . GLN A 1 872 ? 75.612 15.681 -7.564 1.00 57.94 872 GLN A CA 1
ATOM 6775 C C . GLN A 1 872 ? 74.579 16.618 -6.933 1.00 58.54 872 GLN A C 1
ATOM 6776 O O . GLN A 1 872 ? 73.484 16.190 -6.557 1.00 58.84 872 GLN A O 1
ATOM 6782 N N . GLN A 1 873 ? 74.949 17.889 -6.806 1.00 58.95 873 GLN A N 1
ATOM 6783 C CA . GLN A 1 873 ? 74.125 18.879 -6.129 1.00 59.15 873 GLN A CA 1
ATOM 6784 C C . GLN A 1 873 ? 74.373 20.261 -6.725 1.00 59.67 873 GLN A C 1
ATOM 6785 O O . GLN A 1 873 ? 75.111 21.070 -6.160 1.00 60.11 873 GLN A O 1
ATOM 6791 N N . ASP A 1 874 ? 73.759 20.517 -7.877 1.00 59.98 874 ASP A N 1
ATOM 6792 C CA . ASP A 1 874 ? 73.907 21.793 -8.582 1.00 60.34 874 ASP A CA 1
ATOM 6793 C C . ASP A 1 874 ? 72.622 22.168 -9.317 1.00 60.31 874 ASP A C 1
ATOM 6794 O O . ASP A 1 874 ? 71.607 21.480 -9.180 1.00 60.36 874 ASP A O 1
ATOM 6799 N N . ARG A 1 875 ? 72.674 23.246 -10.101 1.00 60.23 875 ARG A N 1
ATOM 6800 C CA . ARG A 1 875 ? 71.493 23.743 -10.815 1.00 60.87 875 ARG A CA 1
ATOM 6801 C C . ARG A 1 875 ? 70.856 22.698 -11.736 1.00 60.99 875 ARG A C 1
ATOM 6802 O O . ARG A 1 875 ? 69.645 22.721 -11.966 1.00 61.63 875 ARG A O 1
ATOM 6810 N N . ASN A 1 876 ? 71.673 21.779 -12.243 1.00 60.72 876 ASN A N 1
ATOM 6811 C CA . ASN A 1 876 ? 71.193 20.718 -13.121 1.00 60.32 876 ASN A CA 1
ATOM 6812 C C . ASN A 1 876 ? 70.400 19.648 -12.383 1.00 60.28 876 ASN A C 1
ATOM 6813 O O . ASN A 1 876 ? 69.299 19.291 -12.808 1.00 60.77 876 ASN A O 1
ATOM 6818 N N . ALA A 1 877 ? 70.955 19.144 -11.279 1.00 59.95 877 ALA A N 1
ATOM 6819 C CA . ALA A 1 877 ? 70.325 18.050 -10.532 1.00 59.37 877 ALA A CA 1
ATOM 6820 C C . ALA A 1 877 ? 70.776 17.908 -9.075 1.00 59.15 877 ALA A C 1
ATOM 6821 O O . ALA A 1 877 ? 71.874 18.324 -8.699 1.00 58.79 877 ALA A O 1
ATOM 6823 N N . HIS A 1 878 ? 69.893 17.330 -8.263 1.00 59.63 878 HIS A N 1
ATOM 6824 C CA . HIS A 1 878 ? 70.235 16.840 -6.932 1.00 59.85 878 HIS A CA 1
ATOM 6825 C C . HIS A 1 878 ? 70.061 15.326 -6.951 1.00 60.06 878 HIS A C 1
ATOM 6826 O O . HIS A 1 878 ? 68.934 14.824 -6.915 1.00 60.50 878 HIS A O 1
ATOM 6833 N N . ILE A 1 879 ? 71.176 14.605 -7.035 1.00 59.97 879 ILE A N 1
ATOM 6834 C CA . ILE A 1 879 ? 71.142 13.144 -7.102 1.00 60.04 879 ILE A CA 1
ATOM 6835 C C . ILE A 1 879 ? 71.795 12.532 -5.859 1.00 60.20 879 ILE A C 1
ATOM 6836 O O . ILE A 1 879 ? 72.797 13.043 -5.351 1.00 60.61 879 ILE A O 1
ATOM 6841 N N . LEU A 1 880 ? 71.208 11.438 -5.380 1.00 60.06 880 LEU A N 1
ATOM 6842 C CA . LEU A 1 880 ? 71.579 10.836 -4.105 1.00 60.38 880 LEU A CA 1
ATOM 6843 C C . LEU A 1 880 ? 71.264 9.344 -4.101 1.00 60.86 880 LEU A C 1
ATOM 6844 O O . LEU A 1 880 ? 70.249 8.918 -4.651 1.00 61.21 880 LEU A O 1
ATOM 6849 N N . GLU A 1 881 ? 72.133 8.554 -3.477 1.00 61.20 881 GLU A N 1
ATOM 6850 C CA . GLU A 1 881 ? 71.909 7.113 -3.360 1.00 61.64 881 GLU A CA 1
ATOM 6851 C C . GLU A 1 881 ? 72.059 6.595 -1.926 1.00 61.28 881 GLU A C 1
ATOM 6852 O O . GLU A 1 881 ? 72.788 7.175 -1.118 1.00 61.66 881 GLU A O 1
ATOM 6858 N N . SER A 1 882 ? 71.357 5.504 -1.626 1.00 60.60 882 SER A N 1
ATOM 6859 C CA . SER A 1 882 ? 71.453 4.830 -0.336 1.00 60.35 882 SER A CA 1
ATOM 6860 C C . SER A 1 882 ? 71.733 3.341 -0.551 1.00 60.65 882 SER A C 1
ATOM 6861 O O . SER A 1 882 ? 70.828 2.593 -0.924 1.00 60.58 882 SER A O 1
ATOM 6864 N N . PRO A 1 883 ? 72.987 2.905 -0.310 1.00 61.25 883 PRO A N 1
ATOM 6865 C CA . PRO A 1 883 ? 73.398 1.523 -0.587 1.00 61.48 883 PRO A CA 1
ATOM 6866 C C . PRO A 1 883 ? 72.649 0.484 0.257 1.00 61.90 883 PRO A C 1
ATOM 6867 O O . PRO A 1 883 ? 72.357 -0.611 -0.234 1.00 62.33 883 PRO A O 1
ATOM 6871 N N . SER A 1 884 ? 72.342 0.835 1.505 1.00 62.04 884 SER A N 1
ATOM 6872 C CA . SER A 1 884 ? 71.633 -0.059 2.419 1.00 62.38 884 SER A CA 1
ATOM 6873 C C . SER A 1 884 ? 70.184 -0.272 1.986 1.00 62.53 884 SER A C 1
ATOM 6874 O O . SER A 1 884 ? 69.674 -1.392 2.037 1.00 62.95 884 SER A O 1
ATOM 6877 N N . ASP A 1 885 ? 69.534 0.806 1.555 1.00 62.85 885 ASP A N 1
ATOM 6878 C CA . ASP A 1 885 ? 68.153 0.756 1.080 1.00 63.22 885 ASP A CA 1
ATOM 6879 C C . ASP A 1 885 ? 68.048 0.375 -0.402 1.00 62.84 885 ASP A C 1
ATOM 6880 O O . ASP A 1 885 ? 66.947 0.137 -0.906 1.00 62.82 885 ASP A O 1
ATOM 6885 N N . ARG A 1 886 ? 69.196 0.323 -1.083 1.00 62.48 886 ARG A N 1
ATOM 6886 C CA . ARG A 1 886 ? 69.298 -0.034 -2.509 1.00 62.06 886 ARG A CA 1
ATOM 6887 C C . ARG A 1 886 ? 68.572 0.960 -3.425 1.00 61.09 886 ARG A C 1
ATOM 6888 O O . ARG A 1 886 ? 67.988 0.572 -4.436 1.00 61.63 886 ARG A O 1
ATOM 6896 N N . ILE A 1 887 ? 68.633 2.242 -3.074 1.00 59.83 887 ILE A N 1
ATOM 6897 C CA . ILE A 1 887 ? 67.856 3.281 -3.754 1.00 59.14 887 ILE A CA 1
ATOM 6898 C C . ILE A 1 887 ? 68.718 4.413 -4.327 1.00 58.77 887 ILE A C 1
ATOM 6899 O O . ILE A 1 887 ? 69.653 4.876 -3.679 1.00 58.61 887 ILE A O 1
ATOM 6904 N N . THR A 1 888 ? 68.391 4.846 -5.543 1.00 58.79 888 THR A N 1
ATOM 6905 C CA . THR A 1 888 ? 69.004 6.031 -6.152 1.00 59.06 888 THR A CA 1
ATOM 6906 C C . THR A 1 888 ? 67.925 7.070 -6.479 1.00 58.97 888 THR A C 1
ATOM 6907 O O . THR A 1 888 ? 66.966 6.776 -7.197 1.00 59.34 888 THR A O 1
ATOM 6911 N N . SER A 1 889 ? 68.090 8.280 -5.950 1.00 58.59 889 SER A N 1
ATOM 6912 C CA . SER A 1 889 ? 67.094 9.342 -6.101 1.00 58.45 889 SER A CA 1
ATOM 6913 C C . SER A 1 889 ? 67.545 10.426 -7.071 1.00 58.41 889 SER A C 1
ATOM 6914 O O . SER A 1 889 ? 68.626 10.992 -6.919 1.00 58.64 889 SER A O 1
ATOM 6917 N N . TYR A 1 890 ? 66.700 10.717 -8.056 1.00 58.36 890 TYR A N 1
ATOM 6918 C CA . TYR A 1 890 ? 67.007 11.701 -9.090 1.00 57.89 890 TYR A CA 1
ATOM 6919 C C . TYR A 1 890 ? 66.015 12.861 -9.086 1.00 58.09 890 TYR A C 1
ATOM 6920 O O . TYR A 1 890 ? 64.829 12.681 -9.376 1.00 59.01 890 TYR A O 1
ATOM 6929 N N . VAL A 1 891 ? 66.502 14.048 -8.745 1.00 57.95 891 VAL A N 1
ATOM 6930 C CA . VAL A 1 891 ? 65.741 15.277 -8.955 1.00 57.87 891 VAL A CA 1
ATOM 6931 C C . VAL A 1 891 ? 66.460 16.077 -10.039 1.00 57.95 891 VAL A C 1
ATOM 6932 O O . VAL A 1 891 ? 67.499 16.693 -9.791 1.00 58.07 891 VAL A O 1
ATOM 6936 N N . LEU A 1 892 ? 65.902 16.035 -11.246 1.00 57.41 892 LEU A N 1
ATOM 6937 C CA . LEU A 1 892 ? 66.537 16.611 -12.422 1.00 56.23 892 LEU A CA 1
ATOM 6938 C C . LEU A 1 892 ? 65.828 17.897 -12.838 1.00 56.65 892 LEU A C 1
ATOM 6939 O O . LEU A 1 892 ? 64.766 17.857 -13.466 1.00 56.45 892 LEU A O 1
ATOM 6944 N N . PHE A 1 893 ? 66.425 19.032 -12.469 1.00 57.18 893 PHE A N 1
ATOM 6945 C CA . PHE A 1 893 ? 65.858 20.357 -12.744 1.00 57.71 893 PHE A CA 1
ATOM 6946 C C . PHE A 1 893 ? 65.938 20.761 -14.216 1.00 58.49 893 PHE A C 1
ATOM 6947 O O . PHE A 1 893 ? 65.082 21.499 -14.707 1.00 59.20 893 PHE A O 1
ATOM 6955 N N . GLU A 1 894 ? 66.970 20.286 -14.906 1.00 58.78 894 GLU A N 1
ATOM 6956 C CA . GLU A 1 894 ? 67.162 20.596 -16.317 1.00 59.77 894 GLU A CA 1
ATOM 6957 C C . GLU A 1 894 ? 67.493 19.326 -17.096 1.00 60.39 894 GLU A C 1
ATOM 6958 O O . GLU A 1 894 ? 67.888 18.311 -16.507 1.00 60.51 894 GLU A O 1
ATOM 6964 N N . THR A 1 895 ? 67.320 19.385 -18.416 1.00 60.64 895 THR A N 1
ATOM 6965 C CA . THR A 1 895 ? 67.739 18.306 -19.305 1.00 61.02 895 THR A CA 1
ATOM 6966 C C . THR A 1 895 ? 69.243 18.091 -19.116 1.00 61.36 895 THR A C 1
ATOM 6967 O O . THR A 1 895 ? 70.033 19.015 -19.320 1.00 61.68 895 THR A O 1
ATOM 6971 N N . PRO A 1 896 ? 69.639 16.874 -18.701 1.00 61.66 896 PRO A N 1
ATOM 6972 C CA . PRO A 1 896 ? 71.020 16.623 -18.288 1.00 61.90 896 PRO A CA 1
ATOM 6973 C C . PRO A 1 896 ? 71.971 16.310 -19.441 1.00 62.15 896 PRO A C 1
ATOM 6974 O O . PRO A 1 896 ? 72.157 15.139 -19.787 1.00 63.23 896 PRO A O 1
ATOM 6978 N N . GLN A 1 897 ? 72.565 17.350 -20.023 1.00 61.84 897 GLN A N 1
ATOM 6979 C CA . GLN A 1 897 ? 73.628 17.159 -21.001 1.00 62.85 897 GLN A CA 1
ATOM 6980 C C . GLN A 1 897 ? 74.885 16.707 -20.283 1.00 62.91 897 GLN A C 1
ATOM 6981 O O . GLN A 1 897 ? 75.640 17.509 -19.718 1.00 63.65 897 GLN A O 1
ATOM 6987 N N . SER A 1 898 ? 75.027 15.385 -20.317 1.00 62.16 898 SER A N 1
ATOM 6988 C CA . SER A 1 898 ? 76.073 14.582 -19.755 1.00 61.39 898 SER A CA 1
ATOM 6989 C C . SER A 1 898 ? 75.508 13.282 -19.189 1.00 60.28 898 SER A C 1
ATOM 6990 O O . SER A 1 898 ? 74.359 13.214 -18.745 1.00 59.89 898 SER A O 1
ATOM 6993 N N . LEU A 1 899 ? 76.362 12.265 -19.198 1.00 59.58 899 LEU A N 1
ATOM 6994 C CA . LEU A 1 899 ? 76.122 10.988 -18.549 1.00 59.07 899 LEU A CA 1
ATOM 6995 C C . LEU A 1 899 ? 75.818 11.175 -17.057 1.00 59.06 899 LEU A C 1
ATOM 6996 O O . LEU A 1 899 ? 76.665 11.659 -16.298 1.00 59.09 899 LEU A O 1
ATOM 7001 N N . LEU A 1 900 ? 74.604 10.797 -16.655 1.00 58.34 900 LEU A N 1
ATOM 7002 C CA . LEU A 1 900 ? 74.159 10.892 -15.263 1.00 57.77 900 LEU A CA 1
ATOM 7003 C C . LEU A 1 900 ? 74.834 9.855 -14.372 1.00 58.28 900 LEU A C 1
ATOM 7004 O O . LEU A 1 900 ? 75.027 8.713 -14.789 1.00 58.75 900 LEU A O 1
ATOM 7009 N N . PRO A 1 901 ? 75.194 10.249 -13.137 1.00 58.63 901 PRO A N 1
ATOM 7010 C CA . PRO A 1 901 ? 75.780 9.306 -12.188 1.00 58.92 901 PRO A CA 1
ATOM 7011 C C . PRO A 1 901 ? 74.728 8.337 -11.658 1.00 59.27 901 PRO A C 1
ATOM 7012 O O . PRO A 1 901 ? 73.531 8.613 -11.761 1.00 59.19 901 PRO A O 1
ATOM 7016 N N . GLY A 1 902 ? 75.176 7.215 -11.100 1.00 59.63 902 GLY A N 1
ATOM 7017 C CA . GLY A 1 902 ? 74.270 6.210 -10.551 1.00 59.77 902 GLY A CA 1
ATOM 7018 C C . GLY A 1 902 ? 74.565 4.815 -11.058 1.00 59.89 902 GLY A C 1
ATOM 7019 O O . GLY A 1 902 ? 74.473 3.843 -10.307 1.00 60.29 902 GLY A O 1
ATOM 7020 N N . GLY A 1 903 ? 74.912 4.713 -12.337 1.00 59.86 903 GLY A N 1
ATOM 7021 C CA . GLY A 1 903 ? 75.277 3.433 -12.927 1.00 60.46 903 GLY A CA 1
ATOM 7022 C C . GLY A 1 903 ? 74.213 2.819 -13.817 1.00 60.74 903 GLY A C 1
ATOM 7023 O O . GLY A 1 903 ? 74.542 2.110 -14.773 1.00 61.74 903 GLY A O 1
ATOM 7024 N N . LEU A 1 904 ? 72.941 3.079 -13.509 1.00 60.15 904 LEU A N 1
ATOM 7025 C CA . LEU A 1 904 ? 71.846 2.537 -14.316 1.00 59.86 904 LEU A CA 1
ATOM 7026 C C . LEU A 1 904 ? 71.145 3.592 -15.176 1.00 59.70 904 LEU A C 1
ATOM 7027 O O . LEU A 1 904 ? 71.033 3.418 -16.391 1.00 59.77 904 LEU A O 1
ATOM 7032 N N . LEU A 1 905 ? 70.673 4.671 -14.555 1.00 59.26 905 LEU A N 1
ATOM 7033 C CA . LEU A 1 905 ? 70.070 5.771 -15.305 1.00 59.26 905 LEU A CA 1
ATOM 7034 C C . LEU A 1 905 ? 71.171 6.602 -15.963 1.00 59.77 905 LEU A C 1
ATOM 7035 O O . LEU A 1 905 ? 72.019 7.184 -15.278 1.00 60.34 905 LEU A O 1
ATOM 7040 N N . GLN A 1 906 ? 71.150 6.653 -17.292 1.00 59.56 906 GLN A N 1
ATOM 7041 C CA . GLN A 1 906 ? 72.205 7.314 -18.052 1.00 59.51 906 GLN A CA 1
ATOM 7042 C C . GLN A 1 906 ? 71.817 8.715 -18.527 1.00 59.83 906 GLN A C 1
ATOM 7043 O O . GLN A 1 906 ? 72.531 9.683 -18.260 1.00 59.90 906 GLN A O 1
ATOM 7049 N N . ARG A 1 907 ? 70.693 8.818 -19.231 1.00 60.09 907 ARG A N 1
ATOM 7050 C CA . ARG A 1 907 ? 70.235 10.102 -19.759 1.00 60.73 907 ARG A CA 1
ATOM 7051 C C . ARG A 1 907 ? 68.741 10.318 -19.582 1.00 60.48 907 ARG A C 1
ATOM 7052 O O . ARG A 1 907 ? 67.987 9.375 -19.331 1.00 60.58 907 ARG A O 1
ATOM 7060 N N . THR A 1 908 ? 68.330 11.576 -19.726 1.00 60.33 908 THR A N 1
ATOM 7061 C CA . THR A 1 908 ? 66.938 11.981 -19.586 1.00 59.97 908 THR A CA 1
ATOM 7062 C C . THR A 1 908 ? 66.533 12.963 -20.693 1.00 59.96 908 THR A C 1
ATOM 7063 O O . THR A 1 908 ? 67.318 13.817 -21.111 1.00 60.02 908 THR A O 1
ATOM 7067 N N . ASP A 1 909 ? 65.301 12.803 -21.163 1.00 60.35 909 ASP A N 1
ATOM 7068 C CA . ASP A 1 909 ? 64.708 13.600 -22.232 1.00 60.48 909 ASP A CA 1
ATOM 7069 C C . ASP A 1 909 ? 64.521 15.061 -21.826 1.00 60.70 909 ASP A C 1
ATOM 7070 O O . ASP A 1 909 ? 64.899 15.974 -22.558 1.00 60.92 909 ASP A O 1
ATOM 7075 N N . THR A 1 910 ? 63.926 15.254 -20.650 1.00 60.68 910 THR A N 1
ATOM 7076 C CA . THR A 1 910 ? 63.480 16.557 -20.158 1.00 60.90 910 THR A CA 1
ATOM 7077 C C . THR A 1 910 ? 63.494 16.562 -18.632 1.00 60.90 910 THR A C 1
ATOM 7078 O O . THR A 1 910 ? 63.363 15.509 -18.008 1.00 61.52 910 THR A O 1
ATOM 7082 N N . SER A 1 911 ? 63.631 17.748 -18.039 1.00 60.42 911 SER A N 1
ATOM 7083 C CA . SER A 1 911 ? 63.594 17.917 -16.584 1.00 60.28 911 SER A CA 1
ATOM 7084 C C . SER A 1 911 ? 62.485 17.079 -15.946 1.00 59.81 911 SER A C 1
ATOM 7085 O O . SER A 1 911 ? 61.328 17.169 -16.356 1.00 60.46 911 SER A O 1
ATOM 7088 N N . CYS A 1 912 ? 62.840 16.262 -14.954 1.00 59.17 912 CYS A N 1
ATOM 7089 C CA . CYS A 1 912 ? 61.877 15.346 -14.330 1.00 58.74 912 CYS A CA 1
ATOM 7090 C C . CYS A 1 912 ? 62.347 14.773 -12.992 1.00 58.10 912 CYS A C 1
ATOM 7091 O O . CYS A 1 912 ? 63.424 15.103 -12.498 1.00 58.26 912 CYS A O 1
ATOM 7094 N N . LEU A 1 913 ? 61.514 13.908 -12.423 1.00 57.48 913 LEU A N 1
ATOM 7095 C CA . LEU A 1 913 ? 61.810 13.201 -11.186 1.00 57.20 913 LEU A CA 1
ATOM 7096 C C . LEU A 1 913 ? 61.903 11.701 -11.452 1.00 57.45 913 LEU A C 1
ATOM 7097 O O . LEU A 1 913 ? 61.011 11.120 -12.076 1.00 57.31 913 LEU A O 1
ATOM 7102 N N . VAL A 1 914 ? 62.986 11.082 -10.984 1.00 57.53 914 VAL A N 1
ATOM 7103 C CA . VAL A 1 914 ? 63.207 9.644 -11.160 1.00 57.55 914 VAL A CA 1
ATOM 7104 C C . VAL A 1 914 ? 63.691 9.005 -9.853 1.00 58.44 914 VAL A C 1
ATOM 7105 O O . VAL A 1 914 ? 64.379 9.650 -9.061 1.00 57.76 914 VAL A O 1
ATOM 7117 N N . VAL A 1 916 ? 65.189 4.948 -8.547 1.00 60.02 916 VAL A N 1
ATOM 7118 C CA . VAL A 1 916 ? 65.568 3.586 -8.918 1.00 58.71 916 VAL A CA 1
ATOM 7119 C C . VAL A 1 916 ? 65.775 2.741 -7.666 1.00 58.78 916 VAL A C 1
ATOM 7120 O O . VAL A 1 916 ? 66.560 3.108 -6.791 1.00 59.50 916 VAL A O 1
ATOM 7124 N N . ARG A 1 917 ? 65.062 1.619 -7.580 1.00 58.52 917 ARG A N 1
ATOM 7125 C CA . ARG A 1 917 ? 65.252 0.665 -6.488 1.00 58.82 917 ARG A CA 1
ATOM 7126 C C . ARG A 1 917 ? 65.704 -0.685 -7.030 1.00 58.66 917 ARG A C 1
ATOM 7127 O O . ARG A 1 917 ? 65.076 -1.248 -7.929 1.00 59.26 917 ARG A O 1
ATOM 7135 N N . LYS A 1 918 ? 66.792 -1.202 -6.469 1.00 57.88 918 LYS A N 1
ATOM 7136 C CA . LYS A 1 918 ? 67.371 -2.454 -6.925 1.00 57.75 918 LYS A CA 1
ATOM 7137 C C . LYS A 1 918 ? 66.968 -3.608 -6.005 1.00 56.86 918 LYS A C 1
ATOM 7138 O O . LYS A 1 918 ? 67.388 -3.662 -4.848 1.00 57.01 918 LYS A O 1
ATOM 7144 N N . GLU A 1 919 ? 66.130 -4.512 -6.513 1.00 56.46 919 GLU A N 1
ATOM 7145 C CA . GLU A 1 919 ? 65.726 -5.697 -5.748 1.00 56.79 919 GLU A CA 1
ATOM 7146 C C . GLU A 1 919 ? 66.873 -6.705 -5.727 1.00 56.50 919 GLU A C 1
ATOM 7147 O O . GLU A 1 919 ? 67.171 -7.302 -4.691 1.00 55.99 919 GLU A O 1
ATOM 7153 N N . SER A 1 920 ? 67.501 -6.882 -6.887 1.00 56.97 920 SER A N 1
ATOM 7154 C CA . SER A 1 920 ? 68.706 -7.692 -7.042 1.00 58.29 920 SER A CA 1
ATOM 7155 C C . SER A 1 920 ? 69.429 -7.235 -8.310 1.00 59.06 920 SER A C 1
ATOM 7156 O O . SER A 1 920 ? 69.019 -6.262 -8.946 1.00 59.47 920 SER A O 1
ATOM 7159 N N . ALA A 1 921 ? 70.498 -7.932 -8.682 1.00 60.27 921 ALA A N 1
ATOM 7160 C CA . ALA A 1 921 ? 71.222 -7.617 -9.913 1.00 61.28 921 ALA A CA 1
ATOM 7161 C C . ALA A 1 921 ? 70.356 -7.850 -11.159 1.00 61.94 921 ALA A C 1
ATOM 7162 O O . ALA A 1 921 ? 70.699 -7.398 -12.255 1.00 62.34 921 ALA A O 1
ATOM 7164 N N . ASP A 1 922 ? 69.231 -8.543 -10.973 1.00 62.18 922 ASP A N 1
ATOM 7165 C CA . ASP A 1 922 ? 68.342 -8.922 -12.073 1.00 62.09 922 ASP A CA 1
ATOM 7166 C C . ASP A 1 922 ? 67.044 -8.116 -12.121 1.00 61.42 922 ASP A C 1
ATOM 7167 O O . ASP A 1 922 ? 66.503 -7.878 -13.201 1.00 61.02 922 ASP A O 1
ATOM 7172 N N . LYS A 1 923 ? 66.548 -7.706 -10.955 1.00 61.02 923 LYS A N 1
ATOM 7173 C CA . LYS A 1 923 ? 65.253 -7.022 -10.865 1.00 60.75 923 LYS A CA 1
ATOM 7174 C C . LYS A 1 923 ? 65.339 -5.601 -10.300 1.00 59.82 923 LYS A C 1
ATOM 7175 O O . LYS A 1 923 ? 65.908 -5.370 -9.230 1.00 60.02 923 LYS A O 1
ATOM 7181 N N . VAL A 1 924 ? 64.759 -4.659 -11.037 1.00 58.41 924 VAL A N 1
ATOM 7182 C CA . VAL A 1 924 ? 64.836 -3.237 -10.710 1.00 57.37 924 VAL A CA 1
ATOM 7183 C C . VAL A 1 924 ? 63.452 -2.598 -10.815 1.00 56.99 924 VAL A C 1
ATOM 7184 O O . VAL A 1 924 ? 62.686 -2.913 -11.726 1.00 57.29 924 VAL A O 1
ATOM 7188 N N . LEU A 1 925 ? 63.133 -1.715 -9.873 1.00 56.20 925 LEU A N 1
ATOM 7189 C CA . LEU A 1 925 ? 61.894 -0.949 -9.918 1.00 55.35 925 LEU A CA 1
ATOM 7190 C C . LEU A 1 925 ? 62.199 0.489 -10.326 1.00 56.14 925 LEU A C 1
ATOM 7191 O O . LEU A 1 925 ? 62.898 1.209 -9.614 1.00 56.37 925 LEU A O 1
ATOM 7196 N N . LEU A 1 926 ? 61.685 0.884 -11.490 1.00 56.96 926 LEU A N 1
ATOM 7197 C CA . LEU A 1 926 ? 61.903 2.218 -12.048 1.00 57.28 926 LEU A CA 1
ATOM 7198 C C . LEU A 1 926 ? 60.623 3.023 -11.912 1.00 58.55 926 LEU A C 1
ATOM 7199 O O . LEU A 1 926 ? 59.542 2.539 -12.255 1.00 59.11 926 LEU A O 1
ATOM 7204 N N . THR A 1 927 ? 60.747 4.252 -11.420 1.00 58.98 927 THR A N 1
ATOM 7205 C CA . THR A 1 927 ? 59.592 5.135 -11.280 1.00 59.71 927 THR A CA 1
ATOM 7206 C C . THR A 1 927 ? 59.908 6.576 -11.702 1.00 59.29 927 THR A C 1
ATOM 7207 O O . THR A 1 927 ? 60.947 7.132 -11.340 1.00 59.54 927 THR A O 1
ATOM 7211 N N . VAL A 1 928 ? 59.004 7.157 -12.488 1.00 58.74 928 VAL A N 1
ATOM 7212 C CA . VAL A 1 928 ? 59.208 8.475 -13.090 1.00 58.01 928 VAL A CA 1
ATOM 7213 C C . VAL A 1 928 ? 57.995 9.376 -12.856 1.00 58.25 928 VAL A C 1
ATOM 7214 O O . VAL A 1 928 ? 56.849 8.920 -12.898 1.00 58.37 928 VAL A O 1
ATOM 7218 N N . ALA A 1 929 ? 58.261 10.655 -12.603 1.00 58.29 929 ALA A N 1
ATOM 7219 C CA . ALA A 1 929 ? 57.208 11.650 -12.462 1.00 58.69 929 ALA A CA 1
ATOM 7220 C C . ALA A 1 929 ? 57.594 12.945 -13.156 1.00 59.34 929 ALA A C 1
ATOM 7221 O O . ALA A 1 929 ? 58.771 13.308 -13.200 1.00 59.72 929 ALA A O 1
ATOM 7223 N N . GLN A 1 930 ? 56.592 13.630 -13.699 1.00 60.08 930 GLN A N 1
ATOM 7224 C CA . GLN A 1 930 ? 56.787 14.940 -14.311 1.00 60.02 930 GLN A CA 1
ATOM 7225 C C . GLN A 1 930 ? 56.009 15.989 -13.517 1.00 60.10 930 GLN A C 1
ATOM 7226 O O . GLN A 1 930 ? 54.792 16.102 -13.674 1.00 59.91 930 GLN A O 1
ATOM 7232 N N . PRO A 1 931 ? 56.714 16.758 -12.659 1.00 60.45 931 PRO A N 1
ATOM 7233 C CA . PRO A 1 931 ? 56.102 17.751 -11.757 1.00 60.71 931 PRO A CA 1
ATOM 7234 C C . PRO A 1 931 ? 55.302 18.831 -12.485 1.00 60.51 931 PRO A C 1
ATOM 7235 O O . PRO A 1 931 ? 54.360 19.385 -11.912 1.00 60.35 931 PRO A O 1
ATOM 7239 N N . ASP A 1 932 ? 55.677 19.122 -13.731 1.00 59.96 932 ASP A N 1
ATOM 7240 C CA . ASP A 1 932 ? 54.941 20.084 -14.543 1.00 59.36 932 ASP A CA 1
ATOM 7241 C C . ASP A 1 932 ? 53.537 19.565 -14.857 1.00 59.26 932 ASP A C 1
ATOM 7242 O O . ASP A 1 932 ? 53.358 18.699 -15.723 1.00 59.71 932 ASP A O 1
ATOM 7247 N N . LEU A 1 933 ? 52.553 20.102 -14.134 1.00 58.71 933 LEU A N 1
ATOM 7248 C CA . LEU A 1 933 ? 51.133 19.800 -14.350 1.00 57.80 933 LEU A CA 1
ATOM 7249 C C . LEU A 1 933 ? 50.686 20.076 -15.784 1.00 58.07 933 LEU A C 1
ATOM 7250 O O . LEU A 1 933 ? 49.775 19.421 -16.287 1.00 58.38 933 LEU A O 1
ATOM 7255 N N . ALA A 1 934 ? 51.332 21.052 -16.423 1.00 57.83 934 ALA A N 1
ATOM 7256 C CA . ALA A 1 934 ? 51.109 21.395 -17.833 1.00 57.73 934 ALA A CA 1
ATOM 7257 C C . ALA A 1 934 ? 49.670 21.799 -18.165 1.00 57.81 934 ALA A C 1
ATOM 7258 O O . ALA A 1 934 ? 49.065 21.263 -19.098 1.00 57.79 934 ALA A O 1
ATOM 7260 N N . LEU A 1 935 ? 49.133 22.747 -17.400 1.00 57.68 935 LEU A N 1
ATOM 7261 C CA . LEU A 1 935 ? 47.807 23.296 -17.678 1.00 57.58 935 LEU A CA 1
ATOM 7262 C C . LEU A 1 935 ? 47.859 24.220 -18.898 1.00 58.17 935 LEU A C 1
ATOM 7263 O O . LEU A 1 935 ? 46.883 24.339 -19.639 1.00 58.56 935 LEU A O 1
ATOM 7268 N N . TYR A 1 936 ? 49.005 24.871 -19.090 1.00 58.34 936 TYR A N 1
ATOM 7269 C CA . TYR A 1 936 ? 49.341 25.516 -20.363 1.00 58.44 936 TYR A CA 1
ATOM 7270 C C . TYR A 1 936 ? 50.771 25.141 -20.760 1.00 59.11 936 TYR A C 1
ATOM 7271 O O . TYR A 1 936 ? 51.583 24.775 -19.901 1.00 58.58 936 TYR A O 1
ATOM 7280 N N . ARG A 1 937 ? 51.074 25.234 -22.054 1.00 59.94 937 ARG A N 1
ATOM 7281 C CA . ARG A 1 937 ? 52.277 24.594 -22.601 1.00 60.87 937 ARG A CA 1
ATOM 7282 C C . ARG A 1 937 ? 53.529 25.473 -22.766 1.00 61.05 937 ARG A C 1
ATOM 7283 O O . ARG A 1 937 ? 54.648 24.992 -22.569 1.00 61.99 937 ARG A O 1
ATOM 7291 N N . GLY A 1 938 ? 53.353 26.743 -23.118 1.00 60.12 938 GLY A N 1
ATOM 7292 C CA . GLY A 1 938 ? 54.495 27.604 -23.438 1.00 59.80 938 GLY A CA 1
ATOM 7293 C C . GLY A 1 938 ? 55.280 28.125 -22.243 1.00 59.45 938 GLY A C 1
ATOM 7294 O O . GLY A 1 938 ? 55.253 27.520 -21.166 1.00 59.17 938 GLY A O 1
ATOM 7295 N N . PRO A 1 939 ? 56.010 29.246 -22.436 1.00 58.98 939 PRO A N 1
ATOM 7296 C CA . PRO A 1 939 ? 56.656 29.975 -21.340 1.00 58.42 939 PRO A CA 1
ATOM 7297 C C . PRO A 1 939 ? 55.624 30.551 -20.372 1.00 58.14 939 PRO A C 1
ATOM 7298 O O . PRO A 1 939 ? 54.456 30.711 -20.740 1.00 57.30 939 PRO A O 1
ATOM 7302 N N . SER A 1 940 ? 56.069 30.860 -19.154 1.00 58.56 940 SER A N 1
ATOM 7303 C CA . SER A 1 940 ? 55.207 31.345 -18.068 1.00 58.50 940 SER A CA 1
ATOM 7304 C C . SER A 1 940 ? 54.253 32.466 -18.492 1.00 58.42 940 SER A C 1
ATOM 7305 O O . SER A 1 940 ? 54.667 33.428 -19.141 1.00 58.31 940 SER A O 1
ATOM 7308 N N . ASP A 1 941 ? 52.978 32.323 -18.125 1.00 58.13 941 ASP A N 1
ATOM 7309 C CA . ASP A 1 941 ? 51.951 33.325 -18.424 1.00 58.34 941 ASP A CA 1
ATOM 7310 C C . ASP A 1 941 ? 52.141 34.536 -17.519 1.00 58.50 941 ASP A C 1
ATOM 7311 O O . ASP A 1 941 ? 51.853 34.482 -16.324 1.00 58.27 941 ASP A O 1
ATOM 7316 N N . GLU A 1 942 ? 52.626 35.628 -18.100 1.00 59.22 942 GLU A N 1
ATOM 7317 C CA . GLU A 1 942 ? 53.015 36.785 -17.311 1.00 59.68 942 GLU A CA 1
ATOM 7318 C C . GLU A 1 942 ? 52.599 38.103 -17.952 1.00 59.51 942 GLU A C 1
ATOM 7319 O O . GLU A 1 942 ? 52.554 38.229 -19.178 1.00 59.97 942 GLU A O 1
ATOM 7325 N N . ALA A 1 943 ? 52.285 39.075 -17.102 1.00 59.17 943 ALA A N 1
ATOM 7326 C CA . ALA A 1 943 ? 52.088 40.452 -17.527 1.00 58.67 943 ALA A CA 1
ATOM 7327 C C . ALA A 1 943 ? 53.222 41.281 -16.934 1.00 58.70 943 ALA A C 1
ATOM 7328 O O . ALA A 1 943 ? 53.393 41.329 -15.711 1.00 58.02 943 ALA A O 1
ATOM 7330 N N . PHE A 1 944 ? 54.007 41.910 -17.805 1.00 59.22 944 PHE A N 1
ATOM 7331 C CA . PHE A 1 944 ? 55.242 42.568 -17.387 1.00 58.83 944 PHE A CA 1
ATOM 7332 C C . PHE A 1 944 ? 55.103 44.068 -17.143 1.00 59.19 944 PHE A C 1
ATOM 7333 O O . PHE A 1 944 ? 54.238 44.733 -17.719 1.00 59.03 944 PHE A O 1
ATOM 7341 N N . ASP A 1 945 ? 55.976 44.578 -16.278 1.00 59.98 945 ASP A N 1
ATOM 7342 C CA . ASP A 1 945 ? 56.029 45.990 -15.922 1.00 60.51 945 ASP A CA 1
ATOM 7343 C C . ASP A 1 945 ? 56.791 46.796 -16.973 1.00 60.82 945 ASP A C 1
ATOM 7344 O O . ASP A 1 945 ? 57.326 46.238 -17.935 1.00 60.52 945 ASP A O 1
ATOM 7349 N N . LYS A 1 946 ? 56.828 48.113 -16.779 1.00 61.94 946 LYS A N 1
ATOM 7350 C CA . LYS A 1 946 ? 57.678 49.014 -17.557 1.00 62.55 946 LYS A CA 1
ATOM 7351 C C . LYS A 1 946 ? 59.156 48.676 -17.325 1.00 62.95 946 LYS A C 1
ATOM 7352 O O . LYS A 1 946 ? 59.982 48.792 -18.235 1.00 62.15 946 LYS A O 1
ATOM 7358 N N . ASP A 1 947 ? 59.465 48.239 -16.103 1.00 63.78 947 ASP A N 1
ATOM 7359 C CA . ASP A 1 947 ? 60.824 47.870 -15.703 1.00 63.87 947 ASP A CA 1
ATOM 7360 C C . ASP A 1 947 ? 61.123 46.381 -15.910 1.00 63.72 947 ASP A C 1
ATOM 7361 O O . ASP A 1 947 ? 62.283 45.969 -15.872 1.00 64.29 947 ASP A O 1
ATOM 7366 N N . GLY A 1 948 ? 60.079 45.582 -16.119 1.00 62.94 948 GLY A N 1
ATOM 7367 C CA . GLY A 1 948 ? 60.241 44.152 -16.382 1.00 62.12 948 GLY A CA 1
ATOM 7368 C C . GLY A 1 948 ? 59.907 43.256 -15.204 1.00 62.20 948 GLY A C 1
ATOM 7369 O O . GLY A 1 948 ? 60.252 42.073 -15.199 1.00 62.31 948 GLY A O 1
ATOM 7370 N N . LYS A 1 949 ? 59.234 43.820 -14.206 1.00 62.15 949 LYS A N 1
ATOM 7371 C CA . LYS A 1 949 ? 58.812 43.066 -13.028 1.00 62.13 949 LYS A CA 1
ATOM 7372 C C . LYS A 1 949 ? 57.469 42.375 -13.270 1.00 61.92 949 LYS A C 1
ATOM 7373 O O . LYS A 1 949 ? 56.623 42.887 -14.011 1.00 61.40 949 LYS A O 1
ATOM 7379 N N . ARG A 1 950 ? 57.293 41.206 -12.655 1.00 62.30 950 ARG A N 1
ATOM 7380 C CA . ARG A 1 950 ? 56.044 40.445 -12.736 1.00 62.70 950 ARG A CA 1
ATOM 7381 C C . ARG A 1 950 ? 54.921 41.210 -12.047 1.00 63.39 950 ARG A C 1
ATOM 7382 O O . ARG A 1 950 ? 55.082 41.669 -10.914 1.00 63.35 950 ARG A O 1
ATOM 7398 N N . GLU A 1 952 ? 51.227 41.437 -10.269 1.00 63.52 952 GLU A N 1
ATOM 7399 C CA . GLU A 1 952 ? 50.289 40.629 -9.494 1.00 61.49 952 GLU A CA 1
ATOM 7400 C C . GLU A 1 952 ? 48.947 40.545 -10.216 1.00 59.99 952 GLU A C 1
ATOM 7401 O O . GLU A 1 952 ? 48.300 41.561 -10.471 1.00 59.29 952 GLU A O 1
ATOM 7407 N N . ARG A 1 953 ? 48.565 39.325 -10.578 1.00 59.04 953 ARG A N 1
ATOM 7408 C CA . ARG A 1 953 ? 47.249 39.040 -11.139 1.00 58.17 953 ARG A CA 1
ATOM 7409 C C . ARG A 1 953 ? 46.670 37.855 -10.378 1.00 58.27 953 ARG A C 1
ATOM 7410 O O . ARG A 1 953 ? 47.354 36.842 -10.186 1.00 58.05 953 ARG A O 1
ATOM 7418 N N . SER A 1 954 ? 45.420 37.984 -9.939 1.00 58.12 954 SER A N 1
ATOM 7419 C CA . SER A 1 954 ? 44.754 36.912 -9.199 1.00 58.24 954 SER A CA 1
ATOM 7420 C C . SER A 1 954 ? 44.600 35.680 -10.078 1.00 58.31 954 SER A C 1
ATOM 7421 O O . SER A 1 954 ? 44.390 35.796 -11.289 1.00 58.18 954 SER A O 1
ATOM 7424 N N . ILE A 1 955 ? 44.699 34.506 -9.462 1.00 58.45 955 ILE A N 1
ATOM 7425 C CA . ILE A 1 955 ? 44.575 33.241 -10.187 1.00 57.66 955 ILE A CA 1
ATOM 7426 C C . ILE A 1 955 ? 43.234 33.126 -10.934 1.00 57.51 955 ILE A C 1
ATOM 7427 O O . ILE A 1 955 ? 43.177 32.563 -12.027 1.00 58.39 955 ILE A O 1
ATOM 7432 N N . TYR A 1 956 ? 42.177 33.697 -10.357 1.00 56.78 956 TYR A N 1
ATOM 7433 C CA . TYR A 1 956 ? 40.833 33.642 -10.940 1.00 56.44 956 TYR A CA 1
ATOM 7434 C C . TYR A 1 956 ? 40.750 34.290 -12.321 1.00 56.19 956 TYR A C 1
ATOM 7435 O O . TYR A 1 956 ? 39.857 33.967 -13.107 1.00 56.15 956 TYR A O 1
ATOM 7444 N N . SER A 1 957 ? 41.686 35.193 -12.607 1.00 55.97 957 SER A N 1
ATOM 7445 C CA . SER A 1 957 ? 41.690 35.954 -13.859 1.00 55.41 957 SER A CA 1
ATOM 7446 C C . SER A 1 957 ? 42.292 35.184 -15.035 1.00 55.38 957 SER A C 1
ATOM 7447 O O . SER A 1 957 ? 42.151 35.599 -16.187 1.00 55.44 957 SER A O 1
ATOM 7450 N N . ARG A 1 958 ? 42.959 34.069 -14.743 1.00 55.71 958 ARG A N 1
ATOM 7451 C CA . ARG A 1 958 ? 43.657 33.307 -15.779 1.00 56.15 958 ARG A CA 1
ATOM 7452 C C . ARG A 1 958 ? 42.695 32.397 -16.541 1.00 57.11 958 ARG A C 1
ATOM 7453 O O . ARG A 1 958 ? 41.826 31.768 -15.932 1.00 57.71 958 ARG A O 1
ATOM 7461 N N . PRO A 1 959 ? 42.847 32.327 -17.878 1.00 57.84 959 PRO A N 1
ATOM 7462 C CA . PRO A 1 959 ? 41.904 31.577 -18.711 1.00 57.57 959 PRO A CA 1
ATOM 7463 C C . PRO A 1 959 ? 42.165 30.070 -18.760 1.00 56.84 959 PRO A C 1
ATOM 7464 O O . PRO A 1 959 ? 41.359 29.335 -19.330 1.00 57.05 959 PRO A O 1
ATOM 7468 N N . TRP A 1 960 ? 43.270 29.623 -18.165 1.00 56.29 960 TRP A N 1
ATOM 7469 C CA . TRP A 1 960 ? 43.701 28.224 -18.252 1.00 56.12 960 TRP A CA 1
ATOM 7470 C C . TRP A 1 960 ? 43.405 27.395 -16.998 1.00 56.45 960 TRP A C 1
ATOM 7471 O O . TRP A 1 960 ? 43.789 26.227 -16.916 1.00 57.10 960 TRP A O 1
ATOM 7482 N N . ILE A 1 961 ? 42.712 27.997 -16.035 1.00 56.30 961 ILE A N 1
ATOM 7483 C CA . ILE A 1 961 ? 42.489 27.390 -14.714 1.00 55.25 961 ILE A CA 1
ATOM 7484 C C . ILE A 1 961 ? 41.622 26.125 -14.696 1.00 56.19 961 ILE A C 1
ATOM 7485 O O . ILE A 1 961 ? 41.571 25.427 -13.681 1.00 57.12 961 ILE A O 1
ATOM 7490 N N . ASP A 1 962 ? 40.944 25.838 -15.807 1.00 56.80 962 ASP A N 1
ATOM 7491 C CA . ASP A 1 962 ? 40.091 24.650 -15.922 1.00 56.84 962 ASP A CA 1
ATOM 7492 C C . ASP A 1 962 ? 40.639 23.634 -16.926 1.00 57.51 962 ASP A C 1
ATOM 7493 O O . ASP A 1 962 ? 39.959 22.662 -17.268 1.00 57.72 962 ASP A O 1
ATOM 7498 N N . ASN A 1 963 ? 41.866 23.864 -17.392 1.00 57.69 963 ASN A N 1
ATOM 7499 C CA . ASN A 1 963 ? 42.486 23.021 -18.411 1.00 58.18 963 ASN A CA 1
ATOM 7500 C C . ASN A 1 963 ? 42.840 21.629 -17.914 1.00 58.88 963 ASN A C 1
ATOM 7501 O O . ASN A 1 963 ? 43.268 21.458 -16.771 1.00 59.22 963 ASN A O 1
ATOM 7506 N N . GLU A 1 964 ? 42.652 20.640 -18.786 1.00 59.62 964 GLU A N 1
ATOM 7507 C CA . GLU A 1 964 ? 43.139 19.288 -18.554 1.00 60.07 964 GLU A CA 1
ATOM 7508 C C . GLU A 1 964 ? 44.654 19.333 -18.410 1.00 59.67 964 GLU A C 1
ATOM 7509 O O . GLU A 1 964 ? 45.326 20.063 -19.141 1.00 60.16 964 GLU A O 1
ATOM 7515 N N . SER A 1 965 ? 45.189 18.569 -17.464 1.00 59.57 965 SER A N 1
ATOM 7516 C CA . SER A 1 965 ? 46.636 18.421 -17.341 1.00 59.72 965 SER A CA 1
ATOM 7517 C C . SER A 1 965 ? 47.203 17.864 -18.647 1.00 59.92 965 SER A C 1
ATOM 7518 O O . SER A 1 965 ? 46.742 16.834 -19.146 1.00 60.49 965 SER A O 1
ATOM 7521 N N . GLY A 1 966 ? 48.189 18.563 -19.199 1.00 59.70 966 GLY A N 1
ATOM 7522 C CA . GLY A 1 966 ? 48.782 18.183 -20.472 1.00 59.80 966 GLY A CA 1
ATOM 7523 C C . GLY A 1 966 ? 49.716 16.996 -20.358 1.00 60.04 966 GLY A C 1
ATOM 7524 O O . GLY A 1 966 ? 50.454 16.865 -19.376 1.00 60.03 966 GLY A O 1
ATOM 7525 N N . GLU A 1 967 ? 49.682 16.130 -21.367 1.00 59.88 967 GLU A N 1
ATOM 7526 C CA . GLU A 1 967 ? 50.562 14.973 -21.414 1.00 60.22 967 GLU A CA 1
ATOM 7527 C C . GLU A 1 967 ? 51.975 15.385 -21.815 1.00 60.33 967 GLU A C 1
ATOM 7528 O O . GLU A 1 967 ? 52.166 16.073 -22.821 1.00 60.74 967 GLU A O 1
ATOM 7534 N N . ILE A 1 968 ? 52.962 14.975 -21.021 1.00 60.15 968 ILE A N 1
ATOM 7535 C CA . ILE A 1 968 ? 54.364 15.228 -21.362 1.00 60.13 968 ILE A CA 1
ATOM 7536 C C . ILE A 1 968 ? 55.125 13.913 -21.509 1.00 60.10 968 ILE A C 1
ATOM 7537 O O . ILE A 1 968 ? 55.195 13.128 -20.561 1.00 60.89 968 ILE A O 1
ATOM 7542 N N . PRO A 1 969 ? 55.672 13.656 -22.710 1.00 59.61 969 PRO A N 1
ATOM 7543 C CA . PRO A 1 969 ? 56.517 12.482 -22.910 1.00 59.50 969 PRO A CA 1
ATOM 7544 C C . PRO A 1 969 ? 57.878 12.637 -22.226 1.00 59.44 969 PRO A C 1
ATOM 7545 O O . PRO A 1 969 ? 58.546 13.663 -22.391 1.00 60.63 969 PRO A O 1
ATOM 7549 N N . VAL A 1 970 ? 58.265 11.629 -21.451 1.00 58.03 970 VAL A N 1
ATOM 7550 C CA . VAL A 1 970 ? 59.562 11.604 -20.782 1.00 56.78 970 VAL A CA 1
ATOM 7551 C C . VAL A 1 970 ? 60.301 10.332 -21.195 1.00 56.71 970 VAL A C 1
ATOM 7552 O O . VAL A 1 970 ? 59.814 9.226 -20.965 1.00 56.74 970 VAL A O 1
ATOM 7556 N N . THR A 1 971 ? 61.465 10.496 -21.816 1.00 56.54 971 THR A N 1
ATOM 7557 C CA . THR A 1 971 ? 62.262 9.362 -22.278 1.00 56.88 971 THR A CA 1
ATOM 7558 C C . THR A 1 971 ? 63.487 9.149 -21.387 1.00 57.50 971 THR A C 1
ATOM 7559 O O . THR A 1 971 ? 64.282 10.070 -21.183 1.00 58.00 971 THR A O 1
ATOM 7563 N N . VAL A 1 972 ? 63.628 7.934 -20.854 1.00 57.51 972 VAL A N 1
ATOM 7564 C CA . VAL A 1 972 ? 64.778 7.584 -20.012 1.00 57.53 972 VAL A CA 1
ATOM 7565 C C . VAL A 1 972 ? 65.719 6.580 -20.685 1.00 57.73 972 VAL A C 1
ATOM 7566 O O . VAL A 1 972 ? 65.272 5.651 -21.358 1.00 57.62 972 VAL A O 1
ATOM 7570 N N . THR A 1 973 ? 67.021 6.787 -20.500 1.00 57.80 973 THR A N 1
ATOM 7571 C CA . THR A 1 973 ? 68.043 5.914 -21.071 1.00 57.69 973 THR A CA 1
ATOM 7572 C C . THR A 1 973 ? 68.717 5.093 -19.975 1.00 57.69 973 THR A C 1
ATOM 7573 O O . THR A 1 973 ? 69.250 5.649 -19.010 1.00 57.52 973 THR A O 1
ATOM 7577 N N . LEU A 1 974 ? 68.689 3.772 -20.138 1.00 57.55 974 LEU A N 1
ATOM 7578 C CA . LEU A 1 974 ? 69.187 2.850 -19.121 1.00 57.72 974 LEU A CA 1
ATOM 7579 C C . LEU A 1 974 ? 70.300 1.971 -19.659 1.00 58.34 974 LEU A C 1
ATOM 7580 O O . LEU A 1 974 ? 70.238 1.513 -20.800 1.00 59.41 974 LEU A O 1
ATOM 7585 N N . LYS A 1 975 ? 71.306 1.723 -18.826 1.00 58.83 975 LYS A N 1
ATOM 7586 C CA . LYS A 1 975 ? 72.447 0.886 -19.202 1.00 59.27 975 LYS A CA 1
ATOM 7587 C C . LYS A 1 975 ? 72.079 -0.601 -19.211 1.00 59.30 975 LYS A C 1
ATOM 7588 O O . LYS A 1 975 ? 71.496 -1.112 -18.251 1.00 59.46 975 LYS A O 1
ATOM 7594 N N . GLY A 1 976 ? 72.416 -1.283 -20.302 1.00 59.36 976 GLY A N 1
ATOM 7595 C CA . GLY A 1 976 ? 72.205 -2.727 -20.417 1.00 59.85 976 GLY A CA 1
ATOM 7596 C C . GLY A 1 976 ? 70.850 -3.124 -20.972 1.00 60.07 976 GLY A C 1
ATOM 7597 O O . GLY A 1 976 ? 69.984 -2.274 -21.185 1.00 60.41 976 GLY A O 1
ATOM 7598 N N . ARG A 1 977 ? 70.675 -4.423 -21.204 1.00 60.13 977 ARG A N 1
ATOM 7599 C CA . ARG A 1 977 ? 69.423 -4.966 -21.729 1.00 60.35 977 ARG A CA 1
ATOM 7600 C C . ARG A 1 977 ? 68.395 -5.155 -20.616 1.00 60.29 977 ARG A C 1
ATOM 7601 O O . ARG A 1 977 ? 68.679 -5.793 -19.597 1.00 60.32 977 ARG A O 1
ATOM 7609 N N . TRP A 1 978 ? 67.203 -4.597 -20.817 1.00 59.87 978 TRP A N 1
ATOM 7610 C CA . TRP A 1 978 ? 66.118 -4.710 -19.845 1.00 59.53 978 TRP A CA 1
ATOM 7611 C C . TRP A 1 978 ? 64.782 -5.044 -20.503 1.00 59.56 978 TRP A C 1
ATOM 7612 O O . TRP A 1 978 ? 64.431 -4.491 -21.544 1.00 59.62 978 TRP A O 1
ATOM 7623 N N . LYS A 1 979 ? 64.049 -5.959 -19.880 1.00 59.94 979 LYS A N 1
ATOM 7624 C CA . LYS A 1 979 ? 62.741 -6.378 -20.362 1.00 60.66 979 LYS A CA 1
ATOM 7625 C C . LYS A 1 979 ? 61.660 -5.774 -19.469 1.00 60.47 979 LYS A C 1
ATOM 7626 O O . LYS A 1 979 ? 61.751 -5.838 -18.241 1.00 60.77 979 LYS A O 1
ATOM 7632 N N . VAL A 1 980 ? 60.649 -5.172 -20.091 1.00 60.02 980 VAL A N 1
ATOM 7633 C CA . VAL A 1 980 ? 59.559 -4.525 -19.364 1.00 59.54 980 VAL A CA 1
ATOM 7634 C C . VAL A 1 980 ? 58.205 -4.950 -19.935 1.00 60.00 980 VAL A C 1
ATOM 7635 O O . VAL A 1 980 ? 58.084 -5.221 -21.131 1.00 60.15 980 VAL A O 1
ATOM 7639 N N . VAL A 1 981 ? 57.196 -5.025 -19.072 1.00 60.68 981 VAL A N 1
ATOM 7640 C CA . VAL A 1 981 ? 55.833 -5.290 -19.522 1.00 60.93 981 VAL A CA 1
ATOM 7641 C C . VAL A 1 981 ? 55.200 -3.959 -19.930 1.00 60.99 981 VAL A C 1
ATOM 7642 O O . VAL A 1 981 ? 55.074 -3.047 -19.107 1.00 60.49 981 VAL A O 1
ATOM 7646 N N . GLU A 1 982 ? 54.822 -3.859 -21.205 1.00 61.28 982 GLU A N 1
ATOM 7647 C CA . GLU A 1 982 ? 54.290 -2.619 -21.776 1.00 61.52 982 GLU A CA 1
ATOM 7648 C C . GLU A 1 982 ? 52.911 -2.239 -21.246 1.00 61.62 982 GLU A C 1
ATOM 7649 O O . GLU A 1 982 ? 52.031 -3.086 -21.087 1.00 61.90 982 GLU A O 1
ATOM 7655 N N . THR A 1 983 ? 52.750 -0.948 -20.979 1.00 61.74 983 THR A N 1
ATOM 7656 C CA . THR A 1 983 ? 51.512 -0.376 -20.467 1.00 61.84 983 THR A CA 1
ATOM 7657 C C . THR A 1 983 ? 51.116 0.793 -21.373 1.00 62.59 983 THR A C 1
ATOM 7658 O O . THR A 1 983 ? 51.942 1.266 -22.158 1.00 62.34 983 THR A O 1
ATOM 7662 N N . PRO A 1 984 ? 49.858 1.276 -21.265 1.00 63.20 984 PRO A N 1
ATOM 7663 C CA . PRO A 1 984 ? 49.453 2.450 -22.053 1.00 62.73 984 PRO A CA 1
ATOM 7664 C C . PRO A 1 984 ? 50.329 3.671 -21.787 1.00 62.23 984 PRO A C 1
ATOM 7665 O O . PRO A 1 984 ? 50.392 4.575 -22.620 1.00 62.40 984 PRO A O 1
ATOM 7669 N N . TYR A 1 985 ? 51.002 3.683 -20.638 1.00 61.80 985 TYR A N 1
ATOM 7670 C CA . TYR A 1 985 ? 51.816 4.825 -20.224 1.00 61.67 985 TYR A CA 1
ATOM 7671 C C . TYR A 1 985 ? 53.328 4.592 -20.316 1.00 60.90 985 TYR A C 1
ATOM 7672 O O . TYR A 1 985 ? 54.108 5.521 -20.105 1.00 60.08 985 TYR A O 1
ATOM 7681 N N . CYS A 1 986 ? 53.738 3.361 -20.617 1.00 60.93 986 CYS A N 1
ATOM 7682 C CA . CYS A 1 986 ? 55.162 3.044 -20.763 1.00 60.58 986 CYS A CA 1
ATOM 7683 C C . CYS A 1 986 ? 55.440 2.106 -21.932 1.00 60.18 986 CYS A C 1
ATOM 7684 O O . CYS A 1 986 ? 54.875 1.016 -22.016 1.00 60.49 986 CYS A O 1
ATOM 7687 N N . LYS A 1 987 ? 56.328 2.541 -22.819 1.00 59.97 987 LYS A N 1
ATOM 7688 C CA . LYS A 1 987 ? 56.671 1.802 -24.030 1.00 59.92 987 LYS A CA 1
ATOM 7689 C C . LYS A 1 987 ? 58.184 1.805 -24.223 1.00 59.47 987 LYS A C 1
ATOM 7690 O O . LYS A 1 987 ? 58.840 2.828 -24.015 1.00 59.80 987 LYS A O 1
ATOM 7696 N N . VAL A 1 988 ? 58.735 0.657 -24.607 1.00 58.80 988 VAL A N 1
ATOM 7697 C CA . VAL A 1 988 ? 60.148 0.576 -24.974 1.00 58.27 988 VAL A CA 1
ATOM 7698 C C . VAL A 1 988 ? 60.336 1.135 -26.388 1.00 57.46 988 VAL A C 1
ATOM 7699 O O . VAL A 1 988 ? 59.656 0.717 -27.326 1.00 56.95 988 VAL A O 1
ATOM 7703 N N . VAL A 1 989 ? 61.245 2.097 -26.521 1.00 57.57 989 VAL A N 1
ATOM 7704 C CA . VAL A 1 989 ? 61.415 2.841 -27.770 1.00 57.82 989 VAL A CA 1
ATOM 7705 C C . VAL A 1 989 ? 62.607 2.331 -28.588 1.00 58.44 989 VAL A C 1
ATOM 7706 O O . VAL A 1 989 ? 62.463 2.031 -29.774 1.00 59.56 989 VAL A O 1
ATOM 7710 N N . SER A 1 990 ? 63.770 2.231 -27.952 1.00 58.81 990 SER A N 1
ATOM 7711 C CA . SER A 1 990 ? 64.986 1.763 -28.613 1.00 59.28 990 SER A CA 1
ATOM 7712 C C . SER A 1 990 ? 65.696 0.729 -27.751 1.00 59.56 990 SER A C 1
ATOM 7713 O O . SER A 1 990 ? 65.643 0.796 -26.522 1.00 59.89 990 SER A O 1
ATOM 7716 N N . GLU A 1 991 ? 66.367 -0.221 -28.397 1.00 59.72 991 GLU A N 1
ATOM 7717 C CA . GLU A 1 991 ? 66.975 -1.338 -27.684 1.00 60.21 991 GLU A CA 1
ATOM 7718 C C . GLU A 1 991 ? 68.170 -1.927 -28.432 1.00 60.13 991 GLU A C 1
ATOM 7719 O O . GLU A 1 991 ? 68.095 -2.203 -29.632 1.00 59.95 991 GLU A O 1
ATOM 7725 N N . ASP A 1 992 ? 69.273 -2.103 -27.709 1.00 60.00 992 ASP A N 1
ATOM 7726 C CA . ASP A 1 992 ? 70.437 -2.832 -28.208 1.00 59.79 992 ASP A CA 1
ATOM 7727 C C . ASP A 1 992 ? 71.169 -3.524 -27.054 1.00 59.52 992 ASP A C 1
ATOM 7728 O O . ASP A 1 992 ? 70.630 -3.628 -25.948 1.00 59.22 992 ASP A O 1
ATOM 7733 N N . LYS A 1 993 ? 72.385 -3.996 -27.319 1.00 59.43 993 LYS A N 1
ATOM 7734 C CA . LYS A 1 993 ? 73.172 -4.729 -26.327 1.00 59.59 993 LYS A CA 1
ATOM 7735 C C . LYS A 1 993 ? 73.646 -3.844 -25.179 1.00 59.57 993 LYS A C 1
ATOM 7736 O O . LYS A 1 993 ? 73.832 -4.320 -24.057 1.00 59.66 993 LYS A O 1
ATOM 7742 N N . LYS A 1 994 ? 73.828 -2.557 -25.461 1.00 59.60 994 LYS A N 1
ATOM 7743 C CA . LYS A 1 994 ? 74.374 -1.626 -24.478 1.00 59.89 994 LYS A CA 1
ATOM 7744 C C . LYS A 1 994 ? 73.319 -0.802 -23.737 1.00 60.09 994 LYS A C 1
ATOM 7745 O O . LYS A 1 994 ? 73.518 -0.455 -22.573 1.00 60.73 994 LYS A O 1
ATOM 7751 N N . GLN A 1 995 ? 72.203 -0.497 -24.403 1.00 60.03 995 GLN A N 1
ATOM 7752 C CA . GLN A 1 995 ? 71.201 0.432 -23.855 1.00 59.42 995 GLN A CA 1
ATOM 7753 C C . GLN A 1 995 ? 69.756 -0.052 -23.980 1.00 58.53 995 GLN A C 1
ATOM 7754 O O . GLN A 1 995 ? 69.446 -0.922 -24.796 1.00 58.58 995 GLN A O 1
ATOM 7760 N N . THR A 1 996 ? 68.884 0.536 -23.162 1.00 57.96 996 THR A N 1
ATOM 7761 C CA . THR A 1 996 ? 67.435 0.338 -23.232 1.00 57.56 996 THR A CA 1
ATOM 7762 C C . THR A 1 996 ? 66.752 1.667 -22.916 1.00 57.70 996 THR A C 1
ATOM 7763 O O . THR A 1 996 ? 66.883 2.178 -21.802 1.00 58.17 996 THR A O 1
ATOM 7767 N N . VAL A 1 997 ? 66.035 2.232 -23.888 1.00 57.60 997 VAL A N 1
ATOM 7768 C CA . VAL A 1 997 ? 65.324 3.498 -23.663 1.00 57.54 997 VAL A CA 1
ATOM 7769 C C . VAL A 1 997 ? 63.806 3.310 -23.645 1.00 57.21 997 VAL A C 1
ATOM 7770 O O . VAL A 1 997 ? 63.250 2.584 -24.469 1.00 57.11 997 VAL A O 1
ATOM 7774 N N . LEU A 1 998 ? 63.153 3.966 -22.690 1.00 57.42 998 LEU A N 1
ATOM 7775 C CA . LEU A 1 998 ? 61.712 3.831 -22.487 1.00 57.00 998 LEU A CA 1
ATOM 7776 C C . LEU A 1 998 ? 61.033 5.195 -22.531 1.00 57.10 998 LEU A C 1
ATOM 7777 O O . LEU A 1 998 ? 61.614 6.193 -22.106 1.00 56.67 998 LEU A O 1
ATOM 7782 N N . ARG A 1 999 ? 59.805 5.234 -23.042 1.00 57.61 999 ARG A N 1
ATOM 7783 C CA . ARG A 1 999 ? 59.024 6.471 -23.080 1.00 58.33 999 ARG A CA 1
ATOM 7784 C C . ARG A 1 999 ? 57.829 6.416 -22.134 1.00 58.87 999 ARG A C 1
ATOM 7785 O O . ARG A 1 999 ? 56.946 5.569 -22.280 1.00 59.42 999 ARG A O 1
ATOM 7793 N N . PHE A 1 1000 ? 57.815 7.333 -21.172 1.00 59.33 1000 PHE A N 1
ATOM 7794 C CA . PHE A 1 1000 ? 56.716 7.461 -20.222 1.00 59.74 1000 PHE A CA 1
ATOM 7795 C C . PHE A 1 1000 ? 55.768 8.577 -20.653 1.00 60.23 1000 PHE A C 1
ATOM 7796 O O . PHE A 1 1000 ? 56.206 9.688 -20.964 1.00 61.40 1000 PHE A O 1
ATOM 7804 N N . LEU A 1 1001 ? 54.473 8.274 -20.676 1.00 59.76 1001 LEU A N 1
ATOM 7805 C CA . LEU A 1 1001 ? 53.455 9.270 -20.996 1.00 59.49 1001 LEU A CA 1
ATOM 7806 C C . LEU A 1 1001 ? 52.857 9.844 -19.712 1.00 59.52 1001 LEU A C 1
ATOM 7807 O O . LEU A 1 1001 ? 51.969 9.245 -19.106 1.00 60.03 1001 LEU A O 1
ATOM 7812 N N . CYS A 1 1002 ? 53.351 11.012 -19.310 1.00 59.72 1002 CYS A N 1
ATOM 7813 C CA . CYS A 1 1002 ? 53.045 11.583 -17.998 1.00 60.14 1002 CYS A CA 1
ATOM 7814 C C . CYS A 1 1002 ? 51.897 12.588 -17.987 1.00 60.52 1002 CYS A C 1
ATOM 7815 O O . CYS A 1 1002 ? 51.738 13.375 -18.919 1.00 60.57 1002 CYS A O 1
ATOM 7818 N N . LYS A 1 1003 ? 51.126 12.558 -16.901 1.00 61.07 1003 LYS A N 1
ATOM 7819 C CA . LYS A 1 1003 ? 50.010 13.472 -16.662 1.00 61.84 1003 LYS A CA 1
ATOM 7820 C C . LYS A 1 1003 ? 49.878 13.749 -15.170 1.00 61.12 1003 LYS A C 1
ATOM 7821 O O . LYS A 1 1003 ? 50.392 12.988 -14.346 1.00 61.92 1003 LYS A O 1
ATOM 7827 N N . ASP A 1 1004 ? 49.184 14.836 -14.832 1.00 59.81 1004 ASP A N 1
ATOM 7828 C CA . ASP A 1 1004 ? 48.725 15.114 -13.459 1.00 58.24 1004 ASP A CA 1
ATOM 7829 C C . ASP A 1 1004 ? 49.825 15.226 -12.397 1.00 57.65 1004 ASP A C 1
ATOM 7830 O O . ASP A 1 1004 ? 49.527 15.263 -11.198 1.00 58.86 1004 ASP A O 1
ATOM 7835 N N . GLY A 1 1005 ? 51.084 15.273 -12.828 1.00 55.69 1005 GLY A N 1
ATOM 7836 C CA . GLY A 1 1005 ? 52.217 15.216 -11.903 1.00 53.57 1005 GLY A CA 1
ATOM 7837 C C . GLY A 1 1005 ? 52.275 13.901 -11.142 1.00 52.17 1005 GLY A C 1
ATOM 7838 O O . GLY A 1 1005 ? 52.880 13.820 -10.075 1.00 52.06 1005 GLY A O 1
ATOM 7839 N N . ALA A 1 1006 ? 51.644 12.872 -11.703 1.00 51.30 1006 ALA A N 1
ATOM 7840 C CA . ALA A 1 1006 ? 51.547 11.563 -11.066 1.00 51.83 1006 ALA A CA 1
ATOM 7841 C C . ALA A 1 1006 ? 52.835 10.770 -11.218 1.00 52.63 1006 ALA A C 1
ATOM 7842 O O . ALA A 1 1006 ? 53.694 11.113 -12.038 1.00 53.21 1006 ALA A O 1
ATOM 7844 N N . SER A 1 1007 ? 52.958 9.712 -10.419 1.00 53.32 1007 SER A N 1
ATOM 7845 C CA . SER A 1 1007 ? 54.117 8.835 -10.470 1.00 54.43 1007 SER A CA 1
ATOM 7846 C C . SER A 1 1007 ? 53.778 7.569 -11.234 1.00 55.59 1007 SER A C 1
ATOM 7847 O O . SER A 1 1007 ? 52.848 6.844 -10.876 1.00 56.38 1007 SER A O 1
ATOM 7850 N N . TYR A 1 1008 ? 54.538 7.321 -12.294 1.00 56.46 1008 TYR A N 1
ATOM 7851 C CA . TYR A 1 1008 ? 54.373 6.137 -13.111 1.00 57.77 1008 TYR A CA 1
ATOM 7852 C C . TYR A 1 1008 ? 55.558 5.211 -12.873 1.00 58.74 1008 TYR A C 1
ATOM 7853 O O . TYR A 1 1008 ? 56.708 5.648 -12.955 1.00 58.47 1008 TYR A O 1
ATOM 7862 N N . GLU A 1 1009 ? 55.287 3.941 -12.568 1.00 59.65 1009 GLU A N 1
ATOM 7863 C CA . GLU A 1 1009 ? 56.371 2.983 -12.335 1.00 60.82 1009 GLU A CA 1
ATOM 7864 C C . GLU A 1 1009 ? 56.227 1.642 -13.049 1.00 60.90 1009 GLU A C 1
ATOM 7865 O O . GLU A 1 1009 ? 55.117 1.166 -13.290 1.00 61.23 1009 GLU A O 1
ATOM 7871 N N . VAL A 1 1010 ? 57.376 1.060 -13.391 1.00 60.86 1010 VAL A N 1
ATOM 7872 C CA . VAL A 1 1010 ? 57.448 -0.226 -14.081 1.00 60.78 1010 VAL A CA 1
ATOM 7873 C C . VAL A 1 1010 ? 58.458 -1.155 -13.420 1.00 60.90 1010 VAL A C 1
ATOM 7874 O O . VAL A 1 1010 ? 59.424 -0.702 -12.800 1.00 60.88 1010 VAL A O 1
ATOM 7878 N N . GLU A 1 1011 ? 58.228 -2.456 -13.562 1.00 61.13 1011 GLU A N 1
ATOM 7879 C CA . GLU A 1 1011 ? 59.159 -3.454 -13.064 1.00 61.38 1011 GLU A CA 1
ATOM 7880 C C . GLU A 1 1011 ? 60.088 -3.886 -14.197 1.00 60.57 1011 GLU A C 1
ATOM 7881 O O . GLU A 1 1011 ? 59.629 -4.248 -15.284 1.00 60.18 1011 GLU A O 1
ATOM 7887 N N . LEU A 1 1012 ? 61.391 -3.828 -13.933 1.00 60.21 1012 LEU A N 1
ATOM 7888 C CA . LEU A 1 1012 ? 62.423 -4.166 -14.913 1.00 59.87 1012 LEU A CA 1
ATOM 7889 C C . LEU A 1 1012 ? 63.094 -5.494 -14.588 1.00 60.49 1012 LEU A C 1
ATOM 7890 O O . LEU A 1 1012 ? 63.346 -5.799 -13.422 1.00 60.80 1012 LEU A O 1
ATOM 7895 N N . GLU A 1 1013 ? 63.379 -6.275 -15.627 1.00 61.05 1013 GLU A N 1
ATOM 7896 C CA . GLU A 1 1013 ? 64.090 -7.540 -15.475 1.00 62.47 1013 GLU A CA 1
ATOM 7897 C C . GLU A 1 1013 ? 65.172 -7.683 -16.549 1.00 62.37 1013 GLU A C 1
ATOM 7898 O O . GLU A 1 1013 ? 64.916 -7.457 -17.735 1.00 62.19 1013 GLU A O 1
ATOM 7904 N N . LYS A 1 1014 ? 66.376 -8.056 -16.118 1.00 62.82 1014 LYS A N 1
ATOM 7905 C CA . LYS A 1 1014 ? 67.532 -8.192 -17.008 1.00 63.36 1014 LYS A CA 1
ATOM 7906 C C . LYS A 1 1014 ? 67.433 -9.441 -17.883 1.00 62.79 1014 LYS A C 1
ATOM 7907 O O . LYS A 1 1014 ? 66.989 -10.494 -17.428 1.00 62.39 1014 LYS A O 1
ATOM 7913 N N . ALA B 1 14 ? 63.143 62.975 -59.075 1.00 66.51 14 ALA B N 1
ATOM 7914 C CA . ALA B 1 14 ? 61.887 62.353 -58.565 1.00 66.99 14 ALA B CA 1
ATOM 7915 C C . ALA B 1 14 ? 62.123 61.614 -57.248 1.00 67.52 14 ALA B C 1
ATOM 7916 O O . ALA B 1 14 ? 63.183 61.017 -57.041 1.00 67.73 14 ALA B O 1
ATOM 7918 N N . GLN B 1 15 ? 61.135 61.665 -56.357 1.00 68.10 15 GLN B N 1
ATOM 7919 C CA . GLN B 1 15 ? 61.209 60.935 -55.093 1.00 68.41 15 GLN B CA 1
ATOM 7920 C C . GLN B 1 15 ? 60.749 59.496 -55.284 1.00 68.62 15 GLN B C 1
ATOM 7921 O O . GLN B 1 15 ? 59.746 59.235 -55.956 1.00 68.92 15 GLN B O 1
ATOM 7927 N N . ILE B 1 16 ? 61.507 58.560 -54.722 1.00 69.25 16 ILE B N 1
ATOM 7928 C CA . ILE B 1 16 ? 61.148 57.150 -54.816 1.00 69.85 16 ILE B CA 1
ATOM 7929 C C . ILE B 1 16 ? 60.094 56.793 -53.765 1.00 69.05 16 ILE B C 1
ATOM 7930 O O . ILE B 1 16 ? 60.232 57.142 -52.590 1.00 69.36 16 ILE B O 1
ATOM 7935 N N . VAL B 1 17 ? 59.045 56.111 -54.224 1.00 68.09 17 VAL B N 1
ATOM 7936 C CA . VAL B 1 17 ? 57.842 55.771 -53.440 1.00 67.40 17 VAL B CA 1
ATOM 7937 C C . VAL B 1 17 ? 56.968 56.981 -53.081 1.00 66.13 17 VAL B C 1
ATOM 7938 O O . VAL B 1 17 ? 57.401 57.907 -52.386 1.00 65.51 17 VAL B O 1
ATOM 7942 N N . THR B 1 18 ? 55.740 56.963 -53.592 1.00 65.11 18 THR B N 1
ATOM 7943 C CA . THR B 1 18 ? 54.749 57.991 -53.295 1.00 64.38 18 THR B CA 1
ATOM 7944 C C . THR B 1 18 ? 53.621 57.358 -52.488 1.00 63.36 18 THR B C 1
ATOM 7945 O O . THR B 1 18 ? 52.941 56.446 -52.964 1.00 63.23 18 THR B O 1
ATOM 7949 N N . ASP B 1 19 ? 53.436 57.839 -51.263 1.00 62.64 19 ASP B N 1
ATOM 7950 C CA . ASP B 1 19 ? 52.433 57.284 -50.359 1.00 62.18 19 ASP B CA 1
ATOM 7951 C C . ASP B 1 19 ? 51.879 58.361 -49.430 1.00 61.84 19 ASP B C 1
ATOM 7952 O O . ASP B 1 19 ? 52.572 59.332 -49.108 1.00 61.49 19 ASP B O 1
ATOM 7957 N N . GLU B 1 20 ? 50.630 58.181 -49.003 1.00 61.88 20 GLU B N 1
ATOM 7958 C CA . GLU B 1 20 ? 49.971 59.124 -48.096 1.00 62.23 20 GLU B CA 1
ATOM 7959 C C . GLU B 1 20 ? 50.651 59.219 -46.722 1.00 61.30 20 GLU B C 1
ATOM 7960 O O . GLU B 1 20 ? 50.487 60.213 -46.014 1.00 61.10 20 GLU B O 1
ATOM 7966 N N . ARG B 1 21 ? 51.411 58.187 -46.363 1.00 60.89 21 ARG B N 1
ATOM 7967 C CA . ARG B 1 21 ? 52.156 58.158 -45.103 1.00 60.47 21 ARG B CA 1
ATOM 7968 C C . ARG B 1 21 ? 53.585 58.677 -45.283 1.00 60.63 21 ARG B C 1
ATOM 7969 O O . ARG B 1 21 ? 54.295 58.935 -44.306 1.00 59.93 21 ARG B O 1
ATOM 7985 N N . PHE B 1 23 ? 56.202 61.426 -46.279 1.00 60.19 23 PHE B N 1
ATOM 7986 C CA . PHE B 1 23 ? 56.430 62.862 -46.414 1.00 59.42 23 PHE B CA 1
ATOM 7987 C C . PHE B 1 23 ? 57.850 63.166 -46.880 1.00 59.17 23 PHE B C 1
ATOM 7988 O O . PHE B 1 23 ? 58.828 62.885 -46.181 1.00 58.80 23 PHE B O 1
ATOM 7996 N N . SER B 1 24 ? 57.937 63.740 -48.077 1.00 59.23 24 SER B N 1
ATOM 7997 C CA . SER B 1 24 ? 59.212 64.017 -48.732 1.00 59.20 24 SER B CA 1
ATOM 7998 C C . SER B 1 24 ? 59.365 65.495 -49.111 1.00 58.98 24 SER B C 1
ATOM 7999 O O . SER B 1 24 ? 60.446 65.925 -49.523 1.00 58.54 24 SER B O 1
ATOM 8002 N N . PHE B 1 25 ? 58.274 66.252 -48.973 1.00 58.46 25 PHE B N 1
ATOM 8003 C CA . PHE B 1 25 ? 58.246 67.715 -49.154 1.00 57.84 25 PHE B CA 1
ATOM 8004 C C . PHE B 1 25 ? 58.736 68.189 -50.527 1.00 58.34 25 PHE B C 1
ATOM 8005 O O . PHE B 1 25 ? 59.479 69.168 -50.633 1.00 58.53 25 PHE B O 1
ATOM 8013 N N . GLU B 1 26 ? 58.291 67.499 -51.572 1.00 58.82 26 GLU B N 1
ATOM 8014 C CA . GLU B 1 26 ? 58.713 67.794 -52.938 1.00 59.79 26 GLU B CA 1
ATOM 8015 C C . GLU B 1 26 ? 57.806 68.822 -53.627 1.00 60.65 26 GLU B C 1
ATOM 8016 O O . GLU B 1 26 ? 58.049 69.210 -54.774 1.00 61.26 26 GLU B O 1
ATOM 8022 N N . GLU B 1 27 ? 56.768 69.260 -52.919 1.00 61.80 27 GLU B N 1
ATOM 8023 C CA . GLU B 1 27 ? 55.816 70.242 -53.446 1.00 62.56 27 GLU B CA 1
ATOM 8024 C C . GLU B 1 27 ? 56.210 71.676 -53.065 1.00 62.25 27 GLU B C 1
ATOM 8025 O O . GLU B 1 27 ? 56.822 71.890 -52.012 1.00 62.09 27 GLU B O 1
ATOM 8031 N N . PRO B 1 28 ? 55.877 72.659 -53.933 1.00 62.05 28 PRO B N 1
ATOM 8032 C CA . PRO B 1 28 ? 56.224 74.067 -53.691 1.00 61.81 28 PRO B CA 1
ATOM 8033 C C . PRO B 1 28 ? 55.683 74.612 -52.366 1.00 61.93 28 PRO B C 1
ATOM 8034 O O . PRO B 1 28 ? 56.399 75.320 -51.655 1.00 61.74 28 PRO B O 1
ATOM 8038 N N . GLN B 1 29 ? 54.435 74.272 -52.047 1.00 62.08 29 GLN B N 1
ATOM 8039 C CA . GLN B 1 29 ? 53.789 74.681 -50.803 1.00 62.44 29 GLN B CA 1
ATOM 8040 C C . GLN B 1 29 ? 54.006 73.623 -49.721 1.00 62.39 29 GLN B C 1
ATOM 8041 O O . GLN B 1 29 ? 54.090 72.430 -50.020 1.00 62.49 29 GLN B O 1
ATOM 8047 N N . LEU B 1 30 ? 54.104 74.069 -48.470 1.00 62.16 30 LEU B N 1
ATOM 8048 C CA . LEU B 1 30 ? 54.163 73.161 -47.325 1.00 61.63 30 LEU B CA 1
ATOM 8049 C C . LEU B 1 30 ? 52.821 72.444 -47.123 1.00 60.99 30 LEU B C 1
ATOM 8050 O O . LEU B 1 30 ? 51.766 73.011 -47.431 1.00 61.34 30 LEU B O 1
ATOM 8055 N N . PRO B 1 31 ? 52.856 71.183 -46.646 1.00 60.19 31 PRO B N 1
ATOM 8056 C CA . PRO B 1 31 ? 51.614 70.468 -46.333 1.00 59.58 31 PRO B CA 1
ATOM 8057 C C . PRO B 1 31 ? 50.815 71.178 -45.242 1.00 59.21 31 PRO B C 1
ATOM 8058 O O . PRO B 1 31 ? 51.380 71.575 -44.218 1.00 58.65 31 PRO B O 1
ATOM 8062 N N . ALA B 1 32 ? 49.514 71.336 -45.478 1.00 59.44 32 ALA B N 1
ATOM 8063 C CA . ALA B 1 32 ? 48.618 72.059 -44.571 1.00 59.31 32 ALA B CA 1
ATOM 8064 C C . ALA B 1 32 ? 48.528 71.431 -43.179 1.00 59.56 32 ALA B C 1
ATOM 8065 O O . ALA B 1 32 ? 48.259 72.123 -42.195 1.00 59.87 32 ALA B O 1
ATOM 8067 N N . CYS B 1 33 ? 48.764 70.123 -43.107 1.00 59.67 33 CYS B N 1
ATOM 8068 C CA . CYS B 1 33 ? 48.671 69.379 -41.854 1.00 59.77 33 CYS B CA 1
ATOM 8069 C C . CYS B 1 33 ? 49.873 69.590 -40.925 1.00 59.83 33 CYS B C 1
ATOM 8070 O O . CYS B 1 33 ? 49.850 69.159 -39.770 1.00 59.96 33 CYS B O 1
ATOM 8073 N N . ILE B 1 34 ? 50.912 70.254 -41.428 1.00 59.85 34 ILE B N 1
ATOM 8074 C CA . ILE B 1 34 ? 52.104 70.547 -40.629 1.00 60.02 34 ILE B CA 1
ATOM 8075 C C . ILE B 1 34 ? 52.142 72.016 -40.196 1.00 59.72 34 ILE B C 1
ATOM 8076 O O . ILE B 1 34 ? 52.159 72.923 -41.033 1.00 60.30 34 ILE B O 1
ATOM 8081 N N . THR B 1 35 ? 52.148 72.233 -38.882 1.00 59.28 35 THR B N 1
ATOM 8082 C CA . THR B 1 35 ? 52.206 73.577 -38.301 1.00 58.96 35 THR B CA 1
ATOM 8083 C C . THR B 1 35 ? 53.363 73.702 -37.309 1.00 59.00 35 THR B C 1
ATOM 8084 O O . THR B 1 35 ? 53.773 72.716 -36.694 1.00 58.70 35 THR B O 1
ATOM 8088 N N . GLY B 1 36 ? 53.883 74.919 -37.161 1.00 59.38 36 GLY B N 1
ATOM 8089 C CA . GLY B 1 36 ? 55.011 75.180 -36.267 1.00 59.36 36 GLY B CA 1
ATOM 8090 C C . GLY B 1 36 ? 54.660 76.109 -35.120 1.00 59.58 36 GLY B C 1
ATOM 8091 O O . GLY B 1 36 ? 54.026 77.145 -35.324 1.00 59.41 36 GLY B O 1
ATOM 8092 N N . VAL B 1 37 ? 55.074 75.730 -33.911 1.00 59.81 37 VAL B N 1
ATOM 8093 C CA . VAL B 1 37 ? 54.838 76.537 -32.711 1.00 59.94 37 VAL B CA 1
ATOM 8094 C C . VAL B 1 37 ? 56.156 77.133 -32.222 1.00 59.93 37 VAL B C 1
ATOM 8095 O O . VAL B 1 37 ? 57.129 76.406 -31.997 1.00 59.87 37 VAL B O 1
ATOM 8099 N N . GLN B 1 38 ? 56.172 78.458 -32.067 1.00 60.18 38 GLN B N 1
ATOM 8100 C CA . GLN B 1 38 ? 57.370 79.219 -31.687 1.00 60.35 38 GLN B CA 1
ATOM 8101 C C . GLN B 1 38 ? 58.580 78.812 -32.540 1.00 60.35 38 GLN B C 1
ATOM 8102 O O . GLN B 1 38 ? 59.694 78.630 -32.038 1.00 60.44 38 GLN B O 1
ATOM 8108 N N . SER B 1 39 ? 58.329 78.667 -33.839 1.00 60.35 39 SER B N 1
ATOM 8109 C CA . SER B 1 39 ? 59.326 78.239 -34.812 1.00 60.56 39 SER B CA 1
ATOM 8110 C C . SER B 1 39 ? 58.842 78.571 -36.221 1.00 60.75 39 SER B C 1
ATOM 8111 O O . SER B 1 39 ? 57.651 78.810 -36.436 1.00 60.51 39 SER B O 1
ATOM 8114 N N . GLN B 1 40 ? 59.768 78.592 -37.176 1.00 60.87 40 GLN B N 1
ATOM 8115 C CA . GLN B 1 40 ? 59.424 78.857 -38.574 1.00 61.45 40 GLN B CA 1
ATOM 8116 C C . GLN B 1 40 ? 59.764 77.681 -39.490 1.00 60.88 40 GLN B C 1
ATOM 8117 O O . GLN B 1 40 ? 60.803 77.033 -39.335 1.00 61.46 40 GLN B O 1
ATOM 8123 N N . LEU B 1 41 ? 58.871 77.416 -40.438 1.00 60.23 41 LEU B N 1
ATOM 8124 C CA . LEU B 1 41 ? 59.012 76.292 -41.357 1.00 59.42 41 LEU B CA 1
ATOM 8125 C C . LEU B 1 41 ? 59.197 76.778 -42.790 1.00 59.18 41 LEU B C 1
ATOM 8126 O O . LEU B 1 41 ? 58.721 77.856 -43.155 1.00 59.12 41 LEU B O 1
ATOM 8131 N N . GLY B 1 42 ? 59.894 75.981 -43.595 1.00 59.06 42 GLY B N 1
ATOM 8132 C CA . GLY B 1 42 ? 60.123 76.313 -44.997 1.00 59.14 42 GLY B CA 1
ATOM 8133 C C . GLY B 1 42 ? 60.666 75.146 -45.793 1.00 59.23 42 GLY B C 1
ATOM 8134 O O . GLY B 1 42 ? 61.309 74.254 -45.239 1.00 59.24 42 GLY B O 1
ATOM 8135 N N . ILE B 1 43 ? 60.394 75.149 -47.096 1.00 59.17 43 ILE B N 1
ATOM 8136 C CA . ILE B 1 43 ? 60.944 74.148 -48.004 1.00 58.99 43 ILE B CA 1
ATOM 8137 C C . ILE B 1 43 ? 62.336 74.599 -48.442 1.00 58.80 43 ILE B C 1
ATOM 8138 O O . ILE B 1 43 ? 62.500 75.689 -48.993 1.00 58.87 43 ILE B O 1
ATOM 8143 N N . SER B 1 44 ? 63.330 73.755 -48.178 1.00 58.75 44 SER B N 1
ATOM 8144 C CA . SER B 1 44 ? 64.727 74.059 -48.482 1.00 58.65 44 SER B CA 1
ATOM 8145 C C . SER B 1 44 ? 65.317 73.077 -49.486 1.00 58.59 44 SER B C 1
ATOM 8146 O O . SER B 1 44 ? 65.040 71.877 -49.430 1.00 58.94 44 SER B O 1
ATOM 8149 N N . GLY B 1 45 ? 66.138 73.597 -50.394 1.00 58.06 45 GLY B N 1
ATOM 8150 C CA . GLY B 1 45 ? 66.838 72.770 -51.371 1.00 56.94 45 GLY B CA 1
ATOM 8151 C C . GLY B 1 45 ? 68.305 72.588 -51.029 1.00 56.50 45 GLY B C 1
ATOM 8152 O O . GLY B 1 45 ? 69.071 72.049 -51.829 1.00 56.70 45 GLY B O 1
ATOM 8153 N N . ALA B 1 46 ? 68.692 73.035 -49.835 1.00 56.11 46 ALA B N 1
ATOM 8154 C CA . ALA B 1 46 ? 70.083 72.975 -49.382 1.00 56.25 46 ALA B CA 1
ATOM 8155 C C . ALA B 1 46 ? 70.510 71.570 -48.961 1.00 56.12 46 ALA B C 1
ATOM 8156 O O . ALA B 1 46 ? 71.681 71.211 -49.093 1.00 55.65 46 ALA B O 1
ATOM 8158 N N . HIS B 1 47 ? 69.559 70.793 -48.443 1.00 56.44 47 HIS B N 1
ATOM 8159 C CA . HIS B 1 47 ? 69.798 69.409 -48.023 1.00 56.88 47 HIS B CA 1
ATOM 8160 C C . HIS B 1 47 ? 68.591 68.541 -48.366 1.00 57.43 47 HIS B C 1
ATOM 8161 O O . HIS B 1 47 ? 67.450 69.000 -48.276 1.00 57.75 47 HIS B O 1
ATOM 8168 N N . TYR B 1 48 ? 68.847 67.297 -48.769 1.00 57.46 48 TYR B N 1
ATOM 8169 C CA . TYR B 1 48 ? 67.780 66.357 -49.134 1.00 57.29 48 TYR B CA 1
ATOM 8170 C C . TYR B 1 48 ? 68.233 64.900 -49.067 1.00 58.18 48 TYR B C 1
ATOM 8171 O O . TYR B 1 48 ? 69.347 64.569 -49.475 1.00 59.09 48 TYR B O 1
ATOM 8180 N N . LYS B 1 49 ? 67.357 64.041 -48.552 1.00 58.41 49 LYS B N 1
ATOM 8181 C CA . LYS B 1 49 ? 67.622 62.606 -48.463 1.00 58.07 49 LYS B CA 1
ATOM 8182 C C . LYS B 1 49 ? 66.872 61.826 -49.548 1.00 58.30 49 LYS B C 1
ATOM 8183 O O . LYS B 1 49 ? 67.252 60.708 -49.896 1.00 58.23 49 LYS B O 1
ATOM 8189 N N . ASP B 1 50 ? 65.794 62.415 -50.058 1.00 58.71 50 ASP B N 1
ATOM 8190 C CA . ASP B 1 50 ? 65.118 61.911 -51.253 1.00 59.65 50 ASP B CA 1
ATOM 8191 C C . ASP B 1 50 ? 64.469 63.067 -52.005 1.00 59.07 50 ASP B C 1
ATOM 8192 O O . ASP B 1 50 ? 64.081 64.072 -51.403 1.00 58.60 50 ASP B O 1
ATOM 8197 N N . GLY B 1 51 ? 64.357 62.920 -53.321 1.00 58.82 51 GLY B N 1
ATOM 8198 C CA . GLY B 1 51 ? 63.895 64.006 -54.171 1.00 58.26 51 GLY B CA 1
ATOM 8199 C C . GLY B 1 51 ? 64.978 65.058 -54.272 1.00 58.32 51 GLY B C 1
ATOM 8200 O O . GLY B 1 51 ? 66.136 64.737 -54.542 1.00 57.96 51 GLY B O 1
ATOM 8201 N N . LYS B 1 52 ? 64.603 66.310 -54.033 1.00 58.62 52 LYS B N 1
ATOM 8202 C CA . LYS B 1 52 ? 65.529 67.436 -54.139 1.00 59.02 52 LYS B CA 1
ATOM 8203 C C . LYS B 1 52 ? 65.289 68.491 -53.060 1.00 58.71 52 LYS B C 1
ATOM 8204 O O . LYS B 1 52 ? 65.928 69.547 -53.065 1.00 59.41 52 LYS B O 1
ATOM 8210 N N . HIS B 1 53 ? 64.373 68.199 -52.136 1.00 57.55 53 HIS B N 1
ATOM 8211 C CA . HIS B 1 53 ? 63.971 69.157 -51.103 1.00 56.87 53 HIS B CA 1
ATOM 8212 C C . HIS B 1 53 ? 63.832 68.512 -49.723 1.00 56.76 53 HIS B C 1
ATOM 8213 O O . HIS B 1 53 ? 63.717 67.289 -49.608 1.00 56.88 53 HIS B O 1
ATOM 8220 N N . SER B 1 54 ? 63.843 69.344 -48.684 1.00 56.37 54 SER B N 1
ATOM 8221 C CA . SER B 1 54 ? 63.556 68.905 -47.318 1.00 56.30 54 SER B CA 1
ATOM 8222 C C . SER B 1 54 ? 62.867 70.016 -46.532 1.00 56.31 54 SER B C 1
ATOM 8223 O O . SER B 1 54 ? 62.786 71.155 -46.997 1.00 55.79 54 SER B O 1
ATOM 8226 N N . LEU B 1 55 ? 62.372 69.680 -45.343 1.00 56.84 55 LEU B N 1
ATOM 8227 C CA . LEU B 1 55 ? 61.680 70.648 -44.498 1.00 57.44 55 LEU B CA 1
ATOM 8228 C C . LEU B 1 55 ? 62.645 71.311 -43.522 1.00 57.84 55 LEU B C 1
ATOM 8229 O O . LEU B 1 55 ? 63.195 70.659 -42.632 1.00 58.05 55 LEU B O 1
ATOM 8234 N N . GLU B 1 56 ? 62.841 72.614 -43.703 1.00 58.37 56 GLU B N 1
ATOM 8235 C CA . GLU B 1 56 ? 63.683 73.405 -42.815 1.00 58.51 56 GLU B CA 1
ATOM 8236 C C . GLU B 1 56 ? 62.873 73.844 -41.603 1.00 58.68 56 GLU B C 1
ATOM 8237 O O . GLU B 1 56 ? 61.920 74.619 -41.722 1.00 59.26 56 GLU B O 1
ATOM 8243 N N . TRP B 1 57 ? 63.253 73.327 -40.439 1.00 58.53 57 TRP B N 1
ATOM 8244 C CA . TRP B 1 57 ? 62.588 73.668 -39.189 1.00 58.90 57 TRP B CA 1
ATOM 8245 C C . TRP B 1 57 ? 63.525 74.485 -38.302 1.00 59.24 57 TRP B C 1
ATOM 8246 O O . TRP B 1 57 ? 64.384 73.935 -37.606 1.00 59.81 57 TRP B O 1
ATOM 8257 N N . THR B 1 58 ? 63.361 75.805 -38.359 1.00 59.18 58 THR B N 1
ATOM 8258 C CA . THR B 1 58 ? 64.158 76.734 -37.562 1.00 59.55 58 THR B CA 1
ATOM 8259 C C . THR B 1 58 ? 63.390 77.072 -36.287 1.00 59.44 58 THR B C 1
ATOM 8260 O O . THR B 1 58 ? 62.328 77.699 -36.339 1.00 59.33 58 THR B O 1
ATOM 8264 N N . PHE B 1 59 ? 63.932 76.656 -35.145 1.00 59.51 59 PHE B N 1
ATOM 8265 C CA . PHE B 1 59 ? 63.200 76.732 -33.880 1.00 59.67 59 PHE B CA 1
ATOM 8266 C C . PHE B 1 59 ? 63.799 77.669 -32.834 1.00 60.01 59 PHE B C 1
ATOM 8267 O O . PHE B 1 59 ? 65.014 77.878 -32.781 1.00 60.48 59 PHE B O 1
ATOM 8275 N N . GLU B 1 60 ? 62.917 78.244 -32.021 1.00 60.22 60 GLU B N 1
ATOM 8276 C CA . GLU B 1 60 ? 63.297 78.943 -30.800 1.00 60.27 60 GLU B CA 1
ATOM 8277 C C . GLU B 1 60 ? 63.316 77.900 -29.676 1.00 59.82 60 GLU B C 1
ATOM 8278 O O . GLU B 1 60 ? 62.783 76.801 -29.857 1.00 59.56 60 GLU B O 1
ATOM 8284 N N . PRO B 1 61 ? 63.940 78.225 -28.521 1.00 59.68 61 PRO B N 1
ATOM 8285 C CA . PRO B 1 61 ? 63.973 77.270 -27.408 1.00 59.34 61 PRO B CA 1
ATOM 8286 C C . PRO B 1 61 ? 62.596 76.695 -27.063 1.00 59.13 61 PRO B C 1
ATOM 8287 O O . PRO B 1 61 ? 61.640 77.449 -26.859 1.00 59.23 61 PRO B O 1
ATOM 8291 N N . ASN B 1 62 ? 62.518 75.364 -27.025 1.00 58.76 62 ASN B N 1
ATOM 8292 C CA . ASN B 1 62 ? 61.297 74.614 -26.686 1.00 58.55 62 ASN B CA 1
ATOM 8293 C C . ASN B 1 62 ? 60.164 74.713 -27.716 1.00 58.52 62 ASN B C 1
ATOM 8294 O O . ASN B 1 62 ? 58.995 74.479 -27.391 1.00 58.09 62 ASN B O 1
ATOM 8299 N N . GLY B 1 63 ? 60.519 75.045 -28.956 1.00 58.70 63 GLY B N 1
ATOM 8300 C CA . GLY B 1 63 ? 59.554 75.116 -30.052 1.00 59.17 63 GLY B CA 1
ATOM 8301 C C . GLY B 1 63 ? 59.117 73.742 -30.529 1.00 59.65 63 GLY B C 1
ATOM 8302 O O . GLY B 1 63 ? 59.878 72.775 -30.448 1.00 59.72 63 GLY B O 1
ATOM 8303 N N . ARG B 1 64 ? 57.887 73.654 -31.026 1.00 60.06 64 ARG B N 1
ATOM 8304 C CA . ARG B 1 64 ? 57.340 72.383 -31.494 1.00 60.49 64 ARG B CA 1
ATOM 8305 C C . ARG B 1 64 ? 57.060 72.372 -32.995 1.00 60.30 64 ARG B C 1
ATOM 8306 O O . ARG B 1 64 ? 56.759 73.409 -33.593 1.00 60.35 64 ARG B O 1
ATOM 8314 N N . LEU B 1 65 ? 57.189 71.190 -33.592 1.00 60.02 65 LEU B N 1
ATOM 8315 C CA . LEU B 1 65 ? 56.742 70.936 -34.956 1.00 60.03 65 LEU B CA 1
ATOM 8316 C C . LEU B 1 65 ? 55.600 69.930 -34.871 1.00 60.11 65 LEU B C 1
ATOM 8317 O O . LEU B 1 65 ? 55.777 68.825 -34.355 1.00 61.22 65 LEU B O 1
ATOM 8322 N N . GLU B 1 66 ? 54.431 70.316 -35.372 1.00 59.35 66 GLU B N 1
ATOM 8323 C CA . GLU B 1 66 ? 53.239 69.482 -35.246 1.00 58.98 66 GLU B CA 1
ATOM 8324 C C . GLU B 1 66 ? 52.713 69.003 -36.597 1.00 58.35 66 GLU B C 1
ATOM 8325 O O . GLU B 1 66 ? 52.404 69.808 -37.477 1.00 58.47 66 GLU B O 1
ATOM 8331 N N . LEU B 1 67 ? 52.629 67.683 -36.750 1.00 57.80 67 LEU B N 1
ATOM 8332 C CA . LEU B 1 67 ? 52.054 67.062 -37.939 1.00 57.68 67 LEU B CA 1
ATOM 8333 C C . LEU B 1 67 ? 50.713 66.432 -37.568 1.00 57.73 67 LEU B C 1
ATOM 8334 O O . LEU B 1 67 ? 50.667 65.424 -36.860 1.00 57.75 67 LEU B O 1
ATOM 8339 N N . ARG B 1 68 ? 49.629 67.042 -38.043 1.00 57.64 68 ARG B N 1
ATOM 8340 C CA . ARG B 1 68 ? 48.270 66.596 -37.728 1.00 58.12 68 ARG B CA 1
ATOM 8341 C C . ARG B 1 68 ? 47.645 65.770 -38.852 1.00 58.15 68 ARG B C 1
ATOM 8342 O O . ARG B 1 68 ? 46.938 66.301 -39.712 1.00 58.66 68 ARG B O 1
ATOM 8350 N N . LYS B 1 69 ? 47.915 64.468 -38.831 1.00 57.97 69 LYS B N 1
ATOM 8351 C CA . LYS B 1 69 ? 47.352 63.526 -39.797 1.00 58.07 69 LYS B CA 1
ATOM 8352 C C . LYS B 1 69 ? 47.297 62.135 -39.177 1.00 58.08 69 LYS B C 1
ATOM 8353 O O . LYS B 1 69 ? 48.103 61.811 -38.303 1.00 58.12 69 LYS B O 1
ATOM 8359 N N . ASP B 1 70 ? 46.334 61.330 -39.623 1.00 58.42 70 ASP B N 1
ATOM 8360 C CA . ASP B 1 70 ? 46.223 59.931 -39.218 1.00 59.00 70 ASP B CA 1
ATOM 8361 C C . ASP B 1 70 ? 47.552 59.227 -39.483 1.00 58.60 70 ASP B C 1
ATOM 8362 O O . ASP B 1 70 ? 47.952 59.055 -40.637 1.00 58.78 70 ASP B O 1
ATOM 8367 N N . LEU B 1 71 ? 48.233 58.839 -38.406 1.00 57.77 71 LEU B N 1
ATOM 8368 C CA . LEU B 1 71 ? 49.570 58.245 -38.496 1.00 57.56 71 LEU B CA 1
ATOM 8369 C C . LEU B 1 71 ? 49.556 56.852 -39.126 1.00 57.87 71 LEU B C 1
ATOM 8370 O O . LEU B 1 71 ? 50.592 56.361 -39.583 1.00 57.44 71 LEU B O 1
ATOM 8375 N N . LYS B 1 72 ? 48.374 56.237 -39.145 1.00 58.11 72 LYS B N 1
ATOM 8376 C CA . LYS B 1 72 ? 48.139 54.921 -39.750 1.00 58.13 72 LYS B CA 1
ATOM 8377 C C . LYS B 1 72 ? 49.036 53.819 -39.161 1.00 57.49 72 LYS B C 1
ATOM 8378 O O . LYS B 1 72 ? 49.567 52.966 -39.880 1.00 57.37 72 LYS B O 1
ATOM 8384 N N . PHE B 1 73 ? 49.191 53.857 -37.839 1.00 57.21 73 PHE B N 1
ATOM 8385 C CA . PHE B 1 73 ? 49.853 52.793 -37.097 1.00 57.37 73 PHE B CA 1
ATOM 8386 C C . PHE B 1 73 ? 48.943 51.572 -36.993 1.00 57.95 73 PHE B C 1
ATOM 8387 O O . PHE B 1 73 ? 47.744 51.696 -36.720 1.00 58.00 73 PHE B O 1
ATOM 8395 N N . GLU B 1 74 ? 49.529 50.398 -37.216 1.00 58.90 74 GLU B N 1
ATOM 8396 C CA . GLU B 1 74 ? 48.828 49.123 -37.095 1.00 59.96 74 GLU B CA 1
ATOM 8397 C C . GLU B 1 74 ? 49.484 48.279 -36.010 1.00 59.79 74 GLU B C 1
ATOM 8398 O O . GLU B 1 74 ? 50.706 48.113 -36.006 1.00 60.53 74 GLU B O 1
ATOM 8404 N N . LYS B 1 75 ? 48.677 47.740 -35.098 1.00 59.46 75 LYS B N 1
ATOM 8405 C CA . LYS B 1 75 ? 49.189 46.847 -34.059 1.00 59.45 75 LYS B CA 1
ATOM 8406 C C . LYS B 1 75 ? 49.695 45.536 -34.663 1.00 59.31 75 LYS B C 1
ATOM 8407 O O . LYS B 1 75 ? 49.233 45.115 -35.727 1.00 59.31 75 LYS B O 1
ATOM 8413 N N . LYS B 1 76 ? 50.659 44.914 -33.986 1.00 58.89 76 LYS B N 1
ATOM 8414 C CA . LYS B 1 76 ? 51.256 43.650 -34.428 1.00 58.69 76 LYS B CA 1
ATOM 8415 C C . LYS B 1 76 ? 50.213 42.546 -34.593 1.00 58.59 76 LYS B C 1
ATOM 8416 O O . LYS B 1 76 ? 49.190 42.540 -33.901 1.00 58.76 76 LYS B O 1
ATOM 8422 N N . ASP B 1 77 ? 50.482 41.621 -35.515 1.00 58.44 77 ASP B N 1
ATOM 8423 C CA . ASP B 1 77 ? 49.595 40.489 -35.779 1.00 58.31 77 ASP B CA 1
ATOM 8424 C C . ASP B 1 77 ? 49.341 39.686 -34.498 1.00 58.64 77 ASP B C 1
ATOM 8425 O O . ASP B 1 77 ? 50.276 39.128 -33.921 1.00 59.68 77 ASP B O 1
ATOM 8430 N N . PRO B 1 78 ? 48.073 39.640 -34.046 1.00 58.76 78 PRO B N 1
ATOM 8431 C CA . PRO B 1 78 ? 47.725 38.958 -32.797 1.00 58.93 78 PRO B CA 1
ATOM 8432 C C . PRO B 1 78 ? 47.941 37.445 -32.838 1.00 59.21 78 PRO B C 1
ATOM 8433 O O . PRO B 1 78 ? 48.138 36.831 -31.788 1.00 59.62 78 PRO B O 1
ATOM 8437 N N . THR B 1 79 ? 47.902 36.854 -34.032 1.00 59.35 79 THR B N 1
ATOM 8438 C CA . THR B 1 79 ? 48.070 35.405 -34.182 1.00 59.59 79 THR B CA 1
ATOM 8439 C C . THR B 1 79 ? 49.532 34.965 -34.086 1.00 59.42 79 THR B C 1
ATOM 8440 O O . THR B 1 79 ? 49.815 33.816 -33.742 1.00 60.05 79 THR B O 1
ATOM 8444 N N . GLY B 1 80 ? 50.451 35.879 -34.392 1.00 58.93 80 GLY B N 1
ATOM 8445 C CA . GLY B 1 80 ? 51.883 35.587 -34.345 1.00 58.27 80 GLY B CA 1
ATOM 8446 C C . GLY B 1 80 ? 52.449 35.084 -35.661 1.00 58.54 80 GLY B C 1
ATOM 8447 O O . GLY B 1 80 ? 53.657 34.874 -35.777 1.00 58.40 80 GLY B O 1
ATOM 8448 N N . LYS B 1 81 ? 51.573 34.887 -36.647 1.00 58.95 81 LYS B N 1
ATOM 8449 C CA . LYS B 1 81 ? 51.973 34.458 -37.990 1.00 59.33 81 LYS B CA 1
ATOM 8450 C C . LYS B 1 81 ? 52.922 35.462 -38.635 1.00 59.17 81 LYS B C 1
ATOM 8451 O O . LYS B 1 81 ? 53.969 35.086 -39.163 1.00 59.37 81 LYS B O 1
ATOM 8457 N N . ASP B 1 82 ? 52.539 36.737 -38.583 1.00 59.26 82 ASP B N 1
ATOM 8458 C CA . ASP B 1 82 ? 53.348 37.832 -39.112 1.00 59.04 82 ASP B CA 1
ATOM 8459 C C . ASP B 1 82 ? 54.146 38.483 -37.985 1.00 58.43 82 ASP B C 1
ATOM 8460 O O . ASP B 1 82 ? 53.580 38.939 -36.989 1.00 57.78 82 ASP B O 1
ATOM 8465 N N . LEU B 1 83 ? 55.463 38.518 -38.158 1.00 58.50 83 LEU B N 1
ATOM 8466 C CA . LEU B 1 83 ? 56.384 38.990 -37.128 1.00 58.73 83 LEU B CA 1
ATOM 8467 C C . LEU B 1 83 ? 56.780 40.463 -37.298 1.00 58.55 83 LEU B C 1
ATOM 8468 O O . LEU B 1 83 ? 57.433 41.040 -36.423 1.00 59.16 83 LEU B O 1
ATOM 8473 N N . TYR B 1 84 ? 56.372 41.063 -38.415 1.00 57.70 84 TYR B N 1
ATOM 8474 C CA . TYR B 1 84 ? 56.718 42.450 -38.735 1.00 57.58 84 TYR B CA 1
ATOM 8475 C C . TYR B 1 84 ? 56.089 43.440 -37.760 1.00 57.81 84 TYR B C 1
ATOM 8476 O O . TYR B 1 84 ? 54.918 43.314 -37.398 1.00 57.69 84 TYR B O 1
ATOM 8485 N N . LEU B 1 85 ? 56.881 44.424 -37.344 1.00 57.93 85 LEU B N 1
ATOM 8486 C CA . LEU B 1 85 ? 56.419 45.472 -36.441 1.00 58.20 85 LEU B CA 1
ATOM 8487 C C . LEU B 1 85 ? 56.306 46.805 -37.167 1.00 58.44 85 LEU B C 1
ATOM 8488 O O . LEU B 1 85 ? 57.124 47.119 -38.037 1.00 58.20 85 LEU B O 1
ATOM 8493 N N . SER B 1 86 ? 55.284 47.579 -36.804 1.00 58.83 86 SER B N 1
ATOM 8494 C CA . SER B 1 86 ? 55.065 48.907 -37.373 1.00 58.67 86 SER B CA 1
ATOM 8495 C C . SER B 1 86 ? 56.108 49.884 -36.845 1.00 58.34 86 SER B C 1
ATOM 8496 O O . SER B 1 86 ? 56.334 49.971 -35.636 1.00 58.57 86 SER B O 1
ATOM 8499 N N . ALA B 1 87 ? 56.743 50.611 -37.759 1.00 57.86 87 ALA B N 1
ATOM 8500 C CA . ALA B 1 87 ? 57.848 51.488 -37.392 1.00 57.76 87 ALA B CA 1
ATOM 8501 C C . ALA B 1 87 ? 57.708 52.905 -37.934 1.00 57.74 87 ALA B C 1
ATOM 8502 O O . ALA B 1 87 ? 57.107 53.131 -38.988 1.00 58.29 87 ALA B O 1
ATOM 8504 N N . PHE B 1 88 ? 58.265 53.851 -37.185 1.00 56.55 88 PHE B N 1
ATOM 8505 C CA . PHE B 1 88 ? 58.397 55.230 -37.620 1.00 55.73 88 PHE B CA 1
ATOM 8506 C C . PHE B 1 88 ? 59.800 55.427 -38.193 1.00 55.97 88 PHE B C 1
ATOM 8507 O O . PHE B 1 88 ? 60.783 54.958 -37.614 1.00 55.86 88 PHE B O 1
ATOM 8515 N N . ILE B 1 89 ? 59.884 56.112 -39.331 1.00 55.48 89 ILE B N 1
ATOM 8516 C CA . ILE B 1 89 ? 61.157 56.307 -40.027 1.00 55.26 89 ILE B CA 1
ATOM 8517 C C . ILE B 1 89 ? 61.381 57.776 -40.390 1.00 56.81 89 ILE B C 1
ATOM 8518 O O . ILE B 1 89 ? 60.518 58.404 -41.006 1.00 57.28 89 ILE B O 1
ATOM 8523 N N . VAL B 1 90 ? 62.538 58.312 -39.997 1.00 57.70 90 VAL B N 1
ATOM 8524 C CA . VAL B 1 90 ? 62.942 59.674 -40.362 1.00 59.04 90 VAL B CA 1
ATOM 8525 C C . VAL B 1 90 ? 64.422 59.813 -40.681 1.00 59.58 90 VAL B C 1
ATOM 8526 O O . VAL B 1 90 ? 65.252 59.028 -40.218 1.00 59.87 90 VAL B O 1
ATOM 8530 N N . TRP B 1 91 ? 64.729 60.837 -41.473 1.00 59.72 91 TRP B N 1
ATOM 8531 C CA . TRP B 1 91 ? 66.088 61.317 -41.655 1.00 59.31 91 TRP B CA 1
ATOM 8532 C C . TRP B 1 91 ? 66.163 62.771 -41.194 1.00 59.01 91 TRP B C 1
ATOM 8533 O O . TRP B 1 91 ? 65.393 63.621 -41.651 1.00 59.53 91 TRP B O 1
ATOM 8544 N N . ILE B 1 92 ? 67.081 63.042 -40.272 1.00 58.42 92 ILE B N 1
ATOM 8545 C CA . ILE B 1 92 ? 67.266 64.380 -39.718 1.00 58.30 92 ILE B CA 1
ATOM 8546 C C . ILE B 1 92 ? 68.625 64.929 -40.137 1.00 57.81 92 ILE B C 1
ATOM 8547 O O . ILE B 1 92 ? 69.627 64.216 -40.093 1.00 57.63 92 ILE B O 1
ATOM 8552 N N . TYR B 1 93 ? 68.649 66.190 -40.557 1.00 58.13 93 TYR B N 1
ATOM 8553 C CA . TYR B 1 93 ? 69.897 66.859 -40.904 1.00 58.66 93 TYR B CA 1
ATOM 8554 C C . TYR B 1 93 ? 70.192 67.990 -39.929 1.00 58.86 93 TYR B C 1
ATOM 8555 O O . TYR B 1 93 ? 69.299 68.758 -39.564 1.00 59.29 93 TYR B O 1
ATOM 8564 N N . ASN B 1 94 ? 71.454 68.085 -39.518 1.00 58.99 94 ASN B N 1
ATOM 8565 C CA . ASN B 1 94 ? 71.911 69.178 -38.666 1.00 58.94 94 ASN B CA 1
ATOM 8566 C C . ASN B 1 94 ? 73.157 69.842 -39.244 1.00 59.37 94 ASN B C 1
ATOM 8567 O O . ASN B 1 94 ? 74.132 69.163 -39.582 1.00 59.35 94 ASN B O 1
ATOM 8572 N N . GLU B 1 95 ? 73.110 71.167 -39.364 1.00 59.42 95 GLU B N 1
ATOM 8573 C CA . GLU B 1 95 ? 74.254 71.949 -39.824 1.00 59.26 95 GLU B CA 1
ATOM 8574 C C . GLU B 1 95 ? 75.196 72.262 -38.665 1.00 59.33 95 GLU B C 1
ATOM 8575 O O . GLU B 1 95 ? 76.413 72.338 -38.847 1.00 59.17 95 GLU B O 1
ATOM 8581 N N . GLN B 1 96 ? 74.621 72.442 -37.476 1.00 59.62 96 GLN B N 1
ATOM 8582 C CA . GLN B 1 96 ? 75.377 72.843 -36.295 1.00 60.74 96 GLN B CA 1
ATOM 8583 C C . GLN B 1 96 ? 75.098 71.878 -35.138 1.00 60.48 96 GLN B C 1
ATOM 8584 O O . GLN B 1 96 ? 74.005 71.892 -34.567 1.00 60.99 96 GLN B O 1
ATOM 8590 N N . PRO B 1 97 ? 76.089 71.032 -34.794 1.00 60.13 97 PRO B N 1
ATOM 8591 C CA . PRO B 1 97 ? 75.897 70.007 -33.767 1.00 59.89 97 PRO B CA 1
ATOM 8592 C C . PRO B 1 97 ? 75.637 70.613 -32.391 1.00 60.09 97 PRO B C 1
ATOM 8593 O O . PRO B 1 97 ? 76.267 71.607 -32.022 1.00 59.81 97 PRO B O 1
ATOM 8597 N N . GLN B 1 98 ? 74.703 70.022 -31.651 1.00 60.35 98 GLN B N 1
ATOM 8598 C CA . GLN B 1 98 ? 74.393 70.464 -30.294 1.00 60.83 98 GLN B CA 1
ATOM 8599 C C . GLN B 1 98 ? 74.412 69.294 -29.320 1.00 60.23 98 GLN B C 1
ATOM 8600 O O . GLN B 1 98 ? 73.862 68.230 -29.608 1.00 60.10 98 GLN B O 1
ATOM 8606 N N . ASP B 1 99 ? 75.039 69.501 -28.164 1.00 60.15 99 ASP B N 1
ATOM 8607 C CA . ASP B 1 99 ? 75.069 68.499 -27.098 1.00 60.21 99 ASP B CA 1
ATOM 8608 C C . ASP B 1 99 ? 73.699 68.410 -26.411 1.00 60.05 99 ASP B C 1
ATOM 8609 O O . ASP B 1 99 ? 73.566 68.673 -25.212 1.00 60.20 99 ASP B O 1
ATOM 8614 N N . ALA B 1 100 ? 72.687 68.037 -27.193 1.00 59.60 100 ALA B N 1
ATOM 8615 C CA . ALA B 1 100 ? 71.300 67.979 -26.734 1.00 59.68 100 ALA B CA 1
ATOM 8616 C C . ALA B 1 100 ? 70.504 66.924 -27.507 1.00 60.22 100 ALA B C 1
ATOM 8617 O O . ALA B 1 100 ? 71.058 66.200 -28.343 1.00 60.37 100 ALA B O 1
ATOM 8619 N N . ALA B 1 101 ? 69.205 66.840 -27.221 1.00 60.72 101 ALA B N 1
ATOM 8620 C CA . ALA B 1 101 ? 68.338 65.859 -27.872 1.00 61.03 101 ALA B CA 1
ATOM 8621 C C . ALA B 1 101 ? 66.939 66.388 -28.188 1.00 61.50 101 ALA B C 1
ATOM 8622 O O . ALA B 1 101 ? 66.332 67.120 -27.401 1.00 61.39 101 ALA B O 1
ATOM 8624 N N . ILE B 1 102 ? 66.455 66.001 -29.364 1.00 62.22 102 ILE B N 1
ATOM 8625 C CA . ILE B 1 102 ? 65.087 66.237 -29.799 1.00 62.38 102 ILE B CA 1
ATOM 8626 C C . ILE B 1 102 ? 64.180 65.173 -29.184 1.00 61.64 102 ILE B C 1
ATOM 8627 O O . ILE B 1 102 ? 64.615 64.046 -28.939 1.00 62.24 102 ILE B O 1
ATOM 8632 N N . GLU B 1 103 ? 62.925 65.535 -28.933 1.00 60.88 103 GLU B N 1
ATOM 8633 C CA . GLU B 1 103 ? 61.934 64.585 -28.443 1.00 60.72 103 GLU B CA 1
ATOM 8634 C C . GLU B 1 103 ? 60.858 64.342 -29.502 1.00 60.40 103 GLU B C 1
ATOM 8635 O O . GLU B 1 103 ? 60.261 65.286 -30.018 1.00 60.81 103 GLU B O 1
ATOM 8641 N N . PHE B 1 104 ? 60.632 63.074 -29.833 1.00 60.09 104 PHE B N 1
ATOM 8642 C CA . PHE B 1 104 ? 59.564 62.686 -30.751 1.00 59.75 104 PHE B CA 1
ATOM 8643 C C . PHE B 1 104 ? 58.347 62.221 -29.962 1.00 60.08 104 PHE B C 1
ATOM 8644 O O . PHE B 1 104 ? 58.439 61.289 -29.164 1.00 60.64 104 PHE B O 1
ATOM 8652 N N . GLU B 1 105 ? 57.213 62.877 -30.188 1.00 60.06 105 GLU B N 1
ATOM 8653 C CA . GLU B 1 105 ? 55.987 62.583 -29.450 1.00 59.97 105 GLU B CA 1
ATOM 8654 C C . GLU B 1 105 ? 54.853 62.177 -30.385 1.00 59.78 105 GLU B C 1
ATOM 8655 O O . GLU B 1 105 ? 54.655 62.788 -31.438 1.00 60.80 105 GLU B O 1
ATOM 8661 N N . PHE B 1 106 ? 54.116 61.142 -29.988 1.00 58.91 106 PHE B N 1
ATOM 8662 C CA . PHE B 1 106 ? 53.010 60.615 -30.783 1.00 58.90 106 PHE B CA 1
ATOM 8663 C C . PHE B 1 106 ? 51.721 60.632 -29.969 1.00 59.30 106 PHE B C 1
ATOM 8664 O O . PHE B 1 106 ? 51.648 60.040 -28.888 1.00 59.84 106 PHE B O 1
ATOM 8672 N N . LEU B 1 107 ? 50.710 61.317 -30.499 1.00 59.24 107 LEU B N 1
ATOM 8673 C CA . LEU B 1 107 ? 49.502 61.631 -29.740 1.00 59.30 107 LEU B CA 1
ATOM 8674 C C . LEU B 1 107 ? 48.225 61.189 -30.447 1.00 58.99 107 LEU B C 1
ATOM 8675 O O . LEU B 1 107 ? 48.122 61.265 -31.674 1.00 58.85 107 LEU B O 1
ATOM 8680 N N . LYS B 1 108 ? 47.258 60.732 -29.654 1.00 58.84 108 LYS B N 1
ATOM 8681 C CA . LYS B 1 108 ? 45.904 60.468 -30.129 1.00 58.80 108 LYS B CA 1
ATOM 8682 C C . LYS B 1 108 ? 44.997 61.576 -29.602 1.00 59.08 108 LYS B C 1
ATOM 8683 O O . LYS B 1 108 ? 44.795 61.695 -28.391 1.00 59.00 108 LYS B O 1
ATOM 8689 N N . ASP B 1 109 ? 44.471 62.386 -30.522 1.00 59.84 109 ASP B N 1
ATOM 8690 C CA . ASP B 1 109 ? 43.662 63.575 -30.202 1.00 60.98 109 ASP B CA 1
ATOM 8691 C C . ASP B 1 109 ? 44.420 64.596 -29.343 1.00 61.31 109 ASP B C 1
ATOM 8692 O O . ASP B 1 109 ? 44.971 65.565 -29.869 1.00 62.13 109 ASP B O 1
ATOM 8697 N N . GLY B 1 110 ? 44.454 64.366 -28.032 1.00 61.24 110 GLY B N 1
ATOM 8698 C CA . GLY B 1 110 ? 45.096 65.288 -27.098 1.00 61.00 110 GLY B CA 1
ATOM 8699 C C . GLY B 1 110 ? 46.326 64.744 -26.394 1.00 60.50 110 GLY B C 1
ATOM 8700 O O . GLY B 1 110 ? 47.383 65.376 -26.410 1.00 59.95 110 GLY B O 1
ATOM 8701 N N . ARG B 1 111 ? 46.185 63.571 -25.777 1.00 60.59 111 ARG B N 1
ATOM 8702 C CA . ARG B 1 111 ? 47.225 63.001 -24.912 1.00 61.14 111 ARG B CA 1
ATOM 8703 C C . ARG B 1 111 ? 48.299 62.264 -25.701 1.00 61.37 111 ARG B C 1
ATOM 8704 O O . ARG B 1 111 ? 48.005 61.616 -26.708 1.00 61.12 111 ARG B O 1
ATOM 8712 N N . LYS B 1 112 ? 49.541 62.353 -25.228 1.00 61.67 112 LYS B N 1
ATOM 8713 C CA . LYS B 1 112 ? 50.633 61.581 -25.812 1.00 62.20 112 LYS B CA 1
ATOM 8714 C C . LYS B 1 112 ? 50.575 60.137 -25.319 1.00 61.61 112 LYS B C 1
ATOM 8715 O O . LYS B 1 112 ? 50.240 59.878 -24.160 1.00 61.05 112 LYS B O 1
ATOM 8721 N N . CYS B 1 113 ? 50.880 59.201 -26.212 1.00 61.37 113 CYS B N 1
ATOM 8722 C CA . CYS B 1 113 ? 50.878 57.785 -25.864 1.00 61.31 113 CYS B CA 1
ATOM 8723 C C . CYS B 1 113 ? 52.276 57.189 -25.957 1.00 61.02 113 CYS B C 1
ATOM 8724 O O . CYS B 1 113 ? 52.660 56.361 -25.128 1.00 61.25 113 CYS B O 1
ATOM 8727 N N . ALA B 1 114 ? 53.029 57.618 -26.967 1.00 60.10 114 ALA B N 1
ATOM 8728 C CA . ALA B 1 114 ? 54.381 57.121 -27.189 1.00 59.50 114 ALA B CA 1
ATOM 8729 C C . ALA B 1 114 ? 55.366 58.251 -27.482 1.00 59.33 114 ALA B C 1
ATOM 8730 O O . ALA B 1 114 ? 55.014 59.244 -28.124 1.00 59.88 114 ALA B O 1
ATOM 8732 N N . SER B 1 115 ? 56.599 58.085 -27.004 1.00 58.79 115 SER B N 1
ATOM 8733 C CA . SER B 1 115 ? 57.664 59.069 -27.199 1.00 58.90 115 SER B CA 1
ATOM 8734 C C . SER B 1 115 ? 59.030 58.398 -27.342 1.00 59.20 115 SER B C 1
ATOM 8735 O O . SER B 1 115 ? 59.236 57.292 -26.837 1.00 59.76 115 SER B O 1
ATOM 8738 N N . PHE B 1 116 ? 59.951 59.058 -28.046 1.00 58.98 116 PHE B N 1
ATOM 8739 C CA . PHE B 1 116 ? 61.358 58.629 -28.081 1.00 58.85 116 PHE B CA 1
ATOM 8740 C C . PHE B 1 116 ? 62.330 59.802 -28.281 1.00 58.94 116 PHE B C 1
ATOM 8741 O O . PHE B 1 116 ? 62.049 60.712 -29.067 1.00 59.51 116 PHE B O 1
ATOM 8749 N N . PRO B 1 117 ? 63.469 59.789 -27.554 1.00 58.29 117 PRO B N 1
ATOM 8750 C CA . PRO B 1 117 ? 64.469 60.842 -27.726 1.00 57.75 117 PRO B CA 1
ATOM 8751 C C . PRO B 1 117 ? 65.347 60.606 -28.957 1.00 57.51 117 PRO B C 1
ATOM 8752 O O . PRO B 1 117 ? 65.531 59.462 -29.381 1.00 57.49 117 PRO B O 1
ATOM 8756 N N . PHE B 1 118 ? 65.872 61.688 -29.523 1.00 57.01 118 PHE B N 1
ATOM 8757 C CA . PHE B 1 118 ? 66.761 61.613 -30.679 1.00 56.74 118 PHE B CA 1
ATOM 8758 C C . PHE B 1 118 ? 67.883 62.633 -30.527 1.00 57.21 118 PHE B C 1
ATOM 8759 O O . PHE B 1 118 ? 67.647 63.845 -30.589 1.00 57.26 118 PHE B O 1
ATOM 8767 N N . GLY B 1 119 ? 69.100 62.133 -30.319 1.00 57.51 119 GLY B N 1
ATOM 8768 C CA . GLY B 1 119 ? 70.276 62.986 -30.157 1.00 58.63 119 GLY B CA 1
ATOM 8769 C C . GLY B 1 119 ? 70.578 63.800 -31.403 1.00 59.45 119 GLY B C 1
ATOM 8770 O O . GLY B 1 119 ? 70.401 63.318 -32.523 1.00 59.48 119 GLY B O 1
ATOM 8771 N N . ILE B 1 120 ? 71.021 65.041 -31.204 1.00 59.95 120 ILE B N 1
ATOM 8772 C CA . ILE B 1 120 ? 71.365 65.937 -32.317 1.00 59.93 120 ILE B CA 1
ATOM 8773 C C . ILE B 1 120 ? 72.804 66.466 -32.241 1.00 60.57 120 ILE B C 1
ATOM 8774 O O . ILE B 1 120 ? 73.094 67.576 -32.698 1.00 61.27 120 ILE B O 1
ATOM 8779 N N . ASN B 1 121 ? 73.700 65.666 -31.669 1.00 60.63 121 ASN B N 1
ATOM 8780 C CA . ASN B 1 121 ? 75.116 66.019 -31.606 1.00 60.31 121 ASN B CA 1
ATOM 8781 C C . ASN B 1 121 ? 75.864 65.476 -32.824 1.00 60.41 121 ASN B C 1
ATOM 8782 O O . ASN B 1 121 ? 76.774 64.652 -32.699 1.00 60.66 121 ASN B O 1
ATOM 8787 N N . PHE B 1 122 ? 75.460 65.940 -34.006 1.00 59.83 122 PHE B N 1
ATOM 8788 C CA . PHE B 1 122 ? 76.043 65.483 -35.266 1.00 59.14 122 PHE B CA 1
ATOM 8789 C C . PHE B 1 122 ? 75.979 66.544 -36.362 1.00 59.51 122 PHE B C 1
ATOM 8790 O O . PHE B 1 122 ? 75.197 67.496 -36.277 1.00 59.32 122 PHE B O 1
ATOM 8798 N N . LYS B 1 123 ? 76.808 66.365 -37.388 1.00 60.09 123 LYS B N 1
ATOM 8799 C CA . LYS B 1 123 ? 76.778 67.213 -38.574 1.00 60.60 123 LYS B CA 1
ATOM 8800 C C . LYS B 1 123 ? 76.507 66.347 -39.795 1.00 61.06 123 LYS B C 1
ATOM 8801 O O . LYS B 1 123 ? 77.265 65.422 -40.087 1.00 62.99 123 LYS B O 1
ATOM 8807 N N . GLY B 1 124 ? 75.418 66.646 -40.495 1.00 60.99 124 GLY B N 1
ATOM 8808 C CA . GLY B 1 124 ? 75.005 65.866 -41.658 1.00 59.56 124 GLY B CA 1
ATOM 8809 C C . GLY B 1 124 ? 73.695 65.131 -41.440 1.00 58.89 124 GLY B C 1
ATOM 8810 O O . GLY B 1 124 ? 72.908 65.491 -40.562 1.00 58.80 124 GLY B O 1
ATOM 8811 N N . TRP B 1 125 ? 73.464 64.100 -42.249 1.00 58.05 125 TRP B N 1
ATOM 8812 C CA . TRP B 1 125 ? 72.252 63.290 -42.165 1.00 57.32 125 TRP B CA 1
ATOM 8813 C C . TRP B 1 125 ? 72.402 62.142 -41.174 1.00 57.57 125 TRP B C 1
ATOM 8814 O O . TRP B 1 125 ? 73.418 61.450 -41.170 1.00 57.75 125 TRP B O 1
ATOM 8825 N N . ARG B 1 126 ? 71.386 61.949 -40.336 1.00 57.66 126 ARG B N 1
ATOM 8826 C CA . ARG B 1 126 ? 71.269 60.740 -39.513 1.00 57.85 126 ARG B CA 1
ATOM 8827 C C . ARG B 1 126 ? 69.840 60.208 -39.574 1.00 58.04 126 ARG B C 1
ATOM 8828 O O . ARG B 1 126 ? 68.887 60.983 -39.692 1.00 58.27 126 ARG B O 1
ATOM 8836 N N . ALA B 1 127 ? 69.697 58.888 -39.496 1.00 57.66 127 ALA B N 1
ATOM 8837 C CA . ALA B 1 127 ? 68.384 58.257 -39.590 1.00 57.83 127 ALA B CA 1
ATOM 8838 C C . ALA B 1 127 ? 67.893 57.719 -38.252 1.00 58.56 127 ALA B C 1
ATOM 8839 O O . ALA B 1 127 ? 68.655 57.629 -37.288 1.00 59.48 127 ALA B O 1
ATOM 8841 N N . ALA B 1 128 ? 66.607 57.379 -38.211 1.00 58.90 128 ALA B N 1
ATOM 8842 C CA . ALA B 1 128 ? 66.008 56.678 -37.082 1.00 58.75 128 ALA B CA 1
ATOM 8843 C C . ALA B 1 128 ? 64.856 55.812 -37.574 1.00 58.67 128 ALA B C 1
ATOM 8844 O O . ALA B 1 128 ? 63.863 56.327 -38.093 1.00 59.52 128 ALA B O 1
ATOM 8846 N N . TRP B 1 129 ? 65.014 54.498 -37.439 1.00 57.72 129 TRP B N 1
ATOM 8847 C CA . TRP B 1 129 ? 63.926 53.550 -37.652 1.00 56.93 129 TRP B CA 1
ATOM 8848 C C . TRP B 1 129 ? 63.530 53.049 -36.270 1.00 57.60 129 TRP B C 1
ATOM 8849 O O . TRP B 1 129 ? 64.304 52.342 -35.617 1.00 58.49 129 TRP B O 1
ATOM 8860 N N . VAL B 1 130 ? 62.340 53.435 -35.815 1.00 57.71 130 VAL B N 1
ATOM 8861 C CA . VAL B 1 130 ? 61.897 53.129 -34.454 1.00 58.02 130 VAL B CA 1
ATOM 8862 C C . VAL B 1 130 ? 60.558 52.395 -34.466 1.00 58.57 130 VAL B C 1
ATOM 8863 O O . VAL B 1 130 ? 59.572 52.902 -35.002 1.00 59.17 130 VAL B O 1
ATOM 8867 N N . CYS B 1 131 ? 60.535 51.202 -33.875 1.00 58.92 131 CYS B N 1
ATOM 8868 C CA . CYS B 1 131 ? 59.307 50.420 -33.748 1.00 59.58 131 CYS B CA 1
ATOM 8869 C C . CYS B 1 131 ? 58.450 50.937 -32.605 1.00 59.74 131 CYS B C 1
ATOM 8870 O O . CYS B 1 131 ? 58.922 51.051 -31.472 1.00 60.38 131 CYS B O 1
ATOM 8873 N N . TYR B 1 132 ? 57.188 51.233 -32.913 1.00 59.15 132 TYR B N 1
ATOM 8874 C CA . TYR B 1 132 ? 56.240 51.801 -31.953 1.00 58.37 132 TYR B CA 1
ATOM 8875 C C . TYR B 1 132 ? 56.114 50.990 -30.666 1.00 58.83 132 TYR B C 1
ATOM 8876 O O . TYR B 1 132 ? 56.118 51.549 -29.568 1.00 58.66 132 TYR B O 1
ATOM 8885 N N . GLU B 1 133 ? 56.013 49.672 -30.810 1.00 58.89 133 GLU B N 1
ATOM 8886 C CA . GLU B 1 133 ? 55.698 48.793 -29.686 1.00 59.37 133 GLU B CA 1
ATOM 8887 C C . GLU B 1 133 ? 56.911 48.389 -28.847 1.00 59.78 133 GLU B C 1
ATOM 8888 O O . GLU B 1 133 ? 56.809 48.281 -27.624 1.00 60.60 133 GLU B O 1
ATOM 8894 N N . ARG B 1 134 ? 58.054 48.184 -29.498 1.00 59.52 134 ARG B N 1
ATOM 8895 C CA . ARG B 1 134 ? 59.251 47.695 -28.812 1.00 59.23 134 ARG B CA 1
ATOM 8896 C C . ARG B 1 134 ? 60.175 48.812 -28.326 1.00 59.53 134 ARG B C 1
ATOM 8897 O O . ARG B 1 134 ? 60.593 48.813 -27.167 1.00 59.53 134 ARG B O 1
ATOM 8905 N N . ASP B 1 135 ? 60.485 49.756 -29.211 1.00 60.45 135 ASP B N 1
ATOM 8906 C CA . ASP B 1 135 ? 61.548 50.739 -28.964 1.00 61.59 135 ASP B CA 1
ATOM 8907 C C . ASP B 1 135 ? 61.091 52.052 -28.325 1.00 62.68 135 ASP B C 1
ATOM 8908 O O . ASP B 1 135 ? 61.916 52.817 -27.821 1.00 62.78 135 ASP B O 1
ATOM 8921 N N . GLN B 1 137 ? 58.956 54.717 -25.748 1.00 62.94 137 GLN B N 1
ATOM 8922 C CA . GLN B 1 137 ? 58.501 54.908 -24.374 1.00 62.25 137 GLN B CA 1
ATOM 8923 C C . GLN B 1 137 ? 56.977 54.994 -24.363 1.00 61.94 137 GLN B C 1
ATOM 8924 O O . GLN B 1 137 ? 56.384 55.611 -25.248 1.00 62.28 137 GLN B O 1
ATOM 8930 N N . GLY B 1 138 ? 56.349 54.375 -23.367 1.00 61.49 138 GLY B N 1
ATOM 8931 C CA . GLY B 1 138 ? 54.889 54.376 -23.259 1.00 61.02 138 GLY B CA 1
ATOM 8932 C C . GLY B 1 138 ? 54.234 53.253 -24.043 1.00 60.94 138 GLY B C 1
ATOM 8933 O O . GLY B 1 138 ? 54.818 52.180 -24.210 1.00 61.28 138 GLY B O 1
ATOM 8934 N N . THR B 1 139 ? 53.016 53.502 -24.523 1.00 60.19 139 THR B N 1
ATOM 8935 C CA . THR B 1 139 ? 52.241 52.494 -25.249 1.00 59.66 139 THR B CA 1
ATOM 8936 C C . THR B 1 139 ? 51.521 53.102 -26.459 1.00 59.28 139 THR B C 1
ATOM 8937 O O . THR B 1 139 ? 50.709 54.014 -26.298 1.00 59.63 139 THR B O 1
ATOM 8941 N N . PRO B 1 140 ? 51.818 52.594 -27.672 1.00 58.92 140 PRO B N 1
ATOM 8942 C CA . PRO B 1 140 ? 51.178 53.082 -28.897 1.00 58.65 140 PRO B CA 1
ATOM 8943 C C . PRO B 1 140 ? 49.732 52.606 -29.028 1.00 59.03 140 PRO B C 1
ATOM 8944 O O . PRO B 1 140 ? 49.390 51.515 -28.562 1.00 59.25 140 PRO B O 1
ATOM 8948 N N . GLU B 1 141 ? 48.896 53.425 -29.661 1.00 59.23 141 GLU B N 1
ATOM 8949 C CA . GLU B 1 141 ? 47.479 53.116 -29.828 1.00 59.18 141 GLU B CA 1
ATOM 8950 C C . GLU B 1 141 ? 47.025 53.298 -31.272 1.00 59.21 141 GLU B C 1
ATOM 8951 O O . GLU B 1 141 ? 47.405 54.263 -31.937 1.00 58.69 141 GLU B O 1
ATOM 8957 N N . GLU B 1 142 ? 46.214 52.355 -31.745 1.00 59.54 142 GLU B N 1
ATOM 8958 C CA . GLU B 1 142 ? 45.643 52.397 -33.088 1.00 59.66 142 GLU B CA 1
ATOM 8959 C C . GLU B 1 142 ? 44.711 53.599 -33.213 1.00 59.76 142 GLU B C 1
ATOM 8960 O O . GLU B 1 142 ? 43.706 53.688 -32.504 1.00 60.28 142 GLU B O 1
ATOM 8966 N N . GLY B 1 143 ? 45.060 54.526 -34.101 1.00 59.84 143 GLY B N 1
ATOM 8967 C CA . GLY B 1 143 ? 44.226 55.698 -34.358 1.00 59.78 143 GLY B CA 1
ATOM 8968 C C . GLY B 1 143 ? 44.795 57.022 -33.882 1.00 60.11 143 GLY B C 1
ATOM 8969 O O . GLY B 1 143 ? 44.085 58.031 -33.861 1.00 59.40 143 GLY B O 1
ATOM 8978 N N . ASN B 1 145 ? 46.754 60.426 -34.244 1.00 60.26 145 ASN B N 1
ATOM 8979 C CA . ASN B 1 145 ? 46.733 61.321 -35.401 1.00 59.62 145 ASN B CA 1
ATOM 8980 C C . ASN B 1 145 ? 47.559 62.603 -35.267 1.00 59.17 145 ASN B C 1
ATOM 8981 O O . ASN B 1 145 ? 47.235 63.620 -35.886 1.00 59.08 145 ASN B O 1
ATOM 8986 N N . GLU B 1 146 ? 48.625 62.556 -34.471 1.00 58.54 146 GLU B N 1
ATOM 8987 C CA . GLU B 1 146 ? 49.486 63.724 -34.286 1.00 58.70 146 GLU B CA 1
ATOM 8988 C C . GLU B 1 146 ? 50.939 63.343 -34.019 1.00 58.85 146 GLU B C 1
ATOM 8989 O O . GLU B 1 146 ? 51.222 62.426 -33.243 1.00 59.15 146 GLU B O 1
ATOM 8995 N N . LEU B 1 147 ? 51.849 64.054 -34.678 1.00 58.95 147 LEU B N 1
ATOM 8996 C CA . LEU B 1 147 ? 53.277 63.921 -34.428 1.00 59.24 147 LEU B CA 1
ATOM 8997 C C . LEU B 1 147 ? 53.842 65.249 -33.930 1.00 59.84 147 LEU B C 1
ATOM 8998 O O . LEU B 1 147 ? 53.773 66.266 -34.626 1.00 60.16 147 LEU B O 1
ATOM 9003 N N . ARG B 1 148 ? 54.382 65.229 -32.716 1.00 59.92 148 ARG B N 1
ATOM 9004 C CA . ARG B 1 148 ? 55.064 66.384 -32.149 1.00 59.77 148 ARG B CA 1
ATOM 9005 C C . ARG B 1 148 ? 56.566 66.145 -32.113 1.00 60.05 148 ARG B C 1
ATOM 9006 O O . ARG B 1 148 ? 57.023 65.063 -31.740 1.00 60.20 148 ARG B O 1
ATOM 9014 N N . ILE B 1 149 ? 57.326 67.155 -32.524 1.00 60.25 149 ILE B N 1
ATOM 9015 C CA . ILE B 1 149 ? 58.781 67.116 -32.431 1.00 60.37 149 ILE B CA 1
ATOM 9016 C C . ILE B 1 149 ? 59.242 68.258 -31.522 1.00 60.93 149 ILE B C 1
ATOM 9017 O O . ILE B 1 149 ? 59.378 69.403 -31.961 1.00 61.70 149 ILE B O 1
ATOM 9022 N N . VAL B 1 150 ? 59.461 67.931 -30.250 1.00 60.77 150 VAL B N 1
ATOM 9023 C CA . VAL B 1 150 ? 59.801 68.918 -29.222 1.00 60.90 150 VAL B CA 1
ATOM 9024 C C . VAL B 1 150 ? 61.299 69.228 -29.219 1.00 61.05 150 VAL B C 1
ATOM 9025 O O . VAL B 1 150 ? 62.127 68.342 -28.997 1.00 61.65 150 VAL B O 1
ATOM 9029 N N . ALA B 1 151 ? 61.632 70.493 -29.465 1.00 60.85 151 ALA B N 1
ATOM 9030 C CA . ALA B 1 151 ? 63.015 70.965 -29.427 1.00 60.59 151 ALA B CA 1
ATOM 9031 C C . ALA B 1 151 ? 63.526 71.063 -27.984 1.00 60.83 151 ALA B C 1
ATOM 9032 O O . ALA B 1 151 ? 62.723 71.183 -27.054 1.00 62.03 151 ALA B O 1
ATOM 9034 N N . PRO B 1 152 ? 64.861 71.001 -27.789 1.00 60.85 152 PRO B N 1
ATOM 9035 C CA . PRO B 1 152 ? 65.431 71.180 -26.448 1.00 60.76 152 PRO B CA 1
ATOM 9036 C C . PRO B 1 152 ? 65.350 72.629 -25.957 1.00 60.70 152 PRO B C 1
ATOM 9037 O O . PRO B 1 152 ? 64.819 73.493 -26.660 1.00 60.62 152 PRO B O 1
ATOM 9041 N N . ASP B 1 153 ? 65.882 72.885 -24.762 1.00 60.76 153 ASP B N 1
ATOM 9042 C CA . ASP B 1 153 ? 65.835 74.216 -24.152 1.00 60.59 153 ASP B CA 1
ATOM 9043 C C . ASP B 1 153 ? 66.888 75.166 -24.743 1.00 60.49 153 ASP B C 1
ATOM 9044 O O . ASP B 1 153 ? 67.546 75.917 -24.018 1.00 60.16 153 ASP B O 1
ATOM 9049 N N . ALA B 1 154 ? 67.031 75.130 -26.066 1.00 60.69 154 ALA B N 1
ATOM 9050 C CA . ALA B 1 154 ? 67.972 75.987 -26.789 1.00 60.98 154 ALA B CA 1
ATOM 9051 C C . ALA B 1 154 ? 67.519 76.200 -28.232 1.00 61.05 154 ALA B C 1
ATOM 9052 O O . ALA B 1 154 ? 66.761 75.392 -28.780 1.00 61.43 154 ALA B O 1
ATOM 9054 N N . LYS B 1 155 ? 67.984 77.293 -28.837 1.00 60.90 155 LYS B N 1
ATOM 9055 C CA . LYS B 1 155 ? 67.696 77.595 -30.240 1.00 60.88 155 LYS B CA 1
ATOM 9056 C C . LYS B 1 155 ? 68.562 76.763 -31.194 1.00 61.02 155 LYS B C 1
ATOM 9057 O O . LYS B 1 155 ? 69.595 76.216 -30.798 1.00 61.12 155 LYS B O 1
ATOM 9063 N N . GLY B 1 156 ? 68.129 76.673 -32.450 1.00 60.67 156 GLY B N 1
ATOM 9064 C CA . GLY B 1 156 ? 68.861 75.934 -33.473 1.00 60.11 156 GLY B CA 1
ATOM 9065 C C . GLY B 1 156 ? 68.013 75.602 -34.685 1.00 60.20 156 GLY B C 1
ATOM 9066 O O . GLY B 1 156 ? 66.850 76.005 -34.773 1.00 59.74 156 GLY B O 1
ATOM 9067 N N . ARG B 1 157 ? 68.598 74.849 -35.613 1.00 60.46 157 ARG B N 1
ATOM 9068 C CA . ARG B 1 157 ? 67.950 74.529 -36.877 1.00 61.06 157 ARG B CA 1
ATOM 9069 C C . ARG B 1 157 ? 68.175 73.071 -37.262 1.00 60.88 157 ARG B C 1
ATOM 9070 O O . ARG B 1 157 ? 69.268 72.531 -37.076 1.00 61.26 157 ARG B O 1
ATOM 9078 N N . LEU B 1 158 ? 67.129 72.444 -37.796 1.00 60.44 158 LEU B N 1
ATOM 9079 C CA . LEU B 1 158 ? 67.200 71.077 -38.305 1.00 59.76 158 LEU B CA 1
ATOM 9080 C C . LEU B 1 158 ? 66.434 70.943 -39.612 1.00 59.48 158 LEU B C 1
ATOM 9081 O O . LEU B 1 158 ? 65.422 71.614 -39.819 1.00 60.32 158 LEU B O 1
ATOM 9086 N N . PHE B 1 159 ? 66.920 70.066 -40.486 1.00 58.93 159 PHE B N 1
ATOM 9087 C CA . PHE B 1 159 ? 66.239 69.755 -41.737 1.00 58.77 159 PHE B CA 1
ATOM 9088 C C . PHE B 1 159 ? 65.670 68.340 -41.661 1.00 59.02 159 PHE B C 1
ATOM 9089 O O . PHE B 1 159 ? 66.379 67.402 -41.291 1.00 59.00 159 PHE B O 1
ATOM 9097 N N . ILE B 1 160 ? 64.391 68.194 -42.002 1.00 59.47 160 ILE B N 1
ATOM 9098 C CA . ILE B 1 160 ? 63.716 66.893 -41.947 1.00 59.53 160 ILE B CA 1
ATOM 9099 C C . ILE B 1 160 ? 63.297 66.436 -43.343 1.00 59.60 160 ILE B C 1
ATOM 9100 O O . ILE B 1 160 ? 62.723 67.208 -44.115 1.00 60.26 160 ILE B O 1
ATOM 9105 N N . ASP B 1 161 ? 63.609 65.182 -43.660 1.00 58.75 161 ASP B N 1
ATOM 9106 C CA . ASP B 1 161 ? 63.189 64.561 -44.913 1.00 58.34 161 ASP B CA 1
ATOM 9107 C C . ASP B 1 161 ? 63.012 63.058 -44.707 1.00 58.58 161 ASP B C 1
ATOM 9108 O O . ASP B 1 161 ? 63.431 62.516 -43.678 1.00 58.65 161 ASP B O 1
ATOM 9113 N N . HIS B 1 162 ? 62.381 62.403 -45.685 1.00 58.21 162 HIS B N 1
ATOM 9114 C CA . HIS B 1 162 ? 62.132 60.958 -45.664 1.00 58.31 162 HIS B CA 1
ATOM 9115 C C . HIS B 1 162 ? 61.387 60.541 -44.393 1.00 58.54 162 HIS B C 1
ATOM 9116 O O . HIS B 1 162 ? 61.858 59.693 -43.631 1.00 59.06 162 HIS B O 1
ATOM 9123 N N . LEU B 1 163 ? 60.227 61.155 -44.170 1.00 58.37 163 LEU B N 1
ATOM 9124 C CA . LEU B 1 163 ? 59.404 60.861 -43.000 1.00 58.44 163 LEU B CA 1
ATOM 9125 C C . LEU B 1 163 ? 58.273 59.902 -43.359 1.00 58.51 163 LEU B C 1
ATOM 9126 O O . LEU B 1 163 ? 57.360 60.257 -44.106 1.00 59.44 163 LEU B O 1
ATOM 9131 N N . ILE B 1 164 ? 58.348 58.685 -42.832 1.00 57.86 164 ILE B N 1
ATOM 9132 C CA . ILE B 1 164 ? 57.248 57.732 -42.940 1.00 57.89 164 ILE B CA 1
ATOM 9133 C C . ILE B 1 164 ? 56.619 57.594 -41.558 1.00 58.46 164 ILE B C 1
ATOM 9134 O O . ILE B 1 164 ? 57.291 57.197 -40.602 1.00 59.20 164 ILE B O 1
ATOM 9139 N N . THR B 1 165 ? 55.336 57.941 -41.460 1.00 58.50 165 THR B N 1
ATOM 9140 C CA . THR B 1 165 ? 54.629 57.947 -40.178 1.00 58.65 165 THR B CA 1
ATOM 9141 C C . THR B 1 165 ? 54.628 56.563 -39.537 1.00 58.85 165 THR B C 1
ATOM 9142 O O . THR B 1 165 ? 55.177 56.380 -38.451 1.00 59.53 165 THR B O 1
ATOM 9146 N N . ALA B 1 166 ? 54.027 55.592 -40.221 1.00 58.78 166 ALA B N 1
ATOM 9147 C CA . ALA B 1 166 ? 54.004 54.212 -39.746 1.00 58.87 166 ALA B CA 1
ATOM 9148 C C . ALA B 1 166 ? 53.902 53.224 -40.900 1.00 58.85 166 ALA B C 1
ATOM 9149 O O . ALA B 1 166 ? 53.096 53.406 -41.816 1.00 59.38 166 ALA B O 1
ATOM 9151 N N . THR B 1 167 ? 54.732 52.186 -40.845 1.00 58.14 167 THR B N 1
ATOM 9152 C CA . THR B 1 167 ? 54.712 51.097 -41.824 1.00 57.80 167 THR B CA 1
ATOM 9153 C C . THR B 1 167 ? 55.282 49.811 -41.223 1.00 57.72 167 THR B C 1
ATOM 9154 O O . THR B 1 167 ? 56.219 49.854 -40.421 1.00 57.81 167 THR B O 1
ATOM 9158 N N . LYS B 1 168 ? 54.700 48.678 -41.610 1.00 57.73 168 LYS B N 1
ATOM 9159 C CA . LYS B 1 168 ? 55.166 47.360 -41.176 1.00 57.67 168 LYS B CA 1
ATOM 9160 C C . LYS B 1 168 ? 56.569 47.090 -41.725 1.00 57.44 168 LYS B C 1
ATOM 9161 O O . LYS B 1 168 ? 56.818 47.268 -42.921 1.00 57.70 168 LYS B O 1
ATOM 9167 N N . VAL B 1 169 ? 57.478 46.671 -40.845 1.00 57.51 169 VAL B N 1
ATOM 9168 C CA . VAL B 1 169 ? 58.887 46.453 -41.201 1.00 57.54 169 VAL B CA 1
ATOM 9169 C C . VAL B 1 169 ? 59.450 45.209 -40.502 1.00 57.72 169 VAL B C 1
ATOM 9170 O O . VAL B 1 169 ? 59.031 44.874 -39.390 1.00 57.53 169 VAL B O 1
ATOM 9174 N N . ASP B 1 170 ? 60.389 44.532 -41.167 1.00 58.33 170 ASP B N 1
ATOM 9175 C CA . ASP B 1 170 ? 61.144 43.422 -40.576 1.00 58.48 170 ASP B CA 1
ATOM 9176 C C . ASP B 1 170 ? 61.741 43.837 -39.226 1.00 58.65 170 ASP B C 1
ATOM 9177 O O . ASP B 1 170 ? 62.680 44.636 -39.166 1.00 58.93 170 ASP B O 1
ATOM 9182 N N . ALA B 1 171 ? 61.185 43.273 -38.156 1.00 58.82 171 ALA B N 1
ATOM 9183 C CA . ALA B 1 171 ? 61.459 43.702 -36.784 1.00 58.91 171 ALA B CA 1
ATOM 9184 C C . ALA B 1 171 ? 62.861 43.373 -36.271 1.00 59.51 171 ALA B C 1
ATOM 9185 O O . ALA B 1 171 ? 63.296 43.920 -35.254 1.00 60.69 171 ALA B O 1
ATOM 9187 N N . ARG B 1 172 ? 63.560 42.485 -36.972 1.00 58.98 172 ARG B N 1
ATOM 9188 C CA . ARG B 1 172 ? 64.883 42.029 -36.545 1.00 58.75 172 ARG B CA 1
ATOM 9189 C C . ARG B 1 172 ? 65.992 43.060 -36.769 1.00 59.22 172 ARG B C 1
ATOM 9190 O O . ARG B 1 172 ? 67.026 43.008 -36.102 1.00 59.18 172 ARG B O 1
ATOM 9198 N N . GLN B 1 173 ? 65.767 44.001 -37.685 1.00 59.60 173 GLN B N 1
ATOM 9199 C CA . GLN B 1 173 ? 66.876 44.701 -38.341 1.00 59.57 173 GLN B CA 1
ATOM 9200 C C . GLN B 1 173 ? 67.181 46.153 -37.928 1.00 60.05 173 GLN B C 1
ATOM 9201 O O . GLN B 1 173 ? 68.249 46.671 -38.268 1.00 60.52 173 GLN B O 1
ATOM 9207 N N . GLN B 1 174 ? 66.274 46.814 -37.211 1.00 60.06 174 GLN B N 1
ATOM 9208 C CA . GLN B 1 174 ? 66.547 48.195 -36.787 1.00 60.34 174 GLN B CA 1
ATOM 9209 C C . GLN B 1 174 ? 67.683 48.253 -35.775 1.00 60.53 174 GLN B C 1
ATOM 9210 O O . GLN B 1 174 ? 67.712 47.488 -34.811 1.00 60.71 174 GLN B O 1
ATOM 9216 N N . THR B 1 175 ? 68.624 49.157 -36.022 1.00 60.59 175 THR B N 1
ATOM 9217 C CA . THR B 1 175 ? 69.873 49.201 -35.270 1.00 61.42 175 THR B CA 1
ATOM 9218 C C . THR B 1 175 ? 70.050 50.495 -34.487 1.00 60.89 175 THR B C 1
ATOM 9219 O O . THR B 1 175 ? 69.615 51.565 -34.919 1.00 61.11 175 THR B O 1
ATOM 9223 N N . ALA B 1 176 ? 70.700 50.374 -33.334 1.00 60.52 176 ALA B N 1
ATOM 9224 C CA . ALA B 1 176 ? 70.961 51.501 -32.453 1.00 59.84 176 ALA B CA 1
ATOM 9225 C C . ALA B 1 176 ? 72.273 52.190 -32.810 1.00 60.14 176 ALA B C 1
ATOM 9226 O O . ALA B 1 176 ? 73.211 51.553 -33.302 1.00 61.02 176 ALA B O 1
ATOM 9228 N N . ASP B 1 177 ? 72.320 53.497 -32.571 1.00 59.51 177 ASP B N 1
ATOM 9229 C CA . ASP B 1 177 ? 73.547 54.272 -32.709 1.00 58.75 177 ASP B CA 1
ATOM 9230 C C . ASP B 1 177 ? 73.565 55.419 -31.699 1.00 58.25 177 ASP B C 1
ATOM 9231 O O . ASP B 1 177 ? 72.808 55.404 -30.727 1.00 58.53 177 ASP B O 1
ATOM 9236 N N . LEU B 1 178 ? 74.418 56.410 -31.942 1.00 57.93 178 LEU B N 1
ATOM 9237 C CA . LEU B 1 178 ? 74.628 57.515 -31.010 1.00 57.49 178 LEU B CA 1
ATOM 9238 C C . LEU B 1 178 ? 73.386 58.404 -30.853 1.00 57.68 178 LEU B C 1
ATOM 9239 O O . LEU B 1 178 ? 73.198 59.035 -29.808 1.00 58.23 178 LEU B O 1
ATOM 9244 N N . GLN B 1 179 ? 72.538 58.433 -31.880 1.00 57.67 179 GLN B N 1
ATOM 9245 C CA . GLN B 1 179 ? 71.299 59.217 -31.847 1.00 57.89 179 GLN B CA 1
ATOM 9246 C C . GLN B 1 179 ? 70.148 58.454 -31.197 1.00 58.15 179 GLN B C 1
ATOM 9247 O O . GLN B 1 179 ? 69.298 59.054 -30.539 1.00 59.50 179 GLN B O 1
ATOM 9253 N N . VAL B 1 180 ? 70.125 57.137 -31.391 1.00 57.77 180 VAL B N 1
ATOM 9254 C CA . VAL B 1 180 ? 69.060 56.287 -30.852 1.00 57.67 180 VAL B CA 1
ATOM 9255 C C . VAL B 1 180 ? 69.609 55.010 -30.190 1.00 57.87 180 VAL B C 1
ATOM 9256 O O . VAL B 1 180 ? 69.412 53.912 -30.708 1.00 58.52 180 VAL B O 1
ATOM 9260 N N . PRO B 1 181 ? 70.280 55.150 -29.027 1.00 57.69 181 PRO B N 1
ATOM 9261 C CA . PRO B 1 181 ? 70.959 54.017 -28.379 1.00 58.11 181 PRO B CA 1
ATOM 9262 C C . PRO B 1 181 ? 70.019 52.950 -27.805 1.00 58.62 181 PRO B C 1
ATOM 9263 O O . PRO B 1 181 ? 70.449 51.824 -27.545 1.00 59.19 181 PRO B O 1
ATOM 9267 N N . PHE B 1 182 ? 68.754 53.314 -27.621 1.00 58.77 182 PHE B N 1
ATOM 9268 C CA . PHE B 1 182 ? 67.741 52.456 -27.002 1.00 58.17 182 PHE B CA 1
ATOM 9269 C C . PHE B 1 182 ? 67.151 51.412 -27.960 1.00 58.21 182 PHE B C 1
ATOM 9270 O O . PHE B 1 182 ? 66.592 50.405 -27.518 1.00 58.45 182 PHE B O 1
ATOM 9278 N N . VAL B 1 183 ? 67.269 51.665 -29.262 1.00 58.26 183 VAL B N 1
ATOM 9279 C CA . VAL B 1 183 ? 66.646 50.829 -30.295 1.00 58.70 183 VAL B CA 1
ATOM 9280 C C . VAL B 1 183 ? 67.135 49.379 -30.247 1.00 58.61 183 VAL B C 1
ATOM 9281 O O . VAL B 1 183 ? 68.329 49.124 -30.072 1.00 58.46 183 VAL B O 1
ATOM 9285 N N . ASN B 1 184 ? 66.185 48.451 -30.388 1.00 58.79 184 ASN B N 1
ATOM 9286 C CA . ASN B 1 184 ? 66.434 47.005 -30.398 1.00 58.92 184 ASN B CA 1
ATOM 9287 C C . ASN B 1 184 ? 67.404 46.553 -29.307 1.00 59.17 184 ASN B C 1
ATOM 9288 O O . ASN B 1 184 ? 68.426 45.924 -29.587 1.00 59.60 184 ASN B O 1
ATOM 9293 N N . ALA B 1 185 ? 67.061 46.881 -28.063 1.00 59.49 185 ALA B N 1
ATOM 9294 C CA . ALA B 1 185 ? 67.914 46.618 -26.901 1.00 59.87 185 ALA B CA 1
ATOM 9295 C C . ALA B 1 185 ? 68.252 45.141 -26.708 1.00 60.70 185 ALA B C 1
ATOM 9296 O O . ALA B 1 185 ? 69.330 44.808 -26.210 1.00 60.83 185 ALA B O 1
ATOM 9298 N N . GLY B 1 186 ? 67.334 44.266 -27.113 1.00 60.79 186 GLY B N 1
ATOM 9299 C CA . GLY B 1 186 ? 67.479 42.828 -26.898 1.00 61.30 186 GLY B CA 1
ATOM 9300 C C . GLY B 1 186 ? 68.462 42.099 -27.800 1.00 61.15 186 GLY B C 1
ATOM 9301 O O . GLY B 1 186 ? 69.051 41.096 -27.390 1.00 61.34 186 GLY B O 1
ATOM 9302 N N . THR B 1 187 ? 68.647 42.607 -29.019 1.00 60.90 187 THR B N 1
ATOM 9303 C CA . THR B 1 187 ? 69.394 41.896 -30.067 1.00 60.58 187 THR B CA 1
ATOM 9304 C C . THR B 1 187 ? 70.865 41.617 -29.741 1.00 60.30 187 THR B C 1
ATOM 9305 O O . THR B 1 187 ? 71.536 42.417 -29.082 1.00 60.37 187 THR B O 1
ATOM 9309 N N . THR B 1 188 ? 71.343 40.464 -30.200 1.00 60.10 188 THR B N 1
ATOM 9310 C CA . THR B 1 188 ? 72.757 40.101 -30.107 1.00 59.35 188 THR B CA 1
ATOM 9311 C C . THR B 1 188 ? 73.320 39.819 -31.502 1.00 59.24 188 THR B C 1
ATOM 9312 O O . THR B 1 188 ? 74.412 39.263 -31.645 1.00 59.23 188 THR B O 1
ATOM 9316 N N . ASN B 1 189 ? 72.562 40.219 -32.523 1.00 59.62 189 ASN B N 1
ATOM 9317 C CA . ASN B 1 189 ? 72.956 40.054 -33.919 1.00 60.35 189 ASN B CA 1
ATOM 9318 C C . ASN B 1 189 ? 74.267 40.774 -34.210 1.00 61.00 189 ASN B C 1
ATOM 9319 O O . ASN B 1 189 ? 74.375 41.987 -34.015 1.00 60.78 189 ASN B O 1
ATOM 9324 N N . HIS B 1 190 ? 75.253 40.016 -34.687 1.00 61.36 190 HIS B N 1
ATOM 9325 C CA . HIS B 1 190 ? 76.600 40.546 -34.903 1.00 62.00 190 HIS B CA 1
ATOM 9326 C C . HIS B 1 190 ? 76.665 41.717 -35.896 1.00 62.01 190 HIS B C 1
ATOM 9327 O O . HIS B 1 190 ? 77.618 42.500 -35.866 1.00 62.74 190 HIS B O 1
ATOM 9334 N N . TRP B 1 191 ? 75.656 41.830 -36.761 1.00 61.88 191 TRP B N 1
ATOM 9335 C CA . TRP B 1 191 ? 75.579 42.926 -37.729 1.00 62.15 191 TRP B CA 1
ATOM 9336 C C . TRP B 1 191 ? 75.196 44.241 -37.071 1.00 62.15 191 TRP B C 1
ATOM 9337 O O . TRP B 1 191 ? 75.624 45.307 -37.515 1.00 62.84 191 TRP B O 1
ATOM 9348 N N . LEU B 1 192 ? 74.390 44.160 -36.015 1.00 61.89 192 LEU B N 1
ATOM 9349 C CA . LEU B 1 192 ? 73.712 45.340 -35.464 1.00 61.26 192 LEU B CA 1
ATOM 9350 C C . LEU B 1 192 ? 74.339 45.901 -34.190 1.00 60.32 192 LEU B C 1
ATOM 9351 O O . LEU B 1 192 ? 73.871 46.907 -33.658 1.00 61.22 192 LEU B O 1
ATOM 9356 N N . VAL B 1 193 ? 75.400 45.263 -33.710 1.00 59.60 193 VAL B N 1
ATOM 9357 C CA . VAL B 1 193 ? 75.996 45.624 -32.421 1.00 58.71 193 VAL B CA 1
ATOM 9358 C C . VAL B 1 193 ? 77.149 46.632 -32.514 1.00 58.71 193 VAL B C 1
ATOM 9359 O O . VAL B 1 193 ? 78.049 46.628 -31.667 1.00 58.59 193 VAL B O 1
ATOM 9363 N N . LEU B 1 194 ? 77.106 47.504 -33.525 1.00 58.18 194 LEU B N 1
ATOM 9364 C CA . LEU B 1 194 ? 78.143 48.521 -33.723 1.00 57.85 194 LEU B CA 1
ATOM 9365 C C . LEU B 1 194 ? 78.271 49.417 -32.499 1.00 58.46 194 LEU B C 1
ATOM 9366 O O . LEU B 1 194 ? 79.376 49.664 -32.015 1.00 58.94 194 LEU B O 1
ATOM 9371 N N . TYR B 1 195 ? 77.133 49.894 -32.004 1.00 58.71 195 TYR B N 1
ATOM 9372 C CA . TYR B 1 195 ? 77.107 50.793 -30.855 1.00 58.48 195 TYR B CA 1
ATOM 9373 C C . TYR B 1 195 ? 77.496 50.085 -29.559 1.00 59.19 195 TYR B C 1
ATOM 9374 O O . TYR B 1 195 ? 78.380 50.550 -28.840 1.00 59.56 195 TYR B O 1
ATOM 9383 N N . LYS B 1 196 ? 76.840 48.961 -29.276 1.00 59.86 196 LYS B N 1
ATOM 9384 C CA . LYS B 1 196 ? 77.085 48.192 -28.056 1.00 60.60 196 LYS B CA 1
ATOM 9385 C C . LYS B 1 196 ? 78.571 47.851 -27.876 1.00 60.17 196 LYS B C 1
ATOM 9386 O O . LYS B 1 196 ? 79.136 48.068 -26.800 1.00 59.85 196 LYS B O 1
ATOM 9392 N N . HIS B 1 197 ? 79.197 47.341 -28.936 1.00 60.10 197 HIS B N 1
ATOM 9393 C CA . HIS B 1 197 ? 80.599 46.921 -28.880 1.00 60.05 197 HIS B CA 1
ATOM 9394 C C . HIS B 1 197 ? 81.624 48.050 -29.027 1.00 59.93 197 HIS B C 1
ATOM 9395 O O . HIS B 1 197 ? 82.803 47.852 -28.725 1.00 60.35 197 HIS B O 1
ATOM 9402 N N . SER B 1 198 ? 81.184 49.225 -29.479 1.00 58.99 198 SER B N 1
ATOM 9403 C CA . SER B 1 198 ? 82.071 50.389 -29.549 1.00 57.91 198 SER B CA 1
ATOM 9404 C C . SER B 1 198 ? 82.372 50.922 -28.151 1.00 57.91 198 SER B C 1
ATOM 9405 O O . SER B 1 198 ? 83.323 51.680 -27.960 1.00 58.08 198 SER B O 1
ATOM 9408 N N . LEU B 1 199 ? 81.556 50.509 -27.182 1.00 58.47 199 LEU B N 1
ATOM 9409 C CA . LEU B 1 199 ? 81.702 50.926 -25.788 1.00 58.80 199 LEU B CA 1
ATOM 9410 C C . LEU B 1 199 ? 82.758 50.113 -25.044 1.00 58.90 199 LEU B C 1
ATOM 9411 O O . LEU B 1 199 ? 83.168 50.482 -23.939 1.00 59.20 199 LEU B O 1
ATOM 9416 N N . LEU B 1 200 ? 83.190 49.011 -25.654 1.00 59.10 200 LEU B N 1
ATOM 9417 C CA . LEU B 1 200 ? 84.180 48.118 -25.053 1.00 59.76 200 LEU B CA 1
ATOM 9418 C C . LEU B 1 200 ? 85.503 48.827 -24.780 1.00 60.10 200 LEU B C 1
ATOM 9419 O O . LEU B 1 200 ? 85.930 49.692 -25.549 1.00 60.02 200 LEU B O 1
ATOM 9424 N N . LYS B 1 201 ? 86.144 48.449 -23.679 1.00 60.43 201 LYS B N 1
ATOM 9425 C CA . LYS B 1 201 ? 87.392 49.068 -23.250 1.00 61.09 201 LYS B CA 1
ATOM 9426 C C . LYS B 1 201 ? 88.530 48.044 -23.230 1.00 60.77 201 LYS B C 1
ATOM 9427 O O . LYS B 1 201 ? 88.285 46.856 -23.016 1.00 60.75 201 LYS B O 1
ATOM 9433 N N . PRO B 1 202 ? 89.778 48.501 -23.463 1.00 60.58 202 PRO B N 1
ATOM 9434 C CA . PRO B 1 202 ? 90.944 47.614 -23.483 1.00 60.05 202 PRO B CA 1
ATOM 9435 C C . PRO B 1 202 ? 91.302 47.071 -22.104 1.00 60.05 202 PRO B C 1
ATOM 9436 O O . PRO B 1 202 ? 90.924 47.659 -21.088 1.00 59.89 202 PRO B O 1
ATOM 9440 N N . ASP B 1 203 ? 92.028 45.957 -22.080 1.00 60.67 203 ASP B N 1
ATOM 9441 C CA . ASP B 1 203 ? 92.552 45.403 -20.833 1.00 61.02 203 ASP B CA 1
ATOM 9442 C C . ASP B 1 203 ? 94.077 45.321 -20.852 1.00 60.66 203 ASP B C 1
ATOM 9443 O O . ASP B 1 203 ? 94.713 45.364 -19.797 1.00 61.35 203 ASP B O 1
ATOM 9448 N N . ILE B 1 204 ? 94.657 45.207 -22.047 1.00 60.31 204 ILE B N 1
ATOM 9449 C CA . ILE B 1 204 ? 96.107 45.338 -22.213 1.00 60.24 204 ILE B CA 1
ATOM 9450 C C . ILE B 1 204 ? 96.496 46.767 -21.838 1.00 60.39 204 ILE B C 1
ATOM 9451 O O . ILE B 1 204 ? 95.909 47.731 -22.338 1.00 59.70 204 ILE B O 1
ATOM 9456 N N . GLU B 1 205 ? 97.469 46.890 -20.938 1.00 61.47 205 GLU B N 1
ATOM 9457 C CA . GLU B 1 205 ? 97.822 48.186 -20.358 1.00 63.23 205 GLU B CA 1
ATOM 9458 C C . GLU B 1 205 ? 98.484 49.139 -21.347 1.00 62.16 205 GLU B C 1
ATOM 9459 O O . GLU B 1 205 ? 99.220 48.721 -22.245 1.00 61.73 205 GLU B O 1
ATOM 9465 N N . LEU B 1 206 ? 98.193 50.425 -21.167 1.00 61.50 206 LEU B N 1
ATOM 9466 C CA . LEU B 1 206 ? 98.734 51.479 -22.012 1.00 61.03 206 LEU B CA 1
ATOM 9467 C C . LEU B 1 206 ? 100.214 51.701 -21.708 1.00 60.22 206 LEU B C 1
ATOM 9468 O O . LEU B 1 206 ? 100.611 51.831 -20.550 1.00 60.36 206 LEU B O 1
ATOM 9473 N N . THR B 1 207 ? 101.022 51.715 -22.762 1.00 59.57 207 THR B N 1
ATOM 9474 C CA . THR B 1 207 ? 102.448 52.000 -22.655 1.00 59.19 207 THR B CA 1
ATOM 9475 C C . THR B 1 207 ? 102.821 53.050 -23.701 1.00 58.88 207 THR B C 1
ATOM 9476 O O . THR B 1 207 ? 102.147 53.160 -24.726 1.00 58.64 207 THR B O 1
ATOM 9480 N N . PRO B 1 208 ? 103.879 53.844 -23.441 1.00 58.91 208 PRO B N 1
ATOM 9481 C CA . PRO B 1 208 ? 104.361 54.765 -24.473 1.00 59.02 208 PRO B CA 1
ATOM 9482 C C . PRO B 1 208 ? 104.954 54.021 -25.673 1.00 59.42 208 PRO B C 1
ATOM 9483 O O . PRO B 1 208 ? 105.208 52.815 -25.593 1.00 59.01 208 PRO B O 1
ATOM 9487 N N . VAL B 1 209 ? 105.160 54.738 -26.776 1.00 59.77 209 VAL B N 1
ATOM 9488 C CA . VAL B 1 209 ? 105.686 54.142 -28.005 1.00 59.52 209 VAL B CA 1
ATOM 9489 C C . VAL B 1 209 ? 107.204 54.325 -28.085 1.00 59.70 209 VAL B C 1
ATOM 9490 O O . VAL B 1 209 ? 107.704 55.451 -28.025 1.00 59.74 209 VAL B O 1
ATOM 9494 N N . SER B 1 210 ? 107.925 53.212 -28.210 1.00 59.53 210 SER B N 1
ATOM 9495 C CA . SER B 1 210 ? 109.381 53.238 -28.355 1.00 59.59 210 SER B CA 1
ATOM 9496 C C . SER B 1 210 ? 109.778 53.414 -29.819 1.00 59.87 210 SER B C 1
ATOM 9497 O O . SER B 1 210 ? 108.954 53.230 -30.720 1.00 59.56 210 SER B O 1
ATOM 9500 N N . ASP B 1 211 ? 111.042 53.772 -30.045 1.00 60.41 211 ASP B N 1
ATOM 9501 C CA . ASP B 1 211 ? 111.561 54.004 -31.393 1.00 61.32 211 ASP B CA 1
ATOM 9502 C C . ASP B 1 211 ? 111.416 52.775 -32.292 1.00 61.96 211 ASP B C 1
ATOM 9503 O O . ASP B 1 211 ? 111.035 52.898 -33.460 1.00 62.04 211 ASP B O 1
ATOM 9508 N N . LYS B 1 212 ? 111.703 51.597 -31.736 1.00 62.34 212 LYS B N 1
ATOM 9509 C CA . LYS B 1 212 ? 111.550 50.332 -32.455 1.00 62.45 212 LYS B CA 1
ATOM 9510 C C . LYS B 1 212 ? 110.089 50.066 -32.792 1.00 62.38 212 LYS B C 1
ATOM 9511 O O . LYS B 1 212 ? 109.777 49.603 -33.890 1.00 63.42 212 LYS B O 1
ATOM 9517 N N . GLN B 1 213 ? 109.200 50.370 -31.847 1.00 61.86 213 GLN B N 1
ATOM 9518 C CA . GLN B 1 213 ? 107.762 50.184 -32.043 1.00 60.86 213 GLN B CA 1
ATOM 9519 C C . GLN B 1 213 ? 107.187 51.168 -33.063 1.00 61.09 213 GLN B C 1
ATOM 9520 O O . GLN B 1 213 ? 106.244 50.836 -33.782 1.00 60.72 213 GLN B O 1
ATOM 9526 N N . ARG B 1 214 ? 107.767 52.365 -33.131 1.00 61.81 214 ARG B N 1
ATOM 9527 C CA . ARG B 1 214 ? 107.352 53.368 -34.111 1.00 62.52 214 ARG B CA 1
ATOM 9528 C C . ARG B 1 214 ? 107.752 52.949 -35.528 1.00 62.35 214 ARG B C 1
ATOM 9529 O O . ARG B 1 214 ? 106.989 53.146 -36.479 1.00 62.14 214 ARG B O 1
ATOM 9537 N N . GLN B 1 215 ? 108.943 52.364 -35.653 1.00 62.53 215 GLN B N 1
ATOM 9538 C CA . GLN B 1 215 ? 109.422 51.816 -36.925 1.00 62.91 215 GLN B CA 1
ATOM 9539 C C . GLN B 1 215 ? 108.614 50.598 -37.364 1.00 62.30 215 GLN B C 1
ATOM 9540 O O . GLN B 1 215 ? 108.430 50.372 -38.561 1.00 62.25 215 GLN B O 1
ATOM 9546 N N . GLU B 1 216 ? 108.140 49.818 -36.392 1.00 62.14 216 GLU B N 1
ATOM 9547 C CA . GLU B 1 216 ? 107.330 48.630 -36.667 1.00 62.70 216 GLU B CA 1
ATOM 9548 C C . GLU B 1 216 ? 105.952 48.999 -37.205 1.00 63.31 216 GLU B C 1
ATOM 9549 O O . GLU B 1 216 ? 105.445 48.345 -38.116 1.00 63.61 216 GLU B O 1
ATOM 9563 N N . LYS B 1 218 ? 105.352 51.713 -38.825 1.00 63.74 218 LYS B N 1
ATOM 9564 C CA . LYS B 1 218 ? 105.689 52.169 -40.167 1.00 62.76 218 LYS B CA 1
ATOM 9565 C C . LYS B 1 218 ? 105.727 50.978 -41.129 1.00 61.63 218 LYS B C 1
ATOM 9566 O O . LYS B 1 218 ? 105.258 51.075 -42.266 1.00 61.85 218 LYS B O 1
ATOM 9572 N N . LEU B 1 219 ? 106.276 49.857 -40.658 1.00 59.93 219 LEU B N 1
ATOM 9573 C CA . LEU B 1 219 ? 106.423 48.647 -41.470 1.00 58.42 219 LEU B CA 1
ATOM 9574 C C . LEU B 1 219 ? 105.091 47.954 -41.759 1.00 58.80 219 LEU B C 1
ATOM 9575 O O . LEU B 1 219 ? 104.884 47.462 -42.869 1.00 59.44 219 LEU B O 1
ATOM 9580 N N . LEU B 1 220 ? 104.199 47.910 -40.770 1.00 58.57 220 LEU B N 1
ATOM 9581 C CA . LEU B 1 220 ? 102.874 47.315 -40.961 1.00 58.58 220 LEU B CA 1
ATOM 9582 C C . LEU B 1 220 ? 102.091 48.061 -42.036 1.00 58.64 220 LEU B C 1
ATOM 9583 O O . LEU B 1 220 ? 101.390 47.449 -42.841 1.00 59.35 220 LEU B O 1
ATOM 9588 N N . GLU B 1 221 ? 102.232 49.384 -42.035 1.00 58.85 221 GLU B N 1
ATOM 9589 C CA . GLU B 1 221 ? 101.581 50.263 -42.997 1.00 59.93 221 GLU B CA 1
ATOM 9590 C C . GLU B 1 221 ? 102.055 49.983 -44.424 1.00 59.71 221 GLU B C 1
ATOM 9591 O O . GLU B 1 221 ? 101.239 49.880 -45.341 1.00 59.53 221 GLU B O 1
ATOM 9597 N N . LYS B 1 222 ? 103.370 49.857 -44.603 1.00 59.59 222 LYS B N 1
ATOM 9598 C CA . LYS B 1 222 ? 103.935 49.529 -45.912 1.00 59.81 222 LYS B CA 1
ATOM 9599 C C . LYS B 1 222 ? 103.481 48.138 -46.362 1.00 59.40 222 LYS B C 1
ATOM 9600 O O . LYS B 1 222 ? 103.053 47.960 -47.506 1.00 60.10 222 LYS B O 1
ATOM 9606 N N . ARG B 1 223 ? 103.564 47.167 -45.452 1.00 58.11 223 ARG B N 1
ATOM 9607 C CA . ARG B 1 223 ? 103.114 45.804 -45.719 1.00 57.27 223 ARG B CA 1
ATOM 9608 C C . ARG B 1 223 ? 101.651 45.774 -46.146 1.00 58.00 223 ARG B C 1
ATOM 9609 O O . ARG B 1 223 ? 101.295 45.081 -47.098 1.00 58.89 223 ARG B O 1
ATOM 9617 N N . PHE B 1 224 ? 100.813 46.534 -45.445 1.00 57.98 224 PHE B N 1
ATOM 9618 C CA . PHE B 1 224 ? 99.383 46.579 -45.736 1.00 58.05 224 PHE B CA 1
ATOM 9619 C C . PHE B 1 224 ? 99.076 47.292 -47.055 1.00 57.99 224 PHE B C 1
ATOM 9620 O O . PHE B 1 224 ? 98.224 46.837 -47.821 1.00 58.38 224 PHE B O 1
ATOM 9628 N N . ARG B 1 225 ? 99.771 48.398 -47.315 1.00 57.49 225 ARG B N 1
ATOM 9629 C CA . ARG B 1 225 ? 99.602 49.139 -48.562 1.00 57.92 225 ARG B CA 1
ATOM 9630 C C . ARG B 1 225 ? 99.971 48.273 -49.766 1.00 59.31 225 ARG B C 1
ATOM 9631 O O . ARG B 1 225 ? 99.234 48.228 -50.751 1.00 60.04 225 ARG B O 1
ATOM 9639 N N . ASP B 1 226 ? 101.101 47.574 -49.669 1.00 60.98 226 ASP B N 1
ATOM 9640 C CA . ASP B 1 226 ? 101.563 46.683 -50.733 1.00 62.46 226 ASP B CA 1
ATOM 9641 C C . ASP B 1 226 ? 100.629 45.489 -50.920 1.00 63.55 226 ASP B C 1
ATOM 9642 O O . ASP B 1 226 ? 100.585 44.883 -51.991 1.00 63.73 226 ASP B O 1
ATOM 9655 N N . ILE B 1 228 ? 97.215 45.570 -50.513 1.00 62.30 228 ILE B N 1
ATOM 9656 C CA . ILE B 1 228 ? 95.944 45.981 -51.105 1.00 59.86 228 ILE B CA 1
ATOM 9657 C C . ILE B 1 228 ? 96.124 46.758 -52.403 1.00 58.31 228 ILE B C 1
ATOM 9658 O O . ILE B 1 228 ? 95.155 47.012 -53.117 1.00 57.81 228 ILE B O 1
ATOM 9663 N N . TYR B 1 229 ? 97.367 47.129 -52.703 1.00 57.66 229 TYR B N 1
ATOM 9664 C CA . TYR B 1 229 ? 97.668 47.953 -53.872 1.00 57.62 229 TYR B CA 1
ATOM 9665 C C . TYR B 1 229 ? 99.072 47.721 -54.427 1.00 58.32 229 TYR B C 1
ATOM 9666 O O . TYR B 1 229 ? 100.029 47.540 -53.673 1.00 59.13 229 TYR B O 1
ATOM 9675 N N . THR B 1 230 ? 99.177 47.742 -55.754 1.00 59.14 230 THR B N 1
ATOM 9676 C CA . THR B 1 230 ? 100.468 47.734 -56.442 1.00 60.15 230 THR B CA 1
ATOM 9677 C C . THR B 1 230 ? 100.453 48.776 -57.557 1.00 60.53 230 THR B C 1
ATOM 9678 O O . THR B 1 230 ? 99.469 48.897 -58.294 1.00 60.46 230 THR B O 1
ATOM 9682 N N . LYS B 1 231 ? 101.548 49.526 -57.657 1.00 61.32 231 LYS B N 1
ATOM 9683 C CA . LYS B 1 231 ? 101.716 50.591 -58.647 1.00 62.50 231 LYS B CA 1
ATOM 9684 C C . LYS B 1 231 ? 101.375 50.117 -60.060 1.00 62.37 231 LYS B C 1
ATOM 9685 O O . LYS B 1 231 ? 101.911 49.113 -60.531 1.00 63.02 231 LYS B O 1
ATOM 9691 N N . GLY B 1 232 ? 100.476 50.843 -60.722 1.00 61.78 232 GLY B N 1
ATOM 9692 C CA . GLY B 1 232 ? 100.075 50.544 -62.096 1.00 61.21 232 GLY B CA 1
ATOM 9693 C C . GLY B 1 232 ? 99.929 51.797 -62.939 1.00 61.36 232 GLY B C 1
ATOM 9694 O O . GLY B 1 232 ? 100.397 52.874 -62.557 1.00 61.83 232 GLY B O 1
ATOM 9695 N N . LYS B 1 233 ? 99.278 51.658 -64.089 1.00 61.38 233 LYS B N 1
ATOM 9696 C CA . LYS B 1 233 ? 99.077 52.788 -64.994 1.00 61.77 233 LYS B CA 1
ATOM 9697 C C . LYS B 1 233 ? 97.599 53.145 -65.115 1.00 61.09 233 LYS B C 1
ATOM 9698 O O . LYS B 1 233 ? 96.732 52.265 -65.091 1.00 61.21 233 LYS B O 1
ATOM 9704 N N . VAL B 1 234 ? 97.321 54.440 -65.230 1.00 59.77 234 VAL B N 1
ATOM 9705 C CA . VAL B 1 234 ? 95.954 54.916 -65.414 1.00 58.77 234 VAL B CA 1
ATOM 9706 C C . VAL B 1 234 ? 95.675 55.179 -66.901 1.00 57.97 234 VAL B C 1
ATOM 9707 O O . VAL B 1 234 ? 96.152 56.162 -67.478 1.00 58.05 234 VAL B O 1
ATOM 9711 N N . THR B 1 235 ? 94.917 54.274 -67.516 1.00 56.75 235 THR B N 1
ATOM 9712 C CA . THR B 1 235 ? 94.588 54.372 -68.940 1.00 55.58 235 THR B CA 1
ATOM 9713 C C . THR B 1 235 ? 93.514 55.421 -69.199 1.00 54.16 235 THR B C 1
ATOM 9714 O O . THR B 1 235 ? 92.720 55.735 -68.307 1.00 53.73 235 THR B O 1
ATOM 9718 N N . GLU B 1 236 ? 93.500 55.958 -70.420 1.00 53.18 236 GLU B N 1
ATOM 9719 C CA . GLU B 1 236 ? 92.493 56.939 -70.840 1.00 53.25 236 GLU B CA 1
ATOM 9720 C C . GLU B 1 236 ? 91.069 56.385 -70.733 1.00 51.78 236 GLU B C 1
ATOM 9721 O O . GLU B 1 236 ? 90.129 57.131 -70.441 1.00 50.46 236 GLU B O 1
ATOM 9727 N N . LYS B 1 237 ? 90.923 55.078 -70.955 1.00 51.98 237 LYS B N 1
ATOM 9728 C CA . LYS B 1 237 ? 89.636 54.399 -70.794 1.00 53.33 237 LYS B CA 1
ATOM 9729 C C . LYS B 1 237 ? 89.215 54.347 -69.321 1.00 53.52 237 LYS B C 1
ATOM 9730 O O . LYS B 1 237 ? 88.053 54.604 -68.993 1.00 52.92 237 LYS B O 1
ATOM 9736 N N . GLU B 1 238 ? 90.168 54.017 -68.449 1.00 54.57 238 GLU B N 1
ATOM 9737 C CA . GLU B 1 238 ? 89.950 53.989 -67.000 1.00 56.62 238 GLU B CA 1
ATOM 9738 C C . GLU B 1 238 ? 89.506 55.360 -66.471 1.00 57.65 238 GLU B C 1
ATOM 9739 O O . GLU B 1 238 ? 88.587 55.447 -65.649 1.00 58.02 238 GLU B O 1
ATOM 9745 N N . ALA B 1 239 ? 90.153 56.417 -66.962 1.00 58.37 239 ALA B N 1
ATOM 9746 C CA . ALA B 1 239 ? 89.840 57.790 -66.564 1.00 59.52 239 ALA B CA 1
ATOM 9747 C C . ALA B 1 239 ? 88.458 58.242 -67.047 1.00 60.72 239 ALA B C 1
ATOM 9748 O O . ALA B 1 239 ? 87.739 58.929 -66.318 1.00 61.13 239 ALA B O 1
ATOM 9750 N N . GLU B 1 240 ? 88.098 57.853 -68.271 1.00 61.57 240 GLU B N 1
ATOM 9751 C CA . GLU B 1 240 ? 86.791 58.178 -68.849 1.00 62.23 240 GLU B CA 1
ATOM 9752 C C . GLU B 1 240 ? 85.647 57.530 -68.073 1.00 61.48 240 GLU B C 1
ATOM 9753 O O . GLU B 1 240 ? 84.623 58.166 -67.815 1.00 61.30 240 GLU B O 1
ATOM 9759 N N . THR B 1 241 ? 85.835 56.262 -67.711 1.00 60.74 241 THR B N 1
ATOM 9760 C CA . THR B 1 241 ? 84.863 55.506 -66.922 1.00 60.04 241 THR B CA 1
ATOM 9761 C C . THR B 1 241 ? 84.637 56.166 -65.559 1.00 59.58 241 THR B C 1
ATOM 9762 O O . THR B 1 241 ? 83.496 56.284 -65.101 1.00 59.75 241 THR B O 1
ATOM 9766 N N . ILE B 1 242 ? 85.728 56.602 -64.931 1.00 58.39 242 ILE B N 1
ATOM 9767 C CA . ILE B 1 242 ? 85.677 57.277 -63.636 1.00 56.80 242 ILE B CA 1
ATOM 9768 C C . ILE B 1 242 ? 84.844 58.558 -63.703 1.00 56.84 242 ILE B C 1
ATOM 9769 O O . ILE B 1 242 ? 83.978 58.782 -62.858 1.00 57.12 242 ILE B O 1
ATOM 9774 N N . ARG B 1 243 ? 85.094 59.374 -64.724 1.00 56.88 243 ARG B N 1
ATOM 9775 C CA . ARG B 1 243 ? 84.373 60.631 -64.916 1.00 57.71 243 ARG B CA 1
ATOM 9776 C C . ARG B 1 243 ? 82.876 60.404 -65.102 1.00 58.35 243 ARG B C 1
ATOM 9777 O O . ARG B 1 243 ? 82.061 61.107 -64.505 1.00 58.23 243 ARG B O 1
ATOM 9785 N N . LYS B 1 244 ? 82.527 59.412 -65.919 1.00 59.69 244 LYS B N 1
ATOM 9786 C CA . LYS B 1 244 ? 81.129 59.090 -66.211 1.00 60.69 244 LYS B CA 1
ATOM 9787 C C . LYS B 1 244 ? 80.381 58.609 -64.966 1.00 60.01 244 LYS B C 1
ATOM 9788 O O . LYS B 1 244 ? 79.245 59.024 -64.725 1.00 60.22 244 LYS B O 1
ATOM 9794 N N . LYS B 1 245 ? 81.028 57.736 -64.193 1.00 59.37 245 LYS B N 1
ATOM 9795 C CA . LYS B 1 245 ? 80.481 57.211 -62.940 1.00 59.53 245 LYS B CA 1
ATOM 9796 C C . LYS B 1 245 ? 80.306 58.301 -61.879 1.00 59.75 245 LYS B C 1
ATOM 9797 O O . LYS B 1 245 ? 79.305 58.320 -61.162 1.00 60.61 245 LYS B O 1
ATOM 9803 N N . TYR B 1 246 ? 81.290 59.196 -61.787 1.00 59.17 246 TYR B N 1
ATOM 9804 C CA . TYR B 1 246 ? 81.307 60.258 -60.781 1.00 58.67 246 TYR B CA 1
ATOM 9805 C C . TYR B 1 246 ? 80.260 61.336 -61.043 1.00 59.09 246 TYR B C 1
ATOM 9806 O O . TYR B 1 246 ? 79.665 61.866 -60.101 1.00 59.41 246 TYR B O 1
ATOM 9815 N N . ASP B 1 247 ? 80.048 61.655 -62.320 1.00 59.38 247 ASP B N 1
ATOM 9816 C CA . ASP B 1 247 ? 79.112 62.703 -62.738 1.00 59.71 247 ASP B CA 1
ATOM 9817 C C . ASP B 1 247 ? 77.670 62.416 -62.326 1.00 59.68 247 ASP B C 1
ATOM 9818 O O . ASP B 1 247 ? 76.903 63.338 -62.034 1.00 60.09 247 ASP B O 1
ATOM 9823 N N . LEU B 1 248 ? 77.319 61.132 -62.305 1.00 59.32 248 LEU B N 1
ATOM 9824 C CA . LEU B 1 248 ? 75.958 60.678 -62.013 1.00 58.90 248 LEU B CA 1
ATOM 9825 C C . LEU B 1 248 ? 75.531 60.938 -60.574 1.00 58.56 248 LEU B C 1
ATOM 9826 O O . LEU B 1 248 ? 74.335 60.974 -60.275 1.00 58.82 248 LEU B O 1
ATOM 9831 N N . TYR B 1 249 ? 76.507 61.108 -59.687 1.00 57.73 249 TYR B N 1
ATOM 9832 C CA . TYR B 1 249 ? 76.224 61.392 -58.284 1.00 57.04 249 TYR B CA 1
ATOM 9833 C C . TYR B 1 249 ? 75.923 62.872 -58.043 1.00 57.40 249 TYR B C 1
ATOM 9834 O O . TYR B 1 249 ? 75.387 63.236 -56.995 1.00 57.50 249 TYR B O 1
ATOM 9843 N N . GLN B 1 250 ? 76.266 63.707 -59.027 1.00 57.95 250 GLN B N 1
ATOM 9844 C CA . GLN B 1 250 ? 75.931 65.140 -59.049 1.00 58.23 250 GLN B CA 1
ATOM 9845 C C . GLN B 1 250 ? 76.311 65.879 -57.762 1.00 57.31 250 GLN B C 1
ATOM 9846 O O . GLN B 1 250 ? 75.533 66.667 -57.219 1.00 57.55 250 GLN B O 1
ATOM 9852 N N . ILE B 1 251 ? 77.525 65.605 -57.295 1.00 56.35 251 ILE B N 1
ATOM 9853 C CA . ILE B 1 251 ? 78.069 66.218 -56.092 1.00 55.38 251 ILE B CA 1
ATOM 9854 C C . ILE B 1 251 ? 78.377 67.693 -56.349 1.00 55.37 251 ILE B C 1
ATOM 9855 O O . ILE B 1 251 ? 79.158 68.029 -57.241 1.00 54.66 251 ILE B O 1
ATOM 9860 N N . THR B 1 252 ? 77.740 68.562 -55.569 1.00 55.71 252 THR B N 1
ATOM 9861 C CA . THR B 1 252 ? 77.874 70.003 -55.741 1.00 56.33 252 THR B CA 1
ATOM 9862 C C . THR B 1 252 ? 77.910 70.742 -54.397 1.00 56.25 252 THR B C 1
ATOM 9863 O O . THR B 1 252 ? 77.542 70.184 -53.357 1.00 56.92 252 THR B O 1
ATOM 9867 N N . TYR B 1 253 ? 78.359 71.994 -54.431 1.00 55.60 253 TYR B N 1
ATOM 9868 C CA . TYR B 1 253 ? 78.521 72.789 -53.222 1.00 54.41 253 TYR B CA 1
ATOM 9869 C C . TYR B 1 253 ? 77.689 74.069 -53.276 1.00 55.58 253 TYR B C 1
ATOM 9870 O O . TYR B 1 253 ? 77.624 74.734 -54.309 1.00 55.76 253 TYR B O 1
ATOM 9879 N N . LYS B 1 254 ? 77.042 74.388 -52.157 1.00 56.95 254 LYS B N 1
ATOM 9880 C CA . LYS B 1 254 ? 76.207 75.581 -52.027 1.00 58.00 254 LYS B CA 1
ATOM 9881 C C . LYS B 1 254 ? 76.478 76.252 -50.688 1.00 57.70 254 LYS B C 1
ATOM 9882 O O . LYS B 1 254 ? 76.154 75.697 -49.635 1.00 57.73 254 LYS B O 1
ATOM 9888 N N . ASP B 1 255 ? 77.083 77.440 -50.743 1.00 57.63 255 ASP B N 1
ATOM 9889 C CA . ASP B 1 255 ? 77.410 78.243 -49.557 1.00 57.28 255 ASP B CA 1
ATOM 9890 C C . ASP B 1 255 ? 78.185 77.452 -48.495 1.00 57.17 255 ASP B C 1
ATOM 9891 O O . ASP B 1 255 ? 77.936 77.568 -47.291 1.00 57.47 255 ASP B O 1
ATOM 9896 N N . GLY B 1 256 ? 79.130 76.644 -48.968 1.00 57.00 256 GLY B N 1
ATOM 9897 C CA . GLY B 1 256 ? 79.928 75.786 -48.101 1.00 58.22 256 GLY B CA 1
ATOM 9898 C C . GLY B 1 256 ? 79.341 74.402 -47.877 1.00 59.16 256 GLY B C 1
ATOM 9899 O O . GLY B 1 256 ? 80.064 73.483 -47.498 1.00 59.59 256 GLY B O 1
ATOM 9900 N N . GLN B 1 257 ? 78.036 74.255 -48.112 1.00 59.77 257 GLN B N 1
ATOM 9901 C CA . GLN B 1 257 ? 77.327 72.998 -47.856 1.00 60.61 257 GLN B CA 1
ATOM 9902 C C . GLN B 1 257 ? 77.476 72.023 -49.019 1.00 60.78 257 GLN B C 1
ATOM 9903 O O . GLN B 1 257 ? 77.459 72.424 -50.185 1.00 60.79 257 GLN B O 1
ATOM 9909 N N . VAL B 1 258 ? 77.608 70.742 -48.689 1.00 60.70 258 VAL B N 1
ATOM 9910 C CA . VAL B 1 258 ? 77.766 69.692 -49.691 1.00 60.39 258 VAL B CA 1
ATOM 9911 C C . VAL B 1 258 ? 76.438 68.978 -49.918 1.00 59.90 258 VAL B C 1
ATOM 9912 O O . VAL B 1 258 ? 75.730 68.647 -48.963 1.00 59.66 258 VAL B O 1
ATOM 9916 N N . SER B 1 259 ? 76.104 68.758 -51.188 1.00 60.03 259 SER B N 1
ATOM 9917 C CA . SER B 1 259 ? 74.893 68.031 -51.565 1.00 59.90 259 SER B CA 1
ATOM 9918 C C . SER B 1 259 ? 75.140 67.166 -52.798 1.00 59.63 259 SER B C 1
ATOM 9919 O O . SER B 1 259 ? 76.139 67.337 -53.501 1.00 60.01 259 SER B O 1
ATOM 9922 N N . GLY B 1 260 ? 74.219 66.243 -53.050 1.00 58.81 260 GLY B N 1
ATOM 9923 C CA . GLY B 1 260 ? 74.285 65.367 -54.215 1.00 58.56 260 GLY B CA 1
ATOM 9924 C C . GLY B 1 260 ? 73.243 64.267 -54.149 1.00 58.61 260 GLY B C 1
ATOM 9925 O O . GLY B 1 260 ? 72.382 64.268 -53.265 1.00 59.44 260 GLY B O 1
ATOM 9926 N N . VAL B 1 261 ? 73.324 63.330 -55.092 1.00 57.86 261 VAL B N 1
ATOM 9927 C CA . VAL B 1 261 ? 72.405 62.193 -55.149 1.00 56.93 261 VAL B CA 1
ATOM 9928 C C . VAL B 1 261 ? 72.524 61.374 -53.865 1.00 57.10 261 VAL B C 1
ATOM 9929 O O . VAL B 1 261 ? 73.607 60.893 -53.541 1.00 58.57 261 VAL B O 1
ATOM 9933 N N . PRO B 1 262 ? 71.410 61.227 -53.127 1.00 56.50 262 PRO B N 1
ATOM 9934 C CA . PRO B 1 262 ? 71.425 60.484 -51.872 1.00 56.09 262 PRO B CA 1
ATOM 9935 C C . PRO B 1 262 ? 71.801 59.021 -52.090 1.00 56.61 262 PRO B C 1
ATOM 9936 O O . PRO B 1 262 ? 71.331 58.395 -53.044 1.00 57.14 262 PRO B O 1
ATOM 9940 N N . VAL B 1 263 ? 72.654 58.495 -51.216 1.00 56.63 263 VAL B N 1
ATOM 9941 C CA . VAL B 1 263 ? 73.112 57.112 -51.317 1.00 57.13 263 VAL B CA 1
ATOM 9942 C C . VAL B 1 263 ? 72.711 56.302 -50.081 1.00 57.73 263 VAL B C 1
ATOM 9943 O O . VAL B 1 263 ? 72.951 56.716 -48.944 1.00 57.89 263 VAL B O 1
ATOM 9947 N N . PHE B 1 264 ? 72.081 55.154 -50.329 1.00 57.97 264 PHE B N 1
ATOM 9948 C CA . PHE B 1 264 ? 71.612 54.251 -49.280 1.00 57.78 264 PHE B CA 1
ATOM 9949 C C . PHE B 1 264 ? 72.355 52.924 -49.376 1.00 58.35 264 PHE B C 1
ATOM 9950 O O . PHE B 1 264 ? 72.900 52.594 -50.430 1.00 58.37 264 PHE B O 1
ATOM 9966 N N . VAL B 1 266 ? 71.824 48.855 -49.473 1.00 58.51 266 VAL B N 1
ATOM 9967 C CA . VAL B 1 266 ? 70.740 48.099 -50.126 1.00 57.42 266 VAL B CA 1
ATOM 9968 C C . VAL B 1 266 ? 69.501 47.837 -49.259 1.00 57.60 266 VAL B C 1
ATOM 9969 O O . VAL B 1 266 ? 68.370 48.007 -49.726 1.00 58.68 266 VAL B O 1
ATOM 9973 N N . ARG B 1 267 ? 69.721 47.458 -48.003 1.00 57.16 267 ARG B N 1
ATOM 9974 C CA . ARG B 1 267 ? 68.639 47.031 -47.112 1.00 56.91 267 ARG B CA 1
ATOM 9975 C C . ARG B 1 267 ? 67.692 48.145 -46.672 1.00 57.23 267 ARG B C 1
ATOM 9976 O O . ARG B 1 267 ? 66.651 47.870 -46.072 1.00 57.78 267 ARG B O 1
ATOM 9984 N N . ALA B 1 268 ? 68.050 49.392 -46.979 1.00 57.50 268 ALA B N 1
ATOM 9985 C CA . ALA B 1 268 ? 67.197 50.547 -46.693 1.00 57.12 268 ALA B CA 1
ATOM 9986 C C . ALA B 1 268 ? 65.862 50.460 -47.438 1.00 56.74 268 ALA B C 1
ATOM 9987 O O . ALA B 1 268 ? 64.908 51.164 -47.102 1.00 57.13 268 ALA B O 1
ATOM 9989 N N . SER B 1 269 ? 65.806 49.582 -48.438 1.00 56.48 269 SER B N 1
ATOM 9990 C CA . SER B 1 269 ? 64.597 49.349 -49.222 1.00 56.96 269 SER B CA 1
ATOM 9991 C C . SER B 1 269 ? 63.508 48.646 -48.415 1.00 57.32 269 SER B C 1
ATOM 9992 O O . SER B 1 269 ? 62.338 48.657 -48.805 1.00 57.77 269 SER B O 1
ATOM 9995 N N . GLU B 1 270 ? 63.899 48.041 -47.293 1.00 57.26 270 GLU B N 1
ATOM 9996 C CA . GLU B 1 270 ? 62.970 47.328 -46.416 1.00 57.36 270 GLU B CA 1
ATOM 9997 C C . GLU B 1 270 ? 61.935 48.250 -45.768 1.00 57.32 270 GLU B C 1
ATOM 9998 O O . GLU B 1 270 ? 60.937 47.784 -45.213 1.00 58.00 270 GLU B O 1
ATOM 10004 N N . ALA B 1 271 ? 62.175 49.557 -45.854 1.00 56.88 271 ALA B N 1
ATOM 10005 C CA . ALA B 1 271 ? 61.205 50.562 -45.425 1.00 56.48 271 ALA B CA 1
ATOM 10006 C C . ALA B 1 271 ? 59.955 50.541 -46.304 1.00 56.55 271 ALA B C 1
ATOM 10007 O O . ALA B 1 271 ? 58.836 50.693 -45.805 1.00 57.13 271 ALA B O 1
ATOM 10009 N N . TYR B 1 272 ? 60.155 50.344 -47.607 1.00 56.36 272 TYR B N 1
ATOM 10010 C CA . TYR B 1 272 ? 59.063 50.381 -48.584 1.00 56.02 272 TYR B CA 1
ATOM 10011 C C . TYR B 1 272 ? 58.431 49.004 -48.819 1.00 56.09 272 TYR B C 1
ATOM 10012 O O . TYR B 1 272 ? 57.526 48.865 -49.648 1.00 56.24 272 TYR B O 1
ATOM 10021 N N . GLU B 1 273 ? 58.903 47.997 -48.086 1.00 55.77 273 GLU B N 1
ATOM 10022 C CA . GLU B 1 273 ? 58.496 46.608 -48.304 1.00 55.75 273 GLU B CA 1
ATOM 10023 C C . GLU B 1 273 ? 56.981 46.402 -48.281 1.00 56.36 273 GLU B C 1
ATOM 10024 O O . GLU B 1 273 ? 56.432 45.750 -49.167 1.00 57.62 273 GLU B O 1
ATOM 10030 N N . ARG B 1 274 ? 56.315 46.962 -47.275 1.00 57.05 274 ARG B N 1
ATOM 10031 C CA . ARG B 1 274 ? 54.864 46.833 -47.144 1.00 57.23 274 ARG B CA 1
ATOM 10032 C C . ARG B 1 274 ? 54.133 48.055 -47.705 1.00 58.35 274 ARG B C 1
ATOM 10033 O O . ARG B 1 274 ? 52.975 48.305 -47.368 1.00 57.75 274 ARG B O 1
ATOM 10049 N N . ILE B 1 276 ? 54.948 49.290 -51.344 1.00 62.14 276 ILE B N 1
ATOM 10050 C CA . ILE B 1 276 ? 54.884 49.169 -52.805 1.00 62.22 276 ILE B CA 1
ATOM 10051 C C . ILE B 1 276 ? 54.478 47.746 -53.239 1.00 62.38 276 ILE B C 1
ATOM 10052 O O . ILE B 1 276 ? 55.095 46.766 -52.811 1.00 61.78 276 ILE B O 1
ATOM 10057 N N . PRO B 1 277 ? 53.430 47.632 -54.083 1.00 62.84 277 PRO B N 1
ATOM 10058 C CA . PRO B 1 277 ? 52.872 46.341 -54.518 1.00 63.58 277 PRO B CA 1
ATOM 10059 C C . PRO B 1 277 ? 53.859 45.422 -55.247 1.00 64.21 277 PRO B C 1
ATOM 10060 O O . PRO B 1 277 ? 53.769 44.196 -55.112 1.00 64.09 277 PRO B O 1
ATOM 10064 N N . ASP B 1 278 ? 54.776 46.002 -56.019 1.00 64.62 278 ASP B N 1
ATOM 10065 C CA . ASP B 1 278 ? 55.779 45.209 -56.738 1.00 64.48 278 ASP B CA 1
ATOM 10066 C C . ASP B 1 278 ? 57.184 45.413 -56.172 1.00 63.07 278 ASP B C 1
ATOM 10067 O O . ASP B 1 278 ? 58.134 45.693 -56.908 1.00 63.71 278 ASP B O 1
ATOM 10072 N N . TRP B 1 279 ? 57.293 45.242 -54.854 1.00 60.38 279 TRP B N 1
ATOM 10073 C CA . TRP B 1 279 ? 58.528 45.495 -54.108 1.00 57.51 279 TRP B CA 1
ATOM 10074 C C . TRP B 1 279 ? 59.698 44.648 -54.592 1.00 56.97 279 TRP B C 1
ATOM 10075 O O . TRP B 1 279 ? 59.558 43.443 -54.795 1.00 57.09 279 TRP B O 1
ATOM 10086 N N . ASP B 1 280 ? 60.845 45.301 -54.770 1.00 56.26 280 ASP B N 1
ATOM 10087 C CA . ASP B 1 280 ? 62.094 44.639 -55.130 1.00 55.73 280 ASP B CA 1
ATOM 10088 C C . ASP B 1 280 ? 63.136 44.939 -54.055 1.00 55.80 280 ASP B C 1
ATOM 10089 O O . ASP B 1 280 ? 63.450 46.099 -53.794 1.00 55.30 280 ASP B O 1
ATOM 10094 N N . LYS B 1 281 ? 63.667 43.886 -53.437 1.00 56.37 281 LYS B N 1
ATOM 10095 C CA . LYS B 1 281 ? 64.676 44.016 -52.379 1.00 56.79 281 LYS B CA 1
ATOM 10096 C C . LYS B 1 281 ? 65.939 44.745 -52.840 1.00 57.38 281 LYS B C 1
ATOM 10097 O O . LYS B 1 281 ? 66.646 45.350 -52.029 1.00 57.82 281 LYS B O 1
ATOM 10103 N N . ASP B 1 282 ? 66.200 44.695 -54.145 1.00 58.15 282 ASP B N 1
ATOM 10104 C CA . ASP B 1 282 ? 67.421 45.254 -54.727 1.00 59.19 282 ASP B CA 1
ATOM 10105 C C . ASP B 1 282 ? 67.171 46.523 -55.554 1.00 59.67 282 ASP B C 1
ATOM 10106 O O . ASP B 1 282 ? 68.013 46.926 -56.363 1.00 59.16 282 ASP B O 1
ATOM 10119 N N . LEU B 1 284 ? 67.282 49.661 -54.883 1.00 59.17 284 LEU B N 1
ATOM 10120 C CA . LEU B 1 284 ? 68.255 50.735 -54.700 1.00 58.10 284 LEU B CA 1
ATOM 10121 C C . LEU B 1 284 ? 69.530 50.487 -55.500 1.00 58.36 284 LEU B C 1
ATOM 10122 O O . LEU B 1 284 ? 70.148 51.428 -56.003 1.00 59.11 284 LEU B O 1
ATOM 10127 N N . THR B 1 285 ? 69.912 49.219 -55.617 1.00 58.21 285 THR B N 1
ATOM 10128 C CA . THR B 1 285 ? 71.057 48.826 -56.432 1.00 58.33 285 THR B CA 1
ATOM 10129 C C . THR B 1 285 ? 70.757 49.053 -57.917 1.00 59.81 285 THR B C 1
ATOM 10130 O O . THR B 1 285 ? 71.620 49.513 -58.668 1.00 60.86 285 THR B O 1
ATOM 10134 N N . LYS B 1 286 ? 69.524 48.748 -58.322 1.00 60.95 286 LYS B N 1
ATOM 10135 C CA . LYS B 1 286 ? 69.087 48.922 -59.709 1.00 61.70 286 LYS B CA 1
ATOM 10136 C C . LYS B 1 286 ? 69.008 50.394 -60.116 1.00 62.33 286 LYS B C 1
ATOM 10137 O O . LYS B 1 286 ? 69.026 50.714 -61.305 1.00 62.66 286 LYS B O 1
ATOM 10151 N N . GLY B 1 288 ? 71.258 52.651 -59.112 1.00 62.76 288 GLY B N 1
ATOM 10152 C CA . GLY B 1 288 ? 72.618 53.198 -59.050 1.00 61.44 288 GLY B CA 1
ATOM 10153 C C . GLY B 1 288 ? 72.813 54.080 -57.830 1.00 60.89 288 GLY B C 1
ATOM 10154 O O . GLY B 1 288 ? 73.657 54.977 -57.825 1.00 61.13 288 GLY B O 1
ATOM 10155 N N . ILE B 1 289 ? 72.032 53.796 -56.790 1.00 60.35 289 ILE B N 1
ATOM 10156 C CA . ILE B 1 289 ? 71.932 54.633 -55.595 1.00 59.28 289 ILE B CA 1
ATOM 10157 C C . ILE B 1 289 ? 72.518 53.941 -54.350 1.00 59.01 289 ILE B C 1
ATOM 10158 O O . ILE B 1 289 ? 72.548 54.511 -53.256 1.00 58.74 289 ILE B O 1
ATOM 10163 N N . GLU B 1 290 ? 73.017 52.722 -54.546 1.00 58.94 290 GLU B N 1
ATOM 10164 C CA . GLU B 1 290 ? 73.504 51.874 -53.453 1.00 58.68 290 GLU B CA 1
ATOM 10165 C C . GLU B 1 290 ? 74.961 52.161 -53.084 1.00 58.27 290 GLU B C 1
ATOM 10166 O O . GLU B 1 290 ? 75.700 52.755 -53.871 1.00 58.11 290 GLU B O 1
ATOM 10180 N N . ARG B 1 292 ? 77.626 50.015 -52.417 1.00 59.47 292 ARG B N 1
ATOM 10181 C CA . ARG B 1 292 ? 78.692 49.202 -53.008 1.00 60.05 292 ARG B CA 1
ATOM 10182 C C . ARG B 1 292 ? 79.376 49.943 -54.153 1.00 58.64 292 ARG B C 1
ATOM 10183 O O . ARG B 1 292 ? 80.591 50.153 -54.122 1.00 58.31 292 ARG B O 1
ATOM 10191 N N . ALA B 1 293 ? 78.580 50.362 -55.137 1.00 57.00 293 ALA B N 1
ATOM 10192 C CA . ALA B 1 293 ? 79.080 51.095 -56.302 1.00 56.49 293 ALA B CA 1
ATOM 10193 C C . ALA B 1 293 ? 79.809 52.383 -55.918 1.00 57.44 293 ALA B C 1
ATOM 10194 O O . ALA B 1 293 ? 80.809 52.749 -56.547 1.00 58.68 293 ALA B O 1
ATOM 10196 N N . TYR B 1 294 ? 79.304 53.059 -54.885 1.00 56.63 294 TYR B N 1
ATOM 10197 C CA . TYR B 1 294 ? 79.891 54.299 -54.403 1.00 55.35 294 TYR B CA 1
ATOM 10198 C C . TYR B 1 294 ? 81.297 54.064 -53.852 1.00 55.45 294 TYR B C 1
ATOM 10199 O O . TYR B 1 294 ? 82.257 54.681 -54.316 1.00 56.05 294 TYR B O 1
ATOM 10208 N N . PHE B 1 295 ? 81.415 53.164 -52.877 1.00 55.66 295 PHE B N 1
ATOM 10209 C CA . PHE B 1 295 ? 82.707 52.863 -52.259 1.00 56.40 295 PHE B CA 1
ATOM 10210 C C . PHE B 1 295 ? 83.663 52.157 -53.223 1.00 57.72 295 PHE B C 1
ATOM 10211 O O . PHE B 1 295 ? 84.880 52.259 -53.071 1.00 58.12 295 PHE B O 1
ATOM 10219 N N . ASP B 1 296 ? 83.111 51.443 -54.206 1.00 58.58 296 ASP B N 1
ATOM 10220 C CA . ASP B 1 296 ? 83.923 50.845 -55.271 1.00 58.94 296 ASP B CA 1
ATOM 10221 C C . ASP B 1 296 ? 84.588 51.923 -56.127 1.00 58.77 296 ASP B C 1
ATOM 10222 O O . ASP B 1 296 ? 85.758 51.787 -56.496 1.00 59.23 296 ASP B O 1
ATOM 10227 N N . LEU B 1 297 ? 83.843 52.989 -56.427 1.00 57.65 297 LEU B N 1
ATOM 10228 C CA . LEU B 1 297 ? 84.364 54.104 -57.215 1.00 56.95 297 LEU B CA 1
ATOM 10229 C C . LEU B 1 297 ? 85.419 54.875 -56.427 1.00 57.96 297 LEU B C 1
ATOM 10230 O O . LEU B 1 297 ? 86.399 55.352 -56.998 1.00 57.98 297 LEU B O 1
ATOM 10243 N N . LYS B 1 299 ? 87.492 53.629 -54.138 1.00 58.42 299 LYS B N 1
ATOM 10244 C CA . LYS B 1 299 ? 88.707 52.819 -54.234 1.00 57.58 299 LYS B CA 1
ATOM 10245 C C . LYS B 1 299 ? 89.343 52.991 -55.607 1.00 57.20 299 LYS B C 1
ATOM 10246 O O . LYS B 1 299 ? 90.549 53.209 -55.709 1.00 57.07 299 LYS B O 1
ATOM 10252 N N . ARG B 1 300 ? 88.520 52.911 -56.652 1.00 57.26 300 ARG B N 1
ATOM 10253 C CA . ARG B 1 300 ? 88.974 53.092 -58.031 1.00 57.58 300 ARG B CA 1
ATOM 10254 C C . ARG B 1 300 ? 89.700 54.430 -58.210 1.00 57.39 300 ARG B C 1
ATOM 10255 O O . ARG B 1 300 ? 90.765 54.483 -58.829 1.00 57.29 300 ARG B O 1
ATOM 10263 N N . ILE B 1 301 ? 89.123 55.495 -57.654 1.00 56.50 301 ILE B N 1
ATOM 10264 C CA . ILE B 1 301 ? 89.709 56.831 -57.723 1.00 55.37 301 ILE B CA 1
ATOM 10265 C C . ILE B 1 301 ? 90.957 56.936 -56.842 1.00 55.44 301 ILE B C 1
ATOM 10266 O O . ILE B 1 301 ? 91.949 57.550 -57.241 1.00 56.16 301 ILE B O 1
ATOM 10271 N N . ALA B 1 302 ? 90.907 56.319 -55.663 1.00 55.01 302 ALA B N 1
ATOM 10272 C CA . ALA B 1 302 ? 92.055 56.281 -54.757 1.00 55.49 302 ALA B CA 1
ATOM 10273 C C . ALA B 1 302 ? 93.254 55.592 -55.405 1.00 56.39 302 ALA B C 1
ATOM 10274 O O . ALA B 1 302 ? 94.391 56.044 -55.259 1.00 57.21 302 ALA B O 1
ATOM 10276 N N . VAL B 1 303 ? 92.988 54.503 -56.124 1.00 56.65 303 VAL B N 1
ATOM 10277 C CA . VAL B 1 303 ? 94.022 53.780 -56.868 1.00 56.82 303 VAL B CA 1
ATOM 10278 C C . VAL B 1 303 ? 94.585 54.648 -57.999 1.00 56.93 303 VAL B C 1
ATOM 10279 O O . VAL B 1 303 ? 95.802 54.706 -58.197 1.00 57.64 303 VAL B O 1
ATOM 10283 N N . ALA B 1 304 ? 93.697 55.333 -58.718 1.00 56.47 304 ALA B N 1
ATOM 10284 C CA . ALA B 1 304 ? 94.092 56.205 -59.825 1.00 55.75 304 ALA B CA 1
ATOM 10285 C C . ALA B 1 304 ? 94.982 57.363 -59.367 1.00 56.26 304 ALA B C 1
ATOM 10286 O O . ALA B 1 304 ? 95.904 57.757 -60.085 1.00 57.01 304 ALA B O 1
ATOM 10288 N N . TYR B 1 305 ? 94.701 57.896 -58.177 1.00 56.09 305 TYR B N 1
ATOM 10289 C CA . TYR B 1 305 ? 95.507 58.964 -57.581 1.00 56.13 305 TYR B CA 1
ATOM 10290 C C . TYR B 1 305 ? 96.933 58.502 -57.308 1.00 56.51 305 TYR B C 1
ATOM 10291 O O . TYR B 1 305 ? 97.894 59.223 -57.597 1.00 56.78 305 TYR B O 1
ATOM 10300 N N . ASN B 1 306 ? 97.056 57.305 -56.737 1.00 55.97 306 ASN B N 1
ATOM 10301 C CA . ASN B 1 306 ? 98.356 56.731 -56.404 1.00 56.08 306 ASN B CA 1
ATOM 10302 C C . ASN B 1 306 ? 99.149 56.286 -57.633 1.00 56.68 306 ASN B C 1
ATOM 10303 O O . ASN B 1 306 ? 100.371 56.133 -57.567 1.00 57.02 306 ASN B O 1
ATOM 10308 N N . ASN B 1 307 ? 98.450 56.085 -58.748 1.00 57.02 307 ASN B N 1
ATOM 10309 C CA . ASN B 1 307 ? 99.089 55.707 -60.010 1.00 57.26 307 ASN B CA 1
ATOM 10310 C C . ASN B 1 307 ? 99.383 56.900 -60.921 1.00 58.02 307 ASN B C 1
ATOM 10311 O O . ASN B 1 307 ? 99.650 56.727 -62.114 1.00 58.55 307 ASN B O 1
ATOM 10316 N N . SER B 1 308 ? 99.344 58.104 -60.352 1.00 58.52 308 SER B N 1
ATOM 10317 C CA . SER B 1 308 ? 99.575 59.331 -61.112 1.00 59.50 308 SER B CA 1
ATOM 10318 C C . SER B 1 308 ? 100.782 60.105 -60.587 1.00 60.04 308 SER B C 1
ATOM 10319 O O . SER B 1 308 ? 101.044 60.114 -59.381 1.00 60.03 308 SER B O 1
ATOM 10322 N N . GLU B 1 309 ? 101.509 60.753 -61.498 1.00 60.53 309 GLU B N 1
ATOM 10323 C CA . GLU B 1 309 ? 102.710 61.511 -61.144 1.00 61.32 309 GLU B CA 1
ATOM 10324 C C . GLU B 1 309 ? 102.360 62.777 -60.359 1.00 61.05 309 GLU B C 1
ATOM 10325 O O . GLU B 1 309 ? 101.399 63.478 -60.686 1.00 60.48 309 GLU B O 1
ATOM 10331 N N . ALA B 1 310 ? 103.150 63.054 -59.324 1.00 61.10 310 ALA B N 1
ATOM 10332 C CA . ALA B 1 310 ? 102.933 64.205 -58.450 1.00 60.80 310 ALA B CA 1
ATOM 10333 C C . ALA B 1 310 ? 102.983 65.518 -59.225 1.00 60.74 310 ALA B C 1
ATOM 10334 O O . ALA B 1 310 ? 103.958 65.798 -59.925 1.00 60.80 310 ALA B O 1
ATOM 10336 N N . GLY B 1 311 ? 101.917 66.306 -59.105 1.00 60.95 311 GLY B N 1
ATOM 10337 C CA . GLY B 1 311 ? 101.832 67.611 -59.759 1.00 60.93 311 GLY B CA 1
ATOM 10338 C C . GLY B 1 311 ? 101.134 67.605 -61.109 1.00 61.00 311 GLY B C 1
ATOM 10339 O O . GLY B 1 311 ? 101.004 68.653 -61.746 1.00 60.79 311 GLY B O 1
ATOM 10340 N N . SER B 1 312 ? 100.691 66.427 -61.547 1.00 61.02 312 SER B N 1
ATOM 10341 C CA . SER B 1 312 ? 99.968 66.285 -62.813 1.00 60.91 312 SER B CA 1
ATOM 10342 C C . SER B 1 312 ? 98.492 66.670 -62.649 1.00 60.87 312 SER B C 1
ATOM 10343 O O . SER B 1 312 ? 97.950 66.562 -61.544 1.00 60.92 312 SER B O 1
ATOM 10346 N N . PRO B 1 313 ? 97.839 67.127 -63.742 1.00 60.83 313 PRO B N 1
ATOM 10347 C CA . PRO B 1 313 ? 96.422 67.513 -63.679 1.00 60.60 313 PRO B CA 1
ATOM 10348 C C . PRO B 1 313 ? 95.490 66.363 -63.291 1.00 60.72 313 PRO B C 1
ATOM 10349 O O . PRO B 1 313 ? 94.469 66.598 -62.642 1.00 61.48 313 PRO B O 1
ATOM 10353 N N . ILE B 1 314 ? 95.849 65.141 -63.681 1.00 60.24 314 ILE B N 1
ATOM 10354 C CA . ILE B 1 314 ? 95.053 63.951 -63.376 1.00 59.81 314 ILE B CA 1
ATOM 10355 C C . ILE B 1 314 ? 95.112 63.569 -61.887 1.00 59.75 314 ILE B C 1
ATOM 10356 O O . ILE B 1 314 ? 94.100 63.170 -61.307 1.00 60.20 314 ILE B O 1
ATOM 10361 N N . ARG B 1 315 ? 96.288 63.705 -61.275 1.00 59.44 315 ARG B N 1
ATOM 10362 C CA . ARG B 1 315 ? 96.445 63.442 -59.846 1.00 58.97 315 ARG B CA 1
ATOM 10363 C C . ARG B 1 315 ? 95.636 64.447 -59.032 1.00 59.35 315 ARG B C 1
ATOM 10364 O O . ARG B 1 315 ? 94.947 64.072 -58.081 1.00 59.60 315 ARG B O 1
ATOM 10372 N N . LYS B 1 316 ? 95.718 65.717 -59.427 1.00 59.57 316 LYS B N 1
ATOM 10373 C CA . LYS B 1 316 ? 94.943 66.789 -58.809 1.00 60.34 316 LYS B CA 1
ATOM 10374 C C . LYS B 1 316 ? 93.443 66.572 -59.017 1.00 60.27 316 LYS B C 1
ATOM 10375 O O . LYS B 1 316 ? 92.640 66.870 -58.130 1.00 60.26 316 LYS B O 1
ATOM 10381 N N . GLU B 1 317 ? 93.083 66.044 -60.188 1.00 60.02 317 GLU B N 1
ATOM 10382 C CA . GLU B 1 317 ? 91.696 65.720 -60.529 1.00 60.02 317 GLU B CA 1
ATOM 10383 C C . GLU B 1 317 ? 91.139 64.611 -59.637 1.00 59.99 317 GLU B C 1
ATOM 10384 O O . GLU B 1 317 ? 90.045 64.745 -59.084 1.00 59.96 317 GLU B O 1
ATOM 10398 N N . ARG B 1 319 ? 92.391 63.548 -56.753 1.00 58.85 319 ARG B N 1
ATOM 10399 C CA . ARG B 1 319 ? 92.398 64.064 -55.387 1.00 58.92 319 ARG B CA 1
ATOM 10400 C C . ARG B 1 319 ? 91.121 64.863 -55.114 1.00 59.42 319 ARG B C 1
ATOM 10401 O O . ARG B 1 319 ? 90.491 64.702 -54.066 1.00 59.67 319 ARG B O 1
ATOM 10409 N N . ARG B 1 320 ? 90.749 65.709 -56.076 1.00 59.84 320 ARG B N 1
ATOM 10410 C CA . ARG B 1 320 ? 89.547 66.539 -55.995 1.00 60.20 320 ARG B CA 1
ATOM 10411 C C . ARG B 1 320 ? 88.277 65.686 -55.967 1.00 59.49 320 ARG B C 1
ATOM 10412 O O . ARG B 1 320 ? 87.387 65.924 -55.149 1.00 59.58 320 ARG B O 1
ATOM 10420 N N . LYS B 1 321 ? 88.211 64.691 -56.852 1.00 58.47 321 LYS B N 1
ATOM 10421 C CA . LYS B 1 321 ? 87.059 63.787 -56.938 1.00 57.40 321 LYS B CA 1
ATOM 10422 C C . LYS B 1 321 ? 86.876 62.939 -55.684 1.00 56.76 321 LYS B C 1
ATOM 10423 O O . LYS B 1 321 ? 85.751 62.760 -55.217 1.00 57.23 321 LYS B O 1
ATOM 10429 N N . PHE B 1 322 ? 87.976 62.417 -55.146 1.00 55.70 322 PHE B N 1
ATOM 10430 C CA . PHE B 1 322 ? 87.911 61.590 -53.946 1.00 54.87 322 PHE B CA 1
ATOM 10431 C C . PHE B 1 322 ? 87.354 62.373 -52.762 1.00 55.41 322 PHE B C 1
ATOM 10432 O O . PHE B 1 322 ? 86.473 61.884 -52.056 1.00 56.26 322 PHE B O 1
ATOM 10440 N N . LEU B 1 323 ? 87.864 63.585 -52.559 1.00 55.17 323 LEU B N 1
ATOM 10441 C CA . LEU B 1 323 ? 87.454 64.417 -51.431 1.00 54.61 323 LEU B CA 1
ATOM 10442 C C . LEU B 1 323 ? 85.995 64.854 -51.538 1.00 54.87 323 LEU B C 1
ATOM 10443 O O . LEU B 1 323 ? 85.276 64.878 -50.536 1.00 54.53 323 LEU B O 1
ATOM 10448 N N . ALA B 1 324 ? 85.563 65.176 -52.756 1.00 55.00 324 ALA B N 1
ATOM 10449 C CA . ALA B 1 324 ? 84.166 65.501 -53.031 1.00 55.47 324 ALA B CA 1
ATOM 10450 C C . ALA B 1 324 ? 83.250 64.337 -52.650 1.00 56.96 324 ALA B C 1
ATOM 10451 O O . ALA B 1 324 ? 82.202 64.531 -52.025 1.00 57.38 324 ALA B O 1
ATOM 10461 N N . TYR B 1 326 ? 84.118 61.954 -50.555 1.00 57.09 326 TYR B N 1
ATOM 10462 C CA . TYR B 1 326 ? 84.276 61.796 -49.112 1.00 55.93 326 TYR B CA 1
ATOM 10463 C C . TYR B 1 326 ? 83.335 62.721 -48.349 1.00 56.10 326 TYR B C 1
ATOM 10464 O O . TYR B 1 326 ? 82.624 62.279 -47.448 1.00 56.46 326 TYR B O 1
ATOM 10473 N N . ASP B 1 327 ? 83.339 64.001 -48.716 1.00 56.37 327 ASP B N 1
ATOM 10474 C CA . ASP B 1 327 ? 82.486 64.996 -48.070 1.00 56.51 327 ASP B CA 1
ATOM 10475 C C . ASP B 1 327 ? 81.022 64.594 -48.153 1.00 55.70 327 ASP B C 1
ATOM 10476 O O . ASP B 1 327 ? 80.301 64.644 -47.156 1.00 57.02 327 ASP B O 1
ATOM 10481 N N . HIS B 1 328 ? 80.603 64.170 -49.342 1.00 53.54 328 HIS B N 1
ATOM 10482 C CA . HIS B 1 328 ? 79.212 63.831 -49.597 1.00 51.67 328 HIS B CA 1
ATOM 10483 C C . HIS B 1 328 ? 78.745 62.608 -48.809 1.00 51.30 328 HIS B C 1
ATOM 10484 O O . HIS B 1 328 ? 77.690 62.645 -48.178 1.00 51.85 328 HIS B O 1
ATOM 10491 N N . ILE B 1 329 ? 79.537 61.538 -48.832 1.00 50.67 329 ILE B N 1
ATOM 10492 C CA . ILE B 1 329 ? 79.166 60.293 -48.162 1.00 50.22 329 ILE B CA 1
ATOM 10493 C C . ILE B 1 329 ? 79.192 60.434 -46.636 1.00 50.61 329 ILE B C 1
ATOM 10494 O O . ILE B 1 329 ? 78.394 59.806 -45.940 1.00 50.33 329 ILE B O 1
ATOM 10499 N N . THR B 1 330 ? 80.103 61.266 -46.130 1.00 51.73 330 THR B N 1
ATOM 10500 C CA . THR B 1 330 ? 80.166 61.583 -44.707 1.00 53.34 330 THR B CA 1
ATOM 10501 C C . THR B 1 330 ? 78.926 62.383 -44.327 1.00 54.64 330 THR B C 1
ATOM 10502 O O . THR B 1 330 ? 78.317 62.144 -43.281 1.00 55.56 330 THR B O 1
ATOM 10506 N N . ASP B 1 331 ? 78.557 63.321 -45.199 1.00 55.27 331 ASP B N 1
ATOM 10507 C CA . ASP B 1 331 ? 77.369 64.146 -45.016 1.00 55.58 331 ASP B CA 1
ATOM 10508 C C . ASP B 1 331 ? 76.099 63.304 -45.059 1.00 55.91 331 ASP B C 1
ATOM 10509 O O . ASP B 1 331 ? 75.134 63.595 -44.350 1.00 56.56 331 ASP B O 1
ATOM 10514 N N . GLN B 1 332 ? 76.113 62.261 -45.888 1.00 55.96 332 GLN B N 1
ATOM 10515 C CA . GLN B 1 332 ? 74.969 61.362 -46.037 1.00 56.53 332 GLN B CA 1
ATOM 10516 C C . GLN B 1 332 ? 74.738 60.491 -44.803 1.00 55.75 332 GLN B C 1
ATOM 10517 O O . GLN B 1 332 ? 73.639 59.978 -44.602 1.00 55.75 332 GLN B O 1
ATOM 10523 N N . GLY B 1 333 ? 75.773 60.322 -43.986 1.00 54.96 333 GLY B N 1
ATOM 10524 C CA . GLY B 1 333 ? 75.634 59.590 -42.733 1.00 55.24 333 GLY B CA 1
ATOM 10525 C C . GLY B 1 333 ? 76.613 58.457 -42.500 1.00 55.35 333 GLY B C 1
ATOM 10526 O O . GLY B 1 333 ? 76.501 57.741 -41.505 1.00 55.54 333 GLY B O 1
ATOM 10527 N N . VAL B 1 334 ? 77.565 58.278 -43.412 1.00 55.35 334 VAL B N 1
ATOM 10528 C CA . VAL B 1 334 ? 78.633 57.307 -43.192 1.00 55.55 334 VAL B CA 1
ATOM 10529 C C . VAL B 1 334 ? 79.699 57.963 -42.319 1.00 56.27 334 VAL B C 1
ATOM 10530 O O . VAL B 1 334 ? 80.625 58.613 -42.814 1.00 57.64 334 VAL B O 1
ATOM 10534 N N . ALA B 1 335 ? 79.522 57.804 -41.008 1.00 55.87 335 ALA B N 1
ATOM 10535 C CA . ALA B 1 335 ? 80.364 58.443 -39.996 1.00 55.72 335 ALA B CA 1
ATOM 10536 C C . ALA B 1 335 ? 80.241 57.711 -38.663 1.00 56.06 335 ALA B C 1
ATOM 10537 O O . ALA B 1 335 ? 79.366 56.848 -38.501 1.00 56.55 335 ALA B O 1
ATOM 10539 N N . TYR B 1 336 ? 81.118 58.055 -37.720 1.00 55.74 336 TYR B N 1
ATOM 10540 C CA . TYR B 1 336 ? 81.104 57.461 -36.384 1.00 55.86 336 TYR B CA 1
ATOM 10541 C C . TYR B 1 336 ? 79.762 57.706 -35.702 1.00 56.41 336 TYR B C 1
ATOM 10542 O O . TYR B 1 336 ? 79.234 58.815 -35.747 1.00 57.37 336 TYR B O 1
ATOM 10551 N N . GLY B 1 337 ? 79.216 56.663 -35.084 1.00 56.63 337 GLY B N 1
ATOM 10552 C CA . GLY B 1 337 ? 77.974 56.774 -34.321 1.00 57.15 337 GLY B CA 1
ATOM 10553 C C . GLY B 1 337 ? 76.724 56.838 -35.176 1.00 57.51 337 GLY B C 1
ATOM 10554 O O . GLY B 1 337 ? 75.703 57.379 -34.746 1.00 58.22 337 GLY B O 1
ATOM 10555 N N . SER B 1 338 ? 76.801 56.278 -36.381 1.00 56.74 338 SER B N 1
ATOM 10556 C CA . SER B 1 338 ? 75.692 56.321 -37.332 1.00 56.42 338 SER B CA 1
ATOM 10557 C C . SER B 1 338 ? 75.444 54.950 -37.950 1.00 57.00 338 SER B C 1
ATOM 10558 O O . SER B 1 338 ? 76.362 54.332 -38.492 1.00 57.89 338 SER B O 1
ATOM 10561 N N . CYS B 1 339 ? 74.202 54.479 -37.867 1.00 56.82 339 CYS B N 1
ATOM 10562 C CA . CYS B 1 339 ? 73.852 53.148 -38.366 1.00 56.70 339 CYS B CA 1
ATOM 10563 C C . CYS B 1 339 ? 72.660 53.153 -39.324 1.00 56.86 339 CYS B C 1
ATOM 10564 O O . CYS B 1 339 ? 72.174 52.093 -39.729 1.00 57.72 339 CYS B O 1
ATOM 10567 N N . TRP B 1 340 ? 72.203 54.353 -39.678 1.00 56.62 340 TRP B N 1
ATOM 10568 C CA . TRP B 1 340 ? 71.193 54.569 -40.726 1.00 56.21 340 TRP B CA 1
ATOM 10569 C C . TRP B 1 340 ? 69.844 53.881 -40.471 1.00 56.21 340 TRP B C 1
ATOM 10570 O O . TRP B 1 340 ? 69.073 53.654 -41.410 1.00 55.75 340 TRP B O 1
ATOM 10581 N N . GLY B 1 341 ? 69.567 53.555 -39.207 1.00 56.47 341 GLY B N 1
ATOM 10582 C CA . GLY B 1 341 ? 68.302 52.921 -38.817 1.00 56.44 341 GLY B CA 1
ATOM 10583 C C . GLY B 1 341 ? 68.203 51.426 -39.086 1.00 56.17 341 GLY B C 1
ATOM 10584 O O . GLY B 1 341 ? 67.484 50.716 -38.383 1.00 55.64 341 GLY B O 1
ATOM 10585 N N . ASN B 1 342 ? 68.921 50.954 -40.106 1.00 56.28 342 ASN B N 1
ATOM 10586 C CA . ASN B 1 342 ? 68.929 49.545 -40.503 1.00 56.62 342 ASN B CA 1
ATOM 10587 C C . ASN B 1 342 ? 70.260 49.218 -41.172 1.00 57.38 342 ASN B C 1
ATOM 10588 O O . ASN B 1 342 ? 70.566 49.744 -42.247 1.00 58.24 342 ASN B O 1
ATOM 10593 N N . ILE B 1 343 ? 71.038 48.339 -40.542 1.00 57.63 343 ILE B N 1
ATOM 10594 C CA . ILE B 1 343 ? 72.408 48.088 -40.985 1.00 57.70 343 ILE B CA 1
ATOM 10595 C C . ILE B 1 343 ? 72.756 46.611 -41.233 1.00 58.05 343 ILE B C 1
ATOM 10596 O O . ILE B 1 343 ? 73.916 46.289 -41.498 1.00 58.50 343 ILE B O 1
ATOM 10601 N N . HIS B 1 344 ? 71.766 45.720 -41.183 1.00 58.07 344 HIS B N 1
ATOM 10602 C CA . HIS B 1 344 ? 72.048 44.285 -41.348 1.00 57.98 344 HIS B CA 1
ATOM 10603 C C . HIS B 1 344 ? 72.605 43.937 -42.729 1.00 57.70 344 HIS B C 1
ATOM 10604 O O . HIS B 1 344 ? 72.050 44.344 -43.750 1.00 57.34 344 HIS B O 1
ATOM 10611 N N . HIS B 1 345 ? 73.717 43.196 -42.725 1.00 57.37 345 HIS B N 1
ATOM 10612 C CA . HIS B 1 345 ? 74.457 42.785 -43.933 1.00 56.85 345 HIS B CA 1
ATOM 10613 C C . HIS B 1 345 ? 75.124 43.954 -44.676 1.00 56.97 345 HIS B C 1
ATOM 10614 O O . HIS B 1 345 ? 75.248 43.930 -45.905 1.00 58.40 345 HIS B O 1
ATOM 10621 N N . TYR B 1 346 ? 75.567 44.963 -43.924 1.00 55.94 346 TYR B N 1
ATOM 10622 C CA . TYR B 1 346 ? 76.253 46.128 -44.501 1.00 55.60 346 TYR B CA 1
ATOM 10623 C C . TYR B 1 346 ? 77.661 45.801 -45.007 1.00 55.70 346 TYR B C 1
ATOM 10624 O O . TYR B 1 346 ? 78.212 46.530 -45.838 1.00 55.63 346 TYR B O 1
ATOM 10633 N N . GLY B 1 347 ? 78.227 44.707 -44.498 1.00 55.84 347 GLY B N 1
ATOM 10634 C CA . GLY B 1 347 ? 79.571 44.264 -44.855 1.00 56.37 347 GLY B CA 1
ATOM 10635 C C . GLY B 1 347 ? 79.885 44.321 -46.339 1.00 57.22 347 GLY B C 1
ATOM 10636 O O . GLY B 1 347 ? 80.906 44.901 -46.733 1.00 56.77 347 GLY B O 1
ATOM 10637 N N . TYR B 1 348 ? 79.008 43.734 -47.159 1.00 58.58 348 TYR B N 1
ATOM 10638 C CA . TYR B 1 348 ? 79.233 43.658 -48.610 1.00 60.78 348 TYR B CA 1
ATOM 10639 C C . TYR B 1 348 ? 79.221 45.028 -49.292 1.00 59.84 348 TYR B C 1
ATOM 10640 O O . TYR B 1 348 ? 80.001 45.267 -50.217 1.00 61.00 348 TYR B O 1
ATOM 10649 N N . SER B 1 349 ? 78.344 45.916 -48.828 1.00 58.16 349 SER B N 1
ATOM 10650 C CA . SER B 1 349 ? 78.218 47.255 -49.404 1.00 56.52 349 SER B CA 1
ATOM 10651 C C . SER B 1 349 ? 79.394 48.150 -49.039 1.00 56.22 349 SER B C 1
ATOM 10652 O O . SER B 1 349 ? 79.664 49.140 -49.718 1.00 57.38 349 SER B O 1
ATOM 10655 N N . VAL B 1 350 ? 80.090 47.783 -47.969 1.00 55.17 350 VAL B N 1
ATOM 10656 C CA . VAL B 1 350 ? 81.085 48.644 -47.338 1.00 54.13 350 VAL B CA 1
ATOM 10657 C C . VAL B 1 350 ? 82.516 48.136 -47.576 1.00 54.38 350 VAL B C 1
ATOM 10658 O O . VAL B 1 350 ? 83.481 48.683 -47.042 1.00 53.83 350 VAL B O 1
ATOM 10662 N N . ARG B 1 351 ? 82.652 47.111 -48.413 1.00 55.86 351 ARG B N 1
ATOM 10663 C CA . ARG B 1 351 ? 83.958 46.495 -48.673 1.00 56.85 351 ARG B CA 1
ATOM 10664 C C . ARG B 1 351 ? 84.987 47.485 -49.233 1.00 55.63 351 ARG B C 1
ATOM 10665 O O . ARG B 1 351 ? 86.167 47.430 -48.874 1.00 55.56 351 ARG B O 1
ATOM 10673 N N . GLY B 1 352 ? 84.532 48.388 -50.100 1.00 55.18 352 GLY B N 1
ATOM 10674 C CA . GLY B 1 352 ? 85.401 49.397 -50.709 1.00 55.43 352 GLY B CA 1
ATOM 10675 C C . GLY B 1 352 ? 85.874 50.487 -49.760 1.00 55.69 352 GLY B C 1
ATOM 10676 O O . GLY B 1 352 ? 86.952 51.050 -49.950 1.00 56.40 352 GLY B O 1
ATOM 10677 N N . LEU B 1 353 ? 85.069 50.776 -48.739 1.00 55.90 353 LEU B N 1
ATOM 10678 C CA . LEU B 1 353 ? 85.349 51.844 -47.774 1.00 56.54 353 LEU B CA 1
ATOM 10679 C C . LEU B 1 353 ? 86.789 51.843 -47.236 1.00 57.40 353 LEU B C 1
ATOM 10680 O O . LEU B 1 353 ? 87.505 52.841 -47.363 1.00 58.79 353 LEU B O 1
ATOM 10685 N N . TYR B 1 354 ? 87.208 50.716 -46.666 1.00 57.10 354 TYR B N 1
ATOM 10686 C CA . TYR B 1 354 ? 88.473 50.623 -45.933 1.00 56.74 354 TYR B CA 1
ATOM 10687 C C . TYR B 1 354 ? 89.738 50.831 -46.772 1.00 57.58 354 TYR B C 1
ATOM 10688 O O . TYR B 1 354 ? 90.582 51.650 -46.392 1.00 58.17 354 TYR B O 1
ATOM 10697 N N . PRO B 1 355 ? 89.887 50.102 -47.903 1.00 58.13 355 PRO B N 1
ATOM 10698 C CA . PRO B 1 355 ? 91.076 50.363 -48.722 1.00 58.00 355 PRO B CA 1
ATOM 10699 C C . PRO B 1 355 ? 91.070 51.755 -49.363 1.00 57.70 355 PRO B C 1
ATOM 10700 O O . PRO B 1 355 ? 92.132 52.355 -49.528 1.00 57.82 355 PRO B O 1
ATOM 10704 N N . ALA B 1 356 ? 89.886 52.263 -49.706 1.00 57.29 356 ALA B N 1
ATOM 10705 C CA . ALA B 1 356 ? 89.760 53.587 -50.315 1.00 57.28 356 ALA B CA 1
ATOM 10706 C C . ALA B 1 356 ? 90.247 54.687 -49.375 1.00 57.13 356 ALA B C 1
ATOM 10707 O O . ALA B 1 356 ? 90.930 55.619 -49.797 1.00 57.57 356 ALA B O 1
ATOM 10709 N N . TYR B 1 357 ? 89.896 54.562 -48.099 1.00 56.50 357 TYR B N 1
ATOM 10710 C CA . TYR B 1 357 ? 90.281 55.538 -47.088 1.00 55.45 357 TYR B CA 1
ATOM 10711 C C . TYR B 1 357 ? 91.751 55.407 -46.697 1.00 55.47 357 TYR B C 1
ATOM 10712 O O . TYR B 1 357 ? 92.421 56.415 -46.475 1.00 56.07 357 TYR B O 1
ATOM 10721 N N . PHE B 1 358 ? 92.248 54.173 -46.620 1.00 55.28 358 PHE B N 1
ATOM 10722 C CA . PHE B 1 358 ? 93.646 53.926 -46.260 1.00 54.94 358 PHE B CA 1
ATOM 10723 C C . PHE B 1 358 ? 94.628 54.422 -47.320 1.00 55.43 358 PHE B C 1
ATOM 10724 O O . PHE B 1 358 ? 95.623 55.073 -46.992 1.00 55.38 358 PHE B O 1
ATOM 10732 N N . LEU B 1 359 ? 94.349 54.101 -48.582 1.00 55.78 359 LEU B N 1
ATOM 10733 C CA . LEU B 1 359 ? 95.198 54.518 -49.697 1.00 56.32 359 LEU B CA 1
ATOM 10734 C C . LEU B 1 359 ? 95.272 56.038 -49.824 1.00 57.28 359 LEU B C 1
ATOM 10735 O O . LEU B 1 359 ? 96.065 56.578 -50.602 1.00 57.91 359 LEU B O 1
ATOM 10748 N N . LYS B 1 361 ? 95.352 58.187 -46.926 1.00 58.29 361 LYS B N 1
ATOM 10749 C CA . LYS B 1 361 ? 95.608 58.635 -45.558 1.00 57.72 361 LYS B CA 1
ATOM 10750 C C . LYS B 1 361 ? 96.239 60.024 -45.496 1.00 58.05 361 LYS B C 1
ATOM 10751 O O . LYS B 1 361 ? 95.735 60.906 -44.800 1.00 58.23 361 LYS B O 1
ATOM 10757 N N . ASP B 1 362 ? 97.339 60.205 -46.224 1.00 58.76 362 ASP B N 1
ATOM 10758 C CA . ASP B 1 362 ? 98.122 61.437 -46.162 1.00 59.15 362 ASP B CA 1
ATOM 10759 C C . ASP B 1 362 ? 97.358 62.663 -46.650 1.00 58.92 362 ASP B C 1
ATOM 10760 O O . ASP B 1 362 ? 97.473 63.745 -46.066 1.00 59.17 362 ASP B O 1
ATOM 10765 N N . VAL B 1 363 ? 96.578 62.484 -47.713 1.00 57.69 363 VAL B N 1
ATOM 10766 C CA . VAL B 1 363 ? 95.748 63.560 -48.256 1.00 57.19 363 VAL B CA 1
ATOM 10767 C C . VAL B 1 363 ? 94.600 63.933 -47.300 1.00 57.01 363 VAL B C 1
ATOM 10768 O O . VAL B 1 363 ? 94.266 65.114 -47.151 1.00 57.68 363 VAL B O 1
ATOM 10772 N N . LEU B 1 364 ? 94.029 62.929 -46.638 1.00 56.02 364 LEU B N 1
ATOM 10773 C CA . LEU B 1 364 ? 93.031 63.148 -45.589 1.00 55.34 364 LEU B CA 1
ATOM 10774 C C . LEU B 1 364 ? 93.580 63.931 -44.390 1.00 56.33 364 LEU B C 1
ATOM 10775 O O . LEU B 1 364 ? 92.866 64.746 -43.802 1.00 56.71 364 LEU B O 1
ATOM 10780 N N . ARG B 1 365 ? 94.841 63.680 -44.032 1.00 56.93 365 ARG B N 1
ATOM 10781 C CA . ARG B 1 365 ? 95.505 64.422 -42.959 1.00 57.71 365 ARG B CA 1
ATOM 10782 C C . ARG B 1 365 ? 95.726 65.874 -43.369 1.00 58.07 365 ARG B C 1
ATOM 10783 O O . ARG B 1 365 ? 95.472 66.790 -42.585 1.00 58.22 365 ARG B O 1
ATOM 10791 N N . GLU B 1 366 ? 96.199 66.065 -44.601 1.00 58.50 366 GLU B N 1
ATOM 10792 C CA . GLU B 1 366 ? 96.447 67.391 -45.166 1.00 59.31 366 GLU B CA 1
ATOM 10793 C C . GLU B 1 366 ? 95.191 68.251 -45.138 1.00 58.75 366 GLU B C 1
ATOM 10794 O O . GLU B 1 366 ? 95.263 69.466 -44.926 1.00 58.41 366 GLU B O 1
ATOM 10800 N N . GLU B 1 367 ? 94.046 67.608 -45.347 1.00 58.58 367 GLU B N 1
ATOM 10801 C CA . GLU B 1 367 ? 92.762 68.292 -45.376 1.00 58.69 367 GLU B CA 1
ATOM 10802 C C . GLU B 1 367 ? 92.144 68.399 -43.979 1.00 58.27 367 GLU B C 1
ATOM 10803 O O . GLU B 1 367 ? 91.078 68.994 -43.809 1.00 58.36 367 GLU B O 1
ATOM 10809 N N . GLY B 1 368 ? 92.825 67.828 -42.986 1.00 58.21 368 GLY B N 1
ATOM 10810 C CA . GLY B 1 368 ? 92.387 67.885 -41.590 1.00 58.15 368 GLY B CA 1
ATOM 10811 C C . GLY B 1 368 ? 91.203 66.983 -41.287 1.00 58.35 368 GLY B C 1
ATOM 10812 O O . GLY B 1 368 ? 90.433 67.248 -40.363 1.00 58.45 368 GLY B O 1
ATOM 10813 N N . LYS B 1 369 ? 91.069 65.907 -42.059 1.00 58.44 369 LYS B N 1
ATOM 10814 C CA . LYS B 1 369 ? 89.910 65.023 -41.962 1.00 57.98 369 LYS B CA 1
ATOM 10815 C C . LYS B 1 369 ? 90.268 63.579 -41.590 1.00 57.52 369 LYS B C 1
ATOM 10816 O O . LYS B 1 369 ? 89.398 62.710 -41.560 1.00 57.88 369 LYS B O 1
ATOM 10822 N N . LEU B 1 370 ? 91.542 63.335 -41.284 1.00 57.28 370 LEU B N 1
ATOM 10823 C CA . LEU B 1 370 ? 92.022 61.988 -40.966 1.00 57.00 370 LEU B CA 1
ATOM 10824 C C . LEU B 1 370 ? 91.433 61.409 -39.682 1.00 57.62 370 LEU B C 1
ATOM 10825 O O . LEU B 1 370 ? 91.001 60.260 -39.678 1.00 58.44 370 LEU B O 1
ATOM 10830 N N . LEU B 1 371 ? 91.426 62.190 -38.602 1.00 58.18 371 LEU B N 1
ATOM 10831 C CA . LEU B 1 371 ? 90.889 61.723 -37.320 1.00 58.64 371 LEU B CA 1
ATOM 10832 C C . LEU B 1 371 ? 89.430 61.306 -37.477 1.00 59.20 371 LEU B C 1
ATOM 10833 O O . LEU B 1 371 ? 89.017 60.260 -36.970 1.00 59.36 371 LEU B O 1
ATOM 10838 N N . GLU B 1 372 ? 88.666 62.131 -38.191 1.00 59.34 372 GLU B N 1
ATOM 10839 C CA . GLU B 1 372 ? 87.290 61.820 -38.561 1.00 58.91 372 GLU B CA 1
ATOM 10840 C C . GLU B 1 372 ? 87.243 60.479 -39.286 1.00 58.64 372 GLU B C 1
ATOM 10841 O O . GLU B 1 372 ? 86.557 59.552 -38.846 1.00 58.75 372 GLU B O 1
ATOM 10847 N N . ALA B 1 373 ? 88.002 60.385 -40.379 1.00 58.03 373 ALA B N 1
ATOM 10848 C CA . ALA B 1 373 ? 88.061 59.192 -41.223 1.00 58.00 373 ALA B CA 1
ATOM 10849 C C . ALA B 1 373 ? 88.421 57.938 -40.427 1.00 58.17 373 ALA B C 1
ATOM 10850 O O . ALA B 1 373 ? 87.779 56.891 -40.576 1.00 57.54 373 ALA B O 1
ATOM 10852 N N . GLU B 1 374 ? 89.444 58.063 -39.584 1.00 58.45 374 GLU B N 1
ATOM 10853 C CA . GLU B 1 374 ? 89.877 56.999 -38.684 1.00 58.61 374 GLU B CA 1
ATOM 10854 C C . GLU B 1 374 ? 88.707 56.463 -37.857 1.00 58.81 374 GLU B C 1
ATOM 10855 O O . GLU B 1 374 ? 88.482 55.250 -37.796 1.00 58.46 374 GLU B O 1
ATOM 10861 N N . ARG B 1 375 ? 87.964 57.381 -37.238 1.00 58.84 375 ARG B N 1
ATOM 10862 C CA . ARG B 1 375 ? 86.854 57.029 -36.356 1.00 58.50 375 ARG B CA 1
ATOM 10863 C C . ARG B 1 375 ? 85.718 56.313 -37.081 1.00 58.10 375 ARG B C 1
ATOM 10864 O O . ARG B 1 375 ? 85.125 55.392 -36.525 1.00 58.13 375 ARG B O 1
ATOM 10872 N N . THR B 1 376 ? 85.426 56.720 -38.317 1.00 57.59 376 THR B N 1
ATOM 10873 C CA . THR B 1 376 ? 84.337 56.096 -39.080 1.00 57.36 376 THR B CA 1
ATOM 10874 C C . THR B 1 376 ? 84.692 54.650 -39.425 1.00 57.36 376 THR B C 1
ATOM 10875 O O . THR B 1 376 ? 83.844 53.760 -39.353 1.00 58.17 376 THR B O 1
ATOM 10879 N N . LEU B 1 377 ? 85.953 54.426 -39.787 1.00 56.59 377 LEU B N 1
ATOM 10880 C CA . LEU B 1 377 ? 86.444 53.083 -40.088 1.00 55.62 377 LEU B CA 1
ATOM 10881 C C . LEU B 1 377 ? 86.409 52.176 -38.861 1.00 55.58 377 LEU B C 1
ATOM 10882 O O . LEU B 1 377 ? 85.972 51.033 -38.949 1.00 55.85 377 LEU B O 1
ATOM 10887 N N . ARG B 1 378 ? 86.863 52.693 -37.721 1.00 55.68 378 ARG B N 1
ATOM 10888 C CA . ARG B 1 378 ? 86.794 51.964 -36.453 1.00 55.49 378 ARG B CA 1
ATOM 10889 C C . ARG B 1 378 ? 85.357 51.611 -36.094 1.00 55.95 378 ARG B C 1
ATOM 10890 O O . ARG B 1 378 ? 85.090 50.521 -35.585 1.00 57.31 378 ARG B O 1
ATOM 10898 N N . TRP B 1 379 ? 84.442 52.534 -36.375 1.00 55.68 379 TRP B N 1
ATOM 10899 C CA . TRP B 1 379 ? 83.023 52.347 -36.105 1.00 55.63 379 TRP B CA 1
ATOM 10900 C C . TRP B 1 379 ? 82.426 51.196 -36.916 1.00 56.14 379 TRP B C 1
ATOM 10901 O O . TRP B 1 379 ? 81.828 50.283 -36.348 1.00 56.95 379 TRP B O 1
ATOM 10912 N N . TYR B 1 380 ? 82.605 51.242 -38.236 1.00 55.87 380 TYR B N 1
ATOM 10913 C CA . TYR B 1 380 ? 81.985 50.272 -39.139 1.00 55.53 380 TYR B CA 1
ATOM 10914 C C . TYR B 1 380 ? 82.700 48.920 -39.200 1.00 55.40 380 TYR B C 1
ATOM 10915 O O . TYR B 1 380 ? 82.111 47.928 -39.620 1.00 55.29 380 TYR B O 1
ATOM 10924 N N . ALA B 1 381 ? 83.960 48.879 -38.781 1.00 55.38 381 ALA B N 1
ATOM 10925 C CA . ALA B 1 381 ? 84.689 47.616 -38.701 1.00 55.11 381 ALA B CA 1
ATOM 10926 C C . ALA B 1 381 ? 84.514 46.957 -37.333 1.00 55.62 381 ALA B C 1
ATOM 10927 O O . ALA B 1 381 ? 84.954 45.824 -37.121 1.00 55.68 381 ALA B O 1
ATOM 10929 N N . ILE B 1 382 ? 83.846 47.671 -36.425 1.00 56.36 382 ILE B N 1
ATOM 10930 C CA . ILE B 1 382 ? 83.685 47.272 -35.016 1.00 56.84 382 ILE B CA 1
ATOM 10931 C C . ILE B 1 382 ? 85.023 46.805 -34.437 1.00 57.42 382 ILE B C 1
ATOM 10932 O O . ILE B 1 382 ? 85.141 45.704 -33.893 1.00 58.00 382 ILE B O 1
ATOM 10937 N N . THR B 1 383 ? 86.024 47.671 -34.569 1.00 57.50 383 THR B N 1
ATOM 10938 C CA . THR B 1 383 ? 87.398 47.378 -34.173 1.00 57.02 383 THR B CA 1
ATOM 10939 C C . THR B 1 383 ? 87.528 47.081 -32.680 1.00 57.37 383 THR B C 1
ATOM 10940 O O . THR B 1 383 ? 88.370 46.282 -32.273 1.00 57.64 383 THR B O 1
ATOM 10944 N N . ASN B 1 384 ? 86.684 47.715 -31.872 1.00 57.55 384 ASN B N 1
ATOM 10945 C CA . ASN B 1 384 ? 86.718 47.519 -30.428 1.00 57.22 384 ASN B CA 1
ATOM 10946 C C . ASN B 1 384 ? 86.418 46.085 -29.986 1.00 57.33 384 ASN B C 1
ATOM 10947 O O . ASN B 1 384 ? 86.722 45.709 -28.859 1.00 57.86 384 ASN B O 1
ATOM 10952 N N . GLU B 1 385 ? 85.844 45.281 -30.879 1.00 58.02 385 GLU B N 1
ATOM 10953 C CA . GLU B 1 385 ? 85.628 43.855 -30.611 1.00 59.46 385 GLU B CA 1
ATOM 10954 C C . GLU B 1 385 ? 86.948 43.102 -30.440 1.00 59.22 385 GLU B C 1
ATOM 10955 O O . GLU B 1 385 ? 86.967 41.941 -30.021 1.00 59.58 385 GLU B O 1
ATOM 10961 N N . VAL B 1 386 ? 88.046 43.782 -30.762 1.00 58.73 386 VAL B N 1
ATOM 10962 C CA . VAL B 1 386 ? 89.380 43.210 -30.684 1.00 58.13 386 VAL B CA 1
ATOM 10963 C C . VAL B 1 386 ? 89.960 43.360 -29.272 1.00 58.28 386 VAL B C 1
ATOM 10964 O O . VAL B 1 386 ? 90.946 42.703 -28.926 1.00 58.74 386 VAL B O 1
ATOM 10968 N N . TYR B 1 387 ? 89.325 44.216 -28.468 1.00 57.83 387 TYR B N 1
ATOM 10969 C CA . TYR B 1 387 ? 89.767 44.514 -27.101 1.00 57.14 387 TYR B CA 1
ATOM 10970 C C . TYR B 1 387 ? 89.693 43.347 -26.104 1.00 57.37 387 TYR B C 1
ATOM 10971 O O . TYR B 1 387 ? 90.683 43.073 -25.422 1.00 57.49 387 TYR B O 1
ATOM 10980 N N . PRO B 1 388 ? 88.528 42.661 -26.010 1.00 57.78 388 PRO B N 1
ATOM 10981 C CA . PRO B 1 388 ? 88.373 41.594 -25.012 1.00 58.18 388 PRO B CA 1
ATOM 10982 C C . PRO B 1 388 ? 89.442 40.509 -25.086 1.00 58.94 388 PRO B C 1
ATOM 10983 O O . PRO B 1 388 ? 89.940 40.191 -26.170 1.00 59.30 388 PRO B O 1
ATOM 10987 N N . LYS B 1 389 ? 89.784 39.959 -23.924 1.00 60.05 389 LYS B N 1
ATOM 10988 C CA . LYS B 1 389 ? 90.701 38.834 -23.826 1.00 61.01 389 LYS B CA 1
ATOM 10989 C C . LYS B 1 389 ? 89.976 37.569 -24.294 1.00 60.91 389 LYS B C 1
ATOM 10990 O O . LYS B 1 389 ? 88.913 37.239 -23.764 1.00 61.63 389 LYS B O 1
ATOM 10996 N N . PRO B 1 390 ? 90.533 36.869 -25.303 1.00 61.04 390 PRO B N 1
ATOM 10997 C CA . PRO B 1 390 ? 89.903 35.648 -25.804 1.00 61.63 390 PRO B CA 1
ATOM 10998 C C . PRO B 1 390 ? 89.729 34.629 -24.688 1.00 62.49 390 PRO B C 1
ATOM 10999 O O . PRO B 1 390 ? 90.657 34.397 -23.908 1.00 62.44 390 PRO B O 1
ATOM 11003 N N . GLU B 1 391 ? 88.537 34.048 -24.611 1.00 64.19 391 GLU B N 1
ATOM 11004 C CA . GLU B 1 391 ? 88.203 33.089 -23.562 1.00 65.58 391 GLU B CA 1
ATOM 11005 C C . GLU B 1 391 ? 88.802 31.710 -23.849 1.00 64.66 391 GLU B C 1
ATOM 11006 O O . GLU B 1 391 ? 89.062 30.933 -22.924 1.00 64.67 391 GLU B O 1
ATOM 11012 N N . GLY B 1 392 ? 89.028 31.423 -25.130 1.00 62.93 392 GLY B N 1
ATOM 11013 C CA . GLY B 1 392 ? 89.651 30.173 -25.552 1.00 61.86 392 GLY B CA 1
ATOM 11014 C C . GLY B 1 392 ? 90.287 30.274 -26.925 1.00 61.32 392 GLY B C 1
ATOM 11015 O O . GLY B 1 392 ? 90.429 31.369 -27.478 1.00 61.68 392 GLY B O 1
ATOM 11016 N N . ASN B 1 393 ? 90.672 29.128 -27.477 1.00 60.72 393 ASN B N 1
ATOM 11017 C CA . ASN B 1 393 ? 91.264 29.082 -28.810 1.00 60.20 393 ASN B CA 1
ATOM 11018 C C . ASN B 1 393 ? 90.202 29.128 -29.902 1.00 60.15 393 ASN B C 1
ATOM 11019 O O . ASN B 1 393 ? 89.107 28.587 -29.738 1.00 60.64 393 ASN B O 1
ATOM 11024 N N . GLY B 1 394 ? 90.534 29.781 -31.011 1.00 60.05 394 GLY B N 1
ATOM 11025 C CA . GLY B 1 394 ? 89.691 29.775 -32.199 1.00 59.63 394 GLY B CA 1
ATOM 11026 C C . GLY B 1 394 ? 88.642 30.864 -32.255 1.00 59.83 394 GLY B C 1
ATOM 11027 O O . GLY B 1 394 ? 88.121 31.301 -31.228 1.00 60.23 394 GLY B O 1
ATOM 11028 N N . ILE B 1 395 ? 88.361 31.312 -33.475 1.00 60.05 395 ILE B N 1
ATOM 11029 C CA . ILE B 1 395 ? 87.246 32.208 -33.774 1.00 59.63 395 ILE B CA 1
ATOM 11030 C C . ILE B 1 395 ? 86.519 31.672 -35.008 1.00 60.65 395 ILE B C 1
ATOM 11031 O O . ILE B 1 395 ? 87.010 30.757 -35.678 1.00 60.41 395 ILE B O 1
ATOM 11036 N N . ASP B 1 396 ? 85.349 32.234 -35.293 1.00 61.32 396 ASP B N 1
ATOM 11037 C CA . ASP B 1 396 ? 84.567 31.860 -36.463 1.00 62.13 396 ASP B CA 1
ATOM 11038 C C . ASP B 1 396 ? 85.397 32.098 -37.725 1.00 62.93 396 ASP B C 1
ATOM 11039 O O . ASP B 1 396 ? 86.006 33.158 -37.879 1.00 63.15 396 ASP B O 1
ATOM 11052 N N . ASP B 1 398 ? 84.468 32.796 -40.543 1.00 64.40 398 ASP B N 1
ATOM 11053 C CA . ASP B 1 398 ? 83.905 33.959 -41.216 1.00 64.96 398 ASP B CA 1
ATOM 11054 C C . ASP B 1 398 ? 84.538 35.269 -40.746 1.00 63.70 398 ASP B C 1
ATOM 11055 O O . ASP B 1 398 ? 84.571 36.239 -41.497 1.00 63.77 398 ASP B O 1
ATOM 11060 N N . SER B 1 399 ? 85.029 35.297 -39.507 1.00 62.41 399 SER B N 1
ATOM 11061 C CA . SER B 1 399 ? 85.733 36.469 -38.978 1.00 61.66 399 SER B CA 1
ATOM 11062 C C . SER B 1 399 ? 87.025 36.724 -39.741 1.00 61.22 399 SER B C 1
ATOM 11063 O O . SER B 1 399 ? 87.262 37.836 -40.206 1.00 61.44 399 SER B O 1
ATOM 11066 N N . PHE B 1 400 ? 87.854 35.690 -39.868 1.00 60.39 400 PHE B N 1
ATOM 11067 C CA . PHE B 1 400 ? 89.064 35.767 -40.677 1.00 59.61 400 PHE B CA 1
ATOM 11068 C C . PHE B 1 400 ? 88.718 36.175 -42.110 1.00 59.58 400 PHE B C 1
ATOM 11069 O O . PHE B 1 400 ? 89.457 36.920 -42.753 1.00 59.43 400 PHE B O 1
ATOM 11077 N N . ASN B 1 401 ? 87.576 35.688 -42.588 1.00 59.77 401 ASN B N 1
ATOM 11078 C CA . ASN B 1 401 ? 87.127 35.910 -43.956 1.00 60.27 401 ASN B CA 1
ATOM 11079 C C . ASN B 1 401 ? 86.659 37.339 -44.266 1.00 60.84 401 ASN B C 1
ATOM 11080 O O . ASN B 1 401 ? 86.780 37.791 -45.409 1.00 61.57 401 ASN B O 1
ATOM 11085 N N . THR B 1 402 ? 86.124 38.041 -43.263 1.00 60.35 402 THR B N 1
ATOM 11086 C CA . THR B 1 402 ? 85.436 39.319 -43.501 1.00 60.99 402 THR B CA 1
ATOM 11087 C C . THR B 1 402 ? 85.843 40.483 -42.591 1.00 61.93 402 THR B C 1
ATOM 11088 O O . THR B 1 402 ? 85.729 41.645 -42.984 1.00 62.86 402 THR B O 1
ATOM 11092 N N . GLN B 1 403 ? 86.300 40.172 -41.382 1.00 61.49 403 GLN B N 1
ATOM 11093 C CA . GLN B 1 403 ? 86.561 41.192 -40.365 1.00 61.75 403 GLN B CA 1
ATOM 11094 C C . GLN B 1 403 ? 88.009 41.700 -40.281 1.00 61.11 403 GLN B C 1
ATOM 11095 O O . GLN B 1 403 ? 88.278 42.680 -39.584 1.00 61.76 403 GLN B O 1
ATOM 11101 N N . THR B 1 404 ? 88.933 41.051 -40.983 1.00 59.78 404 THR B N 1
ATOM 11102 C CA . THR B 1 404 ? 90.355 41.362 -40.820 1.00 58.25 404 THR B CA 1
ATOM 11103 C C . THR B 1 404 ? 90.785 42.642 -41.532 1.00 57.81 404 THR B C 1
ATOM 11104 O O . THR B 1 404 ? 91.435 43.498 -40.929 1.00 57.61 404 THR B O 1
ATOM 11108 N N . THR B 1 405 ? 90.415 42.766 -42.804 1.00 57.35 405 THR B N 1
ATOM 11109 C CA . THR B 1 405 ? 90.816 43.896 -43.642 1.00 57.26 405 THR B CA 1
ATOM 11110 C C . THR B 1 405 ? 90.386 45.245 -43.060 1.00 57.48 405 THR B C 1
ATOM 11111 O O . THR B 1 405 ? 91.211 46.146 -42.893 1.00 57.61 405 THR B O 1
ATOM 11115 N N . GLY B 1 406 ? 89.102 45.366 -42.737 1.00 57.84 406 GLY B N 1
ATOM 11116 C CA . GLY B 1 406 ? 88.549 46.609 -42.215 1.00 57.38 406 GLY B CA 1
ATOM 11117 C C . GLY B 1 406 ? 89.140 47.025 -40.885 1.00 57.48 406 GLY B C 1
ATOM 11118 O O . GLY B 1 406 ? 89.477 48.195 -40.687 1.00 58.41 406 GLY B O 1
ATOM 11119 N N . ARG B 1 407 ? 89.269 46.064 -39.975 1.00 56.90 407 ARG B N 1
ATOM 11120 C CA . ARG B 1 407 ? 89.777 46.342 -38.633 1.00 56.76 407 ARG B CA 1
ATOM 11121 C C . ARG B 1 407 ? 91.237 46.779 -38.626 1.00 57.10 407 ARG B C 1
ATOM 11122 O O . ARG B 1 407 ? 91.594 47.717 -37.917 1.00 57.53 407 ARG B O 1
ATOM 11130 N N . ILE B 1 408 ? 92.075 46.123 -39.422 1.00 56.91 408 ILE B N 1
ATOM 11131 C CA . ILE B 1 408 ? 93.482 46.500 -39.463 1.00 56.91 408 ILE B CA 1
ATOM 11132 C C . ILE B 1 408 ? 93.698 47.844 -40.166 1.00 57.76 408 ILE B C 1
ATOM 11133 O O . ILE B 1 408 ? 94.559 48.624 -39.761 1.00 58.91 408 ILE B O 1
ATOM 11138 N N . ALA B 1 409 ? 92.897 48.120 -41.194 1.00 58.15 409 ALA B N 1
ATOM 11139 C CA . ALA B 1 409 ? 92.964 49.397 -41.901 1.00 58.22 409 ALA B CA 1
ATOM 11140 C C . ALA B 1 409 ? 92.620 50.543 -40.958 1.00 58.51 409 ALA B C 1
ATOM 11141 O O . ALA B 1 409 ? 93.303 51.566 -40.946 1.00 59.23 409 ALA B O 1
ATOM 11143 N N . SER B 1 410 ? 91.575 50.349 -40.155 1.00 58.47 410 SER B N 1
ATOM 11144 C CA . SER B 1 410 ? 91.116 51.353 -39.200 1.00 58.56 410 SER B CA 1
ATOM 11145 C C . SER B 1 410 ? 92.175 51.696 -38.154 1.00 58.18 410 SER B C 1
ATOM 11146 O O . SER B 1 410 ? 92.263 52.842 -37.711 1.00 59.02 410 SER B O 1
ATOM 11149 N N . ILE B 1 411 ? 92.970 50.703 -37.762 1.00 57.55 411 ILE B N 1
ATOM 11150 C CA . ILE B 1 411 ? 94.024 50.911 -36.766 1.00 57.34 411 ILE B CA 1
ATOM 11151 C C . ILE B 1 411 ? 95.240 51.605 -37.373 1.00 57.60 411 ILE B C 1
ATOM 11152 O O . ILE B 1 411 ? 95.876 52.436 -36.726 1.00 57.09 411 ILE B O 1
ATOM 11157 N N . LEU B 1 412 ? 95.553 51.272 -38.620 1.00 58.07 412 LEU B N 1
ATOM 11158 C CA . LEU B 1 412 ? 96.677 51.900 -39.308 1.00 58.80 412 LEU B CA 1
ATOM 11159 C C . LEU B 1 412 ? 96.356 53.334 -39.750 1.00 60.26 412 LEU B C 1
ATOM 11160 O O . LEU B 1 412 ? 97.253 54.089 -40.139 1.00 60.61 412 LEU B O 1
ATOM 11181 N N . GLU B 1 415 ? 97.153 58.018 -35.789 1.00 62.97 415 GLU B N 1
ATOM 11182 C CA . GLU B 1 415 ? 98.459 58.620 -35.582 1.00 62.66 415 GLU B CA 1
ATOM 11183 C C . GLU B 1 415 ? 99.273 57.681 -34.693 1.00 62.47 415 GLU B C 1
ATOM 11184 O O . GLU B 1 415 ? 98.701 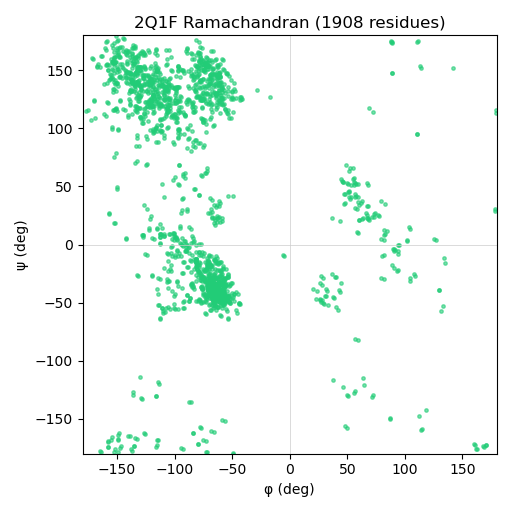56.860 -33.969 1.00 62.04 415 GLU B O 1
ATOM 11190 N N . ASP B 1 416 ? 100.599 57.798 -34.746 1.00 62.43 416 ASP B N 1
ATOM 11191 C CA . ASP B 1 416 ? 101.484 56.894 -34.002 1.00 62.39 416 ASP B CA 1
ATOM 11192 C C . ASP B 1 416 ? 101.462 57.136 -32.488 1.00 61.53 416 ASP B C 1
ATOM 11193 O O . ASP B 1 416 ? 102.478 57.490 -31.885 1.00 62.02 416 ASP B O 1
ATOM 11198 N N . THR B 1 417 ? 100.292 56.921 -31.889 1.00 60.78 417 THR B N 1
ATOM 11199 C CA . THR B 1 417 ? 100.055 57.190 -30.470 1.00 60.20 417 THR B CA 1
ATOM 11200 C C . THR B 1 417 ? 100.047 55.896 -29.652 1.00 59.68 417 THR B C 1
ATOM 11201 O O . THR B 1 417 ? 99.889 54.813 -30.217 1.00 59.35 417 THR B O 1
ATOM 11205 N N . PRO B 1 418 ? 100.229 56.003 -28.318 1.00 59.52 418 PRO B N 1
ATOM 11206 C CA . PRO B 1 418 ? 100.097 54.851 -27.418 1.00 59.37 418 PRO B CA 1
ATOM 11207 C C . PRO B 1 418 ? 98.757 54.116 -27.535 1.00 59.38 418 PRO B C 1
ATOM 11208 O O . PRO B 1 418 ? 98.700 52.911 -27.274 1.00 59.63 418 PRO B O 1
ATOM 11212 N N . GLU B 1 419 ? 97.701 54.836 -27.922 1.00 59.55 419 GLU B N 1
ATOM 11213 C CA . GLU B 1 419 ? 96.382 54.240 -28.180 1.00 59.76 419 GLU B CA 1
ATOM 11214 C C . GLU B 1 419 ? 96.399 53.267 -29.359 1.00 59.17 419 GLU B C 1
ATOM 11215 O O . GLU B 1 419 ? 95.695 52.255 -29.343 1.00 59.35 419 GLU B O 1
ATOM 11221 N N . LYS B 1 420 ? 97.196 53.595 -30.376 1.00 58.30 420 LYS B N 1
ATOM 11222 C CA . LYS B 1 420 ? 97.351 52.773 -31.576 1.00 57.35 420 LYS B CA 1
ATOM 11223 C C . LYS B 1 420 ? 98.101 51.480 -31.256 1.00 57.64 420 LYS B C 1
ATOM 11224 O O . LYS B 1 420 ? 97.774 50.413 -31.785 1.00 57.70 420 LYS B O 1
ATOM 11230 N N . LEU B 1 421 ? 99.100 51.587 -30.380 1.00 57.64 421 LEU B N 1
ATOM 11231 C CA . LEU B 1 421 ? 99.894 50.441 -29.931 1.00 57.53 421 LEU B CA 1
ATOM 11232 C C . LEU B 1 421 ? 99.012 49.455 -29.179 1.00 57.64 421 LEU B C 1
ATOM 11233 O O . LEU B 1 421 ? 99.100 48.244 -29.385 1.00 57.37 421 LEU B O 1
ATOM 11238 N N . GLN B 1 422 ? 98.164 49.998 -28.307 1.00 58.09 422 GLN B N 1
ATOM 11239 C CA . GLN B 1 422 ? 97.216 49.218 -27.520 1.00 58.53 422 GLN B CA 1
ATOM 11240 C C . GLN B 1 422 ? 96.245 48.459 -28.423 1.00 58.44 422 GLN B C 1
ATOM 11241 O O . GLN B 1 422 ? 95.933 47.295 -28.166 1.00 58.45 422 GLN B O 1
ATOM 11247 N N . TYR B 1 423 ? 95.776 49.126 -29.477 1.00 58.17 423 TYR B N 1
ATOM 11248 C CA . TYR B 1 423 ? 94.921 48.497 -30.478 1.00 58.34 423 TYR B CA 1
ATOM 11249 C C . TYR B 1 423 ? 95.662 47.380 -31.212 1.00 58.07 423 TYR B C 1
ATOM 11250 O O . TYR B 1 423 ? 95.126 46.285 -31.383 1.00 58.29 423 TYR B O 1
ATOM 11259 N N . LEU B 1 424 ? 96.893 47.667 -31.634 1.00 57.08 424 LEU B N 1
ATOM 11260 C CA . LEU B 1 424 ? 97.750 46.687 -32.294 1.00 56.29 424 LEU B CA 1
ATOM 11261 C C . LEU B 1 424 ? 98.000 45.454 -31.432 1.00 56.21 424 LEU B C 1
ATOM 11262 O O . LEU B 1 424 ? 97.837 44.326 -31.903 1.00 55.78 424 LEU B O 1
ATOM 11267 N N . LYS B 1 425 ? 98.387 45.672 -30.176 1.00 55.93 425 LYS B N 1
ATOM 11268 C CA . LYS B 1 425 ? 98.590 44.580 -29.224 1.00 56.04 425 LYS B CA 1
ATOM 11269 C C . LYS B 1 425 ? 97.318 43.756 -29.073 1.00 56.54 425 LYS B C 1
ATOM 11270 O O . LYS B 1 425 ? 97.373 42.525 -29.026 1.00 57.46 425 LYS B O 1
ATOM 11276 N N . SER B 1 426 ? 96.179 44.444 -29.013 1.00 56.21 426 SER B N 1
ATOM 11277 C CA . SER B 1 426 ? 94.873 43.793 -28.907 1.00 56.24 426 SER B CA 1
ATOM 11278 C C . SER B 1 426 ? 94.497 43.027 -30.175 1.00 56.53 426 SER B C 1
ATOM 11279 O O . SER B 1 426 ? 93.927 41.937 -30.094 1.00 56.85 426 SER B O 1
ATOM 11282 N N . PHE B 1 427 ? 94.823 43.598 -31.334 1.00 56.67 427 PHE B N 1
ATOM 11283 C CA . PHE B 1 427 ? 94.546 42.963 -32.617 1.00 56.27 427 PHE B CA 1
ATOM 11284 C C . PHE B 1 427 ? 95.366 41.693 -32.790 1.00 57.41 427 PHE B C 1
ATOM 11285 O O . PHE B 1 427 ? 94.833 40.654 -33.185 1.00 57.82 427 PHE B O 1
ATOM 11293 N N . SER B 1 428 ? 96.662 41.789 -32.498 1.00 58.06 428 SER B N 1
ATOM 11294 C CA . SER B 1 428 ? 97.567 40.652 -32.615 1.00 57.60 428 SER B CA 1
ATOM 11295 C C . SER B 1 428 ? 97.110 39.517 -31.715 1.00 57.40 428 SER B C 1
ATOM 11296 O O . SER B 1 428 ? 97.126 38.361 -32.127 1.00 58.26 428 SER B O 1
ATOM 11299 N N . ARG B 1 429 ? 96.688 39.863 -30.499 1.00 57.20 429 ARG B N 1
ATOM 11300 C CA . ARG B 1 429 ? 96.189 38.888 -29.524 1.00 57.17 429 ARG B CA 1
ATOM 11301 C C . ARG B 1 429 ? 94.958 38.154 -30.048 1.00 56.58 429 ARG B C 1
ATOM 11302 O O . ARG B 1 429 ? 94.808 36.951 -29.837 1.00 56.89 429 ARG B O 1
ATOM 11310 N N . TRP B 1 430 ? 94.091 38.897 -30.732 1.00 55.96 430 TRP B N 1
ATOM 11311 C CA . TRP B 1 430 ? 92.847 38.377 -31.290 1.00 55.42 430 TRP B CA 1
ATOM 11312 C C . TRP B 1 430 ? 93.116 37.372 -32.409 1.00 55.74 430 TRP B C 1
ATOM 11313 O O . TRP B 1 430 ? 92.541 36.281 -32.421 1.00 56.30 430 TRP B O 1
ATOM 11324 N N . ILE B 1 431 ? 94.000 37.745 -33.332 1.00 55.64 431 ILE B N 1
ATOM 11325 C CA . ILE B 1 431 ? 94.435 36.858 -34.413 1.00 55.15 431 ILE B CA 1
ATOM 11326 C C . ILE B 1 431 ? 95.175 35.641 -33.854 1.00 55.79 431 ILE B C 1
ATOM 11327 O O . ILE B 1 431 ? 94.957 34.517 -34.313 1.00 55.86 431 ILE B O 1
ATOM 11332 N N . ASP B 1 432 ? 96.033 35.878 -32.858 1.00 55.39 432 ASP B N 1
ATOM 11333 C CA . ASP B 1 432 ? 96.835 34.825 -32.235 1.00 55.50 432 ASP B CA 1
ATOM 11334 C C . ASP B 1 432 ? 95.966 33.670 -31.755 1.00 56.45 432 ASP B C 1
ATOM 11335 O O . ASP B 1 432 ? 96.085 32.548 -32.253 1.00 57.33 432 ASP B O 1
ATOM 11340 N N . TYR B 1 433 ? 95.090 33.952 -30.793 1.00 56.47 433 TYR B N 1
ATOM 11341 C CA . TYR B 1 433 ? 94.218 32.930 -30.222 1.00 56.08 433 TYR B CA 1
ATOM 11342 C C . TYR B 1 433 ? 93.213 32.382 -31.235 1.00 56.38 433 TYR B C 1
ATOM 11343 O O . TYR B 1 433 ? 92.798 31.228 -31.135 1.00 56.70 433 TYR B O 1
ATOM 11352 N N . GLY B 1 434 ? 92.847 33.203 -32.216 1.00 56.72 434 GLY B N 1
ATOM 11353 C CA . GLY B 1 434 ? 91.960 32.778 -33.294 1.00 57.02 434 GLY B CA 1
ATOM 11354 C C . GLY B 1 434 ? 92.559 31.679 -34.151 1.00 58.37 434 GLY B C 1
ATOM 11355 O O . GLY B 1 434 ? 91.837 30.808 -34.640 1.00 59.49 434 GLY B O 1
ATOM 11356 N N . CYS B 1 435 ? 93.880 31.722 -34.321 1.00 58.17 435 CYS B N 1
ATOM 11357 C CA . CYS B 1 435 ? 94.614 30.744 -35.121 1.00 57.57 435 CYS B CA 1
ATOM 11358 C C . CYS B 1 435 ? 94.904 29.437 -34.380 1.00 57.04 435 CYS B C 1
ATOM 11359 O O . CYS B 1 435 ? 95.162 28.411 -35.012 1.00 57.72 435 CYS B O 1
ATOM 11362 N N . ARG B 1 436 ? 94.864 29.480 -33.049 1.00 55.97 436 ARG B N 1
ATOM 11363 C CA . ARG B 1 436 ? 95.200 28.324 -32.208 1.00 55.57 436 ARG B CA 1
ATOM 11364 C C . ARG B 1 436 ? 94.188 27.177 -32.327 1.00 55.77 436 ARG B C 1
ATOM 11365 O O . ARG B 1 436 ? 93.010 27.420 -32.617 1.00 56.69 436 ARG B O 1
ATOM 11373 N N . PRO B 1 437 ? 94.649 25.922 -32.115 1.00 55.62 437 PRO B N 1
ATOM 11374 C CA . PRO B 1 437 ? 93.811 24.725 -32.210 1.00 55.42 437 PRO B CA 1
ATOM 11375 C C . PRO B 1 437 ? 92.502 24.840 -31.431 1.00 56.05 437 PRO B C 1
ATOM 11376 O O . PRO B 1 437 ? 92.510 24.907 -30.200 1.00 56.17 437 PRO B O 1
ATOM 11380 N N . ALA B 1 438 ? 91.393 24.855 -32.164 1.00 56.59 438 ALA B N 1
ATOM 11381 C CA . ALA B 1 438 ? 90.062 25.018 -31.585 1.00 57.35 438 ALA B CA 1
ATOM 11382 C C . ALA B 1 438 ? 89.472 23.686 -31.102 1.00 57.69 438 ALA B C 1
ATOM 11383 O O . ALA B 1 438 ? 89.702 22.646 -31.723 1.00 57.99 438 ALA B O 1
ATOM 11385 N N . PRO B 1 439 ? 88.696 23.717 -30.001 1.00 57.66 439 PRO B N 1
ATOM 11386 C CA . PRO B 1 439 ? 88.091 22.499 -29.469 1.00 58.21 439 PRO B CA 1
ATOM 11387 C C . PRO B 1 439 ? 86.897 22.003 -30.294 1.00 59.16 439 PRO B C 1
ATOM 11388 O O . PRO B 1 439 ? 86.280 22.782 -31.027 1.00 60.04 439 PRO B O 1
ATOM 11392 N N . GLY B 1 440 ? 86.591 20.713 -30.166 1.00 59.23 440 GLY B N 1
ATOM 11393 C CA . GLY B 1 440 ? 85.392 20.109 -30.750 1.00 58.63 440 GLY B CA 1
ATOM 11394 C C . GLY B 1 440 ? 85.173 20.422 -32.212 1.00 58.61 440 GLY B C 1
ATOM 11395 O O . GLY B 1 440 ? 86.076 20.263 -33.029 1.00 59.66 440 GLY B O 1
ATOM 11396 N N . LEU B 1 441 ? 83.966 20.873 -32.529 1.00 58.07 441 LEU B N 1
ATOM 11397 C CA . LEU B 1 441 ? 83.587 21.231 -33.892 1.00 58.29 441 LEU B CA 1
ATOM 11398 C C . LEU B 1 441 ? 83.705 22.741 -34.131 1.00 58.96 441 LEU B C 1
ATOM 11399 O O . LEU B 1 441 ? 83.355 23.239 -35.209 1.00 59.55 441 LEU B O 1
ATOM 11404 N N . ALA B 1 442 ? 84.219 23.452 -33.127 1.00 58.71 442 ALA B N 1
ATOM 11405 C CA . ALA B 1 442 ? 84.229 24.913 -33.109 1.00 59.25 442 ALA B CA 1
ATOM 11406 C C . ALA B 1 442 ? 85.396 25.551 -33.863 1.00 60.06 442 ALA B C 1
ATOM 11407 O O . ALA B 1 442 ? 86.034 24.915 -34.708 1.00 58.66 442 ALA B O 1
ATOM 11409 N N . GLY B 1 443 ? 85.631 26.830 -33.550 1.00 61.90 443 GLY B N 1
ATOM 11410 C CA . GLY B 1 443 ? 86.804 27.603 -33.977 1.00 60.94 443 GLY B CA 1
ATOM 11411 C C . GLY B 1 443 ? 87.113 27.486 -35.446 1.00 60.58 443 GLY B C 1
ATOM 11412 O O . GLY B 1 443 ? 86.224 27.177 -36.247 1.00 61.14 443 GLY B O 1
ATOM 11413 N N . SER B 1 444 ? 88.373 27.721 -35.800 1.00 59.85 444 SER B N 1
ATOM 11414 C CA . SER B 1 444 ? 88.795 27.639 -37.195 1.00 58.90 444 SER B CA 1
ATOM 11415 C C . SER B 1 444 ? 89.708 26.459 -37.493 1.00 58.12 444 SER B C 1
ATOM 11416 O O . SER B 1 444 ? 89.388 25.631 -38.344 1.00 58.66 444 SER B O 1
ATOM 11419 N N . PHE B 1 445 ? 90.834 26.378 -36.792 1.00 57.45 445 PHE B N 1
ATOM 11420 C CA . PHE B 1 445 ? 91.877 25.416 -37.145 1.00 57.48 445 PHE B CA 1
ATOM 11421 C C . PHE B 1 445 ? 92.132 24.359 -36.071 1.00 57.38 445 PHE B C 1
ATOM 11422 O O . PHE B 1 445 ? 91.971 24.618 -34.880 1.00 58.57 445 PHE B O 1
ATOM 11430 N N . LYS B 1 446 ? 92.527 23.168 -36.512 1.00 56.60 446 LYS B N 1
ATOM 11431 C CA . LYS B 1 446 ? 92.660 22.006 -35.633 1.00 57.07 446 LYS B CA 1
ATOM 11432 C C . LYS B 1 446 ? 94.108 21.511 -35.509 1.00 57.41 446 LYS B C 1
ATOM 11433 O O . LYS B 1 446 ? 94.962 21.851 -36.333 1.00 57.92 446 LYS B O 1
ATOM 11439 N N . VAL B 1 447 ? 94.369 20.699 -34.481 1.00 57.67 447 VAL B N 1
ATOM 11440 C CA . VAL B 1 447 ? 95.709 20.150 -34.213 1.00 57.60 447 VAL B CA 1
ATOM 11441 C C . VAL B 1 447 ? 96.267 19.298 -35.352 1.00 58.04 447 VAL B C 1
ATOM 11442 O O . VAL B 1 447 ? 97.479 19.246 -35.549 1.00 58.80 447 VAL B O 1
ATOM 11446 N N . ASP B 1 448 ? 95.382 18.630 -36.089 1.00 58.52 448 ASP B N 1
ATOM 11447 C CA . ASP B 1 448 ? 95.794 17.717 -37.153 1.00 59.24 448 ASP B CA 1
ATOM 11448 C C . ASP B 1 448 ? 95.808 18.374 -38.534 1.00 59.54 448 ASP B C 1
ATOM 11449 O O . ASP B 1 448 ? 96.114 17.725 -39.537 1.00 60.34 448 ASP B O 1
ATOM 11454 N N . GLY B 1 449 ? 95.480 19.662 -38.579 1.00 59.60 449 GLY B N 1
ATOM 11455 C CA . GLY B 1 449 ? 95.483 20.411 -39.836 1.00 59.62 449 GLY B CA 1
ATOM 11456 C C . GLY B 1 449 ? 94.108 20.621 -40.447 1.00 59.39 449 GLY B C 1
ATOM 11457 O O . GLY B 1 449 ? 93.988 21.169 -41.547 1.00 59.39 449 GLY B O 1
ATOM 11458 N N . GLY B 1 450 ? 93.071 20.178 -39.740 1.00 58.73 450 GLY B N 1
ATOM 11459 C CA . GLY B 1 450 ? 91.694 20.370 -40.180 1.00 58.48 450 GLY B CA 1
ATOM 11460 C C . GLY B 1 450 ? 91.274 21.822 -40.058 1.00 59.06 450 GLY B C 1
ATOM 11461 O O . GLY B 1 450 ? 91.785 22.555 -39.208 1.00 59.71 450 GLY B O 1
ATOM 11462 N N . ALA B 1 451 ? 90.346 22.239 -40.916 1.00 58.63 451 ALA B N 1
ATOM 11463 C CA . ALA B 1 451 ? 89.832 23.609 -40.912 1.00 57.62 451 ALA B CA 1
ATOM 11464 C C . ALA B 1 451 ? 88.307 23.595 -40.941 1.00 57.33 451 ALA B C 1
ATOM 11465 O O . ALA B 1 451 ? 87.700 23.122 -41.904 1.00 57.75 451 ALA B O 1
ATOM 11467 N N . PHE B 1 452 ? 87.694 24.125 -39.887 1.00 56.57 452 PHE B N 1
ATOM 11468 C CA . PHE B 1 452 ? 86.269 23.904 -39.637 1.00 56.19 452 PHE B CA 1
ATOM 11469 C C . PHE B 1 452 ? 85.358 25.107 -39.839 1.00 56.56 452 PHE B C 1
ATOM 11470 O O . PHE B 1 452 ? 85.651 26.219 -39.397 1.00 56.53 452 PHE B O 1
ATOM 11478 N N . HIS B 1 453 ? 84.243 24.849 -40.514 1.00 57.51 453 HIS B N 1
ATOM 11479 C CA . HIS B 1 453 ? 83.125 25.782 -40.625 1.00 58.61 453 HIS B CA 1
ATOM 11480 C C . HIS B 1 453 ? 81.875 24.944 -40.877 1.00 58.97 453 HIS B C 1
ATOM 11481 O O . HIS B 1 453 ? 81.945 23.914 -41.556 1.00 59.53 453 HIS B O 1
ATOM 11488 N N . HIS B 1 454 ? 80.744 25.375 -40.320 1.00 58.42 454 HIS B N 1
ATOM 11489 C CA . HIS B 1 454 ? 79.508 24.571 -40.304 1.00 58.14 454 HIS B CA 1
ATOM 11490 C C . HIS B 1 454 ? 79.707 23.222 -39.597 1.00 58.27 454 HIS B C 1
ATOM 11491 O O . HIS B 1 454 ? 79.066 22.228 -39.939 1.00 59.03 454 HIS B O 1
ATOM 11498 N N . ARG B 1 455 ? 80.607 23.214 -38.613 1.00 58.14 455 ARG B N 1
ATOM 11499 C CA . ARG B 1 455 ? 80.850 22.076 -37.708 1.00 57.71 455 ARG B CA 1
ATOM 11500 C C . ARG B 1 455 ? 81.445 20.821 -38.367 1.00 57.54 455 ARG B C 1
ATOM 11501 O O . ARG B 1 455 ? 81.246 19.703 -37.885 1.00 58.53 455 ARG B O 1
ATOM 11509 N N . ASN B 1 456 ? 82.174 21.017 -39.464 1.00 56.37 456 ASN B N 1
ATOM 11510 C CA . ASN B 1 456 ? 82.969 19.958 -40.090 1.00 56.05 456 ASN B CA 1
ATOM 11511 C C . ASN B 1 456 ? 84.122 20.581 -40.874 1.00 56.34 456 ASN B C 1
ATOM 11512 O O . ASN B 1 456 ? 84.187 21.803 -41.019 1.00 57.12 456 ASN B O 1
ATOM 11517 N N . ASN B 1 457 ? 85.035 19.746 -41.363 1.00 56.11 457 ASN B N 1
ATOM 11518 C CA . ASN B 1 457 ? 86.111 20.212 -42.219 1.00 56.52 457 ASN B CA 1
ATOM 11519 C C . ASN B 1 457 ? 85.541 20.667 -43.557 1.00 57.14 457 ASN B C 1
ATOM 11520 O O . ASN B 1 457 ? 84.968 19.870 -44.306 1.00 58.55 457 ASN B O 1
ATOM 11525 N N . TYR B 1 458 ? 85.700 21.953 -43.852 1.00 56.71 458 TYR B N 1
ATOM 11526 C CA . TYR B 1 458 ? 85.028 22.566 -44.990 1.00 56.02 458 TYR B CA 1
ATOM 11527 C C . TYR B 1 458 ? 86.006 23.415 -45.803 1.00 55.73 458 TYR B C 1
ATOM 11528 O O . TYR B 1 458 ? 86.094 24.632 -45.595 1.00 55.16 458 TYR B O 1
ATOM 11537 N N . PRO B 1 459 ? 86.745 22.777 -46.732 1.00 55.23 459 PRO B N 1
ATOM 11538 C CA . PRO B 1 459 ? 87.762 23.458 -47.529 1.00 56.09 459 PRO B CA 1
ATOM 11539 C C . PRO B 1 459 ? 87.275 24.756 -48.187 1.00 57.06 459 PRO B C 1
ATOM 11540 O O . PRO B 1 459 ? 87.965 25.774 -48.101 1.00 57.14 459 PRO B O 1
ATOM 11544 N N . ALA B 1 460 ? 86.093 24.722 -48.805 1.00 58.42 460 ALA B N 1
ATOM 11545 C CA . ALA B 1 460 ? 85.533 25.888 -49.507 1.00 59.32 460 ALA B CA 1
ATOM 11546 C C . ALA B 1 460 ? 85.410 27.134 -48.632 1.00 59.42 460 ALA B C 1
ATOM 11547 O O . ALA B 1 460 ? 85.588 28.250 -49.109 1.00 60.58 460 ALA B O 1
ATOM 11549 N N . TYR B 1 461 ? 85.103 26.942 -47.355 1.00 59.22 461 TYR B N 1
ATOM 11550 C CA . TYR B 1 461 ? 85.061 28.054 -46.416 1.00 59.44 461 TYR B CA 1
ATOM 11551 C C . TYR B 1 461 ? 86.439 28.344 -45.835 1.00 59.78 461 TYR B C 1
ATOM 11552 O O . TYR B 1 461 ? 86.770 29.499 -45.573 1.00 60.35 461 TYR B O 1
ATOM 11561 N N . ALA B 1 462 ? 87.229 27.291 -45.624 1.00 59.99 462 ALA B N 1
ATOM 11562 C CA . ALA B 1 462 ? 88.582 27.414 -45.076 1.00 59.22 462 ALA B CA 1
ATOM 11563 C C . ALA B 1 462 ? 89.445 28.308 -45.957 1.00 58.93 462 ALA B C 1
ATOM 11564 O O . ALA B 1 462 ? 90.174 29.166 -45.462 1.00 58.84 462 ALA B O 1
ATOM 11566 N N . VAL B 1 463 ? 89.333 28.101 -47.266 1.00 58.91 463 VAL B N 1
ATOM 11567 C CA . VAL B 1 463 ? 90.004 28.915 -48.277 1.00 58.17 463 VAL B CA 1
ATOM 11568 C C . VAL B 1 463 ? 89.808 30.423 -48.046 1.00 58.75 463 VAL B C 1
ATOM 11569 O O . VAL B 1 463 ? 90.766 31.197 -48.120 1.00 60.04 463 VAL B O 1
ATOM 11573 N N . GLY B 1 464 ? 88.576 30.827 -47.746 1.00 58.29 464 GLY B N 1
ATOM 11574 C CA . GLY B 1 464 ? 88.264 32.230 -47.490 1.00 57.93 464 GLY B CA 1
ATOM 11575 C C . GLY B 1 464 ? 88.830 32.718 -46.171 1.00 58.12 464 GLY B C 1
ATOM 11576 O O . GLY B 1 464 ? 89.364 33.823 -46.087 1.00 58.71 464 GLY B O 1
ATOM 11577 N N . GLY B 1 465 ? 88.706 31.890 -45.136 1.00 58.28 465 GLY B N 1
ATOM 11578 C CA . GLY B 1 465 ? 89.220 32.213 -43.807 1.00 57.47 465 GLY B CA 1
ATOM 11579 C C . GLY B 1 465 ? 90.732 32.288 -43.776 1.00 57.44 465 GLY B C 1
ATOM 11580 O O . GLY B 1 465 ? 91.304 33.125 -43.080 1.00 57.32 465 GLY B O 1
ATOM 11581 N N . LEU B 1 466 ? 91.383 31.417 -44.541 1.00 57.64 466 LEU B N 1
ATOM 11582 C CA . LEU B 1 466 ? 92.836 31.423 -44.619 1.00 58.09 466 LEU B CA 1
ATOM 11583 C C . LEU B 1 466 ? 93.370 32.737 -45.192 1.00 59.21 466 LEU B C 1
ATOM 11584 O O . LEU B 1 466 ? 94.387 33.234 -44.721 1.00 60.03 466 LEU B O 1
ATOM 11589 N N . ASP B 1 467 ? 92.668 33.308 -46.173 1.00 60.05 467 ASP B N 1
ATOM 11590 C CA . ASP B 1 467 ? 92.993 34.645 -46.691 1.00 60.10 467 ASP B CA 1
ATOM 11591 C C . ASP B 1 467 ? 93.291 35.626 -45.557 1.00 59.63 467 ASP B C 1
ATOM 11592 O O . ASP B 1 467 ? 94.323 36.298 -45.565 1.00 59.75 467 ASP B O 1
ATOM 11597 N N . GLY B 1 468 ? 92.392 35.687 -44.578 1.00 58.80 468 GLY B N 1
ATOM 11598 C CA . GLY B 1 468 ? 92.552 36.577 -43.433 1.00 58.23 468 GLY B CA 1
ATOM 11599 C C . GLY B 1 468 ? 93.697 36.173 -42.526 1.00 57.94 468 GLY B C 1
ATOM 11600 O O . GLY B 1 468 ? 94.608 36.965 -42.275 1.00 58.11 468 GLY B O 1
ATOM 11601 N N . ALA B 1 469 ? 93.650 34.935 -42.041 1.00 57.95 469 ALA B N 1
ATOM 11602 C CA . ALA B 1 469 ? 94.665 34.419 -41.129 1.00 57.72 469 ALA B CA 1
ATOM 11603 C C . ALA B 1 469 ? 96.065 34.532 -41.720 1.00 57.91 469 ALA B C 1
ATOM 11604 O O . ALA B 1 469 ? 96.962 35.065 -41.064 1.00 58.62 469 ALA B O 1
ATOM 11606 N N . THR B 1 470 ? 96.246 34.061 -42.957 1.00 56.94 470 THR B N 1
ATOM 11607 C CA . THR B 1 470 ? 97.555 34.141 -43.614 1.00 56.76 470 THR B CA 1
ATOM 11608 C C . THR B 1 470 ? 98.034 35.584 -43.737 1.00 57.01 470 THR B C 1
ATOM 11609 O O . THR B 1 470 ? 99.172 35.887 -43.381 1.00 57.51 470 THR B O 1
ATOM 11613 N N . ASN B 1 471 ? 97.161 36.466 -44.225 1.00 57.00 471 ASN B N 1
ATOM 11614 C CA . ASN B 1 471 ? 97.498 37.878 -44.419 1.00 57.26 471 ASN B CA 1
ATOM 11615 C C . ASN B 1 471 ? 97.898 38.592 -43.132 1.00 58.13 471 ASN B C 1
ATOM 11616 O O . ASN B 1 471 ? 98.837 39.393 -43.126 1.00 58.53 471 ASN B O 1
ATOM 11629 N N . ILE B 1 473 ? 98.954 37.093 -40.237 1.00 57.62 473 ILE B N 1
ATOM 11630 C CA . ILE B 1 473 ? 100.183 36.497 -39.716 1.00 56.54 473 ILE B CA 1
ATOM 11631 C C . ILE B 1 473 ? 101.417 37.133 -40.361 1.00 55.79 473 ILE B C 1
ATOM 11632 O O . ILE B 1 473 ? 102.338 37.539 -39.654 1.00 55.98 473 ILE B O 1
ATOM 11637 N N . TYR B 1 474 ? 101.413 37.249 -41.690 1.00 55.32 474 TYR B N 1
ATOM 11638 C CA . TYR B 1 474 ? 102.501 37.914 -42.403 1.00 55.49 474 TYR B CA 1
ATOM 11639 C C . TYR B 1 474 ? 102.655 39.362 -41.960 1.00 56.43 474 TYR B C 1
ATOM 11640 O O . TYR B 1 474 ? 103.768 39.822 -41.686 1.00 56.76 474 TYR B O 1
ATOM 11649 N N . LEU B 1 475 ? 101.531 40.073 -41.906 1.00 57.06 475 LEU B N 1
ATOM 11650 C CA . LEU B 1 475 ? 101.516 41.488 -41.561 1.00 57.43 475 LEU B CA 1
ATOM 11651 C C . LEU B 1 475 ? 102.237 41.752 -40.248 1.00 57.75 475 LEU B C 1
ATOM 11652 O O . LEU B 1 475 ? 103.031 42.685 -40.149 1.00 58.27 475 LEU B O 1
ATOM 11657 N N . PHE B 1 476 ? 101.968 40.913 -39.254 1.00 57.56 476 PHE B N 1
ATOM 11658 C CA . PHE B 1 476 ? 102.570 41.060 -37.933 1.00 57.53 476 PHE B CA 1
ATOM 11659 C C . PHE B 1 476 ? 103.892 40.304 -37.759 1.00 57.43 476 PHE B C 1
ATOM 11660 O O . PHE B 1 476 ? 104.544 40.440 -36.726 1.00 58.19 476 PHE B O 1
ATOM 11668 N N . SER B 1 477 ? 104.289 39.528 -38.768 1.00 57.11 477 SER B N 1
ATOM 11669 C CA . SER B 1 477 ? 105.475 38.660 -38.675 1.00 57.02 477 SER B CA 1
ATOM 11670 C C . SER B 1 477 ? 106.791 39.406 -38.455 1.00 57.11 477 SER B C 1
ATOM 11671 O O . SER B 1 477 ? 106.936 40.563 -38.851 1.00 56.18 477 SER B O 1
ATOM 11674 N N . ARG B 1 478 ? 107.741 38.714 -37.826 1.00 57.99 478 ARG B N 1
ATOM 11675 C CA . ARG B 1 478 ? 109.103 39.220 -37.592 1.00 58.92 478 ARG B CA 1
ATOM 11676 C C . ARG B 1 478 ? 109.097 40.618 -36.965 1.00 58.44 478 ARG B C 1
ATOM 11677 O O . ARG B 1 478 ? 109.748 41.550 -37.448 1.00 58.55 478 ARG B O 1
ATOM 11685 N N . THR B 1 479 ? 108.353 40.729 -35.868 1.00 57.77 479 THR B N 1
ATOM 11686 C CA . THR B 1 479 ? 108.034 41.994 -35.222 1.00 57.07 479 THR B CA 1
ATOM 11687 C C . THR B 1 479 ? 107.699 41.682 -33.766 1.00 57.18 479 THR B C 1
ATOM 11688 O O . THR B 1 479 ? 107.290 40.566 -33.449 1.00 56.87 479 THR B O 1
ATOM 11692 N N . SER B 1 480 ? 107.884 42.657 -32.879 1.00 57.49 480 SER B N 1
ATOM 11693 C CA . SER B 1 480 ? 107.522 42.490 -31.470 1.00 57.96 480 SER B CA 1
ATOM 11694 C C . SER B 1 480 ? 106.027 42.192 -31.282 1.00 58.41 480 SER B C 1
ATOM 11695 O O . SER B 1 480 ? 105.609 41.739 -30.216 1.00 59.16 480 SER B O 1
ATOM 11698 N N . LEU B 1 481 ? 105.242 42.432 -32.332 1.00 57.84 481 LEU B N 1
ATOM 11699 C CA . LEU B 1 481 ? 103.801 42.197 -32.317 1.00 57.49 481 LEU B CA 1
ATOM 11700 C C . LEU B 1 481 ? 103.409 40.902 -33.031 1.00 57.56 481 LEU B C 1
ATOM 11701 O O . LEU B 1 481 ? 102.221 40.648 -33.254 1.00 57.65 481 LEU B O 1
ATOM 11706 N N . ALA B 1 482 ? 104.404 40.087 -33.381 1.00 57.35 482 ALA B N 1
ATOM 11707 C CA . ALA B 1 482 ? 104.165 38.811 -34.061 1.00 56.68 482 ALA B CA 1
ATOM 11708 C C . ALA B 1 482 ? 103.318 37.869 -33.215 1.00 56.61 482 ALA B C 1
ATOM 11709 O O . ALA B 1 482 ? 103.398 37.887 -31.988 1.00 57.11 482 ALA B O 1
ATOM 11711 N N . VAL B 1 483 ? 102.502 37.054 -33.878 1.00 56.71 483 VAL B N 1
ATOM 11712 C CA . VAL B 1 483 ? 101.693 36.053 -33.186 1.00 56.41 483 VAL B CA 1
ATOM 11713 C C . VAL B 1 483 ? 102.581 34.911 -32.700 1.00 56.91 483 VAL B C 1
ATOM 11714 O O . VAL B 1 483 ? 103.670 34.693 -33.237 1.00 57.38 483 VAL B O 1
ATOM 11718 N N . SER B 1 484 ? 102.112 34.193 -31.683 1.00 57.42 484 SER B N 1
ATOM 11719 C CA . SER B 1 484 ? 102.874 33.102 -31.077 1.00 58.07 484 SER B CA 1
ATOM 11720 C C . SER B 1 484 ? 103.231 32.011 -32.082 1.00 58.42 484 SER B C 1
ATOM 11721 O O . SER B 1 484 ? 102.602 31.891 -33.136 1.00 58.44 484 SER B O 1
ATOM 11724 N N . GLU B 1 485 ? 104.245 31.221 -31.739 1.00 59.19 485 GLU B N 1
ATOM 11725 C CA . GLU B 1 485 ? 104.680 30.097 -32.562 1.00 59.57 485 GLU B CA 1
ATOM 11726 C C . GLU B 1 485 ? 103.541 29.109 -32.796 1.00 59.19 485 GLU B C 1
ATOM 11727 O O . GLU B 1 485 ? 103.393 28.580 -33.900 1.00 59.04 485 GLU B O 1
ATOM 11733 N N . LEU B 1 486 ? 102.746 28.868 -31.753 1.00 58.64 486 LEU B N 1
ATOM 11734 C CA . LEU B 1 486 ? 101.622 27.936 -31.828 1.00 58.02 486 LEU B CA 1
ATOM 11735 C C . LEU B 1 486 ? 100.619 28.339 -32.903 1.00 57.71 486 LEU B C 1
ATOM 11736 O O . LEU B 1 486 ? 100.197 27.503 -33.698 1.00 57.87 486 LEU B O 1
ATOM 11741 N N . ALA B 1 487 ? 100.259 29.621 -32.923 1.00 56.95 487 ALA B N 1
ATOM 11742 C CA . ALA B 1 487 ? 99.315 30.162 -33.898 1.00 56.10 487 ALA B CA 1
ATOM 11743 C C . ALA B 1 487 ? 99.854 30.038 -35.319 1.00 55.57 487 ALA B C 1
ATOM 11744 O O . ALA B 1 487 ? 99.152 29.576 -36.217 1.00 55.37 487 ALA B O 1
ATOM 11746 N N . HIS B 1 488 ? 101.111 30.438 -35.498 1.00 55.83 488 HIS B N 1
ATOM 11747 C CA . HIS B 1 488 ? 101.795 30.393 -36.786 1.00 55.91 488 HIS B CA 1
ATOM 11748 C C . HIS B 1 488 ? 101.921 28.964 -37.328 1.00 57.00 488 HIS B C 1
ATOM 11749 O O . HIS B 1 488 ? 101.611 28.705 -38.492 1.00 57.52 488 HIS B O 1
ATOM 11756 N N . ARG B 1 489 ? 102.379 28.044 -36.481 1.00 57.40 489 ARG B N 1
ATOM 11757 C CA . ARG B 1 489 ? 102.570 26.646 -36.877 1.00 58.85 489 ARG B CA 1
ATOM 11758 C C . ARG B 1 489 ? 101.247 25.947 -37.210 1.00 58.27 489 ARG B C 1
ATOM 11759 O O . ARG B 1 489 ? 101.192 25.123 -38.126 1.00 57.94 489 ARG B O 1
ATOM 11767 N N . THR B 1 490 ? 100.188 26.281 -36.474 1.00 57.28 490 THR B N 1
ATOM 11768 C CA . THR B 1 490 ? 98.884 25.659 -36.689 1.00 57.39 490 THR B CA 1
ATOM 11769 C C . THR B 1 490 ? 98.383 25.908 -38.114 1.00 57.75 490 THR B C 1
ATOM 11770 O O . THR B 1 490 ? 98.038 24.961 -38.829 1.00 57.95 490 THR B O 1
ATOM 11774 N N . VAL B 1 491 ? 98.369 27.175 -38.524 1.00 57.59 491 VAL B N 1
ATOM 11775 C CA . VAL B 1 491 ? 97.930 27.546 -39.872 1.00 57.03 491 VAL B CA 1
ATOM 11776 C C . VAL B 1 491 ? 98.861 26.959 -40.942 1.00 56.56 491 VAL B C 1
ATOM 11777 O O . VAL B 1 491 ? 98.390 26.478 -41.974 1.00 57.34 491 VAL B O 1
ATOM 11781 N N . LYS B 1 492 ? 100.167 26.983 -40.678 1.00 55.82 492 LYS B N 1
ATOM 11782 C CA . LYS B 1 492 ? 101.159 26.322 -41.533 1.00 54.84 492 LYS B CA 1
ATOM 11783 C C . LYS B 1 492 ? 100.796 24.854 -41.779 1.00 55.02 492 LYS B C 1
ATOM 11784 O O . LYS B 1 492 ? 100.780 24.393 -42.922 1.00 54.70 492 LYS B O 1
ATOM 11790 N N . ASP B 1 493 ? 100.496 24.138 -40.696 1.00 55.68 493 ASP B N 1
ATOM 11791 C CA . ASP B 1 493 ? 100.128 22.725 -40.758 1.00 55.95 493 ASP B CA 1
ATOM 11792 C C . ASP B 1 493 ? 98.797 22.489 -41.473 1.00 55.41 493 ASP B C 1
ATOM 11793 O O . ASP B 1 493 ? 98.638 21.475 -42.158 1.00 55.66 493 ASP B O 1
ATOM 11798 N N . VAL B 1 494 ? 97.856 23.421 -41.309 1.00 54.63 494 VAL B N 1
ATOM 11799 C CA . VAL B 1 494 ? 96.582 23.387 -42.035 1.00 54.14 494 VAL B CA 1
ATOM 11800 C C . VAL B 1 494 ? 96.820 23.473 -43.543 1.00 54.33 494 VAL B C 1
ATOM 11801 O O . VAL B 1 494 ? 96.238 22.707 -44.314 1.00 54.90 494 VAL B O 1
ATOM 11805 N N . LEU B 1 495 ? 97.688 24.396 -43.950 1.00 54.15 495 LEU B N 1
ATOM 11806 C CA . LEU B 1 495 ? 98.010 24.587 -45.361 1.00 54.52 495 LEU B CA 1
ATOM 11807 C C . LEU B 1 495 ? 98.786 23.403 -45.929 1.00 54.11 495 LEU B C 1
ATOM 11808 O O . LEU B 1 495 ? 98.559 23.005 -47.072 1.00 53.90 495 LEU B O 1
ATOM 11813 N N . LEU B 1 496 ? 99.684 22.844 -45.119 1.00 54.38 496 LEU B N 1
ATOM 11814 C CA . LEU B 1 496 ? 100.419 21.624 -45.470 1.00 55.21 496 LEU B CA 1
ATOM 11815 C C . LEU B 1 496 ? 99.492 20.420 -45.633 1.00 55.72 496 LEU B C 1
ATOM 11816 O O . LEU B 1 496 ? 99.705 19.581 -46.514 1.00 56.14 496 LEU B O 1
ATOM 11821 N N . ALA B 1 497 ? 98.471 20.348 -44.780 1.00 56.21 497 ALA B N 1
ATOM 11822 C CA . ALA B 1 497 ? 97.443 19.314 -44.871 1.00 57.18 497 ALA B CA 1
ATOM 11823 C C . ALA B 1 497 ? 96.594 19.478 -46.129 1.00 58.26 497 ALA B C 1
ATOM 11824 O O . ALA B 1 497 ? 96.303 18.496 -46.815 1.00 59.21 497 ALA B O 1
ATOM 11834 N N . ARG B 1 499 ? 97.364 21.040 -48.969 1.00 56.59 499 ARG B N 1
ATOM 11835 C CA . ARG B 1 499 ? 98.206 20.692 -50.107 1.00 55.35 499 ARG B CA 1
ATOM 11836 C C . ARG B 1 499 ? 98.305 19.169 -50.267 1.00 55.39 499 ARG B C 1
ATOM 11837 O O . ARG B 1 499 ? 98.517 18.664 -51.374 1.00 55.16 499 ARG B O 1
ATOM 11845 N N . PHE B 1 500 ? 98.142 18.445 -49.160 1.00 55.86 500 PHE B N 1
ATOM 11846 C CA . PHE B 1 500 ? 98.205 16.986 -49.177 1.00 55.62 500 PHE B CA 1
ATOM 11847 C C . PHE B 1 500 ? 96.890 16.352 -49.634 1.00 55.56 500 PHE B C 1
ATOM 11848 O O . PHE B 1 500 ? 96.904 15.469 -50.496 1.00 54.78 500 PHE B O 1
ATOM 11856 N N . TYR B 1 501 ? 95.763 16.794 -49.066 1.00 55.34 501 TYR B N 1
ATOM 11857 C CA . TYR B 1 501 ? 94.461 16.227 -49.453 1.00 54.83 501 TYR B CA 1
ATOM 11858 C C . TYR B 1 501 ? 93.877 16.761 -50.762 1.00 54.73 501 TYR B C 1
ATOM 11859 O O . TYR B 1 501 ? 93.048 16.094 -51.380 1.00 55.78 501 TYR B O 1
ATOM 11868 N N . CYS B 1 502 ? 94.300 17.953 -51.179 1.00 53.51 502 CYS B N 1
ATOM 11869 C CA . CYS B 1 502 ? 94.001 18.439 -52.522 1.00 51.99 502 CYS B CA 1
ATOM 11870 C C . CYS B 1 502 ? 94.986 17.812 -53.495 1.00 52.51 502 CYS B C 1
ATOM 11871 O O . CYS B 1 502 ? 96.097 17.446 -53.105 1.00 53.16 502 CYS B O 1
ATOM 11874 N N . ASN B 1 503 ? 94.575 17.680 -54.755 1.00 52.71 503 ASN B N 1
ATOM 11875 C CA . ASN B 1 503 ? 95.427 17.120 -55.796 1.00 53.12 503 ASN B CA 1
ATOM 11876 C C . ASN B 1 503 ? 94.906 17.495 -57.180 1.00 54.92 503 ASN B C 1
ATOM 11877 O O . ASN B 1 503 ? 93.816 17.076 -57.565 1.00 57.09 503 ASN B O 1
ATOM 11882 N N . LYS B 1 504 ? 95.647 18.324 -57.913 1.00 55.34 504 LYS B N 1
ATOM 11883 C CA . LYS B 1 504 ? 96.829 19.022 -57.406 1.00 54.45 504 LYS B CA 1
ATOM 11884 C C . LYS B 1 504 ? 96.393 20.205 -56.541 1.00 54.65 504 LYS B C 1
ATOM 11885 O O . LYS B 1 504 ? 96.852 20.363 -55.407 1.00 54.86 504 LYS B O 1
ATOM 11891 N N . LEU B 1 505 ? 95.493 21.018 -57.093 1.00 54.61 505 LEU B N 1
ATOM 11892 C CA . LEU B 1 505 ? 94.928 22.173 -56.401 1.00 54.75 505 LEU B CA 1
ATOM 11893 C C . LEU B 1 505 ? 93.483 21.937 -55.952 1.00 55.62 505 LEU B C 1
ATOM 11894 O O . LEU B 1 505 ? 93.007 22.599 -55.033 1.00 56.17 505 LEU B O 1
ATOM 11899 N N . ASN B 1 506 ? 92.797 20.999 -56.606 1.00 56.62 506 ASN B N 1
ATOM 11900 C CA . ASN B 1 506 ? 91.361 20.784 -56.415 1.00 56.51 506 ASN B CA 1
ATOM 11901 C C . ASN B 1 506 ? 90.993 19.997 -55.161 1.00 56.88 506 ASN B C 1
ATOM 11902 O O . ASN B 1 506 ? 91.734 19.107 -54.739 1.00 57.13 506 ASN B O 1
ATOM 11907 N N . PHE B 1 507 ? 89.840 20.334 -54.579 1.00 57.05 507 PHE B N 1
ATOM 11908 C CA . PHE B 1 507 ? 89.255 19.557 -53.492 1.00 56.56 507 PHE B CA 1
ATOM 11909 C C . PHE B 1 507 ? 88.809 18.213 -54.045 1.00 56.46 507 PHE B C 1
ATOM 11910 O O . PHE B 1 507 ? 88.270 18.156 -55.148 1.00 56.78 507 PHE B O 1
ATOM 11918 N N . PRO B 1 508 ? 89.033 17.127 -53.289 1.00 56.61 508 PRO B N 1
ATOM 11919 C CA . PRO B 1 508 ? 88.392 15.857 -53.638 1.00 56.73 508 PRO B CA 1
ATOM 11920 C C . PRO B 1 508 ? 86.872 15.971 -53.534 1.00 57.02 508 PRO B C 1
ATOM 11921 O O . PRO B 1 508 ? 86.373 16.816 -52.790 1.00 57.87 508 PRO B O 1
ATOM 11925 N N . LEU B 1 509 ? 86.151 15.134 -54.276 1.00 57.18 509 LEU B N 1
ATOM 11926 C CA . LEU B 1 509 ? 84.690 15.220 -54.346 1.00 57.38 509 LEU B CA 1
ATOM 11927 C C . LEU B 1 509 ? 84.000 15.137 -52.977 1.00 57.78 509 LEU B C 1
ATOM 11928 O O . LEU B 1 509 ? 83.104 15.925 -52.691 1.00 57.54 509 LEU B O 1
ATOM 11933 N N . SER B 1 510 ? 84.430 14.193 -52.141 1.00 58.33 510 SER B N 1
ATOM 11934 C CA . SER B 1 510 ? 83.832 13.978 -50.825 1.00 58.33 510 SER B CA 1
ATOM 11935 C C . SER B 1 510 ? 83.993 15.187 -49.909 1.00 59.45 510 SER B C 1
ATOM 11936 O O . SER B 1 510 ? 83.238 15.358 -48.943 1.00 59.74 510 SER B O 1
ATOM 11947 N N . SER B 1 512 ? 83.931 18.344 -51.049 1.00 59.94 512 SER B N 1
ATOM 11948 C CA . SER B 1 512 ? 83.381 19.482 -51.775 1.00 59.49 512 SER B CA 1
ATOM 11949 C C . SER B 1 512 ? 82.287 20.211 -51.008 1.00 59.43 512 SER B C 1
ATOM 11950 O O . SER B 1 512 ? 81.861 21.289 -51.419 1.00 60.55 512 SER B O 1
ATOM 11953 N N . GLY B 1 513 ? 81.835 19.622 -49.903 1.00 58.61 513 GLY B N 1
ATOM 11954 C CA . GLY B 1 513 ? 80.747 20.185 -49.112 1.00 58.02 513 GLY B CA 1
ATOM 11955 C C . GLY B 1 513 ? 79.438 20.250 -49.882 1.00 58.62 513 GLY B C 1
ATOM 11956 O O . GLY B 1 513 ? 78.866 19.221 -50.261 1.00 59.88 513 GLY B O 1
ATOM 11957 N N . ARG B 1 514 ? 78.988 21.478 -50.123 1.00 57.39 514 ARG B N 1
ATOM 11958 C CA . ARG B 1 514 ? 77.701 21.792 -50.735 1.00 56.11 514 ARG B CA 1
ATOM 11959 C C . ARG B 1 514 ? 77.858 22.066 -52.234 1.00 56.68 514 ARG B C 1
ATOM 11960 O O . ARG B 1 514 ? 76.874 22.276 -52.948 1.00 56.94 514 ARG B O 1
ATOM 11968 N N . HIS B 1 515 ? 79.104 22.072 -52.703 1.00 57.05 515 HIS B N 1
ATOM 11969 C CA . HIS B 1 515 ? 79.410 22.351 -54.105 1.00 56.46 515 HIS B CA 1
ATOM 11970 C C . HIS B 1 515 ? 80.220 21.219 -54.747 1.00 56.34 515 HIS B C 1
ATOM 11971 O O . HIS B 1 515 ? 81.398 21.406 -55.061 1.00 56.45 515 HIS B O 1
ATOM 11978 N N . PRO B 1 516 ? 79.597 20.040 -54.953 1.00 56.73 516 PRO B N 1
ATOM 11979 C CA . PRO B 1 516 ? 80.321 18.967 -55.627 1.00 57.01 516 PRO B CA 1
ATOM 11980 C C . PRO B 1 516 ? 80.392 19.199 -57.142 1.00 58.25 516 PRO B C 1
ATOM 11981 O O . PRO B 1 516 ? 79.912 18.375 -57.926 1.00 59.04 516 PRO B O 1
ATOM 11985 N N . ASP B 1 517 ? 80.990 20.319 -57.542 1.00 58.53 517 ASP B N 1
ATOM 11986 C CA . ASP B 1 517 ? 81.124 20.666 -58.960 1.00 59.11 517 ASP B CA 1
ATOM 11987 C C . ASP B 1 517 ? 82.533 20.416 -59.512 1.00 59.29 517 ASP B C 1
ATOM 11988 O O . ASP B 1 517 ? 82.763 20.526 -60.720 1.00 58.88 517 ASP B O 1
ATOM 11993 N N . GLY B 1 518 ? 83.463 20.078 -58.619 1.00 59.45 518 GLY B N 1
ATOM 11994 C CA . GLY B 1 518 ? 84.853 19.828 -58.993 1.00 59.28 518 GLY B CA 1
ATOM 11995 C C . GLY B 1 518 ? 85.613 21.088 -59.374 1.00 59.15 518 GLY B C 1
ATOM 11996 O O . GLY B 1 518 ? 86.605 21.027 -60.103 1.00 59.07 518 GLY B O 1
ATOM 11997 N N . LYS B 1 519 ? 85.145 22.228 -58.871 1.00 58.68 519 LYS B N 1
ATOM 11998 C CA . LYS B 1 519 ? 85.737 23.531 -59.170 1.00 58.78 519 LYS B CA 1
ATOM 11999 C C . LYS B 1 519 ? 86.616 24.056 -58.037 1.00 58.92 519 LYS B C 1
ATOM 12000 O O . LYS B 1 519 ? 87.666 24.646 -58.284 1.00 59.49 519 LYS B O 1
ATOM 12006 N N . GLY B 1 520 ? 86.169 23.863 -56.801 1.00 58.36 520 GLY B N 1
ATOM 12007 C CA . GLY B 1 520 ? 86.879 24.360 -55.628 1.00 58.00 520 GLY B CA 1
ATOM 12008 C C . GLY B 1 520 ? 88.350 24.004 -55.610 1.00 58.30 520 GLY B C 1
ATOM 12009 O O . GLY B 1 520 ? 88.725 22.853 -55.841 1.00 58.46 520 GLY B O 1
ATOM 12010 N N . LYS B 1 521 ? 89.179 25.007 -55.341 1.00 58.84 521 LYS B N 1
ATOM 12011 C CA . LYS B 1 521 ? 90.635 24.870 -55.344 1.00 58.44 521 LYS B CA 1
ATOM 12012 C C . LYS B 1 521 ? 91.231 25.512 -54.100 1.00 57.26 521 LYS B C 1
ATOM 12013 O O . LYS B 1 521 ? 90.612 26.380 -53.484 1.00 57.04 521 LYS B O 1
ATOM 12019 N N . LEU B 1 522 ? 92.440 25.094 -53.739 1.00 56.62 522 LEU B N 1
ATOM 12020 C CA . LEU B 1 522 ? 93.211 25.798 -52.722 1.00 56.90 522 LEU B CA 1
ATOM 12021 C C . LEU B 1 522 ? 93.811 27.061 -53.342 1.00 57.00 522 LEU B C 1
ATOM 12022 O O . LEU B 1 522 ? 93.931 27.155 -54.566 1.00 58.35 522 LEU B O 1
ATOM 12027 N N . VAL B 1 523 ? 94.186 28.028 -52.507 1.00 56.56 523 VAL B N 1
ATOM 12028 C CA . VAL B 1 523 ? 94.745 29.288 -53.007 1.00 55.80 523 VAL B CA 1
ATOM 12029 C C . VAL B 1 523 ? 96.268 29.323 -52.852 1.00 54.76 523 VAL B C 1
ATOM 12030 O O . VAL B 1 523 ? 96.775 29.416 -51.733 1.00 54.37 523 VAL B O 1
ATOM 12034 N N . PRO B 1 524 ? 97.003 29.265 -53.978 1.00 54.61 524 PRO B N 1
ATOM 12035 C CA . PRO B 1 524 ? 98.470 29.287 -53.935 1.00 55.48 524 PRO B CA 1
ATOM 12036 C C . PRO B 1 524 ? 99.028 30.477 -53.141 1.00 56.59 524 PRO B C 1
ATOM 12037 O O . PRO B 1 524 ? 100.004 30.320 -52.404 1.00 57.01 524 PRO B O 1
ATOM 12049 N N . HIS B 1 526 ? 98.171 31.862 -50.390 1.00 57.48 526 HIS B N 1
ATOM 12050 C CA . HIS B 1 526 ? 98.317 31.552 -48.965 1.00 56.01 526 HIS B CA 1
ATOM 12051 C C . HIS B 1 526 ? 99.716 31.035 -48.644 1.00 55.87 526 HIS B C 1
ATOM 12052 O O . HIS B 1 526 ? 100.290 31.377 -47.613 1.00 55.93 526 HIS B O 1
ATOM 12059 N N . TYR B 1 527 ? 100.254 30.222 -49.548 1.00 55.35 527 TYR B N 1
ATOM 12060 C CA . TYR B 1 527 ? 101.555 29.598 -49.370 1.00 54.97 527 TYR B CA 1
ATOM 12061 C C . TYR B 1 527 ? 102.689 30.603 -49.589 1.00 56.19 527 TYR B C 1
ATOM 12062 O O . TYR B 1 527 ? 103.655 30.627 -48.826 1.00 56.90 527 TYR B O 1
ATOM 12071 N N . ALA B 1 528 ? 102.554 31.450 -50.608 1.00 57.00 528 ALA B N 1
ATOM 12072 C CA . ALA B 1 528 ? 103.551 32.486 -50.887 1.00 56.37 528 ALA B CA 1
ATOM 12073 C C . ALA B 1 528 ? 103.619 33.525 -49.778 1.00 56.61 528 ALA B C 1
ATOM 12074 O O . ALA B 1 528 ? 104.707 33.941 -49.384 1.00 58.57 528 ALA B O 1
ATOM 12076 N N . ILE B 1 529 ? 102.457 33.940 -49.277 1.00 56.15 529 ILE B N 1
ATOM 12077 C CA . ILE B 1 529 ? 102.384 34.908 -48.179 1.00 55.80 529 ILE B CA 1
ATOM 12078 C C . ILE B 1 529 ? 103.039 34.362 -46.911 1.00 56.48 529 ILE B C 1
ATOM 12079 O O . ILE B 1 529 ? 103.782 35.074 -46.236 1.00 56.44 529 ILE B O 1
ATOM 12092 N N . ALA B 1 531 ? 105.267 32.037 -46.854 1.00 55.89 531 ALA B N 1
ATOM 12093 C CA . ALA B 1 531 ? 106.678 31.834 -47.146 1.00 55.57 531 ALA B CA 1
ATOM 12094 C C . ALA B 1 531 ? 107.491 33.052 -46.721 1.00 55.89 531 ALA B C 1
ATOM 12095 O O . ALA B 1 531 ? 108.530 32.911 -46.074 1.00 56.18 531 ALA B O 1
ATOM 12097 N N . ILE B 1 532 ? 107.010 34.243 -47.075 1.00 55.24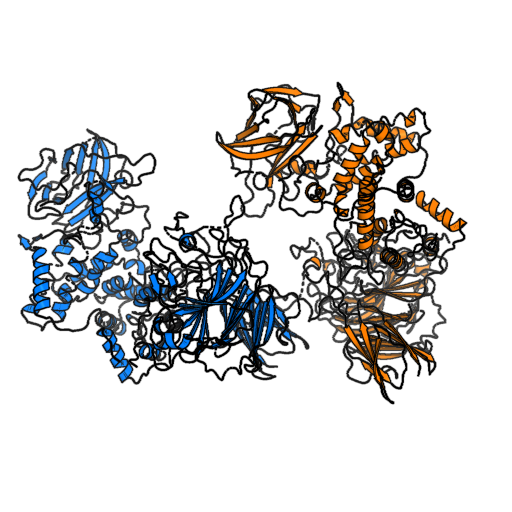 532 ILE B N 1
ATOM 12098 C CA . ILE B 1 532 ? 107.693 35.484 -46.698 1.00 54.60 532 ILE B CA 1
ATOM 12099 C C . ILE B 1 532 ? 107.319 35.961 -45.289 1.00 54.98 532 ILE B C 1
ATOM 12100 O O . ILE B 1 532 ? 107.791 37.002 -44.828 1.00 54.95 532 ILE B O 1
ATOM 12105 N N . ALA B 1 533 ? 106.482 35.186 -44.608 1.00 55.46 533 ALA B N 1
ATOM 12106 C CA . ALA B 1 533 ? 106.164 35.439 -43.208 1.00 56.71 533 ALA B CA 1
ATOM 12107 C C . ALA B 1 533 ? 107.284 34.919 -42.312 1.00 57.37 533 ALA B C 1
ATOM 12108 O O . ALA B 1 533 ? 107.457 35.384 -41.185 1.00 58.86 533 ALA B O 1
ATOM 12110 N N . GLY B 1 534 ? 108.040 33.952 -42.823 1.00 57.59 534 GLY B N 1
ATOM 12111 C CA . GLY B 1 534 ? 109.136 33.342 -42.078 1.00 57.86 534 GLY B CA 1
ATOM 12112 C C . GLY B 1 534 ? 108.695 32.167 -41.227 1.00 58.15 534 GLY B C 1
ATOM 12113 O O . GLY B 1 534 ? 107.503 31.862 -41.140 1.00 58.45 534 GLY B O 1
ATOM 12114 N N . THR B 1 535 ? 109.670 31.512 -40.601 1.00 58.02 535 THR B N 1
ATOM 12115 C CA . THR B 1 535 ? 109.441 30.368 -39.715 1.00 58.00 535 THR B CA 1
ATOM 12116 C C . THR B 1 535 ? 108.563 30.772 -38.525 1.00 58.11 535 THR B C 1
ATOM 12117 O O . THR B 1 535 ? 108.664 31.903 -38.045 1.00 58.52 535 THR B O 1
ATOM 12121 N N . PRO B 1 536 ? 107.686 29.856 -38.057 1.00 58.11 536 PRO B N 1
ATOM 12122 C CA . PRO B 1 536 ? 106.848 30.100 -36.876 1.00 57.73 536 PRO B CA 1
ATOM 12123 C C . PRO B 1 536 ? 107.607 30.590 -35.645 1.00 58.20 536 PRO B C 1
ATOM 12124 O O . PRO B 1 536 ? 107.057 31.367 -34.867 1.00 58.48 536 PRO B O 1
ATOM 12128 N N . ASP B 1 537 ? 108.849 30.141 -35.472 1.00 59.21 537 ASP B N 1
ATOM 12129 C CA . ASP B 1 537 ? 109.671 30.568 -34.336 1.00 60.34 537 ASP B CA 1
ATOM 12130 C C . ASP B 1 537 ? 110.272 31.967 -34.521 1.00 60.60 537 ASP B C 1
ATOM 12131 O O . ASP B 1 537 ? 110.740 32.580 -33.559 1.00 61.55 537 ASP B O 1
ATOM 12136 N N . GLY B 1 538 ? 110.259 32.459 -35.758 1.00 60.87 538 GLY B N 1
ATOM 12137 C CA . GLY B 1 538 ? 110.750 33.799 -36.078 1.00 60.61 538 GLY B CA 1
ATOM 12138 C C . GLY B 1 538 ? 112.225 33.867 -36.432 1.00 61.12 538 GLY B C 1
ATOM 12139 O O . GLY B 1 538 ? 112.725 34.926 -36.807 1.00 61.72 538 GLY B O 1
ATOM 12140 N N . LYS B 1 539 ? 112.913 32.732 -36.327 1.00 61.38 539 LYS B N 1
ATOM 12141 C CA . LYS B 1 539 ? 114.363 32.664 -36.532 1.00 62.35 539 LYS B CA 1
ATOM 12142 C C . LYS B 1 539 ? 114.782 32.624 -38.005 1.00 61.82 539 LYS B C 1
ATOM 12143 O O . LYS B 1 539 ? 115.940 32.898 -38.331 1.00 61.89 539 LYS B O 1
ATOM 12149 N N . GLY B 1 540 ? 113.845 32.276 -38.885 1.00 61.52 540 GLY B N 1
ATOM 12150 C CA . GLY B 1 540 ? 114.108 32.217 -40.323 1.00 60.72 540 GLY B CA 1
ATOM 12151 C C . GLY B 1 540 ? 113.385 33.313 -41.080 1.00 60.55 540 GLY B C 1
ATOM 12152 O O . GLY B 1 540 ? 112.217 33.595 -40.806 1.00 60.44 540 GLY B O 1
ATOM 12153 N N . ASP B 1 541 ? 114.089 33.932 -42.028 1.00 60.41 541 ASP B N 1
ATOM 12154 C CA . ASP B 1 541 ? 113.534 35.002 -42.864 1.00 60.16 541 ASP B CA 1
ATOM 12155 C C . ASP B 1 541 ? 112.435 34.464 -43.771 1.00 58.92 541 ASP B C 1
ATOM 12156 O O . ASP B 1 541 ? 111.403 35.110 -43.965 1.00 58.62 541 ASP B O 1
ATOM 12161 N N . PHE B 1 542 ? 112.678 33.278 -44.323 1.00 57.60 542 PHE B N 1
ATOM 12162 C CA . PHE B 1 542 ? 111.728 32.595 -45.192 1.00 55.97 542 PHE B CA 1
ATOM 12163 C C . PHE B 1 542 ? 111.283 31.282 -44.556 1.00 55.59 542 PHE B C 1
ATOM 12164 O O . PHE B 1 542 ? 112.017 30.691 -43.762 1.00 55.29 542 PHE B O 1
ATOM 12172 N N . ASP B 1 543 ? 110.079 30.830 -44.902 1.00 56.08 543 ASP B N 1
ATOM 12173 C CA . ASP B 1 543 ? 109.648 29.482 -44.548 1.00 55.86 543 ASP B CA 1
ATOM 12174 C C . ASP B 1 543 ? 109.863 28.553 -45.737 1.00 55.76 543 ASP B C 1
ATOM 12175 O O . ASP B 1 543 ? 109.156 28.643 -46.746 1.00 54.51 543 ASP B O 1
ATOM 12180 N N . LYS B 1 544 ? 110.846 27.666 -45.599 1.00 56.82 544 LYS B N 1
ATOM 12181 C CA . LYS B 1 544 ? 111.253 26.755 -46.673 1.00 58.37 544 LYS B CA 1
ATOM 12182 C C . LYS B 1 544 ? 110.141 25.809 -47.127 1.00 57.45 544 LYS B C 1
ATOM 12183 O O . LYS B 1 544 ? 109.945 25.613 -48.326 1.00 56.88 544 LYS B O 1
ATOM 12189 N N . GLU B 1 545 ? 109.418 25.235 -46.168 1.00 57.22 545 GLU B N 1
ATOM 12190 C CA . GLU B 1 545 ? 108.330 24.307 -46.469 1.00 57.54 545 GLU B CA 1
ATOM 12191 C C . GLU B 1 545 ? 107.221 25.000 -47.246 1.00 56.93 545 GLU B C 1
ATOM 12192 O O . GLU B 1 545 ? 106.683 24.435 -48.197 1.00 56.57 545 GLU B O 1
ATOM 12206 N N . ALA B 1 547 ? 107.490 27.934 -49.037 1.00 55.98 547 ALA B N 1
ATOM 12207 C CA . ALA B 1 547 ? 107.991 28.442 -50.315 1.00 55.71 547 ALA B CA 1
ATOM 12208 C C . ALA B 1 547 ? 108.023 27.373 -51.406 1.00 55.94 547 ALA B C 1
ATOM 12209 O O . ALA B 1 547 ? 107.572 27.616 -52.529 1.00 55.85 547 ALA B O 1
ATOM 12211 N N . SER B 1 548 ? 108.557 26.199 -51.071 1.00 55.96 548 SER B N 1
ATOM 12212 C CA . SER B 1 548 ? 108.618 25.077 -52.007 1.00 55.99 548 SER B CA 1
ATOM 12213 C C . SER B 1 548 ? 107.231 24.480 -52.251 1.00 55.68 548 SER B C 1
ATOM 12214 O O . SER B 1 548 ? 106.947 23.988 -53.344 1.00 55.49 548 SER B O 1
ATOM 12217 N N . ALA B 1 549 ? 106.372 24.530 -51.234 1.00 54.97 549 ALA B N 1
ATOM 12218 C CA . ALA B 1 549 ? 104.973 24.150 -51.406 1.00 55.51 549 ALA B CA 1
ATOM 12219 C C . ALA B 1 549 ? 104.292 25.082 -52.399 1.00 55.38 549 ALA B C 1
ATOM 12220 O O . ALA B 1 549 ? 103.534 24.632 -53.257 1.00 55.98 549 ALA B O 1
ATOM 12222 N N . TYR B 1 550 ? 104.573 26.378 -52.283 1.00 54.71 550 TYR B N 1
ATOM 12223 C CA . TYR B 1 550 ? 103.993 27.361 -53.191 1.00 54.60 550 TYR B CA 1
ATOM 12224 C C . TYR B 1 550 ? 104.442 27.143 -54.63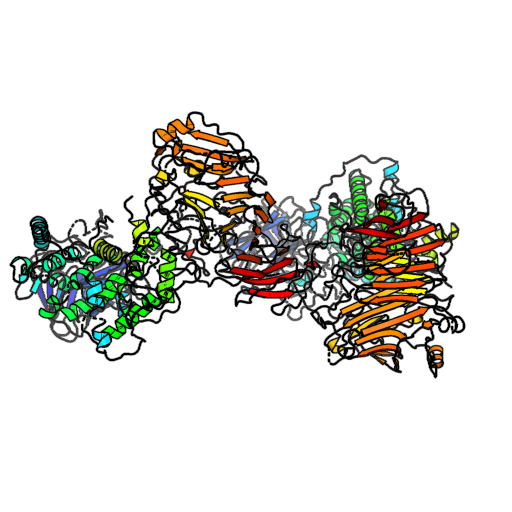4 1.00 54.73 550 TYR B C 1
ATOM 12225 O O . TYR B 1 550 ? 103.619 27.129 -55.549 1.00 56.37 550 TYR B O 1
ATOM 12234 N N . LEU B 1 551 ? 105.746 26.972 -54.830 1.00 53.66 551 LEU B N 1
ATOM 12235 C CA . LEU B 1 551 ? 106.311 26.850 -56.170 1.00 52.88 551 LEU B CA 1
ATOM 12236 C C . LEU B 1 551 ? 105.928 25.557 -56.894 1.00 53.89 551 LEU B C 1
ATOM 12237 O O . LEU B 1 551 ? 106.055 25.473 -58.116 1.00 55.05 551 LEU B O 1
ATOM 12242 N N . ARG B 1 552 ? 105.460 24.557 -56.148 1.00 54.20 552 ARG B N 1
ATOM 12243 C CA . ARG B 1 552 ? 104.915 23.348 -56.760 1.00 53.69 552 ARG B CA 1
ATOM 12244 C C . ARG B 1 552 ? 103.515 23.626 -57.288 1.00 53.38 552 ARG B C 1
ATOM 12245 O O . ARG B 1 552 ? 103.133 23.126 -58.343 1.00 53.26 552 ARG B O 1
ATOM 12253 N N . LEU B 1 553 ? 102.769 24.442 -56.545 1.00 53.32 553 LEU B N 1
ATOM 12254 C CA . LEU B 1 553 ? 101.368 24.742 -56.847 1.00 53.35 553 LEU B CA 1
ATOM 12255 C C . LEU B 1 553 ? 101.198 25.624 -58.074 1.00 54.75 553 LEU B C 1
ATOM 12256 O O . LEU B 1 553 ? 100.148 25.610 -58.713 1.00 55.38 553 LEU B O 1
ATOM 12261 N N . VAL B 1 554 ? 102.228 26.399 -58.390 1.00 56.26 554 VAL B N 1
ATOM 12262 C CA . VAL B 1 554 ? 102.202 27.269 -59.562 1.00 57.33 554 VAL B CA 1
ATOM 12263 C C . VAL B 1 554 ? 103.180 26.804 -60.644 1.00 58.42 554 VAL B C 1
ATOM 12264 O O . VAL B 1 554 ? 103.402 27.512 -61.623 1.00 59.05 554 VAL B O 1
ATOM 12268 N N . SER B 1 555 ? 103.750 25.612 -60.465 1.00 60.53 555 SER B N 1
ATOM 12269 C CA . SER B 1 555 ? 104.685 25.041 -61.438 1.00 62.83 555 SER B CA 1
ATOM 12270 C C . SER B 1 555 ? 104.024 24.892 -62.807 1.00 64.38 555 SER B C 1
ATOM 12271 O O . SER B 1 555 ? 102.917 24.364 -62.921 1.00 64.78 555 SER B O 1
ATOM 12274 N N . SER B 1 556 ? 104.713 25.369 -63.838 1.00 66.53 556 SER B N 1
ATOM 12275 C CA . SER B 1 556 ? 104.134 25.462 -65.177 1.00 67.78 556 SER B CA 1
ATOM 12276 C C . SER B 1 556 ? 103.981 24.116 -65.895 1.00 68.29 556 SER B C 1
ATOM 12277 O O . SER B 1 556 ? 102.923 23.842 -66.466 1.00 68.37 556 SER B O 1
ATOM 12280 N N . ASP B 1 557 ? 105.027 23.285 -65.839 1.00 69.18 557 ASP B N 1
ATOM 12281 C CA . ASP B 1 557 ? 105.133 22.028 -66.614 1.00 70.23 557 ASP B CA 1
ATOM 12282 C C . ASP B 1 557 ? 104.533 22.094 -68.024 1.00 69.44 557 ASP B C 1
ATOM 12283 O O . ASP B 1 557 ? 104.869 21.288 -68.893 1.00 69.25 557 ASP B O 1
ATOM 12296 N N . PRO B 1 569 ? 107.945 31.186 -62.412 1.00 75.96 569 PRO B N 1
ATOM 12297 C CA . PRO B 1 569 ? 106.622 30.729 -62.846 1.00 74.91 569 PRO B CA 1
ATOM 12298 C C . PRO B 1 569 ? 105.791 31.841 -63.496 1.00 74.07 569 PRO B C 1
ATOM 12299 O O . PRO B 1 569 ? 106.181 33.013 -63.463 1.00 73.39 569 PRO B O 1
ATOM 12303 N N . LYS B 1 570 ? 104.654 31.461 -64.077 1.00 73.91 570 LYS B N 1
ATOM 12304 C CA . LYS B 1 570 ? 103.714 32.411 -64.669 1.00 74.04 570 LYS B CA 1
ATOM 12305 C C . LYS B 1 570 ? 102.506 32.591 -63.749 1.00 72.77 570 LYS B C 1
ATOM 12306 O O . LYS B 1 570 ? 101.841 31.616 -63.391 1.00 73.03 570 LYS B O 1
ATOM 12312 N N . VAL B 1 571 ? 102.237 33.838 -63.366 1.00 71.52 571 VAL B N 1
ATOM 12313 C CA . VAL B 1 571 ? 101.098 34.171 -62.496 1.00 71.48 571 VAL B CA 1
ATOM 12314 C C . VAL B 1 571 ? 100.429 35.487 -62.907 1.00 71.28 571 VAL B C 1
ATOM 12315 O O . VAL B 1 571 ? 101.061 36.348 -63.529 1.00 71.71 571 VAL B O 1
ATOM 12319 N N . SER B 1 572 ? 99.155 35.632 -62.541 1.00 70.46 572 SER B N 1
ATOM 12320 C CA . SER B 1 572 ? 98.329 36.765 -62.966 1.00 69.59 572 SER B CA 1
ATOM 12321 C C . SER B 1 572 ? 98.341 37.940 -61.983 1.00 68.33 572 SER B C 1
ATOM 12322 O O . SER B 1 572 ? 98.641 39.074 -62.372 1.00 68.21 572 SER B O 1
ATOM 12325 N N . ASN B 1 573 ? 98.006 37.663 -60.721 1.00 67.00 573 ASN B N 1
ATOM 12326 C CA . ASN B 1 573 ? 97.913 38.693 -59.681 1.00 66.20 573 ASN B CA 1
ATOM 12327 C C . ASN B 1 573 ? 99.247 39.386 -59.397 1.00 65.74 573 ASN B C 1
ATOM 12328 O O . ASN B 1 573 ? 100.264 38.725 -59.172 1.00 65.92 573 ASN B O 1
ATOM 12333 N N . ALA B 1 574 ? 99.222 40.718 -59.397 1.00 65.43 574 ALA B N 1
ATOM 12334 C CA . ALA B 1 574 ? 100.436 41.537 -59.329 1.00 64.76 574 ALA B CA 1
ATOM 12335 C C . ALA B 1 574 ? 101.275 41.347 -58.062 1.00 64.51 574 ALA B C 1
ATOM 12336 O O . ALA B 1 574 ? 102.491 41.156 -58.154 1.00 64.01 574 ALA B O 1
ATOM 12338 N N . GLN B 1 575 ? 100.635 41.399 -56.892 1.00 64.07 575 GLN B N 1
ATOM 12339 C CA . GLN B 1 575 ? 101.353 41.251 -55.618 1.00 65.02 575 GLN B CA 1
ATOM 12340 C C . GLN B 1 575 ? 101.896 39.842 -55.366 1.00 65.03 575 GLN B C 1
ATOM 12341 O O . GLN B 1 575 ? 102.902 39.678 -54.672 1.00 65.62 575 GLN B O 1
ATOM 12347 N N . GLU B 1 576 ? 101.228 38.838 -55.934 1.00 64.21 576 GLU B N 1
ATOM 12348 C CA . GLU B 1 576 ? 101.680 37.448 -55.870 1.00 62.90 576 GLU B CA 1
ATOM 12349 C C . GLU B 1 576 ? 102.923 37.244 -56.732 1.00 62.65 576 GLU B C 1
ATOM 12350 O O . GLU B 1 576 ? 103.838 36.505 -56.356 1.00 63.13 576 GLU B O 1
ATOM 12356 N N . ARG B 1 577 ? 102.938 37.907 -57.887 1.00 62.25 577 ARG B N 1
ATOM 12357 C CA . ARG B 1 577 ? 104.047 37.843 -58.830 1.00 62.27 577 ARG B CA 1
ATOM 12358 C C . ARG B 1 577 ? 105.324 38.398 -58.195 1.00 61.80 577 ARG B C 1
ATOM 12359 O O . ARG B 1 577 ? 106.421 37.879 -58.428 1.00 61.47 577 ARG B O 1
ATOM 12367 N N . LYS B 1 578 ? 105.164 39.445 -57.387 1.00 61.36 578 LYS B N 1
ATOM 12368 C CA . LYS B 1 578 ? 106.263 40.038 -56.630 1.00 61.30 578 LYS B CA 1
ATOM 12369 C C . LYS B 1 578 ? 106.912 39.024 -55.693 1.00 59.79 578 LYS B C 1
ATOM 12370 O O . LYS B 1 578 ? 108.126 38.805 -55.751 1.00 60.11 578 LYS B O 1
ATOM 12376 N N . ILE B 1 579 ? 106.091 38.412 -54.841 1.00 57.97 579 ILE B N 1
ATOM 12377 C CA . ILE B 1 579 ? 106.546 37.412 -53.871 1.00 57.03 579 ILE B CA 1
ATOM 12378 C C . ILE B 1 579 ? 107.237 36.225 -54.555 1.00 57.18 579 ILE B C 1
ATOM 12379 O O . ILE B 1 579 ? 108.316 35.802 -54.133 1.00 57.55 579 ILE B O 1
ATOM 12384 N N . ALA B 1 580 ? 106.621 35.715 -55.619 1.00 57.34 580 ALA B N 1
ATOM 12385 C CA . ALA B 1 580 ? 107.172 34.602 -56.389 1.00 57.94 580 ALA B CA 1
ATOM 12386 C C . ALA B 1 580 ? 108.553 34.923 -56.967 1.00 58.12 580 ALA B C 1
ATOM 12387 O O . ALA B 1 580 ? 109.448 34.076 -56.964 1.00 57.73 580 ALA B O 1
ATOM 12389 N N . LYS B 1 581 ? 108.708 36.152 -57.453 1.00 58.35 581 LYS B N 1
ATOM 12390 C CA . LYS B 1 581 ? 109.975 36.646 -57.980 1.00 58.51 581 LYS B CA 1
ATOM 12391 C C . LYS B 1 581 ? 111.060 36.603 -56.906 1.00 58.29 581 LYS B C 1
ATOM 12392 O O . LYS B 1 581 ? 112.183 36.162 -57.163 1.00 58.06 581 LYS B O 1
ATOM 12398 N N . ARG B 1 582 ? 110.703 37.059 -55.707 1.00 57.69 582 ARG B N 1
ATOM 12399 C CA . ARG B 1 582 ? 111.600 37.072 -54.555 1.00 56.97 582 ARG B CA 1
ATOM 12400 C C . ARG B 1 582 ? 112.025 35.656 -54.160 1.00 56.32 582 ARG B C 1
ATOM 12401 O O . ARG B 1 582 ? 113.203 35.410 -53.897 1.00 55.88 582 ARG B O 1
ATOM 12409 N N . LEU B 1 583 ? 111.066 34.733 -54.139 1.00 55.74 583 LEU B N 1
ATOM 12410 C CA . LEU B 1 583 ? 111.332 33.351 -53.742 1.00 55.49 583 LEU B CA 1
ATOM 12411 C C . LEU B 1 583 ? 112.271 32.635 -54.711 1.00 56.20 583 LEU B C 1
ATOM 12412 O O . LEU B 1 583 ? 113.163 31.896 -54.286 1.00 57.11 583 LEU B O 1
ATOM 12417 N N . VAL B 1 584 ? 112.074 32.865 -56.007 1.00 56.52 584 VAL B N 1
ATOM 12418 C CA . VAL B 1 584 ? 112.923 32.276 -57.041 1.00 56.68 584 VAL B CA 1
ATOM 12419 C C . VAL B 1 584 ? 114.346 32.830 -56.935 1.00 57.04 584 VAL B C 1
ATOM 12420 O O . VAL B 1 584 ? 115.320 32.075 -57.018 1.00 57.18 584 VAL B O 1
ATOM 12424 N N . GLU B 1 585 ? 114.449 34.142 -56.724 1.00 57.79 585 GLU B N 1
ATOM 12425 C CA . GLU B 1 585 ? 115.739 34.825 -56.592 1.00 58.25 585 GLU B CA 1
ATOM 12426 C C . GLU B 1 585 ? 116.508 34.416 -55.337 1.00 56.96 585 GLU B C 1
ATOM 12427 O O . GLU B 1 585 ? 117.741 34.456 -55.323 1.00 57.29 585 GLU B O 1
ATOM 12433 N N . ASN B 1 586 ? 115.781 34.021 -54.293 1.00 55.83 586 ASN B N 1
ATOM 12434 C CA . ASN B 1 586 ? 116.396 33.497 -53.075 1.00 54.63 586 ASN B CA 1
ATOM 12435 C C . ASN B 1 586 ? 116.645 31.984 -53.114 1.00 54.29 586 ASN B C 1
ATOM 12436 O O . ASN B 1 586 ? 116.900 31.352 -52.080 1.00 53.66 586 ASN B O 1
ATOM 12441 N N . GLY B 1 587 ? 116.568 31.420 -54.319 1.00 54.32 587 GLY B N 1
ATOM 12442 C CA . GLY B 1 587 ? 117.020 30.059 -54.599 1.00 53.65 587 GLY B CA 1
ATOM 12443 C C . GLY B 1 587 ? 116.074 28.932 -54.249 1.00 53.98 587 GLY B C 1
ATOM 12444 O O . GLY B 1 587 ? 116.475 27.766 -54.248 1.00 54.12 587 GLY B O 1
ATOM 12445 N N . PHE B 1 588 ? 114.822 29.273 -53.957 1.00 53.88 588 PHE B N 1
ATOM 12446 C CA . PHE B 1 588 ? 113.811 28.270 -53.648 1.00 53.73 588 PHE B CA 1
ATOM 12447 C C . PHE B 1 588 ? 113.304 27.581 -54.909 1.00 54.23 588 PHE B C 1
ATOM 12448 O O . PHE B 1 588 ? 113.113 28.219 -55.948 1.00 54.52 588 PHE B O 1
ATOM 12456 N N . ARG B 1 589 ? 113.103 26.271 -54.804 1.00 54.88 589 ARG B N 1
ATOM 12457 C CA . ARG B 1 589 ? 112.572 25.468 -55.899 1.00 54.99 589 ARG B CA 1
ATOM 12458 C C . ARG B 1 589 ? 111.307 24.751 -55.451 1.00 52.52 589 ARG B C 1
ATOM 12459 O O . ARG B 1 589 ? 111.000 24.714 -54.261 1.00 51.83 589 ARG B O 1
ATOM 12467 N N . ALA B 1 590 ? 110.578 24.188 -56.411 1.00 51.29 590 ALA B N 1
ATOM 12468 C CA . ALA B 1 590 ? 109.320 23.494 -56.141 1.00 49.50 590 ALA B CA 1
ATOM 12469 C C . ALA B 1 590 ? 109.508 22.180 -55.389 1.00 49.23 590 ALA B C 1
ATOM 12470 O O . ALA B 1 590 ? 110.477 21.452 -55.611 1.00 48.72 590 ALA B O 1
ATOM 12472 N N . GLU B 1 591 ? 108.568 21.901 -54.494 1.00 50.10 591 GLU B N 1
ATOM 12473 C CA . GLU B 1 591 ? 108.452 20.619 -53.815 1.00 51.38 591 GLU B CA 1
ATOM 12474 C C . GLU B 1 591 ? 108.382 19.456 -54.798 1.00 52.20 591 GLU B C 1
ATOM 12475 O O . GLU B 1 591 ? 107.835 19.603 -55.894 1.00 53.28 591 GLU B O 1
ATOM 12481 N N . PRO B 1 592 ? 108.921 18.288 -54.408 1.00 52.28 592 PRO B N 1
ATOM 12482 C CA . PRO B 1 592 ? 108.427 17.084 -55.070 1.00 52.72 592 PRO B CA 1
ATOM 12483 C C . PRO B 1 592 ? 107.043 16.757 -54.497 1.00 53.68 592 PRO B C 1
ATOM 12484 O O . PRO B 1 592 ? 106.743 17.139 -53.356 1.00 53.98 592 PRO B O 1
ATOM 12488 N N . ASP B 1 593 ? 106.198 16.089 -55.279 1.00 54.12 593 ASP B N 1
ATOM 12489 C CA . ASP B 1 593 ? 104.844 15.761 -54.824 1.00 54.12 593 ASP B CA 1
ATOM 12490 C C . ASP B 1 593 ? 104.893 15.082 -53.459 1.00 54.81 593 ASP B C 1
ATOM 12491 O O . ASP B 1 593 ? 105.612 14.096 -53.286 1.00 55.73 593 ASP B O 1
ATOM 12496 N N . PRO B 1 594 ? 104.151 15.632 -52.477 1.00 54.84 594 PRO B N 1
ATOM 12497 C CA . PRO B 1 594 ? 104.170 15.158 -51.089 1.00 54.89 594 PRO B CA 1
ATOM 12498 C C . PRO B 1 594 ? 103.881 13.667 -50.976 1.00 55.41 594 PRO B C 1
ATOM 12499 O O . PRO B 1 594 ? 102.963 13.162 -51.626 1.00 55.81 594 PRO B O 1
ATOM 12503 N N . GLN B 1 595 ? 104.670 12.976 -50.159 1.00 56.08 595 GLN B N 1
ATOM 12504 C CA . GLN B 1 595 ? 104.559 11.531 -50.030 1.00 56.13 595 GLN B CA 1
ATOM 12505 C C . GLN B 1 595 ? 104.056 11.112 -48.656 1.00 56.46 595 GLN B C 1
ATOM 12506 O O . GLN B 1 595 ? 104.313 11.780 -47.646 1.00 56.60 595 GLN B O 1
ATOM 12512 N N . GLY B 1 596 ? 103.306 10.016 -48.644 1.00 56.89 596 GLY B N 1
ATOM 12513 C CA . GLY B 1 596 ? 102.911 9.380 -47.400 1.00 57.35 596 GLY B CA 1
ATOM 12514 C C . GLY B 1 596 ? 101.426 9.309 -47.129 1.00 57.86 596 GLY B C 1
ATOM 12515 O O . GLY B 1 596 ? 100.623 9.103 -48.041 1.00 57.66 596 GLY B O 1
ATOM 12516 N N . ASN B 1 597 ? 101.078 9.482 -45.856 1.00 58.57 597 ASN B N 1
ATOM 12517 C CA . ASN B 1 597 ? 99.709 9.335 -45.378 1.00 59.15 597 ASN B CA 1
ATOM 12518 C C . ASN B 1 597 ? 99.255 10.481 -44.473 1.00 60.04 597 ASN B C 1
ATOM 12519 O O . ASN B 1 597 ? 100.000 10.939 -43.604 1.00 61.03 597 ASN B O 1
ATOM 12524 N N . LEU B 1 598 ? 98.022 10.929 -44.689 1.00 60.48 598 LEU B N 1
ATOM 12525 C CA . LEU B 1 598 ? 97.395 11.958 -43.874 1.00 60.87 598 LEU B CA 1
ATOM 12526 C C . LEU B 1 598 ? 96.160 11.339 -43.242 1.00 61.54 598 LEU B C 1
ATOM 12527 O O . LEU B 1 598 ? 95.406 10.645 -43.924 1.00 61.93 598 LEU B O 1
ATOM 12532 N N . SER B 1 599 ? 95.953 11.584 -41.949 1.00 61.66 599 SER B N 1
ATOM 12533 C CA . SER B 1 599 ? 94.690 11.224 -41.302 1.00 61.93 599 SER B CA 1
ATOM 12534 C C . SER B 1 599 ? 94.099 12.402 -40.523 1.00 61.44 599 SER B C 1
ATOM 12535 O O . SER B 1 599 ? 94.638 12.825 -39.495 1.00 61.97 599 SER B O 1
ATOM 12538 N N . LEU B 1 600 ? 92.999 12.933 -41.046 1.00 60.25 600 LEU B N 1
ATOM 12539 C CA . LEU B 1 600 ? 92.238 13.984 -40.396 1.00 59.41 600 LEU B CA 1
ATOM 12540 C C . LEU B 1 600 ? 91.180 13.378 -39.478 1.00 59.73 600 LEU B C 1
ATOM 12541 O O . LEU B 1 600 ? 90.128 12.929 -39.939 1.00 60.15 600 LEU B O 1
ATOM 12546 N N . GLY B 1 601 ? 91.473 13.347 -38.181 1.00 59.16 601 GLY B N 1
ATOM 12547 C CA . GLY B 1 601 ? 90.492 12.934 -37.183 1.00 58.70 601 GLY B CA 1
ATOM 12548 C C . GLY B 1 601 ? 89.356 13.936 -37.172 1.00 59.21 601 GLY B C 1
ATOM 12549 O O . GLY B 1 601 ? 88.177 13.564 -37.195 1.00 59.44 601 GLY B O 1
ATOM 12550 N N . TYR B 1 602 ? 89.724 15.216 -37.144 1.00 59.36 602 TYR B N 1
ATOM 12551 C CA . TYR B 1 602 ? 88.773 16.307 -37.292 1.00 58.93 602 TYR B CA 1
ATOM 12552 C C . TYR B 1 602 ? 88.414 16.470 -38.767 1.00 59.22 602 TYR B C 1
ATOM 12553 O O . TYR B 1 602 ? 89.044 17.239 -39.491 1.00 58.78 602 TYR B O 1
ATOM 12562 N N . GLY B 1 603 ? 87.406 15.719 -39.205 1.00 59.17 603 GLY B N 1
ATOM 12563 C CA . GLY B 1 603 ? 86.987 15.720 -40.604 1.00 59.51 603 GLY B CA 1
ATOM 12564 C C . GLY B 1 603 ? 86.751 14.325 -41.153 1.00 59.85 603 GLY B C 1
ATOM 12565 O O . GLY B 1 603 ? 86.132 14.166 -42.211 1.00 60.06 603 GLY B O 1
ATOM 12566 N N . CYS B 1 604 ? 87.254 13.321 -40.429 1.00 60.00 604 CYS B N 1
ATOM 12567 C CA . CYS B 1 604 ? 87.076 11.901 -40.760 1.00 59.20 604 CYS B CA 1
ATOM 12568 C C . CYS B 1 604 ? 87.552 11.576 -42.181 1.00 59.44 604 CYS B C 1
ATOM 12569 O O . CYS B 1 604 ? 86.829 10.970 -42.981 1.00 59.66 604 CYS B O 1
ATOM 12572 N N . VAL B 1 605 ? 88.783 11.996 -42.474 1.00 59.28 605 VAL B N 1
ATOM 12573 C CA . VAL B 1 605 ? 89.387 11.849 -43.796 1.00 59.06 605 VAL B CA 1
ATOM 12574 C C . VAL B 1 605 ? 90.781 11.233 -43.686 1.00 60.26 605 VAL B C 1
ATOM 12575 O O . VAL B 1 605 ? 91.569 11.604 -42.816 1.00 60.84 605 VAL B O 1
ATOM 12579 N N . SER B 1 606 ? 91.071 10.287 -44.571 1.00 60.15 606 SER B N 1
ATOM 12580 C CA . SER B 1 606 ? 92.397 9.699 -44.671 1.00 60.35 606 SER B CA 1
ATOM 12581 C C . SER B 1 606 ? 92.865 9.811 -46.122 1.00 59.71 606 SER B C 1
ATOM 12582 O O . SER B 1 606 ? 92.081 9.589 -47.046 1.00 60.58 606 SER B O 1
ATOM 12585 N N . VAL B 1 607 ? 94.128 10.180 -46.323 1.00 58.25 607 VAL B N 1
ATOM 12586 C CA . VAL B 1 607 ? 94.675 10.335 -47.675 1.00 57.53 607 VAL B CA 1
ATOM 12587 C C . VAL B 1 607 ? 96.031 9.634 -47.830 1.00 57.61 607 VAL B C 1
ATOM 12588 O O . VAL B 1 607 ? 96.946 9.843 -47.027 1.00 57.47 607 VAL B O 1
ATOM 12592 N N . GLN B 1 608 ? 96.142 8.802 -48.863 1.00 56.67 608 GLN B N 1
ATOM 12593 C CA . GLN B 1 608 ? 97.398 8.144 -49.196 1.00 56.63 608 GLN B CA 1
ATOM 12594 C C . GLN B 1 608 ? 97.974 8.747 -50.470 1.00 56.60 608 GLN B C 1
ATOM 12595 O O . GLN B 1 608 ? 97.253 8.962 -51.444 1.00 57.06 608 GLN B O 1
ATOM 12601 N N . ARG B 1 609 ? 99.277 9.014 -50.450 1.00 56.55 609 ARG B N 1
ATOM 12602 C CA . ARG B 1 609 ? 99.952 9.653 -51.573 1.00 56.57 609 ARG B CA 1
ATOM 12603 C C . ARG B 1 609 ? 101.261 8.976 -51.935 1.00 56.55 609 ARG B C 1
ATOM 12604 O O . ARG B 1 609 ? 102.175 8.896 -51.112 1.00 57.31 609 ARG B O 1
ATOM 12612 N N . ARG B 1 610 ? 101.332 8.485 -53.169 1.00 56.22 610 ARG B N 1
ATOM 12613 C CA . ARG B 1 610 ? 102.594 8.081 -53.787 1.00 56.24 610 ARG B CA 1
ATOM 12614 C C . ARG B 1 610 ? 102.661 8.674 -55.182 1.00 56.07 610 ARG B C 1
ATOM 12615 O O . ARG B 1 610 ? 101.625 8.891 -55.820 1.00 55.66 610 ARG B O 1
ATOM 12623 N N . GLU B 1 611 ? 103.884 8.926 -55.647 1.00 56.04 611 GLU B N 1
ATOM 12624 C CA . GLU B 1 611 ? 104.128 9.497 -56.969 1.00 56.47 611 GLU B CA 1
ATOM 12625 C C . GLU B 1 611 ? 103.374 10.822 -57.092 1.00 56.85 611 GLU B C 1
ATOM 12626 O O . GLU B 1 611 ? 103.531 11.695 -56.238 1.00 57.40 611 GLU B O 1
ATOM 12632 N N . ASN B 1 612 ? 102.548 10.965 -58.126 1.00 57.05 612 ASN B N 1
ATOM 12633 C CA . ASN B 1 612 ? 101.745 12.174 -58.304 1.00 56.75 612 ASN B CA 1
ATOM 12634 C C . ASN B 1 612 ? 100.279 12.014 -57.895 1.00 56.83 612 ASN B C 1
ATOM 12635 O O . ASN B 1 612 ? 99.545 13.002 -57.821 1.00 58.17 612 ASN B O 1
ATOM 12640 N N . TRP B 1 613 ? 99.864 10.775 -57.631 1.00 55.84 613 TRP B N 1
ATOM 12641 C CA . TRP B 1 613 ? 98.457 10.472 -57.347 1.00 54.92 613 TRP B CA 1
ATOM 12642 C C . TRP B 1 613 ? 98.080 10.568 -55.871 1.00 55.09 613 TRP B C 1
ATOM 12643 O O . TRP B 1 613 ? 98.943 10.668 -55.000 1.00 56.51 613 TRP B O 1
ATOM 12654 N N . SER B 1 614 ? 96.780 10.545 -55.604 1.00 54.65 614 SER B N 1
ATOM 12655 C CA . SER B 1 614 ? 96.279 10.493 -54.239 1.00 54.75 614 SER B CA 1
ATOM 12656 C C . SER B 1 614 ? 95.033 9.626 -54.149 1.00 54.39 614 SER B C 1
ATOM 12657 O O . SER B 1 614 ? 94.277 9.513 -55.112 1.00 54.94 614 SER B O 1
ATOM 12660 N N . ALA B 1 615 ? 94.837 9.008 -52.988 1.00 54.39 615 ALA B N 1
ATOM 12661 C CA . ALA B 1 615 ? 93.608 8.279 -52.692 1.00 54.76 615 ALA B CA 1
ATOM 12662 C C . ALA B 1 615 ? 92.991 8.846 -51.421 1.00 55.35 615 ALA B C 1
ATOM 12663 O O . ALA B 1 615 ? 93.567 8.738 -50.339 1.00 56.22 615 ALA B O 1
ATOM 12665 N N . VAL B 1 616 ? 91.825 9.464 -51.558 1.00 55.74 616 VAL B N 1
ATOM 12666 C CA . VAL B 1 616 ? 91.201 10.159 -50.432 1.00 56.54 616 VAL B CA 1
ATOM 12667 C C . VAL B 1 616 ? 89.929 9.475 -49.937 1.00 56.93 616 VAL B C 1
ATOM 12668 O O . VAL B 1 616 ? 88.971 9.279 -50.686 1.00 57.60 616 VAL B O 1
ATOM 12672 N N . ALA B 1 617 ? 89.955 9.095 -48.665 1.00 57.03 617 ALA B N 1
ATOM 12673 C CA . ALA B 1 617 ? 88.843 8.415 -48.031 1.00 57.33 617 ALA B CA 1
ATOM 12674 C C . ALA B 1 617 ? 88.106 9.379 -47.115 1.00 58.10 617 ALA B C 1
ATOM 12675 O O . ALA B 1 617 ? 88.738 10.148 -46.384 1.00 58.94 617 ALA B O 1
ATOM 12677 N N . ARG B 1 618 ? 86.776 9.346 -47.164 1.00 58.14 618 ARG B N 1
ATOM 12678 C CA . ARG B 1 618 ? 85.959 10.152 -46.258 1.00 58.23 618 ARG B CA 1
ATOM 12679 C C . ARG B 1 618 ? 84.761 9.379 -45.721 1.00 57.87 618 ARG B C 1
ATOM 12680 O O . ARG B 1 618 ? 84.043 8.721 -46.475 1.00 57.99 618 ARG B O 1
ATOM 12688 N N . GLY B 1 619 ? 84.564 9.458 -44.410 1.00 57.42 619 GLY B N 1
ATOM 12689 C CA . GLY B 1 619 ? 83.376 8.909 -43.769 1.00 57.08 619 GLY B CA 1
ATOM 12690 C C . GLY B 1 619 ? 82.695 9.966 -42.925 1.00 56.57 619 GLY B C 1
ATOM 12691 O O . GLY B 1 619 ? 82.937 11.159 -43.100 1.00 56.23 619 GLY B O 1
ATOM 12692 N N . HIS B 1 620 ? 81.836 9.525 -42.011 1.00 56.80 620 HIS B N 1
ATOM 12693 C CA . HIS B 1 620 ? 81.196 10.417 -41.047 1.00 56.69 620 HIS B CA 1
ATOM 12694 C C . HIS B 1 620 ? 80.820 9.681 -39.757 1.00 57.32 620 HIS B C 1
ATOM 12695 O O . HIS B 1 620 ? 80.750 8.454 -39.731 1.00 58.59 620 HIS B O 1
ATOM 12702 N N . SER B 1 621 ? 80.591 10.434 -38.689 1.00 57.53 621 SER B N 1
ATOM 12703 C CA . SER B 1 621 ? 80.361 9.851 -37.377 1.00 58.02 621 SER B CA 1
ATOM 12704 C C . SER B 1 621 ? 79.170 10.505 -36.684 1.00 58.78 621 SER B C 1
ATOM 12705 O O . SER B 1 621 ? 78.390 11.214 -37.321 1.00 59.60 621 SER B O 1
ATOM 12708 N N . ARG B 1 622 ? 79.029 10.248 -35.383 1.00 58.85 622 ARG B N 1
ATOM 12709 C CA . ARG B 1 622 ? 77.995 10.882 -34.562 1.00 58.11 622 ARG B CA 1
ATOM 12710 C C . ARG B 1 622 ? 78.369 12.319 -34.193 1.00 57.77 622 ARG B C 1
ATOM 12711 O O . ARG B 1 622 ? 77.614 13.011 -33.500 1.00 57.60 622 ARG B O 1
ATOM 12719 N N . TYR B 1 623 ? 79.538 12.751 -34.663 1.00 57.76 623 TYR B N 1
ATOM 12720 C CA . TYR B 1 623 ? 80.039 14.100 -34.422 1.00 58.32 623 TYR B CA 1
ATOM 12721 C C . TYR B 1 623 ? 80.129 14.892 -35.722 1.00 58.35 623 TYR B C 1
ATOM 12722 O O . TYR B 1 623 ? 80.010 16.117 -35.719 1.00 59.34 623 TYR B O 1
ATOM 12731 N N . LEU B 1 624 ? 80.335 14.185 -36.830 1.00 57.91 624 LEU B N 1
ATOM 12732 C CA . LEU B 1 624 ? 80.578 14.828 -38.119 1.00 57.76 624 LEU B CA 1
ATOM 12733 C C . LEU B 1 624 ? 79.533 14.450 -39.163 1.00 57.38 624 LEU B C 1
ATOM 12734 O O . LEU B 1 624 ? 79.299 13.267 -39.414 1.00 56.95 624 LEU B O 1
ATOM 12739 N N . TRP B 1 625 ? 78.907 15.461 -39.765 1.00 57.38 625 TRP B N 1
ATOM 12740 C CA . TRP B 1 625 ? 77.849 15.236 -40.756 1.00 57.00 625 TRP B CA 1
ATOM 12741 C C . TRP B 1 625 ? 78.385 14.679 -42.068 1.00 57.16 625 TRP B C 1
ATOM 12742 O O . TRP B 1 625 ? 79.545 14.899 -42.418 1.00 57.20 625 TRP B O 1
ATOM 12753 N N . ALA B 1 626 ? 77.527 13.955 -42.781 1.00 57.69 626 ALA B N 1
ATOM 12754 C CA . ALA B 1 626 ? 77.902 13.316 -44.041 1.00 58.27 626 ALA B CA 1
ATOM 12755 C C . ALA B 1 626 ? 78.037 14.317 -45.190 1.00 58.55 626 ALA B C 1
ATOM 12756 O O . ALA B 1 626 ? 79.108 14.431 -45.789 1.00 58.52 626 ALA B O 1
ATOM 12758 N N . ALA B 1 627 ? 76.953 15.040 -45.480 1.00 59.61 627 ALA B N 1
ATOM 12759 C CA . ALA B 1 627 ? 76.908 16.005 -46.583 1.00 59.38 627 ALA B CA 1
ATOM 12760 C C . ALA B 1 627 ? 76.033 17.215 -46.254 1.00 58.75 627 ALA B C 1
ATOM 12761 O O . ALA B 1 627 ? 74.992 17.079 -45.611 1.00 58.83 627 ALA B O 1
ATOM 12763 N N . GLU B 1 628 ? 76.455 18.393 -46.707 1.00 58.11 628 GLU B N 1
ATOM 12764 C CA . GLU B 1 628 ? 75.644 19.601 -46.574 1.00 57.73 628 GLU B CA 1
ATOM 12765 C C . GLU B 1 628 ? 74.687 19.754 -47.760 1.00 57.14 628 GLU B C 1
ATOM 12766 O O . GLU B 1 628 ? 75.111 19.762 -48.917 1.00 56.97 628 GLU B O 1
ATOM 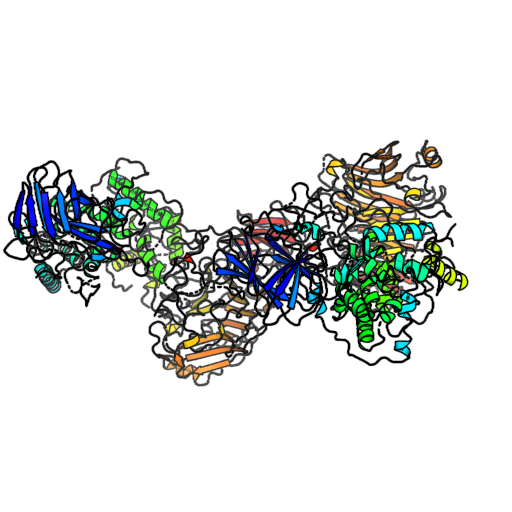12772 N N . HIS B 1 629 ? 73.397 19.867 -47.461 1.00 56.79 629 HIS B N 1
ATOM 12773 C CA . HIS B 1 629 ? 72.382 20.068 -48.488 1.00 56.03 629 HIS B CA 1
ATOM 12774 C C . HIS B 1 629 ? 71.610 21.350 -48.229 1.00 55.77 629 HIS B C 1
ATOM 12775 O O . HIS B 1 629 ? 71.052 21.532 -47.152 1.00 55.15 629 HIS B O 1
ATOM 12782 N N . TYR B 1 630 ? 71.598 22.234 -49.221 1.00 56.16 630 TYR B N 1
ATOM 12783 C CA . TYR B 1 630 ? 70.793 23.455 -49.192 1.00 56.92 630 TYR B CA 1
ATOM 12784 C C . TYR B 1 630 ? 69.771 23.387 -50.313 1.00 57.26 630 TYR B C 1
ATOM 12785 O O . TYR B 1 630 ? 69.872 22.532 -51.191 1.00 58.07 630 TYR B O 1
ATOM 12794 N N . LEU B 1 631 ? 68.793 24.291 -50.292 1.00 57.61 631 LEU B N 1
ATOM 12795 C CA . LEU B 1 631 ? 67.902 24.453 -51.437 1.00 57.39 631 LEU B CA 1
ATOM 12796 C C . LEU B 1 631 ? 68.727 24.881 -52.639 1.00 57.39 631 LEU B C 1
ATOM 12797 O O . LEU B 1 631 ? 69.467 25.864 -52.577 1.00 57.79 631 LEU B O 1
ATOM 12802 N N . GLY B 1 632 ? 68.619 24.109 -53.716 1.00 57.38 632 GLY B N 1
ATOM 12803 C CA . GLY B 1 632 ? 69.304 24.406 -54.966 1.00 56.69 632 GLY B CA 1
ATOM 12804 C C . GLY B 1 632 ? 70.811 24.251 -54.903 1.00 56.80 632 GLY B C 1
ATOM 12805 O O . GLY B 1 632 ? 71.521 24.833 -55.722 1.00 56.70 632 GLY B O 1
ATOM 12806 N N . HIS B 1 633 ? 71.298 23.481 -53.928 1.00 56.34 633 HIS B N 1
ATOM 12807 C CA . HIS B 1 633 ? 72.726 23.182 -53.799 1.00 55.85 633 HIS B CA 1
ATOM 12808 C C . HIS B 1 633 ? 72.947 21.790 -53.230 1.00 56.16 633 HIS B C 1
ATOM 12809 O O . HIS B 1 633 ? 72.457 21.478 -52.143 1.00 56.87 633 HIS B O 1
ATOM 12816 N N . ASN B 1 634 ? 73.690 20.969 -53.974 1.00 56.20 634 ASN B N 1
ATOM 12817 C CA . ASN B 1 634 ? 73.986 19.578 -53.610 1.00 56.32 634 ASN B CA 1
ATOM 12818 C C . ASN B 1 634 ? 72.725 18.746 -53.353 1.00 56.63 634 ASN B C 1
ATOM 12819 O O . ASN B 1 634 ? 72.473 18.303 -52.227 1.00 56.92 634 ASN B O 1
ATOM 12824 N N . LEU B 1 635 ? 71.934 18.543 -54.403 1.00 55.99 635 LEU B N 1
ATOM 12825 C CA . LEU B 1 635 ? 70.674 17.814 -54.271 1.00 55.81 635 LEU B CA 1
ATOM 12826 C C . LEU B 1 635 ? 70.886 16.318 -54.044 1.00 56.35 635 LEU B C 1
ATOM 12827 O O . LEU B 1 635 ? 70.139 15.691 -53.288 1.00 57.31 635 LEU B O 1
ATOM 12832 N N . TYR B 1 636 ? 71.918 15.760 -54.672 1.00 56.28 636 TYR B N 1
ATOM 12833 C CA . TYR B 1 636 ? 72.054 14.308 -54.777 1.00 56.65 636 TYR B CA 1
ATOM 12834 C C . TYR B 1 636 ? 73.268 13.701 -54.061 1.00 57.40 636 TYR B C 1
ATOM 12835 O O . TYR B 1 636 ? 73.600 12.533 -54.280 1.00 58.12 636 TYR B O 1
ATOM 12844 N N . GLY B 1 637 ? 73.911 14.476 -53.194 1.00 57.85 637 GLY B N 1
ATOM 12845 C CA . GLY B 1 637 ? 75.146 14.037 -52.549 1.00 58.52 637 GLY B CA 1
ATOM 12846 C C . GLY B 1 637 ? 74.977 13.280 -51.245 1.00 59.59 637 GLY B C 1
ATOM 12847 O O . GLY B 1 637 ? 75.862 13.315 -50.389 1.00 60.48 637 GLY B O 1
ATOM 12848 N N . ARG B 1 638 ? 73.856 12.579 -51.092 1.00 59.52 638 ARG B N 1
ATOM 12849 C CA . ARG B 1 638 ? 73.583 11.811 -49.877 1.00 59.05 638 ARG B CA 1
ATOM 12850 C C . ARG B 1 638 ? 74.724 10.859 -49.498 1.00 59.94 638 ARG B C 1
ATOM 12851 O O . ARG B 1 638 ? 74.997 10.656 -48.315 1.00 60.44 638 ARG B O 1
ATOM 12859 N N . TYR B 1 639 ? 75.398 10.300 -50.502 1.00 60.25 639 TYR B N 1
ATOM 12860 C CA . TYR B 1 639 ? 76.398 9.255 -50.276 1.00 60.35 639 TYR B CA 1
ATOM 12861 C C . TYR B 1 639 ? 77.862 9.720 -50.268 1.00 60.45 639 TYR B C 1
ATOM 12862 O O . TYR B 1 639 ? 78.775 8.896 -50.178 1.00 60.97 639 TYR B O 1
ATOM 12871 N N . LEU B 1 640 ? 78.087 11.030 -50.342 1.00 59.87 640 LEU B N 1
ATOM 12872 C CA . LEU B 1 640 ? 79.448 11.582 -50.415 1.00 58.93 640 LEU B CA 1
ATOM 12873 C C . LEU B 1 640 ? 80.377 11.117 -49.295 1.00 59.36 640 LEU B C 1
ATOM 12874 O O . LEU B 1 640 ? 81.594 11.105 -49.472 1.00 59.86 640 LEU B O 1
ATOM 12879 N N . ALA B 1 641 ? 79.807 10.742 -48.151 1.00 60.10 641 ALA B N 1
ATOM 12880 C CA . ALA B 1 641 ? 80.601 10.290 -47.009 1.00 60.33 641 ALA B CA 1
ATOM 12881 C C . ALA B 1 641 ? 80.249 8.869 -46.569 1.00 60.78 641 ALA B C 1
ATOM 12882 O O . ALA B 1 641 ? 80.518 8.477 -45.430 1.00 61.84 641 ALA B O 1
ATOM 12884 N N . HIS B 1 642 ? 79.665 8.094 -47.478 1.00 60.37 642 HIS B N 1
ATOM 12885 C CA . HIS B 1 642 ? 79.344 6.692 -47.204 1.00 59.97 642 HIS B CA 1
ATOM 12886 C C . HIS B 1 642 ? 80.573 5.804 -47.409 1.00 60.47 642 HIS B C 1
ATOM 12887 O O . HIS B 1 642 ? 80.505 4.751 -48.058 1.00 60.78 642 HIS B O 1
ATOM 12894 N N . GLY B 1 643 ? 81.694 6.240 -46.832 1.00 59.99 643 GLY B N 1
ATOM 12895 C CA . GLY B 1 643 ? 82.988 5.592 -47.024 1.00 59.32 643 GLY B CA 1
ATOM 12896 C C . GLY B 1 643 ? 83.483 5.735 -48.452 1.00 58.95 643 GLY B C 1
ATOM 12897 O O . GLY B 1 643 ? 83.818 4.744 -49.100 1.00 59.87 643 GLY B O 1
ATOM 12898 N N . SER B 1 644 ? 83.520 6.970 -48.941 1.00 58.03 644 SER B N 1
ATOM 12899 C CA . SER B 1 644 ? 83.959 7.247 -50.302 1.00 58.86 644 SER B CA 1
ATOM 12900 C C . SER B 1 644 ? 85.465 7.097 -50.415 1.00 59.93 644 SER B C 1
ATOM 12901 O O . SER B 1 644 ? 86.183 7.235 -49.423 1.00 61.69 644 SER B O 1
ATOM 12904 N N . LEU B 1 645 ? 85.936 6.813 -51.626 1.00 59.26 645 LEU B N 1
ATOM 12905 C CA . LEU B 1 645 ? 87.358 6.664 -51.892 1.00 59.01 645 LEU B CA 1
ATOM 12906 C C . LEU B 1 645 ? 87.640 7.092 -53.324 1.00 58.64 645 LEU B C 1
ATOM 12907 O O . LEU B 1 645 ? 87.418 6.332 -54.269 1.00 59.46 645 LEU B O 1
ATOM 12912 N N . GLN B 1 646 ? 88.117 8.320 -53.478 1.00 58.11 646 GLN B N 1
ATOM 12913 C CA . GLN B 1 646 ? 88.395 8.866 -54.794 1.00 58.43 646 GLN B CA 1
ATOM 12914 C C . GLN B 1 646 ? 89.884 8.789 -55.117 1.00 58.67 646 GLN B C 1
ATOM 12915 O O . GLN B 1 646 ? 90.732 9.125 -54.281 1.00 58.78 646 GLN B O 1
ATOM 12921 N N . ILE B 1 647 ? 90.201 8.345 -56.331 1.00 57.83 647 ILE B N 1
ATOM 12922 C CA . ILE B 1 647 ? 91.587 8.370 -56.782 1.00 58.01 647 ILE B CA 1
ATOM 12923 C C . ILE B 1 647 ? 91.838 9.544 -57.732 1.00 57.60 647 ILE B C 1
ATOM 12924 O O . ILE B 1 647 ? 91.306 9.601 -58.843 1.00 58.23 647 ILE B O 1
ATOM 12929 N N . LEU B 1 648 ? 92.627 10.499 -57.254 1.00 57.47 648 LEU B N 1
ATOM 12930 C CA . LEU B 1 648 ? 93.001 11.659 -58.052 1.00 56.72 648 LEU B CA 1
ATOM 12931 C C . LEU B 1 648 ? 94.335 11.379 -58.724 1.00 56.04 648 LEU B C 1
ATOM 12932 O O . LEU B 1 648 ? 95.341 11.148 -58.048 1.00 55.50 648 LEU B O 1
ATOM 12937 N N . THR B 1 649 ? 94.332 11.381 -60.055 1.00 55.81 649 THR B N 1
ATOM 12938 C CA . THR B 1 649 ? 95.509 10.974 -60.818 1.00 56.48 649 THR B CA 1
ATOM 12939 C C . THR B 1 649 ? 95.669 11.697 -62.164 1.00 56.89 649 THR B C 1
ATOM 12940 O O . THR B 1 649 ? 94.757 12.390 -62.633 1.00 57.26 649 THR B O 1
ATOM 12944 N N . ALA B 1 650 ? 96.845 11.516 -62.766 1.00 57.03 650 ALA B N 1
ATOM 12945 C CA . ALA B 1 650 ? 97.200 12.110 -64.052 1.00 57.73 650 ALA B CA 1
ATOM 12946 C C . ALA B 1 650 ? 98.439 11.422 -64.619 1.00 58.28 650 ALA B C 1
ATOM 12947 O O . ALA B 1 650 ? 99.247 10.889 -63.857 1.00 58.84 650 ALA B O 1
ATOM 12949 N N . PRO B 1 651 ? 98.592 11.413 -65.956 1.00 58.66 651 PRO B N 1
ATOM 12950 C CA . PRO B 1 651 ? 99.871 10.966 -66.506 1.00 59.52 651 PRO B CA 1
ATOM 12951 C C . PRO B 1 651 ? 101.027 11.810 -65.949 1.00 60.35 651 PRO B C 1
ATOM 12952 O O . PRO B 1 651 ? 100.964 13.042 -66.013 1.00 60.51 651 PRO B O 1
ATOM 12956 N N . PRO B 1 652 ? 102.057 11.154 -65.368 1.00 61.04 652 PRO B N 1
ATOM 12957 C CA . PRO B 1 652 ? 103.225 11.853 -64.824 1.00 60.90 652 PRO B CA 1
ATOM 12958 C C . PRO B 1 652 ? 103.713 12.987 -65.727 1.00 60.50 652 PRO B C 1
ATOM 12959 O O . PRO B 1 652 ? 103.963 12.777 -66.920 1.00 59.85 652 PRO B O 1
ATOM 12963 N N . GLY B 1 653 ? 103.818 14.183 -65.154 1.00 60.39 653 GLY B N 1
ATOM 12964 C CA . GLY B 1 653 ? 104.185 15.379 -65.907 1.00 60.65 653 GLY B CA 1
ATOM 12965 C C . GLY B 1 653 ? 103.035 16.353 -66.101 1.00 61.11 653 GLY B C 1
ATOM 12966 O O . GLY B 1 653 ? 103.257 17.554 -66.263 1.00 61.94 653 GLY B O 1
ATOM 12967 N N . GLN B 1 654 ? 101.807 15.836 -66.098 1.00 60.72 654 GLN B N 1
ATOM 12968 C CA . GLN B 1 654 ? 100.613 16.676 -66.189 1.00 60.44 654 GLN B CA 1
ATOM 12969 C C . GLN B 1 654 ? 100.025 16.935 -64.811 1.00 59.46 654 GLN B C 1
ATOM 12970 O O . GLN B 1 654 ? 100.155 16.103 -63.911 1.00 60.00 654 GLN B O 1
ATOM 12976 N N . THR B 1 655 ? 99.384 18.091 -64.652 1.00 58.42 655 THR B N 1
ATOM 12977 C CA . THR B 1 655 ? 98.801 18.481 -63.366 1.00 57.94 655 THR B CA 1
ATOM 12978 C C . THR B 1 655 ? 97.482 17.749 -63.118 1.00 57.08 655 THR B C 1
ATOM 12979 O O . THR B 1 655 ? 96.635 17.655 -64.013 1.00 55.70 655 THR B O 1
ATOM 12983 N N . VAL B 1 656 ? 97.324 17.230 -61.904 1.00 57.10 656 VAL B N 1
ATOM 12984 C CA . VAL B 1 656 ? 96.136 16.464 -61.527 1.00 56.76 656 VAL B CA 1
ATOM 12985 C C . VAL B 1 656 ? 94.908 17.372 -61.421 1.00 57.58 656 VAL B C 1
ATOM 12986 O O . VAL B 1 656 ? 94.919 18.380 -60.713 1.00 58.13 656 VAL B O 1
ATOM 12990 N N . THR B 1 657 ? 93.862 16.998 -62.153 1.00 58.43 657 THR B N 1
ATOM 12991 C CA . THR B 1 657 ? 92.596 17.718 -62.185 1.00 59.27 657 THR B CA 1
ATOM 12992 C C . THR B 1 657 ? 91.493 16.660 -62.103 1.00 59.95 657 THR B C 1
ATOM 12993 O O . THR B 1 657 ? 91.734 15.505 -62.466 1.00 60.82 657 THR B O 1
ATOM 12997 N N . PRO B 1 658 ? 90.291 17.026 -61.599 1.00 59.66 658 PRO B N 1
ATOM 12998 C CA . PRO B 1 658 ? 89.161 16.090 -61.670 1.00 58.92 658 PRO B CA 1
ATOM 12999 C C . PRO B 1 658 ? 88.952 15.520 -63.078 1.00 58.53 658 PRO B C 1
ATOM 13000 O O . PRO B 1 658 ? 88.709 14.324 -63.220 1.00 59.19 658 PRO B O 1
ATOM 13004 N N . THR B 1 659 ? 89.069 16.372 -64.099 1.00 58.29 659 THR B N 1
ATOM 13005 C CA . THR B 1 659 ? 89.017 15.954 -65.507 1.00 58.25 659 THR B CA 1
ATOM 13006 C C . THR B 1 659 ? 90.012 14.830 -65.814 1.00 58.80 659 THR B C 1
ATOM 13007 O O . THR B 1 659 ? 89.678 13.863 -66.503 1.00 59.75 659 THR B O 1
ATOM 13011 N N . THR B 1 660 ? 91.232 14.966 -65.299 1.00 59.09 660 THR B N 1
ATOM 13012 C CA . THR B 1 660 ? 92.271 13.962 -65.499 1.00 59.44 660 THR B CA 1
ATOM 13013 C C . THR B 1 660 ? 92.021 12.736 -64.634 1.00 59.33 660 THR B C 1
ATOM 13014 O O . THR B 1 660 ? 92.425 11.631 -64.990 1.00 59.49 660 THR B O 1
ATOM 13018 N N . SER B 1 661 ? 91.353 12.940 -63.501 1.00 59.07 661 SER B N 1
ATOM 13019 C CA . SER B 1 661 ? 91.042 11.865 -62.567 1.00 58.59 661 SER B CA 1
ATOM 13020 C C . SER B 1 661 ? 89.809 11.093 -63.013 1.00 58.79 661 SER B C 1
ATOM 13021 O O . SER B 1 661 ? 89.396 10.131 -62.360 1.00 59.17 661 SER B O 1
ATOM 13024 N N . GLY B 1 662 ? 89.231 11.520 -64.131 1.00 58.79 662 GLY B N 1
ATOM 13025 C CA . GLY B 1 662 ? 88.080 10.850 -64.718 1.00 58.96 662 GLY B CA 1
ATOM 13026 C C . GLY B 1 662 ? 86.768 11.251 -64.084 1.00 59.44 662 GLY B C 1
ATOM 13027 O O . GLY B 1 662 ? 85.862 10.424 -63.956 1.00 60.41 662 GLY B O 1
ATOM 13028 N N . TRP B 1 663 ? 86.664 12.518 -63.683 1.00 59.23 663 TRP B N 1
ATOM 13029 C CA . TRP B 1 663 ? 85.422 13.040 -63.113 1.00 59.06 663 TRP B CA 1
ATOM 13030 C C . TRP B 1 663 ? 84.923 14.310 -63.792 1.00 59.72 663 TRP B C 1
ATOM 13031 O O . TRP B 1 663 ? 85.682 15.256 -64.023 1.00 60.63 663 TRP B O 1
ATOM 13042 N N . GLN B 1 664 ? 83.634 14.301 -64.110 1.00 60.26 664 GLN B N 1
ATOM 13043 C CA . GLN B 1 664 ? 82.897 15.496 -64.503 1.00 60.68 664 GLN B CA 1
ATOM 13044 C C . GLN B 1 664 ? 81.517 15.427 -63.854 1.00 61.30 664 GLN B C 1
ATOM 13045 O O . GLN B 1 664 ? 81.116 14.375 -63.341 1.00 61.66 664 GLN B O 1
ATOM 13051 N N . GLN B 1 665 ? 80.795 16.542 -63.855 1.00 61.38 665 GLN B N 1
ATOM 13052 C CA . GLN B 1 665 ? 79.467 16.558 -63.248 1.00 60.63 665 GLN B CA 1
ATOM 13053 C C . GLN B 1 665 ? 78.422 15.937 -64.172 1.00 60.73 665 GLN B C 1
ATOM 13054 O O . GLN B 1 665 ? 77.628 15.104 -63.741 1.00 60.52 665 GLN B O 1
ATOM 13060 N N . GLU B 1 666 ? 78.442 16.335 -65.443 1.00 60.65 666 GLU B N 1
ATOM 13061 C CA . GLU B 1 666 ? 77.444 15.892 -66.417 1.00 60.53 666 GLU B CA 1
ATOM 13062 C C . GLU B 1 666 ? 77.471 14.379 -66.679 1.00 60.15 666 GLU B C 1
ATOM 13063 O O . GLU B 1 666 ? 78.477 13.832 -67.135 1.00 60.32 666 GLU B O 1
ATOM 13069 N N . GLY B 1 667 ? 76.357 13.719 -66.363 1.00 59.72 667 GLY B N 1
ATOM 13070 C CA . GLY B 1 667 ? 76.195 12.278 -66.588 1.00 59.14 667 GLY B CA 1
ATOM 13071 C C . GLY B 1 667 ? 76.540 11.399 -65.396 1.00 58.70 667 GLY B C 1
ATOM 13072 O O . GLY B 1 667 ? 76.332 10.186 -65.431 1.00 58.24 667 GLY B O 1
ATOM 13073 N N . PHE B 1 668 ? 77.060 12.018 -64.342 1.00 58.51 668 PHE B N 1
ATOM 13074 C CA . PHE B 1 668 ? 77.568 11.314 -63.170 1.00 57.90 668 PHE B CA 1
ATOM 13075 C C . PHE B 1 668 ? 76.439 10.673 -62.368 1.00 58.38 668 PHE B C 1
ATOM 13076 O O . PHE B 1 668 ? 75.503 11.354 -61.946 1.00 58.74 668 PHE B O 1
ATOM 13084 N N . ASP B 1 669 ? 76.523 9.358 -62.176 1.00 58.61 669 ASP B N 1
ATOM 13085 C CA . ASP B 1 669 ? 75.561 8.643 -61.340 1.00 58.83 669 ASP B CA 1
ATOM 13086 C C . ASP B 1 669 ? 75.878 8.937 -59.878 1.00 59.13 669 ASP B C 1
ATOM 13087 O O . ASP B 1 669 ? 76.853 8.418 -59.327 1.00 59.22 669 ASP B O 1
ATOM 13092 N N . TRP B 1 670 ? 75.046 9.778 -59.264 1.00 58.60 670 TRP B N 1
ATOM 13093 C CA . TRP B 1 670 ? 75.264 10.243 -57.895 1.00 58.35 670 TRP B CA 1
ATOM 13094 C C . TRP B 1 670 ? 75.130 9.139 -56.836 1.00 58.92 670 TRP B C 1
ATOM 13095 O O . TRP B 1 670 ? 75.601 9.298 -55.706 1.00 58.83 670 TRP B O 1
ATOM 13106 N N . ASN B 1 671 ? 74.483 8.033 -57.206 1.00 59.30 671 ASN B N 1
ATOM 13107 C CA . ASN B 1 671 ? 74.382 6.850 -56.348 1.00 59.76 671 ASN B CA 1
ATOM 13108 C C . ASN B 1 671 ? 75.727 6.165 -56.199 1.00 59.85 671 ASN B C 1
ATOM 13109 O O . ASN B 1 671 ? 76.041 5.603 -55.150 1.00 60.05 671 ASN B O 1
ATOM 13114 N N . ARG B 1 672 ? 76.507 6.216 -57.274 1.00 59.94 672 ARG B N 1
ATOM 13115 C CA . ARG B 1 672 ? 77.732 5.447 -57.395 1.00 60.12 672 ARG B CA 1
ATOM 13116 C C . ARG B 1 672 ? 78.977 6.286 -57.127 1.00 59.89 672 ARG B C 1
ATOM 13117 O O . ARG B 1 672 ? 79.884 6.364 -57.961 1.00 59.62 672 ARG B O 1
ATOM 13125 N N . ILE B 1 673 ? 79.009 6.917 -55.955 1.00 59.28 673 ILE B N 1
ATOM 13126 C CA . ILE B 1 673 ? 80.194 7.632 -55.499 1.00 59.04 673 ILE B CA 1
ATOM 13127 C C . ILE B 1 673 ? 81.303 6.595 -55.317 1.00 59.53 673 ILE B C 1
ATOM 13128 O O . ILE B 1 673 ? 81.103 5.601 -54.616 1.00 60.25 673 ILE B O 1
ATOM 13133 N N . PRO B 1 674 ? 82.467 6.811 -55.958 1.00 59.42 674 PRO B N 1
ATOM 13134 C CA . PRO B 1 674 ? 83.551 5.833 -55.889 1.00 59.27 674 PRO B CA 1
ATOM 13135 C C . PRO B 1 674 ? 83.805 5.362 -54.460 1.00 58.86 674 PRO B C 1
ATOM 13136 O O . PRO B 1 674 ? 83.981 6.187 -53.558 1.00 58.87 674 PRO B O 1
ATOM 13140 N N . GLY B 1 675 ? 83.778 4.047 -54.260 1.00 58.27 675 GLY B N 1
ATOM 13141 C CA . GLY B 1 675 ? 84.113 3.443 -52.972 1.00 57.67 675 GLY B CA 1
ATOM 13142 C C . GLY B 1 675 ? 82.966 3.164 -52.017 1.00 57.77 675 GLY B C 1
ATOM 13143 O O . GLY B 1 675 ? 83.096 2.316 -51.135 1.00 57.88 675 GLY B O 1
ATOM 13144 N N . VAL B 1 676 ? 81.846 3.867 -52.181 1.00 58.20 676 VAL B N 1
ATOM 13145 C CA . VAL B 1 676 ? 80.743 3.791 -51.207 1.00 58.08 676 VAL B CA 1
ATOM 13146 C C . VAL B 1 676 ? 79.884 2.543 -51.348 1.00 58.42 676 VAL B C 1
ATOM 13147 O O . VAL B 1 676 ? 79.797 1.957 -52.426 1.00 59.14 676 VAL B O 1
ATOM 13151 N N . THR B 1 677 ? 79.256 2.147 -50.246 1.00 58.62 677 THR B N 1
ATOM 13152 C CA . THR B 1 677 ? 78.217 1.126 -50.265 1.00 58.29 677 THR B CA 1
ATOM 13153 C C . THR B 1 677 ? 76.882 1.830 -50.050 1.00 58.37 677 THR B C 1
ATOM 13154 O O . THR B 1 677 ? 76.661 2.458 -49.007 1.00 57.62 677 THR B O 1
ATOM 13158 N N . SER B 1 678 ? 76.004 1.740 -51.047 1.00 58.44 678 SER B N 1
ATOM 13159 C CA . SER B 1 678 ? 74.765 2.512 -51.043 1.00 58.55 678 SER B CA 1
ATOM 13160 C C . SER B 1 678 ? 73.660 1.878 -51.877 1.00 58.89 678 SER B C 1
ATOM 13161 O O . SER B 1 678 ? 73.924 1.048 -52.751 1.00 59.26 678 SER B O 1
ATOM 13164 N N . ILE B 1 679 ? 72.421 2.278 -51.591 1.00 59.21 679 ILE B N 1
ATOM 13165 C CA . ILE B 1 679 ? 71.245 1.782 -52.306 1.00 58.33 679 ILE B CA 1
ATOM 13166 C C . ILE B 1 679 ? 70.993 2.642 -53.540 1.00 58.47 679 ILE B C 1
ATOM 13167 O O . ILE B 1 679 ? 70.844 3.861 -53.433 1.00 59.14 679 ILE B O 1
ATOM 13172 N N . HIS B 1 680 ? 70.950 2.001 -54.706 1.00 58.19 680 HIS B N 1
ATOM 13173 C CA . HIS B 1 680 ? 70.824 2.719 -55.971 1.00 58.26 680 HIS B CA 1
ATOM 13174 C C . HIS B 1 680 ? 69.404 3.226 -56.188 1.00 58.39 680 HIS B C 1
ATOM 13175 O O . HIS B 1 680 ? 68.491 2.452 -56.489 1.00 59.79 680 HIS B O 1
ATOM 13182 N N . LEU B 1 681 ? 69.237 4.535 -56.043 1.00 57.42 681 LEU B N 1
ATOM 13183 C CA . LEU B 1 681 ? 67.931 5.177 -56.107 1.00 57.27 681 LEU B CA 1
ATOM 13184 C C . LEU B 1 681 ? 67.714 5.955 -57.402 1.00 57.19 681 LEU B C 1
ATOM 13185 O O . LEU B 1 681 ? 68.680 6.370 -58.042 1.00 56.86 681 LEU B O 1
ATOM 13190 N N . PRO B 1 682 ? 66.439 6.142 -57.803 1.00 57.61 682 PRO B N 1
ATOM 13191 C CA . PRO B 1 682 ? 66.122 7.134 -58.825 1.00 58.00 682 PRO B CA 1
ATOM 13192 C C . PRO B 1 682 ? 66.351 8.528 -58.254 1.00 59.01 682 PRO B C 1
ATOM 13193 O O . PRO B 1 682 ? 66.127 8.751 -57.060 1.00 59.05 682 PRO B O 1
ATOM 13197 N N . LEU B 1 683 ? 66.791 9.453 -59.102 1.00 59.78 683 LEU B N 1
ATOM 13198 C CA . LEU B 1 683 ? 67.237 10.770 -58.646 1.00 59.73 683 LEU B CA 1
ATOM 13199 C C . LEU B 1 683 ? 66.202 11.574 -57.853 1.00 59.71 683 LEU B C 1
ATOM 13200 O O . LEU B 1 683 ? 66.570 12.351 -56.975 1.00 59.99 683 LEU B O 1
ATOM 13205 N N . ASP B 1 684 ? 64.919 11.369 -58.139 1.00 59.46 684 ASP B N 1
ATOM 13206 C CA . ASP B 1 684 ? 63.867 12.055 -57.389 1.00 59.32 684 ASP B CA 1
ATOM 13207 C C . ASP B 1 684 ? 63.707 11.510 -55.973 1.00 59.33 684 ASP B C 1
ATOM 13208 O O . ASP B 1 684 ? 63.192 12.204 -55.093 1.00 60.10 684 ASP B O 1
ATOM 13213 N N . LEU B 1 685 ? 64.157 10.274 -55.758 1.00 58.61 685 LEU B N 1
ATOM 13214 C CA . LEU B 1 685 ? 64.199 9.685 -54.419 1.00 57.77 685 LEU B CA 1
ATOM 13215 C C . LEU B 1 685 ? 65.544 9.912 -53.730 1.00 58.01 685 LEU B C 1
ATOM 13216 O O . LEU B 1 685 ? 65.625 9.894 -52.502 1.00 58.55 685 LEU B O 1
ATOM 13221 N N . LEU B 1 686 ? 66.596 10.119 -54.521 1.00 58.09 686 LEU B N 1
ATOM 13222 C CA . LEU B 1 686 ? 67.923 10.405 -53.973 1.00 57.49 686 LEU B CA 1
ATOM 13223 C C . LEU B 1 686 ? 68.063 11.871 -53.582 1.00 57.58 686 LEU B C 1
ATOM 13224 O O . LEU B 1 686 ? 68.854 12.208 -52.702 1.00 58.88 686 LEU B O 1
ATOM 13229 N N . LYS B 1 687 ? 67.295 12.736 -54.239 1.00 57.21 687 LYS B N 1
ATOM 13230 C CA . LYS B 1 687 ? 67.246 14.158 -53.906 1.00 57.23 687 LYS B CA 1
ATOM 13231 C C . LYS B 1 687 ? 67.054 14.365 -52.404 1.00 57.54 687 LYS B C 1
ATOM 13232 O O . LYS B 1 687 ? 66.284 13.642 -51.763 1.00 58.21 687 LYS B O 1
ATOM 13238 N N . ALA B 1 688 ? 67.763 15.341 -51.843 1.00 57.24 688 ALA B N 1
ATOM 13239 C CA . ALA B 1 688 ? 67.618 15.659 -50.431 1.00 57.45 688 ALA B CA 1
ATOM 13240 C C . ALA B 1 688 ? 66.316 16.414 -50.181 1.00 57.58 688 ALA B C 1
ATOM 13241 O O . ALA B 1 688 ? 66.044 17.441 -50.807 1.00 57.54 688 ALA B O 1
ATOM 13243 N N . ASN B 1 689 ? 65.506 15.876 -49.275 1.00 57.99 689 ASN B N 1
ATOM 13244 C CA . ASN B 1 689 ? 64.273 16.525 -48.857 1.00 58.18 689 ASN B CA 1
ATOM 13245 C C . ASN B 1 689 ? 64.591 17.545 -47.768 1.00 57.91 689 ASN B C 1
ATOM 13246 O O . ASN B 1 689 ? 64.496 17.263 -46.570 1.00 57.96 689 ASN B O 1
ATOM 13251 N N . VAL B 1 690 ? 64.973 18.738 -48.212 1.00 57.52 690 VAL B N 1
ATOM 13252 C CA . VAL B 1 690 ? 65.499 19.775 -47.336 1.00 56.87 690 VAL B CA 1
ATOM 13253 C C . VAL B 1 690 ? 64.389 20.424 -46.506 1.00 56.93 690 VAL B C 1
ATOM 13254 O O . VAL B 1 690 ? 63.384 20.884 -47.047 1.00 56.94 690 VAL B O 1
ATOM 13258 N N . LEU B 1 691 ? 64.584 20.441 -45.187 1.00 56.65 691 LEU B N 1
ATOM 13259 C CA . LEU B 1 691 ? 63.607 20.993 -44.253 1.00 56.96 691 LEU B CA 1
ATOM 13260 C C . LEU B 1 691 ? 64.251 21.937 -43.243 1.00 57.46 691 LEU B C 1
ATOM 13261 O O . LEU B 1 691 ? 65.471 21.927 -43.054 1.00 57.93 691 LEU B O 1
ATOM 13266 N N . ASN B 1 692 ? 63.419 22.755 -42.602 1.00 57.46 692 ASN B N 1
ATOM 13267 C CA . ASN B 1 692 ? 63.845 23.525 -41.448 1.00 57.94 692 ASN B CA 1
ATOM 13268 C C . ASN B 1 692 ? 63.444 22.786 -40.183 1.00 58.22 692 ASN B C 1
ATOM 13269 O O . ASN B 1 692 ? 62.315 22.895 -39.702 1.00 58.57 692 ASN B O 1
ATOM 13274 N N . VAL B 1 693 ? 64.397 22.033 -39.654 1.00 58.74 693 VAL B N 1
ATOM 13275 C CA . VAL B 1 693 ? 64.158 21.077 -38.585 1.00 58.70 693 VAL B CA 1
ATOM 13276 C C . VAL B 1 693 ? 63.889 21.706 -37.215 1.00 59.11 693 VAL B C 1
ATOM 13277 O O . VAL B 1 693 ? 63.015 21.243 -36.480 1.00 60.01 693 VAL B O 1
ATOM 13281 N N . ASP B 1 694 ? 64.638 22.755 -36.883 1.00 59.43 694 ASP B N 1
ATOM 13282 C CA . ASP B 1 694 ? 64.553 23.399 -35.570 1.00 59.88 694 ASP B CA 1
ATOM 13283 C C . ASP B 1 694 ? 64.910 24.883 -35.638 1.00 59.99 694 ASP B C 1
ATOM 13284 O O . ASP B 1 694 ? 65.249 25.398 -36.705 1.00 60.30 694 ASP B O 1
ATOM 13289 N N . THR B 1 695 ? 64.848 25.560 -34.493 1.00 59.98 695 THR B N 1
ATOM 13290 C CA . THR B 1 695 ? 65.158 26.991 -34.427 1.00 60.25 695 THR B CA 1
ATOM 13291 C C . THR B 1 695 ? 66.652 27.310 -34.589 1.00 60.33 695 THR B C 1
ATOM 13292 O O . THR B 1 695 ? 67.021 28.470 -34.771 1.00 60.81 695 THR B O 1
ATOM 13296 N N . PHE B 1 696 ? 67.498 26.283 -34.535 1.00 60.38 696 PHE B N 1
ATOM 13297 C CA . PHE B 1 696 ? 68.954 26.454 -34.587 1.00 60.05 696 PHE B CA 1
ATOM 13298 C C . PHE B 1 696 ? 69.527 26.441 -36.004 1.00 60.11 696 PHE B C 1
ATOM 13299 O O . PHE B 1 696 ? 70.741 26.573 -36.186 1.00 60.64 696 PHE B O 1
ATOM 13307 N N . SER B 1 697 ? 68.659 26.279 -37.001 1.00 59.72 697 SER B N 1
ATOM 13308 C CA . SER B 1 697 ? 69.096 26.172 -38.391 1.00 59.33 697 SER B CA 1
ATOM 13309 C C . SER B 1 697 ? 68.122 26.828 -39.368 1.00 59.01 697 SER B C 1
ATOM 13310 O O . SER B 1 697 ? 67.077 27.340 -38.968 1.00 59.39 697 SER B O 1
ATOM 13313 N N . GLY B 1 698 ? 68.487 26.815 -40.647 1.00 58.95 698 GLY B N 1
ATOM 13314 C CA . GLY B 1 698 ? 67.624 27.295 -41.724 1.00 59.46 698 GLY B CA 1
ATOM 13315 C C . GLY B 1 698 ? 67.163 26.142 -42.597 1.00 60.14 698 GLY B C 1
ATOM 13316 O O . GLY B 1 698 ? 66.970 25.029 -42.105 1.00 59.89 698 GLY B O 1
ATOM 13325 N N . GLU B 1 700 ? 68.069 23.485 -44.509 1.00 61.46 700 GLU B N 1
ATOM 13326 C CA . GLU B 1 700 ? 69.296 22.718 -44.688 1.00 61.29 700 GLU B CA 1
ATOM 13327 C C . GLU B 1 700 ? 69.186 21.281 -44.194 1.00 60.96 700 GLU B C 1
ATOM 13328 O O . GLU B 1 700 ? 68.385 20.980 -43.309 1.00 61.41 700 GLU B O 1
ATOM 13334 N N . GLU B 1 701 ? 69.995 20.400 -44.782 1.00 60.79 701 GLU B N 1
ATOM 13335 C CA . GLU B 1 701 ? 70.120 19.025 -44.312 1.00 61.63 701 GLU B CA 1
ATOM 13336 C C . GLU B 1 701 ? 71.582 18.642 -44.138 1.00 62.37 701 GLU B C 1
ATOM 13337 O O . GLU B 1 701 ? 72.373 18.717 -45.081 1.00 61.55 701 GLU B O 1
ATOM 13351 N N . LEU B 1 703 ? 73.266 15.424 -42.116 1.00 63.02 703 LEU B N 1
ATOM 13352 C CA . LEU B 1 703 ? 72.984 14.221 -41.346 1.00 61.09 703 LEU B CA 1
ATOM 13353 C C . LEU B 1 703 ? 74.239 13.559 -40.798 1.00 60.97 703 LEU B C 1
ATOM 13354 O O . LEU B 1 703 ? 75.095 13.102 -41.554 1.00 61.57 703 LEU B O 1
ATOM 13359 N N . TYR B 1 704 ? 74.336 13.526 -39.473 1.00 60.75 704 TYR B N 1
ATOM 13360 C CA . TYR B 1 704 ? 75.384 12.788 -38.772 1.00 60.84 704 TYR B CA 1
ATOM 13361 C C . TYR B 1 704 ? 74.826 11.473 -38.227 1.00 60.66 704 TYR B C 1
ATOM 13362 O O . TYR B 1 704 ? 73.642 11.388 -37.892 1.00 60.41 704 TYR B O 1
ATOM 13371 N N . SER B 1 705 ? 75.679 10.454 -38.144 1.00 60.35 705 SER B N 1
ATOM 13372 C CA . SER B 1 705 ? 75.251 9.111 -37.751 1.00 60.71 705 SER B CA 1
ATOM 13373 C C . SER B 1 705 ? 75.088 8.973 -36.240 1.00 60.74 705 SER B C 1
ATOM 13374 O O . SER B 1 705 ? 75.142 9.964 -35.512 1.00 60.98 705 SER B O 1
ATOM 13377 N N . ASP B 1 706 ? 74.875 7.737 -35.785 1.00 60.48 706 ASP B N 1
ATOM 13378 C CA . ASP B 1 706 ? 74.780 7.412 -34.361 1.00 59.82 706 ASP B CA 1
ATOM 13379 C C . ASP B 1 706 ? 75.960 6.540 -33.914 1.00 60.09 706 ASP B C 1
ATOM 13380 O O . ASP B 1 706 ? 75.996 6.053 -32.779 1.00 60.22 706 ASP B O 1
ATOM 13385 N N . GLU B 1 707 ? 76.917 6.351 -34.822 1.00 59.75 707 GLU B N 1
ATOM 13386 C CA . GLU B 1 707 ? 78.123 5.574 -34.550 1.00 59.95 707 GLU B CA 1
ATOM 13387 C C . GLU B 1 707 ? 79.306 6.505 -34.317 1.00 60.13 707 GLU B C 1
ATOM 13388 O O . GLU B 1 707 ? 79.491 7.489 -35.038 1.00 60.72 707 GLU B O 1
ATOM 13394 N N . ALA B 1 708 ? 80.105 6.187 -33.306 1.00 60.00 708 ALA B N 1
ATOM 13395 C CA . ALA B 1 708 ? 81.287 6.974 -32.975 1.00 59.60 708 ALA B CA 1
ATOM 13396 C C . ALA B 1 708 ? 82.518 6.488 -33.730 1.00 59.59 708 ALA B C 1
ATOM 13397 O O . ALA B 1 708 ? 83.501 7.218 -33.860 1.00 60.84 708 ALA B O 1
ATOM 13399 N N . PHE B 1 709 ? 82.455 5.257 -34.229 1.00 58.96 709 PHE B N 1
ATOM 13400 C CA . PHE B 1 709 ? 83.614 4.609 -34.827 1.00 58.72 709 PHE B CA 1
ATOM 13401 C C . PHE B 1 709 ? 83.748 4.912 -36.314 1.00 58.69 709 PHE B C 1
ATOM 13402 O O . PHE B 1 709 ? 83.206 4.199 -37.158 1.00 58.51 709 PHE B O 1
ATOM 13410 N N . ALA B 1 710 ? 84.483 5.977 -36.618 1.00 59.26 710 ALA B N 1
ATOM 13411 C CA . ALA B 1 710 ? 84.793 6.359 -37.993 1.00 59.46 710 ALA B CA 1
ATOM 13412 C C . ALA B 1 710 ? 86.038 7.243 -38.015 1.00 59.67 710 ALA B C 1
ATOM 13413 O O . ALA B 1 710 ? 86.074 8.297 -37.377 1.00 60.07 710 ALA B O 1
ATOM 13415 N N . GLY B 1 711 ? 87.060 6.803 -38.744 1.00 59.73 711 GLY B N 1
ATOM 13416 C CA . GLY B 1 711 ? 88.314 7.547 -38.834 1.00 59.57 711 GLY B CA 1
ATOM 13417 C C . GLY B 1 711 ? 89.477 6.696 -39.302 1.00 59.90 711 GLY B C 1
ATOM 13418 O O . GLY B 1 711 ? 89.295 5.540 -39.701 1.00 60.46 711 GLY B O 1
ATOM 13419 N N . GLY B 1 712 ? 90.676 7.267 -39.255 1.00 59.37 712 GLY B N 1
ATOM 13420 C CA . GLY B 1 712 ? 91.868 6.563 -39.712 1.00 59.63 712 GLY B CA 1
ATOM 13421 C C . GLY B 1 712 ? 93.073 6.702 -38.802 1.00 60.03 712 GLY B C 1
ATOM 13422 O O . GLY B 1 712 ? 93.069 7.508 -37.864 1.00 60.15 712 GLY B O 1
ATOM 13423 N N . LEU B 1 713 ? 94.099 5.898 -39.077 1.00 59.87 713 LEU B N 1
ATOM 13424 C CA . LEU B 1 713 ? 95.401 6.056 -38.438 1.00 59.86 713 LEU B CA 1
ATOM 13425 C C . LEU B 1 713 ? 96.472 6.283 -39.496 1.00 59.72 713 LEU B C 1
ATOM 13426 O O . LEU B 1 713 ? 96.339 5.831 -40.633 1.00 60.42 713 LEU B O 1
ATOM 13431 N N . SER B 1 714 ? 97.530 6.985 -39.106 1.00 59.89 714 SER B N 1
ATOM 13432 C CA . SER B 1 714 ? 98.635 7.291 -39.997 1.00 59.27 714 SER B CA 1
ATOM 13433 C C . SER B 1 714 ? 99.946 6.853 -39.352 1.00 59.57 714 SER B C 1
ATOM 13434 O O . SER B 1 714 ? 100.366 7.418 -38.340 1.00 60.26 714 SER B O 1
ATOM 13437 N N . GLN B 1 715 ? 100.576 5.832 -39.930 1.00 59.26 715 GLN B N 1
ATOM 13438 C CA . GLN B 1 715 ? 101.850 5.315 -39.428 1.00 59.72 715 GLN B CA 1
ATOM 13439 C C . GLN B 1 715 ? 103.027 6.040 -40.071 1.00 58.80 715 GLN B C 1
ATOM 13440 O O . GLN B 1 715 ? 103.176 6.029 -41.297 1.00 58.78 715 GLN B O 1
ATOM 13446 N N . GLY B 1 716 ? 103.852 6.664 -39.231 1.00 58.28 716 GLY B N 1
ATOM 13447 C CA . GLY B 1 716 ? 105.040 7.408 -39.669 1.00 58.40 716 GLY B CA 1
ATOM 13448 C C . GLY B 1 716 ? 104.807 8.371 -40.820 1.00 58.76 716 GLY B C 1
ATOM 13449 O O . GLY B 1 716 ? 105.675 8.536 -41.679 1.00 58.70 716 GLY B O 1
ATOM 13450 N N . LYS B 1 717 ? 103.630 9.000 -40.830 1.00 59.14 717 LYS B N 1
ATOM 13451 C CA . LYS B 1 717 ? 103.192 9.898 -41.910 1.00 59.94 717 LYS B CA 1
ATOM 13452 C C . LYS B 1 717 ? 103.329 9.260 -43.299 1.00 60.75 717 LYS B C 1
ATOM 13453 O O . LYS B 1 717 ? 103.381 9.967 -44.307 1.00 60.70 717 LYS B O 1
ATOM 13467 N N . ASN B 1 719 ? 102.117 5.436 -44.113 1.00 59.69 719 ASN B N 1
ATOM 13468 C CA . ASN B 1 719 ? 101.059 4.474 -44.399 1.00 58.66 719 ASN B CA 1
ATOM 13469 C C . ASN B 1 719 ? 99.941 4.622 -43.384 1.00 58.73 719 ASN B C 1
ATOM 13470 O O . ASN B 1 719 ? 100.024 5.462 -42.489 1.00 59.79 719 ASN B O 1
ATOM 13475 N N . GLY B 1 720 ? 98.900 3.807 -43.516 1.00 58.16 720 GLY B N 1
ATOM 13476 C CA . GLY B 1 720 ? 97.826 3.797 -42.531 1.00 58.45 720 GLY B CA 1
ATOM 13477 C C . GLY B 1 720 ? 96.592 3.024 -42.941 1.00 58.70 720 GLY B C 1
ATOM 13478 O O . GLY B 1 720 ? 96.579 2.362 -43.980 1.00 58.90 720 GLY B O 1
ATOM 13479 N N . ASN B 1 721 ? 95.558 3.102 -42.108 1.00 58.48 721 ASN B N 1
ATOM 13480 C CA . ASN B 1 721 ? 94.280 2.464 -42.400 1.00 59.09 721 ASN B CA 1
ATOM 13481 C C . ASN B 1 721 ? 93.081 3.311 -41.979 1.00 59.35 721 ASN B C 1
ATOM 13482 O O . ASN B 1 721 ? 93.227 4.287 -41.245 1.00 59.89 721 ASN B O 1
ATOM 13487 N N . PHE B 1 722 ? 91.903 2.920 -42.455 1.00 59.77 722 PHE B N 1
ATOM 13488 C CA . PHE B 1 722 ? 90.662 3.634 -42.197 1.00 60.15 722 PHE B CA 1
ATOM 13489 C C . PHE B 1 722 ? 89.569 2.612 -41.933 1.00 60.78 722 PHE B C 1
ATOM 13490 O O . PHE B 1 722 ? 89.546 1.549 -42.552 1.00 60.57 722 PHE B O 1
ATOM 13498 N N . GLY B 1 723 ? 88.666 2.935 -41.015 1.00 61.49 723 GLY B N 1
ATOM 13499 C CA . GLY B 1 723 ? 87.540 2.058 -40.710 1.00 62.25 723 GLY B CA 1
ATOM 13500 C C . GLY B 1 723 ? 86.327 2.836 -40.252 1.00 62.95 723 GLY B C 1
ATOM 13501 O O . GLY B 1 723 ? 86.459 3.876 -39.603 1.00 63.33 723 GLY B O 1
ATOM 13510 N N . LYS B 1 725 ? 81.872 2.312 -39.057 1.00 61.81 725 LYS B N 1
ATOM 13511 C CA . LYS B 1 725 ? 80.565 1.695 -38.964 1.00 61.21 725 LYS B CA 1
ATOM 13512 C C . LYS B 1 725 ? 79.590 2.631 -39.665 1.00 60.75 725 LYS B C 1
ATOM 13513 O O . LYS B 1 725 ? 79.170 3.643 -39.099 1.00 61.14 725 LYS B O 1
ATOM 13519 N N . LEU B 1 726 ? 79.265 2.309 -40.914 1.00 60.15 726 LEU B N 1
ATOM 13520 C CA . LEU B 1 726 ? 78.315 3.099 -41.692 1.00 59.34 726 LEU B CA 1
ATOM 13521 C C . LEU B 1 726 ? 76.894 2.800 -41.229 1.00 58.74 726 LEU B C 1
ATOM 13522 O O . LEU B 1 726 ? 76.551 1.649 -41.005 1.00 58.63 726 LEU B O 1
ATOM 13527 N N . HIS B 1 727 ? 76.090 3.850 -41.071 1.00 59.15 727 HIS B N 1
ATOM 13528 C CA . HIS B 1 727 ? 74.685 3.733 -40.675 1.00 59.29 727 HIS B CA 1
ATOM 13529 C C . HIS B 1 727 ? 73.907 4.952 -41.177 1.00 59.63 727 HIS B C 1
ATOM 13530 O O . HIS B 1 727 ? 73.980 6.043 -40.588 1.00 59.66 727 HIS B O 1
ATOM 13537 N N . GLU B 1 728 ? 73.180 4.761 -42.279 1.00 59.55 728 GLU B N 1
ATOM 13538 C CA . GLU B 1 728 ? 72.389 5.827 -42.891 1.00 59.81 728 GLU B CA 1
ATOM 13539 C C . GLU B 1 728 ? 71.302 6.324 -41.935 1.00 59.86 728 GLU B C 1
ATOM 13540 O O . GLU B 1 728 ? 70.735 5.542 -41.163 1.00 60.07 728 GLU B O 1
ATOM 13546 N N . HIS B 1 729 ? 71.036 7.626 -41.986 1.00 59.64 729 HIS B N 1
ATOM 13547 C CA . HIS B 1 729 ? 70.039 8.261 -41.131 1.00 60.13 729 HIS B CA 1
ATOM 13548 C C . HIS B 1 729 ? 68.645 7.695 -41.387 1.00 59.91 729 HIS B C 1
ATOM 13549 O O . HIS B 1 729 ? 68.320 7.323 -42.518 1.00 59.84 729 HIS B O 1
ATOM 13556 N N . ASP B 1 730 ? 67.829 7.637 -40.334 1.00 59.70 730 ASP B N 1
ATOM 13557 C CA . ASP B 1 730 ? 66.463 7.103 -40.427 1.00 59.78 730 ASP B CA 1
ATOM 13558 C C . ASP B 1 730 ? 65.528 7.916 -41.333 1.00 60.01 730 ASP B C 1
ATOM 13559 O O . ASP B 1 730 ? 64.464 7.429 -41.725 1.00 60.48 730 ASP B O 1
ATOM 13564 N N . LYS B 1 731 ? 65.938 9.141 -41.668 1.00 59.86 731 LYS B N 1
ATOM 13565 C CA . LYS B 1 731 ? 65.175 10.017 -42.557 1.00 59.36 731 LYS B CA 1
ATOM 13566 C C . LYS B 1 731 ? 64.986 9.371 -43.923 1.00 59.61 731 LYS B C 1
ATOM 13567 O O . LYS B 1 731 ? 63.945 9.538 -44.555 1.00 61.10 731 LYS B O 1
ATOM 13573 N N . TYR B 1 732 ? 65.994 8.629 -44.368 1.00 59.43 732 TYR B N 1
ATOM 13574 C CA . TYR B 1 732 ? 65.911 7.902 -45.627 1.00 59.47 732 TYR B CA 1
ATOM 13575 C C . TYR B 1 732 ? 65.958 6.404 -45.355 1.00 59.39 732 TYR B C 1
ATOM 13576 O O . TYR B 1 732 ? 65.078 5.889 -44.667 1.00 60.54 732 TYR B O 1
ATOM 13585 N N . ASN B 1 733 ? 66.965 5.706 -45.866 1.00 59.09 733 ASN B N 1
ATOM 13586 C CA . ASN B 1 733 ? 67.066 4.268 -45.639 1.00 58.80 733 ASN B CA 1
ATOM 13587 C C . ASN B 1 733 ? 67.855 3.928 -44.374 1.00 59.20 733 ASN B C 1
ATOM 13588 O O . ASN B 1 733 ? 69.051 3.634 -44.416 1.00 59.79 733 ASN B O 1
ATOM 13593 N N . GLY B 1 734 ? 67.154 3.973 -43.247 1.00 59.26 734 GLY B N 1
ATOM 13594 C CA . GLY B 1 734 ? 67.769 3.840 -41.936 1.00 59.33 734 GLY B CA 1
ATOM 13595 C C . GLY B 1 734 ? 68.221 2.445 -41.565 1.00 59.56 734 GLY B C 1
ATOM 13596 O O . GLY B 1 734 ? 68.980 2.272 -40.609 1.00 60.26 734 GLY B O 1
ATOM 13597 N N . THR B 1 735 ? 67.753 1.443 -42.301 1.00 59.36 735 THR B N 1
ATOM 13598 C CA . THR B 1 735 ? 68.157 0.065 -42.022 1.00 59.65 735 THR B CA 1
ATOM 13599 C C . THR B 1 735 ? 69.523 -0.235 -42.637 1.00 59.72 735 THR B C 1
ATOM 13600 O O . THR B 1 735 ? 70.152 -1.244 -42.309 1.00 60.49 735 THR B O 1
ATOM 13604 N N . HIS B 1 736 ? 69.977 0.659 -43.512 1.00 59.32 736 HIS B N 1
ATOM 13605 C CA . HIS B 1 736 ? 71.219 0.468 -44.255 1.00 58.75 736 HIS B CA 1
ATOM 13606 C C . HIS B 1 736 ? 72.452 0.727 -43.405 1.00 58.64 736 HIS B C 1
ATOM 13607 O O . HIS B 1 736 ? 72.761 1.872 -43.073 1.00 58.78 736 HIS B O 1
ATOM 13614 N N . ARG B 1 737 ? 73.152 -0.348 -43.062 1.00 58.79 737 ARG B N 1
ATOM 13615 C CA . ARG B 1 737 ? 74.416 -0.238 -42.345 1.00 59.68 737 ARG B CA 1
ATOM 13616 C C . ARG B 1 737 ? 75.497 -1.160 -42.920 1.00 59.90 737 ARG B C 1
ATOM 13617 O O . ARG B 1 737 ? 75.189 -2.157 -43.578 1.00 60.73 737 ARG B O 1
ATOM 13625 N N . ALA B 1 738 ? 76.760 -0.802 -42.683 1.00 59.91 738 ALA B N 1
ATOM 13626 C CA . ALA B 1 738 ? 77.907 -1.546 -43.208 1.00 59.54 738 ALA B CA 1
ATOM 13627 C C . ALA B 1 738 ? 79.179 -1.295 -42.399 1.00 59.39 738 ALA B C 1
ATOM 13628 O O . ALA B 1 738 ? 79.361 -0.218 -41.824 1.00 59.52 738 ALA B O 1
ATOM 13630 N N . ARG B 1 739 ? 80.052 -2.298 -42.359 1.00 58.84 739 ARG B N 1
ATOM 13631 C CA . ARG B 1 739 ? 81.395 -2.129 -41.819 1.00 58.44 739 ARG B CA 1
ATOM 13632 C C . ARG B 1 739 ? 82.403 -2.106 -42.967 1.00 58.26 739 ARG B C 1
ATOM 13633 O O . ARG B 1 739 ? 82.579 -3.099 -43.675 1.00 58.21 739 ARG B O 1
ATOM 13641 N N . LYS B 1 740 ? 83.045 -0.958 -43.155 1.00 58.39 740 LYS B N 1
ATOM 13642 C CA . LYS B 1 740 ? 83.968 -0.754 -44.271 1.00 58.43 740 LYS B CA 1
ATOM 13643 C C . LYS B 1 740 ? 85.340 -0.349 -43.755 1.00 58.85 740 LYS B C 1
ATOM 13644 O O . LYS B 1 740 ? 85.449 0.366 -42.752 1.00 59.15 740 LYS B O 1
ATOM 13650 N N . SER B 1 741 ? 86.382 -0.808 -44.443 1.00 58.40 741 SER B N 1
ATOM 13651 C CA . SER B 1 741 ? 87.752 -0.452 -44.085 1.00 57.88 741 SER B CA 1
ATOM 13652 C C . SER B 1 741 ? 88.647 -0.234 -45.304 1.00 57.44 741 SER B C 1
ATOM 13653 O O . SER B 1 741 ? 88.460 -0.866 -46.344 1.00 58.11 741 SER B O 1
ATOM 13656 N N . PHE B 1 742 ? 89.604 0.680 -45.165 1.00 56.77 742 PHE B N 1
ATOM 13657 C CA . PHE B 1 742 ? 90.638 0.896 -46.176 1.00 56.37 742 PHE B CA 1
ATOM 13658 C C . PHE B 1 742 ? 92.010 0.662 -45.562 1.00 56.01 742 PHE B C 1
ATOM 13659 O O . PHE B 1 742 ? 92.251 1.000 -44.404 1.00 55.02 742 PHE B O 1
ATOM 13667 N N . HIS B 1 743 ? 92.907 0.077 -46.343 1.00 56.10 743 HIS B N 1
ATOM 13668 C CA . HIS B 1 743 ? 94.258 -0.189 -45.871 1.00 56.48 743 HIS B CA 1
ATOM 13669 C C . HIS B 1 743 ? 95.266 0.333 -46.883 1.00 56.87 743 HIS B C 1
ATOM 13670 O O . HIS B 1 743 ? 95.395 -0.199 -47.989 1.00 57.17 743 HIS B O 1
ATOM 13677 N N . PHE B 1 744 ? 95.956 1.400 -46.488 1.00 56.83 744 PHE B N 1
ATOM 13678 C CA . PHE B 1 744 ? 96.903 2.097 -47.347 1.00 56.36 744 PHE B CA 1
ATOM 13679 C C . PHE B 1 744 ? 98.322 1.608 -47.084 1.00 57.19 744 PHE B C 1
ATOM 13680 O O . PHE B 1 744 ? 98.961 2.039 -46.118 1.00 57.70 744 PHE B O 1
ATOM 13688 N N . ILE B 1 745 ? 98.815 0.703 -47.928 1.00 57.84 745 ILE B N 1
ATOM 13689 C CA . ILE B 1 745 ? 100.220 0.287 -47.850 1.00 58.61 745 ILE B CA 1
ATOM 13690 C C . ILE B 1 745 ? 100.966 0.602 -49.150 1.00 59.19 745 ILE B C 1
ATOM 13691 O O . ILE B 1 745 ? 100.572 0.163 -50.233 1.00 59.41 745 ILE B O 1
ATOM 13696 N N . ASP B 1 746 ? 102.042 1.374 -49.014 1.00 59.84 746 ASP B N 1
ATOM 13697 C CA . ASP B 1 746 ? 102.779 1.955 -50.142 1.00 60.33 746 ASP B CA 1
ATOM 13698 C C . ASP B 1 746 ? 101.902 2.429 -51.309 1.00 60.31 746 ASP B C 1
ATOM 13699 O O . ASP B 1 746 ? 101.091 3.338 -51.134 1.00 60.20 746 ASP B O 1
ATOM 13704 N N . GLY B 1 747 ? 102.055 1.810 -52.479 1.00 60.09 747 GLY B N 1
ATOM 13705 C CA . GLY B 1 747 ? 101.286 2.198 -53.664 1.00 60.45 747 GLY B CA 1
ATOM 13706 C C . GLY B 1 747 ? 100.047 1.353 -53.902 1.00 61.09 747 GLY B C 1
ATOM 13707 O O . GLY B 1 747 ? 99.698 1.061 -55.046 1.00 60.98 747 GLY B O 1
ATOM 13716 N N . ILE B 1 749 ? 95.968 0.414 -52.232 1.00 60.34 749 ILE B N 1
ATOM 13717 C CA . ILE B 1 749 ? 94.856 0.674 -51.317 1.00 59.35 749 ILE B CA 1
ATOM 13718 C C . ILE B 1 749 ? 93.879 -0.496 -51.373 1.00 59.72 749 ILE B C 1
ATOM 13719 O O . ILE B 1 749 ? 93.184 -0.687 -52.373 1.00 60.20 749 ILE B O 1
ATOM 13724 N N . VAL B 1 750 ? 93.836 -1.280 -50.301 1.00 59.78 750 VAL B N 1
ATOM 13725 C CA . VAL B 1 750 ? 92.951 -2.441 -50.250 1.00 60.19 750 VAL B CA 1
ATOM 13726 C C . VAL B 1 750 ? 91.660 -2.133 -49.483 1.00 60.22 750 VAL B C 1
ATOM 13727 O O . VAL B 1 750 ? 91.688 -1.663 -48.340 1.00 60.02 750 VAL B O 1
ATOM 13731 N N . CYS B 1 751 ? 90.538 -2.400 -50.147 1.00 60.31 751 CYS B N 1
ATOM 13732 C CA . CYS B 1 751 ? 89.213 -2.074 -49.646 1.00 60.38 751 CYS B CA 1
ATOM 13733 C C . CYS B 1 751 ? 88.492 -3.328 -49.171 1.00 59.81 751 CYS B C 1
ATOM 13734 O O . CYS B 1 751 ? 88.274 -4.261 -49.947 1.00 59.75 751 CYS B O 1
ATOM 13737 N N . LEU B 1 752 ? 88.126 -3.340 -47.893 1.00 59.67 752 LEU B N 1
ATOM 13738 C CA . LEU B 1 752 ? 87.427 -4.474 -47.285 1.00 59.76 752 LEU B CA 1
ATOM 13739 C C . LEU B 1 752 ? 86.065 -4.073 -46.723 1.00 59.25 752 LEU B C 1
ATOM 13740 O O . LEU B 1 752 ? 85.909 -2.984 -46.165 1.00 59.50 752 LEU B O 1
ATOM 13745 N N . GLY B 1 753 ? 85.088 -4.961 -46.869 1.00 58.61 753 GLY B N 1
ATOM 13746 C CA . GLY B 1 753 ? 83.735 -4.698 -46.386 1.00 58.61 753 GLY B CA 1
ATOM 13747 C C . GLY B 1 753 ? 82.988 -5.931 -45.919 1.00 58.13 753 GLY B C 1
ATOM 13748 O O . GLY B 1 753 ? 83.134 -7.011 -46.492 1.00 57.58 753 GLY B O 1
ATOM 13749 N N . SER B 1 754 ? 82.187 -5.754 -44.871 1.00 58.17 754 SER B N 1
ATOM 13750 C CA . SER B 1 754 ? 81.380 -6.827 -44.297 1.00 59.02 754 SER B CA 1
ATOM 13751 C C . SER B 1 754 ? 80.125 -6.274 -43.627 1.00 59.67 754 SER B C 1
ATOM 13752 O O . SER B 1 754 ? 80.023 -5.072 -43.373 1.00 59.82 754 SER B O 1
ATOM 13755 N N . ASP B 1 755 ? 79.181 -7.170 -43.344 1.00 60.14 755 ASP B N 1
ATOM 13756 C CA . ASP B 1 755 ? 77.962 -6.854 -42.596 1.00 60.71 755 ASP B CA 1
ATOM 13757 C C . ASP B 1 755 ? 77.113 -5.776 -43.268 1.00 60.84 755 ASP B C 1
ATOM 13758 O O . ASP B 1 755 ? 76.491 -4.942 -42.603 1.00 61.48 755 ASP B O 1
ATOM 13763 N N . ILE B 1 756 ? 77.095 -5.817 -44.597 1.00 60.78 756 ILE B N 1
ATOM 13764 C CA . ILE B 1 756 ? 76.280 -4.923 -45.410 1.00 60.90 756 ILE B CA 1
ATOM 13765 C C . ILE B 1 756 ? 74.831 -5.397 -45.371 1.00 60.58 756 ILE B C 1
ATOM 13766 O O . ILE B 1 756 ? 74.544 -6.557 -45.681 1.00 61.03 756 ILE B O 1
ATOM 13771 N N . GLU B 1 757 ? 73.926 -4.501 -44.983 1.00 60.11 757 GLU B N 1
ATOM 13772 C CA . GLU B 1 757 ? 72.525 -4.863 -44.774 1.00 60.58 757 GLU B CA 1
ATOM 13773 C C . GLU B 1 757 ? 71.555 -3.692 -44.878 1.00 59.77 757 GLU B C 1
ATOM 13774 O O . GLU B 1 757 ? 71.862 -2.583 -44.449 1.00 59.83 757 GLU B O 1
ATOM 13780 N N . ASN B 1 758 ? 70.396 -3.963 -45.475 1.00 59.31 758 ASN B N 1
ATOM 13781 C CA . ASN B 1 758 ? 69.206 -3.108 -45.384 1.00 59.25 758 ASN B CA 1
ATOM 13782 C C . ASN B 1 758 ? 67.945 -3.910 -45.699 1.00 59.11 758 ASN B C 1
ATOM 13783 O O . ASN B 1 758 ? 68.031 -5.084 -46.056 1.00 59.19 758 ASN B O 1
ATOM 13788 N N . THR B 1 759 ? 66.784 -3.278 -45.560 1.00 58.96 759 THR B N 1
ATOM 13789 C CA . THR B 1 759 ? 65.508 -3.946 -45.799 1.00 58.99 759 THR B CA 1
ATOM 13790 C C . THR B 1 759 ? 64.796 -3.414 -47.046 1.00 59.91 759 THR B C 1
ATOM 13791 O O . THR B 1 759 ? 63.606 -3.677 -47.247 1.00 61.11 759 THR B O 1
ATOM 13795 N N . ASN B 1 760 ? 65.528 -2.679 -47.881 1.00 60.39 760 ASN B N 1
ATOM 13796 C CA . ASN B 1 760 ? 64.983 -2.120 -49.114 1.00 61.45 760 ASN B CA 1
ATOM 13797 C C . ASN B 1 760 ? 64.878 -3.178 -50.213 1.00 63.14 760 ASN B C 1
ATOM 13798 O O . ASN B 1 760 ? 65.889 -3.617 -50.769 1.00 63.65 760 ASN B O 1
ATOM 13811 N N . ASP B 1 762 ? 63.073 -2.786 -53.039 1.00 62.97 762 ASP B N 1
ATOM 13812 C CA . ASP B 1 762 ? 62.722 -2.167 -54.310 1.00 61.35 762 ASP B CA 1
ATOM 13813 C C . ASP B 1 762 ? 63.956 -1.810 -55.133 1.00 60.17 762 ASP B C 1
ATOM 13814 O O . ASP B 1 762 ? 63.900 -1.791 -56.363 1.00 59.79 762 ASP B O 1
ATOM 13819 N N . TYR B 1 763 ? 65.066 -1.543 -54.448 1.00 59.05 763 TYR B N 1
ATOM 13820 C CA . TYR B 1 763 ? 66.290 -1.070 -55.093 1.00 58.14 763 TYR B CA 1
ATOM 13821 C C . TYR B 1 763 ? 67.542 -1.765 -54.545 1.00 57.83 763 TYR B C 1
ATOM 13822 O O . TYR B 1 763 ? 67.648 -1.979 -53.337 1.00 58.09 763 TYR B O 1
ATOM 13831 N N . PRO B 1 764 ? 68.494 -2.113 -55.436 1.00 57.57 764 PRO B N 1
ATOM 13832 C CA . PRO B 1 764 ? 69.687 -2.889 -55.080 1.00 57.61 764 PRO B CA 1
ATOM 13833 C C . PRO B 1 764 ? 70.729 -2.110 -54.278 1.00 57.84 764 PRO B C 1
ATOM 13834 O O . PRO B 1 764 ? 70.804 -0.886 -54.378 1.00 58.74 764 PRO B O 1
ATOM 13838 N N . THR B 1 765 ? 71.523 -2.830 -53.489 1.00 57.96 765 THR B N 1
ATOM 13839 C CA . THR B 1 765 ? 72.648 -2.248 -52.761 1.00 58.06 765 THR B CA 1
ATOM 13840 C C . THR B 1 765 ? 73.925 -2.535 -53.539 1.00 58.73 765 THR B C 1
ATOM 13841 O O . THR B 1 765 ? 74.130 -3.652 -54.025 1.00 58.43 765 THR B O 1
ATOM 13845 N N . GLU B 1 766 ? 74.770 -1.516 -53.671 1.00 59.15 766 GLU B N 1
ATOM 13846 C CA . GLU B 1 766 ? 75.979 -1.607 -54.481 1.00 59.68 766 GLU B CA 1
ATOM 13847 C C . GLU B 1 766 ? 77.152 -0.937 -53.789 1.00 60.24 766 GLU B C 1
ATOM 13848 O O . GLU B 1 766 ? 77.001 0.138 -53.198 1.00 60.99 766 GLU B O 1
ATOM 13854 N N . THR B 1 767 ? 78.320 -1.570 -53.852 1.00 60.35 767 THR B N 1
ATOM 13855 C CA . THR B 1 767 ? 79.557 -0.826 -53.632 1.00 60.44 767 THR B CA 1
ATOM 13856 C C . THR B 1 767 ? 80.205 -0.651 -54.991 1.00 60.12 767 THR B C 1
ATOM 13857 O O . THR B 1 767 ? 80.179 -1.561 -55.822 1.00 60.61 767 THR B O 1
ATOM 13861 N N . THR B 1 768 ? 80.762 0.531 -55.219 1.00 59.59 768 THR B N 1
ATOM 13862 C CA . THR B 1 768 ? 81.291 0.882 -56.526 1.00 59.09 768 THR B CA 1
ATOM 13863 C C . THR B 1 768 ? 82.812 0.886 -56.492 1.00 58.46 768 THR B C 1
ATOM 13864 O O . THR B 1 768 ? 83.424 1.670 -55.766 1.00 58.85 768 THR B O 1
ATOM 13868 N N . ILE B 1 769 ? 83.412 -0.010 -57.267 1.00 58.05 769 ILE B N 1
ATOM 13869 C CA . ILE B 1 769 ? 84.865 -0.082 -57.386 1.00 57.73 769 ILE B CA 1
ATOM 13870 C C . ILE B 1 769 ? 85.391 1.175 -58.081 1.00 57.85 769 ILE B C 1
ATOM 13871 O O . ILE B 1 769 ? 86.259 1.863 -57.540 1.00 58.00 769 ILE B O 1
ATOM 13876 N N . PHE B 1 770 ? 84.854 1.473 -59.265 1.00 57.76 770 PHE B N 1
ATOM 13877 C CA . PHE B 1 770 ? 85.133 2.742 -59.939 1.00 58.14 770 PHE B CA 1
ATOM 13878 C C . PHE B 1 770 ? 83.989 3.233 -60.825 1.00 58.87 770 PHE B C 1
ATOM 13879 O O . PHE B 1 770 ? 83.238 2.434 -61.391 1.00 59.53 770 PHE B O 1
ATOM 13887 N N . GLN B 1 771 ? 83.862 4.554 -60.917 1.00 59.24 771 GLN B N 1
ATOM 13888 C CA . GLN B 1 771 ? 83.026 5.195 -61.925 1.00 59.27 771 GLN B CA 1
ATOM 13889 C C . GLN B 1 771 ? 83.839 6.319 -62.560 1.00 59.40 771 GLN B C 1
ATOM 13890 O O . GLN B 1 771 ? 84.257 7.259 -61.881 1.00 60.45 771 GLN B O 1
ATOM 13896 N N . LEU B 1 772 ? 84.076 6.209 -63.861 1.00 58.58 772 LEU B N 1
ATOM 13897 C CA . LEU B 1 772 ? 84.989 7.122 -64.535 1.00 58.34 772 LEU B CA 1
ATOM 13898 C C . LEU B 1 772 ? 84.426 7.683 -65.830 1.00 58.57 772 LEU B C 1
ATOM 13899 O O . LEU B 1 772 ? 83.778 6.975 -66.607 1.00 59.02 772 LEU B O 1
ATOM 13904 N N . ALA B 1 773 ? 84.691 8.966 -66.049 1.00 58.43 773 ALA B N 1
ATOM 13905 C CA . ALA B 1 773 ? 84.250 9.658 -67.248 1.00 58.20 773 ALA B CA 1
ATOM 13906 C C . ALA B 1 773 ? 85.139 9.322 -68.445 1.00 57.98 773 ALA B C 1
ATOM 13907 O O . ALA B 1 773 ? 86.356 9.197 -68.317 1.00 57.63 773 ALA B O 1
ATOM 13909 N N . VAL B 1 774 ? 84.509 9.168 -69.603 1.00 58.39 774 VAL B N 1
ATOM 13910 C CA . VAL B 1 774 ? 85.207 8.912 -70.855 1.00 59.06 774 VAL B CA 1
ATOM 13911 C C . VAL B 1 774 ? 85.020 10.140 -71.741 1.00 59.61 774 VAL B C 1
ATOM 13912 O O . VAL B 1 774 ? 83.927 10.380 -72.262 1.00 59.50 774 VAL B O 1
ATOM 13916 N N . THR B 1 775 ? 86.088 10.919 -71.898 1.00 60.34 775 THR B N 1
ATOM 13917 C CA . THR B 1 775 ? 85.985 12.243 -72.512 1.00 61.79 775 THR B CA 1
ATOM 13918 C C . THR B 1 775 ? 86.682 12.347 -73.872 1.00 62.01 775 THR B C 1
ATOM 13919 O O . THR B 1 775 ? 86.021 12.565 -74.888 1.00 62.96 775 THR B O 1
ATOM 13923 N N . ASP B 1 776 ? 88.006 12.191 -73.886 1.00 61.91 776 ASP B N 1
ATOM 13924 C CA . ASP B 1 776 ? 88.801 12.273 -75.120 1.00 61.49 776 ASP B CA 1
ATOM 13925 C C . ASP B 1 776 ? 88.684 11.017 -75.989 1.00 60.79 776 ASP B C 1
ATOM 13926 O O . ASP B 1 776 ? 88.157 9.992 -75.549 1.00 60.31 776 ASP B O 1
ATOM 13931 N N . LYS B 1 777 ? 89.180 11.101 -77.222 1.00 60.52 777 LYS B N 1
ATOM 13932 C CA . LYS B 1 777 ? 89.077 9.986 -78.163 1.00 60.41 777 LYS B CA 1
ATOM 13933 C C . LYS B 1 777 ? 89.864 8.753 -77.699 1.00 59.85 777 LYS B C 1
ATOM 13934 O O . LYS B 1 777 ? 89.402 7.623 -77.869 1.00 59.49 777 LYS B O 1
ATOM 13940 N N . ALA B 1 778 ? 91.031 8.982 -77.094 1.00 59.65 778 ALA B N 1
ATOM 13941 C CA . ALA B 1 778 ? 91.882 7.900 -76.588 1.00 59.68 778 ALA B CA 1
ATOM 13942 C C . ALA B 1 778 ? 91.190 7.052 -75.516 1.00 59.79 778 ALA B C 1
ATOM 13943 O O . ALA B 1 778 ? 91.402 5.838 -75.441 1.00 59.78 778 ALA B O 1
ATOM 13945 N N . ALA B 1 779 ? 90.361 7.698 -74.698 1.00 59.82 779 ALA B N 1
ATOM 13946 C CA . ALA B 1 779 ? 89.588 7.005 -73.669 1.00 60.13 779 ALA B CA 1
ATOM 13947 C C . ALA B 1 779 ? 88.511 6.101 -74.272 1.00 60.38 779 ALA B C 1
ATOM 13948 O O . ALA B 1 779 ? 88.261 5.007 -73.763 1.00 60.81 779 ALA B O 1
ATOM 13950 N N . HIS B 1 780 ? 87.883 6.564 -75.353 1.00 60.65 780 HIS B N 1
ATOM 13951 C CA . HIS B 1 780 ? 86.871 5.787 -76.071 1.00 60.77 780 HIS B CA 1
ATOM 13952 C C . HIS B 1 780 ? 87.457 4.529 -76.711 1.00 60.43 780 HIS B C 1
ATOM 13953 O O . HIS B 1 780 ? 86.860 3.452 -76.637 1.00 60.57 780 HIS B O 1
ATOM 13960 N N . ASP B 1 781 ? 88.625 4.678 -77.333 1.00 60.01 781 ASP B N 1
ATOM 13961 C CA . ASP B 1 781 ? 89.305 3.574 -78.015 1.00 59.68 781 ASP B CA 1
ATOM 13962 C C . ASP B 1 781 ? 89.801 2.505 -77.045 1.00 58.91 781 ASP B C 1
ATOM 13963 O O . ASP B 1 781 ? 89.873 1.325 -77.398 1.00 58.44 781 ASP B O 1
ATOM 13968 N N . TYR B 1 782 ? 90.131 2.927 -75.825 1.00 58.22 782 TYR B N 1
ATOM 13969 C CA . TYR B 1 782 ? 90.642 2.029 -74.793 1.00 57.52 782 TYR B CA 1
ATOM 13970 C C . TYR B 1 782 ? 89.595 1.007 -74.342 1.00 58.04 782 TYR B C 1
ATOM 13971 O O . TYR B 1 782 ? 89.936 -0.132 -74.013 1.00 58.47 782 TYR B O 1
ATOM 13980 N N . TRP B 1 783 ? 88.329 1.417 -74.337 1.00 58.15 783 TRP B N 1
ATOM 13981 C CA . TRP B 1 783 ? 87.240 0.563 -73.863 1.00 58.51 783 TRP B CA 1
ATOM 13982 C C . TRP B 1 783 ? 86.545 -0.245 -74.962 1.00 59.44 783 TRP B C 1
ATOM 13983 O O . TRP B 1 783 ? 85.625 -1.018 -74.679 1.00 59.30 783 TRP B O 1
ATOM 13994 N N . LYS B 1 784 ? 87.000 -0.081 -76.203 1.00 60.77 784 LYS B N 1
ATOM 13995 C CA . LYS B 1 784 ? 86.385 -0.736 -77.361 1.00 62.37 784 LYS B CA 1
ATOM 13996 C C . LYS B 1 784 ? 86.065 -2.221 -77.131 1.00 63.38 784 LYS B C 1
ATOM 13997 O O . LYS B 1 784 ? 84.987 -2.690 -77.511 1.00 63.89 784 LYS B O 1
ATOM 14003 N N . ASN B 1 785 ? 86.996 -2.944 -76.504 1.00 64.02 785 ASN B N 1
ATOM 14004 C CA . ASN B 1 785 ? 86.807 -4.367 -76.187 1.00 64.45 785 ASN B CA 1
ATOM 14005 C C . ASN B 1 785 ? 87.580 -4.844 -74.947 1.00 64.21 785 ASN B C 1
ATOM 14006 O O . ASN B 1 785 ? 87.789 -6.051 -74.764 1.00 63.80 785 ASN B O 1
ATOM 14011 N N . ASN B 1 786 ? 87.998 -3.898 -74.106 1.00 63.95 786 ASN B N 1
ATOM 14012 C CA . ASN B 1 786 ? 88.766 -4.211 -72.899 1.00 64.13 786 ASN B CA 1
ATOM 14013 C C . ASN B 1 786 ? 87.921 -4.937 -71.850 1.00 64.07 786 ASN B C 1
ATOM 14014 O O . ASN B 1 786 ? 87.045 -4.343 -71.213 1.00 63.35 786 ASN B O 1
ATOM 14019 N N . ALA B 1 787 ? 88.208 -6.227 -71.681 1.00 64.68 787 ALA B N 1
ATOM 14020 C CA . ALA B 1 787 ? 87.344 -7.148 -70.931 1.00 64.74 787 ALA B CA 1
ATOM 14021 C C . ALA B 1 787 ? 87.119 -6.864 -69.430 1.00 64.70 787 ALA B C 1
ATOM 14022 O O . ALA B 1 787 ? 85.970 -6.914 -68.996 1.00 64.80 787 ALA B O 1
ATOM 14024 N N . GLY B 1 788 ? 88.156 -6.588 -68.626 1.00 64.73 788 GLY B N 1
ATOM 14025 C CA . GLY B 1 788 ? 89.577 -6.645 -68.997 1.00 65.48 788 GLY B CA 1
ATOM 14026 C C . GLY B 1 788 ? 90.143 -8.045 -68.815 1.00 66.32 788 GLY B C 1
ATOM 14027 O O . GLY B 1 788 ? 90.850 -8.556 -69.690 1.00 65.74 788 GLY B O 1
ATOM 14028 N N . GLU B 1 789 ? 89.840 -8.654 -67.668 1.00 67.27 789 GLU B N 1
ATOM 14029 C CA . GLU B 1 789 ? 90.038 -10.096 -67.465 1.00 68.02 789 GLU B CA 1
ATOM 14030 C C . GLU B 1 789 ? 88.734 -10.736 -66.908 1.00 67.92 789 GLU B C 1
ATOM 14031 O O . GLU B 1 789 ? 87.664 -10.451 -67.455 1.00 68.35 789 GLU B O 1
ATOM 14037 N N . GLY B 1 790 ? 88.759 -11.556 -65.848 1.00 67.06 790 GLY B N 1
ATOM 14038 C CA . GLY B 1 790 ? 89.915 -11.842 -64.995 1.00 64.97 790 GLY B CA 1
ATOM 14039 C C . GLY B 1 790 ? 89.724 -11.241 -63.612 1.00 63.48 790 GLY B C 1
ATOM 14040 O O . GLY B 1 790 ? 88.748 -10.527 -63.366 1.00 62.51 790 GLY B O 1
ATOM 14041 N N . LYS B 1 791 ? 90.657 -11.534 -62.711 1.00 62.63 791 LYS B N 1
ATOM 14042 C CA . LYS B 1 791 ? 90.659 -10.941 -61.374 1.00 61.96 791 LYS B CA 1
ATOM 14043 C C . LYS B 1 791 ? 91.361 -9.578 -61.384 1.00 61.34 791 LYS B C 1
ATOM 14044 O O . LYS B 1 791 ? 91.575 -8.968 -60.333 1.00 61.12 791 LYS B O 1
ATOM 14050 N N . VAL B 1 792 ? 91.699 -9.106 -62.582 1.00 60.82 792 VAL B N 1
ATOM 14051 C CA . VAL B 1 792 ? 92.470 -7.877 -62.756 1.00 60.81 792 VAL B CA 1
ATOM 14052 C C . VAL B 1 792 ? 91.842 -6.928 -63.782 1.00 60.96 792 VAL B C 1
ATOM 14053 O O . VAL B 1 792 ? 91.604 -7.295 -64.937 1.00 60.99 792 VAL B O 1
ATOM 14057 N N . TRP B 1 793 ? 91.575 -5.707 -63.331 1.00 61.79 793 TRP B N 1
ATOM 14058 C CA . TRP B 1 793 ? 91.073 -4.634 -64.181 1.00 62.95 793 TRP B CA 1
ATOM 14059 C C . TRP B 1 793 ? 92.103 -3.512 -64.275 1.00 64.42 793 TRP B C 1
ATOM 14060 O O . TRP B 1 793 ? 92.954 -3.359 -63.391 1.00 64.46 793 TRP B O 1
ATOM 14079 N N . ASP B 1 795 ? 91.942 0.686 -65.860 1.00 62.30 795 ASP B N 1
ATOM 14080 C CA . ASP B 1 795 ? 91.207 1.727 -66.575 1.00 60.76 795 ASP B CA 1
ATOM 14081 C C . ASP B 1 795 ? 92.079 2.520 -67.544 1.00 59.59 795 ASP B C 1
ATOM 14082 O O . ASP B 1 795 ? 93.262 2.220 -67.719 1.00 59.10 795 ASP B O 1
ATOM 14087 N N . HIS B 1 796 ? 91.482 3.535 -68.163 1.00 58.91 796 HIS B N 1
ATOM 14088 C CA . HIS B 1 796 ? 92.166 4.377 -69.144 1.00 58.70 796 HIS B CA 1
ATOM 14089 C C . HIS B 1 796 ? 93.072 5.431 -68.500 1.00 58.54 796 HIS B C 1
ATOM 14090 O O . HIS B 1 796 ? 93.818 6.124 -69.194 1.00 58.50 796 HIS B O 1
ATOM 14097 N N . LEU B 1 797 ? 93.009 5.535 -67.174 1.00 58.15 797 LEU B N 1
ATOM 14098 C CA . LEU B 1 797 ? 93.814 6.499 -66.432 1.00 57.65 797 LEU B CA 1
ATOM 14099 C C . LEU B 1 797 ? 95.053 5.869 -65.795 1.00 57.87 797 LEU B C 1
ATOM 14100 O O . LEU B 1 797 ? 95.747 6.509 -65.004 1.00 58.37 797 LEU B O 1
ATOM 14105 N N . GLY B 1 798 ? 95.318 4.612 -66.146 1.00 57.91 798 GLY B N 1
ATOM 14106 C CA . GLY B 1 798 ? 96.523 3.910 -65.711 1.00 57.97 798 GLY B CA 1
ATOM 14107 C C . GLY B 1 798 ? 96.481 3.303 -64.317 1.00 58.18 798 GLY B C 1
ATOM 14108 O O . GLY B 1 798 ? 97.506 2.826 -63.823 1.00 58.51 798 GLY B O 1
ATOM 14109 N N . THR B 1 799 ? 95.312 3.319 -63.678 1.00 57.54 799 THR B N 1
ATOM 14110 C CA . THR B 1 799 ? 95.160 2.703 -62.354 1.00 57.60 799 THR B CA 1
ATOM 14111 C C . THR B 1 799 ? 94.544 1.302 -62.418 1.00 57.69 799 THR B C 1
ATOM 14112 O O . THR B 1 799 ? 93.557 1.069 -63.123 1.00 57.63 799 THR B O 1
ATOM 14116 N N . GLY B 1 800 ? 95.155 0.374 -61.685 1.00 57.48 800 GLY B N 1
ATOM 14117 C CA . GLY B 1 800 ? 94.761 -1.030 -61.705 1.00 57.45 800 GLY B CA 1
ATOM 14118 C C . GLY B 1 800 ? 93.838 -1.420 -60.569 1.00 57.85 800 GLY B C 1
ATOM 14119 O O . GLY B 1 800 ? 93.865 -0.810 -59.497 1.00 57.65 800 GLY B O 1
ATOM 14120 N N . TYR B 1 801 ? 93.018 -2.443 -60.809 1.00 58.45 801 TYR B N 1
ATOM 14121 C CA . TYR B 1 801 ? 92.047 -2.914 -59.823 1.00 58.79 801 TYR B CA 1
ATOM 14122 C C . TYR B 1 801 ? 92.079 -4.436 -59.708 1.00 58.77 801 TYR B C 1
ATOM 14123 O O . TYR B 1 801 ? 91.759 -5.145 -60.663 1.00 58.89 801 TYR B O 1
ATOM 14132 N N . TYR B 1 802 ? 92.480 -4.931 -58.540 1.00 58.49 802 TYR B N 1
ATOM 14133 C CA . TYR B 1 802 ? 92.455 -6.363 -58.261 1.00 58.45 802 TYR B CA 1
ATOM 14134 C C . TYR B 1 802 ? 91.117 -6.730 -57.624 1.00 58.88 802 TYR B C 1
ATOM 14135 O O . TYR B 1 802 ? 90.826 -6.337 -56.491 1.00 58.91 802 TYR B O 1
ATOM 14144 N N . VAL B 1 803 ? 90.309 -7.481 -58.370 1.00 58.77 803 VAL B N 1
ATOM 14145 C CA . VAL B 1 803 ? 88.939 -7.807 -57.972 1.00 58.39 803 VAL B CA 1
ATOM 14146 C C . VAL B 1 803 ? 88.719 -9.328 -57.949 1.00 58.65 803 VAL B C 1
ATOM 14147 O O . VAL B 1 803 ? 88.362 -9.919 -58.972 1.00 58.59 803 VAL B O 1
ATOM 14151 N N . PRO B 1 804 ? 88.949 -9.967 -56.783 1.00 58.83 804 PRO B N 1
ATOM 14152 C CA . PRO B 1 804 ? 88.715 -11.409 -56.625 1.00 58.90 804 PRO B CA 1
ATOM 14153 C C . PRO B 1 804 ? 87.237 -11.800 -56.490 1.00 59.15 804 PRO B C 1
ATOM 14154 O O . PRO B 1 804 ? 86.867 -12.919 -56.850 1.00 59.33 804 PRO B O 1
ATOM 14158 N N . VAL B 1 805 ? 86.412 -10.888 -55.974 1.00 59.58 805 VAL B N 1
ATOM 14159 C CA . VAL B 1 805 ? 84.969 -11.116 -55.826 1.00 59.88 805 VAL B CA 1
ATOM 14160 C C . VAL B 1 805 ? 84.212 -10.820 -57.124 1.00 59.96 805 VAL B C 1
ATOM 14161 O O . VAL B 1 805 ? 84.712 -10.099 -57.989 1.00 60.22 805 VAL B O 1
ATOM 14165 N N . ALA B 1 806 ? 83.008 -11.378 -57.249 1.00 59.86 806 ALA B N 1
ATOM 14166 C CA . ALA B 1 806 ? 82.160 -11.162 -58.424 1.00 59.25 806 ALA B CA 1
ATOM 14167 C C . ALA B 1 806 ? 81.742 -9.695 -58.547 1.00 58.90 806 ALA B C 1
ATOM 14168 O O . ALA B 1 806 ? 81.258 -9.090 -57.582 1.00 58.06 806 ALA B O 1
ATOM 14170 N N . ALA B 1 807 ? 81.941 -9.136 -59.739 1.00 58.86 807 ALA B N 1
ATOM 14171 C CA . ALA B 1 807 ? 81.652 -7.728 -60.000 1.00 59.20 807 ALA B CA 1
ATOM 14172 C C . ALA B 1 807 ? 81.034 -7.508 -61.380 1.00 59.44 807 ALA B C 1
ATOM 14173 O O . ALA B 1 807 ? 81.331 -8.238 -62.323 1.00 59.00 807 ALA B O 1
ATOM 14175 N N . ARG B 1 808 ? 80.172 -6.499 -61.487 1.00 60.62 808 ARG B N 1
ATOM 14176 C CA . ARG B 1 808 ? 79.492 -6.192 -62.745 1.00 62.07 808 ARG B CA 1
ATOM 14177 C C . ARG B 1 808 ? 80.023 -4.913 -63.388 1.00 61.97 808 ARG B C 1
ATOM 14178 O O . ARG B 1 808 ? 80.224 -3.897 -62.717 1.00 61.81 808 ARG B O 1
ATOM 14186 N N . PHE B 1 809 ? 80.234 -4.978 -64.700 1.00 62.25 809 PHE B N 1
ATOM 14187 C CA . PHE B 1 809 ? 80.776 -3.862 -65.469 1.00 61.66 809 PHE B CA 1
ATOM 14188 C C . PHE B 1 809 ? 79.719 -3.245 -66.381 1.00 60.95 809 PHE B C 1
ATOM 14189 O O . PHE B 1 809 ? 79.012 -3.957 -67.103 1.00 61.10 809 PHE B O 1
ATOM 14197 N N . GLU B 1 810 ? 79.627 -1.918 -66.347 1.00 59.99 810 GLU B N 1
ATOM 14198 C CA . GLU B 1 810 ? 78.703 -1.178 -67.207 1.00 59.62 810 GLU B CA 1
ATOM 14199 C C . GLU B 1 810 ? 79.425 -0.180 -68.105 1.00 59.31 810 GLU B C 1
ATOM 14200 O O . GLU B 1 810 ? 80.258 0.601 -67.642 1.00 60.08 810 GLU B O 1
ATOM 14206 N N . LYS B 1 811 ? 79.097 -0.220 -69.393 1.00 58.73 811 LYS B N 1
ATOM 14207 C CA . LYS B 1 811 ? 79.607 0.741 -70.361 1.00 58.61 811 LYS B CA 1
ATOM 14208 C C . LYS B 1 811 ? 78.431 1.565 -70.879 1.00 58.79 811 LYS B C 1
ATOM 14209 O O . LYS B 1 811 ? 77.803 1.212 -71.881 1.00 59.94 811 LYS B O 1
ATOM 14215 N N . ASN B 1 812 ? 78.130 2.657 -70.183 1.00 58.26 812 ASN B N 1
ATOM 14216 C CA . ASN B 1 812 ? 76.983 3.493 -70.525 1.00 58.05 812 ASN B CA 1
ATOM 14217 C C . ASN B 1 812 ? 77.351 4.696 -71.386 1.00 58.53 812 ASN B C 1
ATOM 14218 O O . ASN B 1 812 ? 77.705 5.755 -70.862 1.00 58.53 812 ASN B O 1
ATOM 14223 N N . PHE B 1 813 ? 77.278 4.520 -72.705 1.00 59.16 813 PHE B N 1
ATOM 14224 C CA . PHE B 1 813 ? 77.490 5.624 -73.644 1.00 59.88 813 PHE B CA 1
ATOM 14225 C C . PHE B 1 813 ? 76.186 5.956 -74.373 1.00 60.27 813 PHE B C 1
ATOM 14226 O O . PHE B 1 813 ? 75.826 5.280 -75.341 1.00 60.74 813 PHE B O 1
ATOM 14234 N N . PRO B 1 814 ? 75.467 6.997 -73.913 1.00 60.24 814 PRO B N 1
ATOM 14235 C CA . PRO B 1 814 ? 75.787 7.862 -72.784 1.00 60.52 814 PRO B CA 1
ATOM 14236 C C . PRO B 1 814 ? 75.171 7.400 -71.457 1.00 60.41 814 PRO B C 1
ATOM 14237 O O . PRO B 1 814 ? 74.546 6.345 -71.394 1.00 60.86 814 PRO B O 1
ATOM 14241 N N . GLN B 1 815 ? 75.369 8.201 -70.414 1.00 59.85 815 GLN B N 1
ATOM 14242 C CA . GLN B 1 815 ? 74.756 7.995 -69.107 1.00 59.09 815 GLN B CA 1
ATOM 14243 C C . GLN B 1 815 ? 74.043 9.291 -68.725 1.00 58.81 815 GLN B C 1
ATOM 14244 O O . GLN B 1 815 ? 74.575 10.382 -68.945 1.00 59.00 815 GLN B O 1
ATOM 14250 N N . TYR B 1 816 ? 72.844 9.172 -68.161 1.00 58.26 816 TYR B N 1
ATOM 14251 C CA . TYR B 1 816 ? 72.039 10.348 -67.828 1.00 58.45 816 TYR B CA 1
ATOM 14252 C C . TYR B 1 816 ? 72.015 10.665 -66.335 1.00 58.00 816 TYR B C 1
ATOM 14253 O O . TYR B 1 816 ? 71.989 9.766 -65.492 1.00 58.05 816 TYR B O 1
ATOM 14262 N N . SER B 1 817 ? 72.032 11.957 -66.027 1.00 57.73 817 SER B N 1
ATOM 14263 C CA . SER B 1 817 ? 71.993 12.438 -64.652 1.00 57.96 817 SER B CA 1
ATOM 14264 C C . SER B 1 817 ? 71.399 13.840 -64.598 1.00 58.04 817 SER B C 1
ATOM 14265 O O . SER B 1 817 ? 70.780 14.294 -65.562 1.00 58.37 817 SER B O 1
ATOM 14268 N N . ARG B 1 818 ? 71.572 14.511 -63.462 1.00 58.47 818 ARG B N 1
ATOM 14269 C CA . ARG B 1 818 ? 71.113 15.887 -63.287 1.00 59.42 818 ARG B CA 1
ATOM 14270 C C . ARG B 1 818 ? 72.178 16.730 -62.580 1.00 60.28 818 ARG B C 1
ATOM 14271 O O . ARG B 1 818 ? 73.047 16.202 -61.881 1.00 59.72 818 ARG B O 1
ATOM 14287 N N . GLN B 1 820 ? 73.995 19.257 -59.976 1.00 60.34 820 GLN B N 1
ATOM 14288 C CA . GLN B 1 820 ? 73.992 19.250 -58.507 1.00 59.17 820 GLN B CA 1
ATOM 14289 C C . GLN B 1 820 ? 73.132 20.348 -57.901 1.00 58.82 820 GLN B C 1
ATOM 14290 O O . GLN B 1 820 ? 72.589 20.181 -56.807 1.00 58.51 820 GLN B O 1
ATOM 14296 N N . ASP B 1 821 ? 73.013 21.464 -58.617 1.00 58.82 821 ASP B N 1
ATOM 14297 C CA . ASP B 1 821 ? 72.300 22.630 -58.113 1.00 58.93 821 ASP B CA 1
ATOM 14298 C C . ASP B 1 821 ? 70.937 22.837 -58.767 1.00 58.71 821 ASP B C 1
ATOM 14299 O O . ASP B 1 821 ? 69.919 22.919 -58.080 1.00 59.14 821 ASP B O 1
ATOM 14304 N N . THR B 1 822 ? 70.914 22.897 -60.091 1.00 58.75 822 THR B N 1
ATOM 14305 C CA . THR B 1 822 ? 69.689 23.225 -60.802 1.00 59.14 822 THR B CA 1
ATOM 14306 C C . THR B 1 822 ? 68.793 22.005 -61.058 1.00 58.93 822 THR B C 1
ATOM 14307 O O . THR B 1 822 ? 67.581 22.145 -61.231 1.00 58.46 822 THR B O 1
ATOM 14311 N N . GLY B 1 823 ? 69.396 20.819 -61.070 1.00 59.17 823 GLY B N 1
ATOM 14312 C CA . GLY B 1 823 ? 68.663 19.580 -61.313 1.00 59.23 823 GLY B CA 1
ATOM 14313 C C . GLY B 1 823 ? 68.355 19.321 -62.779 1.00 59.15 823 GLY B C 1
ATOM 14314 O O . GLY B 1 823 ? 67.661 18.359 -63.107 1.00 59.56 823 GLY B O 1
ATOM 14315 N N . LYS B 1 824 ? 68.867 20.182 -63.657 1.00 59.01 824 LYS B N 1
ATOM 14316 C CA . LYS B 1 824 ? 68.650 20.048 -65.096 1.00 59.46 824 LYS B CA 1
ATOM 14317 C C . LYS B 1 824 ? 69.351 18.812 -65.648 1.00 59.33 824 LYS B C 1
ATOM 14318 O O . LYS B 1 824 ? 70.400 18.407 -65.148 1.00 58.56 824 LYS B O 1
ATOM 14324 N N . GLU B 1 825 ? 68.750 18.215 -66.672 1.00 60.21 825 GLU B N 1
ATOM 14325 C CA . GLU B 1 825 ? 69.226 16.961 -67.247 1.00 61.69 825 GLU B CA 1
ATOM 14326 C C . GLU B 1 825 ? 70.608 17.100 -67.884 1.00 60.93 825 GLU B C 1
ATOM 14327 O O . GLU B 1 825 ? 70.843 18.014 -68.675 1.00 61.10 825 GLU B O 1
ATOM 14333 N N . THR B 1 826 ? 71.514 16.194 -67.519 1.00 60.22 826 THR B N 1
ATOM 14334 C CA . THR B 1 826 ? 72.874 16.185 -68.053 1.00 60.02 826 THR B CA 1
ATOM 14335 C C . THR B 1 826 ? 73.271 14.788 -68.503 1.00 60.39 826 THR B C 1
ATOM 14336 O O . THR B 1 826 ? 72.762 13.798 -67.979 1.00 60.83 826 THR B O 1
ATOM 14340 N N . LYS B 1 827 ? 74.183 14.715 -69.470 1.00 60.62 827 LYS B N 1
ATOM 14341 C CA . LYS B 1 827 ? 74.666 13.432 -69.980 1.00 60.79 827 LYS B CA 1
ATOM 14342 C C . LYS B 1 827 ? 76.177 13.409 -70.202 1.00 60.43 827 LYS B C 1
ATOM 14343 O O . LYS B 1 827 ? 76.815 14.453 -70.319 1.00 60.33 827 LYS B O 1
ATOM 14349 N N . GLY B 1 828 ? 76.735 12.202 -70.241 1.00 60.49 828 GLY B N 1
ATOM 14350 C CA . GLY B 1 828 ? 78.157 11.990 -70.498 1.00 59.52 828 GLY B CA 1
ATOM 14351 C C . GLY B 1 828 ? 78.460 10.514 -70.682 1.00 59.32 828 GLY B C 1
ATOM 14352 O O . GLY B 1 828 ? 77.675 9.654 -70.278 1.00 58.91 828 GLY B O 1
ATOM 14353 N N . ASP B 1 829 ? 79.598 10.219 -71.299 1.00 59.28 829 ASP B N 1
ATOM 14354 C CA . ASP B 1 829 ? 80.034 8.840 -71.468 1.00 59.30 829 ASP B CA 1
ATOM 14355 C C . ASP B 1 829 ? 80.758 8.351 -70.218 1.00 59.35 829 ASP B C 1
ATOM 14356 O O . ASP B 1 829 ? 81.804 8.882 -69.843 1.00 58.98 829 ASP B O 1
ATOM 14361 N N . TRP B 1 830 ? 80.183 7.338 -69.576 1.00 59.97 830 TRP B N 1
ATOM 14362 C CA . TRP B 1 830 ? 80.689 6.833 -68.301 1.00 59.96 830 TRP B CA 1
ATOM 14363 C C . TRP B 1 830 ? 80.921 5.324 -68.289 1.00 60.54 830 TRP B C 1
ATOM 14364 O O . TRP B 1 830 ? 80.179 4.559 -68.915 1.00 60.89 830 TRP B O 1
ATOM 14375 N N . VAL B 1 831 ? 81.955 4.913 -67.560 1.00 60.59 831 VAL B N 1
ATOM 14376 C CA . VAL B 1 831 ? 82.327 3.508 -67.415 1.00 60.70 831 VAL B CA 1
ATOM 14377 C C . VAL B 1 831 ? 82.352 3.152 -65.928 1.00 61.08 831 VAL B C 1
ATOM 14378 O O . VAL B 1 831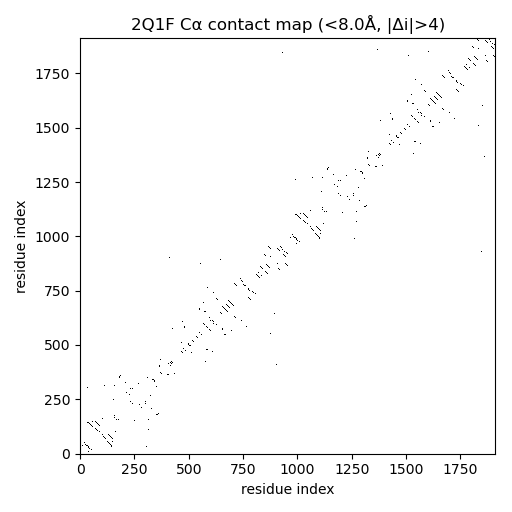 ? 82.919 3.893 -65.121 1.00 61.91 831 VAL B O 1
ATOM 14382 N N . SER B 1 832 ? 81.728 2.031 -65.563 1.00 61.00 832 SER B N 1
ATOM 14383 C CA . SER B 1 832 ? 81.556 1.674 -64.148 1.00 60.36 832 SER B CA 1
ATOM 14384 C C . SER B 1 832 ? 81.799 0.200 -63.836 1.00 60.13 832 SER B C 1
ATOM 14385 O O . SER B 1 832 ? 81.418 -0.681 -64.609 1.00 60.05 832 SER B O 1
ATOM 14388 N N . LEU B 1 833 ? 82.429 -0.056 -62.691 1.00 59.68 833 LEU B N 1
ATOM 14389 C CA . LEU B 1 833 ? 82.588 -1.411 -62.170 1.00 59.27 833 LEU B CA 1
ATOM 14390 C C . LEU B 1 833 ? 82.043 -1.433 -60.751 1.00 59.57 833 LEU B C 1
ATOM 14391 O O . LEU B 1 833 ? 82.552 -0.734 -59.872 1.00 59.68 833 LEU B O 1
ATOM 14396 N N . ILE B 1 834 ? 81.003 -2.229 -60.528 1.00 60.00 834 ILE B N 1
ATOM 14397 C CA . ILE B 1 834 ? 80.368 -2.304 -59.211 1.00 60.57 834 ILE B CA 1
ATOM 14398 C C . ILE B 1 834 ? 80.252 -3.733 -58.679 1.00 59.89 834 ILE B C 1
ATOM 14399 O O . ILE B 1 834 ? 80.218 -4.694 -59.451 1.00 59.77 834 ILE B O 1
ATOM 14404 N N . ILE B 1 835 ? 80.215 -3.858 -57.354 1.00 59.10 835 ILE B N 1
ATOM 14405 C CA . ILE B 1 835 ? 79.967 -5.138 -56.704 1.00 58.84 835 ILE B CA 1
ATOM 14406 C C . ILE B 1 835 ? 78.489 -5.186 -56.361 1.00 58.91 835 ILE B C 1
ATOM 14407 O O . ILE B 1 835 ? 78.010 -4.412 -55.532 1.00 59.03 835 ILE B O 1
ATOM 14412 N N . ASP B 1 836 ? 77.761 -6.085 -57.013 1.00 59.25 836 ASP B N 1
ATOM 14413 C CA . ASP B 1 836 ? 76.326 -6.152 -56.794 1.00 59.13 836 ASP B CA 1
ATOM 14414 C C . ASP B 1 836 ? 75.956 -7.043 -55.616 1.00 59.09 836 ASP B C 1
ATOM 14415 O O . ASP B 1 836 ? 75.995 -8.274 -55.698 1.00 58.26 836 ASP B O 1
ATOM 14420 N N . HIS B 1 837 ? 75.628 -6.390 -54.508 1.00 59.44 837 HIS B N 1
ATOM 14421 C CA . HIS B 1 837 ? 74.887 -7.030 -53.435 1.00 60.22 837 HIS B CA 1
ATOM 14422 C C . HIS B 1 837 ? 73.443 -7.059 -53.910 1.00 60.48 837 HIS B C 1
ATOM 14423 O O . HIS B 1 837 ? 73.078 -6.323 -54.829 1.00 61.55 837 HIS B O 1
ATOM 14430 N N . GLY B 1 838 ? 72.619 -7.900 -53.304 1.00 59.92 838 GLY B N 1
ATOM 14431 C CA . GLY B 1 838 ? 71.244 -8.036 -53.764 1.00 60.78 838 GLY B CA 1
ATOM 14432 C C . GLY B 1 838 ? 70.349 -6.874 -53.372 1.00 61.03 838 GLY B C 1
ATOM 14433 O O . GLY B 1 838 ? 70.822 -5.816 -52.936 1.00 60.65 838 GLY B O 1
ATOM 14434 N N . LYS B 1 839 ? 69.047 -7.071 -53.555 1.00 60.69 839 LYS B N 1
ATOM 14435 C CA . LYS B 1 839 ? 68.048 -6.201 -52.955 1.00 59.53 839 LYS B CA 1
ATOM 14436 C C . LYS B 1 839 ? 67.857 -6.685 -51.527 1.00 59.15 839 LYS B C 1
ATOM 14437 O O . LYS B 1 839 ? 67.715 -7.884 -51.291 1.00 59.13 839 LYS B O 1
ATOM 14443 N N . ALA B 1 840 ? 67.879 -5.748 -50.582 1.00 59.30 840 ALA B N 1
ATOM 14444 C CA . ALA B 1 840 ? 67.771 -6.048 -49.149 1.00 59.01 840 ALA B CA 1
ATOM 14445 C C . ALA B 1 840 ? 68.763 -7.117 -48.661 1.00 59.29 840 ALA B C 1
ATOM 14446 O O . ALA B 1 840 ? 68.341 -8.187 -48.213 1.00 59.73 840 ALA B O 1
ATOM 14448 N N . PRO B 1 841 ? 70.082 -6.835 -48.744 1.00 59.52 841 PRO B N 1
ATOM 14449 C CA . PRO B 1 841 ? 71.093 -7.812 -48.316 1.00 59.83 841 PRO B CA 1
ATOM 14450 C C . PRO B 1 841 ? 71.066 -8.074 -46.813 1.00 60.63 841 PRO B C 1
ATOM 14451 O O . PRO B 1 841 ? 70.685 -7.191 -46.044 1.00 60.92 841 PRO B O 1
ATOM 14455 N N . LYS B 1 842 ? 71.464 -9.279 -46.407 1.00 61.39 842 LYS B N 1
ATOM 14456 C CA . LYS B 1 842 ? 71.468 -9.653 -44.988 1.00 61.50 842 LYS B CA 1
ATOM 14457 C C . LYS B 1 842 ? 72.853 -9.551 -44.335 1.00 61.83 842 LYS B C 1
ATOM 14458 O O . LYS B 1 842 ? 72.972 -9.057 -43.210 1.00 62.37 842 LYS B O 1
ATOM 14464 N N . ALA B 1 843 ? 73.891 -10.004 -45.040 1.00 61.32 843 ALA B N 1
ATOM 14465 C CA . ALA B 1 843 ? 75.266 -9.927 -44.531 1.00 60.83 843 ALA B CA 1
ATOM 14466 C C . ALA B 1 843 ? 76.308 -9.791 -45.649 1.00 60.43 843 ALA B C 1
ATOM 14467 O O . ALA B 1 843 ? 77.322 -10.495 -45.657 1.00 60.46 843 ALA B O 1
ATOM 14469 N N . GLY B 1 844 ? 76.060 -8.870 -46.579 1.00 59.67 844 GLY B N 1
ATOM 14470 C CA . GLY B 1 844 ? 76.915 -8.687 -47.756 1.00 58.82 844 GLY B CA 1
ATOM 14471 C C . GLY B 1 844 ? 78.349 -8.307 -47.439 1.00 58.76 844 GLY B C 1
ATOM 14472 O O . GLY B 1 844 ? 78.633 -7.746 -46.379 1.00 59.05 844 GLY B O 1
ATOM 14473 N N . SER B 1 845 ? 79.254 -8.614 -48.365 1.00 58.47 845 SER B N 1
ATOM 14474 C CA . SER B 1 845 ? 80.675 -8.312 -48.190 1.00 58.28 845 SER B CA 1
ATOM 14475 C C . SER B 1 845 ? 81.386 -8.035 -49.517 1.00 58.73 845 SER B C 1
ATOM 14476 O O . SER B 1 845 ? 80.857 -8.333 -50.591 1.00 58.93 845 SER B O 1
ATOM 14479 N N . TYR B 1 846 ? 82.586 -7.461 -49.430 1.00 58.39 846 TYR B N 1
ATOM 14480 C CA . TYR B 1 846 ? 83.429 -7.218 -50.602 1.00 57.91 846 TYR B CA 1
ATOM 14481 C C . TYR B 1 846 ? 84.917 -7.203 -50.259 1.00 58.32 846 TYR B C 1
ATOM 14482 O O . TYR B 1 846 ? 85.297 -6.942 -49.116 1.00 58.66 846 TYR B O 1
ATOM 14491 N N . GLU B 1 847 ? 85.745 -7.478 -51.265 1.00 58.93 847 GLU B N 1
ATOM 14492 C CA . GLU B 1 847 ? 87.200 -7.392 -51.146 1.00 59.72 847 GLU B CA 1
ATOM 14493 C C . GLU B 1 847 ? 87.803 -7.063 -52.506 1.00 59.72 847 GLU B C 1
ATOM 14494 O O . GLU B 1 847 ? 87.678 -7.847 -53.450 1.00 60.08 847 GLU B O 1
ATOM 14500 N N . TYR B 1 848 ? 88.444 -5.899 -52.597 1.00 59.46 848 TYR B N 1
ATOM 14501 C CA . TYR B 1 848 ? 89.169 -5.490 -53.801 1.00 59.80 848 TYR B CA 1
ATOM 14502 C C . TYR B 1 848 ? 90.305 -4.515 -53.466 1.00 60.44 848 TYR B C 1
ATOM 14503 O O . TYR B 1 848 ? 90.272 -3.856 -52.423 1.00 60.97 848 TYR B O 1
ATOM 14512 N N . ALA B 1 849 ? 91.299 -4.426 -54.350 1.00 60.02 849 ALA B N 1
ATOM 14513 C CA . ALA B 1 849 ? 92.447 -3.540 -54.139 1.00 59.40 849 ALA B CA 1
ATOM 14514 C C . ALA B 1 849 ? 92.707 -2.615 -55.331 1.00 59.45 849 ALA B C 1
ATOM 14515 O O . ALA B 1 849 ? 92.546 -3.020 -56.487 1.00 59.74 849 ALA B O 1
ATOM 14517 N N . ILE B 1 850 ? 93.113 -1.378 -55.032 1.00 58.75 850 ILE B N 1
ATOM 14518 C CA . ILE B 1 850 ? 93.417 -0.363 -56.048 1.00 57.87 850 ILE B CA 1
ATOM 14519 C C . ILE B 1 850 ? 94.898 0.001 -56.055 1.00 57.70 850 ILE B C 1
ATOM 14520 O O . ILE B 1 850 ? 95.468 0.363 -55.023 1.00 58.03 850 ILE B O 1
ATOM 14525 N N . LEU B 1 851 ? 95.503 -0.089 -57.235 1.00 57.36 851 LEU B N 1
ATOM 14526 C CA . LEU B 1 851 ? 96.891 0.288 -57.443 1.00 57.45 851 LEU B CA 1
ATOM 14527 C C . LEU B 1 851 ? 96.960 1.383 -58.510 1.00 57.60 851 LEU B C 1
ATOM 14528 O O . LEU B 1 851 ? 96.901 1.086 -59.703 1.00 57.92 851 LEU B O 1
ATOM 14533 N N . PRO B 1 852 ? 97.061 2.656 -58.084 1.00 57.98 852 PRO B N 1
ATOM 14534 C CA . PRO B 1 852 ? 97.090 3.768 -59.032 1.00 58.18 852 PRO B CA 1
ATOM 14535 C C . PRO B 1 852 ? 98.446 3.918 -59.709 1.00 58.40 852 PRO B C 1
ATOM 14536 O O . PRO B 1 852 ? 99.472 3.584 -59.114 1.00 59.05 852 PRO B O 1
ATOM 14540 N N . GLY B 1 853 ? 98.438 4.416 -60.944 1.00 58.12 853 GLY B N 1
ATOM 14541 C CA . GLY B 1 853 ? 99.665 4.669 -61.699 1.00 58.82 853 GLY B CA 1
ATOM 14542 C C . GLY B 1 853 ? 100.548 3.445 -61.855 1.00 59.06 853 GLY B C 1
ATOM 14543 O O . GLY B 1 853 ? 101.736 3.479 -61.530 1.00 58.81 853 GLY B O 1
ATOM 14544 N N . THR B 1 854 ? 99.960 2.366 -62.358 1.00 59.40 854 THR B N 1
ATOM 14545 C CA . THR B 1 854 ? 100.650 1.088 -62.471 1.00 59.77 854 THR B CA 1
ATOM 14546 C C . THR B 1 854 ? 100.811 0.662 -63.938 1.00 60.12 854 THR B C 1
ATOM 14547 O O . THR B 1 854 ? 100.497 1.432 -64.850 1.00 60.01 854 THR B O 1
ATOM 14551 N N . ASP B 1 855 ? 101.320 -0.551 -64.150 1.00 60.61 855 ASP B N 1
ATOM 14552 C CA . ASP B 1 855 ? 101.414 -1.142 -65.485 1.00 61.25 855 ASP B CA 1
ATOM 14553 C C . ASP B 1 855 ? 100.797 -2.543 -65.530 1.00 61.19 855 ASP B C 1
ATOM 14554 O O . ASP B 1 855 ? 100.527 -3.144 -64.486 1.00 60.66 855 ASP B O 1
ATOM 14559 N N . ARG B 1 856 ? 100.580 -3.050 -66.742 1.00 61.68 856 ARG B N 1
ATOM 14560 C CA . ARG B 1 856 ? 99.949 -4.357 -66.952 1.00 62.20 856 ARG B CA 1
ATOM 14561 C C . ARG B 1 856 ? 100.715 -5.505 -66.290 1.00 61.76 856 ARG B C 1
ATOM 14562 O O . ARG B 1 856 ? 100.102 -6.407 -65.711 1.00 61.16 856 ARG B O 1
ATOM 14570 N N . LYS B 1 857 ? 102.045 -5.454 -66.366 1.00 61.86 857 LYS B N 1
ATOM 14571 C CA . LYS B 1 857 ? 102.908 -6.504 -65.815 1.00 61.93 857 LYS B CA 1
ATOM 14572 C C . LYS B 1 857 ? 102.796 -6.656 -64.294 1.00 61.33 857 LYS B C 1
ATOM 14573 O O . LYS B 1 857 ? 102.708 -7.777 -63.791 1.00 61.60 857 LYS B O 1
ATOM 14579 N N . THR B 1 858 ? 102.790 -5.534 -63.574 1.00 60.54 858 THR B N 1
ATOM 14580 C CA . THR B 1 858 ? 102.639 -5.541 -62.116 1.00 60.31 858 THR B CA 1
ATOM 14581 C C . THR B 1 858 ? 101.282 -6.119 -61.708 1.00 60.45 858 THR B C 1
ATOM 14582 O O . THR B 1 858 ? 101.184 -6.855 -60.722 1.00 59.86 858 THR B O 1
ATOM 14594 N N . THR B 1 860 ? 99.258 -8.302 -63.468 1.00 61.94 860 THR B N 1
ATOM 14595 C CA . THR B 1 860 ? 99.213 -9.747 -63.731 1.00 62.15 860 THR B CA 1
ATOM 14596 C C . THR B 1 860 ? 99.957 -10.528 -62.640 1.00 61.66 860 THR B C 1
ATOM 14597 O O . THR B 1 860 ? 99.499 -11.587 -62.202 1.00 62.07 860 THR B O 1
ATOM 14601 N N . ALA B 1 861 ? 101.097 -9.990 -62.207 1.00 60.62 861 ALA B N 1
ATOM 14602 C CA . ALA B 1 861 ? 101.895 -10.586 -61.137 1.00 59.81 861 ALA B CA 1
ATOM 14603 C C . ALA B 1 861 ? 101.199 -10.469 -59.784 1.00 59.35 861 ALA B C 1
ATOM 14604 O O . ALA B 1 861 ? 101.369 -11.328 -58.918 1.00 59.34 861 ALA B O 1
ATOM 14606 N N . PHE B 1 862 ? 100.420 -9.402 -59.613 1.00 59.16 862 PHE B N 1
ATOM 14607 C CA . PHE B 1 862 ? 99.632 -9.194 -58.402 1.00 58.83 862 PHE B CA 1
ATOM 14608 C C . PHE B 1 862 ? 98.479 -10.191 -58.323 1.00 58.76 862 PHE B C 1
ATOM 14609 O O . PHE B 1 862 ? 98.122 -10.650 -57.238 1.00 58.54 862 PHE B O 1
ATOM 14617 N N . ALA B 1 863 ? 97.897 -10.516 -59.475 1.00 58.75 863 ALA B N 1
ATOM 14618 C CA . ALA B 1 863 ? 96.789 -11.464 -59.541 1.00 59.17 863 ALA B CA 1
ATOM 14619 C C . ALA B 1 863 ? 97.236 -12.877 -59.175 1.00 59.49 863 ALA B C 1
ATOM 14620 O O . ALA B 1 863 ? 96.512 -13.600 -58.488 1.00 59.67 863 ALA B O 1
ATOM 14622 N N . LYS B 1 864 ? 98.428 -13.259 -59.632 1.00 59.58 864 LYS B N 1
ATOM 14623 C CA . LYS B 1 864 ? 99.001 -14.567 -59.320 1.00 59.49 864 LYS B CA 1
ATOM 14624 C C . LYS B 1 864 ? 99.445 -14.654 -57.859 1.00 59.34 864 LYS B C 1
ATOM 14625 O O . LYS B 1 864 ? 99.183 -15.653 -57.186 1.00 59.23 864 LYS B O 1
ATOM 14631 N N . LYS B 1 865 ? 100.112 -13.605 -57.379 1.00 59.09 865 LYS B N 1
ATOM 14632 C CA . LYS B 1 865 ? 100.541 -13.518 -55.985 1.00 58.78 865 LYS B CA 1
ATOM 14633 C C . LYS B 1 865 ? 100.176 -12.154 -55.393 1.00 58.66 865 LYS B C 1
ATOM 14634 O O . LYS B 1 865 ? 100.929 -11.189 -55.548 1.00 58.77 865 LYS B O 1
ATOM 14640 N N . PRO B 1 866 ? 99.010 -12.067 -54.722 1.00 58.47 866 PRO B N 1
ATOM 14641 C CA . PRO B 1 866 ? 98.587 -10.826 -54.073 1.00 58.13 866 PRO B CA 1
ATOM 14642 C C . PRO B 1 866 ? 99.571 -10.415 -52.983 1.00 57.88 866 PRO B C 1
ATOM 14643 O O . PRO B 1 866 ? 100.072 -11.273 -52.250 1.00 57.53 866 PRO B O 1
ATOM 14647 N N . ALA B 1 867 ? 99.845 -9.115 -52.889 1.00 57.74 867 ALA B N 1
ATOM 14648 C CA . ALA B 1 867 ? 100.823 -8.595 -51.934 1.00 57.34 867 ALA B CA 1
ATOM 14649 C C . ALA B 1 867 ? 100.288 -8.565 -50.501 1.00 57.28 867 ALA B C 1
ATOM 14650 O O . ALA B 1 867 ? 101.030 -8.274 -49.560 1.00 57.36 867 ALA B O 1
ATOM 14652 N N . TYR B 1 868 ? 99.004 -8.880 -50.346 1.00 57.24 868 TYR B N 1
ATOM 14653 C CA . TYR B 1 868 ? 98.359 -8.930 -49.036 1.00 57.20 868 TYR B CA 1
ATOM 14654 C C . TYR B 1 868 ? 97.635 -10.260 -48.800 1.00 57.41 868 TYR B C 1
ATOM 14655 O O . TYR B 1 868 ? 97.363 -11.011 -49.740 1.00 56.93 868 TYR B O 1
ATOM 14664 N N . SER B 1 869 ? 97.330 -10.535 -47.535 1.00 58.02 869 SER B N 1
ATOM 14665 C CA . SER B 1 869 ? 96.537 -11.693 -47.148 1.00 58.72 869 SER B CA 1
ATOM 14666 C C . SER B 1 869 ? 95.570 -11.271 -46.042 1.00 59.33 869 SER B C 1
ATOM 14667 O O . SER B 1 869 ? 95.973 -10.628 -45.069 1.00 60.23 869 SER B O 1
ATOM 14670 N N . VAL B 1 870 ? 94.293 -11.613 -46.203 1.00 59.30 870 VAL B N 1
ATOM 14671 C CA . VAL B 1 870 ? 93.271 -11.273 -45.207 1.00 59.12 870 VAL B CA 1
ATOM 14672 C C . VAL B 1 870 ? 93.341 -12.207 -44.001 1.00 58.75 870 VAL B C 1
ATOM 14673 O O . VAL B 1 870 ? 93.274 -13.430 -44.149 1.00 58.53 870 VAL B O 1
ATOM 14677 N N . LEU B 1 871 ? 93.486 -11.628 -42.812 1.00 58.38 871 LEU B N 1
ATOM 14678 C CA . LEU B 1 871 ? 93.550 -12.424 -41.587 1.00 58.21 871 LEU B CA 1
ATOM 14679 C C . LEU B 1 871 ? 92.162 -12.698 -41.010 1.00 58.14 871 LEU B C 1
ATOM 14680 O O . LEU B 1 871 ? 91.848 -13.838 -40.666 1.00 58.17 871 LEU B O 1
ATOM 14685 N N . GLN B 1 872 ? 91.342 -11.655 -40.897 1.00 58.16 872 GLN B N 1
ATOM 14686 C CA . GLN B 1 872 ? 89.907 -11.825 -40.645 1.00 58.00 872 GLN B CA 1
ATOM 14687 C C . GLN B 1 872 ? 89.101 -10.659 -41.215 1.00 58.53 872 GLN B C 1
ATOM 14688 O O . GLN B 1 872 ? 89.638 -9.571 -41.428 1.00 58.81 872 GLN B O 1
ATOM 14694 N N . GLN B 1 873 ? 87.818 -10.904 -41.473 1.00 58.95 873 GLN B N 1
ATOM 14695 C CA . GLN B 1 873 ? 86.957 -9.954 -42.172 1.00 59.17 873 GLN B CA 1
ATOM 14696 C C . GLN B 1 873 ? 85.502 -10.150 -41.741 1.00 59.72 873 GLN B C 1
ATOM 14697 O O . GLN B 1 873 ? 84.695 -10.729 -42.477 1.00 60.10 873 GLN B O 1
ATOM 14703 N N . ASP B 1 874 ? 85.180 -9.678 -40.537 1.00 59.98 874 ASP B N 1
ATOM 14704 C CA . ASP B 1 874 ? 83.831 -9.806 -39.975 1.00 60.29 874 ASP B CA 1
ATOM 14705 C C . ASP B 1 874 ? 83.485 -8.612 -39.090 1.00 60.30 874 ASP B C 1
ATOM 14706 O O . ASP B 1 874 ? 84.264 -7.662 -38.996 1.00 60.37 874 ASP B O 1
ATOM 14711 N N . ARG B 1 875 ? 82.323 -8.668 -38.438 1.00 60.29 875 ARG B N 1
ATOM 14712 C CA . ARG B 1 875 ? 81.836 -7.556 -37.616 1.00 60.79 875 ARG B CA 1
ATOM 14713 C C . ARG B 1 875 ? 82.817 -7.128 -36.524 1.00 60.96 875 ARG B C 1
ATOM 14714 O O . ARG B 1 875 ? 82.848 -5.961 -36.136 1.00 61.59 875 ARG B O 1
ATOM 14722 N N . ASN B 1 876 ? 83.622 -8.072 -36.048 1.00 60.70 876 ASN B N 1
ATOM 14723 C CA . ASN B 1 876 ? 84.613 -7.781 -35.022 1.00 60.33 876 ASN B CA 1
ATOM 14724 C C . ASN B 1 876 ? 85.812 -7.002 -35.552 1.00 60.29 876 ASN B C 1
ATOM 14725 O O . ASN B 1 876 ? 86.199 -5.990 -34.964 1.00 60.80 876 ASN B O 1
ATOM 14730 N N . ALA B 1 877 ? 86.383 -7.458 -36.667 1.00 59.93 877 ALA B N 1
ATOM 14731 C CA . ALA B 1 877 ? 87.598 -6.844 -37.208 1.00 59.31 877 ALA B CA 1
ATOM 14732 C C . ALA B 1 877 ? 87.845 -7.100 -38.693 1.00 59.15 877 ALA B C 1
ATOM 14733 O O . ALA B 1 877 ? 87.386 -8.096 -39.259 1.00 58.82 877 ALA B O 1
ATOM 14735 N N . HIS B 1 878 ? 88.574 -6.171 -39.307 1.00 59.58 878 HIS B N 1
ATOM 14736 C CA . HIS B 1 878 ? 89.133 -6.336 -40.641 1.00 59.80 878 HIS B CA 1
ATOM 14737 C C . HIS B 1 878 ? 90.652 -6.301 -40.488 1.00 60.02 878 HIS B C 1
ATOM 14738 O O . HIS B 1 878 ? 91.242 -5.228 -40.347 1.00 60.51 878 HIS B O 1
ATOM 14745 N N . ILE B 1 879 ? 91.276 -7.477 -40.491 1.00 59.93 879 ILE B N 1
ATOM 14746 C CA . ILE B 1 879 ? 92.724 -7.592 -40.287 1.00 60.08 879 ILE B CA 1
ATOM 14747 C C . ILE B 1 879 ? 93.430 -8.103 -41.546 1.00 60.21 879 ILE B C 1
ATOM 14748 O O . ILE B 1 879 ? 92.930 -8.994 -42.238 1.00 60.55 879 ILE B O 1
ATOM 14753 N N . LEU B 1 880 ? 94.601 -7.532 -41.820 1.00 60.09 880 LEU B N 1
ATOM 14754 C CA . LEU B 1 880 ? 95.290 -7.715 -43.091 1.00 60.42 880 LEU B CA 1
ATOM 14755 C C . LEU B 1 880 ? 96.798 -7.549 -42.912 1.00 60.88 880 LEU B C 1
ATOM 14756 O O . LEU B 1 880 ? 97.243 -6.670 -42.175 1.00 61.21 880 LEU B O 1
ATOM 14761 N N . GLU B 1 881 ? 97.578 -8.395 -43.586 1.00 61.23 881 GLU B N 1
ATOM 14762 C CA . GLU B 1 881 ? 99.043 -8.307 -43.533 1.00 61.56 881 GLU B CA 1
ATOM 14763 C C . GLU B 1 881 ? 99.704 -8.316 -44.917 1.00 61.23 881 GLU B C 1
ATOM 14764 O O . GLU B 1 881 ? 99.176 -8.898 -45.865 1.00 61.56 881 GLU B O 1
ATOM 14770 N N . SER B 1 882 ? 100.857 -7.658 -45.015 1.00 60.64 882 SER B N 1
ATOM 14771 C CA . SER B 1 882 ? 101.659 -7.655 -46.234 1.00 60.42 882 SER B CA 1
ATOM 14772 C C . SER B 1 882 ? 103.096 -8.057 -45.913 1.00 60.62 882 SER B C 1
ATOM 14773 O O . SER B 1 882 ? 103.851 -7.262 -45.350 1.00 60.55 882 SER B O 1
ATOM 14776 N N . PRO B 1 883 ? 103.475 -9.300 -46.265 1.00 61.17 883 PRO B N 1
ATOM 14777 C CA . PRO B 1 883 ? 104.801 -9.832 -45.942 1.00 61.48 883 PRO B CA 1
ATOM 14778 C C . PRO B 1 883 ? 105.952 -9.063 -46.594 1.00 61.91 883 PRO B C 1
ATOM 14779 O O . PRO B 1 883 ? 107.013 -8.926 -45.981 1.00 62.33 883 PRO B O 1
ATOM 14783 N N . SER B 1 884 ? 105.742 -8.568 -47.814 1.00 62.10 884 SER B N 1
ATOM 14784 C CA . SER B 1 884 ? 106.774 -7.821 -48.540 1.00 62.38 884 SER B CA 1
ATOM 14785 C C . SER B 1 884 ? 107.027 -6.447 -47.918 1.00 62.48 884 SER B C 1
ATOM 14786 O O . SER B 1 884 ? 108.171 -6.001 -47.831 1.00 62.86 884 SER B O 1
ATOM 14789 N N . ASP B 1 885 ? 105.957 -5.789 -47.482 1.00 62.82 885 ASP B N 1
ATOM 14790 C CA . ASP B 1 885 ? 106.059 -4.482 -46.833 1.00 63.13 885 ASP B CA 1
ATOM 14791 C C . ASP B 1 885 ? 106.279 -4.592 -45.321 1.00 62.83 885 ASP B C 1
ATOM 14792 O O . ASP B 1 885 ? 106.533 -3.586 -44.652 1.00 62.79 885 ASP B O 1
ATOM 14797 N N . ARG B 1 886 ? 106.193 -5.822 -44.806 1.00 62.44 886 ARG B N 1
ATOM 14798 C CA . ARG B 1 886 ? 106.383 -6.142 -43.380 1.00 62.01 886 ARG B CA 1
ATOM 14799 C C . ARG B 1 886 ? 105.352 -5.458 -42.467 1.00 61.12 886 ARG B C 1
ATOM 14800 O O . ARG B 1 886 ? 105.672 -5.067 -41.341 1.00 61.60 886 ARG B O 1
ATOM 14808 N N . ILE B 1 887 ? 104.118 -5.331 -42.956 1.00 59.85 887 ILE B N 1
ATOM 14809 C CA . ILE B 1 887 ? 103.068 -4.579 -42.254 1.00 59.14 887 ILE B CA 1
ATOM 14810 C C . ILE B 1 887 ? 101.857 -5.445 -41.906 1.00 58.80 887 ILE B C 1
ATOM 14811 O O . ILE B 1 887 ? 101.429 -6.272 -42.710 1.00 58.67 887 ILE B O 1
ATOM 14816 N N . THR B 1 888 ? 101.315 -5.243 -40.705 1.00 58.76 888 THR B N 1
ATOM 14817 C CA . THR B 1 888 ? 100.035 -5.838 -40.313 1.00 59.01 888 THR B CA 1
ATOM 14818 C C . THR B 1 888 ? 99.038 -4.738 -39.920 1.00 58.98 888 THR B C 1
ATOM 14819 O O . THR B 1 888 ? 99.317 -3.914 -39.044 1.00 59.37 888 THR B O 1
ATOM 14823 N N . SER B 1 889 ? 97.881 -4.738 -40.579 1.00 58.61 889 SER B N 1
ATOM 14824 C CA . SER B 1 889 ? 96.869 -3.696 -40.410 1.00 58.40 889 SER B CA 1
ATOM 14825 C C . SER B 1 889 ? 95.676 -4.192 -39.591 1.00 58.43 889 SER B C 1
ATOM 14826 O O . SER B 1 889 ? 95.064 -5.210 -39.926 1.00 58.57 889 SER B O 1
ATOM 14829 N N . TYR B 1 890 ? 95.351 -3.464 -38.522 1.00 58.39 890 TYR B N 1
ATOM 14830 C CA . TYR B 1 890 ? 94.245 -3.825 -37.632 1.00 58.07 890 TYR B CA 1
ATOM 14831 C C . TYR B 1 890 ? 93.152 -2.756 -37.600 1.00 58.20 890 TYR B C 1
ATOM 14832 O O . TYR B 1 890 ? 93.373 -1.636 -37.132 1.00 58.97 890 TYR B O 1
ATOM 14841 N N . VAL B 1 891 ? 91.975 -3.108 -38.104 1.00 57.98 891 VAL B N 1
ATOM 14842 C CA . VAL B 1 891 ? 90.787 -2.290 -37.911 1.00 57.85 891 VAL B CA 1
ATOM 14843 C C . VAL B 1 891 ? 89.842 -3.077 -37.008 1.00 57.90 891 VAL B C 1
ATOM 14844 O O . VAL B 1 891 ? 89.183 -4.020 -37.452 1.00 58.03 891 VAL B O 1
ATOM 14848 N N . LEU B 1 892 ? 89.805 -2.690 -35.735 1.00 57.35 892 LEU B N 1
ATOM 14849 C CA . LEU B 1 892 ? 89.059 -3.424 -34.715 1.00 56.32 892 LEU B CA 1
ATOM 14850 C C . LEU B 1 892 ? 87.777 -2.690 -34.322 1.00 56.67 892 LEU B C 1
ATOM 14851 O O . LEU B 1 892 ? 87.807 -1.726 -33.551 1.00 56.47 892 LEU B O 1
ATOM 14856 N N . PHE B 1 893 ? 86.657 -3.158 -34.867 1.00 57.17 893 PHE B N 1
ATOM 14857 C CA . PHE B 1 893 ? 85.352 -2.526 -34.666 1.00 57.67 893 PHE B CA 1
ATOM 14858 C C . PHE B 1 893 ? 84.797 -2.750 -33.258 1.00 58.45 893 PHE B C 1
ATOM 14859 O O . PHE B 1 893 ? 84.090 -1.894 -32.728 1.00 59.20 893 PHE B O 1
ATOM 14867 N N . GLU B 1 894 ? 85.109 -3.902 -32.669 1.00 58.79 894 GLU B N 1
ATOM 14868 C CA . GLU B 1 894 ? 84.685 -4.228 -31.308 1.00 59.72 894 GLU B CA 1
ATOM 14869 C C . GLU B 1 894 ? 85.852 -4.746 -30.474 1.00 60.31 894 GLU B C 1
ATOM 14870 O O . GLU B 1 894 ? 86.891 -5.128 -31.020 1.00 60.46 894 GLU B O 1
ATOM 14876 N N . THR B 1 895 ? 85.676 -4.745 -29.153 1.00 60.61 895 THR B N 1
ATOM 14877 C CA . THR B 1 895 ? 86.631 -5.365 -28.238 1.00 61.00 895 THR B CA 1
ATOM 14878 C C . THR B 1 895 ? 86.755 -6.845 -28.605 1.00 61.36 895 THR B C 1
ATOM 14879 O O . THR B 1 895 ? 85.757 -7.571 -28.597 1.00 61.67 895 THR B O 1
ATOM 14883 N N . PRO B 1 896 ? 87.978 -7.294 -28.941 1.00 61.68 896 PRO B N 1
ATOM 14884 C CA . PRO B 1 896 ? 88.124 -8.623 -29.516 1.00 61.88 896 PRO B CA 1
ATOM 14885 C C . PRO B 1 896 ? 88.392 -9.731 -28.495 1.00 62.09 896 PRO B C 1
ATOM 14886 O O . PRO B 1 896 ? 89.543 -9.954 -28.122 1.00 63.15 896 PRO B O 1
ATOM 14890 N N . GLN B 1 897 ? 87.350 -10.422 -28.043 1.00 61.87 897 GLN B N 1
ATOM 14891 C CA . GLN B 1 897 ? 87.578 -11.656 -27.278 1.00 62.92 897 GLN B CA 1
ATOM 14892 C C . GLN B 1 897 ? 87.598 -12.810 -28.290 1.00 62.91 897 GLN B C 1
ATOM 14893 O O . GLN B 1 897 ? 86.555 -13.123 -28.846 1.00 63.59 897 GLN B O 1
ATOM 14899 N N . SER B 1 898 ? 88.720 -13.479 -28.568 1.00 62.11 898 SER B N 1
ATOM 14900 C CA . SER B 1 898 ? 89.973 -13.478 -27.863 1.00 61.40 898 SER B CA 1
ATOM 14901 C C . SER B 1 898 ? 91.191 -13.249 -28.771 1.00 60.32 898 SER B C 1
ATOM 14902 O O . SER B 1 898 ? 91.343 -12.160 -29.320 1.00 59.87 898 SER B O 1
ATOM 14905 N N . LEU B 1 899 ? 92.052 -14.260 -28.907 1.00 59.63 899 LEU B N 1
ATOM 14906 C CA . LEU B 1 899 ? 93.392 -14.086 -29.487 1.00 59.13 899 LEU B CA 1
ATOM 14907 C C . LEU B 1 899 ? 93.398 -13.585 -30.935 1.00 59.04 899 LEU B C 1
ATOM 14908 O O . LEU B 1 899 ? 92.966 -14.289 -31.851 1.00 59.04 899 LEU B O 1
ATOM 14913 N N . LEU B 1 900 ? 93.896 -12.363 -31.116 1.00 58.42 900 LEU B N 1
ATOM 14914 C CA . LEU B 1 900 ? 94.016 -11.726 -32.428 1.00 57.85 900 LEU B CA 1
ATOM 14915 C C . LEU B 1 900 ? 95.075 -12.387 -33.304 1.00 58.33 900 LEU B C 1
ATOM 14916 O O . LEU B 1 900 ? 96.149 -12.744 -32.813 1.00 58.72 900 LEU B O 1
ATOM 14921 N N . PRO B 1 901 ? 94.776 -12.552 -34.608 1.00 58.68 901 PRO B N 1
ATOM 14922 C CA . PRO B 1 901 ? 95.758 -13.072 -35.559 1.00 58.95 901 PRO B CA 1
ATOM 14923 C C . PRO B 1 901 ? 96.847 -12.042 -35.845 1.00 59.25 901 PRO B C 1
ATOM 14924 O O . PRO B 1 901 ? 96.650 -10.850 -35.603 1.00 59.18 901 PRO B O 1
ATOM 14928 N N . GLY B 1 902 ? 97.985 -12.505 -36.356 1.00 59.61 902 GLY B N 1
ATOM 14929 C CA . GLY B 1 902 ? 99.101 -11.619 -36.680 1.00 59.78 902 GLY B CA 1
ATOM 14930 C C . GLY B 1 902 ? 100.419 -12.084 -36.097 1.00 59.88 902 GLY B C 1
ATOM 14931 O O . GLY B 1 902 ? 101.462 -11.973 -36.743 1.00 60.20 902 GLY B O 1
ATOM 14932 N N . GLY B 1 903 ? 100.372 -12.596 -34.869 1.00 59.88 903 GLY B N 1
ATOM 14933 C CA . GLY B 1 903 ? 101.558 -13.133 -34.208 1.00 60.46 903 GLY B CA 1
ATOM 14934 C C . GLY B 1 903 ? 102.140 -12.238 -33.130 1.00 60.67 903 GLY B C 1
ATOM 14935 O O . GLY B 1 903 ? 102.750 -12.728 -32.178 1.00 61.70 903 GLY B O 1
ATOM 14936 N N . LEU B 1 904 ? 101.954 -10.929 -33.276 1.00 60.14 904 LEU B N 1
ATOM 14937 C CA . LEU B 1 904 ? 102.512 -9.958 -32.337 1.00 59.90 904 LEU B CA 1
ATOM 14938 C C . LEU B 1 904 ? 101.433 -9.310 -31.462 1.00 59.73 904 LEU B C 1
ATOM 14939 O O . LEU B 1 904 ? 101.503 -9.386 -30.232 1.00 59.72 904 LEU B O 1
ATOM 14944 N N . LEU B 1 905 ? 100.446 -8.674 -32.098 1.00 59.35 905 LEU B N 1
ATOM 14945 C CA . LEU B 1 905 ? 99.311 -8.091 -31.380 1.00 59.31 905 LEU B CA 1
ATOM 14946 C C . LEU B 1 905 ? 98.352 -9.199 -30.956 1.00 59.75 905 LEU B C 1
ATOM 14947 O O . LEU B 1 905 ? 97.780 -9.892 -31.802 1.00 60.31 905 LEU B O 1
ATOM 14952 N N . GLN B 1 906 ? 98.178 -9.351 -29.646 1.00 59.60 906 GLN B N 1
ATOM 14953 C CA . GLN B 1 906 ? 97.380 -10.444 -29.091 1.00 59.54 906 GLN B CA 1
ATOM 14954 C C . GLN B 1 906 ? 95.962 -10.024 -28.697 1.00 59.83 906 GLN B C 1
ATOM 14955 O O . GLN B 1 906 ? 94.986 -10.625 -29.147 1.00 59.86 906 GLN B O 1
ATOM 14961 N N . ARG B 1 907 ? 95.853 -9.001 -27.853 1.00 60.13 907 ARG B N 1
ATOM 14962 C CA . ARG B 1 907 ? 94.549 -8.519 -27.395 1.00 60.79 907 ARG B CA 1
ATOM 14963 C C . ARG B 1 907 ? 94.452 -6.997 -27.384 1.00 60.50 907 ARG B C 1
ATOM 14964 O O . ARG B 1 907 ? 95.463 -6.293 -27.455 1.00 60.61 907 ARG B O 1
ATOM 14972 N N . THR B 1 908 ? 93.220 -6.508 -27.291 1.00 60.31 908 THR B N 1
ATOM 14973 C CA . THR B 1 908 ? 92.934 -5.081 -27.275 1.00 59.98 908 THR B CA 1
ATOM 14974 C C . THR B 1 908 ? 91.883 -4.752 -26.214 1.00 59.99 908 THR B C 1
ATOM 14975 O O . THR B 1 908 ? 90.935 -5.511 -26.008 1.00 60.04 908 THR B O 1
ATOM 14979 N N . ASP B 1 909 ? 92.074 -3.619 -25.542 1.00 60.35 909 ASP B N 1
ATOM 14980 C CA . ASP B 1 909 ? 91.175 -3.166 -24.484 1.00 60.47 909 ASP B CA 1
ATOM 14981 C C . ASP B 1 909 ? 89.793 -2.768 -25.008 1.00 60.74 909 ASP B C 1
ATOM 14982 O O . ASP B 1 909 ? 88.775 -3.168 -24.442 1.00 60.92 909 ASP B O 1
ATOM 14987 N N . THR B 1 910 ? 89.768 -1.983 -26.084 1.00 60.68 910 THR B N 1
ATOM 14988 C CA . THR B 1 910 ? 88.527 -1.459 -26.656 1.00 60.86 910 THR B CA 1
ATOM 14989 C C . THR B 1 910 ? 88.681 -1.207 -28.161 1.00 60.89 910 THR B C 1
ATOM 14990 O O . THR B 1 910 ? 89.798 -1.046 -28.655 1.00 61.49 910 THR B O 1
ATOM 14994 N N . SER B 1 911 ? 87.561 -1.182 -28.881 1.00 60.47 911 SER B N 1
ATOM 14995 C CA . SER B 1 911 ? 87.555 -0.952 -30.332 1.00 60.36 911 SER B CA 1
ATOM 14996 C C . SER B 1 911 ? 88.499 0.176 -30.743 1.00 59.81 911 SER B C 1
ATOM 14997 O O . SER B 1 911 ? 88.428 1.278 -30.197 1.00 60.45 911 SER B O 1
ATOM 15000 N N . CYS B 1 912 ? 89.384 -0.107 -31.697 1.00 59.14 912 CYS B N 1
ATOM 15001 C CA . CYS B 1 912 ? 90.424 0.845 -32.089 1.00 58.72 912 CYS B CA 1
ATOM 15002 C C . CYS B 1 912 ? 91.076 0.511 -33.427 1.00 58.16 912 CYS B C 1
ATOM 15003 O O . CYS B 1 912 ? 90.713 -0.462 -34.090 1.00 58.29 912 CYS B O 1
ATOM 15006 N N . LEU B 1 913 ? 92.053 1.333 -33.802 1.00 57.56 913 LEU B N 1
ATOM 15007 C CA . LEU B 1 913 ? 92.858 1.124 -34.998 1.00 57.25 913 LEU B CA 1
ATOM 15008 C C . LEU B 1 913 ? 94.315 0.913 -34.600 1.00 57.45 913 LEU B C 1
ATOM 15009 O O . LEU B 1 913 ? 94.868 1.684 -33.808 1.00 57.30 913 LEU B O 1
ATOM 15014 N N . VAL B 1 914 ? 94.924 -0.140 -35.143 1.00 57.56 914 VAL B N 1
ATOM 15015 C CA . VAL B 1 914 ? 96.323 -0.486 -34.861 1.00 57.55 914 VAL B CA 1
ATOM 15016 C C . VAL B 1 914 ? 97.062 -0.852 -36.148 1.00 58.44 914 VAL B C 1
ATOM 15017 O O . VAL B 1 914 ? 96.468 -1.403 -37.079 1.00 57.91 914 VAL B O 1
ATOM 15029 N N . VAL B 1 916 ? 101.110 -2.475 -37.302 1.00 60.02 916 VAL B N 1
ATOM 15030 C CA . VAL B 1 916 ? 102.401 -3.013 -36.878 1.00 58.76 916 VAL B CA 1
ATOM 15031 C C . VAL B 1 916 ? 103.353 -3.104 -38.066 1.00 58.78 916 VAL B C 1
ATOM 15032 O O . VAL B 1 916 ? 103.030 -3.738 -39.071 1.00 59.46 916 VAL B O 1
ATOM 15036 N N . ARG B 1 917 ? 104.515 -2.464 -37.948 1.00 58.56 917 ARG B N 1
ATOM 15037 C CA . ARG B 1 917 ? 105.565 -2.575 -38.963 1.00 58.86 917 ARG B CA 1
ATOM 15038 C C . ARG B 1 917 ? 106.828 -3.197 -38.373 1.00 58.68 917 ARG B C 1
ATOM 15039 O O . ARG B 1 917 ? 107.340 -2.737 -37.349 1.00 59.22 917 ARG B O 1
ATOM 15047 N N . LYS B 1 918 ? 107.322 -4.240 -39.034 1.00 57.90 918 LYS B N 1
ATOM 15048 C CA . LYS B 1 918 ? 108.497 -4.972 -38.577 1.00 57.76 918 LYS B CA 1
ATOM 15049 C C . LYS B 1 918 ? 109.754 -4.519 -39.331 1.00 56.87 918 LYS B C 1
ATOM 15050 O O . LYS B 1 918 ? 109.902 -4.786 -40.527 1.00 56.92 918 LYS B O 1
ATOM 15056 N N . GLU B 1 919 ? 110.643 -3.820 -38.626 1.00 56.41 919 GLU B N 1
ATOM 15057 C CA . GLU B 1 919 ? 111.941 -3.411 -39.172 1.00 56.70 919 GLU B CA 1
ATOM 15058 C C . GLU B 1 919 ? 112.853 -4.634 -39.284 1.00 56.45 919 GLU B C 1
ATOM 15059 O O . GLU B 1 919 ? 113.510 -4.845 -40.306 1.00 55.89 919 GLU B O 1
ATOM 15065 N N . SER B 1 920 ? 112.879 -5.422 -38.210 1.00 57.00 920 SER B N 1
ATOM 15066 C CA . SER B 1 920 ? 113.587 -6.699 -38.147 1.00 58.25 920 SER B CA 1
ATOM 15067 C C . SER B 1 920 ? 112.968 -7.537 -37.027 1.00 59.03 920 SER B C 1
ATOM 15068 O O . SER B 1 920 ? 111.969 -7.134 -36.427 1.00 59.40 920 SER B O 1
ATOM 15071 N N . ALA B 1 921 ? 113.559 -8.696 -36.744 1.00 60.28 921 ALA B N 1
ATOM 15072 C CA . ALA B 1 921 ? 113.106 -9.550 -35.642 1.00 61.29 921 ALA B CA 1
ATOM 15073 C C . ALA B 1 921 ? 113.252 -8.864 -34.276 1.00 61.91 921 ALA B C 1
ATOM 15074 O O . ALA B 1 921 ? 112.647 -9.293 -33.289 1.00 62.29 921 ALA B O 1
ATOM 15076 N N . ASP B 1 922 ? 114.046 -7.793 -34.237 1.00 62.12 922 ASP B N 1
ATOM 15077 C CA . ASP B 1 922 ? 114.352 -7.077 -32.998 1.00 61.98 922 ASP B CA 1
ATOM 15078 C C . ASP B 1 922 ? 113.626 -5.736 -32.861 1.00 61.43 922 ASP B C 1
ATOM 15079 O O . ASP B 1 922 ? 113.316 -5.314 -31.746 1.00 61.08 922 ASP B O 1
ATOM 15084 N N . LYS B 1 923 ? 113.365 -5.073 -33.989 1.00 61.01 923 LYS B N 1
ATOM 15085 C CA . LYS B 1 923 ? 112.805 -3.714 -33.992 1.00 60.72 923 LYS B CA 1
ATOM 15086 C C . LYS B 1 923 ? 111.428 -3.635 -34.657 1.00 59.83 923 LYS B C 1
ATOM 15087 O O . LYS B 1 923 ? 111.254 -4.059 -35.803 1.00 60.01 923 LYS B O 1
ATOM 15093 N N . VAL B 1 924 ? 110.458 -3.087 -33.928 1.00 58.43 924 VAL B N 1
ATOM 15094 C CA . VAL B 1 924 ? 109.075 -3.003 -34.394 1.00 57.42 924 VAL B CA 1
ATOM 15095 C C . VAL B 1 924 ? 108.514 -1.599 -34.163 1.00 57.05 924 VAL B C 1
ATOM 15096 O O . VAL B 1 924 ? 108.775 -0.984 -33.129 1.00 57.28 924 VAL B O 1
ATOM 15100 N N . LEU B 1 925 ? 107.755 -1.097 -35.135 1.00 56.28 925 LEU B N 1
ATOM 15101 C CA . LEU B 1 925 ? 107.050 0.174 -34.992 1.00 55.52 925 LEU B CA 1
ATOM 15102 C C . LEU B 1 925 ? 105.561 -0.069 -34.752 1.00 56.20 925 LEU B C 1
ATOM 15103 O O . LEU B 1 925 ? 104.856 -0.602 -35.615 1.00 56.40 925 LEU B O 1
ATOM 15108 N N . LEU B 1 926 ? 105.096 0.317 -33.568 1.00 56.91 926 LEU B N 1
ATOM 15109 C CA . LEU B 1 926 ? 103.704 0.132 -33.181 1.00 57.34 926 LEU B CA 1
ATOM 15110 C C . LEU B 1 926 ? 102.982 1.472 -33.182 1.00 58.52 926 LEU B C 1
ATOM 15111 O O . LEU B 1 926 ? 103.494 2.460 -32.653 1.00 59.08 926 LEU B O 1
ATOM 15116 N N . THR B 1 927 ? 101.797 1.499 -33.784 1.00 58.99 927 THR B N 1
ATOM 15117 C CA . THR B 1 927 ? 101.002 2.724 -33.881 1.00 59.68 927 THR B CA 1
ATOM 15118 C C . THR B 1 927 ? 99.514 2.458 -33.635 1.00 59.27 927 THR B C 1
ATOM 15119 O O . THR B 1 927 ? 98.939 1.517 -34.187 1.00 59.51 927 THR B O 1
ATOM 15123 N N . VAL B 1 928 ? 98.908 3.293 -32.793 1.00 58.73 928 VAL B N 1
ATOM 15124 C CA . VAL B 1 928 ? 97.526 3.109 -32.352 1.00 58.08 928 VAL B CA 1
ATOM 15125 C C . VAL B 1 928 ? 96.740 4.412 -32.482 1.00 58.22 928 VAL B C 1
ATOM 15126 O O . VAL B 1 928 ? 97.270 5.494 -32.220 1.00 58.35 928 VAL B O 1
ATOM 15130 N N . ALA B 1 929 ? 95.482 4.296 -32.902 1.00 58.25 929 ALA B N 1
ATOM 15131 C CA . ALA B 1 929 ? 94.570 5.435 -32.967 1.00 58.64 929 ALA B CA 1
ATOM 15132 C C . ALA B 1 929 ? 93.188 5.058 -32.453 1.00 59.33 929 ALA B C 1
ATOM 15133 O O . ALA B 1 929 ? 92.748 3.917 -32.614 1.00 59.79 929 ALA B O 1
ATOM 15135 N N . GLN B 1 930 ? 92.514 6.020 -31.828 1.00 60.00 930 GLN B N 1
ATOM 15136 C CA . GLN B 1 930 ? 91.127 5.845 -31.401 1.00 60.04 930 GLN B CA 1
ATOM 15137 C C . GLN B 1 930 ? 90.212 6.812 -32.169 1.00 60.18 930 GLN B C 1
ATOM 15138 O O . GLN B 1 930 ? 90.115 7.994 -31.813 1.00 59.98 930 GLN B O 1
ATOM 15144 N N . PRO B 1 931 ? 89.558 6.314 -33.242 1.00 60.39 931 PRO B N 1
ATOM 15145 C CA . PRO B 1 931 ? 88.664 7.112 -34.096 1.00 60.60 931 PRO B CA 1
ATOM 15146 C C . PRO B 1 931 ? 87.553 7.855 -33.347 1.00 60.48 931 PRO B C 1
ATOM 15147 O O . PRO B 1 931 ? 87.078 8.886 -33.823 1.00 60.41 931 PRO B O 1
ATOM 15151 N N . ASP B 1 932 ? 87.149 7.337 -32.191 1.00 59.95 932 ASP B N 1
ATOM 15152 C CA . ASP B 1 932 ? 86.152 8.002 -31.364 1.00 59.38 932 ASP B CA 1
ATOM 15153 C C . ASP B 1 932 ? 86.711 9.322 -30.824 1.00 59.21 932 ASP B C 1
ATOM 15154 O O . ASP B 1 932 ? 87.501 9.335 -29.878 1.00 59.64 932 ASP B O 1
ATOM 15159 N N . LEU B 1 933 ? 86.301 10.424 -31.454 1.00 58.69 933 LEU B N 1
ATOM 15160 C CA . LEU B 1 933 ? 86.668 11.782 -31.028 1.00 57.73 933 LEU B CA 1
ATOM 15161 C C . LEU B 1 933 ? 86.265 12.088 -29.583 1.00 58.09 933 LEU B C 1
ATOM 15162 O O . LEU B 1 933 ? 86.912 12.896 -28.911 1.00 58.30 933 LEU B O 1
ATOM 15167 N N . ALA B 1 934 ? 85.188 11.441 -29.132 1.00 57.85 934 ALA B N 1
ATOM 15168 C CA . ALA B 1 934 ? 84.711 11.502 -27.746 1.00 57.71 934 ALA B CA 1
ATOM 15169 C C . ALA B 1 934 ? 84.395 12.908 -27.244 1.00 57.82 934 ALA B C 1
ATOM 15170 O O . ALA B 1 934 ? 84.874 13.325 -26.187 1.00 57.76 934 ALA B O 1
ATOM 15172 N N . LEU B 1 935 ? 83.579 13.633 -28.005 1.00 57.77 935 LEU B N 1
ATOM 15173 C CA . LEU B 1 935 ? 83.105 14.948 -27.578 1.00 57.56 935 LEU B CA 1
ATOM 15174 C C . LEU B 1 935 ? 82.040 14.798 -26.488 1.00 58.19 935 LEU B C 1
ATOM 15175 O O . LEU B 1 935 ? 81.868 15.684 -25.653 1.00 58.56 935 LEU B O 1
ATOM 15180 N N . TYR B 1 936 ? 81.332 13.670 -26.511 1.00 58.30 936 TYR B N 1
ATOM 15181 C CA . TYR B 1 936 ? 80.520 13.225 -25.380 1.00 58.36 936 TYR B CA 1
ATOM 15182 C C . TYR B 1 936 ? 80.750 11.734 -25.127 1.00 59.08 936 TYR B C 1
ATOM 15183 O O . TYR B 1 936 ? 81.133 10.996 -26.040 1.00 58.61 936 TYR B O 1
ATOM 15192 N N . ARG B 1 937 ? 80.517 11.297 -23.892 1.00 59.84 937 ARG B N 1
ATOM 15193 C CA . ARG B 1 937 ? 81.001 9.989 -23.436 1.00 60.78 937 ARG B CA 1
ATOM 15194 C C . ARG B 1 937 ? 80.050 8.792 -23.553 1.00 61.01 937 ARG B C 1
ATOM 15195 O O . ARG B 1 937 ? 80.492 7.678 -23.853 1.00 61.93 937 ARG B O 1
ATOM 15203 N N . GLY B 1 938 ? 78.760 9.009 -23.314 1.00 60.15 938 GLY B N 1
ATOM 15204 C CA . GLY B 1 938 ? 77.809 7.896 -23.233 1.00 59.80 938 GLY B CA 1
ATOM 15205 C C . GLY B 1 938 ? 77.357 7.306 -24.560 1.00 59.46 938 GLY B C 1
ATOM 15206 O O . GLY B 1 938 ? 78.064 7.414 -25.569 1.00 59.21 938 GLY B O 1
ATOM 15207 N N . PRO B 1 939 ? 76.175 6.657 -24.562 1.00 58.92 939 PRO B N 1
ATOM 15208 C CA . PRO B 1 939 ? 75.512 6.214 -25.788 1.00 58.39 939 PRO B CA 1
ATOM 15209 C C . PRO B 1 939 ? 75.094 7.396 -26.654 1.00 58.08 939 PRO B C 1
ATOM 15210 O O . PRO B 1 939 ? 74.937 8.507 -26.146 1.00 57.24 939 PRO B O 1
ATOM 15214 N N . SER B 1 940 ? 74.899 7.142 -27.946 1.00 58.53 940 SER B N 1
ATOM 15215 C CA . SER B 1 940 ? 74.604 8.189 -28.930 1.00 58.53 940 SER B CA 1
ATOM 15216 C C . SER B 1 940 ? 73.493 9.149 -28.496 1.00 58.45 940 SER B C 1
ATOM 15217 O O . SER B 1 940 ? 72.451 8.717 -27.999 1.00 58.30 940 SER B O 1
ATOM 15220 N N . ASP B 1 941 ? 73.739 10.449 -28.678 1.00 58.09 941 ASP B N 1
ATOM 15221 C CA . ASP B 1 941 ? 72.777 11.490 -28.318 1.00 58.24 941 ASP B CA 1
ATOM 15222 C C . ASP B 1 941 ? 71.657 11.523 -29.341 1.00 58.50 941 ASP B C 1
ATOM 15223 O O . ASP B 1 941 ? 71.848 11.973 -30.466 1.00 58.28 941 ASP B O 1
ATOM 15228 N N . GLU B 1 942 ? 70.483 11.051 -28.938 1.00 59.29 942 GLU B N 1
ATOM 15229 C CA . GLU B 1 942 ? 69.392 10.856 -29.876 1.00 59.70 942 GLU B CA 1
ATOM 15230 C C . GLU B 1 942 ? 68.034 11.263 -29.315 1.00 59.49 942 GLU B C 1
ATOM 15231 O O . GLU B 1 942 ? 67.782 11.156 -28.114 1.00 60.04 942 GLU B O 1
ATOM 15237 N N . ALA B 1 943 ? 67.172 11.744 -30.204 1.00 59.16 943 ALA B N 1
ATOM 15238 C CA . ALA B 1 943 ? 65.777 12.002 -29.885 1.00 58.61 943 ALA B CA 1
ATOM 15239 C C . ALA B 1 943 ? 64.942 11.016 -30.693 1.00 58.67 943 ALA B C 1
ATOM 15240 O O . ALA B 1 943 ? 64.987 11.014 -31.925 1.00 57.96 943 ALA B O 1
ATOM 15242 N N . PHE B 1 944 ? 64.189 10.169 -29.996 1.00 59.31 944 PHE B N 1
ATOM 15243 C CA . PHE B 1 944 ? 63.492 9.064 -30.650 1.00 58.80 944 PHE B CA 1
ATOM 15244 C C . PHE B 1 944 ? 62.033 9.336 -30.990 1.00 59.16 944 PHE B C 1
ATOM 15245 O O . PHE B 1 944 ? 61.360 10.147 -30.350 1.00 58.98 944 PHE B O 1
ATOM 15253 N N . ASP B 1 945 ? 61.569 8.632 -32.016 1.00 59.96 945 ASP B N 1
ATOM 15254 C CA . ASP B 1 945 ? 60.196 8.704 -32.498 1.00 60.63 945 ASP B CA 1
ATOM 15255 C C . ASP B 1 945 ? 59.252 7.887 -31.619 1.00 60.89 945 ASP B C 1
ATOM 15256 O O . ASP B 1 945 ? 59.686 7.191 -30.695 1.00 60.54 945 ASP B O 1
ATOM 15261 N N . LYS B 1 946 ? 57.957 7.984 -31.919 1.00 61.97 946 LYS B N 1
ATOM 15262 C CA . LYS B 1 946 ? 56.933 7.116 -31.334 1.00 62.66 946 LYS B CA 1
ATOM 15263 C C . LYS B 1 946 ? 57.206 5.657 -31.730 1.00 63.03 946 LYS B C 1
ATOM 15264 O O . LYS B 1 946 ? 56.950 4.732 -30.953 1.00 62.14 946 LYS B O 1
ATOM 15270 N N . ASP B 1 947 ? 57.748 5.480 -32.937 1.00 63.86 947 ASP B N 1
ATOM 15271 C CA . ASP B 1 947 ? 58.066 4.167 -33.498 1.00 63.91 947 ASP B CA 1
ATOM 15272 C C . ASP B 1 947 ? 59.508 3.733 -33.216 1.00 63.79 947 ASP B C 1
ATOM 15273 O O . ASP B 1 947 ? 59.851 2.562 -33.388 1.00 64.33 947 ASP B O 1
ATOM 15278 N N . GLY B 1 948 ? 60.351 4.676 -32.798 1.00 62.99 948 GLY B N 1
ATOM 15279 C CA . GLY B 1 948 ? 61.734 4.363 -32.438 1.00 62.07 948 GLY B CA 1
ATOM 15280 C C . GLY B 1 948 ? 62.753 4.787 -33.480 1.00 62.22 948 GLY B C 1
ATOM 15281 O O . GLY B 1 948 ? 63.915 4.374 -33.429 1.00 62.33 948 GLY B O 1
ATOM 15282 N N . LYS B 1 949 ? 62.316 5.612 -34.428 1.00 62.16 949 LYS B N 1
ATOM 15283 C CA . LYS B 1 949 ? 63.197 6.151 -35.461 1.00 62.17 949 LYS B CA 1
ATOM 15284 C C . LYS B 1 949 ? 63.947 7.381 -34.960 1.00 61.91 949 LYS B C 1
ATOM 15285 O O . LYS B 1 949 ? 63.428 8.150 -34.148 1.00 61.41 949 LYS B O 1
ATOM 15291 N N . ARG B 1 950 ? 65.175 7.551 -35.442 1.00 62.31 950 ARG B N 1
ATOM 15292 C CA . ARG B 1 950 ? 65.992 8.709 -35.095 1.00 62.63 950 ARG B CA 1
ATOM 15293 C C . ARG B 1 950 ? 65.396 9.967 -35.715 1.00 63.42 950 ARG B C 1
ATOM 15294 O O . ARG B 1 950 ? 65.047 9.980 -36.897 1.00 63.44 950 ARG B O 1
ATOM 15310 N N . GLU B 1 952 ? 65.567 13.851 -37.012 1.00 63.53 952 GLU B N 1
ATOM 15311 C CA . GLU B 1 952 ? 66.497 14.819 -37.578 1.00 61.43 952 GLU B CA 1
ATOM 15312 C C . GLU B 1 952 ? 66.587 16.042 -36.676 1.00 59.98 952 GLU B C 1
ATOM 15313 O O . GLU B 1 952 ? 65.583 16.702 -36.404 1.00 59.23 952 GLU B O 1
ATOM 15319 N N . ARG B 1 953 ? 67.795 16.300 -36.186 1.00 59.07 953 ARG B N 1
ATOM 15320 C CA . ARG B 1 953 ? 68.103 17.493 -35.405 1.00 58.09 953 ARG B CA 1
ATOM 15321 C C . ARG B 1 953 ? 69.398 18.078 -35.951 1.00 58.21 953 ARG B C 1
ATOM 15322 O O . ARG B 1 953 ? 70.380 17.354 -36.129 1.00 58.05 953 ARG B O 1
ATOM 15330 N N . SER B 1 954 ? 69.400 19.379 -36.230 1.00 58.08 954 SER B N 1
ATOM 15331 C CA . SER B 1 954 ? 70.580 20.027 -36.788 1.00 58.25 954 SER B CA 1
ATOM 15332 C C . SER B 1 954 ? 71.719 19.999 -35.781 1.00 58.31 954 SER B C 1
ATOM 15333 O O . SER B 1 954 ? 71.488 20.077 -34.577 1.00 58.13 954 SER B O 1
ATOM 15336 N N . ILE B 1 955 ? 72.945 19.882 -36.288 1.00 58.59 955 ILE B N 1
ATOM 15337 C CA . ILE B 1 955 ? 74.138 19.840 -35.446 1.00 57.58 955 ILE B CA 1
ATOM 15338 C C . ILE B 1 955 ? 74.252 21.065 -34.536 1.00 57.52 955 ILE B C 1
ATOM 15339 O O . ILE B 1 955 ? 74.736 20.953 -33.409 1.00 58.50 955 ILE B O 1
ATOM 15344 N N . TYR B 1 956 ? 73.780 22.216 -35.017 1.00 56.73 956 TYR B N 1
ATOM 15345 C CA . TYR B 1 956 ? 73.869 23.476 -34.277 1.00 56.39 956 TYR B CA 1
ATOM 15346 C C . TYR B 1 956 ? 73.115 23.432 -32.951 1.00 56.19 956 TYR B C 1
ATOM 15347 O O . TYR B 1 956 ? 73.408 24.207 -32.038 1.00 56.18 956 TYR B O 1
ATOM 15356 N N . SER B 1 957 ? 72.152 22.516 -32.857 1.00 55.96 957 SER B N 1
ATOM 15357 C CA . SER B 1 957 ? 71.271 22.403 -31.699 1.00 55.25 957 SER B CA 1
ATOM 15358 C C . SER B 1 957 ? 71.885 21.607 -30.558 1.00 55.26 957 SER B C 1
ATOM 15359 O O . SER B 1 957 ? 71.364 21.620 -29.446 1.00 55.49 957 SER B O 1
ATOM 15362 N N . ARG B 1 958 ? 72.985 20.914 -30.833 1.00 55.56 958 ARG B N 1
ATOM 15363 C CA . ARG B 1 958 ? 73.597 20.033 -29.843 1.00 56.00 958 ARG B CA 1
ATOM 15364 C C . ARG B 1 958 ? 74.490 20.803 -28.872 1.00 57.06 958 ARG B C 1
ATOM 15365 O O . ARG B 1 958 ? 75.244 21.680 -29.291 1.00 57.70 958 ARG B O 1
ATOM 15373 N N . PRO B 1 959 ? 74.400 20.484 -27.566 1.00 57.88 959 PRO B N 1
ATOM 15374 C CA . PRO B 1 959 ? 75.129 21.248 -26.543 1.00 57.57 959 PRO B CA 1
ATOM 15375 C C . PRO B 1 959 ? 76.615 20.893 -26.415 1.00 56.80 959 PRO B C 1
ATOM 15376 O O . PRO B 1 959 ? 77.352 21.591 -25.721 1.00 56.98 959 PRO B O 1
ATOM 15380 N N . TRP B 1 960 ? 77.039 19.826 -27.086 1.00 56.27 960 TRP B N 1
ATOM 15381 C CA . TRP B 1 960 ? 78.388 19.277 -26.931 1.00 56.16 960 TRP B CA 1
ATOM 15382 C C . TRP B 1 960 ? 79.361 19.679 -28.046 1.00 56.47 960 TRP B C 1
ATOM 15383 O O . TRP B 1 960 ? 80.510 19.237 -28.062 1.00 57.03 960 TRP B O 1
ATOM 15394 N N . ILE B 1 961 ? 78.904 20.525 -28.965 1.00 56.30 961 ILE B N 1
ATOM 15395 C CA . ILE B 1 961 ? 79.660 20.833 -30.183 1.00 55.08 961 ILE B CA 1
ATOM 15396 C C . ILE B 1 961 ? 80.956 21.626 -29.974 1.00 56.17 961 ILE B C 1
ATOM 15397 O O . ILE B 1 961 ? 81.745 21.773 -30.907 1.00 57.09 961 ILE B O 1
ATOM 15402 N N . ASP B 1 962 ? 81.170 22.129 -28.759 1.00 56.86 962 ASP B N 1
ATOM 15403 C CA . ASP B 1 962 ? 82.383 22.886 -28.427 1.00 56.90 962 ASP B CA 1
ATOM 15404 C C . ASP B 1 962 ? 83.270 22.141 -27.431 1.00 57.54 962 ASP B C 1
ATOM 15405 O O . ASP B 1 962 ? 84.247 22.698 -26.921 1.00 57.77 962 ASP B O 1
ATOM 15410 N N . ASN B 1 963 ? 82.928 20.884 -27.162 1.00 57.69 963 ASN B N 1
ATOM 15411 C CA . ASN B 1 963 ? 83.626 20.093 -26.153 1.00 58.24 963 ASN B CA 1
ATOM 15412 C C . ASN B 1 963 ? 85.032 19.684 -26.558 1.00 58.81 963 ASN B C 1
ATOM 15413 O O . ASN B 1 963 ? 85.286 19.377 -27.719 1.00 59.23 963 ASN B O 1
ATOM 15418 N N . GLU B 1 964 ? 85.940 19.690 -25.586 1.00 59.58 964 GLU B N 1
ATOM 15419 C CA . GLU B 1 964 ? 87.278 19.139 -25.759 1.00 60.07 964 GLU B CA 1
ATOM 15420 C C . GLU B 1 964 ? 87.151 17.662 -26.105 1.00 59.65 964 GLU B C 1
ATOM 15421 O O . GLU B 1 964 ? 86.305 16.963 -25.543 1.00 60.10 964 GLU B O 1
ATOM 15427 N N . SER B 1 965 ? 87.977 17.192 -27.034 1.00 59.48 965 SER B N 1
ATOM 15428 C CA . SER B 1 965 ? 88.036 15.767 -27.340 1.00 59.69 965 SER B CA 1
ATOM 15429 C C . SER B 1 965 ? 88.421 14.999 -26.079 1.00 59.93 965 SER B C 1
ATOM 15430 O O . SER B 1 965 ? 89.430 15.306 -25.437 1.00 60.53 965 SER B O 1
ATOM 15433 N N . GLY B 1 966 ? 87.599 14.019 -25.720 1.00 59.72 966 GLY B N 1
ATOM 15434 C CA . GLY B 1 966 ? 87.808 13.240 -24.503 1.00 59.76 966 GLY B CA 1
ATOM 15435 C C . GLY B 1 966 ? 88.931 12.232 -24.637 1.00 60.01 966 GLY B C 1
ATOM 15436 O O . GLY B 1 966 ? 89.104 11.617 -25.695 1.00 60.08 966 GLY B O 1
ATOM 15437 N N . GLU B 1 967 ? 89.693 12.064 -23.560 1.00 59.85 967 GLU B N 1
ATOM 15438 C CA . GLU B 1 967 ? 90.790 11.108 -23.542 1.00 60.25 967 GLU B CA 1
ATOM 15439 C C . GLU B 1 967 ? 90.268 9.682 -23.370 1.00 60.34 967 GLU B C 1
ATOM 15440 O O . GLU B 1 967 ? 89.479 9.406 -22.464 1.00 60.70 967 GLU B O 1
ATOM 15446 N N . ILE B 1 968 ? 90.699 8.784 -24.253 1.00 60.15 968 ILE B N 1
ATOM 15447 C CA . ILE B 1 968 ? 90.320 7.376 -24.166 1.00 60.15 968 ILE B CA 1
ATOM 15448 C C . ILE B 1 968 ? 91.559 6.502 -23.986 1.00 60.09 968 ILE B C 1
ATOM 15449 O O . ILE B 1 968 ? 92.445 6.500 -24.845 1.00 60.85 968 ILE B O 1
ATOM 15454 N N . PRO B 1 969 ? 91.632 5.768 -22.860 1.00 59.66 969 PRO B N 1
ATOM 15455 C CA . PRO B 1 969 ? 92.727 4.827 -22.647 1.00 59.52 969 PRO B CA 1
ATOM 15456 C C . PRO B 1 969 ? 92.565 3.586 -23.526 1.00 59.43 969 PRO B C 1
ATOM 15457 O O . PRO B 1 969 ? 91.488 2.981 -23.553 1.00 60.53 969 PRO B O 1
ATOM 15461 N N . VAL B 1 970 ? 93.622 3.231 -24.253 1.00 58.14 970 VAL B N 1
ATOM 15462 C CA . VAL B 1 970 ? 93.640 2.013 -25.065 1.00 56.91 970 VAL B CA 1
ATOM 15463 C C . VAL B 1 970 ? 94.827 1.140 -24.657 1.00 56.75 970 VAL B C 1
ATOM 15464 O O . VAL B 1 970 ? 95.981 1.564 -24.750 1.00 56.70 970 VAL B O 1
ATOM 15468 N N . THR B 1 971 ? 94.528 -0.073 -24.195 1.00 56.63 971 THR B N 1
ATOM 15469 C CA . THR B 1 971 ? 95.553 -1.019 -23.745 1.00 57.01 971 THR B CA 1
ATOM 15470 C C . THR B 1 971 ? 95.779 -2.129 -24.774 1.00 57.46 971 THR B C 1
ATOM 15471 O O . THR B 1 971 ? 94.839 -2.819 -25.177 1.00 57.94 971 THR B O 1
ATOM 15475 N N . VAL B 1 972 ? 97.034 -2.291 -25.187 1.00 57.47 972 VAL B N 1
ATOM 15476 C CA . VAL B 1 972 ? 97.414 -3.307 -26.169 1.00 57.55 972 VAL B CA 1
ATOM 15477 C C . VAL B 1 972 ? 98.252 -4.423 -25.539 1.00 57.74 972 VAL B C 1
ATOM 15478 O O . VAL B 1 972 ? 99.127 -4.160 -24.713 1.00 57.66 972 VAL B O 1
ATOM 15482 N N . THR B 1 973 ? 97.973 -5.663 -25.936 1.00 57.81 973 THR B N 1
ATOM 15483 C CA . THR B 1 973 ? 98.706 -6.832 -25.447 1.00 57.77 973 THR B CA 1
ATOM 15484 C C . THR B 1 973 ? 99.606 -7.395 -26.546 1.00 57.71 973 THR B C 1
ATOM 15485 O O . THR B 1 973 ? 99.132 -7.727 -27.635 1.00 57.49 973 THR B O 1
ATOM 15489 N N . LEU B 1 974 ? 100.899 -7.504 -26.247 1.00 57.60 974 LEU B N 1
ATOM 15490 C CA . LEU B 1 974 ? 101.894 -7.927 -27.232 1.00 57.79 974 LEU B CA 1
ATOM 15491 C C . LEU B 1 974 ? 102.651 -9.166 -26.769 1.00 58.34 974 LEU B C 1
ATOM 15492 O O . LEU B 1 974 ? 102.989 -9.286 -25.591 1.00 59.34 974 LEU B O 1
ATOM 15497 N N . LYS B 1 975 ? 102.922 -10.078 -27.703 1.00 58.80 975 LYS B N 1
ATOM 15498 C CA . LYS B 1 975 ? 103.650 -11.311 -27.395 1.00 59.24 975 LYS B CA 1
ATOM 15499 C C . LYS B 1 975 ? 105.147 -11.059 -27.211 1.00 59.28 975 LYS B C 1
ATOM 15500 O O . LYS B 1 975 ? 105.781 -10.406 -28.040 1.00 59.45 975 LYS B O 1
ATOM 15506 N N . GLY B 1 976 ? 105.699 -11.586 -26.120 1.00 59.39 976 GLY B N 1
ATOM 15507 C CA . GLY B 1 976 ? 107.135 -11.508 -25.847 1.00 59.85 976 GLY B CA 1
ATOM 15508 C C . GLY B 1 976 ? 107.554 -10.267 -25.082 1.00 60.09 976 GLY B C 1
ATOM 15509 O O . GLY B 1 976 ? 106.741 -9.370 -24.845 1.00 60.42 976 GLY B O 1
ATOM 15510 N N . ARG B 1 977 ? 108.829 -10.223 -24.696 1.00 60.16 977 ARG B N 1
ATOM 15511 C CA . ARG B 1 977 ? 109.396 -9.078 -23.981 1.00 60.37 977 ARG B CA 1
ATOM 15512 C C . ARG B 1 977 ? 109.751 -7.936 -24.929 1.00 60.29 977 ARG B C 1
ATOM 15513 O O . ARG B 1 977 ? 110.467 -8.137 -25.915 1.00 60.35 977 ARG B O 1
ATOM 15521 N N . TRP B 1 978 ? 109.249 -6.742 -24.621 1.00 59.84 978 TRP B N 1
ATOM 15522 C CA . TRP B 1 978 ? 109.522 -5.550 -25.425 1.00 59.53 978 TRP B CA 1
ATOM 15523 C C . TRP B 1 978 ? 109.876 -4.344 -24.559 1.00 59.60 978 TRP B C 1
ATOM 15524 O O . TRP B 1 978 ? 109.234 -4.090 -23.536 1.00 59.60 978 TRP B O 1
ATOM 15535 N N . LYS B 1 979 ? 110.906 -3.612 -24.976 1.00 59.97 979 LYS B N 1
ATOM 15536 C CA . LYS B 1 979 ? 111.325 -2.394 -24.287 1.00 60.61 979 LYS B CA 1
ATOM 15537 C C . LYS B 1 979 ? 110.913 -1.168 -25.090 1.00 60.42 979 LYS B C 1
ATOM 15538 O O . LYS B 1 979 ? 111.118 -1.110 -26.305 1.00 60.72 979 LYS B O 1
ATOM 15544 N N . VAL B 1 980 ? 110.317 -0.198 -24.402 1.00 60.03 980 VAL B N 1
ATOM 15545 C CA . VAL B 1 980 ? 109.810 1.020 -25.036 1.00 59.65 980 VAL B CA 1
ATOM 15546 C C . VAL B 1 980 ? 110.261 2.250 -24.251 1.00 60.02 980 VAL B C 1
ATOM 15547 O O . VAL B 1 980 ? 110.380 2.201 -23.026 1.00 60.14 980 VAL B O 1
ATOM 15551 N N . VAL B 1 981 ? 110.516 3.347 -24.963 1.00 60.61 981 VAL B N 1
ATOM 15552 C CA . VAL B 1 981 ? 110.799 4.631 -24.324 1.00 60.93 981 VAL B CA 1
ATOM 15553 C C . VAL B 1 981 ? 109.470 5.282 -23.946 1.00 60.97 981 VAL B C 1
ATOM 15554 O O . VAL B 1 981 ? 108.645 5.571 -24.818 1.00 60.54 981 VAL B O 1
ATOM 15558 N N . GLU B 1 982 ? 109.271 5.500 -22.648 1.00 61.22 982 GLU B N 1
ATOM 15559 C CA . GLU B 1 982 ? 108.007 6.027 -22.132 1.00 61.51 982 GLU B CA 1
ATOM 15560 C C . GLU B 1 982 ? 107.771 7.496 -22.479 1.00 61.62 982 GLU B C 1
ATOM 15561 O O . GLU B 1 982 ? 108.682 8.323 -22.411 1.00 61.89 982 GLU B O 1
ATOM 15567 N N . THR B 1 983 ? 106.533 7.795 -22.864 1.00 61.71 983 THR B N 1
ATOM 15568 C CA . THR B 1 983 ? 106.104 9.146 -23.211 1.00 61.83 983 THR B CA 1
ATOM 15569 C C . THR B 1 983 ? 104.863 9.493 -22.383 1.00 62.54 983 THR B C 1
ATOM 15570 O O . THR B 1 983 ? 104.254 8.598 -21.790 1.00 62.35 983 THR B O 1
ATOM 15574 N N . PRO B 1 984 ? 104.491 10.789 -22.314 1.00 63.11 984 PRO B N 1
ATOM 15575 C CA . PRO B 1 984 ? 103.255 11.156 -21.610 1.00 62.73 984 PRO B CA 1
ATOM 15576 C C . PRO B 1 984 ? 102.003 10.436 -22.124 1.00 62.29 984 PRO B C 1
ATOM 15577 O O . PRO B 1 984 ? 101.014 10.337 -21.393 1.00 62.42 984 PRO B O 1
ATOM 15581 N N . TYR B 1 985 ? 102.058 9.929 -23.357 1.00 61.85 985 TYR B N 1
ATOM 15582 C CA . TYR B 1 985 ? 100.915 9.256 -23.986 1.00 61.70 985 TYR B CA 1
ATOM 15583 C C . TYR B 1 985 ? 101.040 7.729 -24.065 1.00 60.92 985 TYR B C 1
ATOM 15584 O O . TYR B 1 985 ? 100.088 7.050 -24.452 1.00 60.09 985 TYR B O 1
ATOM 15593 N N . CYS B 1 986 ? 102.208 7.194 -23.715 1.00 60.91 986 CYS B N 1
ATOM 15594 C CA . CYS B 1 986 ? 102.425 5.744 -23.740 1.00 60.56 986 CYS B CA 1
ATOM 15595 C C . CYS B 1 986 ? 103.213 5.250 -22.530 1.00 60.19 986 CYS B C 1
ATOM 15596 O O . CYS B 1 986 ? 104.326 5.714 -22.268 1.00 60.49 986 CYS B O 1
ATOM 15599 N N . LYS B 1 987 ? 102.623 4.306 -21.800 1.00 59.98 987 LYS B N 1
ATOM 15600 C CA . LYS B 1 987 ? 103.240 3.728 -20.606 1.00 59.97 987 LYS B CA 1
ATOM 15601 C C . LYS B 1 987 ? 103.124 2.207 -20.607 1.00 59.47 987 LYS B C 1
ATOM 15602 O O . LYS B 1 987 ? 102.086 1.659 -20.982 1.00 59.78 987 LYS B O 1
ATOM 15608 N N . VAL B 1 988 ? 104.192 1.533 -20.188 1.00 58.81 988 VAL B N 1
ATOM 15609 C CA . VAL B 1 988 ? 104.166 0.083 -19.991 1.00 58.24 988 VAL B CA 1
ATOM 15610 C C . VAL B 1 988 ? 103.429 -0.241 -18.686 1.00 57.50 988 VAL B C 1
ATOM 15611 O O . VAL B 1 988 ? 103.776 0.278 -17.624 1.00 56.97 988 VAL B O 1
ATOM 15615 N N . VAL B 1 989 ? 102.404 -1.086 -18.783 1.00 57.60 989 VAL B N 1
ATOM 15616 C CA . VAL B 1 989 ? 101.526 -1.387 -17.647 1.00 57.87 989 VAL B CA 1
ATOM 15617 C C . VAL B 1 989 ? 101.924 -2.681 -16.940 1.00 58.50 989 VAL B C 1
ATOM 15618 O O . VAL B 1 989 ? 102.147 -2.691 -15.729 1.00 59.51 989 VAL B O 1
ATOM 15622 N N . SER B 1 990 ? 101.996 -3.771 -17.699 1.00 58.88 990 SER B N 1
ATOM 15623 C CA . SER B 1 990 ? 102.369 -5.071 -17.151 1.00 59.28 990 SER B CA 1
ATOM 15624 C C . SER B 1 990 ? 103.412 -5.740 -18.037 1.00 59.55 990 SER B C 1
ATOM 15625 O O . SER B 1 990 ? 103.430 -5.542 -19.256 1.00 59.82 990 SER B O 1
ATOM 15628 N N . GLU B 1 991 ? 104.284 -6.526 -17.411 1.00 59.73 991 GLU B N 1
ATOM 15629 C CA . GLU B 1 991 ? 105.405 -7.144 -18.109 1.00 60.18 991 GLU B CA 1
ATOM 15630 C C . GLU B 1 991 ? 105.828 -8.466 -17.474 1.00 60.11 991 GLU B C 1
ATOM 15631 O O . GLU B 1 991 ? 105.984 -8.565 -16.254 1.00 59.92 991 GLU B O 1
ATOM 15637 N N . ASP B 1 992 ? 106.000 -9.476 -18.323 1.00 60.00 992 ASP B N 1
ATOM 15638 C CA . ASP B 1 992 ? 106.572 -10.762 -17.927 1.00 59.80 992 ASP B CA 1
ATOM 15639 C C . ASP B 1 992 ? 107.330 -11.383 -19.105 1.00 59.53 992 ASP B C 1
ATOM 15640 O O . ASP B 1 992 ? 107.571 -10.716 -20.114 1.00 59.21 992 ASP B O 1
ATOM 15645 N N . LYS B 1 993 ? 107.701 -12.654 -18.968 1.00 59.49 993 LYS B N 1
ATOM 15646 C CA . LYS B 1 993 ? 108.468 -13.370 -19.991 1.00 59.60 993 LYS B CA 1
ATOM 15647 C C . LYS B 1 993 ? 107.665 -13.587 -21.273 1.00 59.58 993 LYS B C 1
ATOM 15648 O O . LYS B 1 993 ? 108.231 -13.638 -22.368 1.00 59.62 993 LYS B O 1
ATOM 15654 N N . LYS B 1 994 ? 106.348 -13.709 -21.129 1.00 59.62 994 LYS B N 1
ATOM 15655 C CA . LYS B 1 994 ? 105.475 -14.083 -22.239 1.00 59.87 994 LYS B CA 1
ATOM 15656 C C . LYS B 1 994 ? 104.796 -12.886 -22.904 1.00 60.09 994 LYS B C 1
ATOM 15657 O O . LYS B 1 994 ? 104.548 -12.910 -24.110 1.00 60.72 994 LYS B O 1
ATOM 15663 N N . GLN B 1 995 ? 104.494 -11.849 -22.123 1.00 60.01 995 GLN B N 1
ATOM 15664 C CA . GLN B 1 995 ? 103.701 -10.715 -22.617 1.00 59.37 995 GLN B CA 1
ATOM 15665 C C . GLN B 1 995 ? 104.258 -9.342 -22.242 1.00 58.54 995 GLN B C 1
ATOM 15666 O O . GLN B 1 995 ? 105.067 -9.211 -21.321 1.00 58.57 995 GLN B O 1
ATOM 15672 N N . THR B 1 996 ? 103.808 -8.326 -22.977 1.00 57.98 996 THR B N 1
ATOM 15673 C CA . THR B 1 996 ? 104.083 -6.926 -22.669 1.00 57.63 996 THR B CA 1
ATOM 15674 C C . THR B 1 996 ? 102.854 -6.098 -23.039 1.00 57.75 996 THR B C 1
ATOM 15675 O O . THR B 1 996 ? 102.474 -6.037 -24.213 1.00 58.18 996 THR B O 1
ATOM 15679 N N . VAL B 1 997 ? 102.225 -5.474 -22.043 1.00 57.65 997 VAL B N 1
ATOM 15680 C CA . VAL B 1 997 ? 101.056 -4.621 -22.306 1.00 57.61 997 VAL B CA 1
ATOM 15681 C C . VAL B 1 997 ? 101.342 -3.132 -22.099 1.00 57.25 997 VAL B C 1
ATOM 15682 O O . VAL B 1 997 ? 102.007 -2.738 -21.136 1.00 57.11 997 VAL B O 1
ATOM 15686 N N . LEU B 1 998 ? 100.834 -2.318 -23.021 1.00 57.41 998 LEU B N 1
ATOM 15687 C CA . LEU B 1 998 ? 101.055 -0.872 -23.007 1.00 57.07 998 LEU B CA 1
ATOM 15688 C C . LEU B 1 998 ? 99.732 -0.111 -22.988 1.00 57.16 998 LEU B C 1
ATOM 15689 O O . LEU B 1 998 ? 98.750 -0.552 -23.586 1.00 56.71 998 LEU B O 1
ATOM 15694 N N . ARG B 1 999 ? 99.720 1.036 -22.310 1.00 57.66 999 ARG B N 1
ATOM 15695 C CA . ARG B 1 999 ? 98.538 1.897 -22.249 1.00 58.37 999 ARG B CA 1
ATOM 15696 C C . ARG B 1 999 ? 98.751 3.185 -23.035 1.00 58.88 999 ARG B C 1
ATOM 15697 O O . ARG B 1 999 ? 99.646 3.974 -22.725 1.00 59.43 999 ARG B O 1
ATOM 15705 N N . PHE B 1 1000 ? 97.910 3.388 -24.045 1.00 59.33 1000 PHE B N 1
ATOM 15706 C CA . PHE B 1 1000 ? 97.936 4.593 -24.863 1.00 59.79 1000 PHE B CA 1
ATOM 15707 C C . PHE B 1 1000 ? 96.857 5.569 -24.420 1.00 60.23 1000 PHE B C 1
ATOM 15708 O O . PHE B 1 1000 ? 95.691 5.191 -24.297 1.00 61.32 1000 PHE B O 1
ATOM 15716 N N . LEU B 1 1001 ? 97.251 6.816 -24.175 1.00 59.78 1001 LEU B N 1
ATOM 15717 C CA . LEU B 1 1001 ? 96.306 7.872 -23.821 1.00 59.47 1001 LEU B CA 1
ATOM 15718 C C . LEU B 1 1001 ? 95.928 8.662 -25.072 1.00 59.52 1001 LEU B C 1
ATOM 15719 O O . LEU B 1 1001 ? 96.661 9.554 -25.506 1.00 59.97 1001 LEU B O 1
ATOM 15724 N N . CYS B 1 1002 ? 94.775 8.324 -25.645 1.00 59.71 1002 CYS B N 1
ATOM 15725 C CA . CYS B 1 1002 ? 94.383 8.836 -26.958 1.00 60.14 1002 CYS B CA 1
ATOM 15726 C C . CYS B 1 1002 ? 93.423 10.026 -26.916 1.00 60.53 1002 CYS B C 1
ATOM 15727 O O . CYS B 1 1002 ? 92.553 10.115 -26.049 1.00 60.53 1002 CYS B O 1
ATOM 15730 N N . LYS B 1 1003 ? 93.603 10.931 -27.875 1.00 61.12 1003 LYS B N 1
ATOM 15731 C CA . LYS B 1 1003 ? 92.767 12.118 -28.046 1.00 61.75 1003 LYS B CA 1
ATOM 15732 C C . LYS B 1 1003 ? 92.674 12.495 -29.522 1.00 61.11 1003 LYS B C 1
ATOM 15733 O O . LYS B 1 1003 ? 93.490 12.051 -30.336 1.00 61.86 1003 LYS B O 1
ATOM 15739 N N . ASP B 1 1004 ? 91.668 13.304 -29.856 1.00 59.81 1004 ASP B N 1
ATOM 15740 C CA . ASP B 1 1004 ? 91.543 13.957 -31.170 1.00 58.33 1004 ASP B CA 1
ATOM 15741 C C . ASP B 1 1004 ? 91.494 13.009 -32.368 1.00 57.63 1004 ASP B C 1
ATOM 15742 O O . ASP B 1 1004 ? 91.587 13.454 -33.517 1.00 58.78 1004 ASP B O 1
ATOM 15747 N N . GLY B 1 1005 ? 91.349 11.713 -32.102 1.00 55.66 1005 GLY B N 1
ATOM 15748 C CA . GLY B 1 1005 ? 91.417 10.698 -33.152 1.00 53.63 1005 GLY B CA 1
ATOM 15749 C C . GLY B 1 1005 ? 92.784 10.650 -33.812 1.00 52.20 1005 GLY B C 1
ATOM 15750 O O . GLY B 1 1005 ? 92.923 10.182 -34.943 1.00 52.11 1005 GLY B O 1
ATOM 15751 N N . ALA B 1 1006 ? 93.793 11.137 -33.097 1.00 51.29 1006 ALA B N 1
ATOM 15752 C CA . ALA B 1 1006 ? 95.150 11.211 -33.618 1.00 51.81 1006 ALA B CA 1
ATOM 15753 C C . ALA B 1 1006 ? 95.852 9.860 -33.547 1.00 52.64 1006 ALA B C 1
ATOM 15754 O O . ALA B 1 1006 ? 95.395 8.946 -32.853 1.00 53.24 1006 ALA B O 1
ATOM 15756 N N . SER B 1 1007 ? 96.961 9.742 -34.274 1.00 53.37 1007 SER B N 1
ATOM 15757 C CA . SER B 1 1007 ? 97.758 8.522 -34.282 1.00 54.48 1007 SER B CA 1
ATOM 15758 C C . SER B 1 1007 ? 98.958 8.666 -33.361 1.00 55.60 1007 SER B C 1
ATOM 15759 O O . SER B 1 1007 ? 99.778 9.573 -33.528 1.00 56.33 1007 SER B O 1
ATOM 15762 N N . TYR B 1 1008 ? 99.047 7.771 -32.382 1.00 56.57 1008 TYR B N 1
ATOM 15763 C CA . TYR B 1 1008 ? 100.174 7.744 -31.457 1.00 57.83 1008 TYR B CA 1
ATOM 15764 C C . TYR B 1 1008 ? 101.031 6.522 -31.754 1.00 58.70 1008 TYR B C 1
ATOM 15765 O O . TYR B 1 1008 ? 100.511 5.408 -31.850 1.00 58.48 1008 TYR B O 1
ATOM 15774 N N . GLU B 1 1009 ? 102.337 6.731 -31.918 1.00 59.68 1009 GLU B N 1
ATOM 15775 C CA . GLU B 1 1009 ? 103.249 5.632 -32.249 1.00 60.80 1009 GLU B CA 1
ATOM 15776 C C . GLU B 1 1009 ? 104.502 5.571 -31.384 1.00 60.84 1009 GLU B C 1
ATOM 15777 O O . GLU B 1 1009 ? 105.020 6.598 -30.944 1.00 61.20 1009 GLU B O 1
ATOM 15783 N N . VAL B 1 1010 ? 104.974 4.349 -31.151 1.00 60.82 1010 VAL B N 1
ATOM 15784 C CA . VAL B 1 1010 ? 106.174 4.096 -30.357 1.00 60.70 1010 VAL B CA 1
ATOM 15785 C C . VAL B 1 1010 ? 107.107 3.110 -31.051 1.00 60.85 1010 VAL B C 1
ATOM 15786 O O . VAL B 1 1010 ? 106.666 2.272 -31.842 1.00 60.81 1010 VAL B O 1
ATOM 15790 N N . GLU B 1 1011 ? 108.398 3.224 -30.747 1.00 61.11 1011 GLU B N 1
ATOM 15791 C CA . GLU B 1 1011 ? 109.405 2.307 -31.259 1.00 61.29 1011 GLU B CA 1
ATOM 15792 C C . GLU B 1 1011 ? 109.641 1.190 -30.243 1.00 60.58 1011 GLU B C 1
ATOM 15793 O O . GLU B 1 1011 ? 109.895 1.454 -29.064 1.00 60.19 1011 GLU B O 1
ATOM 15799 N N . LEU B 1 1012 ? 109.542 -0.054 -30.710 1.00 60.23 1012 LEU B N 1
ATOM 15800 C CA . LEU B 1 1012 ? 109.709 -1.238 -29.867 1.00 59.94 1012 LEU B CA 1
ATOM 15801 C C . LEU B 1 1012 ? 111.027 -1.950 -30.147 1.00 60.52 1012 LEU B C 1
ATOM 15802 O O . LEU B 1 1012 ? 111.450 -2.056 -31.301 1.00 60.75 1012 LEU B O 1
ATOM 15807 N N . GLU B 1 1013 ? 111.665 -2.441 -29.086 1.00 61.05 1013 GLU B N 1
ATOM 15808 C CA . GLU B 1 1013 ? 112.894 -3.222 -29.208 1.00 62.36 1013 GLU B CA 1
ATOM 15809 C C . GLU B 1 1013 ? 112.863 -4.439 -28.282 1.00 62.37 1013 GLU B C 1
ATOM 15810 O O . GLU B 1 1013 ? 112.533 -4.318 -27.100 1.00 62.22 1013 GLU B O 1
ATOM 15816 N N . LYS B 1 1014 ? 113.203 -5.606 -28.830 1.00 62.79 1014 LYS B N 1
ATOM 15817 C CA . LYS B 1 1014 ? 113.195 -6.861 -28.072 1.00 63.27 1014 LYS B CA 1
ATOM 15818 C C . LYS B 1 1014 ? 114.341 -6.919 -27.066 1.00 62.79 1014 LYS B C 1
ATOM 15819 O O . LYS B 1 1014 ? 115.476 -6.566 -27.383 1.00 62.43 1014 LYS B O 1
#

Foldseek 3Di:
DFDDDDPQDAQQDQDDDPQKDKFQWDWDWDQQDGQGDRIWIKIWHAFFIKIKGWAKLQADDPDPVCPDPWFKKKKWKKAFQDADQDWKKKFDDAPPDTADIAIFHRRDHAIFMAIAGQPQQPGHDDRTTMIMITHHRHTGMMIIGDTGSIDTFDQQFFAAFPGRNRGPVPDPPPFRCLHVLVPFDFDPDFDWADPQNLVLCLLLVLLCLLADADAQDPVLLVVLVVLLVQQVWDDDPNGIDGQNADQQVQRRVVSPPPRDSGVVVNRYLSVLVSLSLLRQLRNDDPPDPSNVCLVSLVSCRHVVNSFLFHRHCRRGGPPVQSSCVSLLSSPLNAPSCVVVVNRVRSLRSLCSNLSLSVLRDQDPAAADACCLQGNQRSNVSSLVPPGSVSVSSLLSNLNSLQRNLAAFFFLDGAFHPQLAGHDLSARALLVNLSSLNRSLSLLSCALGPSRHALRSVVRSVNNVVVVQCDFVFWHDQLNFQASQQPDGHDLSVLSLCSAHSVRPGRGDQVLQSSQQSCPDLVDDDDDSSVVSNVVSVVVPHHHDQQDAFKGWALRRLKIWHDDHRKIKIWAAFALSGFSHWHDALTAFQQLFSHQGAIAIFAADPSDTTGCVLSFDGDFQDQNQARAFHKGWRDDSVLSTDPDDDDDPLDDTDDGDQHLQWIWAGFPSFIKTWWGARALVHFRQFIWIWMWGGFHQIKIKIKQTFGQAVTWIKGWNDKGFQDDPQQVVVVPPCVPDALWDGPSQKIKRFPDDKDKDFPVKHWFAGRPRHIGIGGMITIIDTDGGGHGMDIGIMDMGHNHDPVVVVCNVPPQKDWQDHYQQWTWMDGVVQQDIWTQGNFFDPAAGPDQWWGGKDTGWTWWHDPDPFKIKIKTFHSRQCLDPDGGDFDADPVGGTDDRSSPDPSSSGHRDKDKMKIKTFADKDWDDDPFKDWDDDDGTITMMIGTYHSRYMDMTMIGD/DFPDDDPQFAPQDQDDDPQKDKFQWDWDWDQQAGQTDRIWIKIWHAFFIKIKGWAKLQADCDDPVCPDPWFKKKKWKKAFQDADQDWKKKFDDAPPDTADIAIFHRRDHFIFMAIAGQPQQPGHDDRTTMIMITDHRHTGMMIIGDTGSIDTFDQQFFAAFPGRNRGPVPDPPPQRCLHVLVPFDFDPDFDWADPQNLVLCLLLVLLLLLADADAQDPVLLVVLVVLLVQQVWDDDPNGIYGQNADQQVQRRVVSPPPRDSGVVVNRYLSVLQSLSLLRQLRNDDPPDPSNVCLVSLVSCRHVVNSFLWHGHCRRGGPPVQSSCVSLLSSPLNAPSCVVVVNRVRSLRSLCSNLSLSVLRDQDPAAADACCLLGNQRSNVSSLVPSGSVSVSSLLSNLNSLQRNLAAFFFLDGAFHPQLAGHDLSARALLVNLSSLNRSLSLLSCALGPSRHALRSVVRSVNNVVVVQCDFVFWHDQLNFQASQQPDGHDLSVLSLCSAHSHRPGRGDQVLQSSQQSCPDLVDDDDDSSVVSNVVSVVVPHHHDQNDAAKGWQLRRLKIWHDDHRKIKIWAAFALRGFSHWYDALTAFQQLFSHQGAIAMFAADPSDGTGCVLSQDGDFQDQNQARAFHKGWRDDSVLSTDPDDDDDPLDDTDDGDQHLQWIWAGFPSFIKTWWDARALVHFRQFIWIWMWGGDHQIKIKIKQGFGQAVTWIKGWNDKGFQDDPQQVVVVPPCVPDALWDGPSQKIKRFPDDKDKDFPVKGWFAGRPRHIGIGGMITIIDTDGGGHGMDIGIMDMGHNHDPVVVVCNVPPQKDWPDHYQQWTWMDGVVQQDIWTQGNFFDPFADPDQWWGGKDTGWTWWHDPDPFKIKIKTFHSRQCLDPDRGDFDADPVGHTDDRSSPDPSSSGHRDKDKMKIKTFADKDWDDDPQKDWDDDDGTITMMIGTYHSRYMDMTMIGD

Radius of gyration: 46.79 Å; Cα contacts (8 Å, |Δi|>4): 4530; chains: 2; bounding box: 131×94×110 Å

Organism: Bacteroides thetaiotaomicron (NCBI:txid818)

Sequence (1912 aa):
AQIVTDERFSFEEPQLPACITGVQSQLGISGAHYKDGKHSLEWTFEPNGRLELRKDLKFEKKDPTGKDLYLSAFIVWIYNEQPQDAAIEFEFLKDGRKCASFPFGINFKGWRAAWVCYERDQGTPEEGNELRIVAPDAKGRLFIDHLITATKVDARQQTADLQVPFVNAGTTNHWLVLYKHSLLKPDIELTPVSDKQRQEKLLEKRFRDIYTKGKVTEKEAETIRKKYDLYQITYKDGQVSGVPVFVRASEAYERIPDWDKDLTKGIERAYFDLKRIAVAYNNSEAGSPIRKERRKFLAYDHITDQGVAYGSCWGNIHHYGYSVRGLYPAYFLKDVLREEGKLLEAERTLRWYAITNEVYPKPEGNGIDDSFNTQTTGRIASILEDTPEKLQYLKSFSRWIDYGCRPAPGLAGSFKVDGGAFHHRNNYPAYAVGGLDGATNIYLFSRTSLAVSELAHRTVKDVLLARFYCNKLNFPLSSGRHPDGKGKLVPHYAIAIAGTPDGKGDFDKEASAYLRLVSSDPKVSNAQERKIAKRLVENGFRAEPDPQGNLSLGYGCVSVQRRENWSAVARGHSRYLWAAEHYLGHNLYGRYLAHGSLQILTAPPGQTVTPTTSGWQQEGFDWNRIPGVTSIHLPLDLLKANVLNVDTFSGEELYSDEAFAGGLSQGKNGNFGKLHEHDKYNGTHRARKSFHFIDGIVCLGSDIENTNDYPTETTIFQLAVTDKAAHDYWKNNAGEGKVWDHLGTGYYVPVAARFEKNFPQYSRQDTGKETKGDWVSLIIDHGKAPKAGSYEYAILPGTDRKTTAFAKKPAYSVLQQDRNAHILESPSDRITSYVLFETPQSLLPGGLLQRTDTSCLVVRKESADKVLLTVAQPDLALYRGPSDEAFDKDGKRERSIYSRPWIDNESGEIPVTVTLKGRWKVVETPYCKVVSEDKKQTVLRFLCKDGASYEVELEKAQIVTDERFSFEEPQLPACITGVQSQLGISGAHYKDGKHSLEWTFEPNGRLELRKDLKFEKKDPTGKDLYLSAFIVWIYNEQPQDAAIEFEFLKDGRKCASFPFGINFKGWRAAWVCYERDQGTPEEGNELRIVAPDAKGRLFIDHLITATKVDARQQTADLQVPFVNAGTTNHWLVLYKHSLLKPDIELTPVSDKQRQEKLLEKRFRDIYTKGKVTEKEAETIRKKYDLYQITYKDGQVSGVPVFVRASEAYERIPDWDKDLTKGIERAYFDLKRIAVAYNNSEAGSPIRKERRKFLAYDHITDQGVAYGSCWGNIHHYGYSVRGLYPAYFLKDVLREEGKLLEAERTLRWYAITNEVYPKPEGNGIDDSFNTQTTGRIASILEDTPEKLQYLKSFSRWIDYGCRPAPGLAGSFKVDGGAFHHRNNYPAYAVGGLDGATNIYLFSRTSLAVSELAHRTVKDVLLARFYCNKLNFPLSSGRHPDGKGKLVPHYAIAIAGTPDGKGDFDKEASAYLRLVSSDPKVSNAQERKIAKRLVENGFRAEPDPQGNLSLGYGCVSVQRRENWSAVARGHSRYLWAAEHYLGHNLYGRYLAHGSLQILTAPPGQTVTPTTSGWQQEGFDWNRIPGVTSIHLPLDLLKANVLNVDTFSGEELYSDEAFAGGLSQGKNGNFGKLHEHDKYNGTHRARKSFHFIDGIVCLGSDIENTNDYPTETTIFQLAVTDKAAHDYWKNNAGEGKVWDHLGTGYYVPVAARFEKNFPQYSRQDTGKETKGDWVSLIIDHGKAPKAGSYEYAILPGTDRKTTAFAKKPAYSVLQQDRNAHILESPSDRITSYVLFETPQSLLPGGLLQRTDTSCLVVRKESADKVLLTVAQPDLALYRGPSDEAFDKDGKRERSIYSRPWIDNESGEIPVTVTLKGRWKVVETPYCKVVSEDKKQTVLRFLCKDGASYEVELEK

Nearest PDB structures (foldseek):
  2q1f-assembly2_B  TM=1.001E+00  e=0.000E+00  Bacteroides thetaiotaomicron
  2x03-assembly1_A  TM=7.304E-01  e=2.071E-29  Streptomyces coelicolor A3(2)
  2wda-assembly1_A  TM=6.806E-01  e=6.995E-29  Streptomyces violaceoruber
  1rw9-assembly1_A  TM=6.147E-01  e=1.616E-22  Paenarthrobacter aurescens
  1rwh-assembly1_A  TM=6.086E-01  e=1.207E-22  Paenarthrobacter aurescens

Secondary structure (DSSP, 8-state):
--S---------SSSPPTTEEEEEEEEEEESS--SSTT-EEEEEEEEEEEEEE-S--------TTSS---EEEEEEEEEESS--SSEEEEEEEETTEEEEEEEEE---SEEEEEEEETTT--B------EEEEE--SS-EEEEEEEEEEEEEE-TT-B---SS-TTTTTT---TTT-HHHHHT----SPP-PPPHHHHH--HHHHHHH---------HHHHHHHHHHHHTT--EEETTEEE-S----GGGGGS---TT-----------HHHH--HHHHHHHTS-TT-HHHH--HHHH--HHHHHHT-STT--TTB-TTGGGTTTTHHHHHH--HHHHHTT-HHHHHHHHHHHTTGGGGSSPPSSS----HHHHTHHHHHHHH----HHHHHHHHHHHHHHHHHHS---TT-SSB-TTS-BEETTEE-HHHHHHHHHHHH--TTT-SSTTPPPHHHHHHHHHHHH---SSSSSBPP---TT-TTS--B--------TT--TTS--SS----HHHHHHT-------SHHHHHHHHHHHHTT--PPPPP-EEEEETTTTEEEEEETTEEEEEE---SSS-S---BTTB-SS-TTTTSSEEEEE--STTSPP-TTTTT--STT--TT--TT-EEE---HHHHS------STT-------S-----EEES---EEE--EE--TTS-TT-EEEEEEEE----EEEEEEEE-----EEEEEEEEEE--SHHHHHHTSS----SSB--TTS-EEE--S--EEEEEEEEEE---S---EEEEEEEEEEEEEES-SSEEEEEEEESS--S---HHHHS-S-EEEEESSSEEEEEETTTTEEEEEESS---SPPTTSSEEEESSSEE--EESSSSEEEEEEE-----SS-SS------SSS-----GGG-TTTTPPPPPEEEEEEEES--EE--BTTEEEEEE-SSEEEEEEEE-TT-EEEEEEE-/--S---------SSSPPTTEEEEEEEEEEESS--SSTT-EEEEEEEEEEEEEE-S-----PPPTTSS---EEEEEEEEEESS--SSEEEEEEEETTEEEEEEEEE---SEEEEEEEETTT--B------EEEEE--SS-EEEEEEEEEEEEEE-TT-B---SS-TTTTTT---TTT-HHHHHT----SPP-PPPHHHHH--HHHHHHH---------HHHHHHHHHHHHTT--EEETTEEE-S----GGGGGS---TT-----------HHHH--HHHHHHHTS-TT-HHHH--HHHH--HHHHHHT-STT--TTB-TTTTTTTTTHHHHHH--HHHHHTT-HHHHHHHHHHHTTGGGGSSPPSSS----HHHHTHHHHHHHH----HHHHHHHHHHHHHHHHHHS---TT-SSB-TTS-BEETTEE-HHHHHHHHHHHH--TTT-SSTTPPPHHHHHHHHHHHH---SSSSSBPP---TT-TTS--B--------TT--TTS--SS----HHHHHHT-------SHHHHHHHHHHHHTT--PPPPP-EEEEETTTTEEEEEETTEEEEEE---SSS-S---BTTB-SS-TTTTSSEEEEE---TTSPP-TTTTT--STT--TT--TT-EEE---HHHHS------STT-------S-----EEES---EEE--EE--TTS-TT-EEEEEEEE----EEEEEEEE-----EEEEEEEEEE--SHHHHHHTSS----SSB--TTS-EEE--S--EEEEEEEEEE---S---EEEEEEEEEEEEEES-SSEEEEEEEE-S--S---HHHHS-S-EEEEESSSEEEEEETTTTEEEEEESS---S--TTSSEEEESSSEE--EESSSSEEEEEEE-----SS-SS------SSS-----GGG-TTTTPPPPPEEEEEEEES--EE--BTTEEEEEE-SSEEEEEEEE-TT-EEEEEEE-

B-factor: mean 59.33, std 4.16, range [17.95, 100.76]

Solvent-accessible surface area: 78791 Å² total

InterPro domains:
  IPR003159 Polysaccharide lyase family 8, central domain [PF02278] (607-861)
  IPR008929 Chondroitin AC/alginate lyase [G3DSA:1.50.10.100] (181-593)
  IPR008929 Chondroitin AC/alginate lyase [SSF48230] (194-575)
  IPR008979 Galactose-binding-like domain superfamily [SSF49785] (6-184)
  IPR011013 Galactose mutarotase-like domain superfamily [SSF74650] (594-871)
  IPR011071 Polysaccharide lyase family 8-like, C-terminal [G3DSA:2.60.220.10] (871-1014)
  IPR011071 Polysaccharide lyase family 8-like, C-terminal [SSF49863] (868-1014)
  IPR014718 Glycoside hydrolase-type carbohydrate-binding [G3DSA:2.70.98.10] (594-870)
  IPR015176 Lyase, N-terminal [PF09092] (19-182)
  IPR015177 Lyase, catalytic [PF09093] (204-559)
  IPR024200 Chondroitin sulfate ABC endolyase [PIRSF034515] (10-1014)
  IPR039174 Chondroitin sulfate ABC lyase [PTHR37322] (308-1014)